Protein 2XAP (pdb70)

InterPro domains:
  IPR000788 Ribonucleotide reductase large subunit, C-terminal [PF02867] (223-731)
  IPR000788 Ribonucleotide reductase large subunit, C-terminal [PR01183] (298-317)
  IPR000788 Ribonucleotide reductase large subunit, C-terminal [PR01183] (433-444)
  IPR000788 Ribonucleotide reductase large subunit, C-terminal [PR01183] (473-496)
  IPR000788 Ribonucleotide reductase large subunit, C-terminal [PR01183] (511-533)
  IPR000788 Ribonucleotide reductase large subunit, C-terminal [PR01183] (539-562)
  IPR000788 Ribonucleotide reductase large subunit, C-terminal [PR01183] (610-637)
  IPR005144 ATP-cone domain [PF03477] (6-92)
  IPR005144 ATP-cone domain [PS51161] (5-95)
  IPR008926 Ribonucleotide reductase R1 subunit, N-terminal [SSF48168] (10-221)
  IPR013346 Ribonucleotide reductase, class I, alpha subunit, C-terminal [PS00089] (599-621)
  IPR013346 Ribonucleotide reductase, class I, alpha subunit, C-terminal [TIGR02506] (145-735)
  IPR013509 Ribonucleotide reductase large subunit, N-terminal [PF00317] (142-219)
  IPR039718 Ribonucleoside-diphosphate reductase large subunit [PTHR11573] (6-744)

Organism: Escherichia coli (strain K12) (NCBI:txid83333)

Solvent-accessible surface area: 82037 Å² total

Structure (mmCIF, N/CA/C/O backbone):
data_2XAP
#
_entry.id   2XAP
#
_cell.length_a   223.979
_cell.length_b   223.979
_cell.length_c   336.027
_cell.angle_alpha   90.00
_cell.angle_beta   90.00
_cell.angle_gamma   120.00
#
_symmetry.space_group_name_H-M   'H 3 2'
#
loop_
_entity.id
_entity.type
_entity.pdbx_description
1 polymer 'RIBONUCLEOSIDE-DIPHOSPHATE REDUCTASE 1 SUBUNIT ALPHA'
2 polymer 'RIBONUCLEOSIDE-DIPHOSPHATE REDUCTASE 1 SUBUNIT BETA'
3 water water
#
loop_
_atom_site.group_PDB
_atom_site.id
_atom_site.type_symbol
_atom_site.label_atom_id
_atom_site.label_alt_id
_atom_site.label_comp_id
_atom_site.label_asym_id
_atom_site.label_entity_id
_atom_site.label_seq_id
_atom_site.pdbx_PDB_ins_code
_atom_site.Cartn_x
_atom_site.Cartn_y
_atom_site.Cartn_z
_atom_site.occupancy
_atom_site.B_iso_or_equiv
_atom_site.auth_seq_id
_atom_site.auth_comp_id
_atom_site.auth_asym_id
_atom_site.auth_atom_id
_atom_site.pdbx_PDB_model_num
ATOM 1 N N . ASN A 1 4 ? -45.459 126.936 38.181 1.00 85.12 4 ASN A N 1
ATOM 2 C CA . ASN A 1 4 ? -46.184 125.647 37.978 1.00 85.22 4 ASN A CA 1
ATOM 3 C C . ASN A 1 4 ? -45.259 124.544 37.457 1.00 85.13 4 ASN A C 1
ATOM 4 O O . ASN A 1 4 ? -45.024 123.550 38.147 1.00 85.21 4 ASN A O 1
ATOM 9 N N . LEU A 1 5 ? -44.735 124.746 36.246 1.00 85.00 5 LEU A N 1
ATOM 10 C CA . LEU A 1 5 ? -43.852 123.799 35.542 1.00 84.79 5 LEU A CA 1
ATOM 11 C C . LEU A 1 5 ? -44.465 122.406 35.348 1.00 84.69 5 LEU A C 1
ATOM 12 O O . LEU A 1 5 ? -44.428 121.564 36.247 1.00 84.66 5 LEU A O 1
ATOM 17 N N . LEU A 1 6 ? -45.021 122.180 34.160 1.00 84.60 6 LEU A N 1
ATOM 18 C CA . LEU A 1 6 ? -45.598 120.887 33.793 1.00 84.52 6 LEU A CA 1
ATOM 19 C C . LEU A 1 6 ? -44.529 119.940 33.257 1.00 84.43 6 LEU A C 1
ATOM 20 O O . LEU A 1 6 ? -43.559 120.373 32.632 1.00 84.45 6 LEU A O 1
ATOM 25 N N . VAL A 1 7 ? -44.717 118.647 33.508 1.00 84.29 7 VAL A N 1
ATOM 26 C CA . VAL A 1 7 ? -43.799 117.613 33.034 1.00 84.14 7 VAL A CA 1
ATOM 27 C C . VAL A 1 7 ? -44.557 116.579 32.204 1.00 84.08 7 VAL A C 1
ATOM 28 O O . VAL A 1 7 ? -45.565 116.031 32.653 1.00 84.05 7 VAL A O 1
ATOM 32 N N . THR A 1 8 ? -44.065 116.324 30.994 1.00 84.01 8 THR A N 1
ATOM 33 C CA . THR A 1 8 ? -44.646 115.317 30.111 1.00 83.99 8 THR A CA 1
ATOM 34 C C . THR A 1 8 ? -44.088 113.928 30.432 1.00 84.00 8 THR A C 1
ATOM 35 O O . THR A 1 8 ? -42.885 113.688 30.308 1.00 83.94 8 THR A O 1
ATOM 39 N N . LYS A 1 9 ? -44.972 113.021 30.846 1.00 84.05 9 LYS A N 1
ATOM 40 C CA . LYS A 1 9 ? -44.590 111.644 31.173 1.00 84.09 9 LYS A CA 1
ATOM 41 C C . LYS A 1 9 ? -44.259 110.803 29.939 1.00 84.13 9 LYS A C 1
ATOM 42 O O . LYS A 1 9 ? -44.414 111.259 28.801 1.00 84.14 9 LYS A O 1
ATOM 48 N N . ARG A 1 10 ? -43.800 109.575 30.180 1.00 84.14 10 ARG A N 1
ATOM 49 C CA . ARG A 1 10 ? -43.428 108.642 29.113 1.00 84.12 10 ARG A CA 1
ATOM 50 C C . ARG A 1 10 ? -44.621 108.255 28.237 1.00 84.09 10 ARG A C 1
ATOM 51 O O . ARG A 1 10 ? -44.456 107.972 27.048 1.00 84.11 10 ARG A O 1
ATOM 59 N N . ASP A 1 11 ? -45.815 108.246 28.831 1.00 83.97 11 ASP A N 1
ATOM 60 C CA . ASP A 1 11 ? -47.049 107.947 28.099 1.00 83.85 11 ASP A CA 1
ATOM 61 C C . ASP A 1 11 ? -47.495 109.099 27.191 1.00 83.71 11 ASP A C 1
ATOM 62 O O . ASP A 1 11 ? -47.889 108.875 26.043 1.00 83.79 11 ASP A O 1
ATOM 67 N N . GLY A 1 12 ? -47.421 110.325 27.708 1.00 83.45 12 GLY A N 1
ATOM 68 C CA . GLY A 1 12 ? -47.840 111.516 26.968 1.00 83.04 12 GLY A CA 1
ATOM 69 C C . GLY A 1 12 ? -48.607 112.518 27.814 1.00 82.76 12 GLY A C 1
ATOM 70 O O . GLY A 1 12 ? -48.776 113.673 27.416 1.00 82.79 12 GLY A O 1
ATOM 71 N N . SER A 1 13 ? -49.071 112.072 28.982 1.00 82.40 13 SER A N 1
ATOM 72 C CA . SER A 1 13 ? -49.828 112.919 29.906 1.00 81.98 13 SER A CA 1
ATOM 73 C C . SER A 1 13 ? -48.928 113.923 30.623 1.00 81.62 13 SER A C 1
ATOM 74 O O . SER A 1 13 ? -47.757 113.640 30.888 1.00 81.58 13 SER A O 1
ATOM 77 N N . THR A 1 14 ? -49.484 115.092 30.937 1.00 81.13 14 THR A N 1
ATOM 78 C CA . THR A 1 14 ? -48.723 116.148 31.599 1.00 80.64 14 THR A CA 1
ATOM 79 C C . THR A 1 14 ? -48.988 116.204 33.104 1.00 80.25 14 THR A C 1
ATOM 80 O O . THR A 1 14 ? -50.015 116.723 33.555 1.00 80.26 14 THR A O 1
ATOM 84 N N . GLU A 1 15 ? -48.048 115.651 33.866 1.00 79.65 15 GLU A N 1
ATOM 85 C CA . GLU A 1 15 ? -48.058 115.720 35.323 1.00 79.05 15 GLU A CA 1
ATOM 86 C C . GLU A 1 15 ? -47.400 117.036 35.757 1.00 78.41 15 GLU A C 1
ATOM 87 O O . GLU A 1 15 ? -47.008 117.845 34.912 1.00 78.37 15 GLU A O 1
ATOM 93 N N . ARG A 1 16 ? -47.283 117.255 37.064 1.00 77.65 16 ARG A N 1
ATOM 94 C CA . ARG A 1 16 ? -46.572 118.426 37.577 1.00 76.92 16 ARG A CA 1
ATOM 95 C C . ARG A 1 16 ? -45.227 118.072 38.217 1.00 76.24 16 ARG A C 1
ATOM 96 O O . ARG A 1 16 ? -45.044 116.968 38.735 1.00 76.15 16 ARG A O 1
ATOM 104 N N . ILE A 1 17 ? -44.294 119.021 38.164 1.00 75.41 17 ILE A N 1
ATOM 105 C CA . ILE A 1 17 ? -42.900 118.794 38.557 1.00 74.61 17 ILE A CA 1
ATOM 106 C C . ILE A 1 17 ? -42.740 118.482 40.054 1.00 74.00 17 ILE A C 1
ATOM 107 O O . ILE A 1 17 ? -43.254 119.204 40.914 1.00 73.98 17 ILE A O 1
ATOM 112 N N . ASN A 1 18 ? -42.042 117.386 40.346 1.00 73.11 18 ASN A N 1
ATOM 113 C CA . ASN A 1 18 ? -41.750 116.997 41.721 1.00 72.24 18 ASN A CA 1
ATOM 114 C C . ASN A 1 18 ? -40.274 117.215 42.050 1.00 71.54 18 ASN A C 1
ATOM 115 O O . ASN A 1 18 ? -39.430 116.360 41.771 1.00 71.49 18 ASN A O 1
ATOM 120 N N . LEU A 1 19 ? -39.979 118.371 42.643 1.00 70.62 19 LEU A N 1
ATOM 121 C CA . LEU A 1 19 ? -38.614 118.755 43.002 1.00 69.78 19 LEU A CA 1
ATOM 122 C C . LEU A 1 19 ? -38.054 117.889 44.127 1.00 69.12 19 LEU A C 1
ATOM 123 O O . LEU A 1 19 ? -36.855 117.605 44.157 1.00 68.96 19 LEU A O 1
ATOM 128 N N . ASP A 1 20 ? -38.927 117.483 45.048 1.00 68.35 20 ASP A N 1
ATOM 129 C CA . ASP A 1 20 ? -38.555 116.598 46.152 1.00 67.50 20 ASP A CA 1
ATOM 130 C C . ASP A 1 20 ? -38.144 115.213 45.651 1.00 66.77 20 ASP A C 1
ATOM 131 O O . ASP A 1 20 ? -37.184 114.631 46.153 1.00 66.70 20 ASP A O 1
ATOM 136 N N . LYS A 1 21 ? -38.871 114.700 44.659 1.00 65.89 21 LYS A N 1
ATOM 137 C CA . LYS A 1 21 ? -38.589 113.385 44.079 1.00 65.13 21 LYS A CA 1
ATOM 138 C C . LYS A 1 21 ? -37.250 113.377 43.345 1.00 64.41 21 LYS A C 1
ATOM 139 O O . LYS A 1 21 ? -36.512 112.393 43.412 1.00 64.44 21 LYS A O 1
ATOM 145 N N . ILE A 1 22 ? -36.948 114.474 42.650 1.00 63.44 22 ILE A N 1
ATOM 146 C CA . ILE A 1 22 ? -35.651 114.652 41.995 1.00 62.48 22 ILE A CA 1
ATOM 147 C C . ILE A 1 22 ? -34.537 114.746 43.039 1.00 61.89 22 ILE A C 1
ATOM 148 O O . ILE A 1 22 ? -33.503 114.090 42.908 1.00 61.77 22 ILE A O 1
ATOM 153 N N . HIS A 1 23 ? -34.769 115.549 44.078 1.00 61.18 23 HIS A N 1
ATOM 154 C CA . HIS A 1 23 ? -33.804 115.735 45.165 1.00 60.58 23 HIS A CA 1
ATOM 155 C C . HIS A 1 23 ? -33.470 114.428 45.892 1.00 60.15 23 HIS A C 1
ATOM 156 O O . HIS A 1 23 ? -32.321 114.214 46.286 1.00 59.99 23 HIS A O 1
ATOM 163 N N . ARG A 1 24 ? -34.473 113.566 46.061 1.00 59.60 24 ARG A N 1
ATOM 164 C CA . ARG A 1 24 ? -34.294 112.279 46.740 1.00 59.20 24 ARG A CA 1
ATOM 165 C C . ARG A 1 24 ? -33.446 111.305 45.924 1.00 58.57 24 ARG A C 1
ATOM 166 O O . ARG A 1 24 ? -32.606 110.593 46.479 1.00 58.47 24 ARG A O 1
ATOM 174 N N . VAL A 1 25 ? -33.670 111.283 44.611 1.00 57.97 25 VAL A N 1
ATOM 175 C CA . VAL A 1 25 ? -32.877 110.463 43.690 1.00 57.31 25 VAL A CA 1
ATOM 176 C C . VAL A 1 25 ? -31.411 110.909 43.702 1.00 56.82 25 VAL A C 1
ATOM 177 O O . VAL A 1 25 ? -30.506 110.073 43.724 1.00 56.77 25 VAL A O 1
ATOM 181 N N . LEU A 1 26 ? -31.191 112.223 43.707 1.00 56.17 26 LEU A N 1
ATOM 182 C CA . LEU A 1 26 ? -29.847 112.795 43.806 1.00 55.67 26 LEU A CA 1
ATOM 183 C C . LEU A 1 26 ? -29.194 112.491 45.153 1.00 55.40 26 LEU A C 1
ATOM 184 O O . LEU A 1 26 ? -27.989 112.233 45.224 1.00 55.21 26 LEU A O 1
ATOM 189 N N . ASP A 1 27 ? -30.000 112.527 46.212 1.00 55.05 27 ASP A N 1
ATOM 190 C CA . ASP A 1 27 ? -29.552 112.177 47.557 1.00 54.87 27 ASP A CA 1
ATOM 191 C C . ASP A 1 27 ? -29.114 110.713 47.615 1.00 54.41 27 ASP A C 1
ATOM 192 O O . ASP A 1 27 ? -28.092 110.386 48.217 1.00 54.26 27 ASP A O 1
ATOM 197 N N . TRP A 1 28 ? -29.901 109.847 46.978 1.00 53.99 28 TRP A N 1
ATOM 198 C CA . TRP A 1 28 ? -29.587 108.429 46.842 1.00 53.68 28 TRP A CA 1
ATOM 199 C C . TRP A 1 28 ? -28.258 108.206 46.118 1.00 53.46 28 TRP A C 1
ATOM 200 O O . TRP A 1 28 ? -27.410 107.446 46.588 1.00 53.37 28 TRP A O 1
ATOM 211 N N . ALA A 1 29 ? -28.086 108.877 44.980 1.00 53.21 29 ALA A N 1
ATOM 212 C CA . ALA A 1 29 ? -26.880 108.739 44.164 1.00 52.99 29 ALA A CA 1
ATOM 213 C C . ALA A 1 29 ? -25.631 109.301 44.846 1.00 52.86 29 ALA A C 1
ATOM 214 O O . ALA A 1 29 ? -24.514 108.887 44.537 1.00 52.66 29 ALA A O 1
ATOM 216 N N . ALA A 1 30 ? -25.830 110.231 45.779 1.00 52.81 30 ALA A N 1
ATOM 217 C CA . ALA A 1 30 ? -24.725 110.877 46.492 1.00 53.02 30 ALA A CA 1
ATOM 218 C C . ALA A 1 30 ? -24.203 110.074 47.690 1.00 53.22 30 ALA A C 1
ATOM 219 O O . ALA A 1 30 ? -23.145 110.396 48.238 1.00 53.23 30 ALA A O 1
ATOM 221 N N . GLU A 1 31 ? -24.941 109.038 48.085 1.00 53.45 31 GLU A N 1
ATOM 222 C CA . GLU A 1 31 ? -24.580 108.191 49.227 1.00 53.77 31 GLU A CA 1
ATOM 223 C C . GLU A 1 31 ? -23.118 107.736 49.184 1.00 53.56 31 GLU A C 1
ATOM 224 O O . GLU A 1 31 ? -22.694 107.066 48.240 1.00 53.55 31 GLU A O 1
ATOM 230 N N . GLY A 1 32 ? -22.357 108.128 50.204 1.00 53.38 32 GLY A N 1
ATOM 231 C CA . GLY A 1 32 ? -20.978 107.673 50.375 1.00 53.13 32 GLY A CA 1
ATOM 232 C C . GLY A 1 32 ? -19.922 108.489 49.655 1.00 53.02 32 GLY A C 1
ATOM 233 O O . GLY A 1 32 ? -18.725 108.299 49.881 1.00 52.99 32 GLY A O 1
ATOM 234 N N . LEU A 1 33 ? -20.363 109.400 48.791 1.00 52.87 33 LEU A N 1
ATOM 235 C CA . LEU A 1 33 ? -19.451 110.213 47.991 1.00 52.59 33 LEU A CA 1
ATOM 236 C C . LEU A 1 33 ? -19.025 111.477 48.732 1.00 52.54 33 LEU A C 1
ATOM 237 O O . LEU A 1 33 ? -19.777 112.017 49.544 1.00 52.61 33 LEU A O 1
ATOM 242 N N . HIS A 1 34 ? -17.810 111.937 48.445 1.00 52.36 34 HIS A N 1
ATOM 243 C CA . HIS A 1 34 ? -17.254 113.124 49.086 1.00 52.23 34 HIS A CA 1
ATOM 244 C C . HIS A 1 34 ? -17.053 114.262 48.086 1.00 51.70 34 HIS A C 1
ATOM 245 O O . HIS A 1 34 ? -16.881 114.024 46.886 1.00 51.62 34 HIS A O 1
ATOM 252 N N . ASN A 1 35 ? -17.087 115.493 48.598 1.00 51.02 35 ASN A N 1
ATOM 253 C CA . ASN A 1 35 ? -16.879 116.708 47.804 1.00 50.36 35 ASN A CA 1
ATOM 254 C C . ASN A 1 35 ? -17.877 116.870 46.649 1.00 49.74 35 ASN A C 1
ATOM 255 O O . ASN A 1 35 ? -17.550 117.434 45.606 1.00 49.46 35 ASN A O 1
ATOM 260 N N . VAL A 1 36 ? -19.092 116.364 46.847 1.00 49.20 36 VAL A N 1
ATOM 261 C CA . VAL A 1 36 ? -20.170 116.516 45.867 1.00 48.85 36 VAL A CA 1
ATOM 262 C C . VAL A 1 36 ? -21.305 117.380 46.431 1.00 48.51 36 VAL A C 1
ATOM 263 O O . VAL A 1 36 ? -21.756 117.173 47.560 1.00 48.43 36 VAL A O 1
ATOM 267 N N . SER A 1 37 ? -21.745 118.358 45.645 1.00 48.08 37 SER A N 1
ATOM 268 C CA . SER A 1 37 ? -22.837 119.236 46.055 1.00 47.59 37 SER A CA 1
ATOM 269 C C . SER A 1 37 ? -24.084 118.965 45.227 1.00 47.22 37 SER A C 1
ATOM 270 O O . SER A 1 37 ? -24.094 119.177 44.013 1.00 47.13 37 SER A O 1
ATOM 273 N N . ILE A 1 38 ? -25.133 118.497 45.900 1.00 46.88 38 ILE A N 1
ATOM 274 C CA . ILE A 1 38 ? -26.413 118.193 45.259 1.00 46.62 38 ILE A CA 1
ATOM 275 C C . ILE A 1 38 ? -27.110 119.472 44.779 1.00 46.31 38 ILE A C 1
ATOM 276 O O . ILE A 1 38 ? -27.694 119.495 43.690 1.00 46.07 38 ILE A O 1
ATOM 281 N N . SER A 1 39 ? -27.031 120.529 45.587 1.00 46.01 39 SER A N 1
ATOM 282 C CA . SER A 1 39 ? -27.647 121.814 45.240 1.00 45.91 39 SER A CA 1
ATOM 283 C C . SER A 1 39 ? -27.007 122.419 43.988 1.00 45.60 39 SER A C 1
ATOM 284 O O . SER A 1 39 ? -27.702 122.987 43.145 1.00 45.64 39 SER A O 1
ATOM 287 N N . GLN A 1 40 ? -25.689 122.268 43.869 1.00 45.23 40 GLN A N 1
ATOM 288 C CA . GLN A 1 40 ? -24.953 122.680 42.676 1.00 44.95 40 GLN A CA 1
ATOM 289 C C . GLN A 1 40 ? -25.474 121.969 41.421 1.00 44.28 40 GLN A C 1
ATOM 290 O O . GLN A 1 40 ? -25.675 122.601 40.384 1.00 44.17 40 GLN A O 1
ATOM 296 N N . VAL A 1 41 ? -25.710 120.661 41.529 1.00 43.52 41 VAL A N 1
ATOM 297 C CA . VAL A 1 41 ? -26.250 119.870 40.419 1.00 42.75 41 VAL A CA 1
ATOM 298 C C . VAL A 1 41 ? -27.674 120.326 40.078 1.00 42.57 41 VAL A C 1
ATOM 299 O O . VAL A 1 41 ? -28.032 120.462 38.900 1.00 42.34 41 VAL A O 1
ATOM 303 N N . GLU A 1 42 ? -28.467 120.572 41.119 1.00 42.16 42 GLU A N 1
ATOM 304 C CA . GLU A 1 42 ? -29.832 121.073 40.974 1.00 42.20 42 GLU A CA 1
ATOM 305 C C . GLU A 1 42 ? -29.874 122.448 40.307 1.00 41.56 42 GLU A C 1
ATOM 306 O O . GLU A 1 42 ? -30.627 122.640 39.360 1.00 41.60 42 GLU A O 1
ATOM 312 N N . LEU A 1 43 ? -29.057 123.384 40.791 1.00 40.99 43 LEU A N 1
ATOM 313 C CA . LEU A 1 43 ? -28.979 124.733 40.209 1.00 40.75 43 LEU A CA 1
ATOM 314 C C . LEU A 1 43 ? -28.665 124.717 38.713 1.00 40.55 43 LEU A C 1
ATOM 315 O O . LEU A 1 43 ? -29.312 125.421 37.936 1.00 40.48 43 LEU A O 1
ATOM 320 N N . ARG A 1 44 ? -27.686 123.899 38.325 1.00 40.21 44 ARG A N 1
ATOM 321 C CA . ARG A 1 44 ? -27.200 123.835 36.943 1.00 39.93 44 ARG A CA 1
ATOM 322 C C . ARG A 1 44 ? -28.171 123.172 35.974 1.00 39.42 44 ARG A C 1
ATOM 323 O O . ARG A 1 44 ? -28.212 123.518 34.795 1.00 39.10 44 ARG A O 1
ATOM 331 N N . SER A 1 45 ? -28.949 122.216 36.469 1.00 39.22 45 SER A N 1
ATOM 332 C CA . SER A 1 45 ? -29.888 121.496 35.619 1.00 39.19 45 SER A CA 1
ATOM 333 C C . SER A 1 45 ? -31.273 122.143 35.583 1.00 39.24 45 SER A C 1
ATOM 334 O O . SER A 1 45 ? -31.911 122.183 34.531 1.00 39.11 45 SER A O 1
ATOM 337 N N . HIS A 1 46 ? -31.721 122.659 36.724 1.00 39.44 46 HIS A N 1
ATOM 338 C CA . HIS A 1 46 ? -33.080 123.192 36.855 1.00 40.00 46 HIS A CA 1
ATOM 339 C C . HIS A 1 46 ? -33.313 124.483 36.061 1.00 39.82 46 HIS A C 1
ATOM 340 O O . HIS A 1 46 ? -34.446 124.783 35.684 1.00 39.76 46 HIS A O 1
ATOM 347 N N . ILE A 1 47 ? -32.236 125.221 35.796 1.00 39.64 47 ILE A N 1
ATOM 348 C CA . ILE A 1 47 ? -32.283 126.398 34.928 1.00 39.65 47 ILE A CA 1
ATOM 349 C C . ILE A 1 47 ? -32.559 126.025 33.461 1.00 40.12 47 ILE A C 1
ATOM 350 O O . ILE A 1 47 ? -33.000 126.861 32.672 1.00 39.66 47 ILE A O 1
ATOM 355 N N . GLN A 1 48 ? -32.307 124.764 33.112 1.00 40.77 48 GLN A N 1
ATOM 356 C CA . GLN A 1 48 ? -32.558 124.273 31.758 1.00 41.66 48 GLN A CA 1
ATOM 357 C C . GLN A 1 48 ? -33.960 123.678 31.601 1.00 42.69 48 GLN A C 1
ATOM 358 O O . GLN A 1 48 ? -34.369 123.335 30.487 1.00 42.76 48 GLN A O 1
ATOM 364 N N . PHE A 1 49 ? -34.691 123.554 32.711 1.00 43.96 49 PHE A N 1
ATOM 365 C CA . PHE A 1 49 ? -36.061 123.035 32.672 1.00 45.29 49 PHE A CA 1
ATOM 366 C C . PHE A 1 49 ? -37.017 124.072 32.086 1.00 46.29 49 PHE A C 1
ATOM 367 O O . PHE A 1 49 ? -36.888 125.271 32.350 1.00 46.49 49 PHE A O 1
ATOM 375 N N . TYR A 1 50 ? -37.972 123.596 31.293 1.00 47.56 50 TYR A N 1
ATOM 376 C CA . TYR A 1 50 ? -39.009 124.444 30.713 1.00 48.79 50 TYR A CA 1
ATOM 377 C C . TYR A 1 50 ? -40.374 123.794 30.902 1.00 49.49 50 TYR A C 1
ATOM 378 O O . TYR A 1 50 ? -40.462 122.580 31.090 1.00 49.53 50 TYR A O 1
ATOM 387 N N . ASP A 1 51 ? -41.436 124.597 30.859 1.00 50.31 51 ASP A N 1
ATOM 388 C CA . ASP A 1 51 ? -42.789 124.071 31.028 1.00 50.97 51 ASP A CA 1
ATOM 389 C C . ASP A 1 51 ? -43.133 123.106 29.895 1.00 51.12 51 ASP A C 1
ATOM 390 O O . ASP A 1 51 ? -43.139 123.483 28.721 1.00 51.15 51 ASP A O 1
ATOM 395 N N . GLY A 1 52 ? -43.399 121.855 30.261 1.00 51.43 52 GLY A N 1
ATOM 396 C CA . GLY A 1 52 ? -43.724 120.817 29.286 1.00 51.67 52 GLY A CA 1
ATOM 397 C C . GLY A 1 52 ? -42.550 119.933 28.899 1.00 51.91 52 GLY A C 1
ATOM 398 O O . GLY A 1 52 ? -42.678 119.095 28.000 1.00 52.10 52 GLY A O 1
ATOM 399 N N . ILE A 1 53 ? -41.409 120.125 29.565 1.00 51.91 53 ILE A N 1
ATOM 400 C CA . ILE A 1 53 ? -40.231 119.269 29.375 1.00 51.84 53 ILE A CA 1
ATOM 401 C C . ILE A 1 53 ? -40.579 117.824 29.730 1.00 51.98 53 ILE A C 1
ATOM 402 O O . ILE A 1 53 ? -41.169 117.563 30.783 1.00 51.91 53 ILE A O 1
ATOM 407 N N . LYS A 1 54 ? -40.233 116.893 28.844 1.00 52.00 54 LYS A N 1
ATOM 408 C CA . LYS A 1 54 ? -40.535 115.489 29.099 1.00 52.21 54 LYS A CA 1
ATOM 409 C C . LYS A 1 54 ? -39.544 114.842 30.073 1.00 51.97 54 LYS A C 1
ATOM 410 O O . LYS A 1 54 ? -38.436 115.340 30.267 1.00 51.91 54 LYS A O 1
ATOM 416 N N . THR A 1 55 ? -39.977 113.742 30.686 1.00 51.87 55 THR A N 1
ATOM 417 C CA . THR A 1 55 ? -39.286 113.109 31.815 1.00 51.53 55 THR A CA 1
ATOM 418 C C . THR A 1 55 ? -37.870 112.635 31.483 1.00 51.20 55 THR A C 1
ATOM 419 O O . THR A 1 55 ? -36.938 112.871 32.257 1.00 51.34 55 THR A O 1
ATOM 423 N N . SER A 1 56 ? -37.714 111.978 30.336 1.00 50.75 56 SER A N 1
ATOM 424 C CA . SER A 1 56 ? -36.407 111.521 29.877 1.00 50.24 56 SER A CA 1
ATOM 425 C C . SER A 1 56 ? -35.409 112.676 29.798 1.00 49.87 56 SER A C 1
ATOM 426 O O . SER A 1 56 ? -34.244 112.520 30.166 1.00 49.87 56 SER A O 1
ATOM 429 N N . ASP A 1 57 ? -35.878 113.835 29.337 1.00 49.25 57 ASP A N 1
ATOM 430 C CA . ASP A 1 57 ? -35.032 115.021 29.198 1.00 48.55 57 ASP A CA 1
ATOM 431 C C . ASP A 1 57 ? -34.580 115.604 30.540 1.00 47.79 57 ASP A C 1
ATOM 432 O O . ASP A 1 57 ? -33.458 116.089 30.650 1.00 47.47 57 ASP A O 1
ATOM 437 N N . ILE A 1 58 ? -35.445 115.543 31.552 1.00 46.97 58 ILE A N 1
ATOM 438 C CA . ILE A 1 58 ? -35.069 115.933 32.918 1.00 46.31 58 ILE A CA 1
ATOM 439 C C . ILE A 1 58 ? -33.955 115.025 33.451 1.00 45.83 58 ILE A C 1
ATOM 440 O O . ILE A 1 58 ? -32.977 115.508 34.024 1.00 45.65 58 ILE A O 1
ATOM 445 N N . HIS A 1 59 ? -34.115 113.717 33.248 1.00 45.33 59 HIS A N 1
ATOM 446 C CA . HIS A 1 59 ? -33.117 112.716 33.631 1.00 44.71 59 HIS A CA 1
ATOM 447 C C . HIS A 1 59 ? -31.760 113.001 32.993 1.00 43.87 59 HIS A C 1
ATOM 448 O O . HIS A 1 59 ? -30.748 113.075 33.681 1.00 43.52 59 HIS A O 1
ATOM 455 N N . GLU A 1 60 ? -31.756 113.178 31.676 1.00 43.02 60 GLU A N 1
ATOM 456 C CA . GLU A 1 60 ? -30.526 113.416 30.927 1.00 42.37 60 GLU A CA 1
ATOM 457 C C . GLU A 1 60 ? -29.864 114.747 31.279 1.00 41.36 60 GLU A C 1
ATOM 458 O O . GLU A 1 60 ? -28.635 114.859 31.261 1.00 41.04 60 GLU A O 1
ATOM 464 N N . THR A 1 61 ? -30.685 115.740 31.622 1.00 40.25 61 THR A N 1
ATOM 465 C CA . THR A 1 61 ? -30.194 117.059 32.020 1.00 39.24 61 THR A CA 1
ATOM 466 C C . THR A 1 61 ? -29.428 117.028 33.350 1.00 38.70 61 THR A C 1
ATOM 467 O O . THR A 1 61 ? -28.347 117.610 33.447 1.00 38.28 61 THR A O 1
ATOM 471 N N . ILE A 1 62 ? -29.967 116.345 34.363 1.00 38.08 62 ILE A N 1
ATOM 472 C CA . ILE A 1 62 ? -29.261 116.267 35.650 1.00 37.65 62 ILE A CA 1
ATOM 473 C C . ILE A 1 62 ? -28.058 115.313 35.617 1.00 37.03 62 ILE A C 1
ATOM 474 O O . ILE A 1 62 ? -27.080 115.526 36.340 1.00 36.81 62 ILE A O 1
ATOM 479 N N . ILE A 1 63 ? -28.137 114.277 34.779 1.00 36.52 63 ILE A N 1
ATOM 480 C CA . ILE A 1 63 ? -27.007 113.365 34.561 1.00 36.16 63 ILE A CA 1
ATOM 481 C C . ILE A 1 63 ? -25.833 114.167 34.004 1.00 35.92 63 ILE A C 1
ATOM 482 O O . ILE A 1 63 ? -24.740 114.148 34.571 1.00 35.72 63 ILE A O 1
ATOM 487 N N . LYS A 1 64 ? -26.085 114.891 32.912 1.00 35.91 64 LYS A N 1
ATOM 488 C CA . LYS A 1 64 ? -25.079 115.751 32.295 1.00 36.07 64 LYS A CA 1
ATOM 489 C C . LYS A 1 64 ? -24.571 116.813 33.270 1.00 35.75 64 LYS A C 1
ATOM 490 O O . LYS A 1 64 ? -23.379 117.132 33.275 1.00 35.70 64 LYS A O 1
ATOM 496 N N . ALA A 1 65 ? -25.469 117.339 34.104 1.00 35.45 65 ALA A N 1
ATOM 497 C CA . ALA A 1 65 ? -25.100 118.354 35.090 1.00 35.28 65 ALA A CA 1
ATOM 498 C C . ALA A 1 65 ? -24.044 117.825 36.060 1.00 35.04 65 ALA A C 1
ATOM 499 O O . ALA A 1 65 ? -23.043 118.491 36.318 1.00 35.09 65 ALA A O 1
ATOM 501 N N . ALA A 1 66 ? -24.271 116.621 36.580 1.00 35.11 66 ALA A N 1
ATOM 502 C CA . ALA A 1 66 ? -23.296 115.928 37.425 1.00 34.97 66 ALA A CA 1
ATOM 503 C C . ALA A 1 66 ? -22.009 115.609 36.656 1.00 34.90 66 ALA A C 1
ATOM 504 O O . ALA A 1 66 ? -20.904 115.837 37.154 1.00 34.87 66 ALA A O 1
ATOM 506 N N . ALA A 1 67 ? -22.164 115.105 35.432 1.00 35.07 67 ALA A N 1
ATOM 507 C CA . ALA A 1 67 ? -21.029 114.754 34.565 1.00 35.08 67 ALA A CA 1
ATOM 508 C C . ALA A 1 67 ? -20.112 115.942 34.276 1.00 35.15 67 ALA A C 1
ATOM 509 O O . ALA A 1 67 ? -18.891 115.788 34.234 1.00 35.04 67 ALA A O 1
ATOM 511 N N . ASP A 1 68 ? -20.706 117.123 34.095 1.00 35.34 68 ASP A N 1
ATOM 512 C CA . ASP A 1 68 ? -19.947 118.346 33.797 1.00 35.55 68 ASP A CA 1
ATOM 513 C C . ASP A 1 68 ? -19.099 118.836 34.977 1.00 35.66 68 ASP A C 1
ATOM 514 O O . ASP A 1 68 ? -18.163 119.619 34.793 1.00 35.69 68 ASP A O 1
ATOM 519 N N . LEU A 1 69 ? -19.419 118.359 36.177 1.00 35.98 69 LEU A N 1
ATOM 520 C CA . LEU A 1 69 ? -18.695 118.736 37.391 1.00 36.50 69 LEU A CA 1
ATOM 521 C C . LEU A 1 69 ? -17.562 117.770 37.786 1.00 36.77 69 LEU A C 1
ATOM 522 O O . LEU A 1 69 ? -16.901 117.978 38.809 1.00 36.72 69 LEU A O 1
ATOM 527 N N . ILE A 1 70 ? -17.341 116.728 36.979 1.00 37.25 70 ILE A N 1
ATOM 528 C CA . ILE A 1 70 ? -16.228 115.790 37.190 1.00 37.56 70 ILE A CA 1
ATOM 529 C C . ILE A 1 70 ? -14.902 116.528 37.028 1.00 38.12 70 ILE A C 1
ATOM 530 O O . ILE A 1 70 ? -14.658 117.156 35.999 1.00 38.14 70 ILE A O 1
ATOM 535 N N . SER A 1 71 ? -14.062 116.452 38.056 1.00 38.83 71 SER A N 1
ATOM 536 C CA . SER A 1 71 ? -12.732 117.058 38.046 1.00 39.71 71 SER A CA 1
ATOM 537 C C . SER A 1 71 ? -11.817 116.244 38.955 1.00 40.29 71 SER A C 1
ATOM 538 O O . SER A 1 71 ? -12.283 115.356 39.663 1.00 40.33 71 SER A O 1
ATOM 541 N N . ARG A 1 72 ? -10.523 116.547 38.939 1.00 41.24 72 ARG A N 1
ATOM 542 C CA . ARG A 1 72 ? -9.569 115.877 39.830 1.00 42.32 72 ARG A CA 1
ATOM 543 C C . ARG A 1 72 ? -9.778 116.273 41.291 1.00 42.79 72 ARG A C 1
ATOM 544 O O . ARG A 1 72 ? -9.544 115.472 42.196 1.00 43.06 72 ARG A O 1
ATOM 552 N N . ASP A 1 73 ? -10.232 117.507 41.503 1.00 43.33 73 ASP A N 1
ATOM 553 C CA . ASP A 1 73 ? -10.570 118.000 42.834 1.00 43.65 73 ASP A CA 1
ATOM 554 C C . ASP A 1 73 ? -11.837 117.342 43.382 1.00 43.44 73 ASP A C 1
ATOM 555 O O . ASP A 1 73 ? -11.943 117.098 44.584 1.00 43.56 73 ASP A O 1
ATOM 560 N N . ALA A 1 74 ? -12.790 117.056 42.497 1.00 43.01 74 ALA A N 1
ATOM 561 C CA . ALA A 1 74 ? -14.032 116.396 42.890 1.00 42.64 74 ALA A CA 1
ATOM 562 C C . ALA A 1 74 ? -14.333 115.178 42.002 1.00 42.48 74 ALA A C 1
ATOM 563 O O . ALA A 1 74 ? -15.283 115.205 41.209 1.00 42.31 74 ALA A O 1
ATOM 565 N N . PRO A 1 75 ? -13.522 114.103 42.133 1.00 42.19 75 PRO A N 1
ATOM 566 C CA . PRO A 1 75 ? -13.671 112.924 41.275 1.00 41.80 75 PRO A CA 1
ATOM 567 C C . PRO A 1 75 ? -14.970 112.160 41.499 1.00 41.23 75 PRO A C 1
ATOM 568 O O . PRO A 1 75 ? -15.468 111.534 40.571 1.00 41.34 75 PRO A O 1
ATOM 572 N N . ASP A 1 76 ? -15.519 112.230 42.709 1.00 40.66 76 ASP A N 1
ATOM 573 C CA . ASP A 1 76 ? -16.743 111.502 43.051 1.00 40.22 76 ASP A CA 1
ATOM 574 C C . ASP A 1 76 ? -17.991 111.883 42.244 1.00 39.71 76 ASP A C 1
ATOM 575 O O . ASP A 1 76 ? -19.008 111.193 42.329 1.00 39.48 76 ASP A O 1
ATOM 580 N N . TYR A 1 77 ? -17.915 112.964 41.464 1.00 39.28 77 TYR A N 1
ATOM 581 C CA . TYR A 1 77 ? -18.974 113.287 40.503 1.00 38.80 77 TYR A CA 1
ATOM 582 C C . TYR A 1 77 ? -19.090 112.203 39.430 1.00 38.56 77 TYR A C 1
ATOM 583 O O . TYR A 1 77 ? -20.172 111.986 38.875 1.00 38.27 77 TYR A O 1
ATOM 592 N N . GLN A 1 78 ? -17.967 111.536 39.143 1.00 38.30 78 GLN A N 1
ATOM 593 C CA . GLN A 1 78 ? -17.935 110.341 38.287 1.00 38.22 78 GLN A CA 1
ATOM 594 C C . GLN A 1 78 ? -18.974 109.308 38.694 1.00 37.83 78 GLN A C 1
ATOM 595 O O . GLN A 1 78 ? -19.636 108.709 37.847 1.00 37.69 78 GLN A O 1
ATOM 601 N N . TYR A 1 79 ? -19.081 109.082 39.998 1.00 37.51 79 TYR A N 1
ATOM 602 C CA . TYR A 1 79 ? -19.993 108.080 40.521 1.00 37.29 79 TYR A CA 1
ATOM 603 C C . TYR A 1 79 ? -21.401 108.627 40.756 1.00 36.88 79 TYR A C 1
ATOM 604 O O . TYR A 1 79 ? -22.370 107.881 40.643 1.00 36.53 79 TYR A O 1
ATOM 613 N N . LEU A 1 80 ? -21.514 109.928 41.049 1.00 36.39 80 LEU A N 1
ATOM 614 C CA . LEU A 1 80 ? -22.829 110.584 41.118 1.00 36.00 80 LEU A CA 1
ATOM 615 C C . LEU A 1 80 ? -23.546 110.508 39.764 1.00 35.45 80 LEU A C 1
ATOM 616 O O . LEU A 1 80 ? -24.690 110.065 39.691 1.00 35.19 80 LEU A O 1
ATOM 621 N N . ALA A 1 81 ? -22.857 110.923 38.701 1.00 34.91 81 ALA A N 1
ATOM 622 C CA . ALA A 1 81 ? -23.407 110.884 37.343 1.00 34.52 81 ALA A CA 1
ATOM 623 C C . ALA A 1 81 ? -23.751 109.464 36.868 1.00 34.46 81 ALA A C 1
ATOM 624 O O . ALA A 1 81 ? -24.796 109.244 36.243 1.00 34.46 81 ALA A O 1
ATOM 626 N N . ALA A 1 82 ? -22.868 108.509 37.166 1.00 34.26 82 ALA A N 1
ATOM 627 C CA . ALA A 1 82 ? -23.051 107.112 36.759 1.00 34.20 82 ALA A CA 1
ATOM 628 C C . ALA A 1 82 ? -24.302 106.485 37.368 1.00 34.25 82 ALA A C 1
ATOM 629 O O . ALA A 1 82 ? -25.083 105.845 36.669 1.00 34.00 82 ALA A O 1
ATOM 631 N N . ARG A 1 83 ? -24.479 106.680 38.671 1.00 34.55 83 ARG A N 1
ATOM 632 C CA . ARG A 1 83 ? -25.638 106.167 39.395 1.00 35.28 83 ARG A CA 1
ATOM 633 C C . ARG A 1 83 ? -26.942 106.746 38.859 1.00 35.45 83 ARG A C 1
ATOM 634 O O . ARG A 1 83 ? -27.930 106.024 38.709 1.00 35.39 83 ARG A O 1
ATOM 642 N N . LEU A 1 84 ? -26.928 108.048 38.565 1.00 35.93 84 LEU A N 1
ATOM 643 C CA . LEU A 1 84 ? -28.054 108.728 37.929 1.00 36.48 84 LEU A CA 1
ATOM 644 C C . LEU A 1 84 ? -28.322 108.157 36.535 1.00 36.67 84 LEU A C 1
ATOM 645 O O . LEU A 1 84 ? -29.477 107.939 36.164 1.00 36.65 84 LEU A O 1
ATOM 650 N N . ALA A 1 85 ? -27.250 107.911 35.779 1.00 36.95 85 ALA A N 1
ATOM 651 C CA . ALA A 1 85 ? -27.345 107.279 34.462 1.00 37.37 85 ALA A CA 1
ATOM 652 C C . ALA A 1 85 ? -27.874 105.849 34.560 1.00 37.86 85 ALA A C 1
ATOM 653 O O . ALA A 1 85 ? -28.699 105.435 33.746 1.00 37.47 85 ALA A O 1
ATOM 655 N N . ILE A 1 86 ? -27.395 105.110 35.563 1.00 38.71 86 ILE A N 1
ATOM 656 C CA . ILE A 1 86 ? -27.853 103.744 35.833 1.00 39.56 86 ILE A CA 1
ATOM 657 C C . ILE A 1 86 ? -29.349 103.733 36.166 1.00 40.27 86 ILE A C 1
ATOM 658 O O . ILE A 1 86 ? -30.096 102.904 35.647 1.00 40.44 86 ILE A O 1
ATOM 663 N N . PHE A 1 87 ? -29.768 104.664 37.024 1.00 41.16 87 PHE A N 1
ATOM 664 C CA . PHE A 1 87 ? -31.177 104.856 37.376 1.00 41.88 87 PHE A CA 1
ATOM 665 C C . PHE A 1 87 ? -32.022 105.079 36.122 1.00 42.18 87 PHE A C 1
ATOM 666 O O . PHE A 1 87 ? -33.076 104.460 35.953 1.00 42.16 87 PHE A O 1
ATOM 674 N N . HIS A 1 88 ? -31.547 105.965 35.248 1.00 42.63 88 HIS A N 1
ATOM 675 C CA . HIS A 1 88 ? -32.224 106.264 33.990 1.00 43.10 88 HIS A CA 1
ATOM 676 C C . HIS A 1 88 ? -32.281 105.045 33.060 1.00 43.33 88 HIS A C 1
ATOM 677 O O . HIS A 1 88 ? -33.282 104.829 32.369 1.00 43.45 88 HIS A O 1
ATOM 684 N N . LEU A 1 89 ? -31.212 104.249 33.060 1.00 43.49 89 LEU A N 1
ATOM 685 C CA . LEU A 1 89 ? -31.146 103.038 32.243 1.00 43.87 89 LEU A CA 1
ATOM 686 C C . LEU A 1 89 ? -32.069 101.927 32.742 1.00 44.06 89 LEU A C 1
ATOM 687 O O . LEU A 1 89 ? -32.568 101.139 31.940 1.00 43.99 89 LEU A O 1
ATOM 692 N N . ARG A 1 90 ? -32.286 101.861 34.055 1.00 44.58 90 ARG A N 1
ATOM 693 C CA . ARG A 1 90 ? -33.229 100.898 34.635 1.00 45.31 90 ARG A CA 1
ATOM 694 C C . ARG A 1 90 ? -34.649 101.174 34.149 1.00 46.08 90 ARG A C 1
ATOM 695 O O . ARG A 1 90 ? -35.318 100.279 33.626 1.00 46.09 90 ARG A O 1
ATOM 703 N N . LYS A 1 91 ? -35.093 102.420 34.316 1.00 47.00 91 LYS A N 1
ATOM 704 C CA . LYS A 1 91 ? -36.430 102.835 33.899 1.00 47.94 91 LYS A CA 1
ATOM 705 C C . LYS A 1 91 ? -36.640 102.630 32.400 1.00 48.03 91 LYS A C 1
ATOM 706 O O . LYS A 1 91 ? -37.680 102.124 31.979 1.00 48.18 91 LYS A O 1
ATOM 712 N N . LYS A 1 92 ? -35.636 103.006 31.611 1.00 48.34 92 LYS A N 1
ATOM 713 C CA . LYS A 1 92 ? -35.667 102.878 30.150 1.00 48.76 92 LYS A CA 1
ATOM 714 C C . LYS A 1 92 ? -35.798 101.424 29.669 1.00 48.66 92 LYS A C 1
ATOM 715 O O . LYS A 1 92 ? -36.305 101.171 28.571 1.00 48.68 92 LYS A O 1
ATOM 721 N N . ALA A 1 93 ? -35.344 100.482 30.497 1.00 48.57 93 ALA A N 1
ATOM 722 C CA . ALA A 1 93 ? -35.341 99.062 30.148 1.00 48.44 93 ALA A CA 1
ATOM 723 C C . ALA A 1 93 ? -36.474 98.275 30.808 1.00 48.37 93 ALA A C 1
ATOM 724 O O . ALA A 1 93 ? -37.038 97.363 30.198 1.00 48.21 93 ALA A O 1
ATOM 726 N N . TYR A 1 94 ? -36.798 98.635 32.049 1.00 48.32 94 TYR A N 1
ATOM 727 C CA . TYR A 1 94 ? -37.702 97.839 32.879 1.00 48.24 94 TYR A CA 1
ATOM 728 C C . TYR A 1 94 ? -38.961 98.577 33.334 1.00 48.36 94 TYR A C 1
ATOM 729 O O . TYR A 1 94 ? -39.880 97.955 33.867 1.00 48.35 94 TYR A O 1
ATOM 738 N N . GLY A 1 95 ? -38.993 99.894 33.134 1.00 48.48 95 GLY A N 1
ATOM 739 C CA . GLY A 1 95 ? -40.114 100.730 33.577 1.00 48.61 95 GLY A CA 1
ATOM 740 C C . GLY A 1 95 ? -40.081 101.050 35.063 1.00 48.68 95 GLY A C 1
ATOM 741 O O . GLY A 1 95 ? -40.981 101.714 35.584 1.00 48.91 95 GLY A O 1
ATOM 742 N N . GLN A 1 96 ? -39.041 100.573 35.742 1.00 48.52 96 GLN A N 1
ATOM 743 C CA . GLN A 1 96 ? -38.874 100.734 37.190 1.00 48.48 96 GLN A CA 1
ATOM 744 C C . GLN A 1 96 ? -37.408 100.507 37.553 1.00 47.98 96 GLN A C 1
ATOM 745 O O . GLN A 1 96 ? -36.646 99.959 36.753 1.00 47.85 96 GLN A O 1
ATOM 751 N N . PHE A 1 97 ? -37.016 100.915 38.757 1.00 47.54 97 PHE A N 1
ATOM 752 C CA . PHE A 1 97 ? -35.633 100.740 39.197 1.00 47.33 97 PHE A CA 1
ATOM 753 C C . PHE A 1 97 ? -35.269 99.267 39.372 1.00 47.16 97 PHE A C 1
ATOM 754 O O . PHE A 1 97 ? -34.222 98.819 38.895 1.00 46.85 97 PHE A O 1
ATOM 762 N N . GLU A 1 98 ? -36.141 98.529 40.055 1.00 46.80 98 GLU A N 1
ATOM 763 C CA . GLU A 1 98 ? -35.918 97.117 40.327 1.00 46.50 98 GLU A CA 1
ATOM 764 C C . GLU A 1 98 ? -36.098 96.264 39.076 1.00 45.75 98 GLU A C 1
ATOM 765 O O . GLU A 1 98 ? -37.170 96.270 38.467 1.00 45.49 98 GLU A O 1
ATOM 771 N N . PRO A 1 99 ? -35.037 95.532 38.686 1.00 45.16 99 PRO A N 1
ATOM 772 C CA . PRO A 1 99 ? -35.096 94.660 37.516 1.00 44.67 99 PRO A CA 1
ATOM 773 C C . PRO A 1 99 ? -36.025 93.466 37.757 1.00 44.20 99 PRO A C 1
ATOM 774 O O . PRO A 1 99 ? -36.237 93.081 38.911 1.00 44.05 99 PRO A O 1
ATOM 778 N N . PRO A 1 100 ? -36.578 92.883 36.678 1.00 43.80 100 PRO A N 1
ATOM 779 C CA . PRO A 1 100 ? -37.407 91.690 36.812 1.00 43.58 100 PRO A CA 1
ATOM 780 C C . PRO A 1 100 ? -36.582 90.488 37.262 1.00 43.45 100 PRO A C 1
ATOM 781 O O . PRO A 1 100 ? -35.349 90.568 37.328 1.00 43.42 100 PRO A O 1
ATOM 785 N N . ALA A 1 101 ? -37.267 89.394 37.584 1.00 43.19 101 ALA A N 1
ATOM 786 C CA . ALA A 1 101 ? -36.620 88.127 37.871 1.00 42.97 101 ALA A CA 1
ATOM 787 C C . ALA A 1 101 ? -35.878 87.661 36.622 1.00 42.72 101 ALA A C 1
ATOM 788 O O . ALA A 1 101 ? -36.358 87.859 35.503 1.00 42.68 101 ALA A O 1
ATOM 790 N N . LEU A 1 102 ? -34.710 87.053 36.818 1.00 42.48 102 LEU A N 1
ATOM 791 C CA . LEU A 1 102 ? -33.861 86.619 35.706 1.00 42.21 102 LEU A CA 1
ATOM 792 C C . LEU A 1 102 ? -34.615 85.789 34.669 1.00 42.39 102 LEU A C 1
ATOM 793 O O . LEU A 1 102 ? -34.489 86.038 33.467 1.00 42.27 102 LEU A O 1
ATOM 798 N N . TYR A 1 103 ? -35.401 84.818 35.138 1.00 42.53 103 TYR A N 1
ATOM 799 C CA . TYR A 1 103 ? -36.154 83.930 34.252 1.00 42.61 103 TYR A CA 1
ATOM 800 C C . TYR A 1 103 ? -37.152 84.690 33.394 1.00 42.58 103 TYR A C 1
ATOM 801 O O . TYR A 1 103 ? -37.228 84.470 32.184 1.00 42.53 103 TYR A O 1
ATOM 810 N N . ASP A 1 104 ? -37.916 85.575 34.032 1.00 42.69 104 ASP A N 1
ATOM 811 C CA . ASP A 1 104 ? -38.893 86.410 33.342 1.00 42.86 104 ASP A CA 1
ATOM 812 C C . ASP A 1 104 ? -38.206 87.297 32.310 1.00 42.72 104 ASP A C 1
ATOM 813 O O . ASP A 1 104 ? -38.711 87.481 31.203 1.00 42.89 104 ASP A O 1
ATOM 818 N N . HIS A 1 105 ? -37.043 87.829 32.681 1.00 42.70 105 HIS A N 1
ATOM 819 C CA . HIS A 1 105 ? -36.206 88.608 31.770 1.00 42.60 105 HIS A CA 1
ATOM 820 C C . HIS A 1 105 ? -35.737 87.785 30.558 1.00 42.52 105 HIS A C 1
ATOM 821 O O . HIS A 1 105 ? -35.910 88.213 29.418 1.00 42.29 105 HIS A O 1
ATOM 828 N N . VAL A 1 106 ? -35.171 86.603 30.809 1.00 42.49 106 VAL A N 1
ATOM 829 C CA . VAL A 1 106 ? -34.659 85.736 29.738 1.00 42.65 106 VAL A CA 1
ATOM 830 C C . VAL A 1 106 ? -35.755 85.249 28.775 1.00 43.05 106 VAL A C 1
ATOM 831 O O . VAL A 1 106 ? -35.558 85.264 27.556 1.00 43.03 106 VAL A O 1
ATOM 835 N N . VAL A 1 107 ? -36.896 84.827 29.323 1.00 43.45 107 VAL A N 1
ATOM 836 C CA . VAL A 1 107 ? -38.046 84.392 28.515 1.00 43.90 107 VAL A CA 1
ATOM 837 C C . VAL A 1 107 ? -38.511 85.508 27.579 1.00 44.32 107 VAL A C 1
ATOM 838 O O . VAL A 1 107 ? -38.725 85.275 26.383 1.00 44.28 107 VAL A O 1
ATOM 842 N N . LYS A 1 108 ? -38.651 86.714 28.130 1.00 44.83 108 LYS A N 1
ATOM 843 C CA . LYS A 1 108 ? -39.042 87.889 27.354 1.00 45.49 108 LYS A CA 1
ATOM 844 C C . LYS A 1 108 ? -38.039 88.181 26.237 1.00 45.62 108 LYS A C 1
ATOM 845 O O . LYS A 1 108 ? -38.429 88.449 25.101 1.00 45.64 108 LYS A O 1
ATOM 851 N N . MET A 1 109 ? -36.752 88.105 26.567 1.00 45.78 109 MET A N 1
ATOM 852 C CA . MET A 1 109 ? -35.686 88.448 25.629 1.00 45.98 109 MET A CA 1
ATOM 853 C C . MET A 1 109 ? -35.503 87.424 24.511 1.00 46.12 109 MET A C 1
ATOM 854 O O . MET A 1 109 ? -35.171 87.791 23.382 1.00 46.04 109 MET A O 1
ATOM 859 N N . VAL A 1 110 ? -35.722 86.148 24.827 1.00 46.41 110 VAL A N 1
ATOM 860 C CA . VAL A 1 110 ? -35.703 85.080 23.817 1.00 46.73 110 VAL A CA 1
ATOM 861 C C . VAL A 1 110 ? -36.900 85.231 22.873 1.00 47.11 110 VAL A C 1
ATOM 862 O O . VAL A 1 110 ? -36.754 85.126 21.650 1.00 47.00 110 VAL A O 1
ATOM 866 N N . GLU A 1 111 ? -38.071 85.493 23.455 1.00 47.61 111 GLU A N 1
ATOM 867 C CA . GLU A 1 111 ? -39.299 85.788 22.710 1.00 48.23 111 GLU A CA 1
ATOM 868 C C . GLU A 1 111 ? -39.059 86.905 21.690 1.00 48.20 111 GLU A C 1
ATOM 869 O O . GLU A 1 111 ? -39.461 86.802 20.527 1.00 48.29 111 GLU A O 1
ATOM 875 N N . MET A 1 112 ? -38.378 87.959 22.137 1.00 48.12 112 MET A N 1
ATOM 876 C CA . MET A 1 112 ? -38.065 89.119 21.307 1.00 48.08 112 MET A CA 1
ATOM 877 C C . MET A 1 112 ? -36.947 88.849 20.297 1.00 47.71 112 MET A C 1
ATOM 878 O O . MET A 1 112 ? -36.731 89.644 19.381 1.00 47.70 112 MET A O 1
ATOM 883 N N . GLY A 1 113 ? -36.240 87.732 20.469 1.00 47.37 113 GLY A N 1
ATOM 884 C CA . GLY A 1 113 ? -35.121 87.374 19.598 1.00 46.78 113 GLY A CA 1
ATOM 885 C C . GLY A 1 113 ? -33.845 88.148 19.895 1.00 46.45 113 GLY A C 1
ATOM 886 O O . GLY A 1 113 ? -32.972 88.268 19.033 1.00 46.28 113 GLY A O 1
ATOM 887 N N . LYS A 1 114 ? -33.737 88.671 21.115 1.00 45.99 114 LYS A N 1
ATOM 888 C CA . LYS A 1 114 ? -32.554 89.422 21.536 1.00 45.66 114 LYS A CA 1
ATOM 889 C C . LYS A 1 114 ? -31.534 88.536 22.264 1.00 45.23 114 LYS A C 1
ATOM 890 O O . LYS A 1 114 ? -30.327 88.791 22.200 1.00 44.93 114 LYS A O 1
ATOM 896 N N . TYR A 1 115 ? -32.026 87.510 22.963 1.00 44.63 115 TYR A N 1
ATOM 897 C CA . TYR A 1 115 ? -31.166 86.485 23.558 1.00 44.12 115 TYR A CA 1
ATOM 898 C C . TYR A 1 115 ? -31.246 85.183 22.766 1.00 44.33 115 TYR A C 1
ATOM 899 O O . TYR A 1 115 ? -32.229 84.932 22.061 1.00 44.25 115 TYR A O 1
ATOM 908 N N . ASP A 1 116 ? -30.214 84.353 22.898 1.00 44.59 116 ASP A N 1
ATOM 909 C CA . ASP A 1 116 ? -30.180 83.047 22.248 1.00 45.15 116 ASP A CA 1
ATOM 910 C C . ASP A 1 116 ? -31.087 82.072 22.995 1.00 45.36 116 ASP A C 1
ATOM 911 O O . ASP A 1 116 ? -31.034 81.993 24.225 1.00 45.22 116 ASP A O 1
ATOM 916 N N . ASN A 1 117 ? -31.914 81.336 22.252 1.00 45.79 117 ASN A N 1
ATOM 917 C CA . ASN A 1 117 ? -32.841 80.378 22.865 1.00 46.23 117 ASN A CA 1
ATOM 918 C C . ASN A 1 117 ? -32.188 79.165 23.520 1.00 46.07 117 ASN A C 1
ATOM 919 O O . ASN A 1 117 ? -32.841 78.470 24.297 1.00 46.15 117 ASN A O 1
ATOM 924 N N . HIS A 1 118 ? -30.904 78.928 23.233 1.00 45.97 118 HIS A N 1
ATOM 925 C CA . HIS A 1 118 ? -30.163 77.845 23.896 1.00 45.89 118 HIS A CA 1
ATOM 926 C C . HIS A 1 118 ? -30.126 78.032 25.416 1.00 45.57 118 HIS A C 1
ATOM 927 O O . HIS A 1 118 ? -30.005 77.064 26.158 1.00 45.48 118 HIS A O 1
ATOM 934 N N . LEU A 1 119 ? -30.248 79.281 25.863 1.00 45.29 119 LEU A N 1
ATOM 935 C CA . LEU A 1 119 ? -30.299 79.600 27.289 1.00 45.03 119 LEU A CA 1
ATOM 936 C C . LEU A 1 119 ? -31.470 78.932 28.009 1.00 44.97 119 LEU A C 1
ATOM 937 O O . LEU A 1 119 ? -31.306 78.428 29.118 1.00 44.90 119 LEU A O 1
ATOM 942 N N . LEU A 1 120 ? -32.641 78.919 27.374 1.00 44.89 120 LEU A N 1
ATOM 943 C CA . LEU A 1 120 ? -33.819 78.276 27.965 1.00 45.00 120 LEU A CA 1
ATOM 944 C C . LEU A 1 120 ? -33.765 76.753 27.859 1.00 44.91 120 LEU A C 1
ATOM 945 O O . LEU A 1 120 ? -34.373 76.055 28.667 1.00 44.98 120 LEU A O 1
ATOM 950 N N . GLU A 1 121 ? -33.028 76.249 26.869 1.00 44.91 121 GLU A N 1
ATOM 951 C CA . GLU A 1 121 ? -32.819 74.808 26.699 1.00 45.11 121 GLU A CA 1
ATOM 952 C C . GLU A 1 121 ? -31.833 74.260 27.728 1.00 44.72 121 GLU A C 1
ATOM 953 O O . GLU A 1 121 ? -32.062 73.199 28.309 1.00 44.57 121 GLU A O 1
ATOM 959 N N . ASP A 1 122 ? -30.742 74.996 27.947 1.00 44.36 122 ASP A N 1
ATOM 960 C CA . ASP A 1 122 ? -29.628 74.525 28.775 1.00 44.00 122 ASP A CA 1
ATOM 961 C C . ASP A 1 122 ? -29.872 74.675 30.273 1.00 43.50 122 ASP A C 1
ATOM 962 O O . ASP A 1 122 ? -29.286 73.948 31.069 1.00 43.36 122 ASP A O 1
ATOM 967 N N . TYR A 1 123 ? -30.722 75.626 30.652 1.00 42.98 123 TYR A N 1
ATOM 968 C CA . TYR A 1 123 ? -31.031 75.868 32.057 1.00 42.61 123 TYR A CA 1
ATOM 969 C C . TYR A 1 123 ? -32.531 75.815 32.303 1.00 42.93 123 TYR A C 1
ATOM 970 O O . TYR A 1 123 ? -33.322 76.295 31.482 1.00 42.94 123 TYR A O 1
ATOM 979 N N . THR A 1 124 ? -32.911 75.231 33.438 1.00 43.17 124 THR A N 1
ATOM 980 C CA . THR A 1 124 ? -34.312 75.173 33.848 1.00 43.70 124 THR A CA 1
ATOM 981 C C . THR A 1 124 ? -34.688 76.455 34.578 1.00 44.07 124 THR A C 1
ATOM 982 O O . THR A 1 124 ? -33.811 77.200 35.027 1.00 43.99 124 THR A O 1
ATOM 986 N N . GLU A 1 125 ? -35.993 76.694 34.700 1.00 44.51 125 GLU A N 1
ATOM 987 C CA . GLU A 1 125 ? -36.520 77.843 35.427 1.00 45.19 125 GLU A CA 1
ATOM 988 C C . GLU A 1 125 ? -35.934 77.925 36.837 1.00 45.23 125 GLU A C 1
ATOM 989 O O . GLU A 1 125 ? -35.591 79.012 37.309 1.00 45.42 125 GLU A O 1
ATOM 995 N N . GLU A 1 126 ? -35.812 76.768 37.488 1.00 45.37 126 GLU A N 1
ATOM 996 C CA . GLU A 1 126 ? -35.269 76.669 38.845 1.00 45.55 126 GLU A CA 1
ATOM 997 C C . GLU A 1 126 ? -33.787 77.051 38.913 1.00 45.12 126 GLU A C 1
ATOM 998 O O . GLU A 1 126 ? -33.330 77.604 39.915 1.00 44.99 126 GLU A O 1
ATOM 1004 N N . GLU A 1 127 ? -33.042 76.747 37.852 1.00 44.73 127 GLU A N 1
ATOM 1005 C CA . GLU A 1 127 ? -31.640 77.153 37.763 1.00 44.35 127 GLU A CA 1
ATOM 1006 C C . GLU A 1 127 ? -31.514 78.665 37.562 1.00 44.33 127 GLU A C 1
ATOM 1007 O O . GLU A 1 127 ? -30.641 79.298 38.153 1.00 44.23 127 GLU A O 1
ATOM 1013 N N . PHE A 1 128 ? -32.404 79.237 36.752 1.00 44.38 128 PHE A N 1
ATOM 1014 C CA . PHE A 1 128 ? -32.468 80.693 36.574 1.00 44.51 128 PHE A CA 1
ATOM 1015 C C . PHE A 1 128 ? -32.832 81.420 37.868 1.00 44.83 128 PHE A C 1
ATOM 1016 O O . PHE A 1 128 ? -32.318 82.511 38.135 1.00 44.87 128 PHE A O 1
ATOM 1024 N N . LYS A 1 129 ? -33.713 80.806 38.662 1.00 45.13 129 LYS A N 1
ATOM 1025 C CA . LYS A 1 129 ? -34.040 81.284 40.007 1.00 45.38 129 LYS A CA 1
ATOM 1026 C C . LYS A 1 129 ? -32.803 81.288 40.892 1.00 45.10 129 LYS A C 1
ATOM 1027 O O . LYS A 1 129 ? -32.557 82.248 41.625 1.00 45.31 129 LYS A O 1
ATOM 1033 N N . GLN A 1 130 ? -32.030 80.207 40.812 1.00 44.86 130 GLN A N 1
ATOM 1034 C CA . GLN A 1 130 ? -30.807 80.055 41.594 1.00 44.71 130 GLN A CA 1
ATOM 1035 C C . GLN A 1 130 ? -29.736 81.056 41.154 1.00 44.11 130 GLN A C 1
ATOM 1036 O O . GLN A 1 130 ? -29.065 81.655 41.992 1.00 43.92 130 GLN A O 1
ATOM 1042 N N . MET A 1 131 ? -29.591 81.237 39.841 1.00 43.63 131 MET A N 1
ATOM 1043 C CA . MET A 1 131 ? -28.662 82.226 39.286 1.00 43.32 131 MET A CA 1
ATOM 1044 C C . MET A 1 131 ? -29.027 83.648 39.718 1.00 42.96 131 MET A C 1
ATOM 1045 O O . MET A 1 131 ? -28.145 84.456 40.011 1.00 42.75 131 MET A O 1
ATOM 1050 N N . ASP A 1 132 ? -30.329 83.930 39.778 1.00 42.59 132 ASP A N 1
ATOM 1051 C CA . ASP A 1 132 ? -30.836 85.228 40.225 1.00 42.19 132 ASP A CA 1
ATOM 1052 C C . ASP A 1 132 ? -30.436 85.562 41.668 1.00 41.82 132 ASP A C 1
ATOM 1053 O O . ASP A 1 132 ? -30.318 86.738 42.024 1.00 41.75 132 ASP A O 1
ATOM 1058 N N . THR A 1 133 ? -30.219 84.535 42.490 1.00 41.16 133 THR A N 1
ATOM 1059 C CA . THR A 1 133 ? -29.754 84.739 43.866 1.00 40.64 133 THR A CA 1
ATOM 1060 C C . THR A 1 133 ? -28.274 85.130 43.925 1.00 40.14 133 THR A C 1
ATOM 1061 O O . THR A 1 133 ? -27.843 85.757 44.892 1.00 40.19 133 THR A O 1
ATOM 1065 N N . PHE A 1 134 ? -27.505 84.756 42.897 1.00 39.75 134 PHE A N 1
ATOM 1066 C CA . PHE A 1 134 ? -26.085 85.128 42.805 1.00 39.33 134 PHE A CA 1
ATOM 1067 C C . PHE A 1 134 ? -25.942 86.613 42.502 1.00 38.97 134 PHE A C 1
ATOM 1068 O O . PHE A 1 134 ? -24.994 87.258 42.950 1.00 38.75 134 PHE A O 1
ATOM 1076 N N . ILE A 1 135 ? -26.888 87.135 41.724 1.00 38.80 135 ILE A N 1
ATOM 1077 C CA . ILE A 1 135 ? -26.846 88.509 41.226 1.00 38.80 135 ILE A CA 1
ATOM 1078 C C . ILE A 1 135 ? -26.934 89.521 42.360 1.00 38.70 135 ILE A C 1
ATOM 1079 O O . ILE A 1 135 ? -27.774 89.399 43.259 1.00 38.73 135 ILE A O 1
ATOM 1084 N N . ASP A 1 136 ? -26.050 90.511 42.315 1.00 38.37 136 ASP A N 1
ATOM 1085 C CA . ASP A 1 136 ? -26.188 91.695 43.143 1.00 38.15 136 ASP A CA 1
ATOM 1086 C C . ASP A 1 136 ? -26.335 92.915 42.235 1.00 38.01 136 ASP A C 1
ATOM 1087 O O . ASP A 1 136 ? -25.350 93.428 41.696 1.00 37.67 136 ASP A O 1
ATOM 1092 N N . HIS A 1 137 ? -27.575 93.368 42.073 1.00 37.76 137 HIS A N 1
ATOM 1093 C CA . HIS A 1 137 ? -27.883 94.494 41.195 1.00 37.69 137 HIS A CA 1
ATOM 1094 C C . HIS A 1 137 ? -27.298 95.820 41.675 1.00 37.80 137 HIS A C 1
ATOM 1095 O O . HIS A 1 137 ? -27.113 96.737 40.875 1.00 37.76 137 HIS A O 1
ATOM 1102 N N . ASP A 1 138 ? -27.002 95.909 42.973 1.00 37.90 138 ASP A N 1
ATOM 1103 C CA . ASP A 1 138 ? -26.382 97.093 43.566 1.00 37.97 138 ASP A CA 1
ATOM 1104 C C . ASP A 1 138 ? -24.935 97.292 43.112 1.00 37.86 138 ASP A C 1
ATOM 1105 O O . ASP A 1 138 ? -24.328 98.333 43.392 1.00 37.71 138 ASP A O 1
ATOM 1110 N N . ARG A 1 139 ? -24.377 96.298 42.424 1.00 37.52 139 ARG A N 1
ATOM 1111 C CA . ARG A 1 139 ? -23.027 96.432 41.880 1.00 37.55 139 ARG A CA 1
ATOM 1112 C C . ARG A 1 139 ? -23.018 97.368 40.658 1.00 37.13 139 ARG A C 1
ATOM 1113 O O . ARG A 1 139 ? -21.963 97.837 40.238 1.00 36.90 139 ARG A O 1
ATOM 1121 N N . ASP A 1 140 ? -24.207 97.657 40.125 1.00 36.98 140 ASP A N 1
ATOM 1122 C CA . ASP A 1 140 ? -24.388 98.708 39.112 1.00 36.95 140 ASP A CA 1
ATOM 1123 C C . ASP A 1 140 ? -23.981 100.088 39.643 1.00 36.90 140 ASP A C 1
ATOM 1124 O O . ASP A 1 140 ? -23.632 100.980 38.870 1.00 37.03 140 ASP A O 1
ATOM 1129 N N . MET A 1 141 ? -24.024 100.245 40.964 1.00 37.04 141 MET A N 1
ATOM 1130 C CA . MET A 1 141 ? -23.637 101.490 41.636 1.00 37.14 141 MET A CA 1
ATOM 1131 C C . MET A 1 141 ? -22.120 101.678 41.760 1.00 36.59 141 MET A C 1
ATOM 1132 O O . MET A 1 141 ? -21.659 102.724 42.225 1.00 36.62 141 MET A O 1
ATOM 1137 N N . THR A 1 142 ? -21.347 100.677 41.339 1.00 35.96 142 THR A N 1
ATOM 1138 C CA . THR A 1 142 ? -19.884 100.751 41.425 1.00 35.44 142 THR A CA 1
ATOM 1139 C C . THR A 1 142 ? -19.214 101.219 40.126 1.00 34.81 142 THR A C 1
ATOM 1140 O O . THR A 1 142 ? -17.998 101.407 40.091 1.00 35.02 142 THR A O 1
ATOM 1144 N N . PHE A 1 143 ? -20.001 101.402 39.070 1.00 34.21 143 PHE A N 1
ATOM 1145 C CA . PHE A 1 143 ? -19.488 101.910 37.794 1.00 33.84 143 PHE A CA 1
ATOM 1146 C C . PHE A 1 143 ? -19.249 103.419 37.847 1.00 33.70 143 PHE A C 1
ATOM 1147 O O . PHE A 1 143 ? -20.028 104.151 38.464 1.00 33.42 143 PHE A O 1
ATOM 1155 N N . SER A 1 144 ? -18.182 103.873 37.191 1.00 33.36 144 SER A N 1
ATOM 1156 C CA . SER A 1 144 ? -17.956 105.303 36.968 1.00 33.14 144 SER A CA 1
ATOM 1157 C C . SER A 1 144 ? -18.775 105.767 35.760 1.00 33.01 144 SER A C 1
ATOM 1158 O O . SER A 1 144 ? -19.362 104.943 35.053 1.00 33.19 144 SER A O 1
ATOM 1161 N N . TYR A 1 145 ? -18.830 107.078 35.529 1.00 32.89 145 TYR A N 1
ATOM 1162 C CA . TYR A 1 145 ? -19.638 107.632 34.435 1.00 32.68 145 TYR A CA 1
ATOM 1163 C C . TYR A 1 145 ? -19.150 107.200 33.051 1.00 32.59 145 TYR A C 1
ATOM 1164 O O . TYR A 1 145 ? -19.958 106.801 32.205 1.00 32.21 145 TYR A O 1
ATOM 1173 N N . ALA A 1 146 ? -17.836 107.280 32.828 1.00 32.47 146 ALA A N 1
ATOM 1174 C CA . ALA A 1 146 ? -17.225 106.777 31.595 1.00 32.54 146 ALA A CA 1
ATOM 1175 C C . ALA A 1 146 ? -17.568 105.305 31.342 1.00 32.55 146 ALA A C 1
ATOM 1176 O O . ALA A 1 146 ? -17.816 104.907 30.203 1.00 32.59 146 ALA A O 1
ATOM 1178 N N . ALA A 1 147 ? -17.605 104.513 32.413 1.00 32.78 147 ALA A N 1
ATOM 1179 C CA . ALA A 1 147 ? -17.971 103.098 32.336 1.00 32.92 147 ALA A CA 1
ATOM 1180 C C . ALA A 1 147 ? -19.398 102.895 31.827 1.00 33.26 147 ALA A C 1
ATOM 1181 O O . ALA A 1 147 ? -19.625 102.113 30.892 1.00 33.28 147 ALA A O 1
ATOM 1183 N N . VAL A 1 148 ? -20.350 103.603 32.439 1.00 33.55 148 VAL A N 1
ATOM 1184 C CA . VAL A 1 148 ? -21.770 103.489 32.083 1.00 33.94 148 VAL A CA 1
ATOM 1185 C C . VAL A 1 148 ? -22.002 103.876 30.625 1.00 34.29 148 VAL A C 1
ATOM 1186 O O . VAL A 1 148 ? -22.723 103.185 29.907 1.00 34.09 148 VAL A O 1
ATOM 1190 N N . LYS A 1 149 ? -21.367 104.967 30.197 1.00 34.93 149 LYS A N 1
ATOM 1191 C CA . LYS A 1 149 ? -21.386 105.386 28.792 1.00 35.82 149 LYS A CA 1
ATOM 1192 C C . LYS A 1 149 ? -20.913 104.292 27.829 1.00 36.04 149 LYS A C 1
ATOM 1193 O O . LYS A 1 149 ? -21.534 104.066 26.787 1.00 36.16 149 LYS A O 1
ATOM 1199 N N . GLN A 1 150 ? -19.818 103.622 28.185 1.00 36.67 150 GLN A N 1
ATOM 1200 C CA . GLN A 1 150 ? -19.309 102.490 27.404 1.00 37.38 150 GLN A CA 1
ATOM 1201 C C . GLN A 1 150 ? -20.303 101.328 27.357 1.00 37.54 150 GLN A C 1
ATOM 1202 O O . GLN A 1 150 ? -20.536 100.751 26.293 1.00 37.52 150 GLN A O 1
ATOM 1208 N N . LEU A 1 151 ? -20.885 101.001 28.510 1.00 38.11 151 LEU A N 1
ATOM 1209 C CA . LEU A 1 151 ? -21.901 99.950 28.618 1.00 38.90 151 LEU A CA 1
ATOM 1210 C C . LEU A 1 151 ? -23.117 100.261 27.752 1.00 39.54 151 LEU A C 1
ATOM 1211 O O . LEU A 1 151 ? -23.609 99.400 27.017 1.00 39.42 151 LEU A O 1
ATOM 1216 N N . GLU A 1 152 ? -23.586 101.504 27.854 1.00 40.30 152 GLU A N 1
ATOM 1217 C CA . GLU A 1 152 ? -24.749 101.993 27.124 1.00 41.51 152 GLU A CA 1
ATOM 1218 C C . GLU A 1 152 ? -24.544 101.961 25.607 1.00 41.84 152 GLU A C 1
ATOM 1219 O O . GLU A 1 152 ? -25.469 101.635 24.858 1.00 42.04 152 GLU A O 1
ATOM 1225 N N . GLY A 1 153 ? -23.333 102.292 25.163 1.00 42.34 153 GLY A N 1
ATOM 1226 C CA . GLY A 1 153 ? -23.039 102.407 23.737 1.00 43.07 153 GLY A CA 1
ATOM 1227 C C . GLY A 1 153 ? -22.535 101.154 23.040 1.00 43.56 153 GLY A C 1
ATOM 1228 O O . GLY A 1 153 ? -22.775 100.973 21.845 1.00 43.73 153 GLY A O 1
ATOM 1229 N N . LYS A 1 154 ? -21.835 100.292 23.774 1.00 43.91 154 LYS A N 1
ATOM 1230 C CA . LYS A 1 154 ? -21.167 99.135 23.169 1.00 44.34 154 LYS A CA 1
ATOM 1231 C C . LYS A 1 154 ? -21.599 97.776 23.727 1.00 44.64 154 LYS A C 1
ATOM 1232 O O . LYS A 1 154 ? -21.656 96.793 22.984 1.00 44.77 154 LYS A O 1
ATOM 1238 N N . TYR A 1 155 ? -21.903 97.728 25.023 1.00 44.78 155 TYR A N 1
ATOM 1239 C CA . TYR A 1 155 ? -22.094 96.462 25.740 1.00 45.10 155 TYR A CA 1
ATOM 1240 C C . TYR A 1 155 ? -23.547 95.978 25.806 1.00 45.16 155 TYR A C 1
ATOM 1241 O O . TYR A 1 155 ? -23.859 94.884 25.336 1.00 44.97 155 TYR A O 1
ATOM 1250 N N . LEU A 1 156 ? -24.421 96.789 26.401 1.00 45.36 156 LEU A N 1
ATOM 1251 C CA . LEU A 1 156 ? -25.800 96.380 26.695 1.00 45.84 156 LEU A CA 1
ATOM 1252 C C . LEU A 1 156 ? -26.621 96.088 25.442 1.00 46.34 156 LEU A C 1
ATOM 1253 O O . LEU A 1 156 ? -26.587 96.856 24.482 1.00 46.34 156 LEU A O 1
ATOM 1258 N N . VAL A 1 157 ? -27.352 94.974 25.463 1.00 46.99 157 VAL A N 1
ATOM 1259 C CA . VAL A 1 157 ? -28.239 94.601 24.360 1.00 47.91 157 VAL A CA 1
ATOM 1260 C C . VAL A 1 157 ? -29.298 95.684 24.172 1.00 48.58 157 VAL A C 1
ATOM 1261 O O . VAL A 1 157 ? -29.963 96.092 25.127 1.00 48.49 157 VAL A O 1
ATOM 1265 N N . GLN A 1 158 ? -29.435 96.147 22.933 1.00 49.59 158 GLN A N 1
ATOM 1266 C CA . GLN A 1 158 ? -30.256 97.312 22.623 1.00 50.63 158 GLN A CA 1
ATOM 1267 C C . GLN A 1 158 ? -30.728 97.303 21.171 1.00 51.52 158 GLN A C 1
ATOM 1268 O O . GLN A 1 158 ? -30.280 96.480 20.369 1.00 51.64 158 GLN A O 1
ATOM 1274 N N . ASN A 1 159 ? -31.634 98.222 20.845 1.00 52.56 159 ASN A N 1
ATOM 1275 C CA . ASN A 1 159 ? -32.051 98.437 19.465 1.00 53.61 159 ASN A CA 1
ATOM 1276 C C . ASN A 1 159 ? -31.404 99.708 18.923 1.00 54.29 159 ASN A C 1
ATOM 1277 O O . ASN A 1 159 ? -31.666 100.807 19.419 1.00 54.42 159 ASN A O 1
ATOM 1282 N N . ARG A 1 160 ? -30.561 99.540 17.904 1.00 55.06 160 ARG A N 1
ATOM 1283 C CA . ARG A 1 160 ? -29.839 100.648 17.271 1.00 55.80 160 ARG A CA 1
ATOM 1284 C C . ARG A 1 160 ? -30.779 101.695 16.668 1.00 55.93 160 ARG A C 1
ATOM 1285 O O . ARG A 1 160 ? -30.529 102.900 16.774 1.00 56.02 160 ARG A O 1
ATOM 1293 N N . VAL A 1 161 ? -31.861 101.225 16.050 1.00 56.10 161 VAL A N 1
ATOM 1294 C CA . VAL A 1 161 ? -32.797 102.093 15.331 1.00 56.21 161 VAL A CA 1
ATOM 1295 C C . VAL A 1 161 ? -33.686 102.913 16.276 1.00 56.25 161 VAL A C 1
ATOM 1296 O O . VAL A 1 161 ? -33.781 104.138 16.142 1.00 56.36 161 VAL A O 1
ATOM 1300 N N . THR A 1 162 ? -34.326 102.236 17.228 1.00 56.14 162 THR A N 1
ATOM 1301 C CA . THR A 1 162 ? -35.265 102.890 18.143 1.00 55.90 162 THR A CA 1
ATOM 1302 C C . THR A 1 162 ? -34.578 103.497 19.370 1.00 55.61 162 THR A C 1
ATOM 1303 O O . THR A 1 162 ? -35.188 104.286 20.099 1.00 55.70 162 THR A O 1
ATOM 1307 N N . GLY A 1 163 ? -33.316 103.128 19.593 1.00 55.19 163 GLY A N 1
ATOM 1308 C CA . GLY A 1 163 ? -32.561 103.580 20.767 1.00 54.52 163 GLY A CA 1
ATOM 1309 C C . GLY A 1 163 ? -32.888 102.849 22.066 1.00 53.98 163 GLY A C 1
ATOM 1310 O O . GLY A 1 163 ? -32.319 103.159 23.115 1.00 53.98 163 GLY A O 1
ATOM 1311 N N . GLU A 1 164 ? -33.800 101.879 21.993 1.00 53.32 164 GLU A N 1
ATOM 1312 C CA . GLU A 1 164 ? -34.267 101.123 23.162 1.00 52.61 164 GLU A CA 1
ATOM 1313 C C . GLU A 1 164 ? -33.177 100.251 23.783 1.00 51.57 164 GLU A C 1
ATOM 1314 O O . GLU A 1 164 ? -32.499 99.506 23.078 1.00 51.54 164 GLU A O 1
ATOM 1320 N N . ILE A 1 165 ? -33.024 100.347 25.103 1.00 50.29 165 ILE A N 1
ATOM 1321 C CA . ILE A 1 165 ? -32.105 99.487 25.851 1.00 49.09 165 ILE A CA 1
ATOM 1322 C C . ILE A 1 165 ? -32.893 98.413 26.604 1.00 48.04 165 ILE A C 1
ATOM 1323 O O . ILE A 1 165 ? -33.907 98.714 27.238 1.00 47.84 165 ILE A O 1
ATOM 1328 N N . TYR A 1 166 ? -32.421 97.167 26.518 1.00 46.60 166 TYR A N 1
ATOM 1329 C CA . TYR A 1 166 ? -33.192 96.002 26.961 1.00 45.33 166 TYR A CA 1
ATOM 1330 C C . TYR A 1 166 ? -32.679 95.308 28.225 1.00 44.15 166 TYR A C 1
ATOM 1331 O O . TYR A 1 166 ? -33.411 94.544 28.860 1.00 44.07 166 TYR A O 1
ATOM 1340 N N . GLU A 1 167 ? -31.426 95.556 28.584 1.00 42.66 167 GLU A N 1
ATOM 1341 C CA . GLU A 1 167 ? -30.841 94.911 29.757 1.00 40.99 167 GLU A CA 1
ATOM 1342 C C . GLU A 1 167 ? -30.081 95.884 30.644 1.00 40.06 167 GLU A C 1
ATOM 1343 O O . GLU A 1 167 ? -29.898 97.056 30.295 1.00 39.92 167 GLU A O 1
ATOM 1349 N N . SER A 1 168 ? -29.671 95.392 31.808 1.00 38.81 168 SER A N 1
ATOM 1350 C CA . SER A 1 168 ? -28.760 96.111 32.685 1.00 37.68 168 SER A CA 1
ATOM 1351 C C . SER A 1 168 ? -27.477 95.286 32.859 1.00 36.83 168 SER A C 1
ATOM 1352 O O . SER A 1 168 ? -27.415 94.127 32.435 1.00 36.38 168 SER A O 1
ATOM 1355 N N . ALA A 1 169 ? -26.462 95.891 33.470 1.00 35.95 169 ALA A N 1
ATOM 1356 C CA . ALA A 1 169 ? -25.117 95.312 33.526 1.00 35.19 169 ALA A CA 1
ATOM 1357 C C . ALA A 1 169 ? -25.009 93.951 34.233 1.00 34.69 169 ALA A C 1
ATOM 1358 O O . ALA A 1 169 ? -24.224 93.103 33.817 1.00 34.49 169 ALA A O 1
ATOM 1360 N N . GLN A 1 170 ? -25.785 93.740 35.294 1.00 34.13 170 GLN A N 1
ATOM 1361 C CA . GLN A 1 170 ? -25.692 92.478 36.038 1.00 33.71 170 GLN A CA 1
ATOM 1362 C C . GLN A 1 170 ? -26.316 91.314 35.278 1.00 33.38 170 GLN A C 1
ATOM 1363 O O . GLN A 1 170 ? -25.888 90.171 35.434 1.00 33.64 170 GLN A O 1
ATOM 1369 N N . PHE A 1 171 ? -27.312 91.608 34.445 1.00 33.15 171 PHE A N 1
ATOM 1370 C CA . PHE A 1 171 ? -27.871 90.604 33.549 1.00 32.87 171 PHE A CA 1
ATOM 1371 C C . PHE A 1 171 ? -26.879 90.249 32.449 1.00 32.63 171 PHE A C 1
ATOM 1372 O O . PHE A 1 171 ? -26.767 89.088 32.064 1.00 32.72 171 PHE A O 1
ATOM 1380 N N . LEU A 1 172 ? -26.161 91.250 31.944 1.00 32.05 172 LEU A N 1
ATOM 1381 C CA . LEU A 1 172 ? -25.064 90.999 31.014 1.00 31.73 172 LEU A CA 1
ATOM 1382 C C . LEU A 1 172 ? -24.057 90.020 31.636 1.00 31.31 172 LEU A C 1
ATOM 1383 O O . LEU A 1 172 ? -23.751 88.995 31.039 1.00 31.25 172 LEU A O 1
ATOM 1388 N N . TYR A 1 173 ? -23.561 90.342 32.832 1.00 31.05 173 TYR A N 1
ATOM 1389 C CA . TYR A 1 173 ? -22.497 89.557 33.470 1.00 31.12 173 TYR A CA 1
ATOM 1390 C C . TYR A 1 173 ? -22.929 88.121 33.785 1.00 31.11 173 TYR A C 1
ATOM 1391 O O . TYR A 1 173 ? -22.199 87.176 33.494 1.00 31.44 173 TYR A O 1
ATOM 1400 N N . ILE A 1 174 ? -24.115 87.970 34.375 1.00 30.87 174 ILE A N 1
ATOM 1401 C CA . ILE A 1 174 ? -24.641 86.651 34.756 1.00 30.58 174 ILE A CA 1
ATOM 1402 C C . ILE A 1 174 ? -24.860 85.734 33.547 1.00 30.25 174 ILE A C 1
ATOM 1403 O O . ILE A 1 174 ? -24.586 84.538 33.621 1.00 30.29 174 ILE A O 1
ATOM 1408 N N . LEU A 1 175 ? -25.323 86.300 32.432 1.00 30.06 175 LEU A N 1
ATOM 1409 C CA . LEU A 1 175 ? -25.640 85.505 31.244 1.00 29.73 175 LEU A CA 1
ATOM 1410 C C . LEU A 1 175 ? -24.417 85.140 30.393 1.00 29.53 175 LEU A C 1
ATOM 1411 O O . LEU A 1 175 ? -24.383 84.074 29.772 1.00 29.42 175 LEU A O 1
ATOM 1416 N N . VAL A 1 176 ? -23.420 86.021 30.361 1.00 29.18 176 VAL A N 1
ATOM 1417 C CA . VAL A 1 176 ? -22.120 85.670 29.785 1.00 28.77 176 VAL A CA 1
ATOM 1418 C C . VAL A 1 176 ? -21.580 84.439 30.522 1.00 28.78 176 VAL A C 1
ATOM 1419 O O . VAL A 1 176 ? -21.200 83.445 29.893 1.00 28.65 176 VAL A O 1
ATOM 1423 N N . ALA A 1 177 ? -21.568 84.521 31.853 1.00 28.76 177 ALA A N 1
ATOM 1424 C CA . ALA A 1 177 ? -21.159 83.418 32.725 1.00 28.94 177 ALA A CA 1
ATOM 1425 C C . ALA A 1 177 ? -21.955 82.141 32.438 1.00 29.12 177 ALA A C 1
ATOM 1426 O O . ALA A 1 177 ? -21.372 81.073 32.246 1.00 29.03 177 ALA A O 1
ATOM 1428 N N . ALA A 1 178 ? -23.280 82.272 32.391 1.00 29.45 178 ALA A N 1
ATOM 1429 C CA . ALA A 1 178 ? -24.181 81.148 32.115 1.00 29.95 178 ALA A CA 1
ATOM 1430 C C . ALA A 1 178 ? -23.939 80.483 30.755 1.00 30.44 178 ALA A C 1
ATOM 1431 O O . ALA A 1 178 ? -23.972 79.254 30.651 1.00 30.08 178 ALA A O 1
ATOM 1433 N N . CYS A 1 179 ? -23.687 81.290 29.722 1.00 30.75 179 CYS A N 1
ATOM 1434 C CA . CYS A 1 179 ? -23.456 80.759 28.373 1.00 31.25 179 CYS A CA 1
ATOM 1435 C C . CYS A 1 179 ? -22.136 80.011 28.260 1.00 31.02 179 CYS A C 1
ATOM 1436 O O . CYS A 1 179 ? -22.082 78.917 27.697 1.00 30.92 179 CYS A O 1
ATOM 1439 N N . LEU A 1 180 ? -21.075 80.617 28.780 1.00 31.15 180 LEU A N 1
ATOM 1440 C CA . LEU A 1 180 ? -19.733 80.065 28.642 1.00 31.55 180 LEU A CA 1
ATOM 1441 C C . LEU A 1 180 ? -19.561 78.776 29.449 1.00 31.89 180 LEU A C 1
ATOM 1442 O O . LEU A 1 180 ? -18.817 77.889 29.043 1.00 32.01 180 LEU A O 1
ATOM 1447 N N . PHE A 1 181 ? -20.260 78.670 30.576 1.00 32.39 181 PHE A N 1
ATOM 1448 C CA . PHE A 1 181 ? -20.181 77.468 31.409 1.00 33.04 181 PHE A CA 1
ATOM 1449 C C . PHE A 1 181 ? -21.358 76.501 31.230 1.00 33.73 181 PHE A C 1
ATOM 1450 O O . PHE A 1 181 ? -21.516 75.575 32.022 1.00 33.82 181 PHE A O 1
ATOM 1458 N N . SER A 1 182 ? -22.150 76.694 30.173 1.00 34.57 182 SER A N 1
ATOM 1459 C CA . SER A 1 182 ? -23.395 75.936 29.974 1.00 35.54 182 SER A CA 1
ATOM 1460 C C . SER A 1 182 ? -23.235 74.422 29.753 1.00 36.00 182 SER A C 1
ATOM 1461 O O . SER A 1 182 ? -24.133 73.654 30.100 1.00 36.15 182 SER A O 1
ATOM 1464 N N . ASN A 1 183 ? -22.098 74.000 29.204 1.00 36.54 183 ASN A N 1
ATOM 1465 C CA . ASN A 1 183 ? -21.844 72.582 28.939 1.00 37.06 183 ASN A CA 1
ATOM 1466 C C . ASN A 1 183 ? -21.204 71.834 30.106 1.00 37.03 183 ASN A C 1
ATOM 1467 O O . ASN A 1 183 ? -20.850 70.660 29.981 1.00 37.28 183 ASN A O 1
ATOM 1472 N N . TYR A 1 184 ? -21.054 72.515 31.235 1.00 36.85 184 TYR A N 1
ATOM 1473 C CA . TYR A 1 184 ? -20.460 71.913 32.417 1.00 36.83 184 TYR A CA 1
ATOM 1474 C C . TYR A 1 184 ? -21.451 70.987 33.125 1.00 37.35 184 TYR A C 1
ATOM 1475 O O . TYR A 1 184 ? -22.660 71.215 33.062 1.00 37.12 184 TYR A O 1
ATOM 1484 N N . PRO A 1 185 ? -20.941 69.926 33.785 1.00 37.95 185 PRO A N 1
ATOM 1485 C CA . PRO A 1 185 ? -21.816 69.000 34.512 1.00 38.57 185 PRO A CA 1
ATOM 1486 C C . PRO A 1 185 ? -22.547 69.679 35.669 1.00 39.20 185 PRO A C 1
ATOM 1487 O O . PRO A 1 185 ? -22.056 70.668 36.217 1.00 38.89 185 PRO A O 1
ATOM 1491 N N . ARG A 1 186 ? -23.707 69.137 36.037 1.00 40.22 186 ARG A N 1
ATOM 1492 C CA . ARG A 1 186 ? -24.599 69.770 37.017 1.00 41.10 186 ARG A CA 1
ATOM 1493 C C . ARG A 1 186 ? -23.986 69.930 38.412 1.00 41.05 186 ARG A C 1
ATOM 1494 O O . ARG A 1 186 ? -24.393 70.811 39.169 1.00 41.27 186 ARG A O 1
ATOM 1502 N N . GLU A 1 187 ? -23.008 69.092 38.747 1.00 40.99 187 GLU A N 1
ATOM 1503 C CA . GLU A 1 187 ? -22.351 69.170 40.056 1.00 41.24 187 GLU A CA 1
ATOM 1504 C C . GLU A 1 187 ? -21.456 70.393 40.246 1.00 40.88 187 GLU A C 1
ATOM 1505 O O . GLU A 1 187 ? -21.244 70.820 41.382 1.00 40.88 187 GLU A O 1
ATOM 1511 N N . THR A 1 188 ? -20.942 70.953 39.147 1.00 40.32 188 THR A N 1
ATOM 1512 C CA . THR A 1 188 ? -20.010 72.093 39.206 1.00 39.77 188 THR A CA 1
ATOM 1513 C C . THR A 1 188 ? -20.523 73.348 38.491 1.00 39.53 188 THR A C 1
ATOM 1514 O O . THR A 1 188 ? -20.051 74.452 38.753 1.00 39.41 188 THR A O 1
ATOM 1518 N N . ARG A 1 189 ? -21.486 73.157 37.593 1.00 39.19 189 ARG A N 1
ATOM 1519 C CA . ARG A 1 189 ? -22.004 74.197 36.705 1.00 38.97 189 ARG A CA 1
ATOM 1520 C C . ARG A 1 189 ? -22.273 75.565 37.359 1.00 38.64 189 ARG A C 1
ATOM 1521 O O . ARG A 1 189 ? -21.551 76.529 37.098 1.00 38.43 189 ARG A O 1
ATOM 1529 N N . LEU A 1 190 ? -23.307 75.642 38.196 1.00 37.96 190 LEU A N 1
ATOM 1530 C CA . LEU A 1 190 ? -23.740 76.909 38.787 1.00 37.61 190 LEU A CA 1
ATOM 1531 C C . LEU A 1 190 ? -22.754 77.458 39.814 1.00 37.20 190 LEU A C 1
ATOM 1532 O O . LEU A 1 190 ? -22.816 78.633 40.183 1.00 37.15 190 LEU A O 1
ATOM 1537 N N . GLN A 1 191 ? -21.841 76.602 40.264 1.00 36.59 191 GLN A N 1
ATOM 1538 C CA . GLN A 1 191 ? -20.740 77.020 41.117 1.00 36.27 191 GLN A CA 1
ATOM 1539 C C . GLN A 1 191 ? -19.747 77.849 40.293 1.00 35.24 191 GLN A C 1
ATOM 1540 O O . GLN A 1 191 ? -19.283 78.897 40.743 1.00 34.86 191 GLN A O 1
ATOM 1546 N N . TYR A 1 192 ? -19.445 77.376 39.084 1.00 34.16 192 TYR A N 1
ATOM 1547 C CA . TYR A 1 192 ? -18.600 78.112 38.143 1.00 33.38 192 TYR A CA 1
ATOM 1548 C C . TYR A 1 192 ? -19.262 79.409 37.671 1.00 32.71 192 TYR A C 1
ATOM 1549 O O . TYR A 1 192 ? -18.613 80.451 37.629 1.00 32.45 192 TYR A O 1
ATOM 1558 N N . VAL A 1 193 ? -20.547 79.324 37.323 1.00 32.18 193 VAL A N 1
ATOM 1559 C CA . VAL A 1 193 ? -21.350 80.484 36.942 1.00 31.96 193 VAL A CA 1
ATOM 1560 C C . VAL A 1 193 ? -21.293 81.579 38.012 1.00 32.14 193 VAL A C 1
ATOM 1561 O O . VAL A 1 193 ? -21.032 82.741 37.692 1.00 31.85 193 VAL A O 1
ATOM 1565 N N . LYS A 1 194 ? -21.513 81.201 39.273 1.00 32.08 194 LYS A N 1
ATOM 1566 C CA . LYS A 1 194 ? -21.490 82.156 40.380 1.00 32.32 194 LYS A CA 1
ATOM 1567 C C . LYS A 1 194 ? -20.121 82.811 40.563 1.00 32.33 194 LYS A C 1
ATOM 1568 O O . LYS A 1 194 ? -20.027 84.029 40.727 1.00 32.10 194 LYS A O 1
ATOM 1574 N N . ARG A 1 195 ? -19.067 82.000 40.541 1.00 32.23 195 ARG A N 1
ATOM 1575 C CA . ARG A 1 195 ? -17.720 82.514 40.763 1.00 32.63 195 ARG A CA 1
ATOM 1576 C C . ARG A 1 195 ? -17.207 83.359 39.589 1.00 31.72 195 ARG A C 1
ATOM 1577 O O . ARG A 1 195 ? -16.517 84.359 39.805 1.00 31.58 195 ARG A O 1
ATOM 1585 N N . PHE A 1 196 ? -17.560 82.978 38.363 1.00 30.96 196 PHE A N 1
ATOM 1586 C CA . PHE A 1 196 ? -17.183 83.780 37.200 1.00 30.65 196 PHE A CA 1
ATOM 1587 C C . PHE A 1 196 ? -17.938 85.103 37.229 1.00 30.43 196 PHE A C 1
ATOM 1588 O O . PHE A 1 196 ? -17.338 86.161 37.045 1.00 30.21 196 PHE A O 1
ATOM 1596 N N . TYR A 1 197 ? -19.248 85.032 37.475 1.00 30.22 197 TYR A N 1
ATOM 1597 C CA . TYR A 1 197 ? -20.074 86.229 37.634 1.00 30.19 197 TYR A CA 1
ATOM 1598 C C . TYR A 1 197 ? -19.468 87.200 38.646 1.00 30.24 197 TYR A C 1
ATOM 1599 O O . TYR A 1 197 ? -19.354 88.395 38.367 1.00 30.34 197 TYR A O 1
ATOM 1608 N N . ASP A 1 198 ? -19.082 86.677 39.810 1.00 30.23 198 ASP A N 1
ATOM 1609 C CA . ASP A 1 198 ? -18.496 87.486 40.874 1.00 30.34 198 ASP A CA 1
ATOM 1610 C C . ASP A 1 198 ? -17.196 88.138 40.418 1.00 30.26 198 ASP A C 1
ATOM 1611 O O . ASP A 1 198 ? -16.954 89.317 40.696 1.00 30.15 198 ASP A O 1
ATOM 1616 N N . ALA A 1 199 ? -16.376 87.366 39.709 1.00 29.94 199 ALA A N 1
ATOM 1617 C CA . ALA A 1 199 ? -15.091 87.843 39.209 1.00 30.01 199 ALA A CA 1
ATOM 1618 C C . ALA A 1 199 ? -15.238 89.011 38.227 1.00 29.76 199 ALA A C 1
ATOM 1619 O O . ALA A 1 199 ? -14.527 90.005 38.344 1.00 29.75 199 ALA A O 1
ATOM 1621 N N . VAL A 1 200 ? -16.158 88.890 37.271 1.00 29.68 200 VAL A N 1
ATOM 1622 C CA . VAL A 1 200 ? -16.338 89.934 36.259 1.00 29.84 200 VAL A CA 1
ATOM 1623 C C . VAL A 1 200 ? -17.116 91.150 36.775 1.00 29.89 200 VAL A C 1
ATOM 1624 O O . VAL A 1 200 ? -16.753 92.285 36.470 1.00 29.92 200 VAL A O 1
ATOM 1628 N N . SER A 1 201 ? -18.158 90.911 37.574 1.00 29.95 201 SER A N 1
ATOM 1629 C CA . SER A 1 201 ? -18.991 91.995 38.116 1.00 29.71 201 SER A CA 1
ATOM 1630 C C . SER A 1 201 ? -18.271 92.845 39.161 1.00 29.54 201 SER A C 1
ATOM 1631 O O . SER A 1 201 ? -18.666 93.985 39.412 1.00 29.52 201 SER A O 1
ATOM 1634 N N . THR A 1 202 ? -17.227 92.285 39.773 1.00 29.25 202 THR A N 1
ATOM 1635 C CA . THR A 1 202 ? -16.378 93.038 40.701 1.00 29.20 202 THR A CA 1
ATOM 1636 C C . THR A 1 202 ? -15.061 93.455 40.032 1.00 29.10 202 THR A C 1
ATOM 1637 O O . THR A 1 202 ? -14.092 93.801 40.708 1.00 28.75 202 THR A O 1
ATOM 1641 N N . PHE A 1 203 ? -15.053 93.408 38.697 1.00 29.03 203 PHE A N 1
ATOM 1642 C CA . PHE A 1 203 ? -13.970 93.927 37.841 1.00 29.37 203 PHE A CA 1
ATOM 1643 C C . PHE A 1 203 ? -12.611 93.235 37.980 1.00 29.53 203 PHE A C 1
ATOM 1644 O O . PHE A 1 203 ? -11.592 93.805 37.602 1.00 29.47 203 PHE A O 1
ATOM 1652 N N . LYS A 1 204 ? -12.590 92.010 38.496 1.00 29.64 204 LYS A N 1
ATOM 1653 C CA . LYS A 1 204 ? -11.323 91.291 38.656 1.00 29.70 204 LYS A CA 1
ATOM 1654 C C . LYS A 1 204 ? -10.831 90.712 37.329 1.00 29.49 204 LYS A C 1
ATOM 1655 O O . LYS A 1 204 ? -9.626 90.608 37.088 1.00 29.06 204 LYS A O 1
ATOM 1661 N N . ILE A 1 205 ? -11.781 90.347 36.475 1.00 29.73 205 ILE A N 1
ATOM 1662 C CA . ILE A 1 205 ? -11.491 89.869 35.126 1.00 29.98 205 ILE A CA 1
ATOM 1663 C C . ILE A 1 205 ? -12.206 90.771 34.121 1.00 30.23 205 ILE A C 1
ATOM 1664 O O . ILE A 1 205 ? -13.390 91.063 34.284 1.00 29.88 205 ILE A O 1
ATOM 1669 N N . SER A 1 206 ? -11.471 91.220 33.102 1.00 30.66 206 SER A N 1
ATOM 1670 C CA . SER A 1 206 ? -12.041 91.994 31.992 1.00 31.43 206 SER A CA 1
ATOM 1671 C C . SER A 1 206 ? -12.147 91.160 30.728 1.00 31.51 206 SER A C 1
ATOM 1672 O O . SER A 1 206 ? -11.216 90.446 30.378 1.00 31.48 206 SER A O 1
ATOM 1675 N N . LEU A 1 207 ? -13.283 91.263 30.044 1.00 31.88 207 LEU A N 1
ATOM 1676 C CA . LEU A 1 207 ? -13.506 90.525 28.807 1.00 32.53 207 LEU A CA 1
ATOM 1677 C C . LEU A 1 207 ? -13.525 91.474 27.604 1.00 32.57 207 LEU A C 1
ATOM 1678 O O . LEU A 1 207 ? -13.882 92.636 27.748 1.00 32.84 207 LEU A O 1
ATOM 1683 N N . PRO A 1 208 ? -13.115 90.989 26.420 1.00 32.61 208 PRO A N 1
ATOM 1684 C CA . PRO A 1 208 ? -13.149 91.837 25.231 1.00 32.74 208 PRO A CA 1
ATOM 1685 C C . PRO A 1 208 ? -14.573 92.187 24.789 1.00 32.80 208 PRO A C 1
ATOM 1686 O O . PRO A 1 208 ? -15.530 91.480 25.130 1.00 32.44 208 PRO A O 1
ATOM 1690 N N . THR A 1 209 ? -14.693 93.273 24.029 1.00 32.63 209 THR A N 1
ATOM 1691 C CA . THR A 1 209 ? -15.992 93.798 23.602 1.00 32.72 209 THR A CA 1
ATOM 1692 C C . THR A 1 209 ? -16.871 92.770 22.872 1.00 32.76 209 THR A C 1
ATOM 1693 O O . THR A 1 209 ? -18.056 92.664 23.187 1.00 32.53 209 THR A O 1
ATOM 1697 N N . PRO A 1 210 ? -16.303 92.008 21.912 1.00 32.97 210 PRO A N 1
ATOM 1698 C CA . PRO A 1 210 ? -17.145 91.029 21.216 1.00 33.23 210 PRO A CA 1
ATOM 1699 C C . PRO A 1 210 ? -17.823 90.015 22.142 1.00 33.34 210 PRO A C 1
ATOM 1700 O O . PRO A 1 210 ? -18.940 89.586 21.849 1.00 33.12 210 PRO A O 1
ATOM 1704 N N . ILE A 1 211 ? -17.155 89.639 23.234 1.00 33.64 211 ILE A N 1
ATOM 1705 C CA . ILE A 1 211 ? -17.716 88.693 24.211 1.00 34.07 211 ILE A CA 1
ATOM 1706 C C . ILE A 1 211 ? -18.799 89.392 25.022 1.00 34.03 211 ILE A C 1
ATOM 1707 O O . ILE A 1 211 ? -19.934 88.917 25.108 1.00 33.89 211 ILE A O 1
ATOM 1712 N N . MET A 1 212 ? -18.426 90.528 25.602 1.00 34.20 212 MET A N 1
ATOM 1713 C CA . MET A 1 212 ? -19.301 91.313 26.457 1.00 34.72 212 MET A CA 1
ATOM 1714 C C . MET A 1 212 ? -20.574 91.786 25.758 1.00 34.40 212 MET A C 1
ATOM 1715 O O . MET A 1 212 ? -21.597 91.983 26.406 1.00 34.19 212 MET A O 1
ATOM 1720 N N . SER A 1 213 ? -20.510 91.978 24.443 1.00 33.87 213 SER A N 1
ATOM 1721 C CA . SER A 1 213 ? -21.667 92.472 23.705 1.00 33.55 213 SER A CA 1
ATOM 1722 C C . SER A 1 213 ? -22.500 91.344 23.106 1.00 33.13 213 SER A C 1
ATOM 1723 O O . SER A 1 213 ? -23.715 91.487 22.950 1.00 33.13 213 SER A O 1
ATOM 1726 N N . GLY A 1 214 ? -21.844 90.229 22.787 1.00 32.59 214 GLY A N 1
ATOM 1727 C CA . GLY A 1 214 ? -22.454 89.168 21.990 1.00 32.30 214 GLY A CA 1
ATOM 1728 C C . GLY A 1 214 ? -22.769 87.845 22.670 1.00 32.07 214 GLY A C 1
ATOM 1729 O O . GLY A 1 214 ? -23.630 87.104 22.195 1.00 31.60 214 GLY A O 1
ATOM 1730 N N . VAL A 1 215 ? -22.069 87.529 23.760 1.00 31.95 215 VAL A N 1
ATOM 1731 C CA . VAL A 1 215 ? -22.290 86.254 24.449 1.00 32.13 215 VAL A CA 1
ATOM 1732 C C . VAL A 1 215 ? -23.581 86.314 25.278 1.00 32.41 215 VAL A C 1
ATOM 1733 O O . VAL A 1 215 ? -23.635 86.978 26.315 1.00 32.19 215 VAL A O 1
ATOM 1737 N N . ARG A 1 216 ? -24.599 85.606 24.783 1.00 32.92 216 ARG A N 1
ATOM 1738 C CA . ARG A 1 216 ? -25.974 85.546 25.317 1.00 33.80 216 ARG A CA 1
ATOM 1739 C C . ARG A 1 216 ? -26.961 85.850 24.190 1.00 34.01 216 ARG A C 1
ATOM 1740 O O . ARG A 1 216 ? -28.153 85.562 24.311 1.00 33.92 216 ARG A O 1
ATOM 1748 N N . THR A 1 217 ? -26.446 86.435 23.105 1.00 34.42 217 THR A N 1
ATOM 1749 C CA . THR A 1 217 ? -27.235 86.791 21.921 1.00 34.66 217 THR A CA 1
ATOM 1750 C C . THR A 1 217 ? -27.098 85.691 20.862 1.00 34.97 217 THR A C 1
ATOM 1751 O O . THR A 1 217 ? -26.258 84.801 21.016 1.00 35.50 217 THR A O 1
ATOM 1755 N N . PRO A 1 218 ? -27.933 85.724 19.800 1.00 35.20 218 PRO A N 1
ATOM 1756 C CA . PRO A 1 218 ? -27.844 84.713 18.733 1.00 35.45 218 PRO A CA 1
ATOM 1757 C C . PRO A 1 218 ? -26.537 84.667 17.914 1.00 35.61 218 PRO A C 1
ATOM 1758 O O . PRO A 1 218 ? -26.338 83.718 17.150 1.00 35.95 218 PRO A O 1
ATOM 1762 N N . THR A 1 219 ? -25.659 85.657 18.063 1.00 35.58 219 THR A N 1
ATOM 1763 C CA . THR A 1 219 ? -24.402 85.668 17.303 1.00 35.44 219 THR A CA 1
ATOM 1764 C C . THR A 1 219 ? -23.389 84.629 17.801 1.00 35.29 219 THR A C 1
ATOM 1765 O O . THR A 1 219 ? -23.395 84.255 18.980 1.00 35.22 219 THR A O 1
ATOM 1769 N N . ARG A 1 220 ? -22.534 84.165 16.889 1.00 35.06 220 ARG A N 1
ATOM 1770 C CA . ARG A 1 220 ? -21.396 83.312 17.239 1.00 34.80 220 ARG A CA 1
ATOM 1771 C C . ARG A 1 220 ? -20.077 83.883 16.696 1.00 34.89 220 ARG A C 1
ATOM 1772 O O . ARG A 1 220 ? -19.069 83.172 16.607 1.00 34.59 220 ARG A O 1
ATOM 1780 N N . GLN A 1 221 ? -20.096 85.169 16.340 1.00 34.61 221 GLN A N 1
ATOM 1781 C CA . GLN A 1 221 ? -18.912 85.866 15.839 1.00 34.62 221 GLN A CA 1
ATOM 1782 C C . GLN A 1 221 ? -18.204 86.543 17.000 1.00 34.43 221 GLN A C 1
ATOM 1783 O O . GLN A 1 221 ? -18.638 87.593 17.484 1.00 34.41 221 GLN A O 1
ATOM 1789 N N . PHE A 1 222 ? -17.114 85.929 17.452 1.00 34.18 222 PHE A N 1
ATOM 1790 C CA . PHE A 1 222 ? -16.383 86.427 18.611 1.00 33.82 222 PHE A CA 1
ATOM 1791 C C . PHE A 1 222 ? -14.883 86.557 18.346 1.00 33.71 222 PHE A C 1
ATOM 1792 O O . PHE A 1 222 ? -14.147 87.036 19.203 1.00 33.68 222 PHE A O 1
ATOM 1800 N N . SER A 1 223 ? -14.437 86.133 17.163 1.00 33.81 223 SER A N 1
ATOM 1801 C CA . SER A 1 223 ? -13.015 86.196 16.800 1.00 33.91 223 SER A CA 1
ATOM 1802 C C . SER A 1 223 ? -12.634 87.613 16.389 1.00 34.22 223 SER A C 1
ATOM 1803 O O . SER A 1 223 ? -13.160 88.139 15.401 1.00 34.60 223 SER A O 1
ATOM 1806 N N . SER A 1 224 ? -11.720 88.224 17.138 1.00 34.06 224 SER A N 1
ATOM 1807 C CA . SER A 1 224 ? -11.322 89.608 16.880 1.00 34.24 224 SER A CA 1
ATOM 1808 C C . SER A 1 224 ? -9.843 89.749 16.492 1.00 33.88 224 SER A C 1
ATOM 1809 O O . SER A 1 224 ? -9.385 90.843 16.152 1.00 33.53 224 SER A O 1
ATOM 1812 N N . CYS A 1 225 ? -9.115 88.635 16.540 1.00 33.47 225 CYS A N 1
ATOM 1813 C CA . CYS A 1 225 ? -7.667 88.628 16.382 1.00 32.92 225 CYS A CA 1
ATOM 1814 C C . CYS A 1 225 ? -7.248 87.499 15.441 1.00 32.22 225 CYS A C 1
ATOM 1815 O O . CYS A 1 225 ? -7.240 86.331 15.834 1.00 32.23 225 CYS A O 1
ATOM 1818 N N . VAL A 1 226 ? -6.926 87.837 14.192 1.00 31.25 226 VAL A N 1
ATOM 1819 C CA . VAL A 1 226 ? -6.536 86.806 13.220 1.00 30.44 226 VAL A CA 1
ATOM 1820 C C . VAL A 1 226 ? -5.154 87.040 12.601 1.00 29.69 226 VAL A C 1
ATOM 1821 O O . VAL A 1 226 ? -4.787 88.169 12.252 1.00 29.34 226 VAL A O 1
ATOM 1825 N N . LEU A 1 227 ? -4.390 85.960 12.486 1.00 28.54 227 LEU A N 1
ATOM 1826 C CA . LEU A 1 227 ? -3.048 86.015 11.923 1.00 28.04 227 LEU A CA 1
ATOM 1827 C C . LEU A 1 227 ? -2.988 85.115 10.694 1.00 28.09 227 LEU A C 1
ATOM 1828 O O . LEU A 1 227 ? -3.208 83.905 10.788 1.00 27.68 227 LEU A O 1
ATOM 1833 N N . ILE A 1 228 ? -2.712 85.724 9.540 1.00 28.11 228 ILE A N 1
ATOM 1834 C CA . ILE A 1 228 ? -2.675 85.012 8.259 1.00 28.46 228 ILE A CA 1
ATOM 1835 C C . ILE A 1 228 ? -1.300 85.167 7.610 1.00 28.49 228 ILE A C 1
ATOM 1836 O O . ILE A 1 228 ? -0.771 86.277 7.523 1.00 27.91 228 ILE A O 1
ATOM 1841 N N . GLU A 1 229 ? -0.733 84.046 7.168 1.00 28.60 229 GLU A N 1
ATOM 1842 C CA . GLU A 1 229 ? 0.553 84.027 6.465 1.00 29.31 229 GLU A CA 1
ATOM 1843 C C . GLU A 1 229 ? 0.350 83.777 4.969 1.00 29.15 229 GLU A C 1
ATOM 1844 O O . GLU A 1 229 ? -0.280 82.794 4.570 1.00 28.91 229 GLU A O 1
ATOM 1850 N N . CYS A 1 230 ? 0.892 84.674 4.153 1.00 29.42 230 CYS A N 1
ATOM 1851 C CA . CYS A 1 230 ? 0.765 84.582 2.708 1.00 29.67 230 CYS A CA 1
ATOM 1852 C C . CYS A 1 230 ? 1.955 83.846 2.096 1.00 29.95 230 CYS A C 1
ATOM 1853 O O . CYS A 1 230 ? 3.106 84.100 2.454 1.00 29.94 230 CYS A O 1
ATOM 1856 N N . GLY A 1 231 ? 1.669 82.918 1.190 1.00 30.42 231 GLY A N 1
ATOM 1857 C CA . GLY A 1 231 ? 2.719 82.236 0.434 1.00 31.15 231 GLY A CA 1
ATOM 1858 C C . GLY A 1 231 ? 3.053 82.974 -0.853 1.00 31.31 231 GLY A C 1
ATOM 1859 O O . GLY A 1 231 ? 2.314 83.867 -1.270 1.00 31.56 231 GLY A O 1
ATOM 1860 N N . ASP A 1 232 ? 4.158 82.588 -1.488 1.00 31.59 232 ASP A N 1
ATOM 1861 C CA . ASP A 1 232 ? 4.644 83.235 -2.718 1.00 31.86 232 ASP A CA 1
ATOM 1862 C C . ASP A 1 232 ? 3.983 82.649 -3.976 1.00 31.76 232 ASP A C 1
ATOM 1863 O O . ASP A 1 232 ? 4.648 82.061 -4.831 1.00 32.23 232 ASP A O 1
ATOM 1868 N N . SER A 1 233 ? 2.666 82.800 -4.070 1.00 31.42 233 SER A N 1
ATOM 1869 C CA . SER A 1 233 ? 1.904 82.334 -5.227 1.00 30.87 233 SER A CA 1
ATOM 1870 C C . SER A 1 233 ? 0.623 83.139 -5.331 1.00 30.72 233 SER A C 1
ATOM 1871 O O . SER A 1 233 ? 0.138 83.680 -4.330 1.00 30.33 233 SER A O 1
ATOM 1874 N N . LEU A 1 234 ? 0.078 83.227 -6.543 1.00 30.59 234 LEU A N 1
ATOM 1875 C CA . LEU A 1 234 ? -1.194 83.910 -6.755 1.00 30.49 234 LEU A CA 1
ATOM 1876 C C . LEU A 1 234 ? -2.304 83.223 -5.970 1.00 30.28 234 LEU A C 1
ATOM 1877 O O . LEU A 1 234 ? -3.162 83.893 -5.389 1.00 30.28 234 LEU A O 1
ATOM 1882 N N . ASP A 1 235 ? -2.268 81.889 -5.951 1.00 29.93 235 ASP A N 1
ATOM 1883 C CA . ASP A 1 235 ? -3.251 81.079 -5.223 1.00 29.83 235 ASP A CA 1
ATOM 1884 C C . ASP A 1 235 ? -3.283 81.417 -3.737 1.00 29.31 235 ASP A C 1
ATOM 1885 O O . ASP A 1 235 ? -4.353 81.483 -3.139 1.00 29.94 235 ASP A O 1
ATOM 1890 N N . SER A 1 236 ? -2.108 81.629 -3.153 1.00 28.69 236 SER A N 1
ATOM 1891 C CA . SER A 1 236 ? -2.000 82.014 -1.750 1.00 28.24 236 SER A CA 1
ATOM 1892 C C . SER A 1 236 ? -2.355 83.481 -1.525 1.00 27.85 236 SER A C 1
ATOM 1893 O O . SER A 1 236 ? -3.022 83.820 -0.539 1.00 27.92 236 SER A O 1
ATOM 1896 N N . ILE A 1 237 ? -1.921 84.354 -2.437 1.00 27.32 237 ILE A N 1
ATOM 1897 C CA . ILE A 1 237 ? -2.305 85.771 -2.374 1.00 26.80 237 ILE A CA 1
ATOM 1898 C C . ILE A 1 237 ? -3.832 85.930 -2.429 1.00 26.78 237 ILE A C 1
ATOM 1899 O O . ILE A 1 237 ? -4.403 86.722 -1.678 1.00 26.88 237 ILE A O 1
ATOM 1904 N N . ASN A 1 238 ? -4.477 85.157 -3.302 1.00 26.73 238 ASN A N 1
ATOM 1905 C CA . ASN A 1 238 ? -5.931 85.169 -3.444 1.00 26.80 238 ASN A CA 1
ATOM 1906 C C . ASN A 1 238 ? -6.657 84.584 -2.223 1.00 26.81 238 ASN A C 1
ATOM 1907 O O . ASN A 1 238 ? -7.684 85.110 -1.798 1.00 26.68 238 ASN A O 1
ATOM 1912 N N . ALA A 1 239 ? -6.115 83.501 -1.671 1.00 26.63 239 ALA A N 1
ATOM 1913 C CA . ALA A 1 239 ? -6.647 82.880 -0.452 1.00 26.69 239 ALA A CA 1
ATOM 1914 C C . ALA A 1 239 ? -6.540 83.818 0.747 1.00 26.60 239 ALA A C 1
ATOM 1915 O O . ALA A 1 239 ? -7.483 83.947 1.530 1.00 26.78 239 ALA A O 1
ATOM 1917 N N . THR A 1 240 ? -5.387 84.471 0.869 1.00 26.63 240 THR A N 1
ATOM 1918 C CA . THR A 1 240 ? -5.120 85.441 1.926 1.00 26.75 240 THR A CA 1
ATOM 1919 C C . THR A 1 240 ? -6.122 86.600 1.861 1.00 26.75 240 THR A C 1
ATOM 1920 O O . THR A 1 240 ? -6.781 86.915 2.855 1.00 26.19 240 THR A O 1
ATOM 1924 N N . SER A 1 241 ? -6.247 87.208 0.681 1.00 26.79 241 SER A N 1
ATOM 1925 C CA . SER A 1 241 ? -7.209 88.289 0.457 1.00 26.54 241 SER A CA 1
ATOM 1926 C C . SER A 1 241 ? -8.649 87.872 0.782 1.00 26.46 241 SER A C 1
ATOM 1927 O O . SER A 1 241 ? -9.365 88.592 1.477 1.00 26.21 241 SER A O 1
ATOM 1930 N N . SER A 1 242 ? -9.057 86.703 0.292 1.00 26.60 242 SER A N 1
ATOM 1931 C CA . SER A 1 242 ? -10.388 86.163 0.573 1.00 26.70 242 SER A CA 1
ATOM 1932 C C . SER A 1 242 ? -10.647 85.970 2.075 1.00 26.96 242 SER A C 1
ATOM 1933 O O . SER A 1 242 ? -11.719 86.313 2.577 1.00 26.93 242 SER A O 1
ATOM 1936 N N . ALA A 1 243 ? -9.654 85.429 2.780 1.00 27.21 243 ALA A N 1
ATOM 1937 C CA . ALA A 1 243 ? -9.755 85.191 4.219 1.00 27.26 243 ALA A CA 1
ATOM 1938 C C . ALA A 1 243 ? -9.846 86.503 5.000 1.00 27.33 243 ALA A C 1
ATOM 1939 O O . ALA A 1 243 ? -10.602 86.597 5.974 1.00 27.23 243 ALA A O 1
ATOM 1941 N N . ILE A 1 244 ? -9.096 87.515 4.554 1.00 27.45 244 ILE A N 1
ATOM 1942 C CA . ILE A 1 244 ? -9.147 88.857 5.149 1.00 27.62 244 ILE A CA 1
ATOM 1943 C C . ILE A 1 244 ? -10.551 89.471 5.029 1.00 27.96 244 ILE A C 1
ATOM 1944 O O . ILE A 1 244 ? -11.092 89.990 6.005 1.00 28.18 244 ILE A O 1
ATOM 1949 N N . VAL A 1 245 ? -11.125 89.401 3.828 1.00 28.08 245 VAL A N 1
ATOM 1950 C CA . VAL A 1 245 ? -12.463 89.934 3.554 1.00 28.28 245 VAL A CA 1
ATOM 1951 C C . VAL A 1 245 ? -13.521 89.289 4.455 1.00 28.55 245 VAL A C 1
ATOM 1952 O O . VAL A 1 245 ? -14.347 89.992 5.045 1.00 28.54 245 VAL A O 1
ATOM 1956 N N . LYS A 1 246 ? -13.492 87.960 4.553 1.00 28.61 246 LYS A N 1
ATOM 1957 C CA . LYS A 1 246 ? -14.410 87.242 5.433 1.00 29.19 246 LYS A CA 1
ATOM 1958 C C . LYS A 1 246 ? -14.266 87.685 6.888 1.00 28.99 246 LYS A C 1
ATOM 1959 O O . LYS A 1 246 ? -15.265 87.982 7.543 1.00 29.12 246 LYS A O 1
ATOM 1965 N N . TYR A 1 247 ? -13.029 87.771 7.377 1.00 29.02 247 TYR A N 1
ATOM 1966 C CA . TYR A 1 247 ? -12.796 88.172 8.768 1.00 29.25 247 TYR A CA 1
ATOM 1967 C C . TYR A 1 247 ? -13.061 89.633 9.109 1.00 29.76 247 TYR A C 1
ATOM 1968 O O . TYR A 1 247 ? -13.575 89.921 10.191 1.00 30.03 247 TYR A O 1
ATOM 1977 N N . VAL A 1 248 ? -12.728 90.557 8.207 1.00 30.31 248 VAL A N 1
ATOM 1978 C CA . VAL A 1 248 ? -13.011 91.980 8.462 1.00 30.86 248 VAL A CA 1
ATOM 1979 C C . VAL A 1 248 ? -14.507 92.300 8.415 1.00 31.44 248 VAL A C 1
ATOM 1980 O O . VAL A 1 248 ? -14.951 93.255 9.043 1.00 31.53 248 VAL A O 1
ATOM 1984 N N . SER A 1 249 ? -15.284 91.492 7.696 1.00 32.35 249 SER A N 1
ATOM 1985 C CA . SER A 1 249 ? -16.737 91.658 7.704 1.00 33.57 249 SER A CA 1
ATOM 1986 C C . SER A 1 249 ? -17.331 91.308 9.073 1.00 34.24 249 SER A C 1
ATOM 1987 O O . SER A 1 249 ? -18.445 91.718 9.394 1.00 34.42 249 SER A O 1
ATOM 1990 N N . GLN A 1 250 ? -16.572 90.557 9.871 1.00 35.11 250 GLN A N 1
ATOM 1991 C CA . GLN A 1 250 ? -16.983 90.186 11.225 1.00 36.23 250 GLN A CA 1
ATOM 1992 C C . GLN A 1 250 ? -16.297 91.034 12.295 1.00 36.31 250 GLN A C 1
ATOM 1993 O O . GLN A 1 250 ? -16.429 90.746 13.486 1.00 37.16 250 GLN A O 1
ATOM 1999 N N . ARG A 1 251 ? -15.563 92.061 11.865 1.00 36.30 251 ARG A N 1
ATOM 2000 C CA . ARG A 1 251 ? -14.954 93.062 12.759 1.00 36.54 251 ARG A CA 1
ATOM 2001 C C . ARG A 1 251 ? -13.593 92.668 13.368 1.00 35.79 251 ARG A C 1
ATOM 2002 O O . ARG A 1 251 ? -13.197 93.194 14.418 1.00 36.06 251 ARG A O 1
ATOM 2010 N N . ALA A 1 252 ? -12.872 91.770 12.698 1.00 34.33 252 ALA A N 1
ATOM 2011 C CA . ALA A 1 252 ? -11.571 91.312 13.183 1.00 33.22 252 ALA A CA 1
ATOM 2012 C C . ALA A 1 252 ? -10.404 92.233 12.804 1.00 32.29 252 ALA A C 1
ATOM 2013 O O . ALA A 1 252 ? -10.405 92.851 11.740 1.00 32.19 252 ALA A O 1
ATOM 2015 N N . GLY A 1 253 ? -9.422 92.326 13.699 1.00 31.11 253 GLY A N 1
ATOM 2016 C CA . GLY A 1 253 ? -8.122 92.917 13.383 1.00 29.70 253 GLY A CA 1
ATOM 2017 C C . GLY A 1 253 ? -7.220 91.848 12.789 1.00 28.85 253 GLY A C 1
ATOM 2018 O O . GLY A 1 253 ? -7.289 90.680 13.182 1.00 28.35 253 GLY A O 1
ATOM 2019 N N . ILE A 1 254 ? -6.372 92.240 11.841 1.00 27.87 254 ILE A N 1
ATOM 2020 C CA . ILE A 1 254 ? -5.587 91.271 11.075 1.00 27.27 254 ILE A CA 1
ATOM 2021 C C . ILE A 1 254 ? -4.079 91.485 11.197 1.00 26.99 254 ILE A C 1
ATOM 2022 O O . ILE A 1 254 ? -3.592 92.611 11.131 1.00 26.73 254 ILE A O 1
ATOM 2027 N N . GLY A 1 255 ? -3.351 90.388 11.370 1.00 26.56 255 GLY A N 1
ATOM 2028 C CA . GLY A 1 255 ? -1.907 90.385 11.204 1.00 26.54 255 GLY A CA 1
ATOM 2029 C C . GLY A 1 255 ? -1.615 89.617 9.931 1.00 26.64 255 GLY A C 1
ATOM 2030 O O . GLY A 1 255 ? -2.004 88.453 9.805 1.00 26.47 255 GLY A O 1
ATOM 2031 N N . ILE A 1 256 ? -0.956 90.269 8.975 1.00 26.66 256 ILE A N 1
ATOM 2032 C CA . ILE A 1 256 ? -0.652 89.633 7.697 1.00 27.33 256 ILE A CA 1
ATOM 2033 C C . ILE A 1 256 ? 0.845 89.468 7.531 1.00 27.65 256 ILE A C 1
ATOM 2034 O O . ILE A 1 256 ? 1.592 90.438 7.609 1.00 27.78 256 ILE A O 1
ATOM 2039 N N . ASN A 1 257 ? 1.284 88.238 7.295 1.00 28.27 257 ASN A N 1
ATOM 2040 C CA . ASN A 1 257 ? 2.665 88.008 6.911 1.00 28.94 257 ASN A CA 1
ATOM 2041 C C . ASN A 1 257 ? 2.770 87.921 5.393 1.00 29.39 257 ASN A C 1
ATOM 2042 O O . ASN A 1 257 ? 2.299 86.960 4.784 1.00 29.22 257 ASN A O 1
ATOM 2047 N N . ALA A 1 258 ? 3.380 88.939 4.789 1.00 30.23 258 ALA A N 1
ATOM 2048 C CA . ALA A 1 258 ? 3.575 88.974 3.336 1.00 30.91 258 ALA A CA 1
ATOM 2049 C C . ALA A 1 258 ? 5.057 88.976 2.943 1.00 31.59 258 ALA A C 1
ATOM 2050 O O . ALA A 1 258 ? 5.398 89.235 1.784 1.00 31.67 258 ALA A O 1
ATOM 2052 N N . GLY A 1 259 ? 5.923 88.661 3.907 1.00 32.12 259 GLY A N 1
ATOM 2053 C CA . GLY A 1 259 ? 7.373 88.681 3.713 1.00 33.04 259 GLY A CA 1
ATOM 2054 C C . GLY A 1 259 ? 7.929 87.719 2.675 1.00 33.72 259 GLY A C 1
ATOM 2055 O O . GLY A 1 259 ? 9.011 87.950 2.135 1.00 33.78 259 GLY A O 1
ATOM 2056 N N . ARG A 1 260 ? 7.187 86.648 2.395 1.00 34.26 260 ARG A N 1
ATOM 2057 C CA . ARG A 1 260 ? 7.602 85.622 1.427 1.00 35.11 260 ARG A CA 1
ATOM 2058 C C . ARG A 1 260 ? 7.425 86.045 -0.032 1.00 35.14 260 ARG A C 1
ATOM 2059 O O . ARG A 1 260 ? 8.050 85.469 -0.918 1.00 35.10 260 ARG A O 1
ATOM 2067 N N . ILE A 1 261 ? 6.551 87.017 -0.282 1.00 35.55 261 ILE A N 1
ATOM 2068 C CA . ILE A 1 261 ? 6.278 87.471 -1.650 1.00 36.14 261 ILE A CA 1
ATOM 2069 C C . ILE A 1 261 ? 7.572 87.993 -2.279 1.00 37.01 261 ILE A C 1
ATOM 2070 O O . ILE A 1 261 ? 8.258 88.831 -1.692 1.00 36.96 261 ILE A O 1
ATOM 2075 N N . ARG A 1 262 ? 7.908 87.466 -3.455 1.00 38.19 262 ARG A N 1
ATOM 2076 C CA . ARG A 1 262 ? 9.193 87.756 -4.095 1.00 39.58 262 ARG A CA 1
ATOM 2077 C C . ARG A 1 262 ? 9.302 89.207 -4.561 1.00 39.91 262 ARG A C 1
ATOM 2078 O O . ARG A 1 262 ? 8.300 89.842 -4.891 1.00 39.86 262 ARG A O 1
ATOM 2086 N N . ALA A 1 263 ? 10.528 89.718 -4.573 1.00 40.78 263 ALA A N 1
ATOM 2087 C CA . ALA A 1 263 ? 10.781 91.122 -4.880 1.00 41.56 263 ALA A CA 1
ATOM 2088 C C . ALA A 1 263 ? 10.557 91.463 -6.349 1.00 42.21 263 ALA A C 1
ATOM 2089 O O . ALA A 1 263 ? 10.647 90.597 -7.226 1.00 42.09 263 ALA A O 1
ATOM 2091 N N . LEU A 1 264 ? 10.249 92.736 -6.589 1.00 43.14 264 LEU A N 1
ATOM 2092 C CA . LEU A 1 264 ? 10.175 93.321 -7.927 1.00 44.13 264 LEU A CA 1
ATOM 2093 C C . LEU A 1 264 ? 11.348 92.883 -8.813 1.00 44.65 264 LEU A C 1
ATOM 2094 O O . LEU A 1 264 ? 12.510 93.026 -8.429 1.00 44.53 264 LEU A O 1
ATOM 2099 N N . GLY A 1 265 ? 11.029 92.327 -9.981 1.00 45.40 265 GLY A N 1
ATOM 2100 C CA . GLY A 1 265 ? 12.039 91.964 -10.977 1.00 46.35 265 GLY A CA 1
ATOM 2101 C C . GLY A 1 265 ? 12.470 90.508 -10.980 1.00 47.10 265 GLY A C 1
ATOM 2102 O O . GLY A 1 265 ? 13.318 90.114 -11.781 1.00 47.34 265 GLY A O 1
ATOM 2103 N N . SER A 1 266 ? 11.893 89.712 -10.083 1.00 47.68 266 SER A N 1
ATOM 2104 C CA . SER A 1 266 ? 12.189 88.282 -9.995 1.00 48.25 266 SER A CA 1
ATOM 2105 C C . SER A 1 266 ? 11.643 87.537 -11.218 1.00 48.82 266 SER A C 1
ATOM 2106 O O . SER A 1 266 ? 10.567 87.881 -11.719 1.00 49.11 266 SER A O 1
ATOM 2109 N N . PRO A 1 267 ? 12.379 86.512 -11.700 1.00 49.22 267 PRO A N 1
ATOM 2110 C CA . PRO A 1 267 ? 11.968 85.735 -12.878 1.00 49.51 267 PRO A CA 1
ATOM 2111 C C . PRO A 1 267 ? 10.589 85.092 -12.731 1.00 49.66 267 PRO A C 1
ATOM 2112 O O . PRO A 1 267 ? 10.180 84.762 -11.617 1.00 50.01 267 PRO A O 1
ATOM 2116 N N . PHE A 1 274 ? 4.643 88.975 -9.642 1.00 52.76 274 PHE A N 1
ATOM 2117 C CA . PHE A 1 274 ? 5.920 88.523 -9.087 1.00 52.45 274 PHE A CA 1
ATOM 2118 C C . PHE A 1 274 ? 7.102 89.201 -9.761 1.00 52.07 274 PHE A C 1
ATOM 2119 O O . PHE A 1 274 ? 8.125 89.466 -9.123 1.00 52.14 274 PHE A O 1
ATOM 2127 N N . HIS A 1 275 ? 6.948 89.474 -11.056 1.00 51.34 275 HIS A N 1
ATOM 2128 C CA . HIS A 1 275 ? 7.843 90.363 -11.776 1.00 50.51 275 HIS A CA 1
ATOM 2129 C C . HIS A 1 275 ? 7.599 91.783 -11.259 1.00 49.36 275 HIS A C 1
ATOM 2130 O O . HIS A 1 275 ? 8.533 92.581 -11.149 1.00 49.42 275 HIS A O 1
ATOM 2137 N N . THR A 1 276 ? 6.340 92.074 -10.923 1.00 47.67 276 THR A N 1
ATOM 2138 C CA . THR A 1 276 ? 5.902 93.430 -10.572 1.00 46.25 276 THR A CA 1
ATOM 2139 C C . THR A 1 276 ? 6.026 93.792 -9.087 1.00 45.00 276 THR A C 1
ATOM 2140 O O . THR A 1 276 ? 5.863 94.957 -8.719 1.00 45.07 276 THR A O 1
ATOM 2144 N N . GLY A 1 277 ? 6.300 92.799 -8.242 1.00 43.43 277 GLY A N 1
ATOM 2145 C CA . GLY A 1 277 ? 6.699 93.051 -6.855 1.00 41.42 277 GLY A CA 1
ATOM 2146 C C . GLY A 1 277 ? 5.626 93.039 -5.781 1.00 39.96 277 GLY A C 1
ATOM 2147 O O . GLY A 1 277 ? 4.460 92.745 -6.047 1.00 39.66 277 GLY A O 1
ATOM 2148 N N . CYS A 1 278 ? 6.044 93.384 -4.564 1.00 38.39 278 CYS A N 1
ATOM 2149 C CA . CYS A 1 278 ? 5.206 93.303 -3.367 1.00 37.12 278 CYS A CA 1
ATOM 2150 C C . CYS A 1 278 ? 4.104 94.352 -3.279 1.00 35.86 278 CYS A C 1
ATOM 2151 O O . CYS A 1 278 ? 2.982 94.030 -2.896 1.00 35.64 278 CYS A O 1
ATOM 2154 N N . ILE A 1 279 ? 4.431 95.598 -3.621 1.00 34.51 279 ILE A N 1
ATOM 2155 C CA . ILE A 1 279 ? 3.542 96.744 -3.361 1.00 33.34 279 ILE A CA 1
ATOM 2156 C C . ILE A 1 279 ? 2.134 96.622 -3.980 1.00 32.50 279 ILE A C 1
ATOM 2157 O O . ILE A 1 279 ? 1.144 96.855 -3.279 1.00 32.43 279 ILE A O 1
ATOM 2162 N N . PRO A 1 280 ? 2.030 96.240 -5.273 1.00 31.76 280 PRO A N 1
ATOM 2163 C CA . PRO A 1 280 ? 0.680 96.040 -5.822 1.00 31.11 280 PRO A CA 1
ATOM 2164 C C . PRO A 1 280 ? -0.145 95.007 -5.043 1.00 30.43 280 PRO A C 1
ATOM 2165 O O . PRO A 1 280 ? -1.357 95.162 -4.924 1.00 30.00 280 PRO A O 1
ATOM 2169 N N . PHE A 1 281 ? 0.511 93.976 -4.509 1.00 29.76 281 PHE A N 1
ATOM 2170 C CA . PHE A 1 281 ? -0.176 92.976 -3.681 1.00 29.42 281 PHE A CA 1
ATOM 2171 C C . PHE A 1 281 ? -0.549 93.499 -2.291 1.00 29.26 281 PHE A C 1
ATOM 2172 O O . PHE A 1 281 ? -1.616 93.175 -1.766 1.00 29.43 281 PHE A O 1
ATOM 2180 N N . TYR A 1 282 ? 0.329 94.319 -1.714 1.00 29.23 282 TYR A N 1
ATOM 2181 C CA . TYR A 1 282 ? 0.051 95.019 -0.455 1.00 29.22 282 TYR A CA 1
ATOM 2182 C C . TYR A 1 282 ? -1.181 95.910 -0.581 1.00 29.03 282 TYR A C 1
ATOM 2183 O O . TYR A 1 282 ? -2.020 95.948 0.322 1.00 28.82 282 TYR A O 1
ATOM 2192 N N . LYS A 1 283 ? -1.272 96.635 -1.699 1.00 28.94 283 LYS A N 1
ATOM 2193 C CA . LYS A 1 283 ? -2.442 97.460 -2.007 1.00 28.91 283 LYS A CA 1
ATOM 2194 C C . LYS A 1 283 ? -3.721 96.629 -2.027 1.00 28.06 283 LYS A C 1
ATOM 2195 O O . LYS A 1 283 ? -4.755 97.059 -1.507 1.00 28.23 283 LYS A O 1
ATOM 2201 N N . HIS A 1 284 ? -3.635 95.442 -2.624 1.00 27.18 284 HIS A N 1
ATOM 2202 C CA . HIS A 1 284 ? -4.754 94.505 -2.681 1.00 26.67 284 HIS A CA 1
ATOM 2203 C C . HIS A 1 284 ? -5.120 93.958 -1.292 1.00 26.43 284 HIS A C 1
ATOM 2204 O O . HIS A 1 284 ? -6.295 93.757 -1.000 1.00 26.55 284 HIS A O 1
ATOM 2211 N N . PHE A 1 285 ? -4.125 93.749 -0.428 1.00 26.22 285 PHE A N 1
ATOM 2212 C CA . PHE A 1 285 ? -4.417 93.382 0.963 1.00 25.92 285 PHE A CA 1
ATOM 2213 C C . PHE A 1 285 ? -5.105 94.529 1.691 1.00 25.94 285 PHE A C 1
ATOM 2214 O O . PHE A 1 285 ? -6.054 94.310 2.432 1.00 26.17 285 PHE A O 1
ATOM 2222 N N . GLN A 1 286 ? -4.639 95.755 1.461 1.00 26.13 286 GLN A N 1
ATOM 2223 C CA . GLN A 1 286 ? -5.254 96.928 2.081 1.00 26.29 286 GLN A CA 1
ATOM 2224 C C . GLN A 1 286 ? -6.738 97.080 1.724 1.00 26.12 286 GLN A C 1
ATOM 2225 O O . GLN A 1 286 ? -7.556 97.383 2.588 1.00 26.09 286 GLN A O 1
ATOM 2231 N N . THR A 1 287 ? -7.084 96.864 0.456 1.00 26.01 287 THR A N 1
ATOM 2232 C CA . THR A 1 287 ? -8.482 96.963 0.032 1.00 26.05 287 THR A CA 1
ATOM 2233 C C . THR A 1 287 ? -9.331 95.799 0.565 1.00 26.18 287 THR A C 1
ATOM 2234 O O . THR A 1 287 ? -10.516 95.980 0.849 1.00 26.08 287 THR A O 1
ATOM 2238 N N . ALA A 1 288 ? -8.726 94.618 0.694 1.00 26.30 288 ALA A N 1
ATOM 2239 C CA . ALA A 1 288 ? -9.371 93.504 1.394 1.00 27.12 288 ALA A CA 1
ATOM 2240 C C . ALA A 1 288 ? -9.680 93.923 2.835 1.00 27.57 288 ALA A C 1
ATOM 2241 O O . ALA A 1 288 ? -10.815 93.775 3.297 1.00 27.61 288 ALA A O 1
ATOM 2243 N N . VAL A 1 289 ? -8.677 94.481 3.516 1.00 28.30 289 VAL A N 1
ATOM 2244 C CA . VAL A 1 289 ? -8.820 94.946 4.903 1.00 29.36 289 VAL A CA 1
ATOM 2245 C C . VAL A 1 289 ? -9.958 95.954 5.067 1.00 30.29 289 VAL A C 1
ATOM 2246 O O . VAL A 1 289 ? -10.750 95.858 6.005 1.00 30.24 289 VAL A O 1
ATOM 2250 N N . LYS A 1 290 ? -10.047 96.901 4.139 1.00 31.59 290 LYS A N 1
ATOM 2251 C CA . LYS A 1 290 ? -11.042 97.967 4.218 1.00 32.87 290 LYS A CA 1
ATOM 2252 C C . LYS A 1 290 ? -12.309 97.722 3.389 1.00 33.68 290 LYS A C 1
ATOM 2253 O O . LYS A 1 290 ? -13.130 98.629 3.233 1.00 33.35 290 LYS A O 1
ATOM 2259 N N . SER A 1 291 ? -12.474 96.496 2.889 1.00 34.78 291 SER A N 1
ATOM 2260 C CA . SER A 1 291 ? -13.617 96.120 2.046 1.00 36.22 291 SER A CA 1
ATOM 2261 C C . SER A 1 291 ? -14.979 96.235 2.732 1.00 37.75 291 SER A C 1
ATOM 2262 O O . SER A 1 291 ? -16.012 96.327 2.059 1.00 37.78 291 SER A O 1
ATOM 2265 N N . CYS A 1 292 ? -14.985 96.204 4.061 1.00 39.43 292 CYS A N 1
ATOM 2266 C CA . CYS A 1 292 ? -16.228 96.315 4.808 1.00 41.62 292 CYS A CA 1
ATOM 2267 C C . CYS A 1 292 ? -16.214 97.550 5.712 1.00 43.02 292 CYS A C 1
ATOM 2268 O O . CYS A 1 292 ? -16.805 97.556 6.792 1.00 43.27 292 CYS A O 1
ATOM 2271 N N . SER A 1 293 ? -15.546 98.599 5.236 1.00 44.94 293 SER A N 1
ATOM 2272 C CA . SER A 1 293 ? -15.407 99.857 5.966 1.00 47.09 293 SER A CA 1
ATOM 2273 C C . SER A 1 293 ? -16.206 100.976 5.302 1.00 48.54 293 SER A C 1
ATOM 2274 O O . SER A 1 293 ? -16.323 101.018 4.072 1.00 48.70 293 SER A O 1
ATOM 2277 N N . GLN A 1 294 ? -16.734 101.879 6.131 1.00 50.24 294 GLN A N 1
ATOM 2278 C CA . GLN A 1 294 ? -17.593 102.993 5.697 1.00 51.98 294 GLN A CA 1
ATOM 2279 C C . GLN A 1 294 ? -17.106 103.705 4.427 1.00 52.71 294 GLN A C 1
ATOM 2280 O O . GLN A 1 294 ? -17.709 103.553 3.360 1.00 52.97 294 GLN A O 1
ATOM 2286 N N . GLY A 1 295 ? -16.021 104.469 4.545 1.00 53.56 295 GLY A N 1
ATOM 2287 C CA . GLY A 1 295 ? -15.496 105.238 3.416 1.00 54.45 295 GLY A CA 1
ATOM 2288 C C . GLY A 1 295 ? -14.005 105.073 3.189 1.00 55.02 295 GLY A C 1
ATOM 2289 O O . GLY A 1 295 ? -13.258 106.055 3.197 1.00 55.29 295 GLY A O 1
ATOM 2290 N N . GLY A 1 296 ? -13.572 103.828 2.993 1.00 55.47 296 GLY A N 1
ATOM 2291 C CA . GLY A 1 296 ? -12.166 103.518 2.702 1.00 55.86 296 GLY A CA 1
ATOM 2292 C C . GLY A 1 296 ? -11.229 103.495 3.900 1.00 56.02 296 GLY A C 1
ATOM 2293 O O . GLY A 1 296 ? -10.026 103.251 3.743 1.00 56.22 296 GLY A O 1
ATOM 2294 N N . VAL A 1 297 ? -11.775 103.746 5.092 1.00 56.05 297 VAL A N 1
ATOM 2295 C CA . VAL A 1 297 ? -10.980 103.846 6.327 1.00 55.92 297 VAL A CA 1
ATOM 2296 C C . VAL A 1 297 ? -11.707 103.322 7.577 1.00 55.62 297 VAL A C 1
ATOM 2297 O O . VAL A 1 297 ? -11.138 102.538 8.349 1.00 55.77 297 VAL A O 1
ATOM 2301 N N . ARG A 1 298 ? -12.958 103.749 7.758 1.00 54.98 298 ARG A N 1
ATOM 2302 C CA . ARG A 1 298 ? -13.702 103.550 9.010 1.00 54.27 298 ARG A CA 1
ATOM 2303 C C . ARG A 1 298 ? -14.160 102.099 9.232 1.00 53.20 298 ARG A C 1
ATOM 2304 O O . ARG A 1 298 ? -15.233 101.690 8.769 1.00 53.38 298 ARG A O 1
ATOM 2312 N N . GLY A 1 299 ? -13.342 101.342 9.967 1.00 51.63 299 GLY A N 1
ATOM 2313 C CA . GLY A 1 299 ? -13.546 99.904 10.167 1.00 49.41 299 GLY A CA 1
ATOM 2314 C C . GLY A 1 299 ? -12.439 99.122 9.475 1.00 47.76 299 GLY A C 1
ATOM 2315 O O . GLY A 1 299 ? -11.801 99.640 8.557 1.00 47.78 299 GLY A O 1
ATOM 2316 N N . GLY A 1 300 ? -12.211 97.881 9.914 1.00 45.89 300 GLY A N 1
ATOM 2317 C CA . GLY A 1 300 ? -11.165 97.009 9.345 1.00 43.03 300 GLY A CA 1
ATOM 2318 C C . GLY A 1 300 ? -9.746 97.527 9.515 1.00 40.75 300 GLY A C 1
ATOM 2319 O O . GLY A 1 300 ? -9.417 98.612 9.041 1.00 40.91 300 GLY A O 1
ATOM 2320 N N . ALA A 1 301 ? -8.894 96.749 10.179 1.00 38.44 301 ALA A N 1
ATOM 2321 C CA . ALA A 1 301 ? -7.516 97.180 10.435 1.00 36.12 301 ALA A CA 1
ATOM 2322 C C . ALA A 1 301 ? -6.500 96.045 10.333 1.00 34.61 301 ALA A C 1
ATOM 2323 O O . ALA A 1 301 ? -6.783 94.912 10.728 1.00 34.14 301 ALA A O 1
ATOM 2325 N N . ALA A 1 302 ? -5.316 96.358 9.806 1.00 32.80 302 ALA A N 1
ATOM 2326 C CA . ALA A 1 302 ? -4.251 95.361 9.671 1.00 31.22 302 ALA A CA 1
ATOM 2327 C C . ALA A 1 302 ? -2.839 95.889 9.908 1.00 30.25 302 ALA A C 1
ATOM 2328 O O . ALA A 1 302 ? -2.557 97.081 9.734 1.00 29.59 302 ALA A O 1
ATOM 2330 N N . THR A 1 303 ? -1.969 94.969 10.321 1.00 28.70 303 THR A N 1
ATOM 2331 C CA . THR A 1 303 ? -0.532 95.182 10.360 1.00 27.66 303 THR A CA 1
ATOM 2332 C C . THR A 1 303 ? 0.110 94.105 9.490 1.00 27.47 303 THR A C 1
ATOM 2333 O O . THR A 1 303 ? -0.181 92.913 9.643 1.00 27.32 303 THR A O 1
ATOM 2337 N N . LEU A 1 304 ? 0.966 94.539 8.570 1.00 27.37 304 LEU A N 1
ATOM 2338 C CA . LEU A 1 304 ? 1.656 93.644 7.640 1.00 27.03 304 LEU A CA 1
ATOM 2339 C C . LEU A 1 304 ? 3.138 93.509 8.008 1.00 26.87 304 LEU A C 1
ATOM 2340 O O . LEU A 1 304 ? 3.794 94.496 8.359 1.00 26.68 304 LEU A O 1
ATOM 2345 N N . PHE A 1 305 ? 3.653 92.283 7.916 1.00 26.55 305 PHE A N 1
ATOM 2346 C CA . PHE A 1 305 ? 4.993 91.940 8.390 1.00 26.34 305 PHE A CA 1
ATOM 2347 C C . PHE A 1 305 ? 5.911 91.540 7.244 1.00 26.71 305 PHE A C 1
ATOM 2348 O O . PHE A 1 305 ? 5.490 90.848 6.317 1.00 26.69 305 PHE A O 1
ATOM 2356 N N . TYR A 1 306 ? 7.161 91.999 7.312 1.00 27.01 306 TYR A N 1
ATOM 2357 C CA . TYR A 1 306 ? 8.203 91.615 6.357 1.00 27.18 306 TYR A CA 1
ATOM 2358 C C . TYR A 1 306 ? 9.581 91.660 7.025 1.00 27.36 306 TYR A C 1
ATOM 2359 O O . TYR A 1 306 ? 9.773 92.406 7.987 1.00 27.36 306 TYR A O 1
ATOM 2368 N N . PRO A 1 307 ? 10.540 90.848 6.533 1.00 27.73 307 PRO A N 1
ATOM 2369 C CA . PRO A 1 307 ? 11.893 90.890 7.086 1.00 28.16 307 PRO A CA 1
ATOM 2370 C C . PRO A 1 307 ? 12.678 92.121 6.645 1.00 29.30 307 PRO A C 1
ATOM 2371 O O . PRO A 1 307 ? 12.481 92.621 5.530 1.00 29.02 307 PRO A O 1
ATOM 2375 N N . MET A 1 308 ? 13.559 92.598 7.525 1.00 30.17 308 MET A N 1
ATOM 2376 C CA . MET A 1 308 ? 14.374 93.785 7.262 1.00 31.56 308 MET A CA 1
ATOM 2377 C C . MET A 1 308 ? 15.288 93.604 6.038 1.00 31.85 308 MET A C 1
ATOM 2378 O O . MET A 1 308 ? 15.610 94.578 5.349 1.00 32.06 308 MET A O 1
ATOM 2383 N N . TRP A 1 309 ? 15.678 92.360 5.759 1.00 32.18 309 TRP A N 1
ATOM 2384 C CA . TRP A 1 309 ? 16.586 92.062 4.646 1.00 32.35 309 TRP A CA 1
ATOM 2385 C C . TRP A 1 309 ? 15.908 91.857 3.285 1.00 32.76 309 TRP A C 1
ATOM 2386 O O . TRP A 1 309 ? 16.583 91.545 2.305 1.00 32.81 309 TRP A O 1
ATOM 2397 N N . HIS A 1 310 ? 14.588 92.028 3.217 1.00 32.95 310 HIS A N 1
ATOM 2398 C CA . HIS A 1 310 ? 13.866 91.890 1.948 1.00 33.43 310 HIS A CA 1
ATOM 2399 C C . HIS A 1 310 ? 14.436 92.873 0.924 1.00 33.72 310 HIS A C 1
ATOM 2400 O O . HIS A 1 310 ? 14.791 93.999 1.269 1.00 33.67 310 HIS A O 1
ATOM 2407 N N . LEU A 1 311 ? 14.527 92.439 -0.329 1.00 34.08 311 LEU A N 1
ATOM 2408 C CA . LEU A 1 311 ? 15.119 93.263 -1.384 1.00 34.38 311 LEU A CA 1
ATOM 2409 C C . LEU A 1 311 ? 14.391 94.598 -1.588 1.00 34.48 311 LEU A C 1
ATOM 2410 O O . LEU A 1 311 ? 15.020 95.597 -1.950 1.00 34.75 311 LEU A O 1
ATOM 2415 N N . GLU A 1 312 ? 13.081 94.611 -1.333 1.00 34.30 312 GLU A N 1
ATOM 2416 C CA . GLU A 1 312 ? 12.255 95.813 -1.499 1.00 34.25 312 GLU A CA 1
ATOM 2417 C C . GLU A 1 312 ? 12.098 96.653 -0.229 1.00 33.98 312 GLU A C 1
ATOM 2418 O O . GLU A 1 312 ? 11.323 97.603 -0.223 1.00 33.72 312 GLU A O 1
ATOM 2424 N N . VAL A 1 313 ? 12.830 96.314 0.833 1.00 34.18 313 VAL A N 1
ATOM 2425 C CA . VAL A 1 313 ? 12.621 96.933 2.156 1.00 34.28 313 VAL A CA 1
ATOM 2426 C C . VAL A 1 313 ? 12.630 98.468 2.155 1.00 34.59 313 VAL A C 1
ATOM 2427 O O . VAL A 1 313 ? 11.801 99.094 2.814 1.00 34.38 313 VAL A O 1
ATOM 2431 N N . GLU A 1 314 ? 13.555 99.069 1.409 1.00 34.98 314 GLU A N 1
ATOM 2432 C CA . GLU A 1 314 ? 13.658 100.529 1.341 1.00 35.47 314 GLU A CA 1
ATOM 2433 C C . GLU A 1 314 ? 12.368 101.176 0.826 1.00 35.09 314 GLU A C 1
ATOM 2434 O O . GLU A 1 314 ? 11.951 102.222 1.328 1.00 34.95 314 GLU A O 1
ATOM 2440 N N . SER A 1 315 ? 11.733 100.535 -0.153 1.00 34.85 315 SER A N 1
ATOM 2441 C CA . SER A 1 315 ? 10.418 100.959 -0.647 1.00 34.84 315 SER A CA 1
ATOM 2442 C C . SER A 1 315 ? 9.304 100.642 0.352 1.00 34.53 315 SER A C 1
ATOM 2443 O O . SER A 1 315 ? 8.350 101.410 0.493 1.00 34.23 315 SER A O 1
ATOM 2446 N N . LEU A 1 316 ? 9.433 99.509 1.041 1.00 34.35 316 LEU A N 1
ATOM 2447 C CA . LEU A 1 316 ? 8.415 99.064 1.997 1.00 34.31 316 LEU A CA 1
ATOM 2448 C C . LEU A 1 316 ? 8.356 99.956 3.242 1.00 34.24 316 LEU A C 1
ATOM 2449 O O . LEU A 1 316 ? 7.272 100.250 3.750 1.00 34.02 316 LEU A O 1
ATOM 2454 N N . LEU A 1 317 ? 9.521 100.409 3.697 1.00 34.38 317 LEU A N 1
ATOM 2455 C CA . LEU A 1 317 ? 9.642 101.281 4.872 1.00 34.94 317 LEU A CA 1
ATOM 2456 C C . LEU A 1 317 ? 8.857 102.588 4.783 1.00 35.40 317 LEU A C 1
ATOM 2457 O O . LEU A 1 317 ? 8.390 103.108 5.801 1.00 35.38 317 LEU A O 1
ATOM 2462 N N . VAL A 1 318 ? 8.708 103.110 3.567 1.00 36.23 318 VAL A N 1
ATOM 2463 C CA . VAL A 1 318 ? 8.138 104.441 3.357 1.00 36.83 318 VAL A CA 1
ATOM 2464 C C . VAL A 1 318 ? 6.679 104.419 2.894 1.00 37.67 318 VAL A C 1
ATOM 2465 O O . VAL A 1 318 ? 6.143 105.449 2.480 1.00 37.60 318 VAL A O 1
ATOM 2469 N N . LEU A 1 319 ? 6.035 103.257 3.000 1.00 38.57 319 LEU A N 1
ATOM 2470 C CA . LEU A 1 319 ? 4.665 103.061 2.502 1.00 39.63 319 LEU A CA 1
ATOM 2471 C C . LEU A 1 319 ? 3.573 103.938 3.130 1.00 40.62 319 LEU A C 1
ATOM 2472 O O . LEU A 1 319 ? 2.546 104.181 2.496 1.00 40.23 319 LEU A O 1
ATOM 2477 N N . LYS A 1 320 ? 3.772 104.405 4.360 1.00 42.34 320 LYS A N 1
ATOM 2478 C CA . LYS A 1 320 ? 2.810 105.356 4.935 1.00 44.23 320 LYS A CA 1
ATOM 2479 C C . LYS A 1 320 ? 3.318 106.794 5.073 1.00 45.89 320 LYS A C 1
ATOM 2480 O O . LYS A 1 320 ? 2.701 107.622 5.753 1.00 46.28 320 LYS A O 1
ATOM 2486 N N . ASN A 1 321 ? 4.428 107.082 4.398 1.00 47.82 321 ASN A N 1
ATOM 2487 C CA . ASN A 1 321 ? 4.936 108.442 4.250 1.00 49.79 321 ASN A CA 1
ATOM 2488 C C . ASN A 1 321 ? 3.962 109.249 3.389 1.00 50.90 321 ASN A C 1
ATOM 2489 O O . ASN A 1 321 ? 3.792 108.960 2.203 1.00 51.10 321 ASN A O 1
ATOM 2494 N N . ASN A 1 322 ? 3.321 110.251 3.991 1.00 52.38 322 ASN A N 1
ATOM 2495 C CA . ASN A 1 322 ? 2.263 111.023 3.316 1.00 53.89 322 ASN A CA 1
ATOM 2496 C C . ASN A 1 322 ? 2.735 111.930 2.169 1.00 54.54 322 ASN A C 1
ATOM 2497 O O . ASN A 1 322 ? 1.925 112.608 1.530 1.00 54.79 322 ASN A O 1
ATOM 2502 N N . ARG A 1 323 ? 4.041 111.925 1.911 1.00 55.37 323 ARG A N 1
ATOM 2503 C CA . ARG A 1 323 ? 4.636 112.706 0.832 1.00 56.15 323 ARG A CA 1
ATOM 2504 C C . ARG A 1 323 ? 5.346 111.783 -0.163 1.00 56.29 323 ARG A C 1
ATOM 2505 O O . ARG A 1 323 ? 6.557 111.557 -0.066 1.00 56.54 323 ARG A O 1
ATOM 2513 N N . GLY A 1 324 ? 4.579 111.242 -1.106 1.00 56.41 324 GLY A N 1
ATOM 2514 C CA . GLY A 1 324 ? 5.122 110.398 -2.173 1.00 56.49 324 GLY A CA 1
ATOM 2515 C C . GLY A 1 324 ? 4.097 110.123 -3.259 1.00 56.50 324 GLY A C 1
ATOM 2516 O O . GLY A 1 324 ? 2.940 110.536 -3.143 1.00 56.63 324 GLY A O 1
ATOM 2517 N N . VAL A 1 325 ? 4.521 109.430 -4.316 1.00 56.39 325 VAL A N 1
ATOM 2518 C CA . VAL A 1 325 ? 3.619 109.039 -5.405 1.00 56.33 325 VAL A CA 1
ATOM 2519 C C . VAL A 1 325 ? 2.666 107.907 -4.971 1.00 56.17 325 VAL A C 1
ATOM 2520 O O . VAL A 1 325 ? 3.020 107.069 -4.133 1.00 56.30 325 VAL A O 1
ATOM 2524 N N . GLU A 1 326 ? 1.464 107.895 -5.547 1.00 55.73 326 GLU A N 1
ATOM 2525 C CA . GLU A 1 326 ? 0.382 107.003 -5.114 1.00 55.28 326 GLU A CA 1
ATOM 2526 C C . GLU A 1 326 ? 0.660 105.514 -5.350 1.00 54.64 326 GLU A C 1
ATOM 2527 O O . GLU A 1 326 ? 0.195 104.662 -4.589 1.00 54.60 326 GLU A O 1
ATOM 2533 N N . GLY A 1 327 ? 1.422 105.211 -6.400 1.00 53.82 327 GLY A N 1
ATOM 2534 C CA . GLY A 1 327 ? 1.756 103.829 -6.749 1.00 52.72 327 GLY A CA 1
ATOM 2535 C C . GLY A 1 327 ? 2.893 103.237 -5.936 1.00 51.85 327 GLY A C 1
ATOM 2536 O O . GLY A 1 327 ? 3.330 102.111 -6.192 1.00 51.91 327 GLY A O 1
ATOM 2537 N N . ASN A 1 328 ? 3.382 104.008 -4.969 1.00 50.84 328 ASN A N 1
ATOM 2538 C CA . ASN A 1 328 ? 4.418 103.555 -4.048 1.00 49.82 328 ASN A CA 1
ATOM 2539 C C . ASN A 1 328 ? 4.044 103.841 -2.594 1.00 48.56 328 ASN A C 1
ATOM 2540 O O . ASN A 1 328 ? 4.914 103.900 -1.719 1.00 48.43 328 ASN A O 1
ATOM 2545 N N . ARG A 1 329 ? 2.748 104.025 -2.350 1.00 46.97 329 ARG A N 1
ATOM 2546 C CA . ARG A 1 329 ? 2.237 104.264 -1.003 1.00 45.63 329 ARG A CA 1
ATOM 2547 C C . ARG A 1 329 ? 1.053 103.360 -0.673 1.00 44.40 329 ARG A C 1
ATOM 2548 O O . ARG A 1 329 ? 0.106 103.242 -1.452 1.00 43.96 329 ARG A O 1
ATOM 2556 N N . VAL A 1 330 ? 1.133 102.709 0.483 1.00 42.99 330 VAL A N 1
ATOM 2557 C CA . VAL A 1 330 ? 0.040 101.895 1.014 1.00 41.64 330 VAL A CA 1
ATOM 2558 C C . VAL A 1 330 ? -0.116 102.331 2.470 1.00 40.83 330 VAL A C 1
ATOM 2559 O O . VAL A 1 330 ? 0.461 101.731 3.380 1.00 40.68 330 VAL A O 1
ATOM 2563 N N . ARG A 1 331 ? -0.899 103.386 2.672 1.00 39.83 331 ARG A N 1
ATOM 2564 C CA . ARG A 1 331 ? -0.859 104.166 3.911 1.00 39.39 331 ARG A CA 1
ATOM 2565 C C . ARG A 1 331 ? -1.807 103.723 5.016 1.00 38.22 331 ARG A C 1
ATOM 2566 O O . ARG A 1 331 ? -1.632 104.127 6.163 1.00 38.16 331 ARG A O 1
ATOM 2574 N N . HIS A 1 332 ? -2.810 102.918 4.678 1.00 37.18 332 HIS A N 1
ATOM 2575 C CA . HIS A 1 332 ? -3.856 102.566 5.643 1.00 36.36 332 HIS A CA 1
ATOM 2576 C C . HIS A 1 332 ? -3.738 101.141 6.195 1.00 35.27 332 HIS A C 1
ATOM 2577 O O . HIS A 1 332 ? -4.732 100.512 6.568 1.00 35.63 332 HIS A O 1
ATOM 2584 N N . MET A 1 333 ? -2.510 100.639 6.225 1.00 33.74 333 MET A N 1
ATOM 2585 C CA . MET A 1 333 ? -2.142 99.480 7.028 1.00 32.45 333 MET A CA 1
ATOM 2586 C C . MET A 1 333 ? -0.923 99.904 7.834 1.00 31.55 333 MET A C 1
ATOM 2587 O O . MET A 1 333 ? -0.206 100.828 7.442 1.00 31.15 333 MET A O 1
ATOM 2592 N N . ASP A 1 334 ? -0.706 99.256 8.972 1.00 30.42 334 ASP A N 1
ATOM 2593 C CA . ASP A 1 334 ? 0.521 99.453 9.731 1.00 29.64 334 ASP A CA 1
ATOM 2594 C C . ASP A 1 334 ? 1.514 98.372 9.336 1.00 28.94 334 ASP A C 1
ATOM 2595 O O . ASP A 1 334 ? 1.156 97.418 8.646 1.00 29.10 334 ASP A O 1
ATOM 2600 N N . TYR A 1 335 ? 2.765 98.528 9.752 1.00 28.02 335 TYR A N 1
ATOM 2601 C CA . TYR A 1 335 ? 3.813 97.619 9.317 1.00 27.25 335 TYR A CA 1
ATOM 2602 C C . TYR A 1 335 ? 4.706 97.172 10.465 1.00 26.85 335 TYR A C 1
ATOM 2603 O O . TYR A 1 335 ? 4.988 97.939 11.389 1.00 26.57 335 TYR A O 1
ATOM 2612 N N . GLY A 1 336 ? 5.127 95.911 10.395 1.00 26.71 336 GLY A N 1
ATOM 2613 C CA . GLY A 1 336 ? 6.024 95.320 11.374 1.00 26.29 336 GLY A CA 1
ATOM 2614 C C . GLY A 1 336 ? 7.271 94.819 10.677 1.00 26.23 336 GLY A C 1
ATOM 2615 O O . GLY A 1 336 ? 7.204 93.922 9.834 1.00 26.12 336 GLY A O 1
ATOM 2616 N N . VAL A 1 337 ? 8.406 95.419 11.023 1.00 25.95 337 VAL A N 1
ATOM 2617 C CA . VAL A 1 337 ? 9.694 95.048 10.454 1.00 25.92 337 VAL A CA 1
ATOM 2618 C C . VAL A 1 337 ? 10.344 93.979 11.328 1.00 26.27 337 VAL A C 1
ATOM 2619 O O . VAL A 1 337 ? 10.469 94.140 12.538 1.00 25.93 337 VAL A O 1
ATOM 2623 N N . GLN A 1 338 ? 10.762 92.889 10.696 1.00 26.95 338 GLN A N 1
ATOM 2624 C CA . GLN A 1 338 ? 11.313 91.751 11.410 1.00 27.43 338 GLN A CA 1
ATOM 2625 C C . GLN A 1 338 ? 12.835 91.767 11.387 1.00 28.05 338 GLN A C 1
ATOM 2626 O O . GLN A 1 338 ? 13.456 91.880 10.325 1.00 28.17 338 GLN A O 1
ATOM 2632 N N . ILE A 1 339 ? 13.414 91.670 12.581 1.00 28.54 339 ILE A N 1
ATOM 2633 C CA . ILE A 1 339 ? 14.845 91.831 12.805 1.00 29.19 339 ILE A CA 1
ATOM 2634 C C . ILE A 1 339 ? 15.354 90.696 13.708 1.00 30.17 339 ILE A C 1
ATOM 2635 O O . ILE A 1 339 ? 14.609 90.173 14.542 1.00 29.56 339 ILE A O 1
ATOM 2640 N N . ASN A 1 340 ? 16.619 90.317 13.526 1.00 31.21 340 ASN A N 1
ATOM 2641 C CA . ASN A 1 340 ? 17.293 89.372 14.414 1.00 32.21 340 ASN A CA 1
ATOM 2642 C C . ASN A 1 340 ? 18.678 89.887 14.819 1.00 33.10 340 ASN A C 1
ATOM 2643 O O . ASN A 1 340 ? 19.097 90.959 14.369 1.00 33.17 340 ASN A O 1
ATOM 2648 N N . LYS A 1 341 ? 19.383 89.125 15.656 1.00 33.80 341 LYS A N 1
ATOM 2649 C CA . LYS A 1 341 ? 20.689 89.540 16.184 1.00 34.78 341 LYS A CA 1
ATOM 2650 C C . LYS A 1 341 ? 21.660 89.998 15.094 1.00 35.09 341 LYS A C 1
ATOM 2651 O O . LYS A 1 341 ? 22.306 91.036 15.237 1.00 35.01 341 LYS A O 1
ATOM 2657 N N . LEU A 1 342 ? 21.743 89.224 14.012 1.00 35.57 342 LEU A N 1
ATOM 2658 C CA . LEU A 1 342 ? 22.661 89.506 12.907 1.00 36.20 342 LEU A CA 1
ATOM 2659 C C . LEU A 1 342 ? 22.494 90.908 12.313 1.00 36.34 342 LEU A C 1
ATOM 2660 O O . LEU A 1 342 ? 23.491 91.590 12.058 1.00 36.58 342 LEU A O 1
ATOM 2665 N N . MET A 1 343 ? 21.245 91.336 12.109 1.00 36.39 343 MET A N 1
ATOM 2666 C CA . MET A 1 343 ? 20.958 92.678 11.597 1.00 36.29 343 MET A CA 1
ATOM 2667 C C . MET A 1 343 ? 21.498 93.738 12.549 1.00 36.25 343 MET A C 1
ATOM 2668 O O . MET A 1 343 ? 22.140 94.700 12.117 1.00 36.02 343 MET A O 1
ATOM 2673 N N . TYR A 1 344 ? 21.228 93.554 13.843 1.00 36.09 344 TYR A N 1
ATOM 2674 C CA . TYR A 1 344 ? 21.676 94.486 14.875 1.00 36.08 344 TYR A CA 1
ATOM 2675 C C . TYR A 1 344 ? 23.205 94.539 14.989 1.00 36.68 344 TYR A C 1
ATOM 2676 O O . TYR A 1 344 ? 23.772 95.601 15.263 1.00 36.67 344 TYR A O 1
ATOM 2685 N N . THR A 1 345 ? 23.861 93.394 14.788 1.00 37.30 345 THR A N 1
ATOM 2686 C CA . THR A 1 345 ? 25.323 93.315 14.854 1.00 37.91 345 THR A CA 1
ATOM 2687 C C . THR A 1 345 ? 25.971 94.150 13.740 1.00 38.31 345 THR A C 1
ATOM 2688 O O . THR A 1 345 ? 26.988 94.815 13.967 1.00 38.40 345 THR A O 1
ATOM 2692 N N . ARG A 1 346 ? 25.371 94.119 12.550 1.00 38.54 346 ARG A N 1
ATOM 2693 C CA . ARG A 1 346 ? 25.834 94.930 11.427 1.00 38.92 346 ARG A CA 1
ATOM 2694 C C . ARG A 1 346 ? 25.721 96.421 11.742 1.00 39.38 346 ARG A C 1
ATOM 2695 O O . ARG A 1 346 ? 26.573 97.213 11.328 1.00 39.32 346 ARG A O 1
ATOM 2703 N N . LEU A 1 347 ? 24.669 96.787 12.475 1.00 39.70 347 LEU A N 1
ATOM 2704 C CA . LEU A 1 347 ? 24.489 98.148 12.973 1.00 40.04 347 LEU A CA 1
ATOM 2705 C C . LEU A 1 347 ? 25.601 98.553 13.946 1.00 40.38 347 LEU A C 1
ATOM 2706 O O . LEU A 1 347 ? 26.182 99.632 13.813 1.00 40.29 347 LEU A O 1
ATOM 2711 N N . LEU A 1 348 ? 25.889 97.685 14.916 1.00 40.74 348 LEU A N 1
ATOM 2712 C CA . LEU A 1 348 ? 26.894 97.974 15.939 1.00 41.21 348 LEU A CA 1
ATOM 2713 C C . LEU A 1 348 ? 28.290 98.080 15.333 1.00 41.56 348 LEU A C 1
ATOM 2714 O O . LEU A 1 348 ? 29.082 98.930 15.737 1.00 41.66 348 LEU A O 1
ATOM 2719 N N . LYS A 1 349 ? 28.570 97.227 14.350 1.00 41.95 349 LYS A N 1
ATOM 2720 C CA . LYS A 1 349 ? 29.878 97.175 13.702 1.00 42.37 349 LYS A CA 1
ATOM 2721 C C . LYS A 1 349 ? 30.030 98.181 12.559 1.00 42.47 349 LYS A C 1
ATOM 2722 O O . LYS A 1 349 ? 31.122 98.336 12.012 1.00 42.68 349 LYS A O 1
ATOM 2728 N N . GLY A 1 350 ? 28.941 98.859 12.203 1.00 42.58 350 GLY A N 1
ATOM 2729 C CA . GLY A 1 350 ? 28.948 99.836 11.113 1.00 42.64 350 GLY A CA 1
ATOM 2730 C C . GLY A 1 350 ? 29.226 99.201 9.763 1.00 42.72 350 GLY A C 1
ATOM 2731 O O . GLY A 1 350 ? 29.949 99.762 8.937 1.00 42.86 350 GLY A O 1
ATOM 2732 N N . GLU A 1 351 ? 28.646 98.024 9.545 1.00 42.60 351 GLU A N 1
ATOM 2733 C CA . GLU A 1 351 ? 28.849 97.263 8.317 1.00 42.40 351 GLU A CA 1
ATOM 2734 C C . GLU A 1 351 ? 27.618 97.335 7.408 1.00 42.03 351 GLU A C 1
ATOM 2735 O O . GLU A 1 351 ? 26.711 98.133 7.650 1.00 41.84 351 GLU A O 1
ATOM 2741 N N . ASP A 1 352 ? 27.604 96.515 6.359 1.00 41.80 352 ASP A N 1
ATOM 2742 C CA . ASP A 1 352 ? 26.475 96.448 5.433 1.00 41.66 352 ASP A CA 1
ATOM 2743 C C . ASP A 1 352 ? 25.454 95.395 5.849 1.00 41.44 352 ASP A C 1
ATOM 2744 O O . ASP A 1 352 ? 25.780 94.428 6.545 1.00 41.30 352 ASP A O 1
ATOM 2749 N N . ILE A 1 353 ? 24.220 95.599 5.399 1.00 41.01 353 ILE A N 1
ATOM 2750 C CA . ILE A 1 353 ? 23.200 94.564 5.399 1.00 40.41 353 ILE A CA 1
ATOM 2751 C C . ILE A 1 353 ? 22.880 94.274 3.935 1.00 40.23 353 ILE A C 1
ATOM 2752 O O . ILE A 1 353 ? 22.607 95.192 3.154 1.00 40.26 353 ILE A O 1
ATOM 2757 N N . THR A 1 354 ? 22.943 93.001 3.563 1.00 39.70 354 THR A N 1
ATOM 2758 C CA . THR A 1 354 ? 22.639 92.596 2.200 1.00 39.44 354 THR A CA 1
ATOM 2759 C C . THR A 1 354 ? 21.163 92.241 2.069 1.00 39.26 354 THR A C 1
ATOM 2760 O O . THR A 1 354 ? 20.610 91.506 2.893 1.00 39.23 354 THR A O 1
ATOM 2764 N N . LEU A 1 355 ? 20.535 92.768 1.025 1.00 38.87 355 LEU A N 1
ATOM 2765 C CA . LEU A 1 355 ? 19.119 92.548 0.790 1.00 38.70 355 LEU A CA 1
ATOM 2766 C C . LEU A 1 355 ? 18.918 91.448 -0.241 1.00 38.70 355 LEU A C 1
ATOM 2767 O O . LEU A 1 355 ? 19.609 91.410 -1.259 1.00 38.83 355 LEU A O 1
ATOM 2772 N N . PHE A 1 356 ? 17.981 90.545 0.037 1.00 38.61 356 PHE A N 1
ATOM 2773 C CA . PHE A 1 356 ? 17.675 89.438 -0.862 1.00 38.61 356 PHE A CA 1
ATOM 2774 C C . PHE A 1 356 ? 16.174 89.308 -1.072 1.00 38.72 356 PHE A C 1
ATOM 2775 O O . PHE A 1 356 ? 15.383 89.631 -0.184 1.00 38.70 356 PHE A O 1
ATOM 2783 N N . SER A 1 357 ? 15.784 88.823 -2.248 1.00 38.72 357 SER A N 1
ATOM 2784 C CA . SER A 1 357 ? 14.433 88.326 -2.440 1.00 38.72 357 SER A CA 1
ATOM 2785 C C . SER A 1 357 ? 14.399 86.908 -1.873 1.00 38.75 357 SER A C 1
ATOM 2786 O O . SER A 1 357 ? 15.278 86.105 -2.190 1.00 38.93 357 SER A O 1
ATOM 2789 N N . PRO A 1 358 ? 13.396 86.599 -1.027 1.00 38.70 358 PRO A N 1
ATOM 2790 C CA . PRO A 1 358 ? 13.273 85.272 -0.410 1.00 38.71 358 PRO A CA 1
ATOM 2791 C C . PRO A 1 358 ? 13.253 84.123 -1.423 1.00 38.74 358 PRO A C 1
ATOM 2792 O O . PRO A 1 358 ? 13.676 83.013 -1.099 1.00 38.78 358 PRO A O 1
ATOM 2796 N N . SER A 1 359 ? 12.780 84.404 -2.637 1.00 38.90 359 SER A N 1
ATOM 2797 C CA . SER A 1 359 ? 12.750 83.429 -3.734 1.00 38.88 359 SER A CA 1
ATOM 2798 C C . SER A 1 359 ? 14.144 83.009 -4.229 1.00 38.86 359 SER A C 1
ATOM 2799 O O . SER A 1 359 ? 14.289 81.962 -4.870 1.00 38.94 359 SER A O 1
ATOM 2802 N N . ASP A 1 360 ? 15.156 83.822 -3.924 1.00 38.72 360 ASP A N 1
ATOM 2803 C CA . ASP A 1 360 ? 16.521 83.610 -4.420 1.00 38.69 360 ASP A CA 1
ATOM 2804 C C . ASP A 1 360 ? 17.454 82.937 -3.412 1.00 38.51 360 ASP A C 1
ATOM 2805 O O . ASP A 1 360 ? 18.589 82.591 -3.751 1.00 38.62 360 ASP A O 1
ATOM 2810 N N . VAL A 1 361 ? 16.978 82.757 -2.181 1.00 38.08 361 VAL A N 1
ATOM 2811 C CA . VAL A 1 361 ? 17.840 82.347 -1.070 1.00 37.67 361 VAL A CA 1
ATOM 2812 C C . VAL A 1 361 ? 17.293 81.134 -0.305 1.00 37.57 361 VAL A C 1
ATOM 2813 O O . VAL A 1 361 ? 16.681 81.294 0.758 1.00 37.65 361 VAL A O 1
ATOM 2817 N N . PRO A 1 362 ? 17.516 79.915 -0.843 1.00 37.19 362 PRO A N 1
ATOM 2818 C CA . PRO A 1 362 ? 16.944 78.686 -0.276 1.00 37.04 362 PRO A CA 1
ATOM 2819 C C . PRO A 1 362 ? 17.223 78.508 1.219 1.00 36.82 362 PRO A C 1
ATOM 2820 O O . PRO A 1 362 ? 18.380 78.557 1.652 1.00 36.69 362 PRO A O 1
ATOM 2824 N N . GLY A 1 363 ? 16.155 78.328 1.994 1.00 36.53 363 GLY A N 1
ATOM 2825 C CA . GLY A 1 363 ? 16.265 78.074 3.431 1.00 36.00 363 GLY A CA 1
ATOM 2826 C C . GLY A 1 363 ? 16.524 79.284 4.316 1.00 35.63 363 GLY A C 1
ATOM 2827 O O . GLY A 1 363 ? 16.445 79.177 5.538 1.00 35.62 363 GLY A O 1
ATOM 2828 N N . LEU A 1 364 ? 16.836 80.428 3.711 1.00 35.26 364 LEU A N 1
ATOM 2829 C CA . LEU A 1 364 ? 17.186 81.643 4.458 1.00 35.05 364 LEU A CA 1
ATOM 2830 C C . LEU A 1 364 ? 16.015 82.164 5.286 1.00 34.87 364 LEU A C 1
ATOM 2831 O O . LEU A 1 364 ? 16.175 82.495 6.460 1.00 34.70 364 LEU A O 1
ATOM 2836 N N . TYR A 1 365 ? 14.848 82.249 4.649 1.00 34.77 365 TYR A N 1
ATOM 2837 C CA . TYR A 1 365 ? 13.637 82.758 5.278 1.00 34.70 365 TYR A CA 1
ATOM 2838 C C . TYR A 1 365 ? 13.251 81.922 6.498 1.00 34.65 365 TYR A C 1
ATOM 2839 O O . TYR A 1 365 ? 12.976 82.475 7.562 1.00 34.43 365 TYR A O 1
ATOM 2848 N N . ASP A 1 366 ? 13.241 80.599 6.333 1.00 34.63 366 ASP A N 1
ATOM 2849 C CA . ASP A 1 366 ? 12.912 79.667 7.416 1.00 34.67 366 ASP A CA 1
ATOM 2850 C C . ASP A 1 366 ? 13.866 79.791 8.592 1.00 34.33 366 ASP A C 1
ATOM 2851 O O . ASP A 1 366 ? 13.429 79.856 9.744 1.00 34.18 366 ASP A O 1
ATOM 2856 N N . ALA A 1 367 ? 15.163 79.826 8.286 1.00 34.03 367 ALA A N 1
ATOM 2857 C CA . ALA A 1 367 ? 16.215 79.935 9.293 1.00 33.65 367 ALA A CA 1
ATOM 2858 C C . ALA A 1 367 ? 16.153 81.255 10.051 1.00 33.40 367 ALA A C 1
ATOM 2859 O O . ALA A 1 367 ? 16.513 81.318 11.227 1.00 33.49 367 ALA A O 1
ATOM 2861 N N . PHE A 1 368 ? 15.701 82.305 9.367 1.00 33.01 368 PHE A N 1
ATOM 2862 C CA . PHE A 1 368 ? 15.564 83.640 9.955 1.00 32.58 368 PHE A CA 1
ATOM 2863 C C . PHE A 1 368 ? 14.738 83.599 11.245 1.00 32.57 368 PHE A C 1
ATOM 2864 O O . PHE A 1 368 ? 15.064 84.277 12.226 1.00 32.10 368 PHE A O 1
ATOM 2872 N N . PHE A 1 369 ? 13.689 82.778 11.237 1.00 32.59 369 PHE A N 1
ATOM 2873 C CA . PHE A 1 369 ? 12.823 82.607 12.400 1.00 33.09 369 PHE A CA 1
ATOM 2874 C C . PHE A 1 369 ? 13.259 81.452 13.306 1.00 33.47 369 PHE A C 1
ATOM 2875 O O . PHE A 1 369 ? 13.279 81.600 14.524 1.00 33.60 369 PHE A O 1
ATOM 2883 N N . ALA A 1 370 ? 13.633 80.323 12.706 1.00 34.08 370 ALA A N 1
ATOM 2884 C CA . ALA A 1 370 ? 13.799 79.062 13.438 1.00 34.66 370 ALA A CA 1
ATOM 2885 C C . ALA A 1 370 ? 15.203 78.748 13.971 1.00 35.35 370 ALA A C 1
ATOM 2886 O O . ALA A 1 370 ? 15.334 78.021 14.961 1.00 35.47 370 ALA A O 1
ATOM 2888 N N . ASP A 1 371 ? 16.241 79.286 13.328 1.00 36.05 371 ASP A N 1
ATOM 2889 C CA . ASP A 1 371 ? 17.615 78.837 13.579 1.00 36.85 371 ASP A CA 1
ATOM 2890 C C . ASP A 1 371 ? 18.628 79.930 13.246 1.00 37.30 371 ASP A C 1
ATOM 2891 O O . ASP A 1 371 ? 18.972 80.133 12.078 1.00 37.46 371 ASP A O 1
ATOM 2896 N N . GLN A 1 372 ? 19.118 80.619 14.272 1.00 37.73 372 GLN A N 1
ATOM 2897 C CA . GLN A 1 372 ? 20.018 81.759 14.067 1.00 38.44 372 GLN A CA 1
ATOM 2898 C C . GLN A 1 372 ? 21.399 81.373 13.529 1.00 39.09 372 GLN A C 1
ATOM 2899 O O . GLN A 1 372 ? 22.001 82.130 12.756 1.00 39.24 372 GLN A O 1
ATOM 2905 N N . GLU A 1 373 ? 21.889 80.200 13.933 1.00 39.59 373 GLU A N 1
ATOM 2906 C CA . GLU A 1 373 ? 23.149 79.663 13.421 1.00 40.12 373 GLU A CA 1
ATOM 2907 C C . GLU A 1 373 ? 23.032 79.338 11.941 1.00 39.80 373 GLU A C 1
ATOM 2908 O O . GLU A 1 373 ? 23.910 79.687 11.152 1.00 39.95 373 GLU A O 1
ATOM 2914 N N . GLU A 1 374 ? 21.946 78.663 11.575 1.00 39.68 374 GLU A N 1
ATOM 2915 C CA . GLU A 1 374 ? 21.681 78.325 10.179 1.00 39.51 374 GLU A CA 1
ATOM 2916 C C . GLU A 1 374 ? 21.426 79.578 9.333 1.00 39.62 374 GLU A C 1
ATOM 2917 O O . GLU A 1 374 ? 21.792 79.608 8.156 1.00 39.63 374 GLU A O 1
ATOM 2923 N N . PHE A 1 375 ? 20.817 80.606 9.932 1.00 39.51 375 PHE A N 1
ATOM 2924 C CA . PHE A 1 375 ? 20.635 81.887 9.242 1.00 39.79 375 PHE A CA 1
ATOM 2925 C C . PHE A 1 375 ? 21.971 82.545 8.904 1.00 40.22 375 PHE A C 1
ATOM 2926 O O . PHE A 1 375 ? 22.163 82.994 7.780 1.00 40.17 375 PHE A O 1
ATOM 2934 N N . GLU A 1 376 ? 22.885 82.606 9.871 1.00 41.10 376 GLU A N 1
ATOM 2935 C CA . GLU A 1 376 ? 24.184 83.238 9.636 1.00 42.02 376 GLU A CA 1
ATOM 2936 C C . GLU A 1 376 ? 25.039 82.459 8.640 1.00 42.03 376 GLU A C 1
ATOM 2937 O O . GLU A 1 376 ? 25.768 83.061 7.851 1.00 42.03 376 GLU A O 1
ATOM 2943 N N . ARG A 1 377 ? 24.945 81.128 8.686 1.00 42.16 377 ARG A N 1
ATOM 2944 C CA . ARG A 1 377 ? 25.640 80.264 7.735 1.00 42.16 377 ARG A CA 1
ATOM 2945 C C . ARG A 1 377 ? 25.147 80.505 6.309 1.00 42.30 377 ARG A C 1
ATOM 2946 O O . ARG A 1 377 ? 25.951 80.635 5.388 1.00 42.37 377 ARG A O 1
ATOM 2954 N N . LEU A 1 378 ? 23.828 80.565 6.135 1.00 42.33 378 LEU A N 1
ATOM 2955 C CA . LEU A 1 378 ? 23.231 80.774 4.818 1.00 42.37 378 LEU A CA 1
ATOM 2956 C C . LEU A 1 378 ? 23.384 82.210 4.322 1.00 42.75 378 LEU A C 1
ATOM 2957 O O . LEU A 1 378 ? 23.646 82.433 3.139 1.00 42.61 378 LEU A O 1
ATOM 2962 N N . TYR A 1 379 ? 23.222 83.172 5.232 1.00 43.15 379 TYR A N 1
ATOM 2963 C CA . TYR A 1 379 ? 23.308 84.596 4.906 1.00 43.64 379 TYR A CA 1
ATOM 2964 C C . TYR A 1 379 ? 24.678 84.955 4.332 1.00 44.35 379 TYR A C 1
ATOM 2965 O O . TYR A 1 379 ? 24.766 85.507 3.235 1.00 44.40 379 TYR A O 1
ATOM 2974 N N . THR A 1 380 ? 25.737 84.627 5.075 1.00 45.24 380 THR A N 1
ATOM 2975 C CA . THR A 1 380 ? 27.111 84.906 4.650 1.00 46.00 380 THR A CA 1
ATOM 2976 C C . THR A 1 380 ? 27.479 84.123 3.388 1.00 46.43 380 THR A C 1
ATOM 2977 O O . THR A 1 380 ? 28.202 84.632 2.530 1.00 46.72 380 THR A O 1
ATOM 2981 N N . LYS A 1 381 ? 26.967 82.897 3.285 1.00 46.88 381 LYS A N 1
ATOM 2982 C CA . LYS A 1 381 ? 27.137 82.056 2.098 1.00 47.46 381 LYS A CA 1
ATOM 2983 C C . LYS A 1 381 ? 26.551 82.717 0.851 1.00 47.82 381 LYS A C 1
ATOM 2984 O O . LYS A 1 381 ? 27.206 82.778 -0.193 1.00 48.04 381 LYS A O 1
ATOM 2990 N N . TYR A 1 382 ? 25.320 83.209 0.969 1.00 48.15 382 TYR A N 1
ATOM 2991 C CA . TYR A 1 382 ? 24.642 83.884 -0.137 1.00 48.51 382 TYR A CA 1
ATOM 2992 C C . TYR A 1 382 ? 25.203 85.277 -0.418 1.00 48.82 382 TYR A C 1
ATOM 2993 O O . TYR A 1 382 ? 25.171 85.740 -1.560 1.00 48.84 382 TYR A O 1
ATOM 3002 N N . GLU A 1 383 ? 25.715 85.938 0.620 1.00 49.32 383 GLU A N 1
ATOM 3003 C CA . GLU A 1 383 ? 26.403 87.221 0.458 1.00 49.99 383 GLU A CA 1
ATOM 3004 C C . GLU A 1 383 ? 27.620 87.086 -0.464 1.00 50.73 383 GLU A C 1
ATOM 3005 O O . GLU A 1 383 ? 27.871 87.955 -1.301 1.00 50.86 383 GLU A O 1
ATOM 3011 N N . LYS A 1 384 ? 28.357 85.988 -0.304 1.00 51.57 384 LYS A N 1
ATOM 3012 C CA . LYS A 1 384 ? 29.556 85.705 -1.097 1.00 52.48 384 LYS A CA 1
ATOM 3013 C C . LYS A 1 384 ? 29.246 85.264 -2.531 1.00 52.90 384 LYS A C 1
ATOM 3014 O O . LYS A 1 384 ? 30.018 85.549 -3.448 1.00 53.08 384 LYS A O 1
ATOM 3020 N N . ASP A 1 385 ? 28.123 84.570 -2.714 1.00 53.37 385 ASP A N 1
ATOM 3021 C CA . ASP A 1 385 ? 27.734 84.017 -4.016 1.00 53.77 385 ASP A CA 1
ATOM 3022 C C . ASP A 1 385 ? 27.323 85.108 -5.007 1.00 54.05 385 ASP A C 1
ATOM 3023 O O . ASP A 1 385 ? 26.300 85.776 -4.830 1.00 54.02 385 ASP A O 1
ATOM 3028 N N . ASP A 1 386 ? 28.128 85.257 -6.059 1.00 54.41 386 ASP A N 1
ATOM 3029 C CA . ASP A 1 386 ? 27.951 86.306 -7.067 1.00 54.62 386 ASP A CA 1
ATOM 3030 C C . ASP A 1 386 ? 26.745 86.090 -7.982 1.00 54.50 386 ASP A C 1
ATOM 3031 O O . ASP A 1 386 ? 26.259 87.039 -8.605 1.00 54.48 386 ASP A O 1
ATOM 3036 N N . SER A 1 387 ? 26.270 84.847 -8.057 1.00 54.42 387 SER A N 1
ATOM 3037 C CA . SER A 1 387 ? 25.126 84.494 -8.900 1.00 54.32 387 SER A CA 1
ATOM 3038 C C . SER A 1 387 ? 23.771 84.902 -8.301 1.00 54.10 387 SER A C 1
ATOM 3039 O O . SER A 1 387 ? 22.779 85.025 -9.027 1.00 54.08 387 SER A O 1
ATOM 3042 N N . ILE A 1 388 ? 23.732 85.100 -6.983 1.00 53.71 388 ILE A N 1
ATOM 3043 C CA . ILE A 1 388 ? 22.506 85.505 -6.291 1.00 53.34 388 ILE A CA 1
ATOM 3044 C C . ILE A 1 388 ? 22.300 87.010 -6.449 1.00 52.99 388 ILE A C 1
ATOM 3045 O O . ILE A 1 388 ? 23.201 87.797 -6.142 1.00 52.86 388 ILE A O 1
ATOM 3050 N N . ARG A 1 389 ? 21.118 87.402 -6.928 1.00 52.64 389 ARG A N 1
ATOM 3051 C CA . ARG A 1 389 ? 20.727 88.813 -6.973 1.00 52.35 389 ARG A CA 1
ATOM 3052 C C . ARG A 1 389 ? 20.693 89.388 -5.559 1.00 52.08 389 ARG A C 1
ATOM 3053 O O . ARG A 1 389 ? 20.181 88.755 -4.633 1.00 51.99 389 ARG A O 1
ATOM 3061 N N . LYS A 1 390 ? 21.255 90.583 -5.404 1.00 51.73 390 LYS A N 1
ATOM 3062 C CA . LYS A 1 390 ? 21.356 91.230 -4.102 1.00 51.45 390 LYS A CA 1
ATOM 3063 C C . LYS A 1 390 ? 21.583 92.730 -4.223 1.00 51.32 390 LYS A C 1
ATOM 3064 O O . LYS A 1 390 ? 22.079 93.217 -5.243 1.00 51.27 390 LYS A O 1
ATOM 3070 N N . GLN A 1 391 ? 21.206 93.452 -3.172 1.00 51.11 391 GLN A N 1
ATOM 3071 C CA . GLN A 1 391 ? 21.568 94.852 -3.017 1.00 51.03 391 GLN A CA 1
ATOM 3072 C C . GLN A 1 391 ? 22.204 95.034 -1.651 1.00 50.83 391 GLN A C 1
ATOM 3073 O O . GLN A 1 391 ? 21.732 94.485 -0.658 1.00 50.91 391 GLN A O 1
ATOM 3079 N N . ARG A 1 392 ? 23.279 95.805 -1.602 1.00 50.60 392 ARG A N 1
ATOM 3080 C CA . ARG A 1 392 ? 23.926 96.113 -0.340 1.00 50.36 392 ARG A CA 1
ATOM 3081 C C . ARG A 1 392 ? 23.615 97.543 0.080 1.00 49.74 392 ARG A C 1
ATOM 3082 O O . ARG A 1 392 ? 23.632 98.460 -0.742 1.00 49.84 392 ARG A O 1
ATOM 3090 N N . VAL A 1 393 ? 23.282 97.710 1.356 1.00 48.91 393 VAL A N 1
ATOM 3091 C CA . VAL A 1 393 ? 23.078 99.030 1.954 1.00 48.25 393 VAL A CA 1
ATOM 3092 C C . VAL A 1 393 ? 23.827 99.079 3.278 1.00 47.69 393 VAL A C 1
ATOM 3093 O O . VAL A 1 393 ? 24.109 98.037 3.870 1.00 47.59 393 VAL A O 1
ATOM 3097 N N . LYS A 1 394 ? 24.154 100.283 3.737 1.00 47.17 394 LYS A N 1
ATOM 3098 C CA . LYS A 1 394 ? 24.725 100.446 5.069 1.00 46.82 394 LYS A CA 1
ATOM 3099 C C . LYS A 1 394 ? 23.667 100.161 6.131 1.00 46.07 394 LYS A C 1
ATOM 3100 O O . LYS A 1 394 ? 22.532 100.634 6.027 1.00 45.83 394 LYS A O 1
ATOM 3106 N N . ALA A 1 395 ? 24.052 99.377 7.138 1.00 45.30 395 ALA A N 1
ATOM 3107 C CA . ALA A 1 395 ? 23.183 99.056 8.272 1.00 44.59 395 ALA A CA 1
ATOM 3108 C C . ALA A 1 395 ? 22.692 100.306 9.001 1.00 44.06 395 ALA A C 1
ATOM 3109 O O . ALA A 1 395 ? 21.525 100.383 9.395 1.00 43.98 395 ALA A O 1
ATOM 3111 N N . VAL A 1 396 ? 23.585 101.281 9.171 1.00 43.30 396 VAL A N 1
ATOM 3112 C CA . VAL A 1 396 ? 23.250 102.546 9.829 1.00 42.78 396 VAL A CA 1
ATOM 3113 C C . VAL A 1 396 ? 22.175 103.310 9.050 1.00 42.27 396 VAL A C 1
ATOM 3114 O O . VAL A 1 396 ? 21.299 103.943 9.646 1.00 42.24 396 VAL A O 1
ATOM 3118 N N . GLU A 1 397 ? 22.243 103.236 7.723 1.00 41.46 397 GLU A N 1
ATOM 3119 C CA . GLU A 1 397 ? 21.287 103.923 6.858 1.00 40.98 397 GLU A CA 1
ATOM 3120 C C . GLU A 1 397 ? 19.909 103.252 6.866 1.00 39.81 397 GLU A C 1
ATOM 3121 O O . GLU A 1 397 ? 18.888 103.934 6.952 1.00 39.75 397 GLU A O 1
ATOM 3127 N N . LEU A 1 398 ? 19.892 101.923 6.777 1.00 38.69 398 LEU A N 1
ATOM 3128 C CA . LEU A 1 398 ? 18.646 101.149 6.794 1.00 37.51 398 LEU A CA 1
ATOM 3129 C C . LEU A 1 398 ? 17.894 101.305 8.122 1.00 36.84 398 LEU A C 1
ATOM 3130 O O . LEU A 1 398 ? 16.692 101.593 8.133 1.00 36.60 398 LEU A O 1
ATOM 3135 N N . PHE A 1 399 ? 18.613 101.132 9.230 1.00 35.95 399 PHE A N 1
ATOM 3136 C CA . PHE A 1 399 ? 18.054 101.343 10.562 1.00 35.31 399 PHE A CA 1
ATOM 3137 C C . PHE A 1 399 ? 17.526 102.767 10.765 1.00 34.95 399 PHE A C 1
ATOM 3138 O O . PHE A 1 399 ? 16.460 102.950 11.345 1.00 34.68 399 PHE A O 1
ATOM 3146 N N . SER A 1 400 ? 18.268 103.766 10.278 1.00 34.62 400 SER A N 1
ATOM 3147 C CA . SER A 1 400 ? 17.851 105.171 10.385 1.00 34.18 400 SER A CA 1
ATOM 3148 C C . SER A 1 400 ? 16.569 105.446 9.603 1.00 33.77 400 SER A C 1
ATOM 3149 O O . SER A 1 400 ? 15.701 106.178 10.077 1.00 33.50 400 SER A O 1
ATOM 3152 N N . LEU A 1 401 ? 16.454 104.852 8.414 1.00 33.36 401 LEU A N 1
ATOM 3153 C CA . LEU A 1 401 ? 15.252 105.003 7.589 1.00 33.23 401 LEU A CA 1
ATOM 3154 C C . LEU A 1 401 ? 14.027 104.411 8.281 1.00 32.77 401 LEU A C 1
ATOM 3155 O O . LEU A 1 401 ? 12.960 105.035 8.320 1.00 32.75 401 LEU A O 1
ATOM 3160 N N . MET A 1 402 ? 14.197 103.209 8.830 1.00 32.50 402 MET A N 1
ATOM 3161 C CA . MET A 1 402 ? 13.153 102.541 9.603 1.00 31.90 402 MET A CA 1
ATOM 3162 C C . MET A 1 402 ? 12.686 103.418 10.762 1.00 31.87 402 MET A C 1
ATOM 3163 O O . MET A 1 402 ? 11.489 103.674 10.916 1.00 32.00 402 MET A O 1
ATOM 3168 N N . MET A 1 403 ? 13.641 103.893 11.557 1.00 31.95 403 MET A N 1
ATOM 3169 C CA . MET A 1 403 ? 13.339 104.667 12.761 1.00 32.06 403 MET A CA 1
ATOM 3170 C C . MET A 1 403 ? 12.788 106.061 12.460 1.00 32.17 403 MET A C 1
ATOM 3171 O O . MET A 1 403 ? 12.002 106.596 13.243 1.00 32.03 403 MET A O 1
ATOM 3176 N N . GLN A 1 404 ? 13.195 106.635 11.327 1.00 32.41 404 GLN A N 1
ATOM 3177 C CA . GLN A 1 404 ? 12.631 107.899 10.833 1.00 33.08 404 GLN A CA 1
ATOM 3178 C C . GLN A 1 404 ? 11.143 107.724 10.546 1.00 32.28 404 GLN A C 1
ATOM 3179 O O . GLN A 1 404 ? 10.318 108.512 11.008 1.00 32.55 404 GLN A O 1
ATOM 3185 N N . GLU A 1 405 ? 10.812 106.675 9.796 1.00 31.84 405 GLU A N 1
ATOM 3186 C CA . GLU A 1 405 ? 9.426 106.343 9.466 1.00 31.42 405 GLU A CA 1
ATOM 3187 C C . GLU A 1 405 ? 8.613 105.927 10.693 1.00 30.70 405 GLU A C 1
ATOM 3188 O O . GLU A 1 405 ? 7.439 106.284 10.810 1.00 30.46 405 GLU A O 1
ATOM 3194 N N . ARG A 1 406 ? 9.242 105.180 11.603 1.00 30.14 406 ARG A N 1
ATOM 3195 C CA . ARG A 1 406 ? 8.625 104.861 12.894 1.00 29.21 406 ARG A CA 1
ATOM 3196 C C . ARG A 1 406 ? 8.268 106.131 13.670 1.00 29.68 406 ARG A C 1
ATOM 3197 O O . ARG A 1 406 ? 7.160 106.255 14.196 1.00 29.41 406 ARG A O 1
ATOM 3205 N N . ALA A 1 407 ? 9.210 107.071 13.728 1.00 29.93 407 ALA A N 1
ATOM 3206 C CA . ALA A 1 407 ? 9.010 108.332 14.438 1.00 30.60 407 ALA A CA 1
ATOM 3207 C C . ALA A 1 407 ? 7.950 109.227 13.799 1.00 30.94 407 ALA A C 1
ATOM 3208 O O . ALA A 1 407 ? 7.138 109.815 14.510 1.00 31.13 407 ALA A O 1
ATOM 3210 N N . SER A 1 408 ? 7.954 109.329 12.470 1.00 31.53 408 SER A N 1
ATOM 3211 C CA . SER A 1 408 ? 7.015 110.218 11.771 1.00 32.20 408 SER A CA 1
ATOM 3212 C C . SER A 1 408 ? 5.568 109.718 11.775 1.00 32.21 408 SER A C 1
ATOM 3213 O O . SER A 1 408 ? 4.635 110.513 11.887 1.00 32.09 408 SER A O 1
ATOM 3216 N N . THR A 1 409 ? 5.389 108.403 11.661 1.00 32.38 409 THR A N 1
ATOM 3217 C CA . THR A 1 409 ? 4.054 107.798 11.612 1.00 32.44 409 THR A CA 1
ATOM 3218 C C . THR A 1 409 ? 3.591 107.291 12.978 1.00 32.10 409 THR A C 1
ATOM 3219 O O . THR A 1 409 ? 2.398 107.301 13.279 1.00 32.21 409 THR A O 1
ATOM 3223 N N . GLY A 1 410 ? 4.543 106.838 13.793 1.00 31.78 410 GLY A N 1
ATOM 3224 C CA . GLY A 1 410 ? 4.238 106.147 15.043 1.00 31.23 410 GLY A CA 1
ATOM 3225 C C . GLY A 1 410 ? 3.817 104.696 14.843 1.00 30.96 410 GLY A C 1
ATOM 3226 O O . GLY A 1 410 ? 3.579 103.980 15.820 1.00 31.04 410 GLY A O 1
ATOM 3227 N N . ARG A 1 411 ? 3.725 104.263 13.583 1.00 30.50 411 ARG A N 1
ATOM 3228 C CA . ARG A 1 411 ? 3.100 102.982 13.250 1.00 30.35 411 ARG A CA 1
ATOM 3229 C C . ARG A 1 411 ? 3.979 102.063 12.404 1.00 29.40 411 ARG A C 1
ATOM 3230 O O . ARG A 1 411 ? 3.466 101.203 11.676 1.00 29.39 411 ARG A O 1
ATOM 3238 N N . ILE A 1 412 ? 5.292 102.247 12.478 1.00 28.24 412 ILE A N 1
ATOM 3239 C CA . ILE A 1 412 ? 6.210 101.246 11.940 1.00 27.36 412 ILE A CA 1
ATOM 3240 C C . ILE A 1 412 ? 6.750 100.463 13.129 1.00 26.76 412 ILE A C 1
ATOM 3241 O O . ILE A 1 412 ? 7.441 101.015 13.993 1.00 26.53 412 ILE A O 1
ATOM 3246 N N . TYR A 1 413 ? 6.404 99.180 13.176 1.00 26.07 413 TYR A N 1
ATOM 3247 C CA . TYR A 1 413 ? 6.648 98.358 14.358 1.00 25.42 413 TYR A CA 1
ATOM 3248 C C . TYR A 1 413 ? 7.850 97.455 14.168 1.00 25.45 413 TYR A C 1
ATOM 3249 O O . TYR A 1 413 ? 8.298 97.239 13.035 1.00 25.49 413 TYR A O 1
ATOM 3258 N N . ILE A 1 414 ? 8.363 96.939 15.287 1.00 25.28 414 ILE A N 1
ATOM 3259 C CA . ILE A 1 414 ? 9.514 96.043 15.297 1.00 25.31 414 ILE A CA 1
ATOM 3260 C C . ILE A 1 414 ? 9.124 94.675 15.874 1.00 25.13 414 ILE A C 1
ATOM 3261 O O . ILE A 1 414 ? 8.428 94.596 16.887 1.00 24.30 414 ILE A O 1
ATOM 3266 N N . GLN A 1 415 ? 9.549 93.610 15.198 1.00 25.10 415 GLN A N 1
ATOM 3267 C CA . GLN A 1 415 ? 9.471 92.265 15.756 1.00 25.73 415 GLN A CA 1
ATOM 3268 C C . GLN A 1 415 ? 10.855 91.621 15.751 1.00 25.84 415 GLN A C 1
ATOM 3269 O O . GLN A 1 415 ? 11.447 91.415 14.689 1.00 26.10 415 GLN A O 1
ATOM 3275 N N . ASN A 1 416 ? 11.365 91.318 16.943 1.00 25.78 416 ASN A N 1
ATOM 3276 C CA . ASN A 1 416 ? 12.620 90.588 17.084 1.00 25.82 416 ASN A CA 1
ATOM 3277 C C . ASN A 1 416 ? 12.339 89.098 16.973 1.00 26.07 416 ASN A C 1
ATOM 3278 O O . ASN A 1 416 ? 11.988 88.442 17.958 1.00 26.10 416 ASN A O 1
ATOM 3283 N N . VAL A 1 417 ? 12.462 88.579 15.756 1.00 26.41 417 VAL A N 1
ATOM 3284 C CA . VAL A 1 417 ? 11.965 87.239 15.442 1.00 26.71 417 VAL A CA 1
ATOM 3285 C C . VAL A 1 417 ? 12.770 86.121 16.103 1.00 26.94 417 VAL A C 1
ATOM 3286 O O . VAL A 1 417 ? 12.233 85.044 16.349 1.00 27.11 417 VAL A O 1
ATOM 3290 N N . ASP A 1 418 ? 14.043 86.384 16.395 1.00 27.06 418 ASP A N 1
ATOM 3291 C CA . ASP A 1 418 ? 14.853 85.428 17.141 1.00 27.16 418 ASP A CA 1
ATOM 3292 C C . ASP A 1 418 ? 14.311 85.257 18.563 1.00 27.03 418 ASP A C 1
ATOM 3293 O O . ASP A 1 418 ? 14.054 84.131 18.988 1.00 26.88 418 ASP A O 1
ATOM 3298 N N . HIS A 1 419 ? 14.096 86.374 19.266 1.00 26.75 419 HIS A N 1
ATOM 3299 C CA . HIS A 1 419 ? 13.498 86.357 20.605 1.00 26.59 419 HIS A CA 1
ATOM 3300 C C . HIS A 1 419 ? 12.166 85.616 20.644 1.00 26.71 419 HIS A C 1
ATOM 3301 O O . HIS A 1 419 ? 11.886 84.887 21.600 1.00 26.44 419 HIS A O 1
ATOM 3308 N N . CYS A 1 420 ? 11.360 85.804 19.597 1.00 26.43 420 CYS A N 1
ATOM 3309 C CA . CYS A 1 420 ? 10.045 85.175 19.475 1.00 26.54 420 CYS A CA 1
ATOM 3310 C C . CYS A 1 420 ? 10.107 83.656 19.335 1.00 26.47 420 CYS A C 1
ATOM 3311 O O . CYS A 1 420 ? 9.106 82.968 19.534 1.00 26.63 420 CYS A O 1
ATOM 3314 N N . ASN A 1 421 ? 11.282 83.145 18.981 1.00 26.31 421 ASN A N 1
ATOM 3315 C CA . ASN A 1 421 ? 11.460 81.719 18.758 1.00 26.26 421 ASN A CA 1
ATOM 3316 C C . ASN A 1 421 ? 12.421 81.013 19.717 1.00 26.35 421 ASN A C 1
ATOM 3317 O O . ASN A 1 421 ? 12.315 79.805 19.894 1.00 26.55 421 ASN A O 1
ATOM 3322 N N . THR A 1 422 ? 13.342 81.753 20.337 1.00 26.67 422 THR A N 1
ATOM 3323 C CA . THR A 1 422 ? 14.231 81.172 21.362 1.00 26.65 422 THR A CA 1
ATOM 3324 C C . THR A 1 422 ? 13.564 81.187 22.734 1.00 26.65 422 THR A C 1
ATOM 3325 O O . THR A 1 422 ? 13.892 80.394 23.611 1.00 26.58 422 THR A O 1
ATOM 3329 N N . HIS A 1 423 ? 12.626 82.108 22.908 1.00 26.43 423 HIS A N 1
ATOM 3330 C CA . HIS A 1 423 ? 11.884 82.236 24.149 1.00 26.23 423 HIS A CA 1
ATOM 3331 C C . HIS A 1 423 ? 10.407 82.162 23.790 1.00 26.33 423 HIS A C 1
ATOM 3332 O O . HIS A 1 423 ? 9.763 83.178 23.562 1.00 26.15 423 HIS A O 1
ATOM 3339 N N . SER A 1 424 ? 9.885 80.940 23.727 1.00 26.41 424 SER A N 1
ATOM 3340 C CA . SER A 1 424 ? 8.596 80.692 23.097 1.00 26.75 424 SER A CA 1
ATOM 3341 C C . SER A 1 424 ? 7.981 79.382 23.577 1.00 26.83 424 SER A C 1
ATOM 3342 O O . SER A 1 424 ? 8.697 78.400 23.777 1.00 26.77 424 SER A O 1
ATOM 3345 N N . PRO A 1 425 ? 6.648 79.362 23.756 1.00 27.19 425 PRO A N 1
ATOM 3346 C CA . PRO A 1 425 ? 5.931 78.119 24.019 1.00 27.14 425 PRO A CA 1
ATOM 3347 C C . PRO A 1 425 ? 5.981 77.142 22.842 1.00 27.45 425 PRO A C 1
ATOM 3348 O O . PRO A 1 425 ? 5.513 76.011 22.973 1.00 27.32 425 PRO A O 1
ATOM 3352 N N . PHE A 1 426 ? 6.562 77.556 21.715 1.00 27.60 426 PHE A N 1
ATOM 3353 C CA . PHE A 1 426 ? 6.569 76.719 20.517 1.00 27.93 426 PHE A CA 1
ATOM 3354 C C . PHE A 1 426 ? 7.957 76.257 20.080 1.00 28.52 426 PHE A C 1
ATOM 3355 O O . PHE A 1 426 ? 8.915 77.030 20.117 1.00 28.40 426 PHE A O 1
ATOM 3363 N N . ASP A 1 427 ? 8.048 74.990 19.668 1.00 29.08 427 ASP A N 1
ATOM 3364 C CA . ASP A 1 427 ? 9.252 74.448 19.040 1.00 29.76 427 ASP A CA 1
ATOM 3365 C C . ASP A 1 427 ? 9.346 74.982 17.606 1.00 29.90 427 ASP A C 1
ATOM 3366 O O . ASP A 1 427 ? 8.545 74.586 16.750 1.00 29.73 427 ASP A O 1
ATOM 3371 N N . PRO A 1 428 ? 10.328 75.874 17.338 1.00 29.99 428 PRO A N 1
ATOM 3372 C CA . PRO A 1 428 ? 10.421 76.561 16.039 1.00 30.28 428 PRO A CA 1
ATOM 3373 C C . PRO A 1 428 ? 10.780 75.650 14.864 1.00 30.49 428 PRO A C 1
ATOM 3374 O O . PRO A 1 428 ? 10.611 76.052 13.712 1.00 30.81 428 PRO A O 1
ATOM 3378 N N . ALA A 1 429 ? 11.278 74.448 15.157 1.00 30.55 429 ALA A N 1
ATOM 3379 C CA . ALA A 1 429 ? 11.523 73.429 14.137 1.00 30.84 429 ALA A CA 1
ATOM 3380 C C . ALA A 1 429 ? 10.211 72.873 13.586 1.00 31.19 429 ALA A C 1
ATOM 3381 O O . ALA A 1 429 ? 10.154 72.424 12.432 1.00 31.46 429 ALA A O 1
ATOM 3383 N N . ILE A 1 430 ? 9.163 72.913 14.413 1.00 30.93 430 ILE A N 1
ATOM 3384 C CA . ILE A 1 430 ? 7.855 72.366 14.052 1.00 30.96 430 ILE A CA 1
ATOM 3385 C C . ILE A 1 430 ? 6.831 73.474 13.796 1.00 30.26 430 ILE A C 1
ATOM 3386 O O . ILE A 1 430 ? 6.102 73.445 12.802 1.00 30.29 430 ILE A O 1
ATOM 3391 N N . ALA A 1 431 ? 6.779 74.438 14.714 1.00 29.63 431 ALA A N 1
ATOM 3392 C CA . ALA A 1 431 ? 5.768 75.487 14.695 1.00 29.08 431 ALA A CA 1
ATOM 3393 C C . ALA A 1 431 ? 6.381 76.854 15.016 1.00 28.71 431 ALA A C 1
ATOM 3394 O O . ALA A 1 431 ? 6.151 77.403 16.096 1.00 28.36 431 ALA A O 1
ATOM 3396 N N . PRO A 1 432 ? 7.171 77.410 14.076 1.00 28.43 432 PRO A N 1
ATOM 3397 C CA . PRO A 1 432 ? 7.823 78.693 14.331 1.00 28.12 432 PRO A CA 1
ATOM 3398 C C . PRO A 1 432 ? 6.835 79.861 14.401 1.00 27.73 432 PRO A C 1
ATOM 3399 O O . PRO A 1 432 ? 5.764 79.811 13.794 1.00 27.55 432 PRO A O 1
ATOM 3403 N N . VAL A 1 433 ? 7.204 80.890 15.158 1.00 27.49 433 VAL A N 1
ATOM 3404 C CA . VAL A 1 433 ? 6.430 82.122 15.247 1.00 27.23 433 VAL A CA 1
ATOM 3405 C C . VAL A 1 433 ? 7.031 83.087 14.226 1.00 27.32 433 VAL A C 1
ATOM 3406 O O . VAL A 1 433 ? 8.182 83.499 14.355 1.00 27.17 433 VAL A O 1
ATOM 3410 N N . ARG A 1 434 ? 6.263 83.405 13.185 1.00 27.49 434 ARG A N 1
ATOM 3411 C CA . ARG A 1 434 ? 6.827 84.116 12.026 1.00 27.46 434 ARG A CA 1
ATOM 3412 C C . ARG A 1 434 ? 6.182 85.474 11.752 1.00 27.12 434 ARG A C 1
ATOM 3413 O O . ARG A 1 434 ? 6.481 86.124 10.750 1.00 27.46 434 ARG A O 1
ATOM 3421 N N . GLN A 1 435 ? 5.313 85.899 12.662 1.00 26.51 435 GLN A N 1
ATOM 3422 C CA . GLN A 1 435 ? 4.627 87.181 12.556 1.00 25.96 435 GLN A CA 1
ATOM 3423 C C . GLN A 1 435 ? 3.986 87.519 13.892 1.00 25.72 435 GLN A C 1
ATOM 3424 O O . GLN A 1 435 ? 4.139 86.796 14.877 1.00 26.06 435 GLN A O 1
ATOM 3430 N N . SER A 1 436 ? 3.261 88.625 13.912 1.00 25.17 436 SER A N 1
ATOM 3431 C CA . SER A 1 436 ? 2.477 88.982 15.062 1.00 24.58 436 SER A CA 1
ATOM 3432 C C . SER A 1 436 ? 1.112 89.409 14.549 1.00 24.42 436 SER A C 1
ATOM 3433 O O . SER A 1 436 ? 0.768 89.127 13.395 1.00 24.71 436 SER A O 1
ATOM 3436 N N . ASN A 1 437 ? 0.329 90.061 15.404 1.00 24.18 437 ASN A N 1
ATOM 3437 C CA . ASN A 1 437 ? -1.003 90.522 15.039 1.00 23.97 437 ASN A CA 1
ATOM 3438 C C . ASN A 1 437 ? -1.012 92.044 14.828 1.00 24.25 437 ASN A C 1
ATOM 3439 O O . ASN A 1 437 ? 0.053 92.666 14.745 1.00 24.39 437 ASN A O 1
ATOM 3444 N N . LEU A 1 438 ? -2.210 92.628 14.766 1.00 24.46 438 LEU A N 1
ATOM 3445 C CA . LEU A 1 438 ? -2.398 94.081 14.596 1.00 24.73 438 LEU A CA 1
ATOM 3446 C C . LEU A 1 438 ? -1.689 94.917 15.664 1.00 24.96 438 LEU A C 1
ATOM 3447 O O . LEU A 1 438 ? -1.062 95.936 15.351 1.00 24.64 438 LEU A O 1
ATOM 3452 N N . CYS A 1 439 ? -1.790 94.477 16.918 1.00 25.04 439 CYS A N 1
ATOM 3453 C CA . CYS A 1 439 ? -1.281 95.247 18.053 1.00 25.45 439 CYS A CA 1
ATOM 3454 C C . CYS A 1 439 ? 0.038 94.738 18.652 1.00 24.96 439 CYS A C 1
ATOM 3455 O O . CYS A 1 439 ? 0.487 95.233 19.686 1.00 25.02 439 CYS A O 1
ATOM 3458 N N . LEU A 1 440 ? 0.641 93.745 18.006 1.00 24.74 440 LEU A N 1
ATOM 3459 C CA . LEU A 1 440 ? 2.004 93.299 18.316 1.00 24.82 440 LEU A CA 1
ATOM 3460 C C . LEU A 1 440 ? 2.198 92.539 19.648 1.00 24.73 440 LEU A C 1
ATOM 3461 O O . LEU A 1 440 ? 3.327 92.417 20.129 1.00 24.77 440 LEU A O 1
ATOM 3466 N N . GLU A 1 441 ? 1.121 92.005 20.221 1.00 24.26 441 GLU A N 1
ATOM 3467 C CA . GLU A 1 441 ? 1.240 91.212 21.461 1.00 24.28 441 GLU A CA 1
ATOM 3468 C C . GLU A 1 441 ? 1.020 89.712 21.240 1.00 24.39 441 GLU A C 1
ATOM 3469 O O . GLU A 1 441 ? 1.324 88.893 22.109 1.00 24.37 441 GLU A O 1
ATOM 3475 N N . ILE A 1 442 ? 0.478 89.363 20.080 1.00 24.92 442 ILE A N 1
ATOM 3476 C CA . ILE A 1 442 ? 0.151 87.977 19.762 1.00 25.23 442 ILE A CA 1
ATOM 3477 C C . ILE A 1 442 ? 1.289 87.379 18.952 1.00 25.82 442 ILE A C 1
ATOM 3478 O O . ILE A 1 442 ? 1.819 88.031 18.059 1.00 26.45 442 ILE A O 1
ATOM 3483 N N . ALA A 1 443 ? 1.671 86.147 19.283 1.00 25.98 443 ALA A N 1
ATOM 3484 C CA . ALA A 1 443 ? 2.814 85.489 18.655 1.00 26.01 443 ALA A CA 1
ATOM 3485 C C . ALA A 1 443 ? 2.539 83.995 18.517 1.00 25.93 443 ALA A C 1
ATOM 3486 O O . ALA A 1 443 ? 2.753 83.231 19.460 1.00 25.86 443 ALA A O 1
ATOM 3488 N N . LEU A 1 444 ? 2.060 83.593 17.341 1.00 25.56 444 LEU A N 1
ATOM 3489 C CA . LEU A 1 444 ? 1.513 82.249 17.130 1.00 25.72 444 LEU A CA 1
ATOM 3490 C C . LEU A 1 444 ? 1.936 81.653 15.785 1.00 25.94 444 LEU A C 1
ATOM 3491 O O . LEU A 1 444 ? 2.201 82.397 14.837 1.00 26.13 444 LEU A O 1
ATOM 3496 N N . PRO A 1 445 ? 1.995 80.310 15.694 1.00 26.30 445 PRO A N 1
ATOM 3497 C CA . PRO A 1 445 ? 2.344 79.658 14.433 1.00 26.57 445 PRO A CA 1
ATOM 3498 C C . PRO A 1 445 ? 1.254 79.819 13.379 1.00 26.74 445 PRO A C 1
ATOM 3499 O O . PRO A 1 445 ? 0.067 79.961 13.711 1.00 26.55 445 PRO A O 1
ATOM 3503 N N . THR A 1 446 ? 1.675 79.796 12.121 1.00 27.21 446 THR A N 1
ATOM 3504 C CA . THR A 1 446 ? 0.788 79.969 10.979 1.00 27.70 446 THR A CA 1
ATOM 3505 C C . THR A 1 446 ? 1.262 79.075 9.844 1.00 28.29 446 THR A C 1
ATOM 3506 O O . THR A 1 446 ? 2.384 78.556 9.875 1.00 27.97 446 THR A O 1
ATOM 3510 N N . LYS A 1 447 ? 0.403 78.902 8.845 1.00 28.73 447 LYS A N 1
ATOM 3511 C CA . LYS A 1 447 ? 0.757 78.183 7.632 1.00 29.97 447 LYS A CA 1
ATOM 3512 C C . LYS A 1 447 ? -0.039 78.762 6.457 1.00 29.76 447 LYS A C 1
ATOM 3513 O O . LYS A 1 447 ? -1.257 78.930 6.563 1.00 29.76 447 LYS A O 1
ATOM 3519 N N . PRO A 1 448 ? 0.647 79.091 5.342 1.00 29.96 448 PRO A N 1
ATOM 3520 C CA . PRO A 1 448 ? -0.035 79.644 4.163 1.00 30.21 448 PRO A CA 1
ATOM 3521 C C . PRO A 1 448 ? -1.124 78.734 3.609 1.00 30.53 448 PRO A C 1
ATOM 3522 O O . PRO A 1 448 ? -0.989 77.50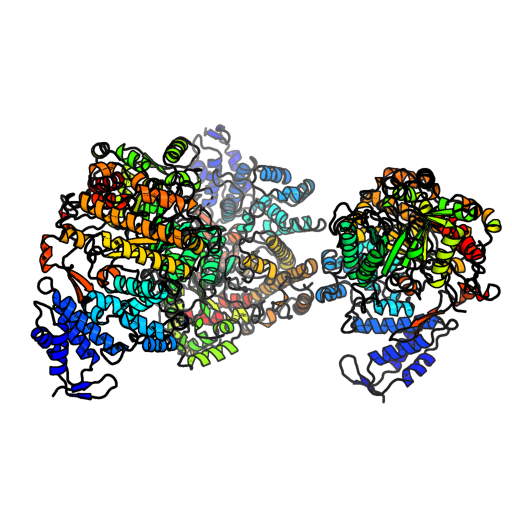7 3.649 1.00 30.37 448 PRO A O 1
ATOM 3526 N N . LEU A 1 449 ? -2.189 79.353 3.105 1.00 30.89 449 LEU A N 1
ATOM 3527 C CA . LEU A 1 449 ? -3.284 78.664 2.422 1.00 31.33 449 LEU A CA 1
ATOM 3528 C C . LEU A 1 449 ? -3.062 78.735 0.910 1.00 32.16 449 LEU A C 1
ATOM 3529 O O . LEU A 1 449 ? -2.501 79.711 0.415 1.00 32.20 449 LEU A O 1
ATOM 3534 N N . ASN A 1 450 ? -3.494 77.708 0.181 1.00 33.09 450 ASN A N 1
ATOM 3535 C CA . ASN A 1 450 ? -3.474 77.740 -1.291 1.00 34.31 450 ASN A CA 1
ATOM 3536 C C . ASN A 1 450 ? -4.869 77.928 -1.876 1.00 34.28 450 ASN A C 1
ATOM 3537 O O . ASN A 1 450 ? -5.062 77.859 -3.094 1.00 34.45 450 ASN A O 1
ATOM 3542 N N . ASP A 1 451 ? -5.828 78.168 -0.985 1.00 34.29 451 ASP A N 1
ATOM 3543 C CA . ASP A 1 451 ? -7.237 78.340 -1.316 1.00 34.58 451 ASP A CA 1
ATOM 3544 C C . ASP A 1 451 ? -7.927 78.764 -0.023 1.00 34.50 451 ASP A C 1
ATOM 3545 O O . ASP A 1 451 ? -7.446 78.429 1.061 1.00 34.39 451 ASP A O 1
ATOM 3550 N N . VAL A 1 452 ? -9.034 79.498 -0.120 1.00 34.40 452 VAL A N 1
ATOM 3551 C CA . VAL A 1 452 ? -9.766 79.932 1.078 1.00 34.66 452 VAL A CA 1
ATOM 3552 C C . VAL A 1 452 ? -10.130 78.794 2.012 1.00 34.58 452 VAL A C 1
ATOM 3553 O O . VAL A 1 452 ? -10.142 78.969 3.229 1.00 34.29 452 VAL A O 1
ATOM 3557 N N . ASN A 1 453 ? -10.454 77.646 1.421 1.00 34.94 453 ASN A N 1
ATOM 3558 C CA . ASN A 1 453 ? -10.921 76.477 2.156 1.00 35.20 453 ASN A CA 1
ATOM 3559 C C . ASN A 1 453 ? -9.841 75.403 2.264 1.00 35.41 453 ASN A C 1
ATOM 3560 O O . ASN A 1 453 ? -10.140 74.224 2.460 1.00 35.69 453 ASN A O 1
ATOM 3565 N N . ASP A 1 454 ? -8.584 75.822 2.134 1.00 35.66 454 ASP A N 1
ATOM 3566 C CA . ASP A 1 454 ? -7.438 74.933 2.297 1.00 35.99 454 ASP A CA 1
ATOM 3567 C C . ASP A 1 454 ? -7.390 74.358 3.715 1.00 36.26 454 ASP A C 1
ATOM 3568 O O . ASP A 1 454 ? -7.231 75.094 4.692 1.00 35.93 454 ASP A O 1
ATOM 3573 N N . GLU A 1 455 ? -7.525 73.037 3.808 1.00 36.56 455 GLU A N 1
ATOM 3574 C CA . GLU A 1 455 ? -7.501 72.337 5.095 1.00 37.05 455 GLU A CA 1
ATOM 3575 C C . GLU A 1 455 ? -6.082 72.129 5.633 1.00 36.73 455 GLU A C 1
ATOM 3576 O O . GLU A 1 455 ? -5.906 71.788 6.799 1.00 37.05 455 GLU A O 1
ATOM 3582 N N . ASN A 1 456 ? -5.075 72.332 4.785 1.00 36.40 456 ASN A N 1
ATOM 3583 C CA . ASN A 1 456 ? -3.677 72.239 5.209 1.00 35.90 456 ASN A CA 1
ATOM 3584 C C . ASN A 1 456 ? -3.082 73.571 5.675 1.00 35.00 456 ASN A C 1
ATOM 3585 O O . ASN A 1 456 ? -1.948 73.616 6.161 1.00 34.87 456 ASN A O 1
ATOM 3590 N N . GLY A 1 457 ? -3.843 74.651 5.518 1.00 33.85 457 GLY A N 1
ATOM 3591 C CA . GLY A 1 457 ? -3.418 75.960 6.009 1.00 32.25 457 GLY A CA 1
ATOM 3592 C C . GLY A 1 457 ? -3.636 76.093 7.510 1.00 31.08 457 GLY A C 1
ATOM 3593 O O . GLY A 1 457 ? -4.354 75.293 8.118 1.00 30.66 457 GLY A O 1
ATOM 3594 N N . GLU A 1 458 ? -3.001 77.099 8.105 1.00 29.80 458 GLU A N 1
ATOM 3595 C CA . GLU A 1 458 ? -3.246 77.451 9.500 1.00 28.60 458 GLU A CA 1
ATOM 3596 C C . GLU A 1 458 ? -3.245 78.955 9.694 1.00 27.96 458 GLU A C 1
ATOM 3597 O O . GLU A 1 458 ? -2.218 79.621 9.553 1.00 27.84 458 GLU A O 1
ATOM 3603 N N . ILE A 1 459 ? -4.419 79.471 10.021 1.00 27.50 459 ILE A N 1
ATOM 3604 C CA . ILE A 1 459 ? -4.596 80.849 10.431 1.00 27.06 459 ILE A CA 1
ATOM 3605 C C . ILE A 1 459 ? -4.654 80.840 11.955 1.00 26.87 459 ILE A C 1
ATOM 3606 O O . ILE A 1 459 ? -5.416 80.074 12.552 1.00 26.72 459 ILE A O 1
ATOM 3611 N N . ALA A 1 460 ? -3.828 81.669 12.583 1.00 26.84 460 ALA A N 1
ATOM 3612 C CA . ALA A 1 460 ? -3.805 81.738 14.038 1.00 26.71 460 ALA A CA 1
ATOM 3613 C C . ALA A 1 460 ? -4.910 82.650 14.554 1.00 26.84 460 ALA A C 1
ATOM 3614 O O . ALA A 1 460 ? -5.162 83.732 14.004 1.00 26.21 460 ALA A O 1
ATOM 3616 N N . LEU A 1 461 ? -5.570 82.185 15.609 1.00 26.58 461 LEU A N 1
ATOM 3617 C CA . LEU A 1 461 ? -6.595 82.943 16.303 1.00 26.80 461 LEU A CA 1
ATOM 3618 C C . LEU A 1 461 ? -6.243 82.977 17.769 1.00 26.92 461 LEU A C 1
ATOM 3619 O O . LEU A 1 461 ? -5.630 82.044 18.287 1.00 26.51 461 LEU A O 1
ATOM 3624 N N . CYS A 1 462 ? -6.640 84.047 18.445 1.00 27.39 462 CYS A N 1
ATOM 3625 C CA . CYS A 1 462 ? -6.429 84.125 19.878 1.00 27.48 462 CYS A CA 1
ATOM 3626 C C . CYS A 1 462 ? -7.606 84.783 20.573 1.00 27.49 462 CYS A C 1
ATOM 3627 O O . CYS A 1 462 ? -8.110 85.805 20.113 1.00 27.72 462 CYS A O 1
ATOM 3630 N N . THR A 1 463 ? -8.043 84.183 21.678 1.00 27.23 463 THR A N 1
ATOM 3631 C CA . THR A 1 463 ? -9.100 84.755 22.501 1.00 26.96 463 THR A CA 1
ATOM 3632 C C . THR A 1 463 ? -8.460 85.460 23.688 1.00 26.45 463 THR A C 1
ATOM 3633 O O . THR A 1 463 ? -7.605 84.883 24.365 1.00 25.97 463 THR A O 1
ATOM 3637 N N . LEU A 1 464 ? -8.886 86.698 23.935 1.00 26.09 464 LEU A N 1
ATOM 3638 C CA . LEU A 1 464 ? -8.252 87.555 24.939 1.00 26.15 464 LEU A CA 1
ATOM 3639 C C . LEU A 1 464 ? -9.097 87.804 26.186 1.00 25.88 464 LEU A C 1
ATOM 3640 O O . LEU A 1 464 ? -10.312 87.631 26.172 1.00 25.69 464 LEU A O 1
ATOM 3645 N N . SER A 1 465 ? -8.417 88.195 27.262 1.00 25.80 465 SER A N 1
ATOM 3646 C CA . SER A 1 465 ? -9.022 88.709 28.494 1.00 25.88 465 SER A CA 1
ATOM 3647 C C . SER A 1 465 ? -7.906 89.345 29.307 1.00 25.50 465 SER A C 1
ATOM 3648 O O . SER A 1 465 ? -6.763 89.369 28.864 1.00 25.55 465 SER A O 1
ATOM 3651 N N . ALA A 1 466 ? -8.226 89.854 30.494 1.00 25.41 466 ALA A N 1
ATOM 3652 C CA . ALA A 1 466 ? -7.213 90.467 31.350 1.00 25.29 466 ALA A CA 1
ATOM 3653 C C . ALA A 1 466 ? -7.574 90.423 32.827 1.00 25.25 466 ALA A C 1
ATOM 3654 O O . ALA A 1 466 ? -8.746 90.515 33.198 1.00 25.22 466 ALA A O 1
ATOM 3656 N N . PHE A 1 467 ? -6.545 90.295 33.659 1.00 25.32 467 PHE A N 1
ATOM 3657 C CA . PHE A 1 467 ? -6.678 90.481 35.098 1.00 25.39 467 PHE A CA 1
ATOM 3658 C C . PHE A 1 467 ? -6.540 91.961 35.443 1.00 25.78 467 PHE A C 1
ATOM 3659 O O . PHE A 1 467 ? -5.681 92.655 34.904 1.00 25.33 467 PHE A O 1
ATOM 3667 N N . ASN A 1 468 ? -7.397 92.423 36.346 1.00 26.38 468 ASN A N 1
ATOM 3668 C CA . ASN A 1 468 ? -7.341 93.779 36.866 1.00 27.15 468 ASN A CA 1
ATOM 3669 C C . ASN A 1 468 ? -6.462 93.799 38.113 1.00 27.80 468 ASN A C 1
ATOM 3670 O O . ASN A 1 468 ? -6.903 93.433 39.209 1.00 27.75 468 ASN A O 1
ATOM 3675 N N . LEU A 1 469 ? -5.216 94.232 37.938 1.00 28.62 469 LEU A N 1
ATOM 3676 C CA . LEU A 1 469 ? -4.234 94.219 39.021 1.00 29.66 469 LEU A CA 1
ATOM 3677 C C . LEU A 1 469 ? -4.597 95.140 40.179 1.00 30.44 469 LEU A C 1
ATOM 3678 O O . LEU A 1 469 ? -4.105 94.955 41.282 1.00 30.58 469 LEU A O 1
ATOM 3683 N N . GLY A 1 470 ? -5.455 96.125 39.925 1.00 31.47 470 GLY A N 1
ATOM 3684 C CA . GLY A 1 470 ? -5.927 97.022 40.977 1.00 32.86 470 GLY A CA 1
ATOM 3685 C C . GLY A 1 470 ? -7.082 96.481 41.804 1.00 33.97 470 GLY A C 1
ATOM 3686 O O . GLY A 1 470 ? -7.392 97.022 42.867 1.00 34.04 470 GLY A O 1
ATOM 3687 N N . ALA A 1 471 ? -7.722 95.419 41.316 1.00 35.05 471 ALA A N 1
ATOM 3688 C CA . ALA A 1 471 ? -8.889 94.832 41.984 1.00 36.25 471 ALA A CA 1
ATOM 3689 C C . ALA A 1 471 ? -8.559 93.615 42.856 1.00 37.20 471 ALA A C 1
ATOM 3690 O O . ALA A 1 471 ? -9.407 93.146 43.615 1.00 37.26 471 ALA A O 1
ATOM 3692 N N . ILE A 1 472 ? -7.335 93.104 42.747 1.00 38.36 472 ILE A N 1
ATOM 3693 C CA . ILE A 1 472 ? -6.901 91.987 43.590 1.00 39.48 472 ILE A CA 1
ATOM 3694 C C . ILE A 1 472 ? -6.182 92.498 44.842 1.00 40.06 472 ILE A C 1
ATOM 3695 O O . ILE A 1 472 ? -5.391 93.438 44.762 1.00 40.53 472 ILE A O 1
ATOM 3700 N N . ASN A 1 473 ? -6.465 91.892 45.993 1.00 40.73 473 ASN A N 1
ATOM 3701 C CA . ASN A 1 473 ? -5.811 92.289 47.250 1.00 41.30 473 ASN A CA 1
ATOM 3702 C C . ASN A 1 473 ? -4.437 91.654 47.439 1.00 40.99 473 ASN A C 1
ATOM 3703 O O . ASN A 1 473 ? -3.573 92.210 48.124 1.00 41.21 473 ASN A O 1
ATOM 3708 N N . ASN A 1 474 ? -4.246 90.482 46.838 1.00 40.52 474 ASN A N 1
ATOM 3709 C CA . ASN A 1 474 ? -2.942 89.831 46.802 1.00 39.89 474 ASN A CA 1
ATOM 3710 C C . ASN A 1 474 ? -2.814 88.860 45.625 1.00 39.07 474 ASN A C 1
ATOM 3711 O O . ASN A 1 474 ? -3.814 88.458 45.027 1.00 38.99 474 ASN A O 1
ATOM 3716 N N . LEU A 1 475 ? -1.576 88.494 45.310 1.00 37.85 475 LEU A N 1
ATOM 3717 C CA . LEU A 1 475 ? -1.259 87.714 44.115 1.00 36.96 475 LEU A CA 1
ATOM 3718 C C . LEU A 1 475 ? -1.809 86.290 44.105 1.00 36.67 475 LEU A C 1
ATOM 3719 O O . LEU A 1 475 ? -1.988 85.710 43.036 1.00 36.61 475 LEU A O 1
ATOM 3724 N N . ASP A 1 476 ? -2.074 85.728 45.284 1.00 36.14 476 ASP A N 1
ATOM 3725 C CA . ASP A 1 476 ? -2.604 84.367 45.374 1.00 35.77 476 ASP A CA 1
ATOM 3726 C C . ASP A 1 476 ? -4.078 84.265 44.977 1.00 34.92 476 ASP A C 1
ATOM 3727 O O . ASP A 1 476 ? -4.571 83.179 44.665 1.00 34.99 476 ASP A O 1
ATOM 3732 N N . GLU A 1 477 ? -4.764 85.404 44.973 1.00 33.93 477 GLU A N 1
ATOM 3733 C CA . GLU A 1 477 ? -6.088 85.528 44.366 1.00 33.25 477 GLU A CA 1
ATOM 3734 C C . GLU A 1 477 ? -6.108 85.146 42.883 1.00 32.10 477 GLU A C 1
ATOM 3735 O O . GLU A 1 477 ? -7.155 84.787 42.341 1.00 31.72 477 GLU A O 1
ATOM 3741 N N . LEU A 1 478 ? -4.948 85.241 42.234 1.00 30.76 478 LEU A N 1
ATOM 3742 C CA . LEU A 1 478 ? -4.817 84.888 40.823 1.00 29.96 478 LEU A CA 1
ATOM 3743 C C . LEU A 1 478 ? -5.013 83.396 40.542 1.00 29.41 478 LEU A C 1
ATOM 3744 O O . LEU A 1 478 ? -5.250 83.010 39.393 1.00 28.92 478 LEU A O 1
ATOM 3749 N N . GLU A 1 479 ? -4.927 82.562 41.582 1.00 28.84 479 GLU A N 1
ATOM 3750 C CA . GLU A 1 479 ? -5.132 81.123 41.404 1.00 28.90 479 GLU A CA 1
ATOM 3751 C C . GLU A 1 479 ? -6.538 80.841 40.905 1.00 28.61 479 GLU A C 1
ATOM 3752 O O . GLU A 1 479 ? -6.715 80.181 39.880 1.00 28.64 479 GLU A O 1
ATOM 3758 N N . GLU A 1 480 ? -7.523 81.358 41.640 1.00 28.58 480 GLU A N 1
ATOM 3759 C CA . GLU A 1 480 ? -8.936 81.193 41.324 1.00 28.86 480 GLU A CA 1
ATOM 3760 C C . GLU A 1 480 ? -9.316 81.922 40.040 1.00 28.06 480 GLU A C 1
ATOM 3761 O O . GLU A 1 480 ? -10.118 81.422 39.250 1.00 27.89 480 GLU A O 1
ATOM 3767 N N . LEU A 1 481 ? -8.743 83.108 39.850 1.00 27.34 481 LEU A N 1
ATOM 3768 C CA . LEU A 1 481 ? -9.067 83.945 38.695 1.00 26.61 481 LEU A CA 1
ATOM 3769 C C . LEU A 1 481 ? -8.574 83.341 37.387 1.00 25.98 481 LEU A C 1
ATOM 3770 O O . LEU A 1 481 ? -9.277 83.400 36.384 1.00 26.00 481 LEU A O 1
ATOM 3775 N N . ALA A 1 482 ? -7.382 82.747 37.414 1.00 25.57 482 ALA A N 1
ATOM 3776 C CA . ALA A 1 482 ? -6.828 82.021 36.262 1.00 25.18 482 ALA A CA 1
ATOM 3777 C C . ALA A 1 482 ? -7.682 80.819 35.882 1.00 25.02 482 ALA A C 1
ATOM 3778 O O . ALA A 1 482 ? -7.897 80.560 34.698 1.00 24.74 482 ALA A O 1
ATOM 3780 N N . ILE A 1 483 ? -8.160 80.088 36.890 1.00 24.84 483 ILE A N 1
ATOM 3781 C CA . ILE A 1 483 ? -9.096 78.981 36.675 1.00 24.90 483 ILE A CA 1
ATOM 3782 C C . ILE A 1 483 ? -10.359 79.467 35.950 1.00 24.51 483 ILE A C 1
ATOM 3783 O O . ILE A 1 483 ? -10.783 78.876 34.953 1.00 24.37 483 ILE A O 1
ATOM 3788 N N . LEU A 1 484 ? -10.951 80.547 36.452 1.00 24.16 484 LEU A N 1
ATOM 3789 C CA . LEU A 1 484 ? -12.159 81.108 35.858 1.00 24.19 484 LEU A CA 1
ATOM 3790 C C . LEU A 1 484 ? -11.912 81.608 34.429 1.00 23.89 484 LEU A C 1
ATOM 3791 O O . LEU A 1 484 ? -12.639 81.240 33.504 1.00 24.29 484 LEU A O 1
ATOM 3796 N N . ALA A 1 485 ? -10.881 82.431 34.263 1.00 23.40 485 ALA A N 1
ATOM 3797 C CA . ALA A 1 485 ? -10.541 83.027 32.968 1.00 23.26 485 ALA A CA 1
ATOM 3798 C C . ALA A 1 485 ? -10.191 81.991 31.892 1.00 22.94 485 ALA A C 1
ATOM 3799 O O . ALA A 1 485 ? -10.728 82.041 30.788 1.00 22.92 485 ALA A O 1
ATOM 3801 N N . VAL A 1 486 ? -9.292 81.062 32.221 1.00 22.65 486 VAL A N 1
ATOM 3802 C CA . VAL A 1 486 ? -8.868 80.007 31.295 1.00 22.61 486 VAL A CA 1
ATOM 3803 C C . VAL A 1 486 ? -10.046 79.129 30.873 1.00 22.68 486 VAL A C 1
ATOM 3804 O O . VAL A 1 486 ? -10.237 78.871 29.683 1.00 22.62 486 VAL A O 1
ATOM 3808 N N . ARG A 1 487 ? -10.840 78.679 31.843 1.00 22.86 487 ARG A N 1
ATOM 3809 C CA . ARG A 1 487 ? -11.988 77.815 31.543 1.00 23.12 487 ARG A CA 1
ATOM 3810 C C . ARG A 1 487 ? -13.083 78.525 30.737 1.00 23.02 487 ARG A C 1
ATOM 3811 O O . ARG A 1 487 ? -13.649 77.947 29.807 1.00 22.88 487 ARG A O 1
ATOM 3819 N N . ALA A 1 488 ? -13.364 79.777 31.080 1.00 23.29 488 ALA A N 1
ATOM 3820 C CA . ALA A 1 488 ? -14.369 80.553 30.344 1.00 23.81 488 ALA A CA 1
ATOM 3821 C C . ALA A 1 488 ? -13.995 80.725 28.867 1.00 23.72 488 ALA A C 1
ATOM 3822 O O . ALA A 1 488 ? -14.835 80.541 27.986 1.00 23.98 488 ALA A O 1
ATOM 3824 N N . LEU A 1 489 ? -12.734 81.057 28.610 1.00 24.03 489 LEU A N 1
ATOM 3825 C CA . LEU A 1 489 ? -12.248 81.280 27.242 1.00 24.07 489 LEU A CA 1
ATOM 3826 C C . LEU A 1 489 ? -12.074 79.985 26.463 1.00 24.29 489 LEU A C 1
ATOM 3827 O O . LEU A 1 489 ? -12.354 79.934 25.261 1.00 23.78 489 LEU A O 1
ATOM 3832 N N . ASP A 1 490 ? -11.613 78.934 27.144 1.00 24.35 490 ASP A N 1
ATOM 3833 C CA . ASP A 1 490 ? -11.500 77.635 26.497 1.00 24.70 490 ASP A CA 1
ATOM 3834 C C . ASP A 1 490 ? -12.862 77.143 26.019 1.00 24.81 490 ASP A C 1
ATOM 3835 O O . ASP A 1 490 ? -12.966 76.532 24.954 1.00 24.91 490 ASP A O 1
ATOM 3840 N N . ALA A 1 491 ? -13.901 77.426 26.803 1.00 25.12 491 ALA A N 1
ATOM 3841 C CA . ALA A 1 491 ? -15.269 77.087 26.420 1.00 25.52 491 ALA A CA 1
ATOM 3842 C C . ALA A 1 491 ? -15.727 77.906 25.207 1.00 25.80 491 ALA A C 1
ATOM 3843 O O . ALA A 1 491 ? -16.435 77.394 24.334 1.00 25.36 491 ALA A O 1
ATOM 3845 N N . LEU A 1 492 ? -15.311 79.171 25.156 1.00 26.10 492 LEU A N 1
ATOM 3846 C CA . LEU A 1 492 ? -15.622 80.033 24.013 1.00 26.72 492 LEU A CA 1
ATOM 3847 C C . LEU A 1 492 ? -15.094 79.467 22.691 1.00 26.97 492 LEU A C 1
ATOM 3848 O O . LEU A 1 492 ? -15.736 79.625 21.657 1.00 27.04 492 LEU A O 1
ATOM 3853 N N . LEU A 1 493 ? -13.940 78.797 22.732 1.00 27.64 493 LEU A N 1
ATOM 3854 C CA . LEU A 1 493 ? -13.340 78.215 21.529 1.00 28.37 493 LEU A CA 1
ATOM 3855 C C . LEU A 1 493 ? -14.246 77.195 20.836 1.00 29.08 493 LEU A C 1
ATOM 3856 O O . LEU A 1 493 ? -14.262 77.111 19.614 1.00 28.94 493 LEU A O 1
ATOM 3861 N N . ASP A 1 494 ? -14.993 76.421 21.623 1.00 29.91 494 ASP A N 1
ATOM 3862 C CA . ASP A 1 494 ? -15.916 75.425 21.081 1.00 30.71 494 ASP A CA 1
ATOM 3863 C C . ASP A 1 494 ? -17.269 76.045 20.753 1.00 30.94 494 ASP A C 1
ATOM 3864 O O . ASP A 1 494 ? -18.100 75.424 20.095 1.00 31.48 494 ASP A O 1
ATOM 3869 N N . TYR A 1 495 ? -17.472 77.273 21.216 1.00 31.22 495 TYR A N 1
ATOM 3870 C CA . TYR A 1 495 ? -18.747 77.976 21.112 1.00 31.32 495 TYR A CA 1
ATOM 3871 C C . TYR A 1 495 ? -18.820 78.834 19.841 1.00 31.21 495 TYR A C 1
ATOM 3872 O O . TYR A 1 495 ? -19.831 78.830 19.134 1.00 31.19 495 TYR A O 1
ATOM 3881 N N . GLN A 1 496 ? -17.733 79.547 19.549 1.00 30.89 496 GLN A N 1
ATOM 3882 C CA . GLN A 1 496 ? -17.695 80.522 18.459 1.00 30.52 496 GLN A CA 1
ATOM 3883 C C . GLN A 1 496 ? -17.671 79.882 17.067 1.00 30.86 496 GLN A C 1
ATOM 3884 O O . GLN A 1 496 ? -17.304 78.716 16.908 1.00 30.40 496 GLN A O 1
ATOM 3890 N N . ASP A 1 497 ? -18.067 80.661 16.063 1.00 31.20 497 ASP A N 1
ATOM 3891 C CA . ASP A 1 497 ? -18.044 80.197 14.680 1.00 31.51 497 ASP A CA 1
ATOM 3892 C C . ASP A 1 497 ? -16.669 80.395 14.038 1.00 31.04 497 ASP A C 1
ATOM 3893 O O . ASP A 1 497 ? -15.864 81.211 14.490 1.00 30.95 497 ASP A O 1
ATOM 3898 N N . TYR A 1 498 ? -16.419 79.629 12.984 1.00 30.74 498 TYR A N 1
ATOM 3899 C CA . TYR A 1 498 ? -15.171 79.679 12.241 1.00 30.54 498 TYR A CA 1
ATOM 3900 C C . TYR A 1 498 ? -15.473 79.775 10.741 1.00 30.64 498 TYR A C 1
ATOM 3901 O O . TYR A 1 498 ? -15.770 78.766 10.100 1.00 31.01 498 TYR A O 1
ATOM 3910 N N . PRO A 1 499 ? -15.418 80.998 10.179 1.00 30.74 499 PRO A N 1
ATOM 3911 C CA . PRO A 1 499 ? -15.715 81.184 8.750 1.00 30.84 499 PRO A CA 1
ATOM 3912 C C . PRO A 1 499 ? -14.688 80.542 7.803 1.00 30.88 499 PRO A C 1
ATOM 3913 O O . PRO A 1 499 ? -15.020 80.230 6.662 1.00 31.20 499 PRO A O 1
ATOM 3917 N N . ILE A 1 500 ? -13.461 80.344 8.280 1.00 30.63 500 ILE A N 1
ATOM 3918 C CA . ILE A 1 500 ? -12.378 79.793 7.462 1.00 30.22 500 ILE A CA 1
ATOM 3919 C C . ILE A 1 500 ? -11.835 78.516 8.112 1.00 30.10 500 ILE A C 1
ATOM 3920 O O . ILE A 1 500 ? -11.390 78.561 9.257 1.00 29.84 500 ILE A O 1
ATOM 3925 N N . PRO A 1 501 ? -11.863 77.378 7.382 1.00 30.18 501 PRO A N 1
ATOM 3926 C CA . PRO A 1 501 ? -11.356 76.085 7.885 1.00 30.07 501 PRO A CA 1
ATOM 3927 C C . PRO A 1 501 ? -9.966 76.134 8.534 1.00 30.13 501 PRO A C 1
ATOM 3928 O O . PRO A 1 501 ? -9.759 75.505 9.584 1.00 30.07 501 PRO A O 1
ATOM 3932 N N . ALA A 1 502 ? -9.035 76.870 7.916 1.00 29.77 502 ALA A N 1
ATOM 3933 C CA . ALA A 1 502 ? -7.657 76.984 8.400 1.00 29.43 502 ALA A CA 1
ATOM 3934 C C . ALA A 1 502 ? -7.554 77.668 9.759 1.00 29.27 502 ALA A C 1
ATOM 3935 O O . ALA A 1 502 ? -6.641 77.377 10.535 1.00 29.38 502 ALA A O 1
ATOM 3937 N N . ALA A 1 503 ? -8.479 78.581 10.035 1.00 28.91 503 ALA A N 1
ATOM 3938 C CA . ALA A 1 503 ? -8.534 79.249 11.332 1.00 28.89 503 ALA A CA 1
ATOM 3939 C C . ALA A 1 503 ? -9.105 78.333 12.413 1.00 28.91 503 ALA A C 1
ATOM 3940 O O . ALA A 1 503 ? -8.641 78.355 13.550 1.00 28.99 503 ALA A O 1
ATOM 3942 N N . LYS A 1 504 ? -10.106 77.530 12.057 1.00 28.93 504 LYS A N 1
ATOM 3943 C CA . LYS A 1 504 ? -10.612 76.500 12.961 1.00 29.41 504 LYS A CA 1
ATOM 3944 C C . LYS A 1 504 ? -9.506 75.501 13.312 1.00 29.19 504 LYS A C 1
ATOM 3945 O O . LYS A 1 504 ? -9.416 75.047 14.454 1.00 29.10 504 LYS A O 1
ATOM 3951 N N . ARG A 1 505 ? -8.666 75.179 12.328 1.00 29.33 505 ARG A N 1
ATOM 3952 C CA . ARG A 1 505 ? -7.534 74.274 12.523 1.00 29.42 505 ARG A CA 1
ATOM 3953 C C . ARG A 1 505 ? -6.580 74.789 13.585 1.00 28.91 505 ARG A C 1
ATOM 3954 O O . ARG A 1 505 ? -6.133 74.026 14.439 1.00 28.95 505 ARG A O 1
ATOM 3962 N N . GLY A 1 506 ? -6.271 76.084 13.524 1.00 28.60 506 GLY A N 1
ATOM 3963 C CA . GLY A 1 506 ? -5.396 76.727 14.501 1.00 27.73 506 GLY A CA 1
ATOM 3964 C C . GLY A 1 506 ? -6.006 76.710 15.889 1.00 27.37 506 GLY A C 1
ATOM 3965 O O . GLY A 1 506 ? -5.364 76.295 16.852 1.00 27.14 506 GLY A O 1
ATOM 3966 N N . ALA A 1 507 ? -7.261 77.140 15.985 1.00 27.11 507 ALA A N 1
ATOM 3967 C CA . ALA A 1 507 ? -7.939 77.253 17.272 1.00 26.94 507 ALA A CA 1
ATOM 3968 C C . ALA A 1 507 ? -8.169 75.895 17.952 1.00 26.89 507 ALA A C 1
ATOM 3969 O O . ALA A 1 507 ? -7.953 75.764 19.152 1.00 26.67 507 ALA A O 1
ATOM 3971 N N . MET A 1 508 ? -8.596 74.896 17.182 1.00 26.75 508 MET A N 1
ATOM 3972 C CA . MET A 1 508 ? -8.867 73.567 17.735 1.00 26.82 508 MET A CA 1
ATOM 3973 C C . MET A 1 508 ? -7.591 72.779 17.988 1.00 26.56 508 MET A C 1
ATOM 3974 O O . MET A 1 508 ? -7.535 71.979 18.919 1.00 26.74 508 MET A O 1
ATOM 3979 N N . GLY A 1 509 ? -6.578 73.002 17.155 1.00 26.21 509 GLY A N 1
ATOM 3980 C CA . GLY A 1 509 ? -5.277 72.350 17.318 1.00 25.86 509 GLY A CA 1
ATOM 3981 C C . GLY A 1 509 ? -4.483 72.834 18.523 1.00 25.62 509 GLY A C 1
ATOM 3982 O O . GLY A 1 509 ? -3.881 72.031 19.242 1.00 25.55 509 GLY A O 1
ATOM 3983 N N . ARG A 1 510 ? -4.486 74.146 18.759 1.00 25.14 510 ARG A N 1
ATOM 3984 C CA . ARG A 1 510 ? -3.598 74.732 19.772 1.00 24.93 510 ARG A CA 1
ATOM 3985 C C . ARG A 1 510 ? -4.338 75.371 20.931 1.00 24.49 510 ARG A C 1
ATOM 3986 O O . ARG A 1 510 ? -3.765 75.542 22.008 1.00 24.78 510 ARG A O 1
ATOM 3994 N N . ARG A 1 511 ? -5.600 75.738 20.704 1.00 24.02 511 ARG A N 1
ATOM 3995 C CA . ARG A 1 511 ? -6.454 76.331 21.741 1.00 23.48 511 ARG A CA 1
ATOM 3996 C C . ARG A 1 511 ? -5.758 77.517 22.438 1.00 23.46 511 ARG A C 1
ATOM 3997 O O . ARG A 1 511 ? -5.728 77.615 23.669 1.00 22.93 511 ARG A O 1
ATOM 4005 N N . THR A 1 512 ? -5.210 78.417 21.621 1.00 23.28 512 THR A N 1
ATOM 4006 C CA . THR A 1 512 ? -4.381 79.523 22.103 1.00 23.11 512 THR A CA 1
ATOM 4007 C C . THR A 1 512 ? -5.195 80.632 22.769 1.00 23.15 512 THR A C 1
ATOM 4008 O O . THR A 1 512 ? -6.225 81.080 22.245 1.00 23.70 512 THR A O 1
ATOM 4012 N N . LEU A 1 513 ? -4.726 81.051 23.939 1.00 22.87 513 LEU A N 1
ATOM 4013 C CA . LEU A 1 513 ? -5.343 82.119 24.712 1.00 22.79 513 LEU A CA 1
ATOM 4014 C C . LEU A 1 513 ? -4.338 83.243 24.925 1.00 22.44 513 LEU A C 1
ATOM 4015 O O . LEU A 1 513 ? -3.137 83.023 24.854 1.00 22.15 513 LEU A O 1
ATOM 4020 N N . GLY A 1 514 ? -4.841 84.446 25.176 1.00 22.24 514 GLY A N 1
ATOM 4021 C CA . GLY A 1 514 ? -3.979 85.596 25.424 1.00 22.33 514 GLY A CA 1
ATOM 4022 C C . GLY A 1 514 ? -4.549 86.430 26.543 1.00 22.11 514 GLY A C 1
ATOM 4023 O O . GLY A 1 514 ? -5.358 87.331 26.314 1.00 22.68 514 GLY A O 1
ATOM 4024 N N . ILE A 1 515 ? -4.152 86.111 27.765 1.00 21.74 515 ILE A N 1
ATOM 4025 C CA . ILE A 1 515 ? -4.688 86.795 28.927 1.00 21.73 515 ILE A CA 1
ATOM 4026 C C . ILE A 1 515 ? -3.632 87.773 29.404 1.00 21.60 515 ILE A C 1
ATOM 4027 O O . ILE A 1 515 ? -2.483 87.398 29.600 1.00 21.60 515 ILE A O 1
ATOM 4032 N N . GLY A 1 516 ? -4.023 89.032 29.567 1.00 21.79 516 GLY A N 1
ATOM 4033 C CA . GLY A 1 516 ? -3.075 90.070 29.953 1.00 22.08 516 GLY A CA 1
ATOM 4034 C C . GLY A 1 516 ? -3.430 90.744 31.253 1.00 22.05 516 GLY A C 1
ATOM 4035 O O . GLY A 1 516 ? -4.006 90.121 32.153 1.00 21.64 516 GLY A O 1
ATOM 4036 N N . VAL A 1 517 ? -3.067 92.020 31.359 1.00 22.15 517 VAL A N 1
ATOM 4037 C CA . VAL A 1 517 ? -3.418 92.814 32.534 1.00 22.28 517 VAL A CA 1
ATOM 4038 C C . VAL A 1 517 ? -3.928 94.206 32.173 1.00 22.96 517 VAL A C 1
ATOM 4039 O O . VAL A 1 517 ? -3.653 94.730 31.081 1.00 22.98 517 VAL A O 1
ATOM 4043 N N . ILE A 1 518 ? -4.674 94.792 33.106 1.00 22.93 518 ILE A N 1
ATOM 4044 C CA . ILE A 1 518 ? -4.987 96.217 33.080 1.00 23.54 518 ILE A CA 1
ATOM 4045 C C . ILE A 1 518 ? -4.688 96.772 34.465 1.00 23.70 518 ILE A C 1
ATOM 4046 O O . ILE A 1 518 ? -4.506 96.004 35.424 1.00 23.52 518 ILE A O 1
ATOM 4051 N N . ASN A 1 519 ? -4.636 98.097 34.567 1.00 23.92 519 ASN A N 1
ATOM 4052 C CA . ASN A 1 519 ? -4.455 98.778 35.843 1.00 24.36 519 ASN A CA 1
ATOM 4053 C C . ASN A 1 519 ? -3.054 98.631 36.436 1.00 24.79 519 ASN A C 1
ATOM 4054 O O . ASN A 1 519 ? -2.879 98.736 37.649 1.00 25.43 519 ASN A O 1
ATOM 4059 N N . PHE A 1 520 ? -2.061 98.386 35.590 1.00 25.14 520 PHE A N 1
ATOM 4060 C CA . PHE A 1 520 ? -0.686 98.202 36.057 1.00 25.77 520 PHE A CA 1
ATOM 4061 C C . PHE A 1 520 ? -0.108 99.465 36.707 1.00 26.24 520 PHE A C 1
ATOM 4062 O O . PHE A 1 520 ? 0.548 99.377 37.746 1.00 26.20 520 PHE A O 1
ATOM 4070 N N . ALA A 1 521 ? -0.356 100.626 36.099 1.00 26.88 521 ALA A N 1
ATOM 4071 C CA . ALA A 1 521 ? 0.141 101.904 36.636 1.00 27.68 521 ALA A CA 1
ATOM 4072 C C . ALA A 1 521 ? -0.433 102.214 38.021 1.00 28.26 521 ALA A C 1
ATOM 4073 O O . ALA A 1 521 ? 0.304 102.581 38.941 1.00 28.43 521 ALA A O 1
ATOM 4075 N N . TYR A 1 522 ? -1.748 102.062 38.164 1.00 29.02 522 TYR A N 1
ATOM 4076 C CA . TYR A 1 522 ? -2.404 102.174 39.467 1.00 29.91 522 TYR A CA 1
ATOM 4077 C C . TYR A 1 522 ? -1.825 101.168 40.479 1.00 30.25 522 TYR A C 1
ATOM 4078 O O . TYR A 1 522 ? -1.573 101.515 41.638 1.00 30.37 522 TYR A O 1
ATOM 4087 N N . TYR A 1 523 ? -1.598 99.938 40.021 1.00 30.23 523 TYR A N 1
ATOM 4088 C CA . TYR A 1 523 ? -0.981 98.887 40.830 1.00 30.19 523 TYR A CA 1
ATOM 4089 C C . TYR A 1 523 ? 0.392 99.302 41.364 1.00 30.42 523 TYR A C 1
ATOM 4090 O O . TYR A 1 523 ? 0.682 99.116 42.550 1.00 30.61 523 TYR A O 1
ATOM 4099 N N . LEU A 1 524 ? 1.234 99.858 40.495 1.00 30.66 524 LEU A N 1
ATOM 4100 C CA . LEU A 1 524 ? 2.547 100.348 40.920 1.00 30.97 524 LEU A CA 1
ATOM 4101 C C . LEU A 1 524 ? 2.428 101.527 41.885 1.00 31.37 524 LEU A C 1
ATOM 4102 O O . LEU A 1 524 ? 3.147 101.587 42.882 1.00 31.63 524 LEU A O 1
ATOM 4107 N N . ALA A 1 525 ? 1.514 102.450 41.587 1.00 31.79 525 ALA A N 1
ATOM 4108 C CA . ALA A 1 525 ? 1.273 103.621 42.432 1.00 32.42 525 ALA A CA 1
ATOM 4109 C C . ALA A 1 525 ? 0.888 103.243 43.867 1.00 32.99 525 ALA A C 1
ATOM 4110 O O . ALA A 1 525 ? 1.470 103.762 44.818 1.00 33.00 525 ALA A O 1
ATOM 4112 N N . LYS A 1 526 ? -0.067 102.326 44.021 1.00 33.50 526 LYS A N 1
ATOM 4113 C CA . LYS A 1 526 ? -0.494 101.894 45.359 1.00 34.35 526 LYS A CA 1
ATOM 4114 C C . LYS A 1 526 ? 0.559 101.072 46.123 1.00 34.26 526 LYS A C 1
ATOM 4115 O O . LYS A 1 526 ? 0.484 100.948 47.348 1.00 34.57 526 LYS A O 1
ATOM 4121 N N . HIS A 1 527 ? 1.537 100.527 45.403 1.00 34.04 527 HIS A N 1
ATOM 4122 C CA . HIS A 1 527 ? 2.699 99.887 46.031 1.00 33.90 527 HIS A CA 1
ATOM 4123 C C . HIS A 1 527 ? 3.884 100.845 46.171 1.00 33.31 527 HIS A C 1
ATOM 4124 O O . HIS A 1 527 ? 4.979 100.434 46.555 1.00 33.26 527 HIS A O 1
ATOM 4131 N N . GLY A 1 528 ? 3.651 102.119 45.854 1.00 33.00 528 GLY A N 1
ATOM 4132 C CA . GLY A 1 528 ? 4.670 103.165 45.963 1.00 32.52 528 GLY A CA 1
ATOM 4133 C C . GLY A 1 528 ? 5.876 102.987 45.058 1.00 32.21 528 GLY A C 1
ATOM 4134 O O . GLY A 1 528 ? 6.983 103.386 45.420 1.00 32.39 528 GLY A O 1
ATOM 4135 N N . LYS A 1 529 ? 5.665 102.389 43.885 1.00 31.67 529 LYS A N 1
ATOM 4136 C CA . LYS A 1 529 ? 6.739 102.189 42.906 1.00 31.31 529 LYS A CA 1
ATOM 4137 C C . LYS A 1 529 ? 6.510 103.032 41.646 1.00 31.04 529 LYS A C 1
ATOM 4138 O O . LYS A 1 529 ? 5.429 103.585 41.455 1.00 30.94 529 LYS A O 1
ATOM 4144 N N . ARG A 1 530 ? 7.533 103.123 40.797 1.00 30.94 530 ARG A N 1
ATOM 4145 C CA . ARG A 1 530 ? 7.467 103.904 39.557 1.00 31.00 530 ARG A CA 1
ATOM 4146 C C . ARG A 1 530 ? 8.057 103.142 38.380 1.00 30.64 530 ARG A C 1
ATOM 4147 O O . ARG A 1 530 ? 8.768 102.148 38.558 1.00 30.39 530 ARG A O 1
ATOM 4155 N N . TYR A 1 531 ? 7.769 103.634 37.177 1.00 30.17 531 TYR A N 1
ATOM 4156 C CA . TYR A 1 531 ? 8.253 103.024 35.942 1.00 29.98 531 TYR A CA 1
ATOM 4157 C C . TYR A 1 531 ? 9.724 103.303 35.675 1.00 30.14 531 TYR A C 1
ATOM 4158 O O . TYR A 1 531 ? 10.474 102.401 35.312 1.00 29.98 531 TYR A O 1
ATOM 4167 N N . SER A 1 532 ? 10.124 104.559 35.848 1.00 30.41 532 SER A N 1
ATOM 4168 C CA . SER A 1 532 ? 11.352 105.067 35.234 1.00 30.91 532 SER A CA 1
ATOM 4169 C C . SER A 1 532 ? 12.665 104.811 35.984 1.00 31.21 532 SER A C 1
ATOM 4170 O O . SER A 1 532 ? 13.741 104.975 35.403 1.00 31.39 532 SER A O 1
ATOM 4173 N N . ASP A 1 533 ? 12.587 104.410 37.253 1.00 31.47 533 ASP A N 1
ATOM 4174 C CA . ASP A 1 533 ? 13.781 104.381 38.113 1.00 31.89 533 ASP A CA 1
ATOM 4175 C C . ASP A 1 533 ? 14.284 102.989 38.524 1.00 31.73 533 ASP A C 1
ATOM 4176 O O . ASP A 1 533 ? 15.274 102.876 39.244 1.00 32.09 533 ASP A O 1
ATOM 4181 N N . GLY A 1 534 ? 13.608 101.938 38.070 1.00 31.74 534 GLY A N 1
ATOM 4182 C CA . GLY A 1 534 ? 13.984 100.569 38.428 1.00 31.18 534 GLY A CA 1
ATOM 4183 C C . GLY A 1 534 ? 13.368 100.083 39.728 1.00 30.89 534 GLY A C 1
ATOM 4184 O O . GLY A 1 534 ? 13.594 98.942 40.136 1.00 31.17 534 GLY A O 1
ATOM 4185 N N . SER A 1 535 ? 12.577 100.939 40.372 1.00 30.36 535 SER A N 1
ATOM 4186 C CA . SER A 1 535 ? 11.991 100.627 41.671 1.00 30.00 535 SER A CA 1
ATOM 4187 C C . SER A 1 535 ? 10.903 99.547 41.619 1.00 29.49 535 SER A C 1
ATOM 4188 O O . SER A 1 535 ? 10.586 98.934 42.637 1.00 28.90 535 SER A O 1
ATOM 4191 N N . ALA A 1 536 ? 10.343 99.316 40.433 1.00 29.04 536 ALA A N 1
ATOM 4192 C CA . ALA A 1 536 ? 9.255 98.359 40.265 1.00 28.60 536 ALA A CA 1
ATOM 4193 C C . ALA A 1 536 ? 9.732 97.012 39.714 1.00 28.24 536 ALA A C 1
ATOM 4194 O O . ALA A 1 536 ? 8.927 96.108 39.510 1.00 28.48 536 ALA A O 1
ATOM 4196 N N . ASN A 1 537 ? 11.035 96.888 39.471 1.00 28.06 537 ASN A N 1
ATOM 4197 C CA . ASN A 1 537 ? 11.610 95.693 38.849 1.00 27.94 537 ASN A CA 1
ATOM 4198 C C . ASN A 1 537 ? 11.281 94.372 39.561 1.00 27.99 537 ASN A C 1
ATOM 4199 O O . ASN A 1 537 ? 10.790 93.429 38.932 1.00 27.74 537 ASN A O 1
ATOM 4204 N N . ASN A 1 538 ? 11.543 94.320 40.865 1.00 27.89 538 ASN A N 1
ATOM 4205 C CA . ASN A 1 538 ? 11.320 93.104 41.645 1.00 28.16 538 ASN A CA 1
ATOM 4206 C C . ASN A 1 538 ? 9.836 92.798 41.847 1.00 27.64 538 ASN A C 1
ATOM 4207 O O . ASN A 1 538 ? 9.425 91.641 41.754 1.00 27.32 538 ASN A O 1
ATOM 4212 N N . LEU A 1 539 ? 9.039 93.839 42.103 1.00 27.42 539 LEU A N 1
ATOM 4213 C CA . LEU A 1 539 ? 7.584 93.702 42.209 1.00 27.19 539 LEU A CA 1
ATOM 4214 C C . LEU A 1 539 ? 6.966 93.182 40.905 1.00 27.00 539 LEU A C 1
ATOM 4215 O O . LEU A 1 539 ? 6.072 92.332 40.932 1.00 26.98 539 LEU A O 1
ATOM 4220 N N . THR A 1 540 ? 7.451 93.697 39.776 1.00 26.49 540 THR A N 1
ATOM 4221 C CA . THR A 1 540 ? 7.006 93.255 38.451 1.00 26.26 540 THR A CA 1
ATOM 4222 C C . THR A 1 540 ? 7.346 91.776 38.216 1.00 26.03 540 THR A C 1
ATOM 4223 O O . THR A 1 540 ? 6.525 91.021 37.691 1.00 25.78 540 THR A O 1
ATOM 4227 N N . HIS A 1 541 ? 8.554 91.379 38.622 1.00 25.97 541 HIS A N 1
ATOM 4228 C CA . HIS A 1 541 ? 9.026 89.997 38.497 1.00 25.78 541 HIS A CA 1
ATOM 4229 C C . HIS A 1 541 ? 8.136 89.061 39.307 1.00 25.90 541 HIS A C 1
ATOM 4230 O O . HIS A 1 541 ? 7.710 88.028 38.815 1.00 25.57 541 HIS A O 1
ATOM 4237 N N . LYS A 1 542 ? 7.854 89.455 40.546 1.00 26.40 542 LYS A N 1
ATOM 4238 C CA . LYS A 1 542 ? 6.984 88.711 41.457 1.00 27.15 542 LYS A CA 1
ATOM 4239 C C . LYS A 1 542 ? 5.558 88.601 40.910 1.00 26.83 542 LYS A C 1
ATOM 4240 O O . LYS A 1 542 ? 4.945 87.529 40.941 1.00 26.67 542 LYS A O 1
ATOM 4246 N N . THR A 1 543 ? 5.044 89.722 40.408 1.00 26.46 543 THR A N 1
ATOM 4247 C CA . THR A 1 543 ? 3.676 89.814 39.897 1.00 26.04 543 THR A CA 1
ATOM 4248 C C . THR A 1 543 ? 3.448 88.906 38.688 1.00 25.63 543 THR A C 1
ATOM 4249 O O . THR A 1 543 ? 2.460 88.174 38.630 1.00 25.58 543 THR A O 1
ATOM 4253 N N . PHE A 1 544 ? 4.370 88.956 37.734 1.00 25.43 544 PHE A N 1
ATOM 4254 C CA . PHE A 1 544 ? 4.214 88.226 36.482 1.00 25.26 544 PHE A CA 1
ATOM 4255 C C . PHE A 1 544 ? 4.612 86.753 36.601 1.00 25.11 544 PHE A C 1
ATOM 4256 O O . PHE A 1 544 ? 4.144 85.918 35.816 1.00 25.17 544 PHE A O 1
ATOM 4264 N N . GLU A 1 545 ? 5.426 86.429 37.605 1.00 25.00 545 GLU A N 1
ATOM 4265 C CA . GLU A 1 545 ? 5.614 85.023 37.976 1.00 24.88 545 GLU A CA 1
ATOM 4266 C C . GLU A 1 545 ? 4.276 84.436 38.395 1.00 24.59 545 GLU A C 1
ATOM 4267 O O . GLU A 1 545 ? 3.849 83.415 37.856 1.00 24.85 545 GLU A O 1
ATOM 4273 N N . ALA A 1 546 ? 3.610 85.107 39.334 1.00 24.22 546 ALA A N 1
ATOM 4274 C CA . ALA A 1 546 ? 2.313 84.675 39.851 1.00 23.87 546 ALA A CA 1
ATOM 4275 C C . ALA A 1 546 ? 1.257 84.524 38.757 1.00 23.89 546 ALA A C 1
ATOM 4276 O O . ALA A 1 546 ? 0.516 83.539 38.744 1.00 23.68 546 ALA A O 1
ATOM 4278 N N . ILE A 1 547 ? 1.193 85.498 37.846 1.00 23.84 547 ILE A N 1
ATOM 4279 C CA . ILE A 1 547 ? 0.261 85.450 36.712 1.00 23.55 547 ILE A CA 1
ATOM 4280 C C . ILE A 1 547 ? 0.505 84.213 35.834 1.00 23.36 547 ILE A C 1
ATOM 4281 O O . ILE A 1 547 ? -0.416 83.436 35.581 1.00 23.41 547 ILE A O 1
ATOM 4286 N N . GLN A 1 548 ? 1.744 84.034 35.388 1.00 23.14 548 GLN A N 1
ATOM 4287 C CA . GLN A 1 548 ? 2.077 82.930 34.494 1.00 23.36 548 GLN A CA 1
ATOM 4288 C C . GLN A 1 548 ? 1.976 81.574 35.182 1.00 23.63 548 GLN A C 1
ATOM 4289 O O . GLN A 1 548 ? 1.438 80.631 34.602 1.00 23.59 548 GLN A O 1
ATOM 4295 N N . TYR A 1 549 ? 2.483 81.484 36.409 1.00 24.01 549 TYR A N 1
ATOM 4296 C CA . TYR A 1 549 ? 2.373 80.253 37.195 1.00 24.36 549 TYR A CA 1
ATOM 4297 C C . TYR A 1 549 ? 0.930 79.776 37.324 1.00 24.33 549 TYR A C 1
ATOM 4298 O O . TYR A 1 549 ? 0.622 78.626 37.016 1.00 24.35 549 TYR A O 1
ATOM 4307 N N . TYR A 1 550 ? 0.053 80.664 37.782 1.00 24.50 550 TYR A N 1
ATOM 4308 C CA . TYR A 1 550 ? -1.351 80.326 37.999 1.00 24.19 550 TYR A CA 1
ATOM 4309 C C . TYR A 1 550 ? -2.149 80.096 36.704 1.00 23.85 550 TYR A C 1
ATOM 4310 O O . TYR A 1 550 ? -3.069 79.266 36.685 1.00 23.44 550 TYR A O 1
ATOM 4319 N N . LEU A 1 551 ? -1.794 80.812 35.631 1.00 23.05 551 LEU A N 1
ATOM 4320 C CA . LEU A 1 551 ? -2.353 80.538 34.297 1.00 22.80 551 LEU A CA 1
ATOM 4321 C C . LEU A 1 551 ? -1.971 79.139 33.807 1.00 22.75 551 LEU A C 1
ATOM 4322 O O . LEU A 1 551 ? -2.821 78.400 33.329 1.00 22.34 551 LEU A O 1
ATOM 4327 N N . LEU A 1 552 ? -0.694 78.789 33.930 1.00 23.11 552 LEU A N 1
ATOM 4328 C CA . LEU A 1 552 ? -0.229 77.452 33.550 1.00 23.86 552 LEU A CA 1
ATOM 4329 C C . LEU A 1 552 ? -0.865 76.360 34.405 1.00 24.11 552 LEU A C 1
ATOM 4330 O O . LEU A 1 552 ? -1.194 75.293 33.897 1.00 24.27 552 LEU A O 1
ATOM 4335 N N . LYS A 1 553 ? -1.042 76.644 35.693 1.00 24.68 553 LYS A N 1
ATOM 4336 C CA . LYS A 1 553 ? -1.633 75.698 36.639 1.00 25.27 553 LYS A CA 1
ATOM 4337 C C . LYS A 1 553 ? -3.108 75.442 36.298 1.00 24.98 553 LYS A C 1
ATOM 4338 O O . LYS A 1 553 ? -3.580 74.293 36.324 1.00 24.55 553 LYS A O 1
ATOM 4344 N N . ALA A 1 554 ? -3.819 76.516 35.951 1.00 24.51 554 ALA A N 1
ATOM 4345 C CA . ALA A 1 554 ? -5.211 76.425 35.524 1.00 24.26 554 ALA A CA 1
ATOM 4346 C C . ALA A 1 554 ? -5.369 75.591 34.255 1.00 24.28 554 ALA A C 1
ATOM 4347 O O . ALA A 1 554 ? -6.262 74.744 34.173 1.00 24.36 554 ALA A O 1
ATOM 4349 N N . SER A 1 555 ? -4.500 75.833 33.274 1.00 24.19 555 SER A N 1
ATOM 4350 C CA . SER A 1 555 ? -4.558 75.125 31.995 1.00 24.10 555 SER A CA 1
ATOM 4351 C C . SER A 1 555 ? -4.094 73.669 32.118 1.00 23.95 555 SER A C 1
ATOM 4352 O O . SER A 1 555 ? -4.594 72.784 31.418 1.00 23.36 555 SER A O 1
ATOM 4355 N N . ASN A 1 556 ? -3.126 73.442 33.000 1.00 24.10 556 ASN A N 1
ATOM 4356 C CA . ASN A 1 556 ? -2.634 72.099 33.315 1.00 24.57 556 ASN A CA 1
ATOM 4357 C C . ASN A 1 556 ? -3.748 71.263 33.966 1.00 25.06 556 ASN A C 1
ATOM 4358 O O . ASN A 1 556 ? -3.992 70.124 33.561 1.00 25.46 556 ASN A O 1
ATOM 4363 N N . GLU A 1 557 ? -4.450 71.847 34.937 1.00 25.71 557 GLU A N 1
ATOM 4364 C CA . GLU A 1 557 ? -5.600 71.192 35.570 1.00 26.22 557 GLU A CA 1
ATOM 4365 C C . GLU A 1 557 ? -6.762 70.976 34.603 1.00 26.05 557 GLU A C 1
ATOM 4366 O O . GLU A 1 557 ? -7.454 69.966 34.688 1.00 26.16 557 GLU A O 1
ATOM 4372 N N . LEU A 1 558 ? -6.976 71.919 33.686 1.00 25.64 558 LEU A N 1
ATOM 4373 C CA . LEU A 1 558 ? -8.013 71.758 32.664 1.00 25.41 558 LEU A CA 1
ATOM 4374 C C . LEU A 1 558 ? -7.683 70.592 31.731 1.00 25.11 558 LEU A C 1
ATOM 4375 O O . LEU A 1 558 ? -8.583 69.869 31.295 1.00 25.16 558 LEU A O 1
ATOM 4380 N N . ALA A 1 559 ? -6.395 70.413 31.446 1.00 24.86 559 ALA A N 1
ATOM 4381 C CA . ALA A 1 559 ? -5.911 69.294 30.641 1.00 25.00 559 ALA A CA 1
ATOM 4382 C C . ALA A 1 559 ? -6.102 67.929 31.328 1.00 25.21 559 ALA A C 1
ATOM 4383 O O . ALA A 1 559 ? -6.432 66.943 30.671 1.00 24.89 559 ALA A O 1
ATOM 4385 N N . LYS A 1 560 ? -5.887 67.873 32.641 1.00 25.62 560 LYS A N 1
ATOM 4386 C CA . LYS A 1 560 ? -6.178 66.651 33.415 1.00 26.57 560 LYS A CA 1
ATOM 4387 C C . LYS A 1 560 ? -7.646 66.275 33.260 1.00 26.75 560 LYS A C 1
ATOM 4388 O O . LYS A 1 560 ? -7.987 65.104 33.103 1.00 27.10 560 LYS A O 1
ATOM 4394 N N . GLU A 1 561 ? -8.503 67.291 33.289 1.00 27.25 561 GLU A N 1
ATOM 4395 C CA . GLU A 1 561 ? -9.949 67.100 33.293 1.00 27.58 561 GLU A CA 1
ATOM 4396 C C . GLU A 1 561 ? -10.529 66.787 31.914 1.00 27.67 561 GLU A C 1
ATOM 4397 O O . GLU A 1 561 ? -11.397 65.916 31.779 1.00 27.73 561 GLU A O 1
ATOM 4403 N N . GLN A 1 562 ? -10.050 67.498 30.895 1.00 27.58 562 GLN A N 1
ATOM 4404 C CA . GLN A 1 562 ? -10.704 67.504 29.585 1.00 27.41 562 GLN A CA 1
ATOM 4405 C C . GLN A 1 562 ? -9.782 67.071 28.440 1.00 26.98 562 GLN A C 1
ATOM 4406 O O . GLN A 1 562 ? -10.228 66.902 27.301 1.00 26.95 562 GLN A O 1
ATOM 4412 N N . GLY A 1 563 ? -8.502 66.886 28.755 1.00 26.68 563 GLY A N 1
ATOM 4413 C CA . GLY A 1 563 ? -7.493 66.536 27.760 1.00 26.44 563 GLY A CA 1
ATOM 4414 C C . GLY A 1 563 ? -6.695 67.740 27.290 1.00 26.34 563 GLY A C 1
ATOM 4415 O O . GLY A 1 563 ? -7.245 68.838 27.131 1.00 26.17 563 GLY A O 1
ATOM 4416 N N . ALA A 1 564 ? -5.400 67.534 27.067 1.00 25.84 564 ALA A N 1
ATOM 4417 C CA . ALA A 1 564 ? -4.543 68.566 26.483 1.00 25.81 564 ALA A CA 1
ATOM 4418 C C . ALA A 1 564 ? -4.940 68.866 25.029 1.00 25.99 564 ALA A C 1
ATOM 4419 O O . ALA A 1 564 ? -5.669 68.088 24.398 1.00 25.83 564 ALA A O 1
ATOM 4421 N N . CYS A 1 565 ? -4.465 69.990 24.498 1.00 25.48 565 CYS A N 1
ATOM 4422 C CA . CYS A 1 565 ? -4.783 70.357 23.115 1.00 25.37 565 CYS A CA 1
ATOM 4423 C C . CYS A 1 565 ? -4.154 69.369 22.127 1.00 25.13 565 CYS A C 1
ATOM 4424 O O . CYS A 1 565 ? -3.066 68.853 22.374 1.00 24.81 565 CYS A O 1
ATOM 4427 N N . PRO A 1 566 ? -4.851 69.087 21.011 1.00 25.23 566 PRO A N 1
ATOM 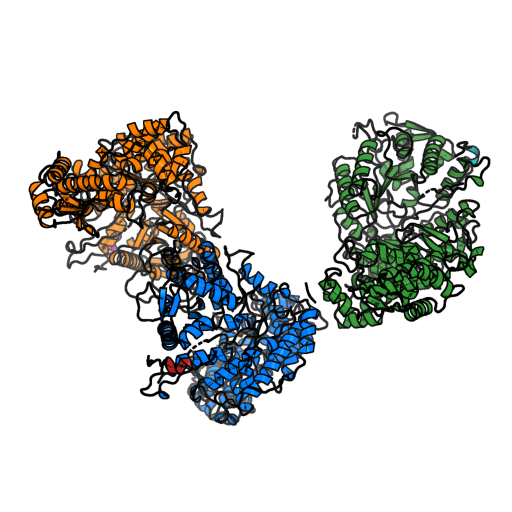4428 C CA . PRO A 1 566 ? -4.381 68.100 20.039 1.00 25.37 566 PRO A CA 1
ATOM 4429 C C . PRO A 1 566 ? -2.922 68.294 19.624 1.00 25.82 566 PRO A C 1
ATOM 4430 O O . PRO A 1 566 ? -2.210 67.308 19.421 1.00 25.59 566 PRO A O 1
ATOM 4434 N N . TRP A 1 567 ? -2.481 69.548 19.509 1.00 25.93 567 TRP A N 1
ATOM 4435 C CA . TRP A 1 567 ? -1.112 69.827 19.068 1.00 26.26 567 TRP A CA 1
ATOM 4436 C C . TRP A 1 567 ? -0.185 70.247 20.210 1.00 26.24 567 TRP A C 1
ATOM 4437 O O . TRP A 1 567 ? 0.805 70.949 19.992 1.00 26.46 567 TRP A O 1
ATOM 4448 N N . PHE A 1 568 ? -0.493 69.799 21.422 1.00 26.37 568 PHE A N 1
ATOM 4449 C CA . PHE A 1 568 ? 0.384 70.037 22.572 1.00 26.54 568 PHE A CA 1
ATOM 4450 C C . PHE A 1 568 ? 1.817 69.566 22.330 1.00 26.70 568 PHE A C 1
ATOM 4451 O O . PHE A 1 568 ? 2.764 70.192 22.809 1.00 26.50 568 PHE A O 1
ATOM 4459 N N . ASN A 1 569 ? 1.976 68.481 21.573 1.00 27.10 569 ASN A N 1
ATOM 4460 C CA . ASN A 1 569 ? 3.311 67.932 21.293 1.00 27.83 569 ASN A CA 1
ATOM 4461 C C . ASN A 1 569 ? 4.232 68.853 20.481 1.00 27.51 569 ASN A C 1
ATOM 4462 O O . ASN A 1 569 ? 5.431 68.603 20.391 1.00 27.11 569 ASN A O 1
ATOM 4467 N N . GLU A 1 570 ? 3.669 69.919 19.908 1.00 27.50 570 GLU A N 1
ATOM 4468 C CA . GLU A 1 570 ? 4.458 70.910 19.156 1.00 27.57 570 GLU A CA 1
ATOM 4469 C C . GLU A 1 570 ? 4.991 72.041 20.043 1.00 27.14 570 GLU A C 1
ATOM 4470 O O . GLU A 1 570 ? 5.707 72.920 19.570 1.00 27.15 570 GLU A O 1
ATOM 4476 N N . THR A 1 571 ? 4.647 72.010 21.327 1.00 27.30 571 THR A N 1
ATOM 4477 C CA . THR A 1 571 ? 5.089 73.033 22.282 1.00 27.04 571 THR A CA 1
ATOM 4478 C C . THR A 1 571 ? 6.422 72.695 22.952 1.00 27.10 571 THR A C 1
ATOM 4479 O O . THR A 1 571 ? 6.798 71.519 23.049 1.00 27.10 571 THR A O 1
ATOM 4483 N N . THR A 1 572 ? 7.129 73.727 23.420 1.00 26.92 572 THR A N 1
ATOM 4484 C CA . THR A 1 572 ? 8.302 73.535 24.282 1.00 26.90 572 THR A CA 1
ATOM 4485 C C . THR A 1 572 ? 7.872 72.988 25.644 1.00 26.71 572 THR A C 1
ATOM 4486 O O . THR A 1 572 ? 8.598 72.211 26.267 1.00 26.49 572 THR A O 1
ATOM 4490 N N . TYR A 1 573 ? 6.685 73.397 26.088 1.00 26.64 573 TYR A N 1
ATOM 4491 C CA . TYR A 1 573 ? 6.056 72.844 27.287 1.00 26.77 573 TYR A CA 1
ATOM 4492 C C . TYR A 1 573 ? 6.007 71.309 27.290 1.00 27.42 573 TYR A C 1
ATOM 4493 O O . TYR A 1 573 ? 6.255 70.682 28.331 1.00 27.49 573 TYR A O 1
ATOM 4502 N N . ALA A 1 574 ? 5.688 70.719 26.132 1.00 27.92 574 ALA A N 1
ATOM 4503 C CA . ALA A 1 574 ? 5.591 69.259 25.980 1.00 28.61 574 ALA A CA 1
ATOM 4504 C C . ALA A 1 574 ? 6.922 68.571 26.244 1.00 29.16 574 ALA A C 1
ATOM 4505 O O . ALA A 1 574 ? 6.954 67.414 26.653 1.00 29.33 574 ALA A O 1
ATOM 4507 N N . LYS A 1 575 ? 8.008 69.302 26.003 1.00 29.98 575 LYS A N 1
ATOM 4508 C CA . LYS A 1 575 ? 9.367 68.821 26.217 1.00 30.76 575 LYS A CA 1
ATOM 4509 C C . LYS A 1 575 ? 9.893 69.105 27.630 1.00 30.66 575 LYS A C 1
ATOM 4510 O O . LYS A 1 575 ? 11.078 68.901 27.908 1.00 31.06 575 LYS A O 1
ATOM 4516 N N . GLY A 1 576 ? 9.022 69.581 28.517 1.00 30.37 576 GLY A N 1
ATOM 4517 C CA . GLY A 1 576 ? 9.437 69.948 29.873 1.00 30.35 576 GLY A CA 1
ATOM 4518 C C . GLY A 1 576 ? 10.267 71.222 29.928 1.00 30.27 576 GLY A C 1
ATOM 4519 O O . GLY A 1 576 ? 11.062 71.420 30.852 1.00 30.40 576 GLY A O 1
ATOM 4520 N N . ILE A 1 577 ? 10.081 72.086 28.933 1.00 29.96 577 ILE A N 1
ATOM 4521 C CA . ILE A 1 577 ? 10.769 73.378 28.874 1.00 29.46 577 ILE A CA 1
ATOM 4522 C C . ILE A 1 577 ? 9.794 74.489 29.283 1.00 29.12 577 ILE A C 1
ATOM 4523 O O . ILE A 1 577 ? 8.639 74.520 28.827 1.00 28.70 577 ILE A O 1
ATOM 4528 N N . LEU A 1 578 ? 10.263 75.376 30.160 1.00 28.55 578 LEU A N 1
ATOM 4529 C CA . LEU A 1 578 ? 9.455 76.467 30.705 1.00 27.98 578 LEU A CA 1
ATOM 4530 C C . LEU A 1 578 ? 10.036 77.834 30.316 1.00 27.79 578 LEU A C 1
ATOM 4531 O O . LEU A 1 578 ? 11.213 77.917 29.956 1.00 27.26 578 LEU A O 1
ATOM 4536 N N . PRO A 1 579 ? 9.210 78.908 30.377 1.00 27.46 579 PRO A N 1
ATOM 4537 C CA . PRO A 1 579 ? 9.723 80.256 30.103 1.00 27.43 579 PRO A CA 1
ATOM 4538 C C . PRO A 1 579 ? 10.877 80.638 31.037 1.00 27.42 579 PRO A C 1
ATOM 4539 O O . PRO A 1 579 ? 11.743 81.428 30.650 1.00 27.21 579 PRO A O 1
ATOM 4543 N N . ILE A 1 580 ? 10.891 80.065 32.242 1.00 27.59 580 ILE A N 1
ATOM 4544 C CA . ILE A 1 580 ? 11.977 80.290 33.210 1.00 27.69 580 ILE A CA 1
ATOM 4545 C C . ILE A 1 580 ? 13.320 79.665 32.794 1.00 27.92 580 ILE A C 1
ATOM 4546 O O . ILE A 1 580 ? 14.340 79.934 33.414 1.00 28.09 580 ILE A O 1
ATOM 4551 N N . ASP A 1 581 ? 13.319 78.835 31.750 1.00 28.28 581 ASP A N 1
ATOM 4552 C CA . ASP A 1 581 ? 14.563 78.246 31.238 1.00 28.49 581 ASP A CA 1
ATOM 4553 C C . ASP A 1 581 ? 15.143 79.046 30.075 1.00 28.84 581 ASP A C 1
ATOM 4554 O O . ASP A 1 581 ? 16.355 79.004 29.831 1.00 29.03 581 ASP A O 1
ATOM 4559 N N . THR A 1 582 ? 14.274 79.757 29.354 1.00 28.73 582 THR A N 1
ATOM 4560 C CA . THR A 1 582 ? 14.616 80.277 28.029 1.00 29.08 582 THR A CA 1
ATOM 4561 C C . THR A 1 582 ? 14.635 81.800 27.923 1.00 29.48 582 THR A C 1
ATOM 4562 O O . THR A 1 582 ? 14.866 82.338 26.834 1.00 29.68 582 THR A O 1
ATOM 4566 N N . TYR A 1 583 ? 14.397 82.488 29.037 1.00 29.64 583 TYR A N 1
ATOM 4567 C CA . TYR A 1 583 ? 14.348 83.950 29.037 1.00 30.13 583 TYR A CA 1
ATOM 4568 C C . TYR A 1 583 ? 15.713 84.567 28.702 1.00 30.33 583 TYR A C 1
ATOM 4569 O O . TYR A 1 583 ? 16.747 83.895 28.791 1.00 30.10 583 TYR A O 1
ATOM 4578 N N . LYS A 1 584 ? 15.701 85.843 28.318 1.00 30.68 584 LYS A N 1
ATOM 4579 C CA . LYS A 1 584 ? 16.929 86.587 28.029 1.00 31.03 584 LYS A CA 1
ATOM 4580 C C . LYS A 1 584 ? 17.721 86.764 29.323 1.00 31.44 584 LYS A C 1
ATOM 4581 O O . LYS A 1 584 ? 17.249 87.392 30.269 1.00 31.09 584 LYS A O 1
ATOM 4587 N N . LYS A 1 585 ? 18.921 86.196 29.358 1.00 32.42 585 LYS A N 1
ATOM 4588 C CA . LYS A 1 585 ? 19.705 86.110 30.594 1.00 33.52 585 LYS A CA 1
ATOM 4589 C C . LYS A 1 585 ? 20.152 87.453 31.156 1.00 33.64 585 LYS A C 1
ATOM 4590 O O . LYS A 1 585 ? 20.439 87.563 32.345 1.00 33.70 585 LYS A O 1
ATOM 4596 N N . ASP A 1 586 ? 20.174 88.481 30.310 1.00 33.95 586 ASP A N 1
ATOM 4597 C CA . ASP A 1 586 ? 20.520 89.835 30.747 1.00 34.30 586 ASP A CA 1
ATOM 4598 C C . ASP A 1 586 ? 19.559 90.379 31.802 1.00 33.79 586 ASP A C 1
ATOM 4599 O O . ASP A 1 586 ? 19.891 91.325 32.511 1.00 33.93 586 ASP A O 1
ATOM 4604 N N . LEU A 1 587 ? 18.379 89.769 31.910 1.00 33.10 587 LEU A N 1
ATOM 4605 C CA . LEU A 1 587 ? 17.401 90.134 32.939 1.00 32.56 587 LEU A CA 1
ATOM 4606 C C . LEU A 1 587 ? 17.892 89.846 34.359 1.00 32.56 587 LEU A C 1
ATOM 4607 O O . LEU A 1 587 ? 17.420 90.454 35.318 1.00 31.96 587 LEU A O 1
ATOM 4612 N N . ASP A 1 588 ? 18.828 88.905 34.477 1.00 33.01 588 ASP A N 1
ATOM 4613 C CA . ASP A 1 588 ? 19.437 88.549 35.761 1.00 33.43 588 ASP A CA 1
ATOM 4614 C C . ASP A 1 588 ? 20.153 89.739 36.406 1.00 33.67 588 ASP A C 1
ATOM 4615 O O . ASP A 1 588 ? 20.301 89.788 37.630 1.00 33.84 588 ASP A O 1
ATOM 4620 N N . THR A 1 589 ? 20.587 90.690 35.579 1.00 34.08 589 THR A N 1
ATOM 4621 C CA . THR A 1 589 ? 21.307 91.880 36.047 1.00 34.65 589 THR A CA 1
ATOM 4622 C C . THR A 1 589 ? 20.386 93.006 36.531 1.00 35.00 589 THR A C 1
ATOM 4623 O O . THR A 1 589 ? 20.852 93.959 37.163 1.00 35.22 589 THR A O 1
ATOM 4627 N N . ILE A 1 590 ? 19.087 92.910 36.240 1.00 35.14 590 ILE A N 1
ATOM 4628 C CA . ILE A 1 590 ? 18.159 94.007 36.572 1.00 35.39 590 ILE A CA 1
ATOM 4629 C C . ILE A 1 590 ? 17.059 93.658 37.582 1.00 35.66 590 ILE A C 1
ATOM 4630 O O . ILE A 1 590 ? 16.267 94.518 37.969 1.00 35.89 590 ILE A O 1
ATOM 4635 N N . ALA A 1 591 ? 17.019 92.399 38.006 1.00 36.02 591 ALA A N 1
ATOM 4636 C CA . ALA A 1 591 ? 16.113 91.959 39.063 1.00 36.47 591 ALA A CA 1
ATOM 4637 C C . ALA A 1 591 ? 16.720 90.768 39.799 1.00 36.64 591 ALA A C 1
ATOM 4638 O O . ALA A 1 591 ? 17.374 89.924 39.189 1.00 36.91 591 ALA A O 1
ATOM 4640 N N . ASN A 1 592 ? 16.514 90.715 41.112 1.00 36.96 592 ASN A N 1
ATOM 4641 C CA . ASN A 1 592 ? 17.067 89.630 41.930 1.00 37.38 592 ASN A CA 1
ATOM 4642 C C . ASN A 1 592 ? 15.976 88.821 42.637 1.00 37.08 592 ASN A C 1
ATOM 4643 O O . ASN A 1 592 ? 16.265 87.870 43.376 1.00 37.57 592 ASN A O 1
ATOM 4648 N N . GLU A 1 593 ? 14.726 89.213 42.393 1.00 36.19 593 GLU A N 1
ATOM 4649 C CA . GLU A 1 593 ? 13.555 88.567 42.963 1.00 35.40 593 GLU A CA 1
ATOM 4650 C C . GLU A 1 593 ? 13.570 87.062 42.693 1.00 34.80 593 GLU A C 1
ATOM 4651 O O . GLU A 1 593 ? 13.656 86.643 41.540 1.00 34.53 593 GLU A O 1
ATOM 4657 N N . PRO A 1 594 ? 13.491 86.246 43.762 1.00 34.31 594 PRO A N 1
ATOM 4658 C CA . PRO A 1 594 ? 13.464 84.798 43.572 1.00 33.82 594 PRO A CA 1
ATOM 4659 C C . PRO A 1 594 ? 12.091 84.328 43.102 1.00 33.24 594 PRO A C 1
ATOM 4660 O O . PRO A 1 594 ? 11.094 85.027 43.294 1.00 32.77 594 PRO A O 1
ATOM 4664 N N . LEU A 1 595 ? 12.051 83.154 42.482 1.00 32.90 595 LEU A N 1
ATOM 4665 C CA . LEU A 1 595 ? 10.791 82.500 42.176 1.00 32.62 595 LEU A CA 1
ATOM 4666 C C . LEU A 1 595 ? 10.141 82.085 43.487 1.00 32.66 595 LEU A C 1
ATOM 4667 O O . LEU A 1 595 ? 10.815 81.594 44.388 1.00 32.76 595 LEU A O 1
ATOM 4672 N N . HIS A 1 596 ? 8.838 82.313 43.601 1.00 32.62 596 HIS A N 1
ATOM 4673 C CA . HIS A 1 596 ? 8.112 82.017 44.826 1.00 32.48 596 HIS A CA 1
ATOM 4674 C C . HIS A 1 596 ? 7.235 80.781 44.682 1.00 32.25 596 HIS A C 1
ATOM 4675 O O . HIS A 1 596 ? 6.665 80.298 45.664 1.00 32.30 596 HIS A O 1
ATOM 4682 N N . TYR A 1 597 ? 7.130 80.265 43.461 1.00 31.63 597 TYR A N 1
ATOM 4683 C CA . TYR A 1 597 ? 6.255 79.125 43.201 1.00 31.35 597 TYR A CA 1
ATOM 4684 C C . TYR A 1 597 ? 7.023 77.885 42.755 1.00 31.01 597 TYR A C 1
ATOM 4685 O O . TYR A 1 597 ? 8.149 77.983 42.263 1.00 30.80 597 TYR A O 1
ATOM 4694 N N . ASP A 1 598 ? 6.404 76.723 42.936 1.00 30.93 598 ASP A N 1
ATOM 4695 C CA . ASP A 1 598 ? 7.060 75.451 42.640 1.00 30.64 598 ASP A CA 1
ATOM 4696 C C . ASP A 1 598 ? 6.983 75.129 41.148 1.00 30.27 598 ASP A C 1
ATOM 4697 O O . ASP A 1 598 ? 6.120 74.363 40.705 1.00 30.24 598 ASP A O 1
ATOM 4702 N N . TRP A 1 599 ? 7.903 75.718 40.385 1.00 29.90 599 TRP A N 1
ATOM 4703 C CA . TRP A 1 599 ? 7.961 75.528 38.935 1.00 29.72 599 TRP A CA 1
ATOM 4704 C C . TRP A 1 599 ? 8.451 74.133 38.543 1.00 29.52 599 TRP A C 1
ATOM 4705 O O . TRP A 1 599 ? 8.077 73.619 37.492 1.00 29.34 599 TRP A O 1
ATOM 4716 N N . GLU A 1 600 ? 9.290 73.528 39.380 1.00 29.49 600 GLU A N 1
ATOM 4717 C CA . GLU A 1 600 ? 9.779 72.164 39.112 1.00 29.44 600 GLU A CA 1
ATOM 4718 C C . GLU A 1 600 ? 8.659 71.120 39.144 1.00 28.82 600 GLU A C 1
ATOM 4719 O O . GLU A 1 600 ? 8.616 70.228 38.298 1.00 29.23 600 GLU A O 1
ATOM 4725 N N . ALA A 1 601 ? 7.750 71.247 40.105 1.00 28.43 601 ALA A N 1
ATOM 4726 C CA . ALA A 1 601 ? 6.573 70.384 40.173 1.00 27.89 601 ALA A CA 1
ATOM 4727 C C . ALA A 1 601 ? 5.665 70.612 38.968 1.00 27.73 601 ALA A C 1
ATOM 4728 O O . ALA A 1 601 ? 5.184 69.652 38.356 1.00 27.48 601 ALA A O 1
ATOM 4730 N N . LEU A 1 602 ? 5.442 71.887 38.636 1.00 27.15 602 LEU A N 1
ATOM 4731 C CA . LEU A 1 602 ? 4.617 72.271 37.494 1.00 26.65 602 LEU A CA 1
ATOM 4732 C C . LEU A 1 602 ? 5.207 71.711 36.203 1.00 26.61 602 LEU A C 1
ATOM 4733 O O . LEU A 1 602 ? 4.481 71.177 35.374 1.00 26.73 602 LEU A O 1
ATOM 4738 N N . ARG A 1 603 ? 6.526 71.814 36.057 1.00 26.66 603 ARG A N 1
ATOM 4739 C CA . ARG A 1 603 ? 7.244 71.251 34.915 1.00 26.93 603 ARG A CA 1
ATOM 4740 C C . ARG A 1 603 ? 6.865 69.787 34.649 1.00 27.23 603 ARG A C 1
ATOM 4741 O O . ARG A 1 603 ? 6.534 69.410 33.516 1.00 27.03 603 ARG A O 1
ATOM 4749 N N . GLU A 1 604 ? 6.940 68.965 35.692 1.00 27.42 604 GLU A N 1
ATOM 4750 C CA . GLU A 1 604 ? 6.644 67.539 35.551 1.00 27.83 604 GLU A CA 1
ATOM 4751 C C . GLU A 1 604 ? 5.166 67.319 35.304 1.00 27.08 604 GLU A C 1
ATOM 4752 O O . GLU A 1 604 ? 4.790 66.452 34.511 1.00 27.53 604 GLU A O 1
ATOM 4758 N N . SER A 1 605 ? 4.335 68.120 35.965 1.00 26.62 605 SER A N 1
ATOM 4759 C CA . SER A 1 605 ? 2.888 68.024 35.814 1.00 26.00 605 SER A CA 1
ATOM 4760 C C . SER A 1 605 ? 2.437 68.397 34.396 1.00 25.93 605 SER A C 1
ATOM 4761 O O . SER A 1 605 ? 1.510 67.786 33.849 1.00 25.33 605 SER A O 1
ATOM 4764 N N . ILE A 1 606 ? 3.104 69.387 33.801 1.00 25.63 606 ILE A N 1
ATOM 4765 C CA . ILE A 1 606 ? 2.813 69.794 32.422 1.00 25.46 606 ILE A CA 1
ATOM 4766 C C . ILE A 1 606 ? 3.264 68.731 31.429 1.00 25.60 606 ILE A C 1
ATOM 4767 O O . ILE A 1 606 ? 2.521 68.375 30.519 1.00 25.37 606 ILE A O 1
ATOM 4772 N N . LYS A 1 607 ? 4.478 68.219 31.613 1.00 26.13 607 LYS A N 1
ATOM 4773 C CA . LYS A 1 607 ? 5.032 67.211 30.716 1.00 26.75 607 LYS A CA 1
ATOM 4774 C C . LYS A 1 607 ? 4.164 65.942 30.710 1.00 26.52 607 LYS A C 1
ATOM 4775 O O . LYS A 1 607 ? 4.011 65.288 29.676 1.00 26.82 607 LYS A O 1
ATOM 4781 N N . THR A 1 608 ? 3.577 65.625 31.861 1.00 26.08 608 THR A N 1
ATOM 4782 C CA . THR A 1 608 ? 2.757 64.425 32.020 1.00 25.62 608 THR A CA 1
ATOM 4783 C C . THR A 1 608 ? 1.304 64.612 31.570 1.00 25.33 608 THR A C 1
ATOM 4784 O O . THR A 1 608 ? 0.793 63.821 30.772 1.00 25.33 608 THR A O 1
ATOM 4788 N N . HIS A 1 609 ? 0.640 65.644 32.088 1.00 24.76 609 HIS A N 1
ATOM 4789 C CA . HIS A 1 609 ? -0.794 65.840 31.854 1.00 24.47 609 HIS A CA 1
ATOM 4790 C C . HIS A 1 609 ? -1.099 66.834 30.730 1.00 24.30 609 HIS A C 1
ATOM 4791 O O . HIS A 1 609 ? -2.210 66.861 30.205 1.00 23.91 609 HIS A O 1
ATOM 4798 N N . GLY A 1 610 ? -0.107 67.645 30.371 1.00 23.94 610 GLY A N 1
ATOM 4799 C CA . GLY A 1 610 ? -0.240 68.574 29.253 1.00 23.41 610 GLY A CA 1
ATOM 4800 C C . GLY A 1 610 ? -0.861 69.904 29.624 1.00 23.01 610 GLY A C 1
ATOM 4801 O O . GLY A 1 610 ? -1.111 70.190 30.799 1.00 23.09 610 GLY A O 1
ATOM 4802 N N . LEU A 1 611 ? -1.079 70.731 28.610 1.00 22.43 611 LEU A N 1
ATOM 4803 C CA . LEU A 1 611 ? -1.838 71.962 28.770 1.00 22.08 611 LEU A CA 1
ATOM 4804 C C . LEU A 1 611 ? -2.998 71.904 27.804 1.00 21.73 611 LEU A C 1
ATOM 4805 O O . LEU A 1 611 ? -2.847 71.455 26.670 1.00 21.79 611 LEU A O 1
ATOM 4810 N N . ARG A 1 612 ? -4.154 72.352 28.265 1.00 21.54 612 ARG A N 1
ATOM 4811 C CA . ARG A 1 612 ? -5.322 72.520 27.414 1.00 21.66 612 ARG A CA 1
ATOM 4812 C C . ARG A 1 612 ? -5.062 73.552 26.300 1.00 21.67 612 ARG A C 1
ATOM 4813 O O . ARG A 1 612 ? -5.640 73.459 25.214 1.00 21.27 612 ARG A O 1
ATOM 4821 N N . ASN A 1 613 ? -4.176 74.510 26.589 1.00 21.41 613 ASN A N 1
ATOM 4822 C CA . ASN A 1 613 ? -3.949 75.702 25.756 1.00 21.67 613 ASN A CA 1
ATOM 4823 C C . ASN A 1 613 ? -2.470 75.911 25.519 1.00 21.64 613 ASN A C 1
ATOM 4824 O O . ASN A 1 613 ? -1.691 75.946 26.479 1.00 22.07 613 ASN A O 1
ATOM 4829 N N . SER A 1 614 ? -2.077 76.051 24.253 1.00 21.71 614 SER A N 1
ATOM 4830 C CA . SER A 1 614 ? -0.656 76.150 23.894 1.00 21.89 614 SER A CA 1
ATOM 4831 C C . SER A 1 614 ? -0.015 77.455 24.364 1.00 21.81 614 SER A C 1
ATOM 4832 O O . SER A 1 614 ? 1.186 77.495 24.622 1.00 21.91 614 SER A O 1
ATOM 4835 N N . THR A 1 615 ? -0.818 78.517 24.444 1.00 21.78 615 THR A N 1
ATOM 4836 C CA . THR A 1 615 ? -0.391 79.795 25.026 1.00 21.74 615 THR A CA 1
ATOM 4837 C C . THR A 1 615 ? -1.465 80.245 25.986 1.00 21.50 615 THR A C 1
ATOM 4838 O O . THR A 1 615 ? -2.636 79.929 25.804 1.00 21.48 615 THR A O 1
ATOM 4842 N N . LEU A 1 616 ? -1.069 80.999 27.001 1.00 21.59 616 LEU A N 1
ATOM 4843 C CA . LEU A 1 616 ? -2.027 81.540 27.944 1.00 21.74 616 LEU A CA 1
ATOM 4844 C C . LEU A 1 616 ? -1.945 83.050 28.108 1.00 21.84 616 LEU A C 1
ATOM 4845 O O . LEU A 1 616 ? -2.945 83.692 28.407 1.00 21.65 616 LEU A O 1
ATOM 4850 N N . SER A 1 617 ? -0.757 83.616 27.917 1.00 21.77 617 SER A N 1
ATOM 4851 C CA . SER A 1 617 ? -0.553 85.015 28.272 1.00 21.93 617 SER A CA 1
ATOM 4852 C C . SER A 1 617 ? -0.065 85.879 27.111 1.00 21.91 617 SER A C 1
ATOM 4853 O O . SER A 1 617 ? 0.690 85.426 26.254 1.00 21.95 617 SER A O 1
ATOM 4856 N N . ALA A 1 618 ? -0.533 87.124 27.101 1.00 22.19 618 ALA A N 1
ATOM 4857 C CA . ALA A 1 618 ? -0.138 88.134 26.118 1.00 22.15 618 ALA A CA 1
ATOM 4858 C C . ALA A 1 618 ? -0.580 89.468 26.692 1.00 22.18 618 ALA A C 1
ATOM 4859 O O . ALA A 1 618 ? -1.662 89.558 27.260 1.00 22.38 618 ALA A O 1
ATOM 4861 N N . LEU A 1 619 ? 0.246 90.500 26.554 1.00 22.38 619 LEU A N 1
ATOM 4862 C CA . LEU A 1 619 ? -0.083 91.803 27.132 1.00 22.42 619 LEU A CA 1
ATOM 4863 C C . LEU A 1 619 ? -0.547 92.817 26.084 1.00 22.85 619 LEU A C 1
ATOM 4864 O O . LEU A 1 619 ? 0.260 93.478 25.426 1.00 22.36 619 LEU A O 1
ATOM 4869 N N . MET A 1 620 ? -1.866 92.922 25.958 1.00 23.60 620 MET A N 1
ATOM 4870 C CA . MET A 1 620 ? -2.519 93.754 24.950 1.00 24.59 620 MET A CA 1
ATOM 4871 C C . MET A 1 620 ? -2.759 95.184 25.443 1.00 25.42 620 MET A C 1
ATOM 4872 O O . MET A 1 620 ? -2.718 95.440 26.656 1.00 25.32 620 MET A O 1
ATOM 4877 N N . PRO A 1 621 ? -3.024 96.121 24.506 1.00 26.21 621 PRO A N 1
ATOM 4878 C CA . PRO A 1 621 ? -3.483 97.428 24.948 1.00 27.27 621 PRO A CA 1
ATOM 4879 C C . PRO A 1 621 ? -4.931 97.310 25.394 1.00 28.42 621 PRO A C 1
ATOM 4880 O O . PRO A 1 621 ? -5.620 96.365 25.007 1.00 28.79 621 PRO A O 1
ATOM 4884 N N . SER A 1 622 ? -5.387 98.251 26.209 1.00 29.99 622 SER A N 1
ATOM 4885 C CA . SER A 1 622 ? -6.805 98.339 26.527 1.00 31.63 622 SER A CA 1
ATOM 4886 C C . SER A 1 622 ? -7.276 99.791 26.451 1.00 32.67 622 SER A C 1
ATOM 4887 O O . SER A 1 622 ? -6.471 100.723 26.538 1.00 33.11 622 SER A O 1
ATOM 4890 N N . GLU A 1 623 ? -8.577 99.966 26.244 1.00 33.93 623 GLU A N 1
ATOM 4891 C CA . GLU A 1 623 ? -9.225 101.271 26.319 1.00 35.16 623 GLU A CA 1
ATOM 4892 C C . GLU A 1 623 ? -10.625 101.076 26.897 1.00 35.15 623 GLU A C 1
ATOM 4893 O O . GLU A 1 623 ? -10.884 101.485 28.027 1.00 35.25 623 GLU A O 1
ATOM 4899 N N . THR A 1 624 ? -11.505 100.424 26.134 1.00 35.54 624 THR A N 1
ATOM 4900 C CA . THR A 1 624 ? -12.886 100.152 26.556 1.00 35.85 624 THR A CA 1
ATOM 4901 C C . THR A 1 624 ? -12.961 99.376 27.870 1.00 35.82 624 THR A C 1
ATOM 4902 O O . THR A 1 624 ? -13.671 99.785 28.791 1.00 35.77 624 THR A O 1
ATOM 4906 N N . SER A 1 625 ? -12.228 98.263 27.941 1.00 35.79 625 SER A N 1
ATOM 4907 C CA . SER A 1 625 ? -12.228 97.374 29.105 1.00 35.82 625 SER A CA 1
ATOM 4908 C C . SER A 1 625 ? -11.776 98.096 30.369 1.00 35.47 625 SER A C 1
ATOM 4909 O O . SER A 1 625 ? -12.388 97.959 31.432 1.00 35.39 625 SER A O 1
ATOM 4912 N N . SER A 1 626 ? -10.697 98.858 30.246 1.00 34.88 626 SER A N 1
ATOM 4913 C CA . SER A 1 626 ? -10.150 99.587 31.378 1.00 34.70 626 SER A CA 1
ATOM 4914 C C . SER A 1 626 ? -11.081 100.721 31.820 1.00 34.49 626 SER A C 1
ATOM 4915 O O . SER A 1 626 ? -11.169 101.018 33.013 1.00 34.45 626 SER A O 1
ATOM 4918 N N . GLN A 1 627 ? -11.788 101.326 30.862 1.00 34.04 627 GLN A N 1
ATOM 4919 C CA . GLN A 1 627 ? -12.780 102.369 31.161 1.00 34.04 627 GLN A CA 1
ATOM 4920 C C . GLN A 1 627 ? -13.925 101.849 32.021 1.00 33.50 627 GLN A C 1
ATOM 4921 O O . GLN A 1 627 ? -14.364 102.519 32.957 1.00 33.57 627 GLN A O 1
ATOM 4927 N N . ILE A 1 628 ? -14.386 100.645 31.710 1.00 33.01 628 ILE A N 1
ATOM 4928 C CA . ILE A 1 628 ? -15.482 100.030 32.441 1.00 32.89 628 ILE A CA 1
ATOM 4929 C C . ILE A 1 628 ? -15.129 99.726 33.910 1.00 32.47 628 ILE A C 1
ATOM 4930 O O . ILE A 1 628 ? -15.975 99.872 34.800 1.00 31.98 628 ILE A O 1
ATOM 4935 N N . SER A 1 629 ? -13.872 99.365 34.149 1.00 31.87 629 SER A N 1
ATOM 4936 C CA . SER A 1 629 ? -13.361 99.125 35.502 1.00 32.09 629 SER A CA 1
ATOM 4937 C C . SER A 1 629 ? -12.750 100.371 36.153 1.00 31.74 629 SER A C 1
ATOM 4938 O O . SER A 1 629 ? -12.273 100.303 37.287 1.00 31.85 629 SER A O 1
ATOM 4941 N N . ASN A 1 630 ? -12.784 101.503 35.445 1.00 31.73 630 ASN A N 1
ATOM 4942 C CA . ASN A 1 630 ? -12.028 102.707 35.828 1.00 31.59 630 ASN A CA 1
ATOM 4943 C C . ASN A 1 630 ? -10.570 102.356 36.147 1.00 31.26 630 ASN A C 1
ATOM 4944 O O . ASN A 1 630 ? -10.025 102.746 37.179 1.00 31.52 630 ASN A O 1
ATOM 4949 N N . ALA A 1 631 ? -9.960 101.600 35.238 1.00 30.79 631 ALA A N 1
ATOM 4950 C CA . ALA A 1 631 ? -8.587 101.136 35.371 1.00 30.14 631 ALA A CA 1
ATOM 4951 C C . ALA A 1 631 ? -7.679 101.949 34.461 1.00 29.71 631 ALA A C 1
ATOM 4952 O O . ALA A 1 631 ? -8.144 102.488 33.452 1.00 29.85 631 ALA A O 1
ATOM 4954 N N . THR A 1 632 ? -6.392 102.040 34.801 1.00 29.10 632 THR A N 1
ATOM 4955 C CA . THR A 1 632 ? -5.411 102.560 33.842 1.00 28.32 632 THR A CA 1
ATOM 4956 C C . THR A 1 632 ? -5.248 101.542 32.709 1.00 28.40 632 THR A C 1
ATOM 4957 O O . THR A 1 632 ? -5.473 100.340 32.907 1.00 28.07 632 THR A O 1
ATOM 4961 N N . ASN A 1 633 ? -4.881 102.027 31.523 1.00 28.04 633 ASN A N 1
ATOM 4962 C CA . ASN A 1 633 ? -4.886 101.198 30.321 1.00 27.98 633 ASN A CA 1
ATOM 4963 C C . ASN A 1 633 ? -3.726 100.215 30.289 1.00 27.19 633 ASN A C 1
ATOM 4964 O O . ASN A 1 633 ? -2.573 100.623 30.344 1.00 27.22 633 ASN A O 1
ATOM 4969 N N . GLY A 1 634 ? -4.047 98.924 30.204 1.00 26.66 634 GLY A N 1
ATOM 4970 C CA . GLY A 1 634 ? -3.038 97.862 30.130 1.00 25.77 634 GLY A CA 1
ATOM 4971 C C . GLY A 1 634 ? -1.878 98.056 31.089 1.00 25.34 634 GLY A C 1
ATOM 4972 O O . GLY A 1 634 ? -2.076 98.234 32.291 1.00 25.12 634 GLY A O 1
ATOM 4973 N N . ILE A 1 635 ? -0.668 98.036 30.540 1.00 25.33 635 ILE A N 1
ATOM 4974 C CA . ILE A 1 635 ? 0.560 98.255 31.302 1.00 25.64 635 ILE A CA 1
ATOM 4975 C C . ILE A 1 635 ? 1.088 99.701 31.192 1.00 25.98 635 ILE A C 1
ATOM 4976 O O . ILE A 1 635 ? 2.165 100.016 31.708 1.00 25.63 635 ILE A O 1
ATOM 4981 N N . GLU A 1 636 ? 0.329 100.570 30.526 1.00 26.49 636 GLU A N 1
ATOM 4982 C CA . GLU A 1 636 ? 0.805 101.928 30.216 1.00 26.84 636 GLU A CA 1
ATOM 4983 C C . GLU A 1 636 ? 0.597 102.922 31.357 1.00 27.08 636 GLU A C 1
ATOM 4984 O O . GLU A 1 636 ? -0.440 102.889 32.026 1.00 26.92 636 GLU A O 1
ATOM 4990 N N . PRO A 1 637 ? 1.582 103.818 31.581 1.00 27.67 637 PRO A N 1
ATOM 4991 C CA . PRO A 1 637 ? 1.319 104.935 32.494 1.00 28.26 637 PRO A CA 1
ATOM 4992 C C . PRO A 1 637 ? 0.321 105.907 31.855 1.00 28.84 637 PRO A C 1
ATOM 4993 O O . PRO A 1 637 ? 0.377 106.117 30.644 1.00 28.82 637 PRO A O 1
ATOM 4997 N N . PRO A 1 638 ? -0.609 106.471 32.650 1.00 29.51 638 PRO A N 1
ATOM 4998 C CA . PRO A 1 638 ? -1.567 107.420 32.074 1.00 30.25 638 PRO A CA 1
ATOM 4999 C C . PRO A 1 638 ? -0.885 108.715 31.631 1.00 30.95 638 PRO A C 1
ATOM 5000 O O . PRO A 1 638 ? 0.081 109.141 32.250 1.00 30.60 638 PRO A O 1
ATOM 5004 N N . ARG A 1 639 ? -1.386 109.314 30.555 1.00 32.38 639 ARG A N 1
ATOM 5005 C CA . ARG A 1 639 ? -0.876 110.595 30.061 1.00 33.87 639 ARG A CA 1
ATOM 5006 C C . ARG A 1 639 ? -1.181 111.738 31.030 1.00 34.11 639 ARG A C 1
ATOM 5007 O O . ARG A 1 639 ? -0.357 112.632 31.227 1.00 34.25 639 ARG A O 1
ATOM 5015 N N . GLY A 1 640 ? -2.365 111.693 31.632 1.00 34.42 640 GLY A N 1
ATOM 5016 C CA . GLY A 1 640 ? -2.778 112.685 32.617 1.00 34.91 640 GLY A CA 1
ATOM 5017 C C . GLY A 1 640 ? -3.654 112.063 33.685 1.00 35.39 640 GLY A C 1
ATOM 5018 O O . GLY A 1 640 ? -3.993 110.879 33.609 1.00 35.23 640 GLY A O 1
ATOM 5019 N N . TYR A 1 641 ? -4.019 112.861 34.682 1.00 35.92 641 TYR A N 1
ATOM 5020 C CA . TYR A 1 641 ? -4.900 112.404 35.752 1.00 36.72 641 TYR A CA 1
ATOM 5021 C C . TYR A 1 641 ? -6.349 112.290 35.290 1.00 37.18 641 TYR A C 1
ATOM 5022 O O . TYR A 1 641 ? -7.113 111.496 35.839 1.00 37.18 641 TYR A O 1
ATOM 5031 N N . VAL A 1 642 ? -6.718 113.087 34.286 1.00 37.93 642 VAL A N 1
ATOM 5032 C CA . VAL A 1 642 ? -8.073 113.082 33.735 1.00 38.77 642 VAL A CA 1
ATOM 5033 C C . VAL A 1 642 ? -8.061 112.755 32.237 1.00 39.61 642 VAL A C 1
ATOM 5034 O O . VAL A 1 642 ? -7.331 113.372 31.463 1.00 39.60 642 VAL A O 1
ATOM 5038 N N . SER A 1 643 ? -8.862 111.764 31.851 1.00 40.62 643 SER A N 1
ATOM 5039 C CA . SER A 1 643 ? -9.059 111.395 30.451 1.00 41.80 643 SER A CA 1
ATOM 5040 C C . SER A 1 643 ? -10.296 112.077 29.898 1.00 42.52 643 SER A C 1
ATOM 5041 O O . SER A 1 643 ? -11.305 112.210 30.593 1.00 42.19 643 SER A O 1
ATOM 5044 N N . ILE A 1 644 ? -10.215 112.485 28.637 1.00 43.67 644 ILE A N 1
ATOM 5045 C CA . ILE A 1 644 ? -11.307 113.187 27.974 1.00 45.11 644 ILE A CA 1
ATOM 5046 C C . ILE A 1 644 ? -11.668 112.508 26.657 1.00 45.98 644 ILE A C 1
ATOM 5047 O O . ILE A 1 644 ? -10.793 112.234 25.826 1.00 46.13 644 ILE A O 1
ATOM 5052 N N . LYS A 1 645 ? -12.958 112.225 26.488 1.00 46.92 645 LYS A N 1
ATOM 5053 C CA . LYS A 1 645 ? -13.485 111.696 25.234 1.00 47.99 645 LYS A CA 1
ATOM 5054 C C . LYS A 1 645 ? -14.690 112.499 24.754 1.00 48.42 645 LYS A C 1
ATOM 5055 O O . LYS A 1 645 ? -15.510 112.950 25.557 1.00 48.50 645 LYS A O 1
ATOM 5061 N N . ALA A 1 646 ? -14.772 112.687 23.439 1.00 49.26 646 ALA A N 1
ATOM 5062 C CA . ALA A 1 646 ? -15.895 113.379 22.812 1.00 49.94 646 ALA A CA 1
ATOM 5063 C C . ALA A 1 646 ? -17.113 112.464 22.736 1.00 50.45 646 ALA A C 1
ATOM 5064 O O . ALA A 1 646 ? -16.995 111.272 22.437 1.00 50.55 646 ALA A O 1
ATOM 5066 N N . SER A 1 647 ? -18.281 113.031 23.022 1.00 51.03 647 SER A N 1
ATOM 5067 C CA . SER A 1 647 ? -19.532 112.286 22.993 1.00 51.56 647 SER A CA 1
ATOM 5068 C C . SER A 1 647 ? -20.689 113.195 22.617 1.00 51.87 647 SER A C 1
ATOM 5069 O O . SER A 1 647 ? -20.687 114.386 22.935 1.00 52.04 647 SER A O 1
ATOM 5072 N N . LYS A 1 648 ? -21.679 112.617 21.941 1.00 52.09 648 LYS A N 1
ATOM 5073 C CA . LYS A 1 648 ? -22.932 113.298 21.633 1.00 52.11 648 LYS A CA 1
ATOM 5074 C C . LYS A 1 648 ? -23.625 113.796 22.910 1.00 51.82 648 LYS A C 1
ATOM 5075 O O . LYS A 1 648 ? -24.325 114.812 22.891 1.00 51.89 648 LYS A O 1
ATOM 5081 N N . ASP A 1 649 ? -23.396 113.081 24.012 1.00 51.34 649 ASP A N 1
ATOM 5082 C CA . ASP A 1 649 ? -24.000 113.384 25.311 1.00 50.83 649 ASP A CA 1
ATOM 5083 C C . ASP A 1 649 ? -23.241 114.447 26.119 1.00 50.08 649 ASP A C 1
ATOM 5084 O O . ASP A 1 649 ? -23.701 114.868 27.182 1.00 50.19 649 ASP A O 1
ATOM 5089 N N . GLY A 1 650 ? -22.088 114.879 25.612 1.00 49.14 650 GLY A N 1
ATOM 5090 C CA . GLY A 1 650 ? -21.259 115.869 26.299 1.00 47.75 650 GLY A CA 1
ATOM 5091 C C . GLY A 1 650 ? -19.817 115.416 26.427 1.00 46.83 650 GLY A C 1
ATOM 5092 O O . GLY A 1 650 ? -19.456 114.333 25.960 1.00 46.77 650 GLY A O 1
ATOM 5093 N N . ILE A 1 651 ? -18.989 116.248 27.055 1.00 45.81 651 ILE A N 1
ATOM 5094 C CA . ILE A 1 651 ? -17.593 115.887 27.320 1.00 44.82 651 ILE A CA 1
ATOM 5095 C C . ILE A 1 651 ? -17.521 114.796 28.400 1.00 44.12 651 ILE A C 1
ATOM 5096 O O . ILE A 1 651 ? -18.018 114.976 29.515 1.00 44.03 651 ILE A O 1
ATOM 5101 N N . LEU A 1 652 ? -16.915 113.664 28.042 1.00 43.20 652 LEU A N 1
ATOM 5102 C CA . LEU A 1 652 ? -16.772 112.515 28.936 1.00 42.16 652 LEU A CA 1
ATOM 5103 C C . LEU A 1 652 ? -15.431 112.524 29.663 1.00 41.21 652 LEU A C 1
ATOM 5104 O O . LEU A 1 652 ? -14.384 112.355 29.042 1.00 40.82 652 LEU A O 1
ATOM 5109 N N . ARG A 1 653 ? -15.469 112.713 30.980 1.00 40.15 653 ARG A N 1
ATOM 5110 C CA . ARG A 1 653 ? -14.248 112.710 31.786 1.00 39.40 653 ARG A CA 1
ATOM 5111 C C . ARG A 1 653 ? -14.120 111.478 32.682 1.00 38.44 653 ARG A C 1
ATOM 5112 O O . ARG A 1 653 ? -15.113 110.964 33.193 1.00 38.25 653 ARG A O 1
ATOM 5120 N N . GLN A 1 654 ? -12.885 111.016 32.862 1.00 37.45 654 GLN A N 1
ATOM 5121 C CA . GLN A 1 654 ? -12.579 109.933 33.794 1.00 36.61 654 GLN A CA 1
ATOM 5122 C C . GLN A 1 654 ? -11.292 110.248 34.549 1.00 36.06 654 GLN A C 1
ATOM 5123 O O . GLN A 1 654 ? -10.263 110.551 33.939 1.00 36.00 654 GLN A O 1
ATOM 5129 N N . VAL A 1 655 ? -11.360 110.185 35.875 1.00 35.21 655 VAL A N 1
ATOM 5130 C CA . VAL A 1 655 ? -10.202 110.458 36.717 1.00 34.71 655 VAL A CA 1
ATOM 5131 C C . VAL A 1 655 ? -9.557 109.133 37.110 1.00 34.38 655 VAL A C 1
ATOM 5132 O O . VAL A 1 655 ? -10.257 108.189 37.486 1.00 34.24 655 VAL A O 1
ATOM 5136 N N . VAL A 1 656 ? -8.229 109.068 37.009 1.00 33.91 656 VAL A N 1
ATOM 5137 C CA . VAL A 1 656 ? -7.468 107.884 37.428 1.00 33.61 656 VAL A CA 1
ATOM 5138 C C . VAL A 1 656 ? -7.926 107.379 38.804 1.00 33.55 656 VAL A C 1
ATOM 5139 O O . VAL A 1 656 ? -8.262 108.186 39.682 1.00 33.25 656 VAL A O 1
ATOM 5143 N N . PRO A 1 657 ? -7.962 106.044 38.988 1.00 33.50 657 PRO A N 1
ATOM 5144 C CA . PRO A 1 657 ? -8.440 105.494 40.252 1.00 33.68 657 PRO A CA 1
ATOM 5145 C C . PRO A 1 657 ? -7.647 106.006 41.449 1.00 33.92 657 PRO A C 1
ATOM 5146 O O . PRO A 1 657 ? -6.416 106.072 41.397 1.00 33.31 657 PRO A O 1
ATOM 5150 N N . ASP A 1 658 ? -8.374 106.384 42.499 1.00 34.76 658 ASP A N 1
ATOM 5151 C CA . ASP A 1 658 ? -7.804 106.869 43.759 1.00 35.91 658 ASP A CA 1
ATOM 5152 C C . ASP A 1 658 ? -6.810 108.029 43.606 1.00 36.49 658 ASP A C 1
ATOM 5153 O O . ASP A 1 658 ? -5.784 108.081 44.293 1.00 36.58 658 ASP A O 1
ATOM 5158 N N . TYR A 1 659 ? -7.126 108.963 42.710 1.00 37.38 659 TYR A N 1
ATOM 5159 C CA . TYR A 1 659 ? -6.343 110.191 42.553 1.00 38.41 659 TYR A CA 1
ATOM 5160 C C . TYR A 1 659 ? -6.129 110.904 43.896 1.00 39.09 659 TYR A C 1
ATOM 5161 O O . TYR A 1 659 ? -5.016 111.324 44.218 1.00 39.12 659 TYR A O 1
ATOM 5170 N N . GLU A 1 660 ? -7.210 111.024 44.665 1.00 40.32 660 GLU A N 1
ATOM 5171 C CA . GLU A 1 660 ? -7.214 111.693 45.971 1.00 41.60 660 GLU A CA 1
ATOM 5172 C C . GLU A 1 660 ? -6.008 111.338 46.842 1.00 41.77 660 GLU A C 1
ATOM 5173 O O . GLU A 1 660 ? -5.359 112.220 47.414 1.00 41.83 660 GLU A O 1
ATOM 5179 N N . HIS A 1 661 ? -5.702 110.047 46.919 1.00 42.12 661 HIS A N 1
ATOM 5180 C CA . HIS A 1 661 ? -4.663 109.556 47.814 1.00 42.35 661 HIS A CA 1
ATOM 5181 C C . HIS A 1 661 ? -3.338 109.268 47.114 1.00 42.19 661 HIS A C 1
ATOM 5182 O O . HIS A 1 661 ? -2.299 109.191 47.772 1.00 42.39 661 HIS A O 1
ATOM 5189 N N . LEU A 1 662 ? -3.370 109.131 45.789 1.00 41.89 662 LEU A N 1
ATOM 5190 C CA . LEU A 1 662 ? -2.212 108.631 45.043 1.00 41.55 662 LEU A CA 1
ATOM 5191 C C . LEU A 1 662 ? -1.650 109.551 43.957 1.00 41.44 662 LEU A C 1
ATOM 5192 O O . LEU A 1 662 ? -0.723 109.154 43.246 1.00 41.46 662 LEU A O 1
ATOM 5197 N N . HIS A 1 663 ? -2.185 110.765 43.822 1.00 41.44 663 HIS A N 1
ATOM 5198 C CA . HIS A 1 663 ? -1.731 111.674 42.754 1.00 41.23 663 HIS A CA 1
ATOM 5199 C C . HIS A 1 663 ? -0.210 111.832 42.680 1.00 40.64 663 HIS A C 1
ATOM 5200 O O . HIS A 1 663 ? 0.352 111.889 41.584 1.00 40.38 663 HIS A O 1
ATOM 5207 N N . ASP A 1 664 ? 0.448 111.885 43.838 1.00 40.08 664 ASP A N 1
ATOM 5208 C CA . ASP A 1 664 ? 1.912 111.995 43.895 1.00 39.60 664 ASP A CA 1
ATOM 5209 C C . ASP A 1 664 ? 2.611 110.660 43.610 1.00 38.65 664 ASP A C 1
ATOM 5210 O O . ASP A 1 664 ? 3.726 110.641 43.090 1.00 38.34 664 ASP A O 1
ATOM 5215 N N . ALA A 1 665 ? 1.947 109.556 43.951 1.00 37.71 665 ALA A N 1
ATOM 5216 C CA . ALA A 1 665 ? 2.471 108.207 43.700 1.00 36.78 665 ALA A CA 1
ATOM 5217 C C . ALA A 1 665 ? 2.465 107.831 42.213 1.00 36.13 665 ALA A C 1
ATOM 5218 O O . ALA A 1 665 ? 3.342 107.092 41.753 1.00 36.12 665 ALA A O 1
ATOM 5220 N N . TYR A 1 666 ? 1.478 108.337 41.472 1.00 35.37 666 TYR A N 1
ATOM 5221 C CA . TYR A 1 666 ? 1.399 108.135 40.024 1.00 34.57 666 TYR A CA 1
ATOM 5222 C C . TYR A 1 666 ? 2.595 108.760 39.314 1.00 34.27 666 TYR A C 1
ATOM 5223 O O . TYR A 1 666 ? 3.079 109.817 39.710 1.00 34.01 666 TYR A O 1
ATOM 5232 N N . GLU A 1 667 ? 3.075 108.083 38.277 1.00 33.83 667 GLU A N 1
ATOM 5233 C CA . GLU A 1 667 ? 4.043 108.664 37.360 1.00 33.51 667 GLU A CA 1
ATOM 5234 C C . GLU A 1 667 ? 3.418 108.780 35.968 1.00 33.37 667 GLU A C 1
ATOM 5235 O O . GLU A 1 667 ? 3.248 107.782 35.261 1.00 33.32 667 GLU A O 1
ATOM 5241 N N . LEU A 1 668 ? 3.067 110.005 35.590 1.00 33.06 668 LEU A N 1
ATOM 5242 C CA . LEU A 1 668 ? 2.440 110.264 34.297 1.00 32.83 668 LEU A CA 1
ATOM 5243 C C . LEU A 1 668 ? 3.411 109.990 33.156 1.00 32.50 668 LEU A C 1
ATOM 5244 O O . LEU A 1 668 ? 4.624 110.060 33.345 1.00 32.48 668 LEU A O 1
ATOM 5249 N N . LEU A 1 669 ? 2.871 109.664 31.984 1.00 32.18 669 LEU A N 1
ATOM 5250 C CA . LEU A 1 669 ? 3.684 109.271 30.832 1.00 32.33 669 LEU A CA 1
ATOM 5251 C C . LEU A 1 669 ? 4.876 110.201 30.570 1.00 32.41 669 LEU A C 1
ATOM 5252 O O . LEU A 1 669 ? 6.010 109.741 30.442 1.00 32.38 669 LEU A O 1
ATOM 5257 N N . TRP A 1 670 ? 4.610 111.504 30.505 1.00 32.42 670 TRP A N 1
ATOM 5258 C CA . TRP A 1 670 ? 5.640 112.481 30.144 1.00 32.50 670 TRP A CA 1
ATOM 5259 C C . TRP A 1 670 ? 6.521 112.932 31.313 1.00 33.07 670 TRP A C 1
ATOM 5260 O O . TRP A 1 670 ? 7.469 113.690 31.117 1.00 33.27 670 TRP A O 1
ATOM 5271 N N . GLU A 1 671 ? 6.222 112.447 32.517 1.00 33.51 671 GLU A N 1
ATOM 5272 C CA . GLU A 1 671 ? 7.090 112.669 33.675 1.00 34.20 671 GLU A CA 1
ATOM 5273 C C . GLU A 1 671 ? 8.297 111.720 33.688 1.00 34.12 671 GLU A C 1
ATOM 5274 O O . GLU A 1 671 ? 9.232 111.913 34.471 1.00 34.19 671 GLU A O 1
ATOM 5280 N N . MET A 1 672 ? 8.270 110.695 32.833 1.00 34.11 672 MET A N 1
ATOM 5281 C CA . MET A 1 672 ? 9.391 109.757 32.695 1.00 33.98 672 MET A CA 1
ATOM 5282 C C . MET A 1 672 ? 10.536 110.460 31.966 1.00 33.80 672 MET A C 1
ATOM 5283 O O . MET A 1 672 ? 10.322 111.035 30.901 1.00 33.71 672 MET A O 1
ATOM 5288 N N . PRO A 1 673 ? 11.752 110.436 32.545 1.00 33.53 673 PRO A N 1
ATOM 5289 C CA . PRO A 1 673 ? 12.911 111.055 31.893 1.00 33.19 673 PRO A CA 1
ATOM 5290 C C . PRO A 1 673 ? 13.359 110.315 30.641 1.00 32.60 673 PRO A C 1
ATOM 5291 O O . PRO A 1 673 ? 14.060 110.890 29.814 1.00 32.65 673 PRO A O 1
ATOM 5295 N N . GLY A 1 674 ? 12.966 109.049 30.515 1.00 31.96 674 GLY A N 1
ATOM 5296 C CA . GLY A 1 674 ? 13.350 108.221 29.376 1.00 31.04 674 GLY A CA 1
ATOM 5297 C C . GLY A 1 674 ? 12.577 106.916 29.332 1.00 30.48 674 GLY A C 1
ATOM 5298 O O . GLY A 1 674 ? 11.673 106.703 30.138 1.00 30.25 674 GLY A O 1
ATOM 5299 N N . ASN A 1 675 ? 12.939 106.045 28.392 1.00 30.11 675 ASN A N 1
ATOM 5300 C CA . ASN A 1 675 ? 12.243 104.769 28.193 1.00 29.98 675 ASN A CA 1
ATOM 5301 C C . ASN A 1 675 ? 12.877 103.581 28.913 1.00 29.99 675 ASN A C 1
ATOM 5302 O O . ASN A 1 675 ? 12.277 102.505 28.969 1.00 30.00 675 ASN A O 1
ATOM 5307 N N . ASP A 1 676 ? 14.081 103.779 29.454 1.00 30.01 676 ASP A N 1
ATOM 5308 C CA . ASP A 1 676 ? 14.869 102.696 30.065 1.00 29.77 676 ASP A CA 1
ATOM 5309 C C . ASP A 1 676 ? 14.106 101.895 31.112 1.00 29.16 676 ASP A C 1
ATOM 5310 O O . ASP A 1 676 ? 14.045 100.672 31.027 1.00 29.34 676 ASP A O 1
ATOM 5315 N N . GLY A 1 677 ? 13.528 102.590 32.087 1.00 28.54 677 GLY A N 1
ATOM 5316 C CA . GLY A 1 677 ? 12.825 101.947 33.190 1.00 28.10 677 GLY A CA 1
ATOM 5317 C C . GLY A 1 677 ? 11.619 101.138 32.745 1.00 27.89 677 GLY A C 1
ATOM 5318 O O . GLY A 1 677 ? 11.400 100.021 33.217 1.00 27.53 677 GLY A O 1
ATOM 5319 N N . TYR A 1 678 ? 10.833 101.716 31.841 1.00 27.22 678 TYR A N 1
ATOM 5320 C CA . TYR A 1 678 ? 9.671 101.041 31.281 1.00 26.64 678 TYR A CA 1
ATOM 5321 C C . TYR A 1 678 ? 10.099 99.803 30.481 1.00 26.36 678 TYR A C 1
ATOM 5322 O O . TYR A 1 678 ? 9.478 98.748 30.591 1.00 26.28 678 TYR A O 1
ATOM 5331 N N . LEU A 1 679 ? 11.169 99.932 29.699 1.00 26.01 679 LEU A N 1
ATOM 5332 C CA . LEU A 1 679 ? 11.668 98.822 28.890 1.00 25.88 679 LEU A CA 1
ATOM 5333 C C . LEU A 1 679 ? 12.210 97.646 29.715 1.00 25.87 679 LEU A C 1
ATOM 5334 O O . LEU A 1 679 ? 12.056 96.486 29.319 1.00 25.51 679 LEU A O 1
ATOM 5339 N N . GLN A 1 680 ? 12.849 97.948 30.845 1.00 25.68 680 GLN A N 1
ATOM 5340 C CA . GLN A 1 680 ? 13.273 96.916 31.798 1.00 25.60 680 GLN A CA 1
ATOM 5341 C C . GLN A 1 680 ? 12.066 96.173 32.377 1.00 25.20 680 GLN A C 1
ATOM 5342 O O . GLN A 1 680 ? 12.095 94.949 32.501 1.00 25.35 680 GLN A O 1
ATOM 5348 N N . LEU A 1 681 ? 11.012 96.916 32.710 1.00 24.61 681 LEU A N 1
ATOM 5349 C CA . LEU A 1 681 ? 9.759 96.323 33.187 1.00 24.52 681 LEU A CA 1
ATOM 5350 C C . LEU A 1 681 ? 9.120 95.414 32.145 1.00 24.16 681 LEU A C 1
ATOM 5351 O O . LEU A 1 681 ? 8.647 94.330 32.484 1.00 24.18 681 LEU A O 1
ATOM 5356 N N . VAL A 1 682 ? 9.110 95.852 30.883 1.00 23.47 682 VAL A N 1
ATOM 5357 C CA . VAL A 1 682 ? 8.605 95.025 29.784 1.00 22.85 682 VAL A CA 1
ATOM 5358 C C . VAL A 1 682 ? 9.429 93.739 29.614 1.00 22.83 682 VAL A C 1
ATOM 5359 O O . VAL A 1 682 ? 8.865 92.663 29.386 1.00 22.23 682 VAL A O 1
ATOM 5363 N N . GLY A 1 683 ? 10.753 93.866 29.718 1.00 22.60 683 GLY A N 1
ATOM 5364 C CA . GLY A 1 683 ? 11.662 92.722 29.634 1.00 22.78 683 GLY A CA 1
ATOM 5365 C C . GLY A 1 683 ? 11.399 91.714 30.739 1.00 22.90 683 GLY A C 1
ATOM 5366 O O . GLY A 1 683 ? 11.359 90.506 30.495 1.00 23.34 683 GLY A O 1
ATOM 5367 N N . ILE A 1 684 ? 11.211 92.217 31.955 1.00 23.18 684 ILE A N 1
ATOM 5368 C CA . ILE A 1 684 ? 10.886 91.379 33.115 1.00 23.23 684 ILE A CA 1
ATOM 5369 C C . ILE A 1 684 ? 9.539 90.660 32.958 1.00 23.43 684 ILE A C 1
ATOM 5370 O O . ILE A 1 684 ? 9.419 89.481 33.317 1.00 23.79 684 ILE A O 1
ATOM 5375 N N . MET A 1 685 ? 8.542 91.360 32.417 1.00 23.19 685 MET A N 1
ATOM 5376 C CA . MET A 1 685 ? 7.248 90.749 32.098 1.00 23.34 685 MET A CA 1
ATOM 5377 C C . MET A 1 685 ? 7.430 89.647 31.065 1.00 23.29 685 MET A C 1
ATOM 5378 O O . MET A 1 685 ? 6.863 88.561 31.206 1.00 23.29 685 MET A O 1
ATOM 5383 N N . GLN A 1 686 ? 8.225 89.937 30.031 1.00 23.04 686 GLN A N 1
ATOM 5384 C CA . GLN A 1 686 ? 8.437 89.020 28.918 1.00 23.26 686 GLN A CA 1
ATOM 5385 C C . GLN A 1 686 ? 9.100 87.698 29.328 1.00 23.56 686 GLN A C 1
ATOM 5386 O O . GLN A 1 686 ? 8.946 86.685 28.638 1.00 23.54 686 GLN A O 1
ATOM 5392 N N . LYS A 1 687 ? 9.832 87.715 30.439 1.00 23.83 687 LYS A N 1
ATOM 5393 C CA . LYS A 1 687 ? 10.415 86.493 31.004 1.00 24.45 687 LYS A CA 1
ATOM 5394 C C . LYS A 1 687 ? 9.346 85.420 31.185 1.00 24.46 687 LYS A C 1
ATOM 5395 O O . LYS A 1 687 ? 9.614 84.239 30.988 1.00 25.10 687 LYS A O 1
ATOM 5401 N N . PHE A 1 688 ? 8.134 85.851 31.526 1.00 24.86 688 PHE A N 1
ATOM 5402 C CA . PHE A 1 688 ? 7.036 84.950 31.869 1.00 25.00 688 PHE A CA 1
ATOM 5403 C C . PHE A 1 688 ? 5.953 84.832 30.792 1.00 24.92 688 PHE A C 1
ATOM 5404 O O . PHE A 1 688 ? 5.461 83.730 30.535 1.00 25.85 688 PHE A O 1
ATOM 5412 N N . ILE A 1 689 ? 5.598 85.953 30.167 1.00 24.27 689 ILE A N 1
ATOM 5413 C CA . ILE A 1 689 ? 4.561 86.012 29.119 1.00 23.79 689 ILE A CA 1
ATOM 5414 C C . ILE A 1 689 ? 4.823 85.026 27.967 1.00 23.71 689 ILE A C 1
ATOM 5415 O O . ILE A 1 689 ? 5.944 84.942 27.460 1.00 23.70 689 ILE A O 1
ATOM 5420 N N . ASP A 1 690 ? 3.791 84.269 27.582 1.00 23.54 690 ASP A N 1
ATOM 5421 C CA . ASP A 1 690 ? 3.868 83.294 26.471 1.00 23.82 690 ASP A CA 1
ATOM 5422 C C . ASP A 1 690 ? 4.058 83.934 25.095 1.00 23.66 690 ASP A C 1
ATOM 5423 O O . ASP A 1 690 ? 4.793 83.425 24.252 1.00 23.90 690 ASP A O 1
ATOM 5428 N N . GLN A 1 691 ? 3.341 85.021 24.851 1.00 23.18 691 GLN A N 1
ATOM 5429 C CA . GLN A 1 691 ? 3.391 85.651 23.544 1.00 23.07 691 GLN A CA 1
ATOM 5430 C C . GLN A 1 691 ? 4.229 86.911 23.660 1.00 22.81 691 GLN A C 1
ATOM 5431 O O . GLN A 1 691 ? 5.360 86.844 24.145 1.00 23.08 691 GLN A O 1
ATOM 5437 N N . SER A 1 692 ? 3.700 88.056 23.245 1.00 22.81 692 SER A N 1
ATOM 5438 C CA . SER A 1 692 ? 4.461 89.290 23.392 1.00 22.47 692 SER A CA 1
ATOM 5439 C C . SER A 1 692 ? 3.689 90.357 24.162 1.00 22.37 692 SER A C 1
ATOM 5440 O O . SER A 1 692 ? 2.704 90.061 24.851 1.00 21.89 692 SER A O 1
ATOM 5443 N N . ILE A 1 693 ? 4.174 91.592 24.061 1.00 22.22 693 ILE A N 1
ATOM 5444 C CA . ILE A 1 693 ? 3.647 92.718 24.809 1.00 22.31 693 ILE A CA 1
ATOM 5445 C C . ILE A 1 693 ? 3.592 93.905 23.856 1.00 22.44 693 ILE A C 1
ATOM 5446 O O . ILE A 1 693 ? 4.540 94.136 23.104 1.00 22.70 693 ILE A O 1
ATOM 5451 N N . SER A 1 694 ? 2.489 94.647 23.891 1.00 22.46 694 SER A N 1
ATOM 5452 C CA . SER A 1 694 ? 2.309 95.816 23.029 1.00 22.91 694 SER A CA 1
ATOM 5453 C C . SER A 1 694 ? 3.092 97.012 23.572 1.00 22.97 694 SER A C 1
ATOM 5454 O O . SER A 1 694 ? 2.517 98.022 23.953 1.00 22.98 694 SER A O 1
ATOM 5457 N N . ALA A 1 695 ? 4.413 96.874 23.603 1.00 23.78 695 ALA A N 1
ATOM 5458 C CA . ALA A 1 695 ? 5.288 97.847 24.252 1.00 24.54 695 ALA A CA 1
ATOM 5459 C C . ALA A 1 695 ? 5.430 99.135 23.436 1.00 25.18 695 ALA A C 1
ATOM 5460 O O . ALA A 1 695 ? 5.768 99.094 22.257 1.00 24.97 695 ALA A O 1
ATOM 5462 N N . ASN A 1 696 ? 5.174 100.269 24.085 1.00 26.32 696 ASN A N 1
ATOM 5463 C CA . ASN A 1 696 ? 5.312 101.591 23.470 1.00 27.34 696 ASN A CA 1
ATOM 5464 C C . ASN A 1 696 ? 6.683 102.199 23.766 1.00 27.91 696 ASN A C 1
ATOM 5465 O O . ASN A 1 696 ? 7.279 101.919 24.807 1.00 27.93 696 ASN A O 1
ATOM 5470 N N . THR A 1 697 ? 7.192 103.010 22.841 1.00 28.67 697 THR A N 1
ATOM 5471 C CA . THR A 1 697 ? 8.296 103.924 23.147 1.00 29.40 697 THR A CA 1
ATOM 5472 C C . THR A 1 697 ? 7.744 105.348 23.135 1.00 30.08 697 THR A C 1
ATOM 5473 O O . THR A 1 697 ? 6.786 105.637 22.413 1.00 30.19 697 THR A O 1
ATOM 5477 N N . ASN A 1 698 ? 8.334 106.225 23.948 1.00 30.80 698 ASN A N 1
ATOM 5478 C CA . ASN A 1 698 ? 7.810 107.578 24.151 1.00 31.59 698 ASN A CA 1
ATOM 5479 C C . ASN A 1 698 ? 8.912 108.632 24.127 1.00 32.19 698 ASN A C 1
ATOM 5480 O O . ASN A 1 698 ? 9.957 108.456 24.752 1.00 32.04 698 ASN A O 1
ATOM 5485 N N . TYR A 1 699 ? 8.667 109.728 23.407 1.00 32.86 699 TYR A N 1
ATOM 5486 C CA . TYR A 1 699 ? 9.659 110.796 23.268 1.00 33.48 699 TYR A CA 1
ATOM 5487 C C . TYR A 1 699 ? 9.026 112.177 23.327 1.00 34.31 699 TYR A C 1
ATOM 5488 O O . TYR A 1 699 ? 8.094 112.482 22.579 1.00 34.02 699 TYR A O 1
ATOM 5497 N N . ASP A 1 700 ? 9.544 112.992 24.243 1.00 35.24 700 ASP A N 1
ATOM 5498 C CA . ASP A 1 700 ? 9.141 114.382 24.387 1.00 36.20 700 ASP A CA 1
ATOM 5499 C C . ASP A 1 700 ? 10.244 115.252 23.784 1.00 36.95 700 ASP A C 1
ATOM 5500 O O . ASP A 1 700 ? 11.342 115.342 24.346 1.00 37.00 700 ASP A O 1
ATOM 5505 N N . PRO A 1 701 ? 9.966 115.866 22.616 1.00 37.74 701 PRO A N 1
ATOM 5506 C CA . PRO A 1 701 ? 10.917 116.751 21.935 1.00 38.34 701 PRO A CA 1
ATOM 5507 C C . PRO A 1 701 ? 11.524 117.821 22.847 1.00 38.98 701 PRO A C 1
ATOM 5508 O O . PRO A 1 701 ? 12.710 118.119 22.723 1.00 38.93 701 PRO A O 1
ATOM 5512 N N . SER A 1 702 ? 10.724 118.359 23.769 1.00 40.01 702 SER A N 1
ATOM 5513 C CA . SER A 1 702 ? 11.164 119.431 24.671 1.00 41.11 702 SER A CA 1
ATOM 5514 C C . SER A 1 702 ? 12.269 119.010 25.655 1.00 41.66 702 SER A C 1
ATOM 5515 O O . SER A 1 702 ? 12.930 119.861 26.261 1.00 41.77 702 SER A O 1
ATOM 5518 N N . ARG A 1 703 ? 12.466 117.700 25.801 1.00 42.21 703 ARG A N 1
ATOM 5519 C CA . ARG A 1 703 ? 13.540 117.166 26.635 1.00 42.74 703 ARG A CA 1
ATOM 5520 C C . ARG A 1 703 ? 14.877 117.119 25.901 1.00 43.07 703 ARG A C 1
ATOM 5521 O O . ARG A 1 703 ? 15.911 116.825 26.506 1.00 43.48 703 ARG A O 1
ATOM 5529 N N . PHE A 1 704 ? 14.862 117.401 24.603 1.00 43.40 704 PHE A N 1
ATOM 5530 C CA . PHE A 1 704 ? 16.074 117.294 23.794 1.00 43.86 704 PHE A CA 1
ATOM 5531 C C . PHE A 1 704 ? 16.527 118.651 23.255 1.00 44.32 704 PHE A C 1
ATOM 5532 O O . PHE A 1 704 ? 15.697 119.532 23.023 1.00 44.23 704 PHE A O 1
ATOM 5540 N N . PRO A 1 705 ? 17.851 118.823 23.065 1.00 44.83 705 PRO A N 1
ATOM 5541 C CA . PRO A 1 705 ? 18.404 120.080 22.549 1.00 45.36 705 PRO A CA 1
ATOM 5542 C C . PRO A 1 705 ? 17.819 120.438 21.185 1.00 45.70 705 PRO A C 1
ATOM 5543 O O . PRO A 1 705 ? 17.691 119.567 20.316 1.00 45.83 705 PRO A O 1
ATOM 5547 N N . SER A 1 706 ? 17.458 121.711 21.022 1.00 46.00 706 SER A N 1
ATOM 5548 C CA . SER A 1 706 ? 16.876 122.242 19.782 1.00 46.22 706 SER A CA 1
ATOM 5549 C C . SER A 1 706 ? 15.497 121.646 19.477 1.00 46.09 706 SER A C 1
ATOM 5550 O O . SER A 1 706 ? 14.951 121.844 18.388 1.00 46.25 706 SER A O 1
ATOM 5553 N N . GLY A 1 707 ? 14.949 120.919 20.451 1.00 45.78 707 GLY A N 1
ATOM 5554 C CA . GLY A 1 707 ? 13.616 120.335 20.356 1.00 45.26 707 GLY A CA 1
ATOM 5555 C C . GLY A 1 707 ? 13.470 119.187 19.376 1.00 44.94 707 GLY A C 1
ATOM 5556 O O . GLY A 1 707 ? 12.372 118.937 18.878 1.00 45.15 707 GLY A O 1
ATOM 5557 N N . LYS A 1 708 ? 14.565 118.488 19.092 1.00 44.51 708 LYS A N 1
ATOM 5558 C CA . LYS A 1 708 ? 14.515 117.349 18.176 1.00 44.27 708 LYS A CA 1
ATOM 5559 C C . LYS A 1 708 ? 15.124 116.071 18.748 1.00 43.55 708 LYS A C 1
ATOM 5560 O O . LYS A 1 708 ? 16.229 116.075 19.298 1.00 43.45 708 LYS A O 1
ATOM 5566 N N . VAL A 1 709 ? 14.380 114.981 18.598 1.00 42.82 709 VAL A N 1
ATOM 5567 C CA . VAL A 1 709 ? 14.770 113.675 19.115 1.00 42.06 709 VAL A CA 1
ATOM 5568 C C . VAL A 1 709 ? 15.915 113.113 18.277 1.00 41.61 709 VAL A C 1
ATOM 5569 O O . VAL A 1 709 ? 15.773 112.953 17.064 1.00 41.72 709 VAL A O 1
ATOM 5573 N N . PRO A 1 710 ? 17.056 112.807 18.918 1.00 41.13 710 PRO A N 1
ATOM 5574 C CA . PRO A 1 710 ? 18.198 112.317 18.160 1.00 40.83 710 PRO A CA 1
ATOM 5575 C C . PRO A 1 710 ? 18.012 110.863 17.738 1.00 40.62 710 PRO A C 1
ATOM 5576 O O . PRO A 1 710 ? 17.458 110.059 18.497 1.00 40.51 710 PRO A O 1
ATOM 5580 N N . MET A 1 711 ? 18.473 110.547 16.531 1.00 40.13 711 MET A N 1
ATOM 5581 C CA . MET A 1 711 ? 18.485 109.184 16.026 1.00 39.96 711 MET A CA 1
ATOM 5582 C C . MET A 1 711 ? 19.293 108.283 16.955 1.00 39.97 711 MET A C 1
ATOM 5583 O O . MET A 1 711 ? 18.980 107.100 17.104 1.00 39.92 711 MET A O 1
ATOM 5588 N N . GLN A 1 712 ? 20.318 108.863 17.582 1.00 39.66 712 GLN A N 1
ATOM 5589 C CA . GLN A 1 712 ? 21.177 108.152 18.525 1.00 39.49 712 GLN A CA 1
ATOM 5590 C C . GLN A 1 712 ? 20.363 107.519 19.651 1.00 38.87 712 GLN A C 1
ATOM 5591 O O . GLN A 1 712 ? 20.573 106.354 19.992 1.00 38.96 712 GLN A O 1
ATOM 5597 N N . GLN A 1 713 ? 19.436 108.293 20.212 1.00 38.21 713 GLN A N 1
ATOM 5598 C CA . GLN A 1 713 ? 18.576 107.826 21.294 1.00 37.82 713 GLN A CA 1
ATOM 5599 C C . GLN A 1 713 ? 17.547 106.804 20.802 1.00 37.39 713 GLN A C 1
ATOM 5600 O O . GLN A 1 713 ? 17.277 105.817 21.489 1.00 37.13 713 GLN A O 1
ATOM 5606 N N . LEU A 1 714 ? 16.981 107.046 19.620 1.00 36.66 714 LEU A N 1
ATOM 5607 C CA . LEU A 1 714 ? 16.020 106.123 19.018 1.00 36.17 714 LEU A CA 1
ATOM 5608 C C . LEU A 1 714 ? 16.629 104.734 18.845 1.00 35.85 714 LEU A C 1
ATOM 5609 O O . LEU A 1 714 ? 15.988 103.726 19.147 1.00 35.57 714 LEU A O 1
ATOM 5614 N N . LEU A 1 715 ? 17.871 104.696 18.367 1.00 35.38 715 LEU A N 1
ATOM 5615 C CA . LEU A 1 715 ? 18.585 103.435 18.178 1.00 34.95 715 LEU A CA 1
ATOM 5616 C C . LEU A 1 715 ? 18.996 102.803 19.508 1.00 34.65 715 LEU A C 1
ATOM 5617 O O . LEU A 1 715 ? 18.869 101.591 19.682 1.00 34.34 715 LEU A O 1
ATOM 5622 N N . LYS A 1 716 ? 19.473 103.629 20.439 1.00 34.15 716 LYS A N 1
ATOM 5623 C CA . LYS A 1 716 ? 19.821 103.176 21.786 1.00 34.01 716 LYS A CA 1
ATOM 5624 C C . LYS A 1 716 ? 18.657 102.446 22.476 1.00 33.31 716 LYS A C 1
ATOM 5625 O O . LYS A 1 716 ? 18.844 101.361 23.026 1.00 33.15 716 LYS A O 1
ATOM 5631 N N . ASP A 1 717 ? 17.465 103.038 22.437 1.00 32.50 717 ASP A N 1
ATOM 5632 C CA . ASP A 1 717 ? 16.283 102.428 23.043 1.00 32.10 717 ASP A CA 1
ATOM 5633 C C . ASP A 1 717 ? 15.879 101.129 22.343 1.00 31.96 717 ASP A C 1
ATOM 5634 O O . ASP A 1 717 ? 15.465 100.166 23.000 1.00 31.41 717 ASP A O 1
ATOM 5639 N N . LEU A 1 718 ? 16.016 101.107 21.015 1.00 31.66 718 LEU A N 1
ATOM 5640 C CA . LEU A 1 718 ? 15.771 99.901 20.218 1.00 31.55 718 LEU A CA 1
ATOM 5641 C C . LEU A 1 718 ? 16.697 98.765 20.661 1.00 31.55 718 LEU A C 1
ATOM 5642 O O . LEU A 1 718 ? 16.264 97.615 20.815 1.00 31.09 718 LEU A O 1
ATOM 5647 N N . LEU A 1 719 ? 17.968 99.108 20.871 1.00 31.17 719 LEU A N 1
ATOM 5648 C CA . LEU A 1 719 ? 18.986 98.149 21.289 1.00 31.17 719 LEU A CA 1
ATOM 5649 C C . LEU A 1 719 ? 18.817 97.699 22.740 1.00 30.94 719 LEU A C 1
ATOM 5650 O O . LEU A 1 719 ? 19.083 96.545 23.067 1.00 31.06 719 LEU A O 1
ATOM 5655 N N . THR A 1 720 ? 18.379 98.618 23.598 1.00 31.01 720 THR A N 1
ATOM 5656 C CA . THR A 1 720 ? 18.047 98.310 24.991 1.00 30.77 720 THR A CA 1
ATOM 5657 C C . THR A 1 720 ? 16.910 97.280 25.048 1.00 30.42 720 THR A C 1
ATOM 5658 O O . THR A 1 720 ? 16.984 96.298 25.800 1.00 29.82 720 THR A O 1
ATOM 5662 N N . ALA A 1 721 ? 15.877 97.510 24.234 1.00 29.78 721 ALA A N 1
ATOM 5663 C CA . ALA A 1 721 ? 14.759 96.589 24.112 1.00 29.52 721 ALA A CA 1
ATOM 5664 C C . ALA A 1 721 ? 15.252 95.189 23.728 1.00 29.32 721 ALA A C 1
ATOM 5665 O O . ALA A 1 721 ? 14.929 94.207 24.405 1.00 29.13 721 ALA A O 1
ATOM 5667 N N . TYR A 1 722 ? 16.058 95.102 22.671 1.00 29.19 722 TYR A N 1
ATOM 5668 C CA . TYR A 1 722 ? 16.602 93.815 22.253 1.00 29.40 722 TYR A CA 1
ATOM 5669 C C . TYR A 1 722 ? 17.392 93.120 23.365 1.00 29.53 722 TYR A C 1
ATOM 5670 O O . TYR A 1 722 ? 17.216 91.921 23.596 1.00 29.54 722 TYR A O 1
ATOM 5679 N N . LYS A 1 723 ? 18.255 93.878 24.040 1.00 29.79 723 LYS A N 1
ATOM 5680 C CA . LYS A 1 723 ? 19.159 93.326 25.056 1.00 30.35 723 LYS A CA 1
ATOM 5681 C C . LYS A 1 723 ? 18.411 92.708 26.244 1.00 30.01 723 LYS A C 1
ATOM 5682 O O . LYS A 1 723 ? 18.862 91.714 26.819 1.00 29.99 723 LYS A O 1
ATOM 5688 N N . PHE A 1 724 ? 17.270 93.295 26.598 1.00 29.82 724 PHE A N 1
ATOM 5689 C CA . PHE A 1 724 ? 16.432 92.770 27.681 1.00 29.64 724 PHE A CA 1
ATOM 5690 C C . PHE A 1 724 ? 15.367 91.761 27.220 1.00 29.09 724 PHE A C 1
ATOM 5691 O O . PHE A 1 724 ? 14.487 91.367 27.997 1.00 29.19 724 PHE A O 1
ATOM 5699 N N . GLY A 1 725 ? 15.467 91.339 25.962 1.00 28.31 725 GLY A N 1
ATOM 5700 C CA . GLY A 1 725 ? 14.631 90.269 25.416 1.00 27.32 725 GLY A CA 1
ATOM 5701 C C . GLY A 1 725 ? 13.246 90.685 24.953 1.00 26.66 725 GLY A C 1
ATOM 5702 O O . GLY A 1 725 ? 12.375 89.833 24.751 1.00 26.23 725 GLY A O 1
ATOM 5703 N N . VAL A 1 726 ? 13.040 91.989 24.784 1.00 26.07 726 VAL A N 1
ATOM 5704 C CA . VAL A 1 726 ? 11.759 92.504 24.312 1.00 25.47 726 VAL A CA 1
ATOM 5705 C C . VAL A 1 726 ? 11.497 91.935 22.916 1.00 25.21 726 VAL A C 1
ATOM 5706 O O . VAL A 1 726 ? 12.353 92.012 22.032 1.00 25.34 726 VAL A O 1
ATOM 5710 N N . LYS A 1 727 ? 10.324 91.330 22.744 1.00 24.70 727 LYS A N 1
ATOM 5711 C CA . LYS A 1 727 ? 9.986 90.637 21.500 1.00 24.50 727 LYS A CA 1
ATOM 5712 C C . LYS A 1 727 ? 9.480 91.563 20.394 1.00 24.41 727 LYS A C 1
ATOM 5713 O O . LYS A 1 727 ? 9.813 91.369 19.226 1.00 24.26 727 LYS A O 1
ATOM 5719 N N . THR A 1 728 ? 8.652 92.539 20.767 1.00 24.56 728 THR A N 1
ATOM 5720 C CA . THR A 1 728 ? 8.061 93.473 19.808 1.00 24.85 728 THR A CA 1
ATOM 5721 C C . THR A 1 728 ? 8.062 94.909 20.324 1.00 24.83 728 THR A C 1
ATOM 5722 O O . THR A 1 728 ? 8.139 95.161 21.534 1.00 24.46 728 THR A O 1
ATOM 5726 N N . LEU A 1 729 ? 7.943 95.851 19.392 1.00 25.04 729 LEU A N 1
ATOM 5727 C CA . LEU A 1 729 ? 7.708 97.241 19.748 1.00 25.23 729 LEU A CA 1
ATOM 5728 C C . LEU A 1 729 ? 6.496 97.742 18.990 1.00 25.54 729 LEU A C 1
ATOM 5729 O O . LEU A 1 729 ? 6.425 97.636 17.761 1.00 25.54 729 LEU A O 1
ATOM 5734 N N . TYR A 1 730 ? 5.543 98.270 19.742 1.00 25.68 730 TYR A N 1
ATOM 5735 C CA . TYR A 1 730 ? 4.298 98.773 19.200 1.00 26.46 730 TYR A CA 1
ATOM 5736 C C . TYR A 1 730 ? 4.450 100.289 18.956 1.00 27.08 730 TYR A C 1
ATOM 5737 O O . TYR A 1 730 ? 5.486 100.721 18.446 1.00 26.70 730 TYR A O 1
ATOM 5761 N N . GLN A 1 732 ? 5.196 104.171 18.635 1.00 30.53 732 GLN A N 1
ATOM 5762 C CA . GLN A 1 732 ? 6.046 105.243 19.152 1.00 31.30 732 GLN A CA 1
ATOM 5763 C C . GLN A 1 732 ? 5.193 106.487 19.348 1.00 32.10 732 GLN A C 1
ATOM 5764 O O . GLN A 1 732 ? 4.558 106.974 18.408 1.00 32.31 732 GLN A O 1
ATOM 5770 N N . ASN A 1 733 ? 5.175 106.985 20.578 1.00 33.22 733 ASN A N 1
ATOM 5771 C CA . ASN A 1 733 ? 4.440 108.194 20.905 1.00 34.37 733 ASN A CA 1
ATOM 5772 C C . ASN A 1 733 ? 5.388 109.381 20.981 1.00 35.23 733 ASN A C 1
ATOM 5773 O O . ASN A 1 733 ? 6.435 109.309 21.626 1.00 35.62 733 ASN A O 1
ATOM 5778 N N . THR A 1 734 ? 5.028 110.459 20.293 1.00 36.32 734 THR A N 1
ATOM 5779 C CA . THR A 1 734 ? 5.767 111.714 20.383 1.00 37.40 734 THR A CA 1
ATOM 5780 C C . THR A 1 734 ? 4.833 112.783 20.940 1.00 38.31 734 THR A C 1
ATOM 5781 O O . THR A 1 734 ? 3.769 113.036 20.380 1.00 38.25 734 THR A O 1
ATOM 5785 N N . ARG A 1 735 ? 5.225 113.386 22.059 1.00 39.64 735 ARG A N 1
ATOM 5786 C CA . ARG A 1 735 ? 4.426 114.431 22.685 1.00 41.33 735 ARG A CA 1
ATOM 5787 C C . ARG A 1 735 ? 4.254 115.610 21.731 1.00 42.58 735 ARG A C 1
ATOM 5788 O O . ARG A 1 735 ? 5.231 116.106 21.168 1.00 42.48 735 ARG A O 1
ATOM 5796 N N . ASP A 1 736 ? 3.012 116.040 21.532 1.00 44.50 736 ASP A N 1
ATOM 5797 C CA . ASP A 1 736 ? 2.760 117.184 20.661 1.00 46.28 736 ASP A CA 1
ATOM 5798 C C . ASP A 1 736 ? 2.935 118.474 21.454 1.00 46.92 736 ASP A C 1
ATOM 5799 O O . ASP A 1 736 ? 2.255 118.701 22.463 1.00 47.25 736 ASP A O 1
ATOM 5804 N N . GLY A 1 737 ? 3.882 119.292 20.999 1.00 47.66 737 GLY A N 1
ATOM 5805 C CA . GLY A 1 737 ? 4.316 120.488 21.717 1.00 48.22 737 GLY A CA 1
ATOM 5806 C C . GLY A 1 737 ? 5.813 120.455 21.988 1.00 48.75 737 GLY A C 1
ATOM 5807 O O . GLY A 1 737 ? 6.404 119.383 22.182 1.00 49.05 737 GLY A O 1
ATOM 5808 N N . ASN B 1 4 ? 39.322 107.118 -45.281 1.00 80.83 4 ASN B N 1
ATOM 5809 C CA . ASN B 1 4 ? 40.152 106.156 -44.496 1.00 80.84 4 ASN B CA 1
ATOM 5810 C C . ASN B 1 4 ? 39.332 105.441 -43.421 1.00 80.82 4 ASN B C 1
ATOM 5811 O O . ASN B 1 4 ? 39.868 104.632 -42.656 1.00 80.85 4 ASN B O 1
ATOM 5816 N N . LEU B 1 5 ? 38.033 105.738 -43.385 1.00 80.74 5 LEU B N 1
ATOM 5817 C CA . LEU B 1 5 ? 37.129 105.287 -42.319 1.00 80.63 5 LEU B CA 1
ATOM 5818 C C . LEU B 1 5 ? 37.060 103.765 -42.186 1.00 80.53 5 LEU B C 1
ATOM 5819 O O . LEU B 1 5 ? 36.984 103.046 -43.185 1.00 80.51 5 LEU B O 1
ATOM 5824 N N . LEU B 1 6 ? 37.096 103.291 -40.942 1.00 80.41 6 LEU B N 1
ATOM 5825 C CA . LEU B 1 6 ? 37.084 101.859 -40.640 1.00 80.26 6 LEU B CA 1
ATOM 5826 C C . LEU B 1 6 ? 35.813 101.448 -39.897 1.00 80.14 6 LEU B C 1
ATOM 5827 O O . LEU B 1 6 ? 35.198 102.261 -39.204 1.00 80.06 6 LEU B O 1
ATOM 5832 N N . VAL B 1 7 ? 35.433 100.181 -40.049 1.00 80.04 7 VAL B N 1
ATOM 5833 C CA . VAL B 1 7 ? 34.201 99.647 -39.467 1.00 79.97 7 VAL B CA 1
ATOM 5834 C C . VAL B 1 7 ? 34.491 98.449 -38.566 1.00 79.91 7 VAL B C 1
ATOM 5835 O O . VAL B 1 7 ? 35.264 97.564 -38.933 1.00 79.96 7 VAL B O 1
ATOM 5839 N N . THR B 1 8 ? 33.861 98.429 -37.394 1.00 79.81 8 THR B N 1
ATOM 5840 C CA . THR B 1 8 ? 33.996 97.317 -36.456 1.00 79.81 8 THR B CA 1
ATOM 5841 C C . THR B 1 8 ? 32.939 96.243 -36.727 1.00 79.79 8 THR B C 1
ATOM 5842 O O . THR B 1 8 ? 31.742 96.479 -36.559 1.00 79.80 8 THR B O 1
ATOM 5846 N N . LYS B 1 9 ? 33.399 95.063 -37.145 1.00 79.79 9 LYS B N 1
ATOM 5847 C CA . LYS B 1 9 ? 32.523 93.934 -37.479 1.00 79.77 9 LYS B CA 1
ATOM 5848 C C . LYS B 1 9 ? 31.735 93.391 -36.283 1.00 79.72 9 LYS B C 1
ATOM 5849 O O . LYS B 1 9 ? 31.986 93.774 -35.135 1.00 79.80 9 LYS B O 1
ATOM 5855 N N . ARG B 1 10 ? 30.788 92.495 -36.568 1.00 79.58 10 ARG B N 1
ATOM 5856 C CA . ARG B 1 10 ? 29.894 91.922 -35.551 1.00 79.44 10 ARG B CA 1
ATOM 5857 C C . ARG B 1 10 ? 30.619 91.216 -34.401 1.00 79.11 10 ARG B C 1
ATOM 5858 O O . ARG B 1 10 ? 30.182 91.295 -33.248 1.00 79.05 10 ARG B O 1
ATOM 5866 N N . ASP B 1 11 ? 31.719 90.534 -34.719 1.00 78.63 11 ASP B N 1
ATOM 5867 C CA . ASP B 1 11 ? 32.522 89.840 -33.709 1.00 78.11 11 ASP B CA 1
ATOM 5868 C C . ASP B 1 11 ? 33.412 90.797 -32.910 1.00 77.60 11 ASP B C 1
ATOM 5869 O O . ASP B 1 11 ? 33.387 90.786 -31.676 1.00 77.65 11 ASP B O 1
ATOM 5874 N N . GLY B 1 12 ? 34.188 91.622 -33.614 1.00 76.88 12 GLY B N 1
ATOM 5875 C CA . GLY B 1 12 ? 35.094 92.577 -32.972 1.00 75.95 12 GLY B CA 1
ATOM 5876 C C . GLY B 1 12 ? 36.241 93.069 -33.840 1.00 75.22 12 GLY B C 1
ATOM 5877 O O . GLY B 1 12 ? 36.947 94.010 -33.466 1.00 75.18 12 GLY B O 1
ATOM 5878 N N . SER B 1 13 ? 36.427 92.435 -34.998 1.00 74.41 13 SER B N 1
ATOM 5879 C CA . SER B 1 13 ? 37.492 92.806 -35.934 1.00 73.58 13 SER B CA 1
ATOM 5880 C C . SER B 1 13 ? 37.175 94.106 -36.681 1.00 72.95 13 SER B C 1
ATOM 5881 O O . SER B 1 13 ? 36.040 94.585 -36.652 1.00 73.01 13 SER B O 1
ATOM 5884 N N . THR B 1 14 ? 38.184 94.674 -37.341 1.00 72.01 14 THR B N 1
ATOM 5885 C CA . THR B 1 14 ? 38.006 95.907 -38.109 1.00 71.10 14 THR B CA 1
ATOM 5886 C C . THR B 1 14 ? 38.276 95.716 -39.602 1.00 70.37 14 THR B C 1
ATOM 5887 O O . THR B 1 14 ? 39.022 94.819 -40.005 1.00 70.33 14 THR B O 1
ATOM 5891 N N . GLU B 1 15 ? 37.658 96.578 -40.409 1.00 69.34 15 GLU B N 1
ATOM 5892 C CA . GLU B 1 15 ? 37.732 96.515 -41.868 1.00 68.26 15 GLU B CA 1
ATOM 5893 C C . GLU B 1 15 ? 37.500 97.914 -42.446 1.00 67.25 15 GLU B C 1
ATOM 5894 O O . GLU B 1 15 ? 36.933 98.776 -41.775 1.00 67.18 15 GLU B O 1
ATOM 5900 N N . ARG B 1 16 ? 37.944 98.138 -43.683 1.00 66.02 16 ARG B N 1
ATOM 5901 C CA . ARG B 1 16 ? 37.708 99.409 -44.377 1.00 64.76 16 ARG B CA 1
ATOM 5902 C C . ARG B 1 16 ? 36.231 99.599 -44.718 1.00 63.66 16 ARG B C 1
ATOM 5903 O O . ARG B 1 16 ? 35.532 98.634 -45.041 1.00 63.58 16 ARG B O 1
ATOM 5911 N N . ILE B 1 17 ? 35.770 100.847 -44.642 1.00 62.13 17 ILE B N 1
ATOM 5912 C CA . ILE B 1 17 ? 34.372 101.190 -44.909 1.00 60.62 17 ILE B CA 1
ATOM 5913 C C . ILE B 1 17 ? 34.000 100.936 -46.382 1.00 59.38 17 ILE B C 1
ATOM 5914 O O . ILE B 1 17 ? 34.668 101.415 -47.303 1.00 59.28 17 ILE B O 1
ATOM 5919 N N . ASN B 1 18 ? 32.941 100.158 -46.589 1.00 57.72 18 ASN B N 1
ATOM 5920 C CA . ASN B 1 18 ? 32.467 99.851 -47.933 1.00 56.08 18 ASN B CA 1
ATOM 5921 C C . ASN B 1 18 ? 31.230 100.677 -48.273 1.00 54.61 18 ASN B C 1
ATOM 5922 O O . ASN B 1 18 ? 30.096 100.220 -48.101 1.00 54.39 18 ASN B O 1
ATOM 5927 N N . LEU B 1 19 ? 31.462 101.898 -48.751 1.00 52.77 19 LEU B N 1
ATOM 5928 C CA . LEU B 1 19 ? 30.385 102.852 -49.032 1.00 51.05 19 LEU B CA 1
ATOM 5929 C C . LEU B 1 19 ? 29.526 102.438 -50.223 1.00 49.81 19 LEU B C 1
ATOM 5930 O O . LEU B 1 19 ? 28.349 102.790 -50.301 1.00 49.50 19 LEU B O 1
ATOM 5935 N N . ASP B 1 20 ? 30.121 101.693 -51.147 1.00 48.31 20 ASP B N 1
ATOM 5936 C CA . ASP B 1 20 ? 29.400 101.204 -52.313 1.00 47.00 20 ASP B CA 1
ATOM 5937 C C . ASP B 1 20 ? 28.446 100.063 -51.948 1.00 45.50 20 ASP B C 1
ATOM 5938 O O . ASP B 1 20 ? 27.344 99.978 -52.492 1.00 45.21 20 ASP B O 1
ATOM 5943 N N . LYS B 1 21 ? 28.864 99.213 -51.010 1.00 43.70 21 LYS B N 1
ATOM 5944 C CA . LYS B 1 21 ? 27.993 98.172 -50.464 1.00 42.14 21 LYS B CA 1
ATOM 5945 C C . LYS B 1 21 ? 26.771 98.790 -49.772 1.00 40.43 21 LYS B C 1
ATOM 5946 O O . LYS B 1 21 ? 25.658 98.280 -49.899 1.00 40.05 21 LYS B O 1
ATOM 5952 N N . ILE B 1 22 ? 26.990 99.892 -49.055 1.00 38.48 22 ILE B N 1
ATOM 5953 C CA . ILE B 1 22 ? 25.902 100.651 -48.432 1.00 36.69 22 ILE B CA 1
ATOM 5954 C C . ILE B 1 22 ? 24.961 101.227 -49.498 1.00 35.64 22 ILE B C 1
ATOM 5955 O O . ILE B 1 22 ? 23.742 101.121 -49.376 1.00 34.94 22 ILE B O 1
ATOM 5960 N N . HIS B 1 23 ? 25.537 101.820 -50.541 1.00 34.53 23 HIS B N 1
ATOM 5961 C CA . HIS B 1 23 ? 24.762 102.345 -51.663 1.00 33.69 23 HIS B CA 1
ATOM 5962 C C . HIS B 1 23 ? 23.895 101.270 -52.320 1.00 33.33 23 HIS B C 1
ATOM 5963 O O . HIS B 1 23 ? 22.738 101.522 -52.648 1.00 33.13 23 HIS B O 1
ATOM 5970 N N . ARG B 1 24 ? 24.458 100.078 -52.507 1.00 33.09 24 ARG B N 1
ATOM 5971 C CA . ARG B 1 24 ? 23.744 98.978 -53.155 1.00 33.21 24 ARG B CA 1
ATOM 5972 C C . ARG B 1 24 ? 22.536 98.516 -52.343 1.00 32.56 24 ARG B C 1
ATOM 5973 O O . ARG B 1 24 ? 21.476 98.244 -52.913 1.00 32.40 24 ARG B O 1
ATOM 5981 N N . VAL B 1 25 ? 22.694 98.445 -51.021 1.00 31.85 25 VAL B N 1
ATOM 5982 C CA . VAL B 1 25 ? 21.584 98.084 -50.128 1.00 31.45 25 VAL B CA 1
ATOM 5983 C C . VAL B 1 25 ? 20.484 99.148 -50.201 1.00 30.95 25 VAL B C 1
ATOM 5984 O O . VAL B 1 25 ? 19.302 98.822 -50.301 1.00 30.61 25 VAL B O 1
ATOM 5988 N N . LEU B 1 26 ? 20.882 100.420 -50.169 1.00 30.46 26 LEU B N 1
ATOM 5989 C CA . LEU B 1 26 ? 19.928 101.517 -50.316 1.00 30.01 26 LEU B CA 1
ATOM 5990 C C . LEU B 1 26 ? 19.199 101.460 -51.659 1.00 29.96 26 LEU B C 1
ATOM 5991 O O . LEU B 1 26 ? 17.982 101.632 -51.716 1.00 29.51 26 LEU B O 1
ATOM 5996 N N . ASP B 1 27 ? 19.960 101.218 -52.725 1.00 30.16 27 ASP B N 1
ATOM 5997 C CA . ASP B 1 27 ? 19.420 101.056 -54.078 1.00 30.77 27 ASP B CA 1
ATOM 5998 C C . ASP B 1 27 ? 18.437 99.883 -54.152 1.00 30.66 27 ASP B C 1
ATOM 5999 O O . ASP B 1 27 ? 17.384 99.991 -54.789 1.00 30.50 27 ASP B O 1
ATOM 6004 N N . TRP B 1 28 ? 18.787 98.777 -53.495 1.00 30.91 28 TRP B N 1
ATOM 6005 C CA . TRP B 1 28 ? 17.889 97.622 -53.362 1.00 31.34 28 TRP B CA 1
ATOM 6006 C C . TRP B 1 28 ? 16.578 98.002 -52.674 1.00 31.07 28 TRP B C 1
ATOM 6007 O O . TRP B 1 28 ? 15.498 97.666 -53.161 1.00 31.16 28 TRP B O 1
ATOM 6018 N N . ALA B 1 29 ? 16.681 98.711 -51.551 1.00 30.80 29 ALA B N 1
ATOM 6019 C CA . ALA B 1 29 ? 15.514 99.062 -50.740 1.00 30.57 29 ALA B CA 1
ATOM 6020 C C . ALA B 1 29 ? 14.595 100.070 -51.415 1.00 30.64 29 ALA B C 1
ATOM 6021 O O . ALA B 1 29 ? 13.402 100.135 -51.101 1.00 30.21 29 ALA B O 1
ATOM 6023 N N . ALA B 1 30 ? 15.159 100.857 -52.333 1.00 30.91 30 ALA B N 1
ATOM 6024 C CA . ALA B 1 30 ? 14.429 101.935 -53.005 1.00 31.38 30 ALA B CA 1
ATOM 6025 C C . ALA B 1 30 ? 13.713 101.480 -54.278 1.00 31.80 30 ALA B C 1
ATOM 6026 O O . ALA B 1 30 ? 12.958 102.250 -54.873 1.00 31.43 30 ALA B O 1
ATOM 6028 N N . GLU B 1 31 ? 13.947 100.231 -54.680 1.00 32.68 31 GLU B N 1
ATOM 6029 C CA . GLU B 1 31 ? 13.378 99.689 -55.918 1.00 33.67 31 GLU B CA 1
ATOM 6030 C C . GLU B 1 31 ? 11.845 99.738 -55.921 1.00 33.58 31 GLU B C 1
ATOM 6031 O O . GLU B 1 31 ? 11.195 99.286 -54.974 1.00 33.59 31 GLU B O 1
ATOM 6037 N N . GLY B 1 32 ? 11.282 100.321 -56.980 1.00 33.40 32 GLY B N 1
ATOM 6038 C CA . GLY B 1 32 ? 9.834 100.460 -57.127 1.00 33.28 32 GLY B CA 1
ATOM 6039 C C . GLY B 1 32 ? 9.237 101.650 -56.400 1.00 33.24 32 GLY B C 1
ATOM 6040 O O . GLY B 1 32 ? 8.053 101.945 -56.544 1.00 33.10 32 GLY B O 1
ATOM 6041 N N . LEU B 1 33 ? 10.058 102.340 -55.614 1.00 33.40 33 LEU B N 1
ATOM 6042 C CA . LEU B 1 33 ? 9.582 103.469 -54.820 1.00 33.30 33 LEU B CA 1
ATOM 6043 C C . LEU B 1 33 ? 9.683 104.767 -55.606 1.00 33.68 33 LEU B C 1
ATOM 6044 O O . LEU B 1 33 ? 10.463 104.869 -56.552 1.00 33.90 33 LEU B O 1
ATOM 6049 N N . HIS B 1 34 ? 8.869 105.745 -55.229 1.00 34.14 34 HIS B N 1
ATOM 6050 C CA . HIS B 1 34 ? 8.891 107.042 -55.883 1.00 34.78 34 HIS B CA 1
ATOM 6051 C C . HIS B 1 34 ? 9.082 108.145 -54.860 1.00 34.50 34 HIS B C 1
ATOM 6052 O O . HIS B 1 34 ? 8.717 107.989 -53.691 1.00 34.46 34 HIS B O 1
ATOM 6059 N N . ASN B 1 35 ? 9.675 109.250 -55.312 1.00 34.26 35 ASN B N 1
ATOM 6060 C CA . ASN B 1 35 ? 9.828 110.457 -54.504 1.00 34.09 35 ASN B CA 1
ATOM 6061 C C . ASN B 1 35 ? 10.800 110.262 -53.337 1.00 33.07 35 ASN B C 1
ATOM 6062 O O . ASN B 1 35 ? 10.747 110.983 -52.344 1.00 33.23 35 ASN B O 1
ATOM 6067 N N . VAL B 1 36 ? 11.684 109.280 -53.463 1.00 32.27 36 VAL B N 1
ATOM 6068 C CA . VAL B 1 36 ? 12.701 109.038 -52.448 1.00 31.60 36 VAL B CA 1
ATOM 6069 C C . VAL B 1 36 ? 14.097 109.297 -53.013 1.00 31.45 36 VAL B C 1
ATOM 6070 O O . VAL B 1 36 ? 14.382 108.988 -54.173 1.00 31.17 36 VAL B O 1
ATOM 6074 N N . SER B 1 37 ? 14.955 109.878 -52.182 1.00 31.20 37 SER B N 1
ATOM 6075 C CA . SER B 1 37 ? 16.305 110.226 -52.595 1.00 31.13 37 SER B CA 1
ATOM 6076 C C . SER B 1 37 ? 17.326 109.453 -51.776 1.00 31.03 37 SER B C 1
ATOM 6077 O O . SER B 1 37 ? 17.520 109.729 -50.586 1.00 30.79 37 SER B O 1
ATOM 6080 N N . ILE B 1 38 ? 17.968 108.485 -52.427 1.00 30.87 38 ILE B N 1
ATOM 6081 C CA . ILE B 1 38 ? 19.049 107.701 -51.830 1.00 31.23 38 ILE B CA 1
ATOM 6082 C C . ILE B 1 38 ? 20.198 108.609 -51.388 1.00 30.97 38 ILE B C 1
ATOM 6083 O O . ILE B 1 38 ? 20.762 108.416 -50.313 1.00 30.55 38 ILE B O 1
ATOM 6088 N N . SER B 1 39 ? 20.533 109.596 -52.219 1.00 31.16 39 SER B N 1
ATOM 6089 C CA . SER B 1 39 ? 21.648 110.490 -51.925 1.00 31.46 39 SER B CA 1
ATOM 6090 C C . SER B 1 39 ? 21.361 111.328 -50.680 1.00 31.34 39 SER B C 1
ATOM 6091 O O . SER B 1 39 ? 22.244 111.510 -49.852 1.00 31.54 39 SER B O 1
ATOM 6094 N N . GLN B 1 40 ? 20.123 111.801 -50.535 1.00 31.31 40 GLN B N 1
ATOM 6095 C CA . GLN B 1 40 ? 19.722 112.522 -49.323 1.00 31.51 40 GLN B CA 1
ATOM 6096 C C . GLN B 1 40 ? 19.832 111.668 -48.065 1.00 30.89 40 GLN B C 1
ATOM 6097 O O . GLN B 1 40 ? 20.305 112.144 -47.032 1.00 30.44 40 GLN B O 1
ATOM 6103 N N . VAL B 1 41 ? 19.427 110.400 -48.170 1.00 30.49 41 VAL B N 1
ATOM 6104 C CA . VAL B 1 41 ? 19.601 109.439 -47.082 1.00 30.20 41 VAL B CA 1
ATOM 6105 C C . VAL B 1 41 ? 21.090 109.238 -46.793 1.00 30.23 41 VAL B C 1
ATOM 6106 O O . VAL B 1 41 ? 21.500 109.172 -45.632 1.00 29.68 41 VAL B O 1
ATOM 6110 N N . GLU B 1 42 ? 21.887 109.157 -47.858 1.00 30.37 42 GLU B N 1
ATOM 6111 C CA . GLU B 1 42 ? 23.329 108.987 -47.736 1.00 31.06 42 GLU B CA 1
ATOM 6112 C C . GLU B 1 42 ? 23.989 110.190 -47.063 1.00 31.04 42 GLU B C 1
ATOM 6113 O O . GLU B 1 42 ? 24.844 110.019 -46.209 1.00 31.18 42 GLU B O 1
ATOM 6119 N N . LEU B 1 43 ? 23.582 111.397 -47.436 1.00 31.37 43 LEU B N 1
ATOM 6120 C CA . LEU B 1 43 ? 24.162 112.606 -46.854 1.00 32.20 43 LEU B CA 1
ATOM 6121 C C . LEU B 1 43 ? 23.883 112.685 -45.356 1.00 32.50 43 LEU B C 1
ATOM 6122 O O . LEU B 1 43 ? 24.800 112.908 -44.558 1.00 32.40 43 LEU B O 1
ATOM 6127 N N . ARG B 1 44 ? 22.618 112.467 -44.994 1.00 32.75 44 ARG B N 1
ATOM 6128 C CA . ARG B 1 44 ? 22.160 112.515 -43.606 1.00 33.24 44 ARG B CA 1
ATOM 6129 C C . ARG B 1 44 ? 22.781 111.443 -42.709 1.00 33.00 44 ARG B C 1
ATOM 6130 O O . ARG B 1 44 ? 22.940 111.661 -41.509 1.00 32.92 44 ARG B O 1
ATOM 6138 N N . SER B 1 45 ? 23.119 110.290 -43.282 1.00 32.89 45 SER B N 1
ATOM 6139 C CA . SER B 1 45 ? 23.693 109.198 -42.492 1.00 33.01 45 SER B CA 1
ATOM 6140 C C . SER B 1 45 ? 25.219 109.234 -42.442 1.00 32.99 45 SER B C 1
ATOM 6141 O O . SER B 1 45 ? 25.807 109.060 -41.374 1.00 32.99 45 SER B O 1
ATOM 6144 N N . HIS B 1 46 ? 25.848 109.478 -43.590 1.00 33.19 46 HIS B N 1
ATOM 6145 C CA . HIS B 1 46 ? 27.311 109.462 -43.720 1.00 33.64 46 HIS B CA 1
ATOM 6146 C C . HIS B 1 46 ? 28.010 110.452 -42.785 1.00 33.33 46 HIS B C 1
ATOM 6147 O O . HIS B 1 46 ? 29.106 110.184 -42.297 1.00 33.22 46 HIS B O 1
ATOM 6154 N N . ILE B 1 47 ? 27.353 111.581 -42.535 1.00 33.24 47 ILE B N 1
ATOM 6155 C CA . ILE B 1 47 ? 27.867 112.624 -41.652 1.00 33.16 47 ILE B CA 1
ATOM 6156 C C . ILE B 1 47 ? 27.966 112.165 -40.190 1.00 33.51 47 ILE B C 1
ATOM 6157 O O . ILE B 1 47 ? 28.728 112.730 -39.412 1.00 33.16 47 ILE B O 1
ATOM 6162 N N . GLN B 1 48 ? 27.204 111.134 -39.837 1.00 34.00 48 GLN B N 1
ATOM 6163 C CA . GLN B 1 48 ? 27.193 110.607 -38.478 1.00 34.90 48 GLN B CA 1
ATOM 6164 C C . GLN B 1 48 ? 28.189 109.469 -38.291 1.00 35.96 48 GLN B C 1
ATOM 6165 O O . GLN B 1 48 ? 28.396 108.999 -37.166 1.00 36.12 48 GLN B O 1
ATOM 6171 N N . PHE B 1 49 ? 28.804 109.026 -39.384 1.00 37.06 49 PHE B N 1
ATOM 6172 C CA . PHE B 1 49 ? 29.777 107.945 -39.301 1.00 38.49 49 PHE B CA 1
ATOM 6173 C C . PHE B 1 49 ? 31.077 108.453 -38.673 1.00 39.75 49 PHE B C 1
ATOM 6174 O O . PHE B 1 49 ? 31.441 109.622 -38.826 1.00 39.82 49 PHE B O 1
ATOM 6182 N N . TYR B 1 50 ? 31.753 107.567 -37.950 1.00 41.37 50 TYR B N 1
ATOM 6183 C CA . TYR B 1 50 ? 33.055 107.866 -37.358 1.00 42.96 50 TYR B CA 1
ATOM 6184 C C . TYR B 1 50 ? 33.981 106.666 -37.495 1.00 43.94 50 TYR B C 1
ATOM 6185 O O . TYR B 1 50 ? 33.525 105.516 -37.510 1.00 43.96 50 TYR B O 1
ATOM 6194 N N . ASP B 1 51 ? 35.277 106.954 -37.606 1.00 45.13 51 ASP B N 1
ATOM 6195 C CA . ASP B 1 51 ? 36.325 105.941 -37.710 1.00 46.30 51 ASP B CA 1
ATOM 6196 C C . ASP B 1 51 ? 36.228 104.940 -36.559 1.00 46.76 51 ASP B C 1
ATOM 6197 O O . ASP B 1 51 ? 36.543 105.269 -35.413 1.00 47.10 51 ASP B O 1
ATOM 6202 N N . GLY B 1 52 ? 35.769 103.730 -36.871 1.00 47.26 52 GLY B N 1
ATOM 6203 C CA . GLY B 1 52 ? 35.606 102.667 -35.874 1.00 47.87 52 GLY B CA 1
ATOM 6204 C C . GLY B 1 52 ? 34.168 102.319 -35.518 1.00 48.37 52 GLY B C 1
ATOM 6205 O O . GLY B 1 52 ? 33.930 101.480 -34.643 1.00 48.51 52 GLY B O 1
ATOM 6206 N N . ILE B 1 53 ? 33.212 102.966 -36.189 1.00 48.81 53 ILE B N 1
ATOM 6207 C CA . ILE B 1 53 ? 31.778 102.706 -35.992 1.00 49.19 53 ILE B CA 1
ATOM 6208 C C . ILE B 1 53 ? 31.442 101.252 -36.322 1.00 49.37 53 ILE B C 1
ATOM 6209 O O . ILE B 1 53 ? 31.953 100.704 -37.297 1.00 49.40 53 ILE B O 1
ATOM 6214 N N . LYS B 1 54 ? 30.601 100.623 -35.506 1.00 49.51 54 LYS B N 1
ATOM 6215 C CA . LYS B 1 54 ? 30.274 99.222 -35.738 1.00 49.86 54 LYS B CA 1
ATOM 6216 C C . LYS B 1 54 ? 29.121 99.022 -36.729 1.00 49.69 54 LYS B C 1
ATOM 6217 O O . LYS B 1 54 ? 28.281 99.912 -36.918 1.00 49.73 54 LYS B O 1
ATOM 6223 N N . THR B 1 55 ? 29.115 97.848 -37.362 1.00 49.30 55 THR B N 1
ATOM 6224 C CA . THR B 1 55 ? 28.193 97.505 -38.448 1.00 48.99 55 THR B CA 1
ATOM 6225 C C . THR B 1 55 ? 26.723 97.767 -38.116 1.00 48.42 55 THR B C 1
ATOM 6226 O O . THR B 1 55 ? 26.020 98.423 -38.888 1.00 48.48 55 THR B O 1
ATOM 6230 N N . SER B 1 56 ? 26.275 97.263 -36.969 1.00 47.73 56 SER B N 1
ATOM 6231 C CA . SER B 1 56 ? 24.885 97.419 -36.542 1.00 47.11 56 SER B CA 1
ATOM 6232 C C . SER B 1 56 ? 24.488 98.887 -36.407 1.00 46.38 56 SER B C 1
ATOM 6233 O O . SER B 1 56 ? 23.341 99.248 -36.666 1.00 46.32 56 SER B O 1
ATOM 6236 N N . ASP B 1 57 ? 25.445 99.723 -36.008 1.00 45.65 57 ASP B N 1
ATOM 6237 C CA . ASP B 1 57 ? 25.216 101.161 -35.872 1.00 44.83 57 ASP B CA 1
ATOM 6238 C C . ASP B 1 57 ? 25.104 101.877 -37.216 1.00 43.83 57 ASP B C 1
ATOM 6239 O O . ASP B 1 57 ? 24.340 102.834 -37.336 1.00 43.62 57 ASP B O 1
ATOM 6244 N N . ILE B 1 58 ? 25.856 101.417 -38.217 1.00 42.74 58 ILE B N 1
ATOM 6245 C CA . ILE B 1 58 ? 25.706 101.921 -39.586 1.00 41.74 58 ILE B CA 1
ATOM 6246 C C . ILE B 1 58 ? 24.286 101.655 -40.086 1.00 40.99 58 ILE B C 1
ATOM 6247 O O . ILE B 1 58 ? 23.649 102.540 -40.661 1.00 40.63 58 ILE B O 1
ATOM 6252 N N . HIS B 1 59 ? 23.797 100.437 -39.850 1.00 40.36 59 HIS B N 1
ATOM 6253 C CA . HIS B 1 59 ? 22.442 100.054 -40.251 1.00 39.80 59 HIS B CA 1
ATOM 6254 C C . HIS B 1 59 ? 21.392 100.907 -39.559 1.00 38.69 59 HIS B C 1
ATOM 6255 O O . HIS B 1 59 ? 20.515 101.454 -40.218 1.00 38.22 59 HIS B O 1
ATOM 6262 N N . GLU B 1 60 ? 21.498 101.031 -38.235 1.00 37.71 60 GLU B N 1
ATOM 6263 C CA . GLU B 1 60 ? 20.565 101.844 -37.452 1.00 36.69 60 GLU B CA 1
ATOM 6264 C C . GLU B 1 60 ? 20.530 103.277 -37.962 1.00 35.29 60 GLU B C 1
ATOM 6265 O O . GLU B 1 60 ? 19.470 103.904 -38.012 1.00 34.87 60 GLU B O 1
ATOM 6271 N N . THR B 1 61 ? 21.697 103.777 -38.360 1.00 33.96 61 THR B N 1
ATOM 6272 C CA . THR B 1 61 ? 21.845 105.150 -38.834 1.00 32.79 61 THR B CA 1
ATOM 6273 C C . THR B 1 61 ? 21.132 105.390 -40.168 1.00 31.76 61 THR B C 1
ATOM 6274 O O . THR B 1 61 ? 20.426 106.387 -40.316 1.00 31.39 61 THR B O 1
ATOM 6278 N N . ILE B 1 62 ? 21.298 104.473 -41.123 1.00 30.69 62 ILE B N 1
ATOM 6279 C CA . ILE B 1 62 ? 20.666 104.635 -42.437 1.00 30.21 62 ILE B CA 1
ATOM 6280 C C . ILE B 1 62 ? 19.159 104.429 -42.338 1.00 29.20 62 ILE B C 1
ATOM 6281 O O . ILE B 1 62 ? 18.395 105.127 -42.994 1.00 28.69 62 ILE B O 1
ATOM 6286 N N . ILE B 1 63 ? 18.752 103.477 -41.497 1.00 28.71 63 ILE B N 1
ATOM 6287 C CA . ILE B 1 63 ? 17.341 103.207 -41.225 1.00 28.14 63 ILE B CA 1
ATOM 6288 C C . ILE B 1 63 ? 16.664 104.473 -40.708 1.00 27.94 63 ILE B C 1
ATOM 6289 O O . ILE B 1 63 ? 15.634 104.895 -41.240 1.00 27.94 63 ILE B O 1
ATOM 6294 N N . LYS B 1 64 ? 17.258 105.083 -39.679 1.00 27.94 64 LYS B N 1
ATOM 6295 C CA . LYS B 1 64 ? 16.698 106.288 -39.070 1.00 27.59 64 LYS B CA 1
ATOM 6296 C C . LYS B 1 64 ? 16.710 107.482 -40.033 1.00 27.27 64 LYS B C 1
ATOM 6297 O O . LYS B 1 64 ? 15.773 108.279 -40.049 1.00 27.09 64 LYS B O 1
ATOM 6303 N N . ALA B 1 65 ? 17.766 107.594 -40.835 1.00 26.92 65 ALA B N 1
ATOM 6304 C CA . ALA B 1 65 ? 17.857 108.654 -41.837 1.00 26.97 65 ALA B CA 1
ATOM 6305 C C . ALA B 1 65 ? 16.711 108.571 -42.852 1.00 26.91 65 ALA B C 1
ATOM 6306 O O . ALA B 1 65 ? 16.128 109.591 -43.219 1.00 27.09 65 ALA B O 1
ATOM 6308 N N . ALA B 1 66 ? 16.388 107.356 -43.291 1.00 26.79 66 ALA B N 1
ATOM 6309 C CA . ALA B 1 66 ? 15.232 107.135 -44.166 1.00 27.14 66 ALA B CA 1
ATOM 6310 C C . ALA B 1 66 ? 13.920 107.458 -43.450 1.00 27.29 66 ALA B C 1
ATOM 6311 O O . ALA B 1 66 ? 13.029 108.095 -44.022 1.00 27.47 66 ALA B O 1
ATOM 6313 N N . ALA B 1 67 ? 13.818 107.029 -42.193 1.00 27.58 67 ALA B N 1
ATOM 6314 C CA . ALA B 1 67 ? 12.593 107.198 -41.398 1.00 27.83 67 ALA B CA 1
ATOM 6315 C C . ALA B 1 67 ? 12.296 108.661 -41.074 1.00 28.07 67 ALA B C 1
ATOM 6316 O O . ALA B 1 67 ? 11.133 109.063 -41.024 1.00 27.82 67 ALA B O 1
ATOM 6318 N N . ASP B 1 68 ? 13.354 109.448 -40.865 1.00 28.47 68 ASP B N 1
ATOM 6319 C CA . ASP B 1 68 ? 13.230 110.880 -40.572 1.00 28.88 68 ASP B CA 1
ATOM 6320 C C . ASP B 1 68 ? 12.683 111.672 -41.756 1.00 28.78 68 ASP B C 1
ATOM 6321 O O . ASP B 1 68 ? 12.261 112.816 -41.596 1.00 28.98 68 ASP B O 1
ATOM 6326 N N . LEU B 1 69 ? 12.689 111.054 -42.934 1.00 28.66 69 LEU B N 1
ATOM 6327 C CA . LEU B 1 69 ? 12.213 111.691 -44.161 1.00 28.62 69 LEU B CA 1
ATOM 6328 C C . LEU B 1 69 ? 10.809 111.246 -44.575 1.00 28.72 69 LEU B C 1
ATOM 6329 O O . LEU B 1 69 ? 10.308 111.658 -45.623 1.00 28.74 69 LEU B O 1
ATOM 6334 N N . ILE B 1 70 ? 10.176 110.397 -43.767 1.00 28.85 70 ILE B N 1
ATOM 6335 C CA . ILE B 1 70 ? 8.781 110.024 -44.013 1.00 28.78 70 ILE B CA 1
ATOM 6336 C C . ILE B 1 70 ? 7.906 111.281 -43.918 1.00 29.37 70 ILE B C 1
ATOM 6337 O O . ILE B 1 70 ? 7.990 112.023 -42.942 1.00 29.16 70 ILE B O 1
ATOM 6342 N N . SER B 1 71 ? 7.091 111.515 -44.948 1.00 30.15 71 SER B N 1
ATOM 6343 C CA . SER B 1 71 ? 6.153 112.642 -44.985 1.00 31.22 71 SER B CA 1
ATOM 6344 C C . SER B 1 71 ? 4.969 112.312 -45.887 1.00 31.72 71 SER B C 1
ATOM 6345 O O . SER B 1 71 ? 5.006 111.336 -46.630 1.00 31.26 71 SER B O 1
ATOM 6348 N N . ARG B 1 72 ? 3.920 113.130 -45.822 1.00 32.96 72 ARG B N 1
ATOM 6349 C CA . ARG B 1 72 ? 2.752 112.943 -46.691 1.00 34.35 72 ARG B CA 1
ATOM 6350 C C . ARG B 1 72 ? 3.102 113.172 -48.172 1.00 34.81 72 ARG B C 1
ATOM 6351 O O . ARG B 1 72 ? 2.507 112.557 -49.059 1.00 34.77 72 ARG B O 1
ATOM 6359 N N . ASP B 1 73 ? 4.075 114.052 -48.409 1.00 35.38 73 ASP B N 1
ATOM 6360 C CA . ASP B 1 73 ? 4.616 114.333 -49.740 1.00 35.93 73 ASP B CA 1
ATOM 6361 C C . ASP B 1 73 ? 5.472 113.185 -50.274 1.00 35.47 73 ASP B C 1
ATOM 6362 O O . ASP B 1 73 ? 5.454 112.890 -51.470 1.00 35.57 73 ASP B O 1
ATOM 6367 N N . ALA B 1 74 ? 6.229 112.552 -49.381 1.00 34.93 74 ALA B N 1
ATOM 6368 C CA . ALA B 1 74 ? 7.104 111.444 -49.748 1.00 34.10 74 ALA B CA 1
ATOM 6369 C C . ALA B 1 74 ? 6.833 110.207 -48.874 1.00 33.67 74 ALA B C 1
ATOM 6370 O O . ALA B 1 74 ? 7.679 109.823 -48.060 1.00 33.48 74 ALA B O 1
ATOM 6372 N N . PRO B 1 75 ? 5.647 109.579 -49.034 1.00 33.23 75 PRO B N 1
ATOM 6373 C CA . PRO B 1 75 ? 5.290 108.444 -48.169 1.00 32.47 75 PRO B CA 1
ATOM 6374 C C . PRO B 1 75 ? 6.115 107.172 -48.384 1.00 31.47 75 PRO B C 1
ATOM 6375 O O . PRO B 1 75 ? 6.210 106.365 -47.466 1.00 31.49 75 PRO B O 1
ATOM 6379 N N . ASP B 1 76 ? 6.715 107.002 -49.563 1.00 30.50 76 ASP B N 1
ATOM 6380 C CA . ASP B 1 76 ? 7.520 105.805 -49.868 1.00 29.43 76 ASP B CA 1
ATOM 6381 C C . ASP B 1 76 ? 8.779 105.640 -49.020 1.00 28.72 76 ASP B C 1
ATOM 6382 O O . ASP B 1 76 ? 9.363 104.556 -48.996 1.00 28.45 76 ASP B O 1
ATOM 6387 N N . TYR B 1 77 ? 9.194 106.702 -48.332 1.00 28.00 77 TYR B N 1
ATOM 6388 C CA . TYR B 1 77 ? 10.228 106.578 -47.299 1.00 27.73 77 TYR B CA 1
ATOM 6389 C C . TYR B 1 77 ? 9.822 105.585 -46.198 1.00 27.45 77 TYR B C 1
ATOM 6390 O O . TYR B 1 77 ? 10.686 104.984 -45.564 1.00 27.05 77 TYR B O 1
ATOM 6399 N N . GLN B 1 78 ? 8.510 105.421 -45.995 1.00 27.56 78 GLN B N 1
ATOM 6400 C CA . GLN B 1 78 ? 7.949 104.403 -45.090 1.00 27.77 78 GLN B CA 1
ATOM 6401 C C . GLN B 1 78 ? 8.473 103.027 -45.437 1.00 27.43 78 GLN B C 1
ATOM 6402 O O . GLN B 1 78 ? 8.835 102.249 -44.562 1.00 27.61 78 GLN B O 1
ATOM 6408 N N . TYR B 1 79 ? 8.485 102.737 -46.731 1.00 27.22 79 TYR B N 1
ATOM 6409 C CA . TYR B 1 79 ? 8.884 101.436 -47.225 1.00 26.89 79 TYR B CA 1
ATOM 6410 C C . TYR B 1 79 ? 10.394 101.321 -47.398 1.00 26.36 79 TYR B C 1
ATOM 6411 O O . TYR B 1 79 ? 10.957 100.258 -47.170 1.00 26.13 79 TYR B O 1
ATOM 6420 N N . LEU B 1 80 ? 11.052 102.418 -47.767 1.00 25.71 80 LEU B N 1
ATOM 6421 C CA . LEU B 1 80 ? 12.513 102.439 -47.815 1.00 25.48 80 LEU B CA 1
ATOM 6422 C C . LEU B 1 80 ? 13.097 102.087 -46.438 1.00 25.12 80 LEU B C 1
ATOM 6423 O O . LEU B 1 80 ? 13.884 101.147 -46.321 1.00 24.76 80 LEU B O 1
ATOM 6428 N N . ALA B 1 81 ? 12.682 102.828 -45.409 1.00 24.84 81 ALA B N 1
ATOM 6429 C CA . ALA B 1 81 ? 13.141 102.596 -44.036 1.00 25.03 81 ALA B CA 1
ATOM 6430 C C . ALA B 1 81 ? 12.801 101.184 -43.549 1.00 25.18 81 ALA B C 1
ATOM 6431 O O . ALA B 1 81 ? 13.612 100.550 -42.877 1.00 24.95 81 ALA B O 1
ATOM 6433 N N . ALA B 1 82 ? 11.601 100.715 -43.896 1.00 25.55 82 ALA B N 1
ATOM 6434 C CA . ALA B 1 82 ? 11.117 99.386 -43.507 1.00 26.20 82 ALA B CA 1
ATOM 6435 C C . ALA B 1 82 ? 11.981 98.264 -44.066 1.00 26.51 82 ALA B C 1
ATOM 6436 O O . ALA B 1 82 ? 12.319 97.318 -43.355 1.00 26.69 82 ALA B O 1
ATOM 6438 N N . ARG B 1 83 ? 12.324 98.371 -45.347 1.00 26.98 83 ARG B N 1
ATOM 6439 C CA . ARG B 1 83 ? 13.130 97.352 -46.014 1.00 27.48 83 ARG B CA 1
ATOM 6440 C C . ARG B 1 83 ? 14.547 97.298 -45.465 1.00 27.79 83 ARG B C 1
ATOM 6441 O O . ARG B 1 83 ? 15.109 96.212 -45.289 1.00 28.16 83 ARG B O 1
ATOM 6449 N N . LEU B 1 84 ? 15.115 98.471 -45.195 1.00 27.97 84 LEU B N 1
ATOM 6450 C CA . LEU B 1 84 ? 16.412 98.568 -44.533 1.00 28.35 84 LEU B CA 1
ATOM 6451 C C . LEU B 1 84 ? 16.365 97.908 -43.148 1.00 28.62 84 LEU B C 1
ATOM 6452 O O . LEU B 1 84 ? 17.296 97.203 -42.765 1.00 28.78 84 LEU B O 1
ATOM 6457 N N . ALA B 1 85 ? 15.279 98.134 -42.411 1.00 29.05 85 ALA B N 1
ATOM 6458 C CA . ALA B 1 85 ? 15.073 97.486 -41.109 1.00 29.70 85 ALA B CA 1
ATOM 6459 C C . ALA B 1 85 ? 14.903 95.965 -41.224 1.00 30.32 85 ALA B C 1
ATOM 6460 O O . ALA B 1 85 ? 15.450 95.218 -40.412 1.00 30.31 85 ALA B O 1
ATOM 6462 N N . ILE B 1 86 ? 14.157 95.510 -42.233 1.00 31.05 86 ILE B N 1
ATOM 6463 C CA . ILE B 1 86 ? 13.998 94.071 -42.486 1.00 31.85 86 ILE B CA 1
ATOM 6464 C C . ILE B 1 86 ? 15.364 93.439 -42.760 1.00 32.76 86 ILE B C 1
ATOM 6465 O O . ILE B 1 86 ? 15.703 92.408 -42.175 1.00 32.74 86 ILE B O 1
ATOM 6470 N N . PHE B 1 87 ? 16.137 94.084 -43.634 1.00 33.67 87 PHE B N 1
ATOM 6471 C CA . PHE B 1 87 ? 17.505 93.679 -43.966 1.00 34.99 87 PHE B CA 1
ATOM 6472 C C . PHE B 1 87 ? 18.384 93.540 -42.714 1.00 35.56 87 PHE B C 1
ATOM 6473 O O . PHE B 1 87 ? 19.083 92.538 -42.546 1.00 35.88 87 PHE B O 1
ATOM 6481 N N . HIS B 1 88 ? 18.345 94.550 -41.848 1.00 36.08 88 HIS B N 1
ATOM 6482 C CA . HIS B 1 88 ? 19.079 94.525 -40.581 1.00 36.83 88 HIS B CA 1
ATOM 6483 C C . HIS B 1 88 ? 18.626 93.360 -39.694 1.00 36.89 88 HIS B C 1
ATOM 6484 O O . HIS B 1 88 ? 19.451 92.677 -39.090 1.00 36.86 88 HIS B O 1
ATOM 6491 N N . LEU B 1 89 ? 17.315 93.136 -39.639 1.00 37.13 89 LEU B N 1
ATOM 6492 C CA . LEU B 1 89 ? 16.726 92.063 -38.835 1.00 37.45 89 LEU B CA 1
ATOM 6493 C C . LEU B 1 89 ? 17.018 90.664 -39.383 1.00 37.82 89 LEU B C 1
ATOM 6494 O O . LEU B 1 89 ? 17.054 89.693 -38.621 1.00 37.80 89 LEU B O 1
ATOM 6499 N N . ARG B 1 90 ? 17.217 90.562 -40.696 1.00 38.23 90 ARG B N 1
ATOM 6500 C CA . ARG B 1 90 ? 17.616 89.298 -41.322 1.00 39.02 90 ARG B CA 1
ATOM 6501 C C . ARG B 1 90 ? 19.003 88.880 -40.844 1.00 39.77 90 ARG B C 1
ATOM 6502 O O . ARG B 1 90 ? 19.206 87.735 -40.445 1.00 39.55 90 ARG B O 1
ATOM 6510 N N . LYS B 1 91 ? 19.946 89.821 -40.886 1.00 40.90 91 LYS B N 1
ATOM 6511 C CA . LYS B 1 91 ? 21.312 89.586 -40.416 1.00 42.13 91 LYS B CA 1
ATOM 6512 C C . LYS B 1 91 ? 21.361 89.302 -38.908 1.00 42.55 91 LYS B C 1
ATOM 6513 O O . LYS B 1 91 ? 22.065 88.390 -38.470 1.00 42.96 91 LYS B O 1
ATOM 6519 N N . LYS B 1 92 ? 20.597 90.069 -38.128 1.00 42.97 92 LYS B N 1
ATOM 6520 C CA . LYS B 1 92 ? 20.456 89.842 -36.686 1.00 43.35 92 LYS B CA 1
ATOM 6521 C C . LYS B 1 92 ? 20.002 88.422 -36.348 1.00 43.31 92 LYS B C 1
ATOM 6522 O O . LYS B 1 92 ? 20.521 87.803 -35.416 1.00 43.39 92 LYS B O 1
ATOM 6528 N N . ALA B 1 93 ? 19.031 87.916 -37.104 1.00 43.10 93 ALA B N 1
ATOM 6529 C CA . ALA B 1 93 ? 18.483 86.589 -36.863 1.00 43.00 93 ALA B CA 1
ATOM 6530 C C . ALA B 1 93 ? 19.338 85.469 -37.455 1.00 42.99 93 ALA B C 1
ATOM 6531 O O . ALA B 1 93 ? 19.520 84.424 -36.824 1.00 43.04 93 ALA B O 1
ATOM 6533 N N . TYR B 1 94 ? 19.865 85.690 -38.657 1.00 42.89 94 TYR B N 1
ATOM 6534 C CA . TYR B 1 94 ? 20.427 84.597 -39.451 1.00 42.86 94 TYR B CA 1
ATOM 6535 C C . TYR B 1 94 ? 21.907 84.731 -39.818 1.00 43.08 94 TYR B C 1
ATOM 6536 O O . TYR B 1 94 ? 22.535 83.749 -40.214 1.00 43.22 94 TYR B O 1
ATOM 6545 N N . GLY B 1 95 ? 22.452 85.940 -39.699 1.00 43.35 95 GLY B N 1
ATOM 6546 C CA . GLY B 1 95 ? 23.835 86.209 -40.096 1.00 43.47 95 GLY B CA 1
ATOM 6547 C C . GLY B 1 95 ? 23.961 86.570 -41.565 1.00 43.62 95 GLY B C 1
ATOM 6548 O O . GLY B 1 95 ? 25.047 86.915 -42.037 1.00 43.87 95 GLY B O 1
ATOM 6549 N N . GLN B 1 96 ? 22.840 86.492 -42.280 1.00 43.50 96 GLN B N 1
ATOM 6550 C CA . GLN B 1 96 ? 22.768 86.765 -43.717 1.00 43.47 96 GLN B CA 1
ATOM 6551 C C . GLN B 1 96 ? 21.341 87.190 -44.053 1.00 42.97 96 GLN B C 1
ATOM 6552 O O . GLN B 1 96 ? 20.446 87.047 -43.222 1.00 43.16 96 GLN B O 1
ATOM 6558 N N . PHE B 1 97 ? 21.129 87.711 -45.259 1.00 42.60 97 PHE B N 1
ATOM 6559 C CA . PHE B 1 97 ? 19.802 88.178 -45.671 1.00 42.19 97 PHE B CA 1
ATOM 6560 C C . PHE B 1 97 ? 18.835 87.023 -45.911 1.00 42.15 97 PHE B C 1
ATOM 6561 O O . PHE B 1 97 ? 17.681 87.081 -45.489 1.00 42.12 97 PHE B O 1
ATOM 6569 N N . GLU B 1 98 ? 19.310 85.981 -46.586 1.00 42.20 98 GLU B N 1
ATOM 6570 C CA . GLU B 1 98 ? 18.460 84.857 -46.958 1.00 42.39 98 GLU B CA 1
ATOM 6571 C C . GLU B 1 98 ? 18.194 83.971 -45.737 1.00 42.09 98 GLU B C 1
ATOM 6572 O O . GLU B 1 98 ? 19.137 83.507 -45.089 1.00 41.99 98 GLU B O 1
ATOM 6578 N N . PRO B 1 99 ? 16.907 83.765 -45.396 1.00 41.73 99 PRO B N 1
ATOM 6579 C CA . PRO B 1 99 ? 16.561 82.927 -44.251 1.00 41.52 99 PRO B CA 1
ATOM 6580 C C . PRO B 1 99 ? 16.873 81.448 -44.513 1.00 41.38 99 PRO B C 1
ATOM 6581 O O . PRO B 1 99 ? 16.825 81.011 -45.666 1.00 41.22 99 PRO B O 1
ATOM 6585 N N . PRO B 1 100 ? 17.195 80.683 -43.447 1.00 41.29 100 PRO B N 1
ATOM 6586 C CA . PRO B 1 100 ? 17.457 79.248 -43.567 1.00 41.10 100 PRO B CA 1
ATOM 6587 C C . PRO B 1 100 ? 16.205 78.491 -43.972 1.00 40.91 100 PRO B C 1
ATOM 6588 O O . PRO B 1 100 ? 15.105 79.045 -43.907 1.00 40.98 100 PRO B O 1
ATOM 6592 N N . ALA B 1 101 ? 16.381 77.238 -44.389 1.00 40.78 101 ALA B N 1
ATOM 6593 C CA . ALA B 1 101 ? 15.263 76.335 -44.653 1.00 40.59 101 ALA B CA 1
ATOM 6594 C C . ALA B 1 101 ? 14.376 76.229 -43.411 1.00 40.39 101 ALA B C 1
ATOM 6595 O O . ALA B 1 101 ? 14.879 76.268 -42.287 1.00 40.41 101 ALA B O 1
ATOM 6597 N N . LEU B 1 102 ? 13.066 76.107 -43.615 1.00 40.21 102 LEU B N 1
ATOM 6598 C CA . LEU B 1 102 ? 12.104 76.103 -42.506 1.00 40.17 102 LEU B CA 1
ATOM 6599 C C . LEU B 1 102 ? 12.380 75.020 -41.457 1.00 40.42 102 LEU B C 1
ATOM 6600 O O . LEU B 1 102 ? 12.356 75.297 -40.252 1.00 40.33 102 LEU B O 1
ATOM 6605 N N . TYR B 1 103 ? 12.634 73.796 -41.920 1.00 40.65 103 TYR B N 1
ATOM 6606 C CA . TYR B 1 103 ? 12.905 72.673 -41.025 1.00 40.79 103 TYR B CA 1
ATOM 6607 C C . TYR B 1 103 ? 14.095 72.960 -40.111 1.00 40.76 103 TYR B C 1
ATOM 6608 O O . TYR B 1 103 ? 13.998 72.790 -38.895 1.00 40.74 103 TYR B O 1
ATOM 6617 N N . ASP B 1 104 ? 15.196 73.414 -40.707 1.00 40.73 104 ASP B N 1
ATOM 6618 C CA . ASP B 1 104 ? 16.428 73.726 -39.982 1.00 40.87 104 ASP B CA 1
ATOM 6619 C C . ASP B 1 104 ? 16.224 74.812 -38.930 1.00 40.77 104 ASP B C 1
ATOM 6620 O O . ASP B 1 104 ? 16.779 74.735 -37.826 1.00 40.57 104 ASP B O 1
ATOM 6625 N N . HIS B 1 105 ? 15.436 75.826 -39.290 1.00 40.49 105 HIS B N 1
ATOM 6626 C CA . HIS B 1 105 ? 15.087 76.906 -38.376 1.00 40.10 105 HIS B CA 1
ATOM 6627 C C . HIS B 1 105 ? 14.237 76.403 -37.206 1.00 40.21 105 HIS B C 1
ATOM 6628 O O . HIS B 1 105 ? 14.515 76.734 -36.057 1.00 40.29 105 HIS B O 1
ATOM 6635 N N . VAL B 1 106 ? 13.207 75.611 -37.501 1.00 40.47 106 VAL B N 1
ATOM 6636 C CA . VAL B 1 106 ? 12.338 75.055 -36.456 1.00 40.77 106 VAL B CA 1
ATOM 6637 C C . VAL B 1 106 ? 13.113 74.131 -35.511 1.00 41.13 106 VAL B C 1
ATOM 6638 O O . VAL B 1 106 ? 12.968 74.234 -34.292 1.00 41.18 106 VAL B O 1
ATOM 6642 N N . VAL B 1 107 ? 13.939 73.248 -36.078 1.00 41.55 107 VAL B N 1
ATOM 6643 C CA . VAL B 1 107 ? 14.793 72.343 -35.293 1.00 41.97 107 VAL B CA 1
ATOM 6644 C C . VAL B 1 107 ? 15.701 73.117 -34.331 1.00 42.28 107 VAL B C 1
ATOM 6645 O O . VAL B 1 107 ? 15.789 72.774 -33.153 1.00 42.22 107 VAL B O 1
ATOM 6649 N N . LYS B 1 108 ? 16.356 74.163 -34.837 1.00 42.78 108 LYS B N 1
ATOM 6650 C CA . LYS B 1 108 ? 17.232 75.012 -34.022 1.00 43.35 108 LYS B CA 1
ATOM 6651 C C . LYS B 1 108 ? 16.469 75.726 -32.898 1.00 43.36 108 LYS B C 1
ATOM 6652 O O . LYS B 1 108 ? 16.943 75.797 -31.759 1.00 43.39 108 LYS B O 1
ATOM 6658 N N . MET B 1 109 ? 15.288 76.241 -33.232 1.00 43.41 109 MET B N 1
ATOM 6659 C CA . MET B 1 109 ? 14.477 77.030 -32.309 1.00 43.51 109 MET B CA 1
ATOM 6660 C C . MET B 1 109 ? 13.843 76.195 -31.208 1.00 43.90 109 MET B C 1
ATOM 6661 O O . MET B 1 109 ? 13.709 76.662 -30.075 1.00 43.79 109 MET B O 1
ATOM 6666 N N . VAL B 1 110 ? 13.437 74.974 -31.551 1.00 44.38 110 VAL B N 1
ATOM 6667 C CA . VAL B 1 110 ? 12.909 74.030 -30.569 1.00 45.05 110 VAL B CA 1
ATOM 6668 C C . VAL B 1 110 ? 14.012 73.672 -29.572 1.00 45.64 110 VAL B C 1
ATOM 6669 O O . VAL B 1 110 ? 13.786 73.665 -28.356 1.00 45.78 110 VAL B O 1
ATOM 6673 N N . GLU B 1 111 ? 15.207 73.414 -30.103 1.00 46.23 111 GLU B N 1
ATOM 6674 C CA . GLU B 1 111 ? 16.387 73.072 -29.308 1.00 47.00 111 GLU B CA 1
ATOM 6675 C C . GLU B 1 111 ? 16.728 74.174 -28.303 1.00 47.01 111 GLU B C 1
ATOM 6676 O O . GLU B 1 111 ? 17.034 73.893 -27.142 1.00 47.20 111 GLU B O 1
ATOM 6682 N N . MET B 1 112 ? 16.653 75.426 -28.755 1.00 46.89 112 MET B N 1
ATOM 6683 C CA . MET B 1 112 ? 16.883 76.594 -27.901 1.00 46.82 112 MET B CA 1
ATOM 6684 C C . MET B 1 112 ? 15.722 76.869 -26.942 1.00 46.18 112 MET B C 1
ATOM 6685 O O . MET B 1 112 ? 15.815 77.761 -26.098 1.00 46.05 112 MET B O 1
ATOM 6690 N N . GLY B 1 113 ? 14.635 76.112 -27.084 1.00 45.79 113 GLY B N 1
ATOM 6691 C CA . GLY B 1 113 ? 13.448 76.268 -26.239 1.00 45.31 113 GLY B CA 1
ATOM 6692 C C . GLY B 1 113 ? 12.590 77.476 -26.582 1.00 45.01 113 GLY B C 1
ATOM 6693 O O . GLY B 1 113 ? 11.816 77.949 -25.748 1.00 44.95 113 GLY B O 1
ATOM 6694 N N . LYS B 1 114 ? 12.7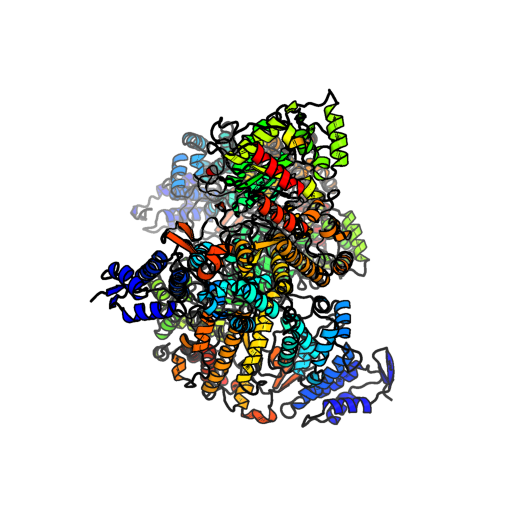22 77.973 -27.810 1.00 44.69 114 LYS B N 1
ATOM 6695 C CA . LYS B 1 114 ? 11.992 79.168 -28.246 1.00 44.49 114 LYS B CA 1
ATOM 6696 C C . LYS B 1 114 ? 10.695 78.828 -28.986 1.00 44.19 114 LYS B C 1
ATOM 6697 O O . LYS B 1 114 ? 9.705 79.561 -28.885 1.00 43.94 114 LYS B O 1
ATOM 6703 N N . TYR B 1 115 ? 10.717 77.726 -29.734 1.00 43.99 115 TYR B N 1
ATOM 6704 C CA . TYR B 1 115 ? 9.520 77.175 -30.365 1.00 44.08 115 TYR B CA 1
ATOM 6705 C C . TYR B 1 115 ? 9.036 75.941 -29.611 1.00 44.33 115 TYR B C 1
ATOM 6706 O O . TYR B 1 115 ? 9.822 75.262 -28.943 1.00 44.36 115 TYR B O 1
ATOM 6715 N N . ASP B 1 116 ? 7.746 75.648 -29.736 1.00 44.63 116 ASP B N 1
ATOM 6716 C CA . ASP B 1 116 ? 7.151 74.480 -29.092 1.00 45.19 116 ASP B CA 1
ATOM 6717 C C . ASP B 1 116 ? 7.548 73.194 -29.819 1.00 45.50 116 ASP B C 1
ATOM 6718 O O . ASP B 1 116 ? 7.484 73.119 -31.049 1.00 45.32 116 ASP B O 1
ATOM 6723 N N . ASN B 1 117 ? 7.949 72.186 -29.044 1.00 45.89 117 ASN B N 1
ATOM 6724 C CA . ASN B 1 117 ? 8.428 70.916 -29.599 1.00 46.33 117 ASN B CA 1
ATOM 6725 C C . ASN B 1 117 ? 7.380 70.115 -30.376 1.00 46.22 117 ASN B C 1
ATOM 6726 O O . ASN B 1 117 ? 7.735 69.292 -31.217 1.00 46.27 117 ASN B O 1
ATOM 6731 N N . HIS B 1 118 ? 6.099 70.375 -30.110 1.00 46.51 118 HIS B N 1
ATOM 6732 C CA . HIS B 1 118 ? 5.001 69.670 -30.783 1.00 46.77 118 HIS B CA 1
ATOM 6733 C C . HIS B 1 118 ? 4.985 69.883 -32.303 1.00 46.67 118 HIS B C 1
ATOM 6734 O O . HIS B 1 118 ? 4.438 69.065 -33.041 1.00 46.57 118 HIS B O 1
ATOM 6741 N N . LEU B 1 119 ? 5.598 70.978 -32.755 1.00 46.58 119 LEU B N 1
ATOM 6742 C CA . LEU B 1 119 ? 5.741 71.272 -34.182 1.00 46.34 119 LEU B CA 1
ATOM 6743 C C . LEU B 1 119 ? 6.474 70.157 -34.924 1.00 46.34 119 LEU B C 1
ATOM 6744 O O . LEU B 1 119 ? 6.039 69.726 -35.995 1.00 46.42 119 LEU B O 1
ATOM 6749 N N . LEU B 1 120 ? 7.580 69.696 -34.343 1.00 46.32 120 LEU B N 1
ATOM 6750 C CA . LEU B 1 120 ? 8.366 68.593 -34.904 1.00 46.36 120 LEU B CA 1
ATOM 6751 C C . LEU B 1 120 ? 7.654 67.248 -34.771 1.00 46.35 120 LEU B C 1
ATOM 6752 O O . LEU B 1 120 ? 7.915 66.324 -35.542 1.00 46.63 120 LEU B O 1
ATOM 6757 N N . GLU B 1 121 ? 6.755 67.146 -33.797 1.00 46.27 121 GLU B N 1
ATOM 6758 C CA . GLU B 1 121 ? 5.950 65.944 -33.615 1.00 46.27 121 GLU B CA 1
ATOM 6759 C C . GLU B 1 121 ? 4.803 65.886 -34.623 1.00 45.97 121 GLU B C 1
ATOM 6760 O O . GLU B 1 121 ? 4.561 64.843 -35.237 1.00 45.85 121 GLU B O 1
ATOM 6766 N N . ASP B 1 122 ? 4.107 67.010 -34.794 1.00 45.63 122 ASP B N 1
ATOM 6767 C CA . ASP B 1 122 ? 2.907 67.060 -35.631 1.00 45.36 122 ASP B CA 1
ATOM 6768 C C . ASP B 1 122 ? 3.226 67.103 -37.119 1.00 44.81 122 ASP B C 1
ATOM 6769 O O . ASP B 1 122 ? 2.384 66.746 -37.944 1.00 44.68 122 ASP B O 1
ATOM 6774 N N . TYR B 1 123 ? 4.438 67.541 -37.453 1.00 44.27 123 TYR B N 1
ATOM 6775 C CA . TYR B 1 123 ? 4.870 67.653 -38.844 1.00 43.91 123 TYR B CA 1
ATOM 6776 C C . TYR B 1 123 ? 6.208 66.958 -39.083 1.00 44.09 123 TYR B C 1
ATOM 6777 O O . TYR B 1 123 ? 7.134 67.080 -38.279 1.00 43.93 123 TYR B O 1
ATOM 6786 N N . THR B 1 124 ? 6.302 66.238 -40.198 1.00 44.46 124 THR B N 1
ATOM 6787 C CA . THR B 1 124 ? 7.557 65.614 -40.619 1.00 44.96 124 THR B CA 1
ATOM 6788 C C . THR B 1 124 ? 8.440 66.621 -41.351 1.00 45.27 124 THR B C 1
ATOM 6789 O O . THR B 1 124 ? 7.957 67.668 -41.793 1.00 45.32 124 THR B O 1
ATOM 6793 N N . GLU B 1 125 ? 9.726 66.295 -41.477 1.00 45.62 125 GLU B N 1
ATOM 6794 C CA . GLU B 1 125 ? 10.686 67.108 -42.227 1.00 46.08 125 GLU B CA 1
ATOM 6795 C C . GLU B 1 125 ? 10.205 67.388 -43.650 1.00 46.28 125 GLU B C 1
ATOM 6796 O O . GLU B 1 125 ? 10.360 68.505 -44.158 1.00 46.46 125 GLU B O 1
ATOM 6802 N N . GLU B 1 126 ? 9.620 66.369 -44.279 1.00 46.27 126 GLU B N 1
ATOM 6803 C CA . GLU B 1 126 ? 9.081 66.487 -45.631 1.00 46.49 126 GLU B CA 1
ATOM 6804 C C . GLU B 1 126 ? 7.970 67.536 -45.696 1.00 46.07 126 GLU B C 1
ATOM 6805 O O . GLU B 1 126 ? 7.880 68.293 -46.665 1.00 45.92 126 GLU B O 1
ATOM 6811 N N . GLU B 1 127 ? 7.141 67.576 -44.653 1.00 45.76 127 GLU B N 1
ATOM 6812 C CA . GLU B 1 127 ? 6.046 68.545 -44.551 1.00 45.53 127 GLU B CA 1
ATOM 6813 C C . GLU B 1 127 ? 6.547 69.970 -44.303 1.00 45.48 127 GLU B C 1
ATOM 6814 O O . GLU B 1 127 ? 5.914 70.930 -44.740 1.00 45.41 127 GLU B O 1
ATOM 6820 N N . PHE B 1 128 ? 7.676 70.100 -43.606 1.00 45.35 128 PHE B N 1
ATOM 6821 C CA . PHE B 1 128 ? 8.321 71.400 -43.417 1.00 45.51 128 PHE B CA 1
ATOM 6822 C C . PHE B 1 128 ? 8.928 71.929 -44.714 1.00 45.68 128 PHE B C 1
ATOM 6823 O O . PHE B 1 128 ? 8.899 73.136 -44.964 1.00 45.65 128 PHE B O 1
ATOM 6831 N N . LYS B 1 129 ? 9.472 71.023 -45.530 1.00 45.82 129 LYS B N 1
ATOM 6832 C CA . LYS B 1 129 ? 10.006 71.381 -46.846 1.00 46.13 129 LYS B CA 1
ATOM 6833 C C . LYS B 1 129 ? 8.880 71.863 -47.750 1.00 45.94 129 LYS B C 1
ATOM 6834 O O . LYS B 1 129 ? 9.051 72.805 -48.520 1.00 46.02 129 LYS B O 1
ATOM 6840 N N . GLN B 1 130 ? 7.728 71.207 -47.632 1.00 45.82 130 GLN B N 1
ATOM 6841 C CA . GLN B 1 130 ? 6.530 71.552 -48.386 1.00 45.89 130 GLN B CA 1
ATOM 6842 C C . GLN B 1 130 ? 5.991 72.930 -47.973 1.00 45.38 130 GLN B C 1
ATOM 6843 O O . GLN B 1 130 ? 5.608 73.735 -48.825 1.00 45.38 130 GLN B O 1
ATOM 6849 N N . MET B 1 131 ? 5.971 73.188 -46.666 1.00 44.83 131 MET B N 1
ATOM 6850 C CA . MET B 1 131 ? 5.558 74.484 -46.123 1.00 44.39 131 MET B CA 1
ATOM 6851 C C . MET B 1 131 ? 6.541 75.594 -46.480 1.00 44.25 131 MET B C 1
ATOM 6852 O O . MET B 1 131 ? 6.149 76.753 -46.616 1.00 44.49 131 MET B O 1
ATOM 6857 N N . ASP B 1 132 ? 7.813 75.231 -46.635 1.00 43.84 132 ASP B N 1
ATOM 6858 C CA . ASP B 1 132 ? 8.842 76.178 -47.048 1.00 43.61 132 ASP B CA 1
ATOM 6859 C C . ASP B 1 132 ? 8.610 76.667 -48.480 1.00 43.32 132 ASP B C 1
ATOM 6860 O O . ASP B 1 132 ? 9.006 77.781 -48.824 1.00 43.49 132 ASP B O 1
ATOM 6865 N N . THR B 1 133 ? 7.965 75.837 -49.303 1.00 42.77 133 THR B N 1
ATOM 6866 C CA . THR B 1 133 ? 7.581 76.242 -50.659 1.00 42.16 133 THR B CA 1
ATOM 6867 C C . THR B 1 133 ? 6.380 77.195 -50.672 1.00 41.73 133 THR B C 1
ATOM 6868 O O . THR B 1 133 ? 6.218 77.968 -51.618 1.00 41.87 133 THR B O 1
ATOM 6872 N N . PHE B 1 134 ? 5.540 77.138 -49.635 1.00 41.23 134 PHE B N 1
ATOM 6873 C CA . PHE B 1 134 ? 4.430 78.096 -49.492 1.00 40.69 134 PHE B CA 1
ATOM 6874 C C . PHE B 1 134 ? 4.949 79.504 -49.211 1.00 39.95 134 PHE B C 1
ATOM 6875 O O . PHE B 1 134 ? 4.309 80.492 -49.572 1.00 39.83 134 PHE B O 1
ATOM 6883 N N . ILE B 1 135 ? 6.103 79.573 -48.552 1.00 39.22 135 ILE B N 1
ATOM 6884 C CA . ILE B 1 135 ? 6.650 80.822 -48.032 1.00 38.68 135 ILE B CA 1
ATOM 6885 C C . ILE B 1 135 ? 7.224 81.721 -49.125 1.00 38.28 135 ILE B C 1
ATOM 6886 O O . ILE B 1 135 ? 7.959 81.269 -50.006 1.00 38.31 135 ILE B O 1
ATOM 6891 N N . ASP B 1 136 ? 6.873 82.999 -49.049 1.00 37.74 136 ASP B N 1
ATOM 6892 C CA . ASP B 1 136 ? 7.475 84.028 -49.876 1.00 37.14 136 ASP B CA 1
ATOM 6893 C C . ASP B 1 136 ? 8.075 85.078 -48.938 1.00 36.82 136 ASP B C 1
ATOM 6894 O O . ASP B 1 136 ? 7.367 85.961 -48.441 1.00 36.54 136 ASP B O 1
ATOM 6899 N N . HIS B 1 137 ? 9.377 84.961 -48.685 1.00 36.35 137 HIS B N 1
ATOM 6900 C CA . HIS B 1 137 ? 10.094 85.896 -47.811 1.00 36.29 137 HIS B CA 1
ATOM 6901 C C . HIS B 1 137 ? 10.103 87.337 -48.319 1.00 36.03 137 HIS B C 1
ATOM 6902 O O . HIS B 1 137 ? 10.342 88.267 -47.547 1.00 35.82 137 HIS B O 1
ATOM 6909 N N . ASP B 1 138 ? 9.838 87.521 -49.610 1.00 35.98 138 ASP B N 1
ATOM 6910 C CA . ASP B 1 138 ? 9.840 88.854 -50.211 1.00 36.09 138 ASP B CA 1
ATOM 6911 C C . ASP B 1 138 ? 8.629 89.669 -49.778 1.00 35.48 138 ASP B C 1
ATOM 6912 O O . ASP B 1 138 ? 8.579 90.880 -49.994 1.00 35.43 138 ASP B O 1
ATOM 6917 N N . ARG B 1 139 ? 7.663 89.001 -49.149 1.00 34.82 139 ARG B N 1
ATOM 6918 C CA . ARG B 1 139 ? 6.518 89.690 -48.561 1.00 34.30 139 ARG B CA 1
ATOM 6919 C C . ARG B 1 139 ? 6.912 90.548 -47.349 1.00 33.43 139 ARG B C 1
ATOM 6920 O O . ARG B 1 139 ? 6.156 91.424 -46.938 1.00 33.16 139 ARG B O 1
ATOM 6928 N N . ASP B 1 140 ? 8.106 90.307 -46.805 1.00 32.90 140 ASP B N 1
ATOM 6929 C CA . ASP B 1 140 ? 8.698 91.185 -45.793 1.00 32.62 140 ASP B CA 1
ATOM 6930 C C . ASP B 1 140 ? 8.917 92.603 -46.339 1.00 32.60 140 ASP B C 1
ATOM 6931 O O . ASP B 1 140 ? 8.898 93.569 -45.582 1.00 32.45 140 ASP B O 1
ATOM 6936 N N . MET B 1 141 ? 9.128 92.710 -47.653 1.00 32.60 141 MET B N 1
ATOM 6937 C CA . MET B 1 141 ? 9.350 93.995 -48.329 1.00 32.75 141 MET B CA 1
ATOM 6938 C C . MET B 1 141 ? 8.070 94.821 -48.506 1.00 32.05 141 MET B C 1
ATOM 6939 O O . MET B 1 141 ? 8.116 95.956 -48.992 1.00 31.91 141 MET B O 1
ATOM 6944 N N . THR B 1 142 ? 6.936 94.252 -48.101 1.00 31.24 142 THR B N 1
ATOM 6945 C CA . THR B 1 142 ? 5.641 94.919 -48.224 1.00 30.71 142 THR B CA 1
ATOM 6946 C C . THR B 1 142 ? 5.206 95.623 -46.937 1.00 29.94 142 THR B C 1
ATOM 6947 O O . THR B 1 142 ? 4.175 96.302 -46.918 1.00 30.09 142 THR B O 1
ATOM 6951 N N . PHE B 1 143 ? 5.989 95.458 -45.871 1.00 29.09 143 PHE B N 1
ATOM 6952 C CA . PHE B 1 143 ? 5.726 96.130 -44.595 1.00 28.42 143 PHE B CA 1
ATOM 6953 C C . PHE B 1 143 ? 6.137 97.601 -44.654 1.00 28.01 143 PHE B C 1
ATOM 6954 O O . PHE B 1 143 ? 7.155 97.929 -45.250 1.00 27.65 143 PHE B O 1
ATOM 6962 N N . SER B 1 144 ? 5.350 98.474 -44.027 1.00 27.65 144 SER B N 1
ATOM 6963 C CA . SER B 1 144 ? 5.765 99.858 -43.776 1.00 27.36 144 SER B CA 1
ATOM 6964 C C . SER B 1 144 ? 6.676 99.920 -42.541 1.00 27.21 144 SER B C 1
ATOM 6965 O O . SER B 1 144 ? 6.775 98.947 -41.788 1.00 27.10 144 SER B O 1
ATOM 6968 N N . TYR B 1 145 ? 7.348 101.053 -42.337 1.00 27.00 145 TYR B N 1
ATOM 6969 C CA . TYR B 1 145 ? 8.279 101.198 -41.213 1.00 26.86 145 TYR B CA 1
ATOM 6970 C C . TYR B 1 145 ? 7.636 100.982 -39.837 1.00 26.95 145 TYR B C 1
ATOM 6971 O O . TYR B 1 145 ? 8.185 100.244 -39.013 1.00 26.96 145 TYR B O 1
ATOM 6980 N N . ALA B 1 146 ? 6.487 101.617 -39.588 1.00 27.02 146 ALA B N 1
ATOM 6981 C CA . ALA B 1 146 ? 5.777 101.448 -38.311 1.00 27.28 146 ALA B CA 1
ATOM 6982 C C . ALA B 1 146 ? 5.387 99.990 -38.062 1.00 27.42 146 ALA B C 1
ATOM 6983 O O . ALA B 1 146 ? 5.423 99.526 -36.922 1.00 27.23 146 ALA B O 1
ATOM 6985 N N . ALA B 1 147 ? 5.024 99.282 -39.136 1.00 27.27 147 ALA B N 1
ATOM 6986 C CA . ALA B 1 147 ? 4.759 97.843 -39.090 1.00 27.49 147 ALA B CA 1
ATOM 6987 C C . ALA B 1 147 ? 5.971 97.058 -38.591 1.00 27.72 147 ALA B C 1
ATOM 6988 O O . ALA B 1 147 ? 5.847 96.212 -37.699 1.00 27.44 147 ALA B O 1
ATOM 6990 N N . VAL B 1 148 ? 7.138 97.348 -39.164 1.00 28.01 148 VAL B N 1
ATOM 6991 C CA . VAL B 1 148 ? 8.373 96.647 -38.808 1.00 28.62 148 VAL B CA 1
ATOM 6992 C C . VAL B 1 148 ? 8.767 96.872 -37.338 1.00 29.23 148 VAL B C 1
ATOM 6993 O O . VAL B 1 148 ? 9.218 95.943 -36.657 1.00 28.93 148 VAL B O 1
ATOM 6997 N N . LYS B 1 149 ? 8.589 98.100 -36.852 1.00 30.11 149 LYS B N 1
ATOM 6998 C CA . LYS B 1 149 ? 8.834 98.398 -35.444 1.00 31.02 149 LYS B CA 1
ATOM 6999 C C . LYS B 1 149 ? 7.857 97.648 -34.533 1.00 31.63 149 LYS B C 1
ATOM 7000 O O . LYS B 1 149 ? 8.248 97.152 -33.475 1.00 31.57 149 LYS B O 1
ATOM 7006 N N . GLN B 1 150 ? 6.599 97.547 -34.953 1.00 32.55 150 GLN B N 1
ATOM 7007 C CA . GLN B 1 150 ? 5.620 96.741 -34.217 1.00 33.88 150 GLN B CA 1
ATOM 7008 C C . GLN B 1 150 ? 6.040 95.271 -34.163 1.00 34.34 150 GLN B C 1
ATOM 7009 O O . GLN B 1 150 ? 6.042 94.673 -33.090 1.00 34.23 150 GLN B O 1
ATOM 7015 N N . LEU B 1 151 ? 6.412 94.712 -35.318 1.00 35.16 151 LEU B N 1
ATOM 7016 C CA . LEU B 1 151 ? 6.901 93.334 -35.416 1.00 36.22 151 LEU B CA 1
ATOM 7017 C C . LEU B 1 151 ? 8.087 93.094 -34.490 1.00 36.92 151 LEU B C 1
ATOM 7018 O O . LEU B 1 151 ? 8.092 92.145 -33.705 1.00 36.99 151 LEU B O 1
ATOM 7023 N N . GLU B 1 152 ? 9.081 93.972 -34.600 1.00 37.62 152 GLU B N 1
ATOM 7024 C CA . GLU B 1 152 ? 10.315 93.912 -33.819 1.00 38.76 152 GLU B CA 1
ATOM 7025 C C . GLU B 1 152 ? 10.062 94.103 -32.317 1.00 38.94 152 GLU B C 1
ATOM 7026 O O . GLU B 1 152 ? 10.748 93.505 -31.487 1.00 39.06 152 GLU B O 1
ATOM 7032 N N . GLY B 1 153 ? 9.074 94.930 -31.985 1.00 39.32 153 GLY B N 1
ATOM 7033 C CA . GLY B 1 153 ? 8.715 95.211 -30.599 1.00 39.89 153 GLY B CA 1
ATOM 7034 C C . GLY B 1 153 ? 7.914 94.129 -29.887 1.00 40.34 153 GLY B C 1
ATOM 7035 O O . GLY B 1 153 ? 8.255 93.745 -28.766 1.00 40.43 153 GLY B O 1
ATOM 7036 N N . LYS B 1 154 ? 6.854 93.634 -30.523 1.00 40.59 154 LYS B N 1
ATOM 7037 C CA . LYS B 1 154 ? 5.918 92.735 -29.838 1.00 41.15 154 LYS B CA 1
ATOM 7038 C C . LYS B 1 154 ? 5.437 91.484 -30.592 1.00 41.12 154 LYS B C 1
ATOM 7039 O O . LYS B 1 154 ? 4.636 90.717 -30.055 1.00 41.15 154 LYS B O 1
ATOM 7045 N N . TYR B 1 155 ? 5.919 91.268 -31.815 1.00 40.94 155 TYR B N 1
ATOM 7046 C CA . TYR B 1 155 ? 5.523 90.087 -32.590 1.00 40.69 155 TYR B CA 1
ATOM 7047 C C . TYR B 1 155 ? 6.614 89.014 -32.645 1.00 40.73 155 TYR B C 1
ATOM 7048 O O . TYR B 1 155 ? 6.381 87.868 -32.263 1.00 40.58 155 TYR B O 1
ATOM 7057 N N . LEU B 1 156 ? 7.800 89.392 -33.123 1.00 40.66 156 LEU B N 1
ATOM 7058 C CA . LEU B 1 156 ? 8.863 88.431 -33.420 1.00 40.69 156 LEU B CA 1
ATOM 7059 C C . LEU B 1 156 ? 9.465 87.799 -32.170 1.00 41.06 156 LEU B C 1
ATOM 7060 O O . LEU B 1 156 ? 9.746 88.493 -31.187 1.00 40.75 156 LEU B O 1
ATOM 7065 N N . VAL B 1 157 ? 9.653 86.479 -32.224 1.00 41.39 157 VAL B N 1
ATOM 7066 C CA . VAL B 1 157 ? 10.286 85.730 -31.137 1.00 42.00 157 VAL B CA 1
ATOM 7067 C C . VAL B 1 157 ? 11.701 86.256 -30.918 1.00 42.56 157 VAL B C 1
ATOM 7068 O O . VAL B 1 157 ? 12.515 86.314 -31.846 1.00 42.27 157 VAL B O 1
ATOM 7072 N N . GLN B 1 158 ? 11.970 86.650 -29.678 1.00 43.53 158 GLN B N 1
ATOM 7073 C CA . GLN B 1 158 ? 13.187 87.365 -29.338 1.00 44.67 158 GLN B CA 1
ATOM 7074 C C . GLN B 1 158 ? 13.573 87.140 -27.880 1.00 45.80 158 GLN B C 1
ATOM 7075 O O . GLN B 1 158 ? 12.772 86.651 -27.081 1.00 45.94 158 GLN B O 1
ATOM 7081 N N . ASN B 1 159 ? 14.806 87.502 -27.548 1.00 47.23 159 ASN B N 1
ATOM 7082 C CA . ASN B 1 159 ? 15.257 87.528 -26.167 1.00 48.71 159 ASN B CA 1
ATOM 7083 C C . ASN B 1 159 ? 15.152 88.959 -25.647 1.00 49.64 159 ASN B C 1
ATOM 7084 O O . ASN B 1 159 ? 15.915 89.839 -26.059 1.00 49.87 159 ASN B O 1
ATOM 7089 N N . ARG B 1 160 ? 14.193 89.189 -24.757 1.00 50.93 160 ARG B N 1
ATOM 7090 C CA . ARG B 1 160 ? 13.970 90.521 -24.186 1.00 52.22 160 ARG B CA 1
ATOM 7091 C C . ARG B 1 160 ? 15.142 91.008 -23.327 1.00 52.62 160 ARG B C 1
ATOM 7092 O O . ARG B 1 160 ? 15.387 92.215 -23.223 1.00 52.92 160 ARG B O 1
ATOM 7100 N N . VAL B 1 161 ? 15.866 90.062 -22.731 1.00 53.04 161 VAL B N 1
ATOM 7101 C CA . VAL B 1 161 ? 17.026 90.377 -21.900 1.00 53.33 161 VAL B CA 1
ATOM 7102 C C . VAL B 1 161 ? 18.239 90.759 -22.757 1.00 53.44 161 VAL B C 1
ATOM 7103 O O . VAL B 1 161 ? 18.852 91.806 -22.534 1.00 53.67 161 VAL B O 1
ATOM 7107 N N . THR B 1 162 ? 18.573 89.924 -23.739 1.00 53.34 162 THR B N 1
ATOM 7108 C CA . THR B 1 162 ? 19.809 90.113 -24.510 1.00 53.27 162 THR B CA 1
ATOM 7109 C C . THR B 1 162 ? 19.647 90.952 -25.789 1.00 53.04 162 THR B C 1
ATOM 7110 O O . THR B 1 162 ? 20.639 91.404 -26.366 1.00 53.22 162 THR B O 1
ATOM 7114 N N . GLY B 1 163 ? 18.405 91.152 -26.225 1.00 52.58 163 GLY B N 1
ATOM 7115 C CA . GLY B 1 163 ? 18.120 91.949 -27.422 1.00 51.91 163 GLY B CA 1
ATOM 7116 C C . GLY B 1 163 ? 18.123 91.182 -28.736 1.00 51.34 163 GLY B C 1
ATOM 7117 O O . GLY B 1 163 ? 17.909 91.771 -29.803 1.00 51.63 163 GLY B O 1
ATOM 7118 N N . GLU B 1 164 ? 18.355 89.872 -28.664 1.00 50.37 164 GLU B N 1
ATOM 7119 C CA . GLU B 1 164 ? 18.438 89.023 -29.854 1.00 49.49 164 GLU B CA 1
ATOM 7120 C C . GLU B 1 164 ? 17.070 88.762 -30.483 1.00 48.40 164 GLU B C 1
ATOM 7121 O O . GLU B 1 164 ? 16.101 88.497 -29.780 1.00 48.39 164 GLU B O 1
ATOM 7127 N N . ILE B 1 165 ? 17.009 88.841 -31.810 1.00 47.16 165 ILE B N 1
ATOM 7128 C CA . ILE B 1 165 ? 15.821 88.450 -32.571 1.00 45.76 165 ILE B CA 1
ATOM 7129 C C . ILE B 1 165 ? 16.108 87.101 -33.238 1.00 44.67 165 ILE B C 1
ATOM 7130 O O . ILE B 1 165 ? 17.179 86.900 -33.818 1.00 44.41 165 ILE B O 1
ATOM 7135 N N . TYR B 1 166 ? 15.151 86.181 -33.143 1.00 43.29 166 TYR B N 1
ATOM 7136 C CA . TYR B 1 166 ? 15.375 84.795 -33.544 1.00 42.04 166 TYR B CA 1
ATOM 7137 C C . TYR B 1 166 ? 14.733 84.395 -34.870 1.00 40.80 166 TYR B C 1
ATOM 7138 O O . TYR B 1 166 ? 15.169 83.434 -35.503 1.00 40.94 166 TYR B O 1
ATOM 7147 N N . GLU B 1 167 ? 13.697 85.121 -35.277 1.00 38.92 167 GLU B N 1
ATOM 7148 C CA . GLU B 1 167 ? 12.929 84.773 -36.469 1.00 37.16 167 GLU B CA 1
ATOM 7149 C C . GLU B 1 167 ? 12.705 85.987 -37.369 1.00 36.29 167 GLU B C 1
ATOM 7150 O O . GLU B 1 167 ? 13.201 87.085 -37.095 1.00 36.12 167 GLU B O 1
ATOM 7156 N N . SER B 1 168 ? 11.964 85.765 -38.450 1.00 34.96 168 SER B N 1
ATOM 7157 C CA . SER B 1 168 ? 11.514 86.833 -39.333 1.00 33.90 168 SER B CA 1
ATOM 7158 C C . SER B 1 168 ? 10.028 86.631 -39.575 1.00 33.21 168 SER B C 1
ATOM 7159 O O . SER B 1 168 ? 9.472 85.586 -39.214 1.00 33.02 168 SER B O 1
ATOM 7162 N N . ALA B 1 169 ? 9.392 87.623 -40.192 1.00 32.25 169 ALA B N 1
ATOM 7163 C CA . ALA B 1 169 ? 7.933 87.711 -40.244 1.00 31.44 169 ALA B CA 1
ATOM 7164 C C . ALA B 1 169 ? 7.211 86.545 -40.935 1.00 31.07 169 ALA B C 1
ATOM 7165 O O . ALA B 1 169 ? 6.135 86.143 -40.498 1.00 30.60 169 ALA B O 1
ATOM 7167 N N . GLN B 1 170 ? 7.790 86.008 -42.005 1.00 30.65 170 GLN B N 1
ATOM 7168 C CA . GLN B 1 170 ? 7.134 84.916 -42.733 1.00 30.53 170 GLN B CA 1
ATOM 7169 C C . GLN B 1 170 ? 7.167 83.590 -41.966 1.00 30.45 170 GLN B C 1
ATOM 7170 O O . GLN B 1 170 ? 6.258 82.769 -42.108 1.00 30.72 170 GLN B O 1
ATOM 7176 N N . PHE B 1 171 ? 8.201 83.394 -41.149 1.00 30.19 171 PHE B N 1
ATOM 7177 C CA . PHE B 1 171 ? 8.260 82.236 -40.251 1.00 30.32 171 PHE B CA 1
ATOM 7178 C C . PHE B 1 171 ? 7.182 82.310 -39.179 1.00 30.14 171 PHE B C 1
ATOM 7179 O O . PHE B 1 171 ? 6.574 81.294 -38.847 1.00 30.50 171 PHE B O 1
ATOM 7187 N N . LEU B 1 172 ? 6.938 83.514 -38.659 1.00 29.69 172 LEU B N 1
ATOM 7188 C CA . LEU B 1 172 ? 5.846 83.751 -37.722 1.00 29.58 172 LEU B CA 1
ATOM 7189 C C . LEU B 1 172 ? 4.509 83.366 -38.352 1.00 29.54 172 LEU B C 1
ATOM 7190 O O . LEU B 1 172 ? 3.712 82.645 -37.740 1.00 29.73 172 LEU B O 1
ATOM 7195 N N . TYR B 1 173 ? 4.270 83.848 -39.572 1.00 29.06 173 TYR B N 1
ATOM 7196 C CA . TYR B 1 173 ? 2.987 83.646 -40.243 1.00 28.90 173 TYR B CA 1
ATOM 7197 C C . TYR B 1 173 ? 2.711 82.172 -40.581 1.00 28.73 173 TYR B C 1
ATOM 7198 O O . TYR B 1 173 ? 1.605 81.678 -40.360 1.00 28.63 173 TYR B O 1
ATOM 7207 N N . ILE B 1 174 ? 3.716 81.484 -41.116 1.00 28.66 174 ILE B N 1
ATOM 7208 C CA . ILE B 1 174 ? 3.565 80.083 -41.531 1.00 28.75 174 ILE B CA 1
ATOM 7209 C C . ILE B 1 174 ? 3.409 79.162 -40.314 1.00 28.74 174 ILE B C 1
ATOM 7210 O O . ILE B 1 174 ? 2.643 78.197 -40.353 1.00 28.71 174 ILE B O 1
ATOM 7215 N N . LEU B 1 175 ? 4.113 79.489 -39.232 1.00 28.86 175 LEU B N 1
ATOM 7216 C CA . LEU B 1 175 ? 4.076 78.674 -38.022 1.00 29.24 175 LEU B CA 1
ATOM 7217 C C . LEU B 1 175 ? 2.811 78.870 -37.185 1.00 29.46 175 LEU B C 1
ATOM 7218 O O . LEU B 1 175 ? 2.307 77.910 -36.596 1.00 29.80 175 LEU B O 1
ATOM 7223 N N . VAL B 1 176 ? 2.292 80.100 -37.145 1.00 29.49 176 VAL B N 1
ATOM 7224 C CA . VAL B 1 176 ? 0.966 80.351 -36.575 1.00 29.69 176 VAL B CA 1
ATOM 7225 C C . VAL B 1 176 ? -0.067 79.527 -37.353 1.00 30.16 176 VAL B C 1
ATOM 7226 O O . VAL B 1 176 ? -0.925 78.871 -36.755 1.00 30.05 176 VAL B O 1
ATOM 7230 N N . ALA B 1 177 ? 0.031 79.563 -38.684 1.00 30.33 177 ALA B N 1
ATOM 7231 C CA . ALA B 1 177 ? -0.813 78.738 -39.551 1.00 30.73 177 ALA B CA 1
ATOM 7232 C C . ALA B 1 177 ? -0.646 77.247 -39.226 1.00 30.90 177 ALA B C 1
ATOM 7233 O O . ALA B 1 177 ? -1.632 76.539 -39.037 1.00 31.03 177 ALA B O 1
ATOM 7235 N N . ALA B 1 178 ? 0.601 76.793 -39.129 1.00 31.12 178 ALA B N 1
ATOM 7236 C CA . ALA B 1 178 ? 0.897 75.375 -38.896 1.00 31.72 178 ALA B CA 1
ATOM 7237 C C . ALA B 1 178 ? 0.380 74.871 -37.549 1.00 32.05 178 ALA B C 1
ATOM 7238 O O . ALA B 1 178 ? -0.134 73.753 -37.464 1.00 32.04 178 ALA B O 1
ATOM 7240 N N . CYS B 1 179 ? 0.499 75.699 -36.509 1.00 32.39 179 CYS B N 1
ATOM 7241 C CA . CYS B 1 179 ? 0.035 75.330 -35.169 1.00 32.65 179 CYS B CA 1
ATOM 7242 C C . CYS B 1 179 ? -1.483 75.283 -35.061 1.00 32.78 179 CYS B C 1
ATOM 7243 O O . CYS B 1 179 ? -2.035 74.376 -34.442 1.00 32.58 179 CYS B O 1
ATOM 7246 N N . LEU B 1 180 ? -2.154 76.263 -35.663 1.00 32.98 180 LEU B N 1
ATOM 7247 C CA . LEU B 1 180 ? -3.602 76.365 -35.563 1.00 33.27 180 LEU B CA 1
ATOM 7248 C C . LEU B 1 180 ? -4.329 75.262 -36.328 1.00 33.60 180 LEU B C 1
ATOM 7249 O O . LEU B 1 180 ? -5.430 74.864 -35.947 1.00 33.59 180 LEU B O 1
ATOM 7254 N N . PHE B 1 181 ? -3.704 74.762 -37.391 1.00 34.11 181 PHE B N 1
ATOM 7255 C CA . PHE B 1 181 ? -4.305 73.706 -38.207 1.00 34.86 181 PHE B CA 1
ATOM 7256 C C . PHE B 1 181 ? -3.620 72.342 -38.029 1.00 35.41 181 PHE B C 1
ATOM 7257 O O . PHE B 1 181 ? -3.900 71.406 -38.782 1.00 35.43 181 PHE B O 1
ATOM 7265 N N . SER B 1 182 ? -2.755 72.235 -37.019 1.00 36.09 182 SER B N 1
ATOM 7266 C CA . SER B 1 182 ? -1.954 71.021 -36.779 1.00 36.98 182 SER B CA 1
ATOM 7267 C C . SER B 1 182 ? -2.772 69.733 -36.586 1.00 37.71 182 SER B C 1
ATOM 7268 O O . SER B 1 182 ? -2.332 68.652 -36.976 1.00 37.74 182 SER B O 1
ATOM 7271 N N . ASN B 1 183 ? -3.959 69.866 -35.998 1.00 38.66 183 ASN B N 1
ATOM 7272 C CA . ASN B 1 183 ? -4.828 68.726 -35.713 1.00 39.54 183 ASN B CA 1
ATOM 7273 C C . ASN B 1 183 ? -5.774 68.358 -36.852 1.00 39.78 183 ASN B C 1
ATOM 7274 O O . ASN B 1 183 ? -6.626 67.480 -36.695 1.00 39.97 183 ASN B O 1
ATOM 7279 N N . TYR B 1 184 ? -5.621 69.027 -37.994 1.00 39.97 184 TYR B N 1
ATOM 7280 C CA . TYR B 1 184 ? -6.406 68.708 -39.185 1.00 40.20 184 TYR B CA 1
ATOM 7281 C C . TYR B 1 184 ? -5.920 67.416 -39.854 1.00 40.88 184 TYR B C 1
ATOM 7282 O O . TYR B 1 184 ? -4.738 67.074 -39.755 1.00 40.45 184 TYR B O 1
ATOM 7291 N N . PRO B 1 185 ? -6.840 66.686 -40.517 1.00 41.67 185 PRO B N 1
ATOM 7292 C CA . PRO B 1 185 ? -6.455 65.487 -41.260 1.00 42.62 185 PRO B CA 1
ATOM 7293 C C . PRO B 1 185 ? -5.445 65.820 -42.349 1.00 43.46 185 PRO B C 1
ATOM 7294 O O . PRO B 1 185 ? -5.566 66.859 -43.006 1.00 43.66 185 PRO B O 1
ATOM 7298 N N . ARG B 1 186 ? -4.459 64.944 -42.528 1.00 44.31 186 ARG B N 1
ATOM 7299 C CA . ARG B 1 186 ? -3.405 65.137 -43.526 1.00 45.33 186 ARG B CA 1
ATOM 7300 C C . ARG B 1 186 ? -3.968 65.414 -44.920 1.00 45.30 186 ARG B C 1
ATOM 7301 O O . ARG B 1 186 ? -3.315 66.052 -45.747 1.00 45.47 186 ARG B O 1
ATOM 7309 N N . GLU B 1 187 ? -5.182 64.935 -45.166 1.00 45.32 187 GLU B N 1
ATOM 7310 C CA . GLU B 1 187 ? -5.845 65.124 -46.454 1.00 45.48 187 GLU B CA 1
ATOM 7311 C C . GLU B 1 187 ? -6.129 66.599 -46.797 1.00 45.03 187 GLU B C 1
ATOM 7312 O O . GLU B 1 187 ? -6.167 66.961 -47.976 1.00 44.82 187 GLU B O 1
ATOM 7318 N N . THR B 1 188 ? -6.307 67.439 -45.771 1.00 44.54 188 THR B N 1
ATOM 7319 C CA . THR B 1 188 ? -6.638 68.860 -45.966 1.00 43.92 188 THR B CA 1
ATOM 7320 C C . THR B 1 188 ? -5.704 69.826 -45.228 1.00 43.77 188 THR B C 1
ATOM 7321 O O . THR B 1 188 ? -5.759 71.038 -45.456 1.00 43.39 188 THR B O 1
ATOM 7325 N N . ARG B 1 189 ? -4.855 69.282 -44.355 1.00 43.44 189 ARG B N 1
ATOM 7326 C CA . ARG B 1 189 ? -4.051 70.065 -43.410 1.00 43.21 189 ARG B CA 1
ATOM 7327 C C . ARG B 1 189 ? -3.188 71.150 -44.052 1.00 42.97 189 ARG B C 1
ATOM 7328 O O . ARG B 1 189 ? -3.364 72.334 -43.752 1.00 42.68 189 ARG B O 1
ATOM 7336 N N . LEU B 1 190 ? -2.265 70.747 -44.925 1.00 42.54 190 LEU B N 1
ATOM 7337 C CA . LEU B 1 190 ? -1.334 71.684 -45.552 1.00 42.36 190 LEU B CA 1
ATOM 7338 C C . LEU B 1 190 ? -2.012 72.668 -46.504 1.00 42.12 190 LEU B C 1
ATOM 7339 O O . LEU B 1 190 ? -1.472 73.744 -46.776 1.00 42.19 190 LEU B O 1
ATOM 7344 N N . GLN B 1 191 ? -3.188 72.287 -47.002 1.00 41.73 191 GLN B N 1
ATOM 7345 C CA . GLN B 1 191 ? -4.009 73.156 -47.834 1.00 41.47 191 GLN B CA 1
ATOM 7346 C C . GLN B 1 191 ? -4.521 74.336 -47.004 1.00 40.50 191 GLN B C 1
ATOM 7347 O O . GLN B 1 191 ? -4.456 75.489 -47.445 1.00 40.31 191 GLN B O 1
ATOM 7353 N N . TYR B 1 192 ? -5.028 74.035 -45.808 1.00 39.25 192 TYR B N 1
ATOM 7354 C CA . TYR B 1 192 ? -5.453 75.066 -44.863 1.00 38.30 192 TYR B CA 1
ATOM 7355 C C . TYR B 1 192 ? -4.285 75.925 -44.384 1.00 37.69 192 TYR B C 1
ATOM 7356 O O . TYR B 1 192 ? -4.441 77.132 -44.197 1.00 37.61 192 TYR B O 1
ATOM 7365 N N . VAL B 1 193 ? -3.126 75.295 -44.192 1.00 36.82 193 VAL B N 1
ATOM 7366 C CA . VAL B 1 193 ? -1.910 75.989 -43.766 1.00 36.21 193 VAL B CA 1
ATOM 7367 C C . VAL B 1 193 ? -1.460 77.024 -44.809 1.00 36.06 193 VAL B C 1
ATOM 7368 O O . VAL B 1 193 ? -1.159 78.166 -44.452 1.00 35.67 193 VAL B O 1
ATOM 7372 N N . LYS B 1 194 ? -1.437 76.625 -46.083 1.00 35.65 194 LYS B N 1
ATOM 7373 C CA . LYS B 1 194 ? -1.040 77.522 -47.170 1.00 35.47 194 LYS B CA 1
ATOM 7374 C C . LYS B 1 194 ? -1.985 78.715 -47.293 1.00 34.94 194 LYS B C 1
ATOM 7375 O O . LYS B 1 194 ? -1.538 79.858 -47.355 1.00 34.87 194 LYS B O 1
ATOM 7381 N N . ARG B 1 195 ? -3.284 78.430 -47.319 1.00 34.33 195 ARG B N 1
ATOM 7382 C CA . ARG B 1 195 ? -4.313 79.440 -47.514 1.00 33.91 195 ARG B CA 1
ATOM 7383 C C . ARG B 1 195 ? -4.405 80.421 -46.344 1.00 33.15 195 ARG B C 1
ATOM 7384 O O . ARG B 1 195 ? -4.646 81.609 -46.551 1.00 32.64 195 ARG B O 1
ATOM 7392 N N . PHE B 1 196 ? -4.224 79.922 -45.122 1.00 32.20 196 PHE B N 1
ATOM 7393 C CA . PHE B 1 196 ? -4.199 80.794 -43.951 1.00 31.33 196 PHE B CA 1
ATOM 7394 C C . PHE B 1 196 ? -2.942 81.647 -43.954 1.00 31.07 196 PHE B C 1
ATOM 7395 O O . PHE B 1 196 ? -3.013 82.844 -43.670 1.00 31.28 196 PHE B O 1
ATOM 7403 N N . TYR B 1 197 ? -1.804 81.031 -44.282 1.00 30.52 197 TYR B N 1
ATOM 7404 C CA . TYR B 1 197 ? -0.534 81.745 -44.397 1.00 30.10 197 TYR B CA 1
ATOM 7405 C C . TYR B 1 197 ? -0.621 82.894 -45.402 1.00 29.90 197 TYR B C 1
ATOM 7406 O O . TYR B 1 197 ? -0.158 84.004 -45.122 1.00 29.67 197 TYR B O 1
ATOM 7415 N N . ASP B 1 198 ? -1.197 82.606 -46.568 1.00 29.49 198 ASP B N 1
ATOM 7416 C CA . ASP B 1 198 ? -1.433 83.612 -47.596 1.00 29.30 198 ASP B CA 1
ATOM 7417 C C . ASP B 1 198 ? -2.355 84.722 -47.108 1.00 28.78 198 ASP B C 1
ATOM 7418 O O . ASP B 1 198 ? -2.087 85.892 -47.354 1.00 28.81 198 ASP B O 1
ATOM 7423 N N . ALA B 1 199 ? -3.436 84.349 -46.426 1.00 28.05 199 ALA B N 1
ATOM 7424 C CA . ALA B 1 199 ? -4.405 85.311 -45.906 1.00 27.96 199 ALA B CA 1
ATOM 7425 C C . ALA B 1 199 ? -3.768 86.317 -44.935 1.00 27.89 199 ALA B C 1
ATOM 7426 O O . ALA B 1 199 ? -3.990 87.526 -45.054 1.00 27.77 199 ALA B O 1
ATOM 7428 N N . VAL B 1 200 ? -2.963 85.820 -43.995 1.00 27.83 200 VAL B N 1
ATOM 7429 C CA . VAL B 1 200 ? -2.334 86.686 -42.988 1.00 27.88 200 VAL B CA 1
ATOM 7430 C C . VAL B 1 200 ? -1.110 87.456 -43.502 1.00 27.91 200 VAL B C 1
ATOM 7431 O O . VAL B 1 200 ? -0.925 88.629 -43.155 1.00 27.68 200 VAL B O 1
ATOM 7435 N N . SER B 1 201 ? -0.299 86.811 -44.343 1.00 27.93 201 SER B N 1
ATOM 7436 C CA . SER B 1 201 ? 0.917 87.427 -44.868 1.00 28.02 201 SER B CA 1
ATOM 7437 C C . SER B 1 201 ? 0.655 88.473 -45.965 1.00 28.35 201 SER B C 1
ATOM 7438 O O . SER B 1 201 ? 1.526 89.296 -46.263 1.00 28.25 201 SER B O 1
ATOM 7441 N N . THR B 1 202 ? -0.534 88.426 -46.564 1.00 28.38 202 THR B N 1
ATOM 7442 C CA . THR B 1 202 ? -0.953 89.448 -47.520 1.00 28.60 202 THR B CA 1
ATOM 7443 C C . THR B 1 202 ? -1.955 90.408 -46.878 1.00 28.75 202 THR B C 1
ATOM 7444 O O . THR B 1 202 ? -2.658 91.138 -47.574 1.00 28.86 202 THR B O 1
ATOM 7448 N N . PHE B 1 203 ? -2.020 90.370 -45.543 1.00 28.92 203 PHE B N 1
ATOM 7449 C CA . PHE B 1 203 ? -2.756 91.339 -44.712 1.00 29.19 203 PHE B CA 1
ATOM 7450 C C . PHE B 1 203 ? -4.285 91.290 -44.784 1.00 29.25 203 PHE B C 1
ATOM 7451 O O . PHE B 1 203 ? -4.965 92.216 -44.338 1.00 29.09 203 PHE B O 1
ATOM 7459 N N . LYS B 1 204 ? -4.834 90.203 -45.311 1.00 29.49 204 LYS B N 1
ATOM 7460 C CA . LYS B 1 204 ? -6.290 90.102 -45.447 1.00 29.40 204 LYS B CA 1
ATOM 7461 C C . LYS B 1 204 ? -6.973 89.778 -44.120 1.00 29.10 204 LYS B C 1
ATOM 7462 O O . LYS B 1 204 ? -8.106 90.201 -43.870 1.00 28.62 204 LYS B O 1
ATOM 7468 N N . ILE B 1 205 ? -6.271 89.028 -43.275 1.00 29.20 205 ILE B N 1
ATOM 7469 C CA . ILE B 1 205 ? -6.743 88.721 -41.930 1.00 29.50 205 ILE B CA 1
ATOM 7470 C C . ILE B 1 205 ? -5.725 89.242 -40.917 1.00 29.89 205 ILE B C 1
ATOM 7471 O O . ILE B 1 205 ? -4.520 89.039 -41.075 1.00 29.53 205 ILE B O 1
ATOM 7476 N N . SER B 1 206 ? -6.229 89.931 -39.895 1.00 30.42 206 SER B N 1
ATOM 7477 C CA . SER B 1 206 ? -5.414 90.397 -38.772 1.00 31.30 206 SER B CA 1
ATOM 7478 C C . SER B 1 206 ? -5.750 89.628 -37.503 1.00 31.43 206 SER B C 1
ATOM 7479 O O . SER B 1 206 ? -6.921 89.402 -37.210 1.00 31.97 206 SER B O 1
ATOM 7482 N N . LEU B 1 207 ? -4.724 89.237 -36.755 1.00 31.82 207 LEU B N 1
ATOM 7483 C CA . LEU B 1 207 ? -4.920 88.504 -35.503 1.00 32.35 207 LEU B CA 1
ATOM 7484 C C . LEU B 1 207 ? -4.361 89.281 -34.309 1.00 32.27 207 LEU B C 1
ATOM 7485 O O . LEU B 1 207 ? -3.450 90.092 -34.480 1.00 32.34 207 LEU B O 1
ATOM 7490 N N . PRO B 1 208 ? -4.898 89.028 -33.098 1.00 32.31 208 PRO B N 1
ATOM 7491 C CA . PRO B 1 208 ? -4.460 89.755 -31.906 1.00 32.32 208 PRO B CA 1
ATOM 7492 C C . PRO B 1 208 ? -3.011 89.449 -31.540 1.00 32.12 208 PRO B C 1
ATOM 7493 O O . PRO B 1 208 ? -2.480 88.394 -31.913 1.00 32.09 208 PRO B O 1
ATOM 7497 N N . THR B 1 209 ? -2.392 90.375 -30.812 1.00 31.98 209 THR B N 1
ATOM 7498 C CA . THR B 1 209 ? -0.980 90.285 -30.437 1.00 31.97 209 THR B CA 1
ATOM 7499 C C . THR B 1 209 ? -0.597 89.015 -29.640 1.00 31.88 209 THR B C 1
ATOM 7500 O O . THR B 1 209 ? 0.465 88.449 -29.893 1.00 31.77 209 THR B O 1
ATOM 7504 N N . PRO B 1 210 ? -1.445 88.567 -28.681 1.00 32.02 210 PRO B N 1
ATOM 7505 C CA . PRO B 1 210 ? -1.141 87.300 -27.983 1.00 32.17 210 PRO B CA 1
ATOM 7506 C C . PRO B 1 210 ? -0.984 86.079 -28.909 1.00 32.33 210 PRO B C 1
ATOM 7507 O O . PRO B 1 210 ? -0.114 85.237 -28.676 1.00 32.19 210 PRO B O 1
ATOM 7511 N N . ILE B 1 211 ? -1.812 85.993 -29.949 1.00 32.58 211 ILE B N 1
ATOM 7512 C CA . ILE B 1 211 ? -1.687 84.936 -30.959 1.00 32.75 211 ILE B CA 1
ATOM 7513 C C . ILE B 1 211 ? -0.416 85.130 -31.780 1.00 32.67 211 ILE B C 1
ATOM 7514 O O . ILE B 1 211 ? 0.368 84.196 -31.960 1.00 32.78 211 ILE B O 1
ATOM 7519 N N . MET B 1 212 ? -0.221 86.356 -32.262 1.00 32.78 212 MET B N 1
ATOM 7520 C CA . MET B 1 212 ? 0.924 86.715 -33.100 1.00 32.95 212 MET B CA 1
ATOM 7521 C C . MET B 1 212 ? 2.280 86.562 -32.409 1.00 32.43 212 MET B C 1
ATOM 7522 O O . MET B 1 212 ? 3.247 86.146 -33.039 1.00 32.24 212 MET B O 1
ATOM 7527 N N . SER B 1 213 ? 2.358 86.910 -31.130 1.00 31.74 213 SER B N 1
ATOM 7528 C CA . SER B 1 213 ? 3.610 86.759 -30.393 1.00 31.60 213 SER B CA 1
ATOM 7529 C C . SER B 1 213 ? 3.820 85.335 -29.873 1.00 31.34 213 SER B C 1
ATOM 7530 O O . SER B 1 213 ? 4.958 84.899 -29.715 1.00 31.35 213 SER B O 1
ATOM 7533 N N . GLY B 1 214 ? 2.724 84.613 -29.644 1.00 31.13 214 GLY B N 1
ATOM 7534 C CA . GLY B 1 214 ? 2.764 83.374 -28.861 1.00 31.24 214 GLY B CA 1
ATOM 7535 C C . GLY B 1 214 ? 2.550 82.053 -29.576 1.00 31.18 214 GLY B C 1
ATOM 7536 O O . GLY B 1 214 ? 3.175 81.059 -29.219 1.00 31.34 214 GLY B O 1
ATOM 7537 N N . VAL B 1 215 ? 1.655 82.024 -30.560 1.00 31.16 215 VAL B N 1
ATOM 7538 C CA . VAL B 1 215 ? 1.336 80.770 -31.254 1.00 31.39 215 VAL B CA 1
ATOM 7539 C C . VAL B 1 215 ? 2.530 80.296 -32.083 1.00 31.63 215 VAL B C 1
ATOM 7540 O O . VAL B 1 215 ? 2.871 80.898 -33.103 1.00 31.94 215 VAL B O 1
ATOM 7544 N N . ARG B 1 216 ? 3.146 79.217 -31.598 1.00 31.74 216 ARG B N 1
ATOM 7545 C CA . ARG B 1 216 ? 4.386 78.603 -32.110 1.00 32.10 216 ARG B CA 1
ATOM 7546 C C . ARG B 1 216 ? 5.387 78.440 -30.960 1.00 31.82 216 ARG B C 1
ATOM 7547 O O . ARG B 1 216 ? 6.301 77.625 -31.043 1.00 31.65 216 ARG B O 1
ATOM 7555 N N . THR B 1 217 ? 5.188 79.212 -29.890 1.00 31.97 217 THR B N 1
ATOM 7556 C CA . THR B 1 217 ? 6.014 79.130 -28.680 1.00 32.09 217 THR B CA 1
ATOM 7557 C C . THR B 1 217 ? 5.397 78.164 -27.637 1.00 32.43 217 THR B C 1
ATOM 7558 O O . THR B 1 217 ? 4.250 77.732 -27.797 1.00 32.15 217 THR B O 1
ATOM 7562 N N . PRO B 1 218 ? 6.167 77.807 -26.586 1.00 32.83 218 PRO B N 1
ATOM 7563 C CA . PRO B 1 218 ? 5.682 76.972 -25.473 1.00 33.31 218 PRO B CA 1
ATOM 7564 C C . PRO B 1 218 ? 4.481 77.501 -24.677 1.00 33.66 218 PRO B C 1
ATOM 7565 O O . PRO B 1 218 ? 3.887 76.747 -23.905 1.00 34.07 218 PRO B O 1
ATOM 7569 N N . THR B 1 219 ? 4.120 78.769 -24.850 1.00 33.90 219 THR B N 1
ATOM 7570 C CA . THR B 1 219 ? 2.992 79.328 -24.104 1.00 33.94 219 THR B CA 1
ATOM 7571 C C . THR B 1 219 ? 1.635 78.836 -24.633 1.00 33.88 219 THR B C 1
ATOM 7572 O O . THR B 1 219 ? 1.514 78.468 -25.802 1.00 33.74 219 THR B O 1
ATOM 7576 N N . ARG B 1 220 ? 0.635 78.802 -23.754 1.00 34.05 220 ARG B N 1
ATOM 7577 C CA . ARG B 1 220 ? -0.752 78.530 -24.150 1.00 34.31 220 ARG B CA 1
ATOM 7578 C C . ARG B 1 220 ? -1.684 79.618 -23.618 1.00 34.44 220 ARG B C 1
ATOM 7579 O O . ARG B 1 220 ? -2.908 79.459 -23.600 1.00 34.40 220 ARG B O 1
ATOM 7587 N N . GLN B 1 221 ? -1.082 80.727 -23.195 1.00 34.71 221 GLN B N 1
ATOM 7588 C CA . GLN B 1 221 ? -1.806 81.893 -22.709 1.00 35.07 221 GLN B CA 1
ATOM 7589 C C . GLN B 1 221 ? -2.162 82.812 -23.876 1.00 34.96 221 GLN B C 1
ATOM 7590 O O . GLN B 1 221 ? -1.314 83.562 -24.375 1.00 34.75 221 GLN B O 1
ATOM 7596 N N . PHE B 1 222 ? -3.418 82.743 -24.311 1.00 34.82 222 PHE B N 1
ATOM 7597 C CA . PHE B 1 222 ? -3.867 83.504 -25.477 1.00 34.99 222 PHE B CA 1
ATOM 7598 C C . PHE B 1 222 ? -5.163 84.279 -25.231 1.00 35.30 222 PHE B C 1
ATOM 7599 O O . PHE B 1 222 ? -5.638 84.988 -26.115 1.00 35.66 222 PHE B O 1
ATOM 7607 N N . SER B 1 223 ? -5.732 84.144 -24.036 1.00 35.59 223 SER B N 1
ATOM 7608 C CA . SER B 1 223 ? -6.949 84.868 -23.689 1.00 35.84 223 SER B CA 1
ATOM 7609 C C . SER B 1 223 ? -6.622 86.307 -23.295 1.00 36.19 223 SER B C 1
ATOM 7610 O O . SER B 1 223 ? -5.785 86.552 -22.423 1.00 36.40 223 SER B O 1
ATOM 7613 N N . SER B 1 224 ? -7.277 87.259 -23.948 1.00 36.31 224 SER B N 1
ATOM 7614 C CA . SER B 1 224 ? -7.006 88.665 -23.686 1.00 36.57 224 SER B CA 1
ATOM 7615 C C . SER B 1 224 ? -8.279 89.414 -23.314 1.00 36.17 224 SER B C 1
ATOM 7616 O O . SER B 1 224 ? -8.228 90.580 -22.923 1.00 36.31 224 SER B O 1
ATOM 7619 N N . CYS B 1 225 ? -9.409 88.718 -23.419 1.00 35.94 225 CYS B N 1
ATOM 7620 C CA . CYS B 1 225 ? -10.731 89.307 -23.261 1.00 35.46 225 CYS B CA 1
ATOM 7621 C C . CYS B 1 225 ? -11.591 88.442 -22.336 1.00 34.57 225 CYS B C 1
ATOM 7622 O O . CYS B 1 225 ? -12.085 87.387 -22.744 1.00 34.94 225 CYS B O 1
ATOM 7625 N N . VAL B 1 226 ? -11.758 88.883 -21.091 1.00 33.45 226 VAL B N 1
ATOM 7626 C CA . VAL B 1 226 ? -12.548 88.125 -20.113 1.00 32.25 226 VAL B CA 1
ATOM 7627 C C . VAL B 1 226 ? -13.676 88.929 -19.472 1.00 31.56 226 VAL B C 1
ATOM 7628 O O . VAL B 1 226 ? -13.503 90.099 -19.126 1.00 31.39 226 VAL B O 1
ATOM 7632 N N . LEU B 1 227 ? -14.843 88.299 -19.358 1.00 30.48 227 LEU B N 1
ATOM 7633 C CA . LEU B 1 227 ? -16.011 88.922 -18.741 1.00 30.06 227 LEU B CA 1
ATOM 7634 C C . LEU B 1 227 ? -16.425 88.136 -17.495 1.00 30.05 227 LEU B C 1
ATOM 7635 O O . LEU B 1 227 ? -16.704 86.939 -17.579 1.00 29.62 227 LEU B O 1
ATOM 7640 N N . ILE B 1 228 ? -16.464 88.818 -16.352 1.00 29.93 228 ILE B N 1
ATOM 7641 C CA . ILE B 1 228 ? -16.823 88.194 -15.075 1.00 30.22 228 ILE B CA 1
ATOM 7642 C C . ILE B 1 228 ? -17.993 88.938 -14.433 1.00 30.28 228 ILE B C 1
ATOM 7643 O O . ILE B 1 228 ? -17.969 90.164 -14.301 1.00 29.65 228 ILE B O 1
ATOM 7648 N N . GLU B 1 229 ? -19.021 88.181 -14.053 1.00 30.48 229 GLU B N 1
ATOM 7649 C CA . GLU B 1 229 ? -20.171 88.726 -13.341 1.00 30.80 229 GLU B CA 1
ATOM 7650 C C . GLU B 1 229 ? -20.050 88.378 -11.862 1.00 31.21 229 GLU B C 1
ATOM 7651 O O . GLU B 1 229 ? -19.799 87.227 -11.505 1.00 31.05 229 GLU B O 1
ATOM 7657 N N . CYS B 1 230 ? -20.222 89.386 -11.014 1.00 31.92 230 CYS B N 1
ATOM 7658 C CA . CYS B 1 230 ? -20.112 89.226 -9.571 1.00 32.47 230 CYS B CA 1
ATOM 7659 C C . CYS B 1 230 ? -21.494 89.079 -8.937 1.00 32.81 230 CYS B C 1
ATOM 7660 O O . CYS B 1 230 ? -22.423 89.815 -9.278 1.00 33.05 230 CYS B O 1
ATOM 7663 N N . GLY B 1 231 ? -21.629 88.119 -8.023 1.00 33.27 231 GLY B N 1
ATOM 7664 C CA . GLY B 1 231 ? -22.868 87.952 -7.260 1.00 33.25 231 GLY B CA 1
ATOM 7665 C C . GLY B 1 231 ? -22.864 88.801 -6.002 1.00 33.51 231 GLY B C 1
ATOM 7666 O O . GLY B 1 231 ? -21.819 89.318 -5.596 1.00 33.70 231 GLY B O 1
ATOM 7667 N N . ASP B 1 232 ? -24.029 88.935 -5.374 1.00 33.49 232 ASP B N 1
ATOM 7668 C CA . ASP B 1 232 ? -24.170 89.759 -4.173 1.00 33.49 232 ASP B CA 1
ATOM 7669 C C . ASP B 1 232 ? -23.884 88.963 -2.890 1.00 33.44 232 ASP B C 1
ATOM 7670 O O . ASP B 1 232 ? -24.754 88.800 -2.029 1.00 33.73 232 ASP B O 1
ATOM 7675 N N . SER B 1 233 ? -22.657 88.461 -2.785 1.00 33.00 233 SER B N 1
ATOM 7676 C CA . SER B 1 233 ? -22.187 87.751 -1.602 1.00 32.54 233 SER B CA 1
ATOM 7677 C C . SER B 1 233 ? -20.680 87.924 -1.515 1.00 32.46 233 SER B C 1
ATOM 7678 O O . SER B 1 233 ? -20.031 88.190 -2.530 1.00 32.08 233 SER B O 1
ATOM 7681 N N . LEU B 1 234 ? -20.130 87.772 -0.310 1.00 32.26 234 LEU B N 1
ATOM 7682 C CA . LEU B 1 234 ? -18.686 87.831 -0.102 1.00 32.29 234 LEU B CA 1
ATOM 7683 C C . LEU B 1 234 ? -17.944 86.734 -0.857 1.00 32.43 234 LEU B C 1
ATOM 7684 O O . LEU B 1 234 ? -16.867 86.974 -1.405 1.00 32.51 234 LEU B O 1
ATOM 7689 N N . ASP B 1 235 ? -18.519 85.533 -0.881 1.00 32.30 235 ASP B N 1
ATOM 7690 C CA . ASP B 1 235 ? -17.913 84.404 -1.584 1.00 32.32 235 ASP B CA 1
ATOM 7691 C C . ASP B 1 235 ? -17.723 84.700 -3.076 1.00 31.71 235 ASP B C 1
ATOM 7692 O O . ASP B 1 235 ? -16.711 84.326 -3.671 1.00 31.57 235 ASP B O 1
ATOM 7697 N N . SER B 1 236 ? -18.710 85.367 -3.667 1.00 31.30 236 SER B N 1
ATOM 7698 C CA . SER B 1 236 ? -18.664 85.727 -5.076 1.00 30.77 236 SER B CA 1
ATOM 7699 C C . SER B 1 236 ? -17.716 86.893 -5.336 1.00 30.30 236 SER B C 1
ATOM 7700 O O . SER B 1 236 ? -16.995 86.895 -6.334 1.00 30.19 236 SER B O 1
ATOM 7703 N N . ILE B 1 237 ? -17.726 87.879 -4.440 1.00 29.78 237 ILE B N 1
ATOM 7704 C CA . ILE B 1 237 ? -16.789 89.005 -4.501 1.00 29.29 237 ILE B CA 1
ATOM 7705 C C . ILE B 1 237 ? -15.346 88.484 -4.486 1.00 29.12 237 ILE B C 1
ATOM 7706 O O . ILE B 1 237 ? -14.538 88.872 -5.335 1.00 28.86 237 ILE B O 1
ATOM 7711 N N . ASN B 1 238 ? -15.051 87.575 -3.551 1.00 28.55 238 ASN B N 1
ATOM 7712 C CA . ASN B 1 238 ? -13.735 86.926 -3.453 1.00 27.86 238 ASN B CA 1
ATOM 7713 C C . ASN B 1 238 ? -13.361 86.075 -4.661 1.00 27.46 238 ASN B C 1
ATOM 7714 O O . ASN B 1 238 ? -12.220 86.111 -5.115 1.00 27.79 238 ASN B O 1
ATOM 7719 N N . ALA B 1 239 ? -14.315 85.290 -5.160 1.00 27.16 239 ALA B N 1
ATOM 7720 C CA . ALA B 1 239 ? -14.125 84.500 -6.379 1.00 26.70 239 ALA B CA 1
ATOM 7721 C C . ALA B 1 239 ? -13.837 85.406 -7.583 1.00 26.46 239 ALA B C 1
ATOM 7722 O O . ALA B 1 239 ? -12.960 85.111 -8.393 1.00 26.41 239 ALA B O 1
ATOM 7724 N N . THR B 1 240 ? -14.582 86.505 -7.679 1.00 26.38 240 THR B N 1
ATOM 7725 C CA . THR B 1 240 ? -14.436 87.479 -8.766 1.00 26.32 240 THR B CA 1
ATOM 7726 C C . THR B 1 240 ? -13.048 88.125 -8.722 1.00 26.15 240 THR B C 1
ATOM 7727 O O . THR B 1 240 ? -12.327 88.120 -9.715 1.00 26.12 240 THR B O 1
ATOM 7731 N N . SER B 1 241 ? -12.681 88.636 -7.549 1.00 26.02 241 SER B N 1
ATOM 7732 C CA . SER B 1 241 ? -11.353 89.179 -7.284 1.00 26.12 241 SER B CA 1
ATOM 7733 C C . SER B 1 241 ? -10.220 88.204 -7.622 1.00 26.22 241 SER B C 1
ATOM 7734 O O . SER B 1 241 ? -9.247 88.587 -8.275 1.00 26.14 241 SER B O 1
ATOM 7737 N N . SER B 1 242 ? -10.349 86.951 -7.178 1.00 26.18 242 SER B N 1
ATOM 7738 C CA . SER B 1 242 ? -9.339 85.921 -7.452 1.00 26.24 242 SER B CA 1
ATOM 7739 C C . SER B 1 242 ? -9.205 85.617 -8.948 1.00 26.41 242 SER B C 1
ATOM 7740 O O . SER B 1 242 ? -8.091 85.432 -9.463 1.00 26.30 242 SER B O 1
ATOM 7743 N N . ALA B 1 243 ? -10.348 85.549 -9.628 1.00 26.39 243 ALA B N 1
ATOM 7744 C CA . ALA B 1 243 ? -10.388 85.337 -11.071 1.00 26.53 243 ALA B CA 1
ATOM 7745 C C . ALA B 1 243 ? -9.685 86.474 -11.827 1.00 26.60 243 ALA B C 1
ATOM 7746 O O . ALA B 1 243 ? -8.919 86.222 -12.757 1.00 26.72 243 ALA B O 1
ATOM 7748 N N . ILE B 1 244 ? -9.948 87.712 -11.415 1.00 26.83 244 ILE B N 1
ATOM 7749 C CA . ILE B 1 244 ? -9.298 88.888 -11.997 1.00 27.09 244 ILE B CA 1
ATOM 7750 C C . ILE B 1 244 ? -7.774 88.775 -11.884 1.00 27.61 244 ILE B C 1
ATOM 7751 O O . ILE B 1 244 ? -7.064 88.900 -12.885 1.00 27.39 244 ILE B O 1
ATOM 7756 N N . VAL B 1 245 ? -7.291 88.518 -10.665 1.00 28.07 245 VAL B N 1
ATOM 7757 C CA . VAL B 1 245 ? -5.853 88.400 -10.379 1.00 28.61 245 VAL B CA 1
ATOM 7758 C C . VAL B 1 245 ? -5.187 87.362 -11.280 1.00 29.00 245 VAL B C 1
ATOM 7759 O O . VAL B 1 245 ? -4.127 87.625 -11.855 1.00 29.01 245 VAL B O 1
ATOM 7763 N N . LYS B 1 246 ? -5.816 86.195 -11.406 1.00 29.55 246 LYS B N 1
ATOM 7764 C CA . LYS B 1 246 ? -5.313 85.131 -12.282 1.00 30.20 246 LYS B CA 1
ATOM 7765 C C . LYS B 1 246 ? -5.221 85.580 -13.743 1.00 29.99 246 LYS B C 1
ATOM 7766 O O . LYS B 1 246 ? -4.196 85.375 -14.394 1.00 29.83 246 LYS B O 1
ATOM 7772 N N . TYR B 1 247 ? -6.288 86.192 -14.251 1.00 30.05 247 TYR B N 1
ATOM 7773 C CA . TYR B 1 247 ? -6.314 86.619 -15.653 1.00 30.11 247 TYR B CA 1
ATOM 7774 C C . TYR B 1 247 ? -5.430 87.823 -15.982 1.00 30.47 247 TYR B C 1
ATOM 7775 O O . TYR B 1 247 ? -4.822 87.855 -17.052 1.00 30.52 247 TYR B O 1
ATOM 7784 N N . VAL B 1 248 ? -5.342 88.801 -15.074 1.00 30.97 248 VAL B N 1
ATOM 7785 C CA . VAL B 1 248 ? -4.498 89.990 -15.324 1.00 31.38 248 VAL B CA 1
ATOM 7786 C C . VAL B 1 248 ? -3.001 89.683 -15.289 1.00 31.93 248 VAL B C 1
ATOM 7787 O O . VAL B 1 248 ? -2.204 90.443 -15.834 1.00 31.71 248 VAL B O 1
ATOM 7791 N N . SER B 1 249 ? -2.629 88.573 -14.649 1.00 32.70 249 SER B N 1
ATOM 7792 C CA . SER B 1 249 ? -1.238 88.126 -14.633 1.00 33.54 249 SER B CA 1
ATOM 7793 C C . SER B 1 249 ? -0.861 87.507 -15.979 1.00 34.27 249 SER B C 1
ATOM 7794 O O . SER B 1 249 ? 0.322 87.355 -16.296 1.00 34.26 249 SER B O 1
ATOM 7797 N N . GLN B 1 250 ? -1.883 87.143 -16.750 1.00 35.25 250 GLN B N 1
ATOM 7798 C CA . GLN B 1 250 ? -1.719 86.604 -18.096 1.00 36.56 250 GLN B CA 1
ATOM 7799 C C . GLN B 1 250 ? -2.013 87.668 -19.157 1.00 36.80 250 GLN B C 1
ATOM 7800 O O . GLN B 1 250 ? -2.132 87.347 -20.342 1.00 37.31 250 GLN B O 1
ATOM 7806 N N . ARG B 1 251 ? -2.146 88.921 -18.717 1.00 36.97 251 ARG B N 1
ATOM 7807 C CA . ARG B 1 251 ? -2.238 90.097 -19.600 1.00 37.25 251 ARG B CA 1
ATOM 7808 C C . ARG B 1 251 ? -3.635 90.413 -20.162 1.00 36.59 251 ARG B C 1
ATOM 7809 O O . ARG B 1 251 ? -3.762 91.158 -21.142 1.00 36.99 251 ARG B O 1
ATOM 7817 N N . ALA B 1 252 ? -4.676 89.887 -19.522 1.00 35.30 252 ALA B N 1
ATOM 7818 C CA . ALA B 1 252 ? -6.041 90.033 -20.030 1.00 34.10 252 ALA B CA 1
ATOM 7819 C C . ALA B 1 252 ? -6.731 91.343 -19.630 1.00 33.25 252 ALA B C 1
ATOM 7820 O O . ALA B 1 252 ? -6.520 91.865 -18.533 1.00 32.90 252 ALA B O 1
ATOM 7822 N N . GLY B 1 253 ? -7.549 91.868 -20.539 1.00 32.24 253 GLY B N 1
ATOM 7823 C CA . GLY B 1 253 ? -8.451 92.966 -20.223 1.00 31.46 253 GLY B CA 1
ATOM 7824 C C . GLY B 1 253 ? -9.736 92.407 -19.641 1.00 30.83 253 GLY B C 1
ATOM 7825 O O . GLY B 1 253 ? -10.212 91.350 -20.071 1.00 30.54 253 GLY B O 1
ATOM 7826 N N . ILE B 1 254 ? -10.310 93.116 -18.670 1.00 30.37 254 ILE B N 1
ATOM 7827 C CA . ILE B 1 254 ? -11.453 92.586 -17.919 1.00 30.06 254 ILE B CA 1
ATOM 7828 C C . ILE B 1 254 ? -12.716 93.440 -18.038 1.00 29.84 254 ILE B C 1
ATOM 7829 O O . ILE B 1 254 ? -12.665 94.663 -17.933 1.00 29.43 254 ILE B O 1
ATOM 7834 N N . GLY B 1 255 ? -13.845 92.774 -18.256 1.00 29.43 255 GLY B N 1
ATOM 7835 C CA . GLY B 1 255 ? -15.150 93.391 -18.070 1.00 29.51 255 GLY B CA 1
ATOM 7836 C C . GLY B 1 255 ? -15.760 92.822 -16.801 1.00 29.45 255 GLY B C 1
ATOM 7837 O O . GLY B 1 255 ? -15.894 91.599 -16.672 1.00 29.45 255 GLY B O 1
ATOM 7838 N N . ILE B 1 256 ? -16.119 93.698 -15.863 1.00 29.32 256 ILE B N 1
ATOM 7839 C CA . ILE B 1 256 ? -16.692 93.274 -14.582 1.00 29.55 256 ILE B CA 1
ATOM 7840 C C . ILE B 1 256 ? -18.120 93.780 -14.418 1.00 29.97 256 ILE B C 1
ATOM 7841 O O . ILE B 1 256 ? -18.360 94.984 -14.425 1.00 29.74 256 ILE B O 1
ATOM 7846 N N . ASN B 1 257 ? -19.067 92.858 -14.260 1.00 30.46 257 ASN B N 1
ATOM 7847 C CA . ASN B 1 257 ? -20.412 93.232 -13.836 1.00 30.83 257 ASN B CA 1
ATOM 7848 C C . ASN B 1 257 ? -20.517 93.154 -12.314 1.00 31.20 257 ASN B C 1
ATOM 7849 O O . ASN B 1 257 ? -20.515 92.063 -11.746 1.00 31.36 257 ASN B O 1
ATOM 7854 N N . ALA B 1 258 ? -20.604 94.314 -11.667 1.00 31.54 258 ALA B N 1
ATOM 7855 C CA . ALA B 1 258 ? -20.738 94.397 -10.211 1.00 32.22 258 ALA B CA 1
ATOM 7856 C C . ALA B 1 258 ? -22.032 95.102 -9.793 1.00 32.75 258 ALA B C 1
ATOM 7857 O O . ALA B 1 258 ? -22.180 95.519 -8.641 1.00 32.57 258 ALA B O 1
ATOM 7859 N N . GLY B 1 259 ? -22.969 95.208 -10.732 1.00 33.31 259 GLY B N 1
ATOM 7860 C CA . GLY B 1 259 ? -24.252 95.859 -10.491 1.00 34.37 259 GLY B CA 1
ATOM 7861 C C . GLY B 1 259 ? -25.180 95.169 -9.501 1.00 35.26 259 GLY B C 1
ATOM 7862 O O . GLY B 1 259 ? -26.099 95.802 -8.982 1.00 35.12 259 GLY B O 1
ATOM 7863 N N . ARG B 1 260 ? -24.945 93.881 -9.239 1.00 36.11 260 ARG B N 1
ATOM 7864 C CA . ARG B 1 260 ? -25.760 93.111 -8.289 1.00 37.28 260 ARG B CA 1
ATOM 7865 C C . ARG B 1 260 ? -25.476 93.459 -6.828 1.00 37.59 260 ARG B C 1
ATOM 7866 O O . ARG B 1 260 ? -26.312 93.210 -5.951 1.00 37.67 260 ARG B O 1
ATOM 7874 N N . ILE B 1 261 ? -24.296 94.016 -6.568 1.00 37.98 261 ILE B N 1
ATOM 7875 C CA . ILE B 1 261 ? -23.864 94.315 -5.202 1.00 38.39 261 ILE B CA 1
ATOM 7876 C C . ILE B 1 261 ? -24.792 95.344 -4.561 1.00 39.10 261 ILE B C 1
ATOM 7877 O O . ILE B 1 261 ? -25.021 96.423 -5.114 1.00 39.15 261 ILE B O 1
ATOM 7882 N N . ARG B 1 262 ? -25.336 94.986 -3.400 1.00 39.79 262 ARG B N 1
ATOM 7883 C CA . ARG B 1 262 ? -26.369 95.786 -2.742 1.00 40.52 262 ARG B CA 1
ATOM 7884 C C . ARG B 1 262 ? -25.825 97.127 -2.255 1.00 40.84 262 ARG B C 1
ATOM 7885 O O . ARG B 1 262 ? -24.645 97.249 -1.915 1.00 40.77 262 ARG B O 1
ATOM 7893 N N . ALA B 1 263 ? -26.700 98.127 -2.240 1.00 41.47 263 ALA B N 1
ATOM 7894 C CA . ALA B 1 263 ? -26.328 99.492 -1.893 1.00 42.22 263 ALA B CA 1
ATOM 7895 C C . ALA B 1 263 ? -25.934 99.660 -0.426 1.00 42.81 263 ALA B C 1
ATOM 7896 O O . ALA B 1 263 ? -26.283 98.840 0.427 1.00 43.00 263 ALA B O 1
ATOM 7898 N N . LEU B 1 264 ? -25.194 100.732 -0.160 1.00 43.55 264 LEU B N 1
ATOM 7899 C CA . LEU B 1 264 ? -24.843 101.174 1.186 1.00 44.42 264 LEU B CA 1
ATOM 7900 C C . LEU B 1 264 ? -26.078 101.318 2.087 1.00 44.96 264 LEU B C 1
ATOM 7901 O O . LEU B 1 264 ? -27.055 101.971 1.714 1.00 44.92 264 LEU B O 1
ATOM 7906 N N . GLY B 1 265 ? -26.026 100.692 3.261 1.00 45.78 265 GLY B N 1
ATOM 7907 C CA . GLY B 1 265 ? -27.097 100.799 4.252 1.00 46.81 265 GLY B CA 1
ATOM 7908 C C . GLY B 1 265 ? -28.164 99.721 4.178 1.00 47.59 265 GLY B C 1
ATOM 7909 O O . GLY B 1 265 ? -29.199 99.820 4.842 1.00 47.75 265 GLY B O 1
ATOM 7910 N N . SER B 1 266 ? -27.918 98.696 3.366 1.00 48.28 266 SER B N 1
ATOM 7911 C CA . SER B 1 266 ? -28.841 97.571 3.228 1.00 49.06 266 SER B CA 1
ATOM 7912 C C . SER B 1 266 ? -28.713 96.604 4.409 1.00 49.47 266 SER B C 1
ATOM 7913 O O . SER B 1 266 ? -27.642 96.511 5.019 1.00 49.43 266 SER B O 1
ATOM 7916 N N . PRO B 1 267 ? -29.810 95.891 4.746 1.00 49.94 267 PRO B N 1
ATOM 7917 C CA . PRO B 1 267 ? -29.756 94.795 5.726 1.00 50.24 267 PRO B CA 1
ATOM 7918 C C . PRO B 1 267 ? -28.788 93.686 5.313 1.00 50.48 267 PRO B C 1
ATOM 7919 O O . PRO B 1 267 ? -28.561 93.480 4.117 1.00 50.82 267 PRO B O 1
ATOM 7923 N N . PHE B 1 274 ? -21.396 94.787 3.312 1.00 55.08 274 PHE B N 1
ATOM 7924 C CA . PHE B 1 274 ? -22.632 95.019 2.555 1.00 54.86 274 PHE B CA 1
ATOM 7925 C C . PHE B 1 274 ? -23.492 96.136 3.137 1.00 54.40 274 PHE B C 1
ATOM 7926 O O . PHE B 1 274 ? -24.260 96.778 2.416 1.00 54.43 274 PHE B O 1
ATOM 7934 N N . HIS B 1 275 ? -23.371 96.340 4.448 1.00 53.67 275 HIS B N 1
ATOM 7935 C CA . HIS B 1 275 ? -23.840 97.561 5.085 1.00 52.83 275 HIS B CA 1
ATOM 7936 C C . HIS B 1 275 ? -23.071 98.740 4.488 1.00 51.69 275 HIS B C 1
ATOM 7937 O O . HIS B 1 275 ? -23.626 99.826 4.312 1.00 51.80 275 HIS B O 1
ATOM 7944 N N . THR B 1 276 ? -21.802 98.498 4.155 1.00 50.16 276 THR B N 1
ATOM 7945 C CA . THR B 1 276 ? -20.871 99.553 3.739 1.00 48.75 276 THR B CA 1
ATOM 7946 C C . THR B 1 276 ? -20.869 99.886 2.240 1.00 47.40 276 THR B C 1
ATOM 7947 O O . THR B 1 276 ? -20.267 100.878 1.827 1.00 47.46 276 THR B O 1
ATOM 7951 N N . GLY B 1 277 ? -21.534 99.060 1.435 1.00 45.79 277 GLY B N 1
ATOM 7952 C CA . GLY B 1 277 ? -21.836 99.416 0.048 1.00 43.71 277 GLY B CA 1
ATOM 7953 C C . GLY B 1 277 ? -20.872 98.978 -1.040 1.00 42.13 277 GLY B C 1
ATOM 7954 O O . GLY B 1 277 ? -19.939 98.212 -0.800 1.00 41.91 277 GLY B O 1
ATOM 7955 N N . CYS B 1 278 ? -21.109 99.497 -2.242 1.00 40.57 278 CYS B N 1
ATOM 7956 C CA . CYS B 1 278 ? -20.402 99.082 -3.456 1.00 39.22 278 CYS B CA 1
ATOM 7957 C C . CYS B 1 278 ? -18.951 99.528 -3.551 1.00 37.78 278 CYS B C 1
ATOM 7958 O O . CYS B 1 278 ? -18.094 98.753 -3.967 1.00 37.47 278 CYS B O 1
ATOM 7961 N N . ILE B 1 279 ? -18.689 100.779 -3.184 1.00 36.28 279 ILE B N 1
ATOM 7962 C CA . ILE B 1 279 ? -17.404 101.423 -3.477 1.00 35.00 279 ILE B CA 1
ATOM 7963 C C . ILE B 1 279 ? -16.172 100.719 -2.868 1.00 34.32 279 ILE B C 1
ATOM 7964 O O . ILE B 1 279 ? -15.193 100.510 -3.579 1.00 34.06 279 ILE B O 1
ATOM 7969 N N . PRO B 1 280 ? -16.222 100.329 -1.572 1.00 33.78 280 PRO B N 1
ATOM 7970 C CA . PRO B 1 280 ? -15.072 99.590 -1.028 1.00 33.11 280 PRO B CA 1
ATOM 7971 C C . PRO B 1 280 ? -14.751 98.304 -1.801 1.00 32.40 280 PRO B C 1
ATOM 7972 O O . PRO B 1 280 ? -13.580 97.987 -1.984 1.00 32.36 280 PRO B O 1
ATOM 7976 N N . PHE B 1 281 ? -15.774 97.591 -2.267 1.00 31.58 281 PHE B N 1
ATOM 7977 C CA . PHE B 1 281 ? -15.576 96.408 -3.108 1.00 31.34 281 PHE B CA 1
ATOM 7978 C C . PHE B 1 281 ? -15.058 96.737 -4.523 1.00 31.12 281 PHE B C 1
ATOM 7979 O O . PHE B 1 281 ? -14.281 95.970 -5.101 1.00 30.65 281 PHE B O 1
ATOM 7987 N N . TYR B 1 282 ? -15.514 97.862 -5.074 1.00 30.98 282 TYR B N 1
ATOM 7988 C CA . TYR B 1 282 ? -15.022 98.377 -6.357 1.00 30.96 282 TYR B CA 1
ATOM 7989 C C . TYR B 1 282 ? -13.533 98.685 -6.255 1.00 30.58 282 TYR B C 1
ATOM 7990 O O . TYR B 1 282 ? -12.758 98.363 -7.161 1.00 30.51 282 TYR B O 1
ATOM 7999 N N . LYS B 1 283 ? -13.145 99.311 -5.144 1.00 30.26 283 LYS B N 1
ATOM 8000 C CA . LYS B 1 283 ? -11.739 99.571 -4.836 1.00 30.33 283 LYS B CA 1
ATOM 8001 C C . LYS B 1 283 ? -10.923 98.278 -4.818 1.00 29.67 283 LYS B C 1
ATOM 8002 O O . LYS B 1 283 ? -9.790 98.247 -5.302 1.00 29.30 283 LYS B O 1
ATOM 8008 N N . HIS B 1 284 ? -11.515 97.221 -4.259 1.00 29.04 284 HIS B N 1
ATOM 8009 C CA . HIS B 1 284 ? -10.877 95.907 -4.197 1.00 28.62 284 HIS B CA 1
ATOM 8010 C C . HIS B 1 284 ? -10.697 95.289 -5.587 1.00 28.33 284 HIS B C 1
ATOM 8011 O O . HIS B 1 284 ? -9.674 94.664 -5.861 1.00 28.31 284 HIS B O 1
ATOM 8018 N N . PHE B 1 285 ? -11.688 95.461 -6.459 1.00 28.20 285 PHE B N 1
ATOM 8019 C CA . PHE B 1 285 ? -11.571 94.967 -7.834 1.00 28.19 285 PHE B CA 1
ATOM 8020 C C . PHE B 1 285 ? -10.471 95.711 -8.597 1.00 28.10 285 PHE B C 1
ATOM 8021 O O . PHE B 1 285 ? -9.745 95.108 -9.385 1.00 28.24 285 PHE B O 1
ATOM 8029 N N . GLN B 1 286 ? -10.342 97.010 -8.336 1.00 28.13 286 GLN B N 1
ATOM 8030 C CA . GLN B 1 286 ? -9.293 97.815 -8.959 1.00 28.67 286 GLN B CA 1
ATOM 8031 C C . GLN B 1 286 ? -7.897 97.324 -8.575 1.00 28.47 286 GLN B C 1
ATOM 8032 O O . GLN B 1 286 ? -7.034 97.194 -9.439 1.00 28.48 286 GLN B O 1
ATOM 8038 N N . THR B 1 287 ? -7.680 97.036 -7.291 1.00 28.62 287 THR B N 1
ATOM 8039 C CA . THR B 1 287 ? -6.385 96.515 -6.848 1.00 28.57 287 THR B CA 1
ATOM 8040 C C . THR B 1 287 ? -6.106 95.110 -7.384 1.00 28.65 287 THR B C 1
ATOM 8041 O O . THR B 1 287 ? -4.953 94.761 -7.629 1.00 28.78 287 THR B O 1
ATOM 8045 N N . ALA B 1 288 ? -7.156 94.316 -7.574 1.00 28.68 288 ALA B N 1
ATOM 8046 C CA . ALA B 1 288 ? -7.024 93.021 -8.244 1.00 28.93 288 ALA B CA 1
ATOM 8047 C C . ALA B 1 288 ? -6.586 93.202 -9.705 1.00 29.18 288 ALA B C 1
ATOM 8048 O O . ALA B 1 288 ? -5.727 92.471 -10.200 1.00 28.68 288 ALA B O 1
ATOM 8050 N N . VAL B 1 289 ? -7.186 94.181 -10.380 1.00 29.68 289 VAL B N 1
ATOM 8051 C CA . VAL B 1 289 ? -6.840 94.520 -11.766 1.00 30.31 289 VAL B CA 1
ATOM 8052 C C . VAL B 1 289 ? -5.385 94.986 -11.873 1.00 30.86 289 VAL B C 1
ATOM 8053 O O . VAL B 1 289 ? -4.658 94.559 -12.768 1.00 31.02 289 VAL B O 1
ATOM 8057 N N . LYS B 1 290 ? -4.967 95.835 -10.939 1.00 31.62 290 LYS B N 1
ATOM 8058 C CA . LYS B 1 290 ? -3.622 96.413 -10.940 1.00 32.59 290 LYS B CA 1
ATOM 8059 C C . LYS B 1 290 ? -2.572 95.566 -10.207 1.00 33.13 290 LYS B C 1
ATOM 8060 O O . LYS B 1 290 ? -1.413 95.977 -10.095 1.00 32.57 290 LYS B O 1
ATOM 8066 N N . SER B 1 291 ? -2.976 94.386 -9.734 1.00 34.10 291 SER B N 1
ATOM 8067 C CA . SER B 1 291 ? -2.120 93.522 -8.902 1.00 35.44 291 SER B CA 1
ATOM 8068 C C . SER B 1 291 ? -0.837 93.060 -9.591 1.00 36.82 291 SER B C 1
ATOM 8069 O O . SER B 1 291 ? 0.142 92.727 -8.925 1.00 36.68 291 SER B O 1
ATOM 8072 N N . CYS B 1 292 ? -0.849 93.037 -10.922 1.00 38.88 292 CYS B N 1
ATOM 8073 C CA . CYS B 1 292 ? 0.310 92.599 -11.687 1.00 41.18 292 CYS B CA 1
ATOM 8074 C C . CYS B 1 292 ? 0.847 93.707 -12.608 1.00 42.83 292 CYS B C 1
ATOM 8075 O O . CYS B 1 292 ? 1.319 93.432 -13.715 1.00 43.24 292 CYS B O 1
ATOM 8078 N N . SER B 1 293 ? 0.789 94.952 -12.128 1.00 44.81 293 SER B N 1
ATOM 8079 C CA . SER B 1 293 ? 1.221 96.125 -12.898 1.00 46.79 293 SER B CA 1
ATOM 8080 C C . SER B 1 293 ? 2.429 96.825 -12.284 1.00 48.22 293 SER B C 1
ATOM 8081 O O . SER B 1 293 ? 2.482 97.023 -11.067 1.00 48.37 293 SER B O 1
ATOM 8084 N N . GLN B 1 294 ? 3.364 97.221 -13.156 1.00 50.05 294 GLN B N 1
ATOM 8085 C CA . GLN B 1 294 ? 4.646 97.873 -12.810 1.00 51.79 294 GLN B CA 1
ATOM 8086 C C . GLN B 1 294 ? 4.742 98.477 -11.406 1.00 52.53 294 GLN B C 1
ATOM 8087 O O . GLN B 1 294 ? 5.670 98.165 -10.652 1.00 52.81 294 GLN B O 1
ATOM 8093 N N . GLY B 1 295 ? 3.793 99.352 -11.077 1.00 53.38 295 GLY B N 1
ATOM 8094 C CA . GLY B 1 295 ? 3.775 100.032 -9.785 1.00 54.31 295 GLY B CA 1
ATOM 8095 C C . GLY B 1 295 ? 2.950 101.303 -9.831 1.00 54.92 295 GLY B C 1
ATOM 8096 O O . GLY B 1 295 ? 3.494 102.412 -9.804 1.00 55.14 295 GLY B O 1
ATOM 8097 N N . GLY B 1 296 ? 1.632 101.134 -9.912 1.00 55.40 296 GLY B N 1
ATOM 8098 C CA . GLY B 1 296 ? 0.698 102.256 -9.924 1.00 55.83 296 GLY B CA 1
ATOM 8099 C C . GLY B 1 296 ? -0.395 102.103 -10.964 1.00 56.14 296 GLY B C 1
ATOM 8100 O O . GLY B 1 296 ? -1.549 101.813 -10.626 1.00 56.37 296 GLY B O 1
ATOM 8101 N N . VAL B 1 297 ? -0.025 102.295 -12.231 1.00 56.19 297 VAL B N 1
ATOM 8102 C CA . VAL B 1 297 ? -0.982 102.280 -13.344 1.00 55.96 297 VAL B CA 1
ATOM 8103 C C . VAL B 1 297 ? -0.605 101.330 -14.486 1.00 55.52 297 VAL B C 1
ATOM 8104 O O . VAL B 1 297 ? -1.476 100.650 -15.036 1.00 55.72 297 VAL B O 1
ATOM 8108 N N . ARG B 1 298 ? 0.685 101.290 -14.824 1.00 54.77 298 ARG B N 1
ATOM 8109 C CA . ARG B 1 298 ? 1.180 100.640 -16.047 1.00 53.90 298 ARG B CA 1
ATOM 8110 C C . ARG B 1 298 ? 0.847 99.143 -16.163 1.00 52.73 298 ARG B C 1
ATOM 8111 O O . ARG B 1 298 ? 1.611 98.283 -15.704 1.00 52.94 298 ARG B O 1
ATOM 8119 N N . GLY B 1 299 ? -0.290 98.851 -16.798 1.00 51.11 299 GLY B N 1
ATOM 8120 C CA . GLY B 1 299 ? -0.757 97.479 -17.012 1.00 48.90 299 GLY B CA 1
ATOM 8121 C C . GLY B 1 299 ? -2.060 97.202 -16.287 1.00 47.20 299 GLY B C 1
ATOM 8122 O O . GLY B 1 299 ? -2.435 97.945 -15.379 1.00 47.48 299 GLY B O 1
ATOM 8123 N N . GLY B 1 300 ? -2.744 96.128 -16.681 1.00 45.39 300 GLY B N 1
ATOM 8124 C CA . GLY B 1 300 ? -4.007 95.720 -16.056 1.00 42.44 300 GLY B CA 1
ATOM 8125 C C . GLY B 1 300 ? -5.147 96.687 -16.302 1.00 40.29 300 GLY B C 1
ATOM 8126 O O . GLY B 1 300 ? -5.144 97.806 -15.784 1.00 40.45 300 GLY B O 1
ATOM 8127 N N . ALA B 1 301 ? -6.139 96.253 -17.074 1.00 38.23 301 ALA B N 1
ATOM 8128 C CA . ALA B 1 301 ? -7.249 97.134 -17.449 1.00 36.14 301 ALA B CA 1
ATOM 8129 C C . ALA B 1 301 ? -8.625 96.483 -17.289 1.00 34.67 301 ALA B C 1
ATOM 8130 O O . ALA B 1 301 ? -8.819 95.323 -17.666 1.00 34.07 301 ALA B O 1
ATOM 8132 N N . ALA B 1 302 ? -9.568 97.245 -16.731 1.00 32.82 302 ALA B N 1
ATOM 8133 C CA . ALA B 1 302 ? -10.952 96.793 -16.569 1.00 31.65 302 ALA B CA 1
ATOM 8134 C C . ALA B 1 302 ? -11.995 97.888 -16.813 1.00 30.63 302 ALA B C 1
ATOM 8135 O O . ALA B 1 302 ? -11.732 99.075 -16.615 1.00 29.99 302 ALA B O 1
ATOM 8137 N N . THR B 1 303 ? -13.172 97.459 -17.259 1.00 29.55 303 THR B N 1
ATOM 8138 C CA . THR B 1 303 ? -14.378 98.285 -17.258 1.00 29.00 303 THR B CA 1
ATOM 8139 C C . THR B 1 303 ? -15.418 97.611 -16.364 1.00 28.67 303 THR B C 1
ATOM 8140 O O . THR B 1 303 ? -15.675 96.417 -16.500 1.00 28.32 303 THR B O 1
ATOM 8144 N N . LEU B 1 304 ? -16.001 98.379 -15.449 1.00 28.58 304 LEU B N 1
ATOM 8145 C CA . LEU B 1 304 ? -16.988 97.851 -14.513 1.00 28.60 304 LEU B CA 1
ATOM 8146 C C . LEU B 1 304 ? -18.399 98.360 -14.831 1.00 28.58 304 LEU B C 1
ATOM 8147 O O . LEU B 1 304 ? -18.599 99.553 -15.072 1.00 28.30 304 LEU B O 1
ATOM 8152 N N . PHE B 1 305 ? -19.370 97.447 -14.796 1.00 28.39 305 PHE B N 1
ATOM 8153 C CA . PHE B 1 305 ? -20.737 97.714 -15.251 1.00 28.69 305 PHE B CA 1
ATOM 8154 C C . PHE B 1 305 ? -21.775 97.704 -14.134 1.00 29.12 305 PHE B C 1
ATOM 8155 O O . PHE B 1 305 ? -21.720 96.864 -13.226 1.00 29.24 305 PHE B O 1
ATOM 8163 N N . TYR B 1 306 ? -22.727 98.633 -14.225 1.00 29.50 306 TYR B N 1
ATOM 8164 C CA . TYR B 1 306 ? -23.813 98.761 -13.249 1.00 30.06 306 TYR B CA 1
ATOM 8165 C C . TYR B 1 306 ? -25.048 99.439 -13.859 1.00 30.73 306 TYR B C 1
ATOM 8166 O O . TYR B 1 306 ? -24.920 100.206 -14.818 1.00 30.60 306 TYR B O 1
ATOM 8175 N N . PRO B 1 307 ? -26.249 99.158 -13.306 1.00 31.31 307 PRO B N 1
ATOM 8176 C CA . PRO B 1 307 ? -27.473 99.767 -13.831 1.00 31.66 307 PRO B CA 1
ATOM 8177 C C . PRO B 1 307 ? -27.593 101.240 -13.462 1.00 32.05 307 PRO B C 1
ATOM 8178 O O . PRO B 1 307 ? -27.165 101.649 -12.379 1.00 31.99 307 PRO B O 1
ATOM 8182 N N . MET B 1 308 ? -28.182 102.025 -14.359 1.00 32.45 308 MET B N 1
ATOM 8183 C CA . MET B 1 308 ? -28.448 103.437 -14.097 1.00 33.24 308 MET B CA 1
ATOM 8184 C C . MET B 1 308 ? -29.342 103.644 -12.862 1.00 33.11 308 MET B C 1
ATOM 8185 O O . MET B 1 308 ? -29.229 104.661 -12.176 1.00 33.12 308 MET B O 1
ATOM 8190 N N . TRP B 1 309 ? -30.211 102.674 -12.585 1.00 33.41 309 TRP B N 1
ATOM 8191 C CA . TRP B 1 309 ? -31.178 102.775 -11.485 1.00 33.75 309 TRP B CA 1
ATOM 8192 C C . TRP B 1 309 ? -30.665 102.300 -10.118 1.00 33.93 309 TRP B C 1
ATOM 8193 O O . TRP B 1 309 ? -31.416 102.300 -9.144 1.00 34.09 309 TRP B O 1
ATOM 8204 N N . HIS B 1 310 ? -29.396 101.899 -10.048 1.00 34.16 310 HIS B N 1
ATOM 8205 C CA . HIS B 1 310 ? -28.767 101.502 -8.783 1.00 34.14 310 HIS B CA 1
ATOM 8206 C C . HIS B 1 310 ? -28.824 102.639 -7.762 1.00 34.31 310 HIS B C 1
ATOM 8207 O O . HIS B 1 310 ? -28.553 103.790 -8.095 1.00 34.05 310 HIS B O 1
ATOM 8214 N N . LEU B 1 311 ? -29.160 102.304 -6.519 1.00 34.63 311 LEU B N 1
ATOM 8215 C CA . LEU B 1 311 ? -29.331 103.303 -5.456 1.00 35.04 311 LEU B CA 1
ATOM 8216 C C . LEU B 1 311 ? -28.102 104.192 -5.240 1.00 34.99 311 LEU B C 1
ATOM 8217 O O . LEU B 1 311 ? -28.235 105.347 -4.843 1.00 34.79 311 LEU B O 1
ATOM 8222 N N . GLU B 1 312 ? -26.916 103.656 -5.519 1.00 35.15 312 GLU B N 1
ATOM 8223 C CA . GLU B 1 312 ? -25.668 104.398 -5.333 1.00 35.37 312 GLU B CA 1
ATOM 8224 C C . GLU B 1 312 ? -25.156 105.093 -6.598 1.00 35.36 312 GLU B C 1
ATOM 8225 O O . GLU B 1 312 ? -24.056 105.653 -6.588 1.00 35.14 312 GLU B O 1
ATOM 8231 N N . VAL B 1 313 ? -25.941 105.057 -7.674 1.00 35.54 313 VAL B N 1
ATOM 8232 C CA . VAL B 1 313 ? -25.487 105.527 -8.997 1.00 35.78 313 VAL B CA 1
ATOM 8233 C C . VAL B 1 313 ? -24.806 106.906 -9.010 1.00 36.07 313 VAL B C 1
ATOM 8234 O O . VAL B 1 313 ? -23.800 107.090 -9.692 1.00 36.17 313 VAL B O 1
ATOM 8238 N N . GLU B 1 314 ? -25.336 107.860 -8.247 1.00 36.55 314 GLU B N 1
ATOM 8239 C CA . GLU B 1 314 ? -24.780 109.217 -8.217 1.00 37.28 314 GLU B CA 1
ATOM 8240 C C . GLU B 1 314 ? -23.342 109.244 -7.693 1.00 36.93 314 GLU B C 1
ATOM 8241 O O . GLU B 1 314 ? -22.510 110.017 -8.186 1.00 36.74 314 GLU B O 1
ATOM 8247 N N . SER B 1 315 ? -23.063 108.391 -6.703 1.00 36.51 315 SER B N 1
ATOM 8248 C CA . SER B 1 315 ? -21.707 108.173 -6.192 1.00 36.28 315 SER B CA 1
ATOM 8249 C C . SER B 1 315 ? -20.832 107.440 -7.201 1.00 35.68 315 SER B C 1
ATOM 8250 O O . SER B 1 315 ? -19.652 107.755 -7.348 1.00 35.62 315 SER B O 1
ATOM 8253 N N . LEU B 1 316 ? -21.423 106.461 -7.882 1.00 35.28 316 LEU B N 1
ATOM 8254 C CA . LEU B 1 316 ? -20.712 105.626 -8.846 1.00 35.10 316 LEU B CA 1
ATOM 8255 C C . LEU B 1 316 ? -20.310 106.413 -10.095 1.00 35.26 316 LEU B C 1
ATOM 8256 O O . LEU B 1 316 ? -19.214 106.223 -10.622 1.00 35.05 316 LEU B O 1
ATOM 8261 N N . LEU B 1 317 ? -21.199 107.299 -10.544 1.00 35.30 317 LEU B N 1
ATOM 8262 C CA . LEU B 1 317 ? -20.972 108.140 -11.726 1.00 35.76 317 LEU B CA 1
ATOM 8263 C C . LEU B 1 317 ? -19.709 109.003 -11.648 1.00 36.00 317 LEU B C 1
ATOM 8264 O O . LEU B 1 317 ? -19.060 109.242 -12.665 1.00 35.87 317 LEU B O 1
ATOM 8269 N N . VAL B 1 318 ? -19.366 109.458 -10.445 1.00 36.44 318 VAL B N 1
ATOM 8270 C CA . VAL B 1 318 ? -18.245 110.383 -10.248 1.00 37.17 318 VAL B CA 1
ATOM 8271 C C . VAL B 1 318 ? -16.944 109.709 -9.790 1.00 37.78 318 VAL B C 1
ATOM 8272 O O . VAL B 1 318 ? -16.012 110.390 -9.365 1.00 37.54 318 VAL B O 1
ATOM 8276 N N . LEU B 1 319 ? -16.876 108.383 -9.904 1.00 38.74 319 LEU B N 1
ATOM 8277 C CA . LEU B 1 319 ? -15.752 107.610 -9.351 1.00 39.77 319 LEU B CA 1
ATOM 8278 C C . LEU B 1 319 ? -14.370 107.918 -9.940 1.00 40.91 319 LEU B C 1
ATOM 8279 O O . LEU B 1 319 ? -13.357 107.733 -9.262 1.00 40.62 319 LEU B O 1
ATOM 8284 N N . LYS B 1 320 ? -14.311 108.393 -11.183 1.00 42.47 320 LYS B N 1
ATOM 8285 C CA . LYS B 1 320 ? -13.009 108.803 -11.730 1.00 44.25 320 LYS B CA 1
ATOM 8286 C C . LYS B 1 320 ? -12.788 110.317 -11.840 1.00 45.72 320 LYS B C 1
ATOM 8287 O O . LYS B 1 320 ? -11.809 110.764 -12.439 1.00 45.95 320 LYS B O 1
ATOM 8293 N N . ASN B 1 321 ? -13.688 111.088 -11.231 1.00 47.60 321 ASN B N 1
ATOM 8294 C CA . ASN B 1 321 ? -13.541 112.537 -11.107 1.00 49.48 321 ASN B CA 1
ATOM 8295 C C . ASN B 1 321 ? -12.218 112.886 -10.422 1.00 50.68 321 ASN B C 1
ATOM 8296 O O . ASN B 1 321 ? -11.942 112.430 -9.305 1.00 50.69 321 ASN B O 1
ATOM 8301 N N . ASN B 1 322 ? -11.406 113.691 -11.110 1.00 52.27 322 ASN B N 1
ATOM 8302 C CA . ASN B 1 322 ? -10.056 114.062 -10.660 1.00 53.70 322 ASN B CA 1
ATOM 8303 C C . ASN B 1 322 ? -10.000 114.782 -9.309 1.00 54.39 322 ASN B C 1
ATOM 8304 O O . ASN B 1 322 ? -8.955 114.795 -8.652 1.00 54.69 322 ASN B O 1
ATOM 8309 N N . ARG B 1 323 ? -11.127 115.368 -8.904 1.00 55.22 323 ARG B N 1
ATOM 8310 C CA . ARG B 1 323 ? -11.223 116.130 -7.660 1.00 56.13 323 ARG B CA 1
ATOM 8311 C C . ARG B 1 323 ? -12.233 115.490 -6.705 1.00 56.14 323 ARG B C 1
ATOM 8312 O O . ARG B 1 323 ? -13.372 115.218 -7.084 1.00 56.41 323 ARG B O 1
ATOM 8320 N N . GLY B 1 324 ? -11.806 115.256 -5.467 1.00 56.33 324 GLY B N 1
ATOM 8321 C CA . GLY B 1 324 ? -12.660 114.653 -4.441 1.00 56.30 324 GLY B CA 1
ATOM 8322 C C . GLY B 1 324 ? -11.862 113.806 -3.468 1.00 56.30 324 GLY B C 1
ATOM 8323 O O . GLY B 1 324 ? -10.658 113.609 -3.652 1.00 56.48 324 GLY B O 1
ATOM 8324 N N . VAL B 1 325 ? -12.534 113.302 -2.433 1.00 56.10 325 VAL B N 1
ATOM 8325 C CA . VAL B 1 325 ? -11.883 112.481 -1.408 1.00 55.77 325 VAL B CA 1
ATOM 8326 C C . VAL B 1 325 ? -11.555 111.076 -1.942 1.00 55.36 325 VAL B C 1
ATOM 8327 O O . VAL B 1 325 ? -12.362 110.461 -2.649 1.00 55.46 325 VAL B O 1
ATOM 8331 N N . GLU B 1 326 ? -10.364 110.587 -1.599 1.00 54.71 326 GLU B N 1
ATOM 8332 C CA . GLU B 1 326 ? -9.829 109.332 -2.134 1.00 54.05 326 GLU B CA 1
ATOM 8333 C C . GLU B 1 326 ? -10.681 108.107 -1.788 1.00 53.27 326 GLU B C 1
ATOM 8334 O O . GLU B 1 326 ? -10.691 107.122 -2.531 1.00 53.16 326 GLU B O 1
ATOM 8340 N N . GLY B 1 327 ? -11.398 108.182 -0.668 1.00 52.23 327 GLY B N 1
ATOM 8341 C CA . GLY B 1 327 ? -12.299 107.112 -0.242 1.00 50.88 327 GLY B CA 1
ATOM 8342 C C . GLY B 1 327 ? -13.554 106.993 -1.091 1.00 49.84 327 GLY B C 1
ATOM 8343 O O . GLY B 1 327 ? -14.220 105.957 -1.074 1.00 49.99 327 GLY B O 1
ATOM 8344 N N . ASN B 1 328 ? -13.877 108.055 -1.828 1.00 48.61 328 ASN B N 1
ATOM 8345 C CA . ASN B 1 328 ? -15.033 108.065 -2.725 1.00 47.38 328 ASN B CA 1
ATOM 8346 C C . ASN B 1 328 ? -14.647 107.983 -4.202 1.00 46.13 328 ASN B C 1
ATOM 8347 O O . ASN B 1 328 ? -15.479 108.222 -5.083 1.00 46.14 328 ASN B O 1
ATOM 8352 N N . ARG B 1 329 ? -13.386 107.649 -4.467 1.00 44.58 329 ARG B N 1
ATOM 8353 C CA . ARG B 1 329 ? -12.862 107.621 -5.833 1.00 42.99 329 ARG B CA 1
ATOM 8354 C C . ARG B 1 329 ? -12.194 106.295 -6.180 1.00 41.67 329 ARG B C 1
ATOM 8355 O O . ARG B 1 329 ? -11.381 105.774 -5.415 1.00 41.38 329 ARG B O 1
ATOM 8363 N N . VAL B 1 330 ? -12.558 105.759 -7.342 1.00 40.08 330 VAL B N 1
ATOM 8364 C CA . VAL B 1 330 ? -11.941 104.554 -7.901 1.00 38.71 330 VAL B CA 1
ATOM 8365 C C . VAL B 1 330 ? -11.605 104.884 -9.364 1.00 38.06 330 VAL B C 1
ATOM 8366 O O . VAL B 1 330 ? -12.366 104.564 -10.285 1.00 37.28 330 VAL B O 1
ATOM 8370 N N . ARG B 1 331 ? -10.463 105.540 -9.556 1.00 37.47 331 ARG B N 1
ATOM 8371 C CA . ARG B 1 331 ? -10.170 106.258 -10.803 1.00 37.63 331 ARG B CA 1
ATOM 8372 C C . ARG B 1 331 ? -9.516 105.422 -11.899 1.00 36.77 331 ARG B C 1
ATOM 8373 O O . ARG B 1 331 ? -9.546 105.810 -13.067 1.00 36.76 331 ARG B O 1
ATOM 8381 N N . HIS B 1 332 ? -8.925 104.288 -11.532 1.00 35.94 332 HIS B N 1
ATOM 8382 C CA . HIS B 1 332 ? -8.145 103.504 -12.492 1.00 35.12 332 HIS B CA 1
ATOM 8383 C C . HIS B 1 332 ? -8.903 102.305 -13.062 1.00 34.10 332 HIS B C 1
ATOM 8384 O O . HIS B 1 332 ? -8.304 101.322 -13.515 1.00 33.90 332 HIS B O 1
ATOM 8391 N N . MET B 1 333 ? -10.227 102.399 -13.029 1.00 32.78 333 MET B N 1
ATOM 8392 C CA . MET B 1 333 ? -11.084 101.535 -13.833 1.00 31.67 333 MET B CA 1
ATOM 8393 C C . MET B 1 333 ? -12.009 102.430 -14.642 1.00 30.64 333 MET B C 1
ATOM 8394 O O . MET B 1 333 ? -12.272 103.570 -14.255 1.00 30.22 333 MET B O 1
ATOM 8399 N N . ASP B 1 334 ? -12.478 101.924 -15.776 1.00 29.67 334 ASP B N 1
ATOM 8400 C CA . ASP B 1 334 ? -13.508 102.606 -16.543 1.00 29.12 334 ASP B CA 1
ATOM 8401 C C . ASP B 1 334 ? -14.853 102.017 -16.145 1.00 28.83 334 ASP B C 1
ATOM 8402 O O . ASP B 1 334 ? -14.907 100.988 -15.456 1.00 28.63 334 ASP B O 1
ATOM 8407 N N . TYR B 1 335 ? -15.933 102.682 -16.546 1.00 28.08 335 TYR B N 1
ATOM 8408 C CA . TYR B 1 335 ? -17.269 102.266 -16.142 1.00 27.54 335 TYR B CA 1
ATOM 8409 C C . TYR B 1 335 ? -18.247 102.286 -17.295 1.00 27.30 335 TYR B C 1
ATOM 8410 O O . TYR B 1 335 ? -18.158 103.135 -18.183 1.00 26.49 335 TYR B O 1
ATOM 8419 N N . GLY B 1 336 ? -19.162 101.322 -17.276 1.00 26.69 336 GLY B N 1
ATOM 8420 C CA . GLY B 1 336 ? -20.239 101.254 -18.243 1.00 26.79 336 GLY B CA 1
ATOM 8421 C C . GLY B 1 336 ? -21.571 101.359 -17.531 1.00 27.06 336 GLY B C 1
ATOM 8422 O O . GLY B 1 336 ? -21.913 100.509 -16.705 1.00 26.87 336 GLY B O 1
ATOM 8423 N N . VAL B 1 337 ? -22.319 102.414 -17.845 1.00 27.34 337 VAL B N 1
ATOM 8424 C CA . VAL B 1 337 ? -23.645 102.620 -17.273 1.00 27.68 337 VAL B CA 1
ATOM 8425 C C . VAL B 1 337 ? -24.656 101.922 -18.176 1.00 28.24 337 VAL B C 1
ATOM 8426 O O . VAL B 1 337 ? -24.643 102.097 -19.398 1.00 28.18 337 VAL B O 1
ATOM 8430 N N . GLN B 1 338 ? -25.509 101.109 -17.564 1.00 28.75 338 GLN B N 1
ATOM 8431 C CA . GLN B 1 338 ? -26.478 100.297 -18.292 1.00 29.39 338 GLN B CA 1
ATOM 8432 C C . GLN B 1 338 ? -27.849 100.956 -18.281 1.00 29.96 338 GLN B C 1
ATOM 8433 O O . GLN B 1 338 ? -28.320 101.422 -17.238 1.00 30.20 338 GLN B O 1
ATOM 8439 N N . ILE B 1 339 ? -28.477 101.014 -19.454 1.00 30.66 339 ILE B N 1
ATOM 8440 C CA . ILE B 1 339 ? -29.685 101.820 -19.653 1.00 31.29 339 ILE B CA 1
ATOM 8441 C C . ILE B 1 339 ? -30.687 101.070 -20.541 1.00 31.87 339 ILE B C 1
ATOM 8442 O O . ILE B 1 339 ? -30.301 100.222 -21.350 1.00 31.89 339 ILE B O 1
ATOM 8447 N N . ASN B 1 340 ? -31.972 101.364 -20.368 1.00 32.86 340 ASN B N 1
ATOM 8448 C CA . ASN B 1 340 ? -33.016 100.821 -21.244 1.00 33.83 340 ASN B CA 1
ATOM 8449 C C . ASN B 1 340 ? -34.038 101.892 -21.655 1.00 34.39 340 ASN B C 1
ATOM 8450 O O . ASN B 1 340 ? -33.925 103.043 -21.239 1.00 34.28 340 ASN B O 1
ATOM 8455 N N . LYS B 1 341 ? -35.024 101.505 -22.463 1.00 35.48 341 LYS B N 1
ATOM 8456 C CA . LYS B 1 341 ? -36.046 102.429 -22.975 1.00 36.52 341 LYS B CA 1
ATOM 8457 C C . LYS B 1 341 ? -36.747 103.246 -21.887 1.00 36.93 341 LYS B C 1
ATOM 8458 O O . LYS B 1 341 ? -36.944 104.456 -22.044 1.00 36.98 341 LYS B O 1
ATOM 8464 N N . LEU B 1 342 ? -37.119 102.582 -20.793 1.00 37.49 342 LEU B N 1
ATOM 8465 C CA . LEU B 1 342 ? -37.815 103.240 -19.686 1.00 38.03 342 LEU B CA 1
ATOM 8466 C C . LEU B 1 342 ? -37.012 104.398 -19.096 1.00 38.07 342 LEU B C 1
ATOM 8467 O O . LEU B 1 342 ? -37.575 105.451 -18.794 1.00 38.27 342 LEU B O 1
ATOM 8472 N N . MET B 1 343 ? -35.705 104.200 -18.943 1.00 38.19 343 MET B N 1
ATOM 8473 C CA . MET B 1 343 ? -34.815 105.253 -18.457 1.00 38.27 343 MET B CA 1
ATOM 8474 C C . MET B 1 343 ? -34.831 106.468 -19.396 1.00 38.25 343 MET B C 1
ATOM 8475 O O . MET B 1 343 ? -34.963 107.608 -18.938 1.00 38.28 343 MET B O 1
ATOM 8480 N N . TYR B 1 344 ? -34.703 106.216 -20.701 1.00 38.40 344 TYR B N 1
ATOM 8481 C CA . TYR B 1 344 ? -34.722 107.282 -21.714 1.00 38.65 344 TYR B CA 1
ATOM 8482 C C . TYR B 1 344 ? -36.068 108.016 -21.778 1.00 39.03 344 TYR B C 1
ATOM 8483 O O . TYR B 1 344 ? -36.111 109.244 -21.894 1.00 38.96 344 TYR B O 1
ATOM 8492 N N . THR B 1 345 ? -37.156 107.248 -21.702 1.00 39.63 345 THR B N 1
ATOM 8493 C CA . THR B 1 345 ? -38.521 107.783 -21.716 1.00 39.98 345 THR B CA 1
ATOM 8494 C C . THR B 1 345 ? -38.769 108.747 -20.552 1.00 40.35 345 THR B C 1
ATOM 8495 O O . THR B 1 345 ? -39.459 109.757 -20.720 1.00 40.69 345 THR B O 1
ATOM 8499 N N . ARG B 1 346 ? -38.199 108.445 -19.385 1.00 40.57 346 ARG B N 1
ATOM 8500 C CA . ARG B 1 346 ? -38.291 109.346 -18.231 1.00 40.89 346 ARG B CA 1
ATOM 8501 C C . ARG B 1 346 ? -37.571 110.668 -18.508 1.00 41.14 346 ARG B C 1
ATOM 8502 O O . ARG B 1 346 ? -38.034 111.734 -18.090 1.00 41.24 346 ARG B O 1
ATOM 8510 N N . LEU B 1 347 ? -36.439 110.583 -19.208 1.00 41.54 347 LEU B N 1
ATOM 8511 C CA . LEU B 1 347 ? -35.671 111.759 -19.626 1.00 41.83 347 LEU B CA 1
ATOM 8512 C C . LEU B 1 347 ? -36.475 112.643 -20.580 1.00 42.13 347 LEU B C 1
ATOM 8513 O O . LEU B 1 347 ? -36.586 113.852 -20.360 1.00 42.23 347 LEU B O 1
ATOM 8518 N N . LEU B 1 348 ? -37.033 112.033 -21.627 1.00 42.50 348 LEU B N 1
ATOM 8519 C CA . LEU B 1 348 ? -37.827 112.755 -22.626 1.00 43.08 348 LEU B CA 1
ATOM 8520 C C . LEU B 1 348 ? -39.034 113.442 -21.994 1.00 43.51 348 LEU B C 1
ATOM 8521 O O . LEU B 1 348 ? -39.290 114.618 -22.256 1.00 43.78 348 LEU B O 1
ATOM 8526 N N . LYS B 1 349 ? -39.748 112.706 -21.143 1.00 44.04 349 LYS B N 1
ATOM 8527 C CA . LYS B 1 349 ? -40.948 113.204 -20.469 1.00 44.50 349 LYS B CA 1
ATOM 8528 C C . LYS B 1 349 ? -40.668 114.193 -19.333 1.00 44.63 349 LYS B C 1
ATOM 8529 O O . LYS B 1 349 ? -41.602 114.749 -18.754 1.00 44.80 349 LYS B O 1
ATOM 8535 N N . GLY B 1 350 ? -39.392 114.407 -19.016 1.00 44.93 350 GLY B N 1
ATOM 8536 C CA . GLY B 1 350 ? -38.992 115.295 -17.919 1.00 45.15 350 GLY B CA 1
ATOM 8537 C C . GLY B 1 350 ? -39.416 114.786 -16.550 1.00 45.44 350 GLY B C 1
ATOM 8538 O O . GLY B 1 350 ? -39.605 115.569 -15.614 1.00 45.51 350 GLY B O 1
ATOM 8539 N N . GLU B 1 351 ? -39.562 113.468 -16.437 1.00 45.55 351 GLU B N 1
ATOM 8540 C CA . GLU B 1 351 ? -40.025 112.834 -15.205 1.00 45.61 351 GLU B CA 1
ATOM 8541 C C . GLU B 1 351 ? -38.862 112.383 -14.319 1.00 45.37 351 GLU B C 1
ATOM 8542 O O . GLU B 1 351 ? -37.704 112.721 -14.581 1.00 45.48 351 GLU B O 1
ATOM 8548 N N . ASP B 1 352 ? -39.184 111.636 -13.264 1.00 45.10 352 ASP B N 1
ATOM 8549 C CA . ASP B 1 352 ? -38.188 111.135 -12.322 1.00 44.64 352 ASP B CA 1
ATOM 8550 C C . ASP B 1 352 ? -37.735 109.721 -12.662 1.00 44.09 352 ASP B C 1
ATOM 8551 O O . ASP B 1 352 ? -38.475 108.947 -13.270 1.00 43.91 352 ASP B O 1
ATOM 8556 N N . ILE B 1 353 ? -36.507 109.403 -12.265 1.00 43.44 353 ILE B N 1
ATOM 8557 C CA . ILE B 1 353 ? -36.039 108.023 -12.213 1.00 42.81 353 ILE B CA 1
ATOM 8558 C C . ILE B 1 353 ? -35.930 107.621 -10.738 1.00 42.61 353 ILE B C 1
ATOM 8559 O O . ILE B 1 353 ? -35.419 108.383 -9.906 1.00 42.52 353 ILE B O 1
ATOM 8564 N N . THR B 1 354 ? -36.439 106.436 -10.419 1.00 42.17 354 THR B N 1
ATOM 8565 C CA . THR B 1 354 ? -36.372 105.921 -9.064 1.00 41.98 354 THR B CA 1
ATOM 8566 C C . THR B 1 354 ? -35.194 104.961 -8.933 1.00 41.80 354 THR B C 1
ATOM 8567 O O . THR B 1 354 ? -35.030 104.037 -9.737 1.00 41.57 354 THR B O 1
ATOM 8571 N N . LEU B 1 355 ? -34.374 105.199 -7.915 1.00 41.55 355 LEU B N 1
ATOM 8572 C CA . LEU B 1 355 ? -33.195 104.379 -7.669 1.00 41.52 355 LEU B CA 1
ATOM 8573 C C . LEU B 1 355 ? -33.492 103.304 -6.627 1.00 41.63 355 LEU B C 1
ATOM 8574 O O . LEU B 1 355 ? -34.127 103.579 -5.608 1.00 41.68 355 LEU B O 1
ATOM 8579 N N . PHE B 1 356 ? -33.045 102.082 -6.908 1.00 41.74 356 PHE B N 1
ATOM 8580 C CA . PHE B 1 356 ? -33.240 100.936 -6.023 1.00 41.99 356 PHE B CA 1
ATOM 8581 C C . PHE B 1 356 ? -31.929 100.189 -5.817 1.00 42.24 356 PHE B C 1
ATOM 8582 O O . PHE B 1 356 ? -31.080 100.148 -6.713 1.00 42.29 356 PHE B O 1
ATOM 8590 N N . SER B 1 357 ? -31.771 99.588 -4.642 1.00 42.41 357 SER B N 1
ATOM 8591 C CA . SER B 1 357 ? -30.770 98.552 -4.467 1.00 42.74 357 SER B CA 1
ATOM 8592 C C . SER B 1 357 ? -31.361 97.274 -5.043 1.00 43.05 357 SER B C 1
ATOM 8593 O O . SER B 1 357 ? -32.494 96.925 -4.715 1.00 43.23 357 SER B O 1
ATOM 8596 N N . PRO B 1 358 ? -30.602 96.577 -5.912 1.00 43.38 358 PRO B N 1
ATOM 8597 C CA . PRO B 1 358 ? -31.049 95.336 -6.552 1.00 43.54 358 PRO B CA 1
ATOM 8598 C C . PRO B 1 358 ? -31.610 94.302 -5.572 1.00 43.68 358 PRO B C 1
ATOM 8599 O O . PRO B 1 358 ? -32.513 93.548 -5.932 1.00 43.93 358 PRO B O 1
ATOM 8603 N N . SER B 1 359 ? -31.086 94.289 -4.348 1.00 43.87 359 SER B N 1
ATOM 8604 C CA . SER B 1 359 ? -31.490 93.324 -3.321 1.00 44.03 359 SER B CA 1
ATOM 8605 C C . SER B 1 359 ? -32.887 93.589 -2.749 1.00 44.21 359 SER B C 1
ATOM 8606 O O . SER B 1 359 ? -33.468 92.713 -2.106 1.00 44.38 359 SER B O 1
ATOM 8609 N N . ASP B 1 360 ? -33.413 94.790 -2.991 1.00 44.26 360 ASP B N 1
ATOM 8610 C CA . ASP B 1 360 ? -34.705 95.219 -2.440 1.00 44.34 360 ASP B CA 1
ATOM 8611 C C . ASP B 1 360 ? -35.851 95.119 -3.441 1.00 44.24 360 ASP B C 1
ATOM 8612 O O . ASP B 1 360 ? -36.993 95.457 -3.120 1.00 44.56 360 ASP B O 1
ATOM 8617 N N . VAL B 1 361 ? -35.548 94.651 -4.649 1.00 43.97 361 VAL B N 1
ATOM 8618 C CA . VAL B 1 361 ? -36.523 94.627 -5.737 1.00 43.55 361 VAL B CA 1
ATOM 8619 C C . VAL B 1 361 ? -36.507 93.287 -6.486 1.00 43.36 361 VAL B C 1
ATOM 8620 O O . VAL B 1 361 ? -35.871 93.165 -7.538 1.00 43.36 361 VAL B O 1
ATOM 8624 N N . PRO B 1 362 ? -37.213 92.273 -5.940 1.00 43.01 362 PRO B N 1
ATOM 8625 C CA . PRO B 1 362 ? -37.184 90.909 -6.482 1.00 42.75 362 PRO B CA 1
ATOM 8626 C C . PRO B 1 362 ? -37.599 90.836 -7.952 1.00 42.46 362 PRO B C 1
ATOM 8627 O O . PRO B 1 362 ? -38.690 91.289 -8.315 1.00 42.70 362 PRO B O 1
ATOM 8631 N N . GLY B 1 363 ? -36.721 90.282 -8.784 1.00 41.89 363 GLY B N 1
ATOM 8632 C CA . GLY B 1 363 ? -36.998 90.103 -10.207 1.00 41.27 363 GLY B CA 1
ATOM 8633 C C . GLY B 1 363 ? -36.649 91.286 -11.096 1.00 40.73 363 GLY B C 1
ATOM 8634 O O . GLY B 1 363 ? -36.586 91.144 -12.315 1.00 40.62 363 GLY B O 1
ATOM 8635 N N . LEU B 1 364 ? -36.412 92.446 -10.488 1.00 40.41 364 LEU B N 1
ATOM 8636 C CA . LEU B 1 364 ? -36.216 93.701 -11.225 1.00 40.32 364 LEU B CA 1
ATOM 8637 C C . LEU B 1 364 ? -34.916 93.714 -12.034 1.00 40.24 364 LEU B C 1
ATOM 8638 O O . LEU B 1 364 ? -34.929 94.052 -13.218 1.00 40.36 364 LEU B O 1
ATOM 8643 N N . TYR B 1 365 ? -33.811 93.334 -11.390 1.00 39.95 365 TYR B N 1
ATOM 8644 C CA . TYR B 1 365 ? -32.502 93.245 -12.042 1.00 39.67 365 TYR B CA 1
ATOM 8645 C C . TYR B 1 365 ? -32.526 92.279 -13.226 1.00 39.57 365 TYR B C 1
ATOM 8646 O O . TYR B 1 365 ? -31.996 92.597 -14.288 1.00 39.27 365 TYR B O 1
ATOM 8655 N N . ASP B 1 366 ? -33.148 91.115 -13.032 1.00 39.55 366 ASP B N 1
ATOM 8656 C CA . ASP B 1 366 ? -33.302 90.104 -14.084 1.00 39.66 366 ASP B CA 1
ATOM 8657 C C . ASP B 1 366 ? -34.055 90.625 -15.309 1.00 39.47 366 ASP B C 1
ATOM 8658 O O . ASP B 1 366 ? -33.641 90.392 -16.446 1.00 39.36 366 ASP B O 1
ATOM 8663 N N . ALA B 1 367 ? -35.168 91.309 -15.059 1.00 39.28 367 ALA B N 1
ATOM 8664 C CA . ALA B 1 367 ? -36.046 91.803 -16.115 1.00 39.27 367 ALA B CA 1
ATOM 8665 C C . ALA B 1 367 ? -35.413 92.947 -16.909 1.00 39.10 367 ALA B C 1
ATOM 8666 O O . ALA B 1 367 ? -35.694 93.113 -18.100 1.00 39.09 367 ALA B O 1
ATOM 8668 N N . PHE B 1 368 ? -34.565 93.722 -16.233 1.00 38.81 368 PHE B N 1
ATOM 8669 C CA . PHE B 1 368 ? -33.843 94.859 -16.817 1.00 38.80 368 PHE B CA 1
ATOM 8670 C C . PHE B 1 368 ? -33.105 94.466 -18.097 1.00 38.57 368 PHE B C 1
ATOM 8671 O O . PHE B 1 368 ? -33.088 95.216 -19.072 1.00 38.43 368 PHE B O 1
ATOM 8679 N N . PHE B 1 369 ? -32.529 93.271 -18.093 1.00 38.54 369 PHE B N 1
ATOM 8680 C CA . PHE B 1 369 ? -31.836 92.743 -19.258 1.00 38.71 369 PHE B CA 1
ATOM 8681 C C . PHE B 1 369 ? -32.736 91.889 -20.156 1.00 39.12 369 PHE B C 1
ATOM 8682 O O . PHE B 1 369 ? -32.684 92.012 -21.378 1.00 39.11 369 PHE B O 1
ATOM 8690 N N . ALA B 1 370 ? -33.566 91.041 -19.551 1.00 39.61 370 ALA B N 1
ATOM 8691 C CA . ALA B 1 370 ? -34.247 89.974 -20.291 1.00 40.21 370 ALA B CA 1
ATOM 8692 C C . ALA B 1 370 ? -35.659 90.288 -20.799 1.00 40.60 370 ALA B C 1
ATOM 8693 O O . ALA B 1 370 ? -36.066 89.754 -21.832 1.00 40.69 370 ALA B O 1
ATOM 8695 N N . ASP B 1 371 ? -36.401 91.131 -20.080 1.00 41.14 371 ASP B N 1
ATOM 8696 C CA . ASP B 1 371 ? -37.836 91.309 -20.336 1.00 41.63 371 ASP B CA 1
ATOM 8697 C C . ASP B 1 371 ? -38.302 92.722 -19.978 1.00 42.05 371 ASP B C 1
ATOM 8698 O O . ASP B 1 371 ? -38.612 93.011 -18.820 1.00 42.06 371 ASP B O 1
ATOM 8703 N N . GLN B 1 372 ? -38.369 93.588 -20.989 1.00 42.57 372 GLN B N 1
ATOM 8704 C CA . GLN B 1 372 ? -38.662 95.011 -20.794 1.00 42.99 372 GLN B CA 1
ATOM 8705 C C . GLN B 1 372 ? -40.059 95.315 -20.254 1.00 43.51 372 GLN B C 1
ATOM 8706 O O . GLN B 1 372 ? -40.225 96.238 -19.453 1.00 43.43 372 GLN B O 1
ATOM 8712 N N . GLU B 1 373 ? -41.059 94.551 -20.687 1.00 44.21 373 GLU B N 1
ATOM 8713 C CA . GLU B 1 373 ? -42.422 94.769 -20.188 1.00 45.01 373 GLU B CA 1
ATOM 8714 C C . GLU B 1 373 ? -42.587 94.286 -18.748 1.00 44.75 373 GLU B C 1
ATOM 8715 O O . GLU B 1 373 ? -43.347 94.873 -17.979 1.00 44.91 373 GLU B O 1
ATOM 8721 N N . GLU B 1 374 ? -41.858 93.232 -18.388 1.00 44.81 374 GLU B N 1
ATOM 8722 C CA . GLU B 1 374 ? -41.786 92.783 -16.999 1.00 44.79 374 GLU B CA 1
ATOM 8723 C C . GLU B 1 374 ? -41.066 93.817 -16.138 1.00 44.63 374 GLU B C 1
ATOM 8724 O O . GLU B 1 374 ? -41.497 94.096 -15.013 1.00 44.55 374 GLU B O 1
ATOM 8730 N N . PHE B 1 375 ? -39.987 94.394 -16.675 1.00 44.36 375 PHE B N 1
ATOM 8731 C CA . PHE B 1 375 ? -39.263 95.467 -15.990 1.00 44.08 375 PHE B CA 1
ATOM 8732 C C . PHE B 1 375 ? -40.165 96.676 -15.762 1.00 44.43 375 PHE B C 1
ATOM 8733 O O . PHE B 1 375 ? -40.122 97.288 -14.694 1.00 44.35 375 PHE B O 1
ATOM 8741 N N . GLU B 1 376 ? -40.963 97.016 -16.776 1.00 44.91 376 GLU B N 1
ATOM 8742 C CA . GLU B 1 376 ? -41.964 98.081 -16.678 1.00 45.59 376 GLU B CA 1
ATOM 8743 C C . GLU B 1 376 ? -42.937 97.823 -15.527 1.00 45.53 376 GLU B C 1
ATOM 8744 O O . GLU B 1 376 ? -43.167 98.704 -14.695 1.00 45.65 376 GLU B O 1
ATOM 8750 N N . ARG B 1 377 ? -43.495 96.612 -15.489 1.00 45.61 377 ARG B N 1
ATOM 8751 C CA . ARG B 1 377 ? -44.447 96.214 -14.451 1.00 45.61 377 ARG B CA 1
ATOM 8752 C C . ARG B 1 377 ? -43.819 96.290 -13.061 1.00 45.47 377 ARG B C 1
ATOM 8753 O O . ARG B 1 377 ? -44.312 97.009 -12.189 1.00 45.49 377 ARG B O 1
ATOM 8761 N N . LEU B 1 378 ? -42.720 95.565 -12.872 1.00 45.32 378 LEU B N 1
ATOM 8762 C CA . LEU B 1 378 ? -42.023 95.539 -11.588 1.00 45.20 378 LEU B CA 1
ATOM 8763 C C . LEU B 1 378 ? -41.563 96.921 -11.135 1.00 45.44 378 LEU B C 1
ATOM 8764 O O . LEU B 1 378 ? -41.753 97.285 -9.973 1.00 45.34 378 LEU B O 1
ATOM 8769 N N . TYR B 1 379 ? -40.986 97.693 -12.058 1.00 45.65 379 TYR B N 1
ATOM 8770 C CA . TYR B 1 379 ? -40.476 99.036 -11.756 1.00 45.94 379 TYR B CA 1
ATOM 8771 C C . TYR B 1 379 ? -41.571 99.961 -11.228 1.00 46.39 379 TYR B C 1
ATOM 8772 O O . TYR B 1 379 ? -41.405 100.568 -10.177 1.00 46.63 379 TYR B O 1
ATOM 8781 N N . THR B 1 380 ? -42.683 100.057 -11.957 1.00 47.11 380 THR B N 1
ATOM 8782 C CA . THR B 1 380 ? -43.828 100.872 -11.528 1.00 47.74 380 THR B CA 1
ATOM 8783 C C . THR B 1 380 ? -44.486 100.334 -10.251 1.00 48.17 380 THR B C 1
ATOM 8784 O O . THR B 1 380 ? -44.937 101.116 -9.410 1.00 48.31 380 THR B O 1
ATOM 8788 N N . LYS B 1 381 ? -44.528 99.007 -10.113 1.00 48.66 381 LYS B N 1
ATOM 8789 C CA . LYS B 1 381 ? -45.023 98.354 -8.895 1.00 49.33 381 LYS B CA 1
ATOM 8790 C C . LYS B 1 381 ? -44.208 98.802 -7.684 1.00 49.44 381 LYS B C 1
ATOM 8791 O O . LYS B 1 381 ? -44.767 99.251 -6.682 1.00 49.38 381 LYS B O 1
ATOM 8797 N N . TYR B 1 382 ? -42.886 98.697 -7.801 1.00 49.82 382 TYR B N 1
ATOM 8798 C CA . TYR B 1 382 ? -41.977 99.020 -6.706 1.00 50.07 382 TYR B CA 1
ATOM 8799 C C . TYR B 1 382 ? -41.848 100.520 -6.460 1.00 50.64 382 TYR B C 1
ATOM 8800 O O . TYR B 1 382 ? -41.524 100.939 -5.347 1.00 50.74 382 TYR B O 1
ATOM 8809 N N . GLU B 1 383 ? -42.108 101.322 -7.494 1.00 51.22 383 GLU B N 1
ATOM 8810 C CA . GLU B 1 383 ? -42.147 102.782 -7.353 1.00 51.98 383 GLU B CA 1
ATOM 8811 C C . GLU B 1 383 ? -43.291 103.243 -6.447 1.00 52.52 383 GLU B C 1
ATOM 8812 O O . GLU B 1 383 ? -43.164 104.244 -5.736 1.00 52.60 383 GLU B O 1
ATOM 8818 N N . LYS B 1 384 ? -44.399 102.506 -6.479 1.00 53.18 384 LYS B N 1
ATOM 8819 C CA . LYS B 1 384 ? -45.583 102.837 -5.684 1.00 53.85 384 LYS B CA 1
ATOM 8820 C C . LYS B 1 384 ? -45.620 102.122 -4.327 1.00 54.16 384 LYS B C 1
ATOM 8821 O O . LYS B 1 384 ? -46.455 102.439 -3.476 1.00 54.36 384 LYS B O 1
ATOM 8827 N N . ASP B 1 385 ? -44.703 101.175 -4.133 1.00 54.42 385 ASP B N 1
ATOM 8828 C CA . ASP B 1 385 ? -44.597 100.396 -2.898 1.00 54.66 385 ASP B CA 1
ATOM 8829 C C . ASP B 1 385 ? -43.788 101.154 -1.843 1.00 54.83 385 ASP B C 1
ATOM 8830 O O . ASP B 1 385 ? -42.560 101.223 -1.926 1.00 54.79 385 ASP B O 1
ATOM 8835 N N . ASP B 1 386 ? -44.483 101.691 -0.840 1.00 55.09 386 ASP B N 1
ATOM 8836 C CA . ASP B 1 386 ? -43.872 102.567 0.174 1.00 55.27 386 ASP B CA 1
ATOM 8837 C C . ASP B 1 386 ? -42.944 101.866 1.174 1.00 55.07 386 ASP B C 1
ATOM 8838 O O . ASP B 1 386 ? -42.194 102.529 1.894 1.00 55.03 386 ASP B O 1
ATOM 8843 N N . SER B 1 387 ? -43.002 100.537 1.227 1.00 54.94 387 SER B N 1
ATOM 8844 C CA . SER B 1 387 ? -42.152 99.772 2.141 1.00 54.80 387 SER B CA 1
ATOM 8845 C C . SER B 1 387 ? -40.725 99.627 1.608 1.00 54.57 387 SER B C 1
ATOM 8846 O O . SER B 1 387 ? -39.775 99.489 2.384 1.00 54.60 387 SER B O 1
ATOM 8849 N N . ILE B 1 388 ? -40.589 99.668 0.284 1.00 54.23 388 ILE B N 1
ATOM 8850 C CA . ILE B 1 388 ? -39.304 99.466 -0.390 1.00 53.80 388 ILE B CA 1
ATOM 8851 C C . ILE B 1 388 ? -38.445 100.729 -0.358 1.00 53.67 388 ILE B C 1
ATOM 8852 O O . ILE B 1 388 ? -38.908 101.809 -0.743 1.00 53.71 388 ILE B O 1
ATOM 8857 N N . ARG B 1 389 ? -37.203 100.587 0.112 1.00 53.43 389 ARG B N 1
ATOM 8858 C CA . ARG B 1 389 ? -36.245 101.696 0.126 1.00 53.29 389 ARG B CA 1
ATOM 8859 C C . ARG B 1 389 ? -35.945 102.152 -1.299 1.00 53.02 389 ARG B C 1
ATOM 8860 O O . ARG B 1 389 ? -35.722 101.329 -2.189 1.00 53.00 389 ARG B O 1
ATOM 8868 N N . LYS B 1 390 ? -35.956 103.468 -1.499 1.00 52.77 390 LYS B N 1
ATOM 8869 C CA . LYS B 1 390 ? -35.804 104.064 -2.822 1.00 52.59 390 LYS B CA 1
ATOM 8870 C C . LYS B 1 390 ? -35.381 105.526 -2.727 1.00 52.50 390 LYS B C 1
ATOM 8871 O O . LYS B 1 390 ? -35.559 106.172 -1.689 1.00 52.55 390 LYS B O 1
ATOM 8877 N N . GLN B 1 391 ? -34.811 106.036 -3.815 1.00 52.29 391 GLN B N 1
ATOM 8878 C CA . GLN B 1 391 ? -34.535 107.460 -3.941 1.00 52.14 391 GLN B CA 1
ATOM 8879 C C . GLN B 1 391 ? -35.064 107.969 -5.276 1.00 51.95 391 GLN B C 1
ATOM 8880 O O . GLN B 1 391 ? -34.967 107.282 -6.294 1.00 51.95 391 GLN B O 1
ATOM 8886 N N . ARG B 1 392 ? -35.628 109.173 -5.250 1.00 51.61 392 ARG B N 1
ATOM 8887 C CA . ARG B 1 392 ? -36.166 109.821 -6.438 1.00 51.36 392 ARG B CA 1
ATOM 8888 C C . ARG B 1 392 ? -35.205 110.902 -6.933 1.00 50.67 392 ARG B C 1
ATOM 8889 O O . ARG B 1 392 ? -34.803 111.785 -6.171 1.00 50.66 392 ARG B O 1
ATOM 8897 N N . VAL B 1 393 ? -34.824 110.809 -8.204 1.00 49.81 393 VAL B N 1
ATOM 8898 C CA . VAL B 1 393 ? -34.016 111.841 -8.859 1.00 49.03 393 VAL B CA 1
ATOM 8899 C C . VAL B 1 393 ? -34.641 112.220 -10.197 1.00 48.47 393 VAL B C 1
ATOM 8900 O O . VAL B 1 393 ? -35.248 111.376 -10.863 1.00 48.50 393 VAL B O 1
ATOM 8904 N N . LYS B 1 394 ? -34.499 113.484 -10.585 1.00 47.77 394 LYS B N 1
ATOM 8905 C CA . LYS B 1 394 ? -34.928 113.920 -11.912 1.00 47.26 394 LYS B CA 1
ATOM 8906 C C . LYS B 1 394 ? -34.064 113.262 -12.982 1.00 46.45 394 LYS B C 1
ATOM 8907 O O . LYS B 1 394 ? -32.838 113.261 -12.880 1.00 46.36 394 LYS B O 1
ATOM 8913 N N . ALA B 1 395 ? -34.719 112.693 -13.992 1.00 45.72 395 ALA B N 1
ATOM 8914 C CA . ALA B 1 395 ? -34.040 112.014 -15.099 1.00 45.01 395 ALA B CA 1
ATOM 8915 C C . ALA B 1 395 ? -33.023 112.900 -15.822 1.00 44.40 395 ALA B C 1
ATOM 8916 O O . ALA B 1 395 ? -31.944 112.433 -16.189 1.00 44.49 395 ALA B O 1
ATOM 8918 N N . VAL B 1 396 ? -33.368 114.172 -16.017 1.00 43.53 396 VAL B N 1
ATOM 8919 C CA . VAL B 1 396 ? -32.477 115.119 -16.692 1.00 42.74 396 VAL B CA 1
ATOM 8920 C C . VAL B 1 396 ? -31.207 115.357 -15.877 1.00 42.04 396 VAL B C 1
ATOM 8921 O O . VAL B 1 396 ? -30.113 115.446 -16.436 1.00 41.92 396 VAL B O 1
ATOM 8925 N N . GLU B 1 397 ? -31.359 115.445 -14.559 1.00 41.13 397 GLU B N 1
ATOM 8926 C CA . GLU B 1 397 ? -30.224 115.645 -13.661 1.00 40.58 397 GLU B CA 1
ATOM 8927 C C . GLU B 1 397 ? -29.283 114.439 -13.679 1.00 39.11 397 GLU B C 1
ATOM 8928 O O . GLU B 1 397 ? -28.064 114.596 -13.742 1.00 39.17 397 GLU B O 1
ATOM 8934 N N . LEU B 1 398 ? -29.863 113.243 -13.644 1.00 37.78 398 LEU B N 1
ATOM 8935 C CA . LEU B 1 398 ? -29.101 111.997 -13.613 1.00 36.30 398 LEU B CA 1
ATOM 8936 C C . LEU B 1 398 ? -28.368 111.736 -14.928 1.00 35.53 398 LEU B C 1
ATOM 8937 O O . LEU B 1 398 ? -27.194 111.376 -14.922 1.00 35.00 398 LEU B O 1
ATOM 8942 N N . PHE B 1 399 ? -29.073 111.913 -16.045 1.00 34.81 399 PHE B N 1
ATOM 8943 C CA . PHE B 1 399 ? -28.466 111.830 -17.376 1.00 34.10 399 PHE B CA 1
ATOM 8944 C C . PHE B 1 399 ? -27.389 112.896 -17.575 1.00 33.75 399 PHE B C 1
ATOM 8945 O O . PHE B 1 399 ? -26.360 112.628 -18.202 1.00 33.68 399 PHE B O 1
ATOM 8953 N N . SER B 1 400 ? -27.627 114.093 -17.036 1.00 33.28 400 SER B N 1
ATOM 8954 C CA . SER B 1 400 ? -26.670 115.196 -17.148 1.00 33.05 400 SER B CA 1
ATOM 8955 C C . SER B 1 400 ? -25.392 114.934 -16.362 1.00 32.58 400 SER B C 1
ATOM 8956 O O . SER B 1 400 ? -24.300 115.266 -16.823 1.00 32.59 400 SER B O 1
ATOM 8959 N N . LEU B 1 401 ? -25.532 114.344 -15.178 1.00 32.16 401 LEU B N 1
ATOM 8960 C CA . LEU B 1 401 ? -24.376 113.958 -14.376 1.00 31.62 401 LEU B CA 1
ATOM 8961 C C . LEU B 1 401 ? -23.538 112.920 -15.116 1.00 31.03 401 LEU B C 1
ATOM 8962 O O . LEU B 1 401 ? -22.321 113.035 -15.168 1.00 30.80 401 LEU B O 1
ATOM 8967 N N . MET B 1 402 ? -24.204 111.927 -15.700 1.00 30.81 402 MET B N 1
ATOM 8968 C CA . MET B 1 402 ? -23.533 110.868 -16.458 1.00 30.69 402 MET B CA 1
ATOM 8969 C C . MET B 1 402 ? -22.736 111.409 -17.646 1.00 30.78 402 MET B C 1
ATOM 8970 O O . MET B 1 402 ? -21.545 111.112 -17.797 1.00 30.66 402 MET B O 1
ATOM 8975 N N . MET B 1 403 ? -23.399 112.211 -18.478 1.00 30.87 403 MET B N 1
ATOM 8976 C CA . MET B 1 403 ? -22.780 112.745 -19.690 1.00 30.96 403 MET B CA 1
ATOM 8977 C C . MET B 1 403 ? -21.695 113.759 -19.356 1.00 31.12 403 MET B C 1
ATOM 8978 O O . MET B 1 403 ? -20.724 113.895 -20.095 1.00 31.62 403 MET B O 1
ATOM 8983 N N . GLN B 1 404 ? -21.867 114.454 -18.233 1.00 31.29 404 GLN B N 1
ATOM 8984 C CA . GLN B 1 404 ? -20.853 115.351 -17.678 1.00 31.73 404 GLN B CA 1
ATOM 8985 C C . GLN B 1 404 ? -19.560 114.580 -17.409 1.00 31.04 404 GLN B C 1
ATOM 8986 O O . GLN B 1 404 ? -18.480 114.989 -17.843 1.00 30.68 404 GLN B O 1
ATOM 8992 N N . GLU B 1 405 ? -19.694 113.458 -16.700 1.00 30.27 405 GLU B N 1
ATOM 8993 C CA . GLU B 1 405 ? -18.557 112.611 -16.332 1.00 29.85 405 GLU B CA 1
ATOM 8994 C C . GLU B 1 405 ? -17.976 111.888 -17.539 1.00 29.15 405 GLU B C 1
ATOM 8995 O O . GLU B 1 405 ? -16.763 111.706 -17.631 1.00 28.91 405 GLU B O 1
ATOM 9001 N N . ARG B 1 406 ? -18.854 111.480 -18.453 1.00 28.79 406 ARG B N 1
ATOM 9002 C CA . ARG B 1 406 ? -18.454 110.918 -19.739 1.00 28.42 406 ARG B CA 1
ATOM 9003 C C . ARG B 1 406 ? -17.593 111.907 -20.525 1.00 28.76 406 ARG B C 1
ATOM 9004 O O . ARG B 1 406 ? -16.570 111.525 -21.091 1.00 28.45 406 ARG B O 1
ATOM 9012 N N . ALA B 1 407 ? -18.006 113.175 -20.550 1.00 29.08 407 ALA B N 1
ATOM 9013 C CA . ALA B 1 407 ? -17.276 114.199 -21.300 1.00 29.57 407 ALA B CA 1
ATOM 9014 C C . ALA B 1 407 ? -15.932 114.531 -20.663 1.00 29.90 407 ALA B C 1
ATOM 9015 O O . ALA B 1 407 ? -14.927 114.635 -21.361 1.00 30.27 407 ALA B O 1
ATOM 9017 N N . SER B 1 408 ? -15.909 114.686 -19.342 1.00 30.11 408 SER B N 1
ATOM 9018 C CA . SER B 1 408 ? -14.687 115.117 -18.659 1.00 30.53 408 SER B CA 1
ATOM 9019 C C . SER B 1 408 ? -13.583 114.056 -18.661 1.00 30.22 408 SER B C 1
ATOM 9020 O O . SER B 1 408 ? -12.398 114.390 -18.739 1.00 30.38 408 SER B O 1
ATOM 9023 N N . THR B 1 409 ? -13.974 112.784 -18.608 1.00 29.93 409 THR B N 1
ATOM 9024 C CA . THR B 1 409 ? -13.010 111.684 -18.591 1.00 29.26 409 THR B CA 1
ATOM 9025 C C . THR B 1 409 ? -12.933 110.977 -19.938 1.00 29.04 409 THR B C 1
ATOM 9026 O O . THR B 1 409 ? -11.909 110.388 -20.274 1.00 29.19 409 THR B O 1
ATOM 9030 N N . GLY B 1 410 ? -14.026 111.027 -20.696 1.00 28.68 410 GLY B N 1
ATOM 9031 C CA . GLY B 1 410 ? -14.149 110.274 -21.942 1.00 28.48 410 GLY B CA 1
ATOM 9032 C C . GLY B 1 410 ? -14.312 108.774 -21.741 1.00 28.43 410 GLY B C 1
ATOM 9033 O O . GLY B 1 410 ? -14.295 108.012 -22.710 1.00 28.13 410 GLY B O 1
ATOM 9034 N N . ARG B 1 411 ? -14.474 108.348 -20.487 1.00 28.20 411 ARG B N 1
ATOM 9035 C CA . ARG B 1 411 ? -14.334 106.935 -20.135 1.00 28.33 411 ARG B CA 1
ATOM 9036 C C . ARG B 1 411 ? -15.446 106.399 -19.228 1.00 27.82 411 ARG B C 1
ATOM 9037 O O . ARG B 1 411 ? -15.271 105.389 -18.537 1.00 27.55 411 ARG B O 1
ATOM 9045 N N . ILE B 1 412 ? -16.574 107.103 -19.226 1.00 27.26 412 ILE B N 1
ATOM 9046 C CA . ILE B 1 412 ? -17.823 106.585 -18.704 1.00 27.03 412 ILE B CA 1
ATOM 9047 C C . ILE B 1 412 ? -18.621 106.174 -19.924 1.00 27.13 412 ILE B C 1
ATOM 9048 O O . ILE B 1 412 ? -18.976 107.013 -20.758 1.00 27.04 412 ILE B O 1
ATOM 9053 N N . TYR B 1 413 ? -18.885 104.875 -20.027 1.00 26.98 413 TYR B N 1
ATOM 9054 C CA . TYR B 1 413 ? -19.481 104.287 -21.215 1.00 27.09 413 TYR B CA 1
ATOM 9055 C C . TYR B 1 413 ? -20.972 104.027 -21.041 1.00 27.49 413 TYR B C 1
ATOM 9056 O O . TYR B 1 413 ? -21.522 104.195 -19.946 1.00 27.68 413 TYR B O 1
ATOM 9065 N N . ILE B 1 414 ? -21.624 103.637 -22.135 1.00 27.77 414 ILE B N 1
ATOM 9066 C CA . ILE B 1 414 ? -23.051 103.335 -22.124 1.00 28.02 414 ILE B CA 1
ATOM 9067 C C . ILE B 1 414 ? -23.282 101.959 -22.735 1.00 28.19 414 ILE B C 1
ATOM 9068 O O . ILE B 1 414 ? -22.622 101.583 -23.708 1.00 27.72 414 ILE B O 1
ATOM 9073 N N . GLN B 1 415 ? -24.198 101.204 -22.131 1.00 28.22 415 GLN B N 1
ATOM 9074 C CA . GLN B 1 415 ? -24.676 99.964 -22.716 1.00 28.53 415 GLN B CA 1
ATOM 9075 C C . GLN B 1 415 ? -26.198 99.966 -22.696 1.00 28.92 415 GLN B C 1
ATOM 9076 O O . GLN B 1 415 ? -26.822 100.099 -21.634 1.00 29.03 415 GLN B O 1
ATOM 9082 N N . ASN B 1 416 ? -26.785 99.845 -23.879 1.00 29.07 416 ASN B N 1
ATOM 9083 C CA . ASN B 1 416 ? -28.230 99.778 -24.010 1.00 29.24 416 ASN B CA 1
ATOM 9084 C C . ASN B 1 416 ? -28.646 98.320 -23.868 1.00 29.27 416 ASN B C 1
ATOM 9085 O O . ASN B 1 416 ? -28.658 97.562 -24.836 1.00 29.05 416 ASN B O 1
ATOM 9090 N N . VAL B 1 417 ? -28.957 97.934 -22.633 1.00 29.97 417 VAL B N 1
ATOM 9091 C CA . VAL B 1 417 ? -29.146 96.517 -22.285 1.00 30.25 417 VAL B CA 1
ATOM 9092 C C . VAL B 1 417 ? -30.357 95.869 -22.944 1.00 30.64 417 VAL B C 1
ATOM 9093 O O . VAL B 1 417 ? -30.375 94.647 -23.131 1.00 30.83 417 VAL B O 1
ATOM 9097 N N . ASP B 1 418 ? -31.354 96.678 -23.311 1.00 30.96 418 ASP B N 1
ATOM 9098 C CA . ASP B 1 418 ? -32.504 96.150 -24.047 1.00 31.10 418 ASP B CA 1
ATOM 9099 C C . ASP B 1 418 ? -32.130 95.742 -25.468 1.00 31.22 418 ASP B C 1
ATOM 9100 O O . ASP B 1 418 ? -32.479 94.644 -25.900 1.00 31.46 418 ASP B O 1
ATOM 9105 N N . HIS B 1 419 ? -31.402 96.614 -26.174 1.00 31.15 419 HIS B N 1
ATOM 9106 C CA . HIS B 1 419 ? -30.873 96.300 -27.509 1.00 31.14 419 HIS B CA 1
ATOM 9107 C C . HIS B 1 419 ? -29.955 95.078 -27.514 1.00 31.10 419 HIS B C 1
ATOM 9108 O O . HIS B 1 419 ? -29.974 94.291 -28.461 1.00 31.32 419 HIS B O 1
ATOM 9115 N N . CYS B 1 420 ? -29.150 94.930 -26.462 1.00 31.19 420 CYS B N 1
ATOM 9116 C CA . CYS B 1 420 ? -28.230 93.795 -26.330 1.00 31.26 420 CYS B CA 1
ATOM 9117 C C . CYS B 1 420 ? -28.950 92.451 -26.195 1.00 31.23 420 CYS B C 1
ATOM 9118 O O . CYS B 1 420 ? -28.349 91.400 -26.402 1.00 30.92 420 CYS B O 1
ATOM 9121 N N . ASN B 1 421 ? -30.231 92.497 -25.845 1.00 31.60 421 ASN B N 1
ATOM 9122 C CA . ASN B 1 421 ? -31.017 91.279 -25.632 1.00 31.85 421 ASN B CA 1
ATOM 9123 C C . ASN B 1 421 ? -32.195 91.068 -26.588 1.00 32.12 421 ASN B C 1
ATOM 9124 O O . ASN B 1 421 ? -32.597 89.927 -26.822 1.00 32.49 421 ASN B O 1
ATOM 9129 N N . THR B 1 422 ? -32.737 92.152 -27.143 1.00 32.40 422 THR B N 1
ATOM 9130 C CA . THR B 1 422 ? -33.786 92.039 -28.171 1.00 32.63 422 THR B CA 1
ATOM 9131 C C . THR B 1 422 ? -33.181 91.744 -29.543 1.00 32.56 422 THR B C 1
ATOM 9132 O O . THR B 1 422 ? -33.833 91.153 -30.409 1.00 32.64 422 THR B O 1
ATOM 9136 N N . HIS B 1 423 ? -31.934 92.168 -29.731 1.00 32.18 423 HIS B N 1
ATOM 9137 C CA . HIS B 1 423 ? -31.211 91.943 -30.978 1.00 31.96 423 HIS B CA 1
ATOM 9138 C C . HIS B 1 423 ? -29.909 91.249 -30.616 1.00 32.15 423 HIS B C 1
ATOM 9139 O O . HIS B 1 423 ? -28.884 91.891 -30.409 1.00 32.05 423 HIS B O 1
ATOM 9146 N N . SER B 1 424 ? -29.966 89.923 -30.527 1.00 32.42 424 SER B N 1
ATOM 9147 C CA . SER B 1 424 ? -28.892 89.147 -29.924 1.00 32.48 424 SER B CA 1
ATOM 9148 C C . SER B 1 424 ? -28.879 87.701 -30.403 1.00 32.50 424 SER B C 1
ATOM 9149 O O . SER B 1 424 ? -29.942 87.126 -30.657 1.00 32.61 424 SER B O 1
ATOM 9152 N N . PRO B 1 425 ? -27.675 87.102 -30.511 1.00 32.43 425 PRO B N 1
ATOM 9153 C CA . PRO B 1 425 ? -27.540 85.684 -30.816 1.00 32.34 425 PRO B CA 1
ATOM 9154 C C . PRO B 1 425 ? -28.019 84.792 -29.670 1.00 32.33 425 PRO B C 1
ATOM 9155 O O . PRO B 1 425 ? -28.024 83.582 -29.821 1.00 32.27 425 PRO B O 1
ATOM 9159 N N . PHE B 1 426 ? -28.423 85.389 -28.551 1.00 32.41 426 PHE B N 1
ATOM 9160 C CA . PHE B 1 426 ? -28.780 84.632 -27.353 1.00 32.58 426 PHE B CA 1
ATOM 9161 C C . PHE B 1 426 ? -30.228 84.832 -26.912 1.00 33.07 426 PHE B C 1
ATOM 9162 O O . PHE B 1 426 ? -30.764 85.944 -26.961 1.00 32.77 426 PHE B O 1
ATOM 9170 N N . ASP B 1 427 ? -30.846 83.735 -26.478 1.00 33.88 427 ASP B N 1
ATOM 9171 C CA . ASP B 1 427 ? -32.163 83.765 -25.851 1.00 34.64 427 ASP B CA 1
ATOM 9172 C C . ASP B 1 427 ? -32.034 84.387 -24.454 1.00 34.98 427 ASP B C 1
ATOM 9173 O O . ASP B 1 427 ? -31.417 83.788 -23.569 1.00 35.07 427 ASP B O 1
ATOM 9178 N N . PRO B 1 428 ? -32.611 85.590 -24.249 1.00 35.21 428 PRO B N 1
ATOM 9179 C CA . PRO B 1 428 ? -32.424 86.313 -22.987 1.00 35.51 428 PRO B CA 1
ATOM 9180 C C . PRO B 1 428 ? -33.105 85.661 -21.781 1.00 35.97 428 PRO B C 1
ATOM 9181 O O . PRO B 1 428 ? -32.790 86.005 -20.638 1.00 35.98 428 PRO B O 1
ATOM 9185 N N . ALA B 1 429 ? -34.030 84.735 -22.038 1.00 36.30 429 ALA B N 1
ATOM 9186 C CA . ALA B 1 429 ? -34.657 83.956 -20.975 1.00 36.48 429 ALA B CA 1
ATOM 9187 C C . ALA B 1 429 ? -33.676 82.933 -20.399 1.00 36.59 429 ALA B C 1
ATOM 9188 O O . ALA B 1 429 ? -33.750 82.599 -19.216 1.00 36.95 429 ALA B O 1
ATOM 9190 N N . ILE B 1 430 ? -32.752 82.465 -21.238 1.00 36.35 430 ILE B N 1
ATOM 9191 C CA . ILE B 1 430 ? -31.814 81.390 -20.887 1.00 36.15 430 ILE B CA 1
ATOM 9192 C C . ILE B 1 430 ? -30.389 81.909 -20.650 1.00 35.63 430 ILE B C 1
ATOM 9193 O O . ILE B 1 430 ? -29.711 81.505 -19.693 1.00 35.71 430 ILE B O 1
ATOM 9198 N N . ALA B 1 431 ? -29.933 82.786 -21.540 1.00 34.49 431 ALA B N 1
ATOM 9199 C CA . ALA B 1 431 ? -28.565 83.281 -21.495 1.00 33.70 431 ALA B CA 1
ATOM 9200 C C . ALA B 1 431 ? -28.548 84.771 -21.826 1.00 33.08 431 ALA B C 1
ATOM 9201 O O . ALA B 1 431 ? -28.168 85.161 -22.932 1.00 32.93 431 ALA B O 1
ATOM 9203 N N . PRO B 1 432 ? -28.987 85.612 -20.870 1.00 32.74 432 PRO B N 1
ATOM 9204 C CA . PRO B 1 432 ? -29.022 87.041 -21.149 1.00 32.32 432 PRO B CA 1
ATOM 9205 C C . PRO B 1 432 ? -27.621 87.637 -21.236 1.00 31.91 432 PRO B C 1
ATOM 9206 O O . PRO B 1 432 ? -26.672 87.107 -20.651 1.00 31.62 432 PRO B O 1
ATOM 9210 N N . VAL B 1 433 ? -27.504 88.717 -22.001 1.00 31.48 433 VAL B N 1
ATOM 9211 C CA . VAL B 1 433 ? -26.285 89.502 -22.052 1.00 30.81 433 VAL B CA 1
ATOM 9212 C C . VAL B 1 433 ? -26.463 90.603 -21.024 1.00 30.47 433 VAL B C 1
ATOM 9213 O O . VAL B 1 433 ? -27.382 91.422 -21.124 1.00 30.73 433 VAL B O 1
ATOM 9217 N N . ARG B 1 434 ? -25.595 90.614 -20.023 1.00 29.88 434 ARG B N 1
ATOM 9218 C CA . ARG B 1 434 ? -25.787 91.502 -18.886 1.00 29.41 434 ARG B CA 1
ATOM 9219 C C . ARG B 1 434 ? -24.590 92.406 -18.608 1.00 28.68 434 ARG B C 1
ATOM 9220 O O . ARG B 1 434 ? -24.555 93.113 -17.602 1.00 28.37 434 ARG B O 1
ATOM 9228 N N . GLN B 1 435 ? -23.620 92.385 -19.515 1.00 28.35 435 GLN B N 1
ATOM 9229 C CA . GLN B 1 435 ? -22.441 93.241 -19.412 1.00 27.74 435 GLN B CA 1
ATOM 9230 C C . GLN B 1 435 ? -21.721 93.284 -20.747 1.00 27.53 435 GLN B C 1
ATOM 9231 O O . GLN B 1 435 ? -22.151 92.650 -21.711 1.00 27.81 435 GLN B O 1
ATOM 9237 N N . SER B 1 436 ? -20.618 94.023 -20.792 1.00 26.90 436 SER B N 1
ATOM 9238 C CA . SER B 1 436 ? -19.716 93.970 -21.923 1.00 26.65 436 SER B CA 1
ATOM 9239 C C . SER B 1 436 ? -18.283 93.738 -21.421 1.00 26.36 436 SER B C 1
ATOM 9240 O O . SER B 1 436 ? -18.081 93.308 -20.284 1.00 26.06 436 SER B O 1
ATOM 9243 N N . ASN B 1 437 ? -17.298 94.001 -22.274 1.00 26.00 437 ASN B N 1
ATOM 9244 C CA . ASN B 1 437 ? -15.893 93.848 -21.902 1.00 25.62 437 ASN B CA 1
ATOM 9245 C C . ASN B 1 437 ? -15.218 95.201 -21.678 1.00 25.45 437 ASN B C 1
ATOM 9246 O O . ASN B 1 437 ? -15.890 96.221 -21.540 1.00 25.38 437 ASN B O 1
ATOM 9251 N N . LEU B 1 438 ? -13.886 95.195 -21.658 1.00 25.49 438 LEU B N 1
ATOM 9252 C CA . LEU B 1 438 ? -13.085 96.408 -21.515 1.00 25.71 438 LEU B CA 1
ATOM 9253 C C . LEU B 1 438 ? -13.421 97.485 -22.557 1.00 25.63 438 LEU B C 1
ATOM 9254 O O . LEU B 1 438 ? -13.578 98.658 -22.216 1.00 25.44 438 LEU B O 1
ATOM 9259 N N . CYS B 1 439 ? -13.545 97.071 -23.815 1.00 25.92 439 CYS B N 1
ATOM 9260 C CA . CYS B 1 439 ? -13.662 98.006 -24.944 1.00 26.34 439 CYS B CA 1
ATOM 9261 C C . CYS B 1 439 ? -15.067 98.113 -25.542 1.00 26.35 439 CYS B C 1
ATOM 9262 O O . CYS B 1 439 ? -15.253 98.732 -26.595 1.00 26.48 439 CYS B O 1
ATOM 9265 N N . LEU B 1 440 ? -16.041 97.501 -24.869 1.00 26.30 440 LEU B N 1
ATOM 9266 C CA . LEU B 1 440 ? -17.472 97.678 -25.161 1.00 26.30 440 LEU B CA 1
ATOM 9267 C C . LEU B 1 440 ? -17.988 97.071 -26.472 1.00 26.39 440 LEU B C 1
ATOM 9268 O O . LEU B 1 440 ? -19.062 97.455 -26.946 1.00 26.58 440 LEU B O 1
ATOM 9273 N N . GLU B 1 441 ? -17.244 96.127 -27.048 1.00 26.37 441 GLU B N 1
ATOM 9274 C CA . GLU B 1 441 ? -17.679 95.470 -28.285 1.00 26.81 441 GLU B CA 1
ATOM 9275 C C . GLU B 1 441 ? -18.126 94.009 -28.088 1.00 26.82 441 GLU B C 1
ATOM 9276 O O . GLU B 1 441 ? -18.781 93.436 -28.959 1.00 26.77 441 GLU B O 1
ATOM 9282 N N . ILE B 1 442 ? -17.751 93.415 -26.955 1.00 26.98 442 ILE B N 1
ATOM 9283 C CA . ILE B 1 442 ? -18.096 92.021 -26.647 1.00 27.02 442 ILE B CA 1
ATOM 9284 C C . ILE B 1 442 ? -19.387 91.967 -25.825 1.00 27.41 442 ILE B C 1
ATOM 9285 O O . ILE B 1 442 ? -19.549 92.728 -24.874 1.00 27.36 442 ILE B O 1
ATOM 9290 N N . ALA B 1 443 ? -20.303 91.081 -26.217 1.00 27.68 443 ALA B N 1
ATOM 9291 C CA . ALA B 1 443 ? -21.604 90.948 -25.562 1.00 28.24 443 ALA B CA 1
ATOM 9292 C C . ALA B 1 443 ? -21.993 89.477 -25.408 1.00 28.53 443 ALA B C 1
ATOM 9293 O O . ALA B 1 443 ? -22.557 88.875 -26.329 1.00 28.77 443 ALA B O 1
ATOM 9295 N N . LEU B 1 444 ? -21.696 88.910 -24.238 1.00 28.70 444 LEU B N 1
ATOM 9296 C CA . LEU B 1 444 ? -21.836 87.468 -24.008 1.00 29.08 444 LEU B CA 1
ATOM 9297 C C . LEU B 1 444 ? -22.475 87.151 -22.654 1.00 29.34 444 LEU B C 1
ATOM 9298 O O . LEU B 1 444 ? -22.425 87.978 -21.736 1.00 28.98 444 LEU B O 1
ATOM 9303 N N . PRO B 1 445 ? -23.081 85.948 -22.529 1.00 29.81 445 PRO B N 1
ATOM 9304 C CA . PRO B 1 445 ? -23.675 85.487 -21.274 1.00 30.10 445 PRO B CA 1
ATOM 9305 C C . PRO B 1 445 ? -22.627 85.169 -20.208 1.00 30.41 445 PRO B C 1
ATOM 9306 O O . PRO B 1 445 ? -21.505 84.771 -20.534 1.00 30.19 445 PRO B O 1
ATOM 9310 N N . THR B 1 446 ? -23.011 85.355 -18.947 1.00 31.05 446 THR B N 1
ATOM 9311 C CA . THR B 1 446 ? -22.150 85.090 -17.789 1.00 31.44 446 THR B CA 1
ATOM 9312 C C . THR B 1 446 ? -22.980 84.512 -16.636 1.00 31.95 446 THR B C 1
ATOM 9313 O O . THR B 1 446 ? -24.209 84.628 -16.626 1.00 31.73 446 THR B O 1
ATOM 9317 N N . LYS B 1 447 ? -22.295 83.894 -15.675 1.00 32.33 447 LYS B N 1
ATOM 9318 C CA . LYS B 1 447 ? -22.910 83.420 -14.433 1.00 33.08 447 LYS B CA 1
ATOM 9319 C C . LYS B 1 447 ? -21.930 83.689 -13.295 1.00 32.49 447 LYS B C 1
ATOM 9320 O O . LYS B 1 447 ? -20.750 83.372 -13.418 1.00 32.16 447 LYS B O 1
ATOM 9326 N N . PRO B 1 448 ? -22.411 84.270 -12.182 1.00 32.72 448 PRO B N 1
ATOM 9327 C CA . PRO B 1 448 ? -21.546 84.516 -11.026 1.00 32.90 448 PRO B CA 1
ATOM 9328 C C . PRO B 1 448 ? -20.919 83.232 -10.475 1.00 33.20 448 PRO B C 1
ATOM 9329 O O . PRO B 1 448 ? -21.519 82.158 -10.561 1.00 33.02 448 PRO B O 1
ATOM 9333 N N . LEU B 1 449 ? -19.712 83.359 -9.936 1.00 33.57 449 LEU B N 1
ATOM 9334 C CA . LEU B 1 449 ? -19.025 82.263 -9.261 1.00 34.00 449 LEU B CA 1
ATOM 9335 C C . LEU B 1 449 ? -19.238 82.389 -7.759 1.00 34.65 449 LEU B C 1
ATOM 9336 O O . LEU B 1 449 ? -19.309 83.495 -7.233 1.00 34.34 449 LEU B O 1
ATOM 9341 N N . ASN B 1 450 ? -19.346 81.248 -7.081 1.00 35.38 450 ASN B N 1
ATOM 9342 C CA . ASN B 1 450 ? -19.390 81.214 -5.621 1.00 36.15 450 ASN B CA 1
ATOM 9343 C C . ASN B 1 450 ? -18.018 80.870 -5.039 1.00 35.79 450 ASN B C 1
ATOM 9344 O O . ASN B 1 450 ? -17.819 80.894 -3.822 1.00 35.64 450 ASN B O 1
ATOM 9349 N N . ASP B 1 451 ? -17.086 80.558 -5.938 1.00 35.80 451 ASP B N 1
ATOM 9350 C CA . ASP B 1 451 ? -15.718 80.164 -5.607 1.00 35.78 451 ASP B CA 1
ATOM 9351 C C . ASP B 1 451 ? -14.884 80.271 -6.882 1.00 35.81 451 ASP B C 1
ATOM 9352 O O . ASP B 1 451 ? -15.424 80.088 -7.975 1.00 35.97 451 ASP B O 1
ATOM 9357 N N . VAL B 1 452 ? -13.583 80.549 -6.755 1.00 35.91 452 VAL B N 1
ATOM 9358 C CA . VAL B 1 452 ? -12.692 80.677 -7.926 1.00 36.47 452 VAL B CA 1
ATOM 9359 C C . VAL B 1 452 ? -12.817 79.480 -8.874 1.00 36.73 452 VAL B C 1
ATOM 9360 O O . VAL B 1 452 ? -12.757 79.640 -10.095 1.00 36.73 452 VAL B O 1
ATOM 9364 N N . ASN B 1 453 ? -12.979 78.290 -8.294 1.00 36.86 453 ASN B N 1
ATOM 9365 C CA . ASN B 1 453 ? -13.058 77.042 -9.051 1.00 37.32 453 ASN B CA 1
ATOM 9366 C C . ASN B 1 453 ? -14.478 76.504 -9.208 1.00 37.49 453 ASN B C 1
ATOM 9367 O O . ASN B 1 453 ? -14.666 75.348 -9.592 1.00 37.57 453 ASN B O 1
ATOM 9372 N N . ASP B 1 454 ? -15.465 77.352 -8.919 1.00 37.90 454 ASP B N 1
ATOM 9373 C CA . ASP B 1 454 ? -16.876 77.012 -9.079 1.00 38.34 454 ASP B CA 1
ATOM 9374 C C . ASP B 1 454 ? -17.175 76.538 -10.500 1.00 38.71 454 ASP B C 1
ATOM 9375 O O . ASP B 1 454 ? -16.961 77.271 -11.472 1.00 38.73 454 ASP B O 1
ATOM 9380 N N . GLU B 1 455 ? -17.674 75.306 -10.594 1.00 38.99 455 GLU B N 1
ATOM 9381 C CA . GLU B 1 455 ? -17.973 74.653 -11.867 1.00 39.22 455 GLU B CA 1
ATOM 9382 C C . GLU B 1 455 ? -19.313 75.096 -12.437 1.00 38.77 455 GLU B C 1
ATOM 9383 O O . GLU B 1 455 ? -19.617 74.824 -13.597 1.00 38.81 455 GLU B O 1
ATOM 9389 N N . ASN B 1 456 ? -20.113 75.771 -11.617 1.00 38.41 456 ASN B N 1
ATOM 9390 C CA . ASN B 1 456 ? -21.431 76.243 -12.030 1.00 38.08 456 ASN B CA 1
ATOM 9391 C C . ASN B 1 456 ? -21.453 77.710 -12.476 1.00 37.38 456 ASN B C 1
ATOM 9392 O O . ASN B 1 456 ? -22.481 78.207 -12.937 1.00 37.34 456 ASN B O 1
ATOM 9397 N N . GLY B 1 457 ? -20.323 78.396 -12.328 1.00 36.69 457 GLY B N 1
ATOM 9398 C CA . GLY B 1 457 ? -20.180 79.765 -12.824 1.00 35.74 457 GLY B CA 1
ATOM 9399 C C . GLY B 1 457 ? -19.844 79.793 -14.306 1.00 35.01 457 GLY B C 1
ATOM 9400 O O . GLY B 1 457 ? -19.508 78.762 -14.899 1.00 34.98 457 GLY B O 1
ATOM 9401 N N . GLU B 1 458 ? -19.946 80.973 -14.909 1.00 34.17 458 GLU B N 1
ATOM 9402 C CA . GLU B 1 458 ? -19.551 81.153 -16.304 1.00 33.58 458 GLU B CA 1
ATOM 9403 C C . GLU B 1 458 ? -18.854 82.489 -16.509 1.00 32.86 458 GLU B C 1
ATOM 9404 O O . GLU B 1 458 ? -19.436 83.551 -16.284 1.00 32.78 458 GLU B O 1
ATOM 9410 N N . ILE B 1 459 ? -17.590 82.410 -16.910 1.00 32.35 459 ILE B N 1
ATOM 9411 C CA . ILE B 1 459 ? -16.817 83.572 -17.328 1.00 31.67 459 ILE B CA 1
ATOM 9412 C C . ILE B 1 459 ? -16.774 83.547 -18.851 1.00 31.21 459 ILE B C 1
ATOM 9413 O O . ILE B 1 459 ? -16.370 82.550 -19.459 1.00 31.21 459 ILE B O 1
ATOM 9418 N N . ALA B 1 460 ? -17.219 84.640 -19.462 1.00 30.60 460 ALA B N 1
ATOM 9419 C CA . ALA B 1 460 ? -17.240 84.750 -20.912 1.00 30.10 460 ALA B CA 1
ATOM 9420 C C . ALA B 1 460 ? -15.848 85.043 -21.440 1.00 29.98 460 ALA B C 1
ATOM 9421 O O . ALA B 1 460 ? -15.144 85.916 -20.927 1.00 29.73 460 ALA B O 1
ATOM 9423 N N . LEU B 1 461 ? -15.452 84.288 -22.455 1.00 29.90 461 LEU B N 1
ATOM 9424 C CA . LEU B 1 461 ? -14.195 84.521 -23.150 1.00 30.15 461 LEU B CA 1
ATOM 9425 C C . LEU B 1 461 ? -14.482 84.710 -24.622 1.00 30.36 461 LEU B C 1
ATOM 9426 O O . LEU B 1 461 ? -15.396 84.087 -25.169 1.00 30.27 461 LEU B O 1
ATOM 9431 N N . CYS B 1 462 ? -13.701 85.563 -25.270 1.00 30.70 462 CYS B N 1
ATOM 9432 C CA . CYS B 1 462 ? -13.836 85.718 -26.708 1.00 30.92 462 CYS B CA 1
ATOM 9433 C C . CYS B 1 462 ? -12.484 85.776 -27.400 1.00 30.97 462 CYS B C 1
ATOM 9434 O O . CYS B 1 462 ? -11.559 86.441 -26.929 1.00 31.29 462 CYS B O 1
ATOM 9437 N N . THR B 1 463 ? -12.373 85.057 -28.510 1.00 30.67 463 THR B N 1
ATOM 9438 C CA . THR B 1 463 ? -11.180 85.106 -29.339 1.00 30.54 463 THR B CA 1
ATOM 9439 C C . THR B 1 463 ? -11.453 86.010 -30.541 1.00 29.88 463 THR B C 1
ATOM 9440 O O . THR B 1 463 ? -12.483 85.888 -31.204 1.00 29.20 463 THR B O 1
ATOM 9444 N N . LEU B 1 464 ? -10.517 86.917 -30.801 1.00 29.67 464 LEU B N 1
ATOM 9445 C CA . LEU B 1 464 ? -10.716 87.986 -31.777 1.00 29.16 464 LEU B CA 1
ATOM 9446 C C . LEU B 1 464 ? -9.884 87.835 -33.047 1.00 28.73 464 LEU B C 1
ATOM 9447 O O . LEU B 1 464 ? -8.901 87.097 -33.088 1.00 28.34 464 LEU B O 1
ATOM 9452 N N . SER B 1 465 ? -10.318 88.540 -34.088 1.00 28.35 465 SER B N 1
ATOM 9453 C CA . SER B 1 465 ? -9.552 88.732 -35.316 1.00 27.88 465 SER B CA 1
ATOM 9454 C C . SER B 1 465 ? -10.230 89.834 -36.120 1.00 26.96 465 SER B C 1
ATOM 9455 O O . SER B 1 465 ? -11.252 90.362 -35.700 1.00 26.77 465 SER B O 1
ATOM 9458 N N . ALA B 1 466 ? -9.668 90.182 -37.272 1.00 26.52 466 ALA B N 1
ATOM 9459 C CA . ALA B 1 466 ? -10.305 91.172 -38.143 1.00 26.09 466 ALA B CA 1
ATOM 9460 C C . ALA B 1 466 ? -10.038 90.947 -39.630 1.00 25.63 466 ALA B C 1
ATOM 9461 O O . ALA B 1 466 ? -8.970 90.467 -40.017 1.00 25.19 466 ALA B O 1
ATOM 9463 N N . PHE B 1 467 ? -11.027 91.301 -40.451 1.00 25.32 467 PHE B N 1
ATOM 9464 C CA . PHE B 1 467 ? -10.847 91.352 -41.898 1.00 25.12 467 PHE B CA 1
ATOM 9465 C C . PHE B 1 467 ? -10.348 92.745 -42.287 1.00 24.94 467 PHE B C 1
ATOM 9466 O O . PHE B 1 467 ? -10.843 93.757 -41.787 1.00 24.48 467 PHE B O 1
ATOM 9474 N N . ASN B 1 468 ? -9.368 92.781 -43.181 1.00 25.04 468 ASN B N 1
ATOM 9475 C CA . ASN B 1 468 ? -8.836 94.028 -43.694 1.00 25.22 468 ASN B CA 1
ATOM 9476 C C . ASN B 1 468 ? -9.631 94.444 -44.927 1.00 25.75 468 ASN B C 1
ATOM 9477 O O . ASN B 1 468 ? -9.428 93.915 -46.019 1.00 25.85 468 ASN B O 1
ATOM 9482 N N . LEU B 1 469 ? -10.546 95.387 -44.739 1.00 26.47 469 LEU B N 1
ATOM 9483 C CA . LEU B 1 469 ? -11.411 95.840 -45.828 1.00 27.60 469 LEU B CA 1
ATOM 9484 C C . LEU B 1 469 ? -10.646 96.488 -46.979 1.00 28.44 469 LEU B C 1
ATOM 9485 O O . LEU B 1 469 ? -11.141 96.532 -48.102 1.00 28.69 469 LEU B O 1
ATOM 9490 N N . GLY B 1 470 ? -9.434 96.959 -46.696 1.00 29.43 470 GLY B N 1
ATOM 9491 C CA . GLY B 1 470 ? -8.558 97.527 -47.720 1.00 30.86 470 GLY B CA 1
ATOM 9492 C C . GLY B 1 470 ? -7.841 96.524 -48.608 1.00 31.88 470 GLY B C 1
ATOM 9493 O O . GLY B 1 470 ? -7.472 96.849 -49.743 1.00 32.20 470 GLY B O 1
ATOM 9494 N N . ALA B 1 471 ? -7.638 95.308 -48.104 1.00 32.72 471 ALA B N 1
ATOM 9495 C CA . ALA B 1 471 ? -6.826 94.306 -48.809 1.00 33.92 471 ALA B CA 1
ATOM 9496 C C . ALA B 1 471 ? -7.642 93.357 -49.697 1.00 34.74 471 ALA B C 1
ATOM 9497 O O . ALA B 1 471 ? -7.079 92.588 -50.475 1.00 35.10 471 ALA B O 1
ATOM 9499 N N . ILE B 1 472 ? -8.964 93.426 -49.585 1.00 35.93 472 ILE B N 1
ATOM 9500 C CA . ILE B 1 472 ? -9.861 92.615 -50.409 1.00 36.87 472 ILE B CA 1
ATOM 9501 C C . ILE B 1 472 ? -10.340 93.439 -51.607 1.00 37.49 472 ILE B C 1
ATOM 9502 O O . ILE B 1 472 ? -10.580 94.640 -51.478 1.00 37.74 472 ILE B O 1
ATOM 9507 N N . ASN B 1 473 ? -10.473 92.803 -52.769 1.00 38.15 473 ASN B N 1
ATOM 9508 C CA . ASN B 1 473 ? -10.894 93.525 -53.980 1.00 38.74 473 ASN B CA 1
ATOM 9509 C C . ASN B 1 473 ? -12.387 93.445 -54.291 1.00 38.55 473 ASN B C 1
ATOM 9510 O O . ASN B 1 473 ? -12.919 94.265 -55.043 1.00 38.55 473 ASN B O 1
ATOM 9515 N N . ASN B 1 474 ? -13.051 92.450 -53.709 1.00 38.45 474 ASN B N 1
ATOM 9516 C CA . ASN B 1 474 ? -14.510 92.391 -53.699 1.00 38.29 474 ASN B CA 1
ATOM 9517 C C . ASN B 1 474 ? -15.046 91.591 -52.509 1.00 37.87 474 ASN B C 1
ATOM 9518 O O . ASN B 1 474 ? -14.304 90.845 -51.873 1.00 37.65 474 ASN B O 1
ATOM 9523 N N . LEU B 1 475 ? -16.329 91.769 -52.209 1.00 37.50 475 LEU B N 1
ATOM 9524 C CA . LEU B 1 475 ? -16.935 91.208 -51.001 1.00 37.33 475 LEU B CA 1
ATOM 9525 C C . LEU B 1 475 ? -17.007 89.682 -50.958 1.00 37.47 475 LEU B C 1
ATOM 9526 O O . LEU B 1 475 ? -17.006 89.098 -49.878 1.00 37.24 475 LEU B O 1
ATOM 9531 N N . ASP B 1 476 ? -17.047 89.038 -52.125 1.00 37.62 476 ASP B N 1
ATOM 9532 C CA . ASP B 1 476 ? -17.118 87.574 -52.183 1.00 37.81 476 ASP B CA 1
ATOM 9533 C C . ASP B 1 476 ? -15.792 86.880 -51.838 1.00 37.48 476 ASP B C 1
ATOM 9534 O O . ASP B 1 476 ? -15.756 85.661 -51.662 1.00 37.06 476 ASP B O 1
ATOM 9539 N N . GLU B 1 477 ? -14.715 87.662 -51.722 1.00 37.21 477 GLU B N 1
ATOM 9540 C CA . GLU B 1 477 ? -13.451 87.175 -51.156 1.00 37.20 477 GLU B CA 1
ATOM 9541 C C . GLU B 1 477 ? -13.604 86.767 -49.688 1.00 36.21 477 GLU B C 1
ATOM 9542 O O . GLU B 1 477 ? -12.828 85.957 -49.178 1.00 36.04 477 GLU B O 1
ATOM 9548 N N . LEU B 1 478 ? -14.601 87.345 -49.020 1.00 35.58 478 LEU B N 1
ATOM 9549 C CA . LEU B 1 478 ? -14.889 87.059 -47.614 1.00 34.87 478 LEU B CA 1
ATOM 9550 C C . LEU B 1 478 ? -15.369 85.625 -47.349 1.00 34.85 478 LEU B C 1
ATOM 9551 O O . LEU B 1 478 ? -15.328 85.171 -46.209 1.00 34.11 478 LEU B O 1
ATOM 9556 N N . GLU B 1 479 ? -15.821 84.921 -48.391 1.00 34.74 479 GLU B N 1
ATOM 9557 C CA . GLU B 1 479 ? -16.256 83.522 -48.239 1.00 34.95 479 GLU B CA 1
ATOM 9558 C C . GLU B 1 479 ? -15.109 82.667 -47.717 1.00 34.35 479 GLU B C 1
ATOM 9559 O O . GLU B 1 479 ? -15.226 82.036 -46.666 1.00 34.31 479 GLU B O 1
ATOM 9565 N N . GLU B 1 480 ? -13.999 82.696 -48.448 1.00 33.83 480 GLU B N 1
ATOM 9566 C CA . GLU B 1 480 ? -12.808 81.923 -48.134 1.00 33.93 480 GLU B CA 1
ATOM 9567 C C . GLU B 1 480 ? -12.095 82.451 -46.887 1.00 33.38 480 GLU B C 1
ATOM 9568 O O . GLU B 1 480 ? -11.575 81.665 -46.090 1.00 33.35 480 GLU B O 1
ATOM 9574 N N . LEU B 1 481 ? -12.069 83.777 -46.729 1.00 32.32 481 LEU B N 1
ATOM 9575 C CA . LEU B 1 481 ? -11.429 84.401 -45.571 1.00 31.50 481 LEU B CA 1
ATOM 9576 C C . LEU B 1 481 ? -12.178 84.105 -44.282 1.00 31.17 481 LEU B C 1
ATOM 9577 O O . LEU B 1 481 ? -11.549 83.903 -43.243 1.00 30.76 481 LEU B O 1
ATOM 9582 N N . ALA B 1 482 ? -13.511 84.068 -44.358 1.00 30.78 482 ALA B N 1
ATOM 9583 C CA . ALA B 1 482 ? -14.345 83.672 -43.218 1.00 30.69 482 ALA B CA 1
ATOM 9584 C C . ALA B 1 482 ? -14.091 82.220 -42.821 1.00 30.84 482 ALA B C 1
ATOM 9585 O O . ALA B 1 482 ? -13.951 81.920 -41.635 1.00 30.57 482 ALA B O 1
ATOM 9587 N N . ILE B 1 483 ? -14.024 81.329 -43.812 1.00 30.93 483 ILE B N 1
ATOM 9588 C CA . ILE B 1 483 ? -13.698 79.919 -43.580 1.00 31.19 483 ILE B CA 1
ATOM 9589 C C . ILE B 1 483 ? -12.387 79.816 -42.802 1.00 31.13 483 ILE B C 1
ATOM 9590 O O . ILE B 1 483 ? -12.324 79.158 -41.759 1.00 31.20 483 ILE B O 1
ATOM 9595 N N . LEU B 1 484 ? -11.364 80.500 -43.308 1.00 30.88 484 LEU B N 1
ATOM 9596 C CA . LEU B 1 484 ? -10.032 80.496 -42.719 1.00 30.92 484 LEU B CA 1
ATOM 9597 C C . LEU B 1 484 ? -10.001 81.075 -41.302 1.00 30.68 484 LEU B C 1
ATOM 9598 O O . LEU B 1 484 ? -9.416 80.469 -40.407 1.00 30.71 484 LEU B O 1
ATOM 9603 N N . ALA B 1 485 ? -10.629 82.239 -41.115 1.00 30.35 485 ALA B N 1
ATOM 9604 C CA . ALA B 1 485 ? -10.644 82.939 -39.829 1.00 30.23 485 ALA B CA 1
ATOM 9605 C C . ALA B 1 485 ? -11.389 82.158 -38.748 1.00 30.11 485 ALA B C 1
ATOM 9606 O O . ALA B 1 485 ? -10.894 82.003 -37.627 1.00 30.03 485 ALA B O 1
ATOM 9608 N N . VAL B 1 486 ? -12.580 81.679 -39.092 1.00 29.77 486 VAL B N 1
ATOM 9609 C CA . VAL B 1 486 ? -13.411 80.917 -38.168 1.00 29.88 486 VAL B CA 1
ATOM 9610 C C . VAL B 1 486 ? -12.685 79.646 -37.715 1.00 29.77 486 VAL B C 1
ATOM 9611 O O . VAL B 1 486 ? -12.597 79.379 -36.519 1.00 30.19 486 VAL B O 1
ATOM 9615 N N . ARG B 1 487 ? -12.138 78.895 -38.672 1.00 29.59 487 ARG B N 1
ATOM 9616 C CA . ARG B 1 487 ? -11.506 77.607 -38.381 1.00 29.13 487 ARG B CA 1
ATOM 9617 C C . ARG B 1 487 ? -10.198 77.751 -37.615 1.00 28.96 487 ARG B C 1
ATOM 9618 O O . ARG B 1 487 ? -9.897 76.932 -36.749 1.00 28.57 487 ARG B O 1
ATOM 9626 N N . ALA B 1 488 ? -9.420 78.785 -37.933 1.00 28.42 488 ALA B N 1
ATOM 9627 C CA . ALA B 1 488 ? -8.191 79.052 -37.187 1.00 28.25 488 ALA B CA 1
ATOM 9628 C C . ALA B 1 488 ? -8.485 79.407 -35.728 1.00 28.09 488 ALA B C 1
ATOM 9629 O O . ALA B 1 488 ? -7.791 78.947 -34.820 1.00 27.76 488 ALA B O 1
ATOM 9631 N N . LEU B 1 489 ? -9.511 80.226 -35.510 1.00 28.26 489 LEU B N 1
ATOM 9632 C CA . LEU B 1 489 ? -9.856 80.677 -34.163 1.00 28.72 489 LEU B CA 1
ATOM 9633 C C . LEU B 1 489 ? -10.574 79.589 -33.358 1.00 29.03 489 LEU B C 1
ATOM 9634 O O . LEU B 1 489 ? -10.302 79.421 -32.171 1.00 28.92 489 LEU B O 1
ATOM 9639 N N . ASP B 1 490 ? -11.480 78.854 -34.003 1.00 29.16 490 ASP B N 1
ATOM 9640 C CA . ASP B 1 490 ? -12.144 77.727 -33.346 1.00 29.62 490 ASP B CA 1
ATOM 9641 C C . ASP B 1 490 ? -11.134 76.681 -32.863 1.00 29.83 490 ASP B C 1
ATOM 9642 O O . ASP B 1 490 ? -11.304 76.100 -31.792 1.00 30.00 490 ASP B O 1
ATOM 9647 N N . ALA B 1 491 ? -10.089 76.460 -33.660 1.00 30.03 491 ALA B N 1
ATOM 9648 C CA . ALA B 1 491 ? -9.010 75.551 -33.302 1.00 30.47 491 ALA B CA 1
ATOM 9649 C C . ALA B 1 491 ? -8.224 76.055 -32.090 1.00 30.92 491 ALA B C 1
ATOM 9650 O O . ALA B 1 491 ? -7.819 75.259 -31.235 1.00 30.88 491 ALA B O 1
ATOM 9652 N N . LEU B 1 492 ? -8.024 77.374 -32.014 1.00 31.13 492 LEU B N 1
ATOM 9653 C CA . LEU B 1 492 ? -7.346 77.992 -30.874 1.00 31.43 492 LEU B CA 1
ATOM 9654 C C . LEU B 1 492 ? -8.073 77.738 -29.551 1.00 31.79 492 LEU B C 1
ATOM 9655 O O . LEU B 1 492 ? -7.432 77.547 -28.518 1.00 31.86 492 LEU B O 1
ATOM 9660 N N . LEU B 1 493 ? -9.403 77.743 -29.591 1.00 32.16 493 LEU B N 1
ATOM 9661 C CA . LEU B 1 493 ? -10.218 77.473 -28.405 1.00 32.66 493 LEU B CA 1
ATOM 9662 C C . LEU B 1 493 ? -9.838 76.158 -27.712 1.00 33.26 493 LEU B C 1
ATOM 9663 O O . LEU B 1 493 ? -9.852 76.078 -26.486 1.00 33.24 493 LEU B O 1
ATOM 9668 N N . ASP B 1 494 ? -9.478 75.146 -28.501 1.00 33.93 494 ASP B N 1
ATOM 9669 C CA . ASP B 1 494 ? -9.057 73.842 -27.975 1.00 34.73 494 ASP B CA 1
ATOM 9670 C C . ASP B 1 494 ? -7.559 73.793 -27.679 1.00 35.02 494 ASP B C 1
ATOM 9671 O O . ASP B 1 494 ? -7.072 72.862 -27.034 1.00 35.16 494 ASP B O 1
ATOM 9676 N N . TYR B 1 495 ? -6.839 74.803 -28.153 1.00 35.28 495 TYR B N 1
ATOM 9677 C CA . TYR B 1 495 ? -5.383 74.846 -28.064 1.00 35.40 495 TYR B CA 1
ATOM 9678 C C . TYR B 1 495 ? -4.927 75.618 -26.827 1.00 35.37 495 TYR B C 1
ATOM 9679 O O . TYR B 1 495 ? -3.959 75.232 -26.167 1.00 35.49 495 TYR B O 1
ATOM 9688 N N . GLN B 1 496 ? -5.643 76.696 -26.508 1.00 35.28 496 GLN B N 1
ATOM 9689 C CA . GLN B 1 496 ? -5.275 77.594 -25.407 1.00 35.06 496 GLN B CA 1
ATOM 9690 C C . GLN B 1 496 ? -5.595 77.030 -24.016 1.00 35.70 496 GLN B C 1
ATOM 9691 O O . GLN B 1 496 ? -6.523 76.231 -23.860 1.00 35.62 496 GLN B O 1
ATOM 9697 N N . ASP B 1 497 ? -4.830 77.467 -23.012 1.00 36.14 497 ASP B N 1
ATOM 9698 C CA . ASP B 1 497 ? -5.079 77.104 -21.614 1.00 36.61 497 ASP B CA 1
ATOM 9699 C C . ASP B 1 497 ? -6.234 77.890 -21.005 1.00 36.51 497 ASP B C 1
ATOM 9700 O O . ASP B 1 497 ? -6.552 79.003 -21.445 1.00 36.52 497 ASP B O 1
ATOM 9705 N N . TYR B 1 498 ? -6.848 77.303 -19.980 1.00 36.11 498 TYR B N 1
ATOM 9706 C CA . TYR B 1 498 ? -7.902 77.952 -19.211 1.00 36.00 498 TYR B CA 1
ATOM 9707 C C . TYR B 1 498 ? -7.575 77.872 -17.716 1.00 35.95 498 TYR B C 1
ATOM 9708 O O . TYR B 1 498 ? -7.739 76.813 -17.104 1.00 36.16 498 TYR B O 1
ATOM 9717 N N . PRO B 1 499 ? -7.100 78.989 -17.125 1.00 35.69 499 PRO B N 1
ATOM 9718 C CA . PRO B 1 499 ? -6.695 78.980 -15.718 1.00 35.31 499 PRO B CA 1
ATOM 9719 C C . PRO B 1 499 ? -7.863 78.945 -14.725 1.00 34.90 499 PRO B C 1
ATOM 9720 O O . PRO B 1 499 ? -7.642 78.738 -13.529 1.00 34.86 499 PRO B O 1
ATOM 9724 N N . ILE B 1 500 ? -9.086 79.143 -15.215 1.00 34.16 500 ILE B N 1
ATOM 9725 C CA . ILE B 1 500 ? -10.274 79.138 -14.365 1.00 33.60 500 ILE B CA 1
ATOM 9726 C C . ILE B 1 500 ? -11.394 78.289 -14.980 1.00 33.24 500 ILE B C 1
ATOM 9727 O O . ILE B 1 500 ? -11.830 78.559 -16.102 1.00 33.31 500 ILE B O 1
ATOM 9732 N N . PRO B 1 501 ? -11.859 77.253 -14.247 1.00 32.78 501 PRO B N 1
ATOM 9733 C CA . PRO B 1 501 ? -12.906 76.350 -14.750 1.00 32.43 501 PRO B CA 1
ATOM 9734 C C . PRO B 1 501 ? -14.149 77.044 -15.336 1.00 32.05 501 PRO B C 1
ATOM 9735 O O . PRO B 1 501 ? -14.654 76.611 -16.373 1.00 31.94 501 PRO B O 1
ATOM 9739 N N . ALA B 1 502 ? -14.631 78.102 -14.691 1.00 32.00 502 ALA B N 1
ATOM 9740 C CA . ALA B 1 502 ? -15.794 78.847 -15.194 1.00 32.09 502 ALA B CA 1
ATOM 9741 C C . ALA B 1 502 ? -15.543 79.488 -16.570 1.00 32.19 502 ALA B C 1
ATOM 9742 O O . ALA B 1 502 ? -16.473 79.663 -17.355 1.00 32.21 502 ALA B O 1
ATOM 9744 N N . ALA B 1 503 ? -14.288 79.820 -16.855 1.00 32.42 503 ALA B N 1
ATOM 9745 C CA . ALA B 1 503 ? -13.919 80.415 -18.139 1.00 32.72 503 ALA B CA 1
ATOM 9746 C C . ALA B 1 503 ? -13.877 79.357 -19.237 1.00 32.95 503 ALA B C 1
ATOM 9747 O O . ALA B 1 503 ? -14.347 79.595 -20.356 1.00 32.78 503 ALA B O 1
ATOM 9749 N N . LYS B 1 504 ? -13.334 78.184 -18.911 1.00 33.13 504 LYS B N 1
ATOM 9750 C CA . LYS B 1 504 ? -13.392 77.042 -19.821 1.00 33.61 504 LYS B CA 1
ATOM 9751 C C . LYS B 1 504 ? -14.836 76.673 -20.178 1.00 33.54 504 LYS B C 1
ATOM 9752 O O . LYS B 1 504 ? -15.103 76.244 -21.302 1.00 33.72 504 LYS B O 1
ATOM 9758 N N . ARG B 1 505 ? -15.756 76.849 -19.229 1.00 33.67 505 ARG B N 1
ATOM 9759 C CA . ARG B 1 505 ? -17.168 76.515 -19.445 1.00 33.99 505 ARG B CA 1
ATOM 9760 C C . ARG B 1 505 ? -17.811 77.406 -20.504 1.00 33.71 505 ARG B C 1
ATOM 9761 O O . ARG B 1 505 ? -18.502 76.916 -21.398 1.00 33.75 505 ARG B O 1
ATOM 9769 N N . GLY B 1 506 ? -17.579 78.712 -20.396 1.00 33.51 506 GLY B N 1
ATOM 9770 C CA . GLY B 1 506 ? -18.027 79.664 -21.407 1.00 33.23 506 GLY B CA 1
ATOM 9771 C C . GLY B 1 506 ? -17.514 79.316 -22.794 1.00 33.13 506 GLY B C 1
ATOM 9772 O O . GLY B 1 506 ? -18.300 79.175 -23.731 1.00 33.21 506 GLY B O 1
ATOM 9773 N N . ALA B 1 507 ? -16.199 79.149 -22.909 1.00 32.83 507 ALA B N 1
ATOM 9774 C CA . ALA B 1 507 ? -15.537 78.924 -24.196 1.00 32.80 507 ALA B CA 1
ATOM 9775 C C . ALA B 1 507 ? -15.863 77.578 -24.851 1.00 32.80 507 ALA B C 1
ATOM 9776 O O . ALA B 1 507 ? -16.125 77.521 -26.053 1.00 32.76 507 ALA B O 1
ATOM 9778 N N . MET B 1 508 ? -15.829 76.496 -24.076 1.00 32.48 508 MET B N 1
ATOM 9779 C CA . MET B 1 508 ? -16.171 75.179 -24.616 1.00 32.37 508 MET B CA 1
ATOM 9780 C C . MET B 1 508 ? -17.669 75.036 -24.914 1.00 31.89 508 MET B C 1
ATOM 9781 O O . MET B 1 508 ? -18.045 74.386 -25.881 1.00 31.88 508 MET B O 1
ATOM 9786 N N . GLY B 1 509 ? -18.502 75.659 -24.087 1.00 31.39 509 GLY B N 1
ATOM 9787 C CA . GLY B 1 509 ? -19.947 75.597 -24.235 1.00 31.31 509 GLY B CA 1
ATOM 9788 C C . GLY B 1 509 ? -20.516 76.442 -25.364 1.00 31.25 509 GLY B C 1
ATOM 9789 O O . GLY B 1 509 ? -21.416 75.997 -26.080 1.00 30.58 509 GLY B O 1
ATOM 9790 N N . ARG B 1 510 ? -19.990 77.659 -25.525 1.00 31.28 510 ARG B N 1
ATOM 9791 C CA . ARG B 1 510 ? -20.520 78.608 -26.511 1.00 31.12 510 ARG B CA 1
ATOM 9792 C C . ARG B 1 510 ? -19.613 78.796 -27.736 1.00 30.77 510 ARG B C 1
ATOM 9793 O O . ARG B 1 510 ? -20.097 79.135 -28.815 1.00 30.85 510 ARG B O 1
ATOM 9801 N N . ARG B 1 511 ? -18.309 78.566 -27.562 1.00 30.19 511 ARG B N 1
ATOM 9802 C CA . ARG B 1 511 ? -17.305 78.698 -28.634 1.00 29.69 511 ARG B CA 1
ATOM 9803 C C . ARG B 1 511 ? -17.387 80.060 -29.361 1.00 29.45 511 ARG B C 1
ATOM 9804 O O . ARG B 1 511 ? -17.355 80.143 -30.590 1.00 29.24 511 ARG B O 1
ATOM 9812 N N . THR B 1 512 ? -17.476 81.119 -28.566 1.00 28.79 512 THR B N 1
ATOM 9813 C CA . THR B 1 512 ? -17.760 82.455 -29.061 1.00 28.45 512 THR B CA 1
ATOM 9814 C C . THR B 1 512 ? -16.535 83.117 -29.673 1.00 27.87 512 THR B C 1
ATOM 9815 O O . THR B 1 512 ? -15.447 83.117 -29.082 1.00 27.84 512 THR B O 1
ATOM 9819 N N . LEU B 1 513 ? -16.729 83.668 -30.867 1.00 27.53 513 LEU B N 1
ATOM 9820 C CA . LEU B 1 513 ? -15.681 84.401 -31.585 1.00 27.06 513 LEU B CA 1
ATOM 9821 C C . LEU B 1 513 ? -16.131 85.838 -31.837 1.00 26.61 513 LEU B C 1
ATOM 9822 O O . LEU B 1 513 ? -17.328 86.128 -31.837 1.00 26.32 513 LEU B O 1
ATOM 9827 N N . GLY B 1 514 ? -15.166 86.729 -32.046 1.00 26.08 514 GLY B N 1
ATOM 9828 C CA . GLY B 1 514 ? -15.455 88.132 -32.307 1.00 25.77 514 GLY B CA 1
ATOM 9829 C C . GLY B 1 514 ? -14.561 88.621 -33.420 1.00 25.57 514 GLY B C 1
ATOM 9830 O O . GLY B 1 514 ? -13.458 89.101 -33.171 1.00 25.30 514 GLY B O 1
ATOM 9831 N N . ILE B 1 515 ? -15.023 88.462 -34.656 1.00 25.28 515 ILE B N 1
ATOM 9832 C CA . ILE B 1 515 ? -14.238 88.861 -35.813 1.00 25.33 515 ILE B CA 1
ATOM 9833 C C . ILE B 1 515 ? -14.754 90.219 -36.303 1.00 25.04 515 ILE B C 1
ATOM 9834 O O . ILE B 1 515 ? -15.951 90.401 -36.497 1.00 24.93 515 ILE B O 1
ATOM 9839 N N . GLY B 1 516 ? -13.845 91.180 -36.449 1.00 25.10 516 GLY B N 1
ATOM 9840 C CA . GLY B 1 516 ? -14.223 92.548 -36.818 1.00 24.64 516 GLY B CA 1
ATOM 9841 C C . GLY B 1 516 ? -13.590 92.994 -38.114 1.00 24.22 516 GLY B C 1
ATOM 9842 O O . GLY B 1 516 ? -13.274 92.172 -38.971 1.00 24.42 516 GLY B O 1
ATOM 9843 N N . VAL B 1 517 ? -13.411 94.305 -38.260 1.00 24.20 517 VAL B N 1
ATOM 9844 C CA . VAL B 1 517 ? -12.767 94.866 -39.449 1.00 23.56 517 VAL B CA 1
ATOM 9845 C C . VAL B 1 517 ? -11.713 95.910 -39.113 1.00 23.58 517 VAL B C 1
ATOM 9846 O O . VAL B 1 517 ? -11.787 96.578 -38.079 1.00 23.54 517 VAL B O 1
ATOM 9850 N N . ILE B 1 518 ? -10.725 96.030 -39.993 1.00 23.33 518 ILE B N 1
ATOM 9851 C CA . ILE B 1 518 ? -9.826 97.181 -39.991 1.00 23.31 518 ILE B CA 1
ATOM 9852 C C . ILE B 1 518 ? -9.862 97.851 -41.370 1.00 23.07 518 ILE B C 1
ATOM 9853 O O . ILE B 1 518 ? -10.375 97.265 -42.337 1.00 22.48 518 ILE B O 1
ATOM 9858 N N . ASN B 1 519 ? -9.340 99.077 -41.448 1.00 22.69 519 ASN B N 1
ATOM 9859 C CA . ASN B 1 519 ? -9.220 99.805 -42.721 1.00 22.75 519 ASN B CA 1
ATOM 9860 C C . ASN B 1 519 ? -10.553 100.293 -43.286 1.00 22.81 519 ASN B C 1
ATOM 9861 O O . ASN B 1 519 ? -10.655 100.559 -44.484 1.00 23.32 519 ASN B O 1
ATOM 9866 N N . PHE B 1 520 ? -11.575 100.407 -42.441 1.00 22.81 520 PHE B N 1
ATOM 9867 C CA . PHE B 1 520 ? -12.892 100.864 -42.898 1.00 22.95 520 PHE B CA 1
ATOM 9868 C C . PHE B 1 520 ? -12.902 102.293 -43.476 1.00 23.25 520 PHE B C 1
ATOM 9869 O O . PHE B 1 520 ? -13.607 102.553 -44.451 1.00 22.97 520 PHE B O 1
ATOM 9877 N N . ALA B 1 521 ? -12.141 103.207 -42.873 1.00 23.73 521 ALA B N 1
ATOM 9878 C CA . ALA B 1 521 ? -12.054 104.584 -43.386 1.00 24.31 521 ALA B CA 1
ATOM 9879 C C . ALA B 1 521 ? -11.461 104.598 -44.794 1.00 24.56 521 ALA B C 1
ATOM 9880 O O . ALA B 1 521 ? -12.001 105.234 -45.702 1.00 24.73 521 ALA B O 1
ATOM 9882 N N . TYR B 1 522 ? -10.360 103.878 -44.961 1.00 24.82 522 TYR B N 1
ATOM 9883 C CA . TYR B 1 522 ? -9.719 103.712 -46.255 1.00 25.86 522 TYR B CA 1
ATOM 9884 C C . TYR B 1 522 ? -10.676 103.095 -47.290 1.00 26.09 522 TYR B C 1
ATOM 9885 O O . TYR B 1 522 ? -10.757 103.562 -48.434 1.00 25.47 522 TYR B O 1
ATOM 9894 N N . TYR B 1 523 ? -11.404 102.062 -46.868 1.00 25.87 523 TYR B N 1
ATOM 9895 C CA . TYR B 1 523 ? -12.410 101.404 -47.701 1.00 26.19 523 TYR B CA 1
ATOM 9896 C C . TYR B 1 523 ? -13.471 102.390 -48.208 1.00 26.18 523 TYR B C 1
ATOM 9897 O O . TYR B 1 523 ? -13.806 102.382 -49.394 1.00 26.24 523 TYR B O 1
ATOM 9906 N N . LEU B 1 524 ? -13.978 103.246 -47.324 1.00 26.21 524 LEU B N 1
ATOM 9907 C CA . LEU B 1 524 ? -14.943 104.269 -47.725 1.00 26.72 524 LEU B CA 1
ATOM 9908 C C . LEU B 1 524 ? -14.316 105.260 -48.709 1.00 27.05 524 LEU B C 1
ATOM 9909 O O . LEU B 1 524 ? -14.932 105.600 -49.712 1.00 27.28 524 LEU B O 1
ATOM 9914 N N . ALA B 1 525 ? -13.089 105.696 -48.420 1.00 27.57 525 ALA B N 1
ATOM 9915 C CA . ALA B 1 525 ? -12.347 106.620 -49.284 1.00 27.79 525 ALA B CA 1
ATOM 9916 C C . ALA B 1 525 ? -12.150 106.105 -50.712 1.00 28.31 525 ALA B C 1
ATOM 9917 O O . ALA B 1 525 ? -12.352 106.853 -51.661 1.00 28.16 525 ALA B O 1
ATOM 9919 N N . LYS B 1 526 ? -11.750 104.842 -50.866 1.00 28.66 526 LYS B N 1
ATOM 9920 C CA . LYS B 1 526 ? -11.540 104.281 -52.204 1.00 29.52 526 LYS B CA 1
ATOM 9921 C C . LYS B 1 526 ? -12.850 104.081 -52.982 1.00 29.39 526 LYS B C 1
ATOM 9922 O O . LYS B 1 526 ? -12.842 103.998 -54.210 1.00 29.58 526 LYS B O 1
ATOM 9928 N N . HIS B 1 527 ? -13.964 104.021 -52.260 1.00 29.32 527 HIS B N 1
ATOM 9929 C CA . HIS B 1 527 ? -15.292 103.925 -52.865 1.00 29.44 527 HIS B CA 1
ATOM 9930 C C . HIS B 1 527 ? -15.979 105.278 -53.054 1.00 29.19 527 HIS B C 1
ATOM 9931 O O . HIS B 1 527 ? -17.108 105.340 -53.544 1.00 29.21 527 HIS B O 1
ATOM 9938 N N . GLY B 1 528 ? -15.301 106.353 -52.656 1.00 29.02 528 GLY B N 1
ATOM 9939 C CA . GLY B 1 528 ? -15.818 107.710 -52.834 1.00 28.69 528 GLY B CA 1
ATOM 9940 C C . GLY B 1 528 ? -16.915 108.088 -51.860 1.00 28.41 528 GLY B C 1
ATOM 9941 O O . GLY B 1 528 ? -17.742 108.948 -52.161 1.00 28.26 528 GLY B O 1
ATOM 9942 N N . LYS B 1 529 ? -16.919 107.454 -50.686 1.00 27.91 529 LYS B N 1
ATOM 9943 C CA . LYS B 1 529 ? -17.960 107.699 -49.679 1.00 27.47 529 LYS B CA 1
ATOM 9944 C C . LYS B 1 529 ? -17.383 108.393 -48.446 1.00 27.11 529 LYS B C 1
ATOM 9945 O O . LYS B 1 529 ? -16.168 108.430 -48.262 1.00 27.22 529 LYS B O 1
ATOM 9951 N N . ARG B 1 530 ? -18.258 108.949 -47.612 1.00 27.05 530 ARG B N 1
ATOM 9952 C CA . ARG B 1 530 ? -17.839 109.598 -46.366 1.00 27.31 530 ARG B CA 1
ATOM 9953 C C . ARG B 1 530 ? -18.680 109.149 -45.170 1.00 26.41 530 ARG B C 1
ATOM 9954 O O . ARG B 1 530 ? -19.744 108.546 -45.336 1.00 26.05 530 ARG B O 1
ATOM 9962 N N . TYR B 1 531 ? -18.192 109.464 -43.971 1.00 25.51 531 TYR B N 1
ATOM 9963 C CA . TYR B 1 531 ? -18.881 109.149 -42.720 1.00 25.35 531 TYR B CA 1
ATOM 9964 C C . TYR B 1 531 ? -20.084 110.038 -42.423 1.00 25.47 531 TYR B C 1
ATOM 9965 O O . TYR B 1 531 ? -21.137 109.549 -42.031 1.00 25.46 531 TYR B O 1
ATOM 9974 N N . SER B 1 532 ? -19.911 111.347 -42.591 1.00 25.96 532 SER B N 1
ATOM 9975 C CA . SER B 1 532 ? -20.798 112.324 -41.966 1.00 26.57 532 SER B CA 1
ATOM 9976 C C . SER B 1 532 ? -22.088 112.684 -42.710 1.00 26.86 532 SER B C 1
ATOM 9977 O O . SER B 1 532 ? -22.941 113.380 -42.150 1.00 26.55 532 SER B O 1
ATOM 9980 N N . ASP B 1 533 ? -22.234 112.233 -43.955 1.00 27.48 533 ASP B N 1
ATOM 9981 C CA . ASP B 1 533 ? -23.328 112.737 -44.810 1.00 28.10 533 ASP B CA 1
ATOM 9982 C C . ASP B 1 533 ? -24.377 111.710 -45.265 1.00 28.26 533 ASP B C 1
ATOM 9983 O O . ASP B 1 533 ? -25.293 112.054 -46.019 1.00 28.29 533 ASP B O 1
ATOM 9988 N N . GLY B 1 534 ? -24.252 110.465 -44.804 1.00 28.24 534 GLY B N 1
ATOM 9989 C CA . GLY B 1 534 ? -25.186 109.408 -45.196 1.00 27.97 534 GLY B CA 1
ATOM 9990 C C . GLY B 1 534 ? -24.845 108.743 -46.517 1.00 27.90 534 GLY B C 1
ATOM 9991 O O . GLY B 1 534 ? -25.540 107.819 -46.945 1.00 28.28 534 GLY B O 1
ATOM 9992 N N . SER B 1 535 ? -23.764 109.190 -47.155 1.00 27.67 535 SER B N 1
ATOM 9993 C CA . SER B 1 535 ? -23.348 108.656 -48.457 1.00 27.62 535 SER B CA 1
ATOM 9994 C C . SER B 1 535 ? -22.803 107.222 -48.411 1.00 27.35 535 SER B C 1
ATOM 9995 O O . SER B 1 535 ? -22.738 106.550 -49.445 1.00 27.33 535 SER B O 1
ATOM 9998 N N . ALA B 1 536 ? -22.412 106.758 -47.225 1.00 27.17 536 ALA B N 1
ATOM 9999 C CA . ALA B 1 536 ? -21.865 105.402 -47.066 1.00 27.04 536 ALA B CA 1
ATOM 10000 C C . ALA B 1 536 ? -22.868 104.382 -46.515 1.00 27.02 536 ALA B C 1
ATOM 10001 O O . ALA B 1 536 ? -22.512 103.216 -46.316 1.00 26.91 536 ALA B O 1
ATOM 10003 N N . ASN B 1 537 ? -24.106 104.815 -46.277 1.00 27.02 537 ASN B N 1
ATOM 10004 C CA . ASN B 1 537 ? -25.142 103.952 -45.686 1.00 27.45 537 ASN B CA 1
ATOM 10005 C C . ASN B 1 537 ? -25.402 102.630 -46.417 1.00 27.91 537 ASN B C 1
ATOM 10006 O O . ASN B 1 537 ? -25.381 101.558 -45.800 1.00 27.86 537 ASN B O 1
ATOM 10011 N N . ASN B 1 538 ? -25.649 102.708 -47.722 1.00 28.19 538 ASN B N 1
ATOM 10012 C CA . ASN B 1 538 ? -25.968 101.517 -48.512 1.00 28.45 538 ASN B CA 1
ATOM 10013 C C . ASN B 1 538 ? -24.770 100.595 -48.673 1.00 28.16 538 ASN B C 1
ATOM 10014 O O . ASN B 1 538 ? -24.902 99.367 -48.593 1.00 28.24 538 ASN B O 1
ATOM 10019 N N . LEU B 1 539 ? -23.600 101.193 -48.886 1.00 27.90 539 LEU B N 1
ATOM 10020 C CA . LEU B 1 539 ? -22.351 100.443 -48.984 1.00 27.63 539 LEU B CA 1
ATOM 10021 C C . LEU B 1 539 ? -22.016 99.707 -47.684 1.00 27.64 539 LEU B C 1
ATOM 10022 O O . LEU B 1 539 ? -21.547 98.563 -47.715 1.00 27.63 539 LEU B O 1
ATOM 10027 N N . THR B 1 540 ? -22.246 100.373 -46.554 1.00 27.33 540 THR B N 1
ATOM 10028 C CA . THR B 1 540 ? -22.021 99.777 -45.243 1.00 27.51 540 THR B CA 1
ATOM 10029 C C . THR B 1 540 ? -22.970 98.581 -45.043 1.00 27.46 540 THR B C 1
ATOM 10030 O O . THR B 1 540 ? -22.538 97.511 -44.621 1.00 27.39 540 THR B O 1
ATOM 10034 N N . HIS B 1 541 ? -24.247 98.776 -45.372 1.00 27.76 541 HIS B N 1
ATOM 10035 C CA . HIS B 1 541 ? -25.251 97.703 -45.345 1.00 28.17 541 HIS B CA 1
ATOM 10036 C C . HIS B 1 541 ? -24.773 96.493 -46.147 1.00 28.43 541 HIS B C 1
ATOM 10037 O O . HIS B 1 541 ? -24.705 95.382 -45.614 1.00 28.54 541 HIS B O 1
ATOM 10044 N N . LYS B 1 542 ? -24.412 96.728 -47.410 1.00 28.63 542 LYS B N 1
ATOM 10045 C CA . LYS B 1 542 ? -23.887 95.692 -48.306 1.00 29.09 542 LYS B CA 1
ATOM 10046 C C . LYS B 1 542 ? -22.669 94.982 -47.715 1.00 28.56 542 LYS B C 1
ATOM 10047 O O . LYS B 1 542 ? -22.588 93.750 -47.740 1.00 28.53 542 LYS B O 1
ATOM 10053 N N . THR B 1 543 ? -21.732 95.771 -47.189 1.00 27.89 543 THR B N 1
ATOM 10054 C CA . THR B 1 543 ? -20.450 95.271 -46.701 1.00 27.59 543 THR B CA 1
ATOM 10055 C C . THR B 1 543 ? -20.595 94.341 -45.492 1.00 27.32 543 THR B C 1
ATOM 10056 O O . THR B 1 543 ? -20.032 93.249 -45.467 1.00 27.04 543 THR B O 1
ATOM 10060 N N . PHE B 1 544 ? -21.357 94.788 -44.501 1.00 27.49 544 PHE B N 1
ATOM 10061 C CA . PHE B 1 544 ? -21.543 94.021 -43.277 1.00 27.75 544 PHE B CA 1
ATOM 10062 C C . PHE B 1 544 ? -22.571 92.903 -43.419 1.00 27.92 544 PHE B C 1
ATOM 10063 O O . PHE B 1 544 ? -22.521 91.932 -42.662 1.00 27.85 544 PHE B O 1
ATOM 10071 N N . GLU B 1 545 ? -23.471 93.017 -44.403 1.00 27.96 545 GLU B N 1
ATOM 10072 C CA . GLU B 1 545 ? -24.276 91.859 -44.800 1.00 28.09 545 GLU B CA 1
ATOM 10073 C C . GLU B 1 545 ? -23.352 90.726 -45.230 1.00 28.01 545 GLU B C 1
ATOM 10074 O O . GLU B 1 545 ? -23.475 89.606 -44.736 1.00 28.46 545 GLU B O 1
ATOM 10080 N N . ALA B 1 546 ? -22.425 91.032 -46.136 1.00 27.78 546 ALA B N 1
ATOM 10081 C CA . ALA B 1 546 ? -21.475 90.050 -46.647 1.00 27.76 546 ALA B CA 1
ATOM 10082 C C . ALA B 1 546 ? -20.615 89.428 -45.543 1.00 27.94 546 ALA B C 1
ATOM 10083 O O . ALA B 1 546 ? -20.344 88.220 -45.561 1.00 27.75 546 ALA B O 1
ATOM 10085 N N . ILE B 1 547 ? -20.200 90.258 -44.583 1.00 27.73 547 ILE B N 1
ATOM 10086 C CA . ILE B 1 547 ? -19.353 89.813 -43.482 1.00 27.29 547 ILE B CA 1
ATOM 10087 C C . ILE B 1 547 ? -20.079 88.791 -42.602 1.00 27.15 547 ILE B C 1
ATOM 10088 O O . ILE B 1 547 ? -19.560 87.700 -42.369 1.00 26.64 547 ILE B O 1
ATOM 10093 N N . GLN B 1 548 ? -21.277 89.145 -42.141 1.00 27.09 548 GLN B N 1
ATOM 10094 C CA . GLN B 1 548 ? -22.059 88.267 -41.282 1.00 27.45 548 GLN B CA 1
ATOM 10095 C C . GLN B 1 548 ? -22.563 87.011 -41.997 1.00 27.78 548 GLN B C 1
ATOM 10096 O O . GLN B 1 548 ? -22.577 85.924 -41.406 1.00 27.36 548 GLN B O 1
ATOM 10102 N N . TYR B 1 549 ? -22.981 87.163 -43.254 1.00 27.99 549 TYR B N 1
ATOM 10103 C CA . TYR B 1 549 ? -23.460 86.023 -44.043 1.00 28.46 549 TYR B CA 1
ATOM 10104 C C . TYR B 1 549 ? -22.372 84.976 -44.199 1.00 28.38 549 TYR B C 1
ATOM 10105 O O . TYR B 1 549 ? -22.604 83.794 -43.951 1.00 28.50 549 TYR B O 1
ATOM 10114 N N . TYR B 1 550 ? -21.185 85.413 -44.603 1.00 28.43 550 TYR B N 1
ATOM 10115 C CA . TYR B 1 550 ? -20.082 84.494 -44.852 1.00 28.42 550 TYR B CA 1
ATOM 10116 C C . TYR B 1 550 ? -19.464 83.931 -43.572 1.00 28.43 550 TYR B C 1
ATOM 10117 O O . TYR B 1 550 ? -18.959 82.804 -43.575 1.00 28.23 550 TYR B O 1
ATOM 10126 N N . LEU B 1 551 ? -19.495 84.712 -42.491 1.00 28.16 551 LEU B N 1
ATOM 10127 C CA . LEU B 1 551 ? -19.039 84.222 -41.189 1.00 28.30 551 LEU B CA 1
ATOM 10128 C C . LEU B 1 551 ? -19.969 83.109 -40.695 1.00 28.49 551 LEU B C 1
ATOM 10129 O O . LEU B 1 551 ? -19.507 82.060 -40.245 1.00 28.36 551 LEU B O 1
ATOM 10134 N N . LEU B 1 552 ? -21.274 83.346 -40.803 1.00 28.76 552 LEU B N 1
ATOM 10135 C CA . LEU B 1 552 ? -22.275 82.354 -40.421 1.00 29.34 552 LEU B CA 1
ATOM 10136 C C . LEU B 1 552 ? -22.222 81.111 -41.304 1.00 29.93 552 LEU B C 1
ATOM 10137 O O . LEU B 1 552 ? -22.429 80.001 -40.819 1.00 30.16 552 LEU B O 1
ATOM 10142 N N . LYS B 1 553 ? -21.925 81.300 -42.588 1.00 30.44 553 LYS B N 1
ATOM 10143 C CA . LYS B 1 553 ? -21.796 80.186 -43.531 1.00 30.89 553 LYS B CA 1
ATOM 10144 C C . LYS B 1 553 ? -20.586 79.313 -43.199 1.00 30.85 553 LYS B C 1
ATOM 10145 O O . LYS B 1 553 ? -20.664 78.082 -43.260 1.00 30.55 553 LYS B O 1
ATOM 10151 N N . ALA B 1 554 ? -19.475 79.953 -42.837 1.00 30.60 554 ALA B N 1
ATOM 10152 C CA . ALA B 1 554 ? -18.265 79.238 -42.441 1.00 30.68 554 ALA B CA 1
ATOM 10153 C C . ALA B 1 554 ? -18.462 78.429 -41.149 1.00 30.93 554 ALA B C 1
ATOM 10154 O O . ALA B 1 554 ? -17.976 77.300 -41.044 1.00 30.72 554 ALA B O 1
ATOM 10156 N N . SER B 1 555 ? -19.165 79.021 -40.182 1.00 31.11 555 SER B N 1
ATOM 10157 C CA . SER B 1 555 ? -19.433 78.401 -38.887 1.00 31.56 555 SER B CA 1
ATOM 10158 C C . SER B 1 555 ? -20.485 77.295 -38.997 1.00 32.02 555 SER B C 1
ATOM 10159 O O . SER B 1 555 ? -20.379 76.259 -38.341 1.00 31.80 555 SER B O 1
ATOM 10162 N N . ASN B 1 556 ? -21.506 77.543 -39.814 1.00 32.73 556 ASN B N 1
ATOM 10163 C CA . ASN B 1 556 ? -22.521 76.549 -40.133 1.00 33.54 556 ASN B CA 1
ATOM 10164 C C . ASN B 1 556 ? -21.898 75.310 -40.777 1.00 33.98 556 ASN B C 1
ATOM 10165 O O . ASN B 1 556 ? -22.186 74.183 -40.366 1.00 34.01 556 ASN B O 1
ATOM 10170 N N . GLU B 1 557 ? -21.023 75.524 -41.759 1.00 34.65 557 GLU B N 1
ATOM 10171 C CA . GLU B 1 557 ? -20.311 74.426 -42.418 1.00 35.17 557 GLU B CA 1
ATOM 10172 C C . GLU B 1 557 ? -19.338 73.698 -41.492 1.00 35.02 557 GLU B C 1
ATOM 10173 O O . GLU B 1 557 ? -19.107 72.492 -41.648 1.00 34.87 557 GLU B O 1
ATOM 10179 N N . LEU B 1 558 ? -18.759 74.432 -40.545 1.00 34.72 558 LEU B N 1
ATOM 10180 C CA . LEU B 1 558 ? -17.910 73.832 -39.519 1.00 34.72 558 LEU B CA 1
ATOM 10181 C C . LEU B 1 558 ? -18.734 72.978 -38.546 1.00 34.74 558 LEU B C 1
ATOM 10182 O O . LEU B 1 558 ? -18.258 71.958 -38.058 1.00 34.65 558 LEU B O 1
ATOM 10187 N N . ALA B 1 559 ? -19.961 73.415 -38.266 1.00 35.02 559 ALA B N 1
ATOM 10188 C CA . ALA B 1 559 ? -20.895 72.660 -37.432 1.00 35.44 559 ALA B CA 1
ATOM 10189 C C . ALA B 1 559 ? -21.362 71.386 -38.137 1.00 35.92 559 ALA B C 1
ATOM 10190 O O . ALA B 1 559 ? -21.651 70.381 -37.479 1.00 35.94 559 ALA B O 1
ATOM 10192 N N . LYS B 1 560 ? -21.446 71.441 -39.468 1.00 36.24 560 LYS B N 1
ATOM 10193 C CA . LYS B 1 560 ? -21.734 70.258 -40.284 1.00 36.83 560 LYS B CA 1
ATOM 10194 C C . LYS B 1 560 ? -20.574 69.265 -40.232 1.00 36.85 560 LYS B C 1
ATOM 10195 O O . LYS B 1 560 ? -20.791 68.052 -40.205 1.00 36.93 560 LYS B O 1
ATOM 10201 N N . GLU B 1 561 ? -19.351 69.789 -40.216 1.00 36.90 561 GLU B N 1
ATOM 10202 C CA . GLU B 1 561 ? -18.145 68.968 -40.224 1.00 36.94 561 GLU B CA 1
ATOM 10203 C C . GLU B 1 561 ? -17.791 68.401 -38.844 1.00 36.84 561 GLU B C 1
ATOM 10204 O O . GLU B 1 561 ? -17.497 67.208 -38.722 1.00 37.15 561 GLU B O 1
ATOM 10210 N N . GLN B 1 562 ? -17.831 69.245 -37.813 1.00 36.40 562 GLN B N 1
ATOM 10211 C CA . GLN B 1 562 ? -17.264 68.893 -36.502 1.00 36.13 562 GLN B CA 1
ATOM 10212 C C . GLN B 1 562 ? -18.270 68.902 -35.344 1.00 35.70 562 GLN B C 1
ATOM 10213 O O . GLN B 1 562 ? -17.936 68.509 -34.227 1.00 35.79 562 GLN B O 1
ATOM 10219 N N . GLY B 1 563 ? -19.492 69.347 -35.613 1.00 35.34 563 GLY B N 1
ATOM 10220 C CA . GLY B 1 563 ? -20.526 69.447 -34.591 1.00 35.11 563 GLY B CA 1
ATOM 10221 C C . GLY B 1 563 ? -20.779 70.871 -34.127 1.00 35.15 563 GLY B C 1
ATOM 10222 O O . GLY B 1 563 ? -19.850 71.673 -34.020 1.00 35.04 563 GLY B O 1
ATOM 10223 N N . ALA B 1 564 ? -22.043 71.184 -33.854 1.00 34.99 564 ALA B N 1
ATOM 10224 C CA . ALA B 1 564 ? -22.424 72.478 -33.300 1.00 35.07 564 ALA B CA 1
ATOM 10225 C C . ALA B 1 564 ? -21.883 72.636 -31.879 1.00 35.08 564 ALA B C 1
ATOM 10226 O O . ALA B 1 564 ? -21.541 71.645 -31.225 1.00 34.95 564 ALA B O 1
ATOM 10228 N N . CYS B 1 565 ? -21.798 73.877 -31.403 1.00 34.78 565 CYS B N 1
ATOM 10229 C CA . CYS B 1 565 ? -21.322 74.128 -30.041 1.00 34.53 565 CYS B CA 1
ATOM 10230 C C . CYS B 1 565 ? -22.266 73.498 -29.006 1.00 34.45 565 CYS B C 1
ATOM 10231 O O . CYS B 1 565 ? -23.486 73.566 -29.163 1.00 33.73 565 CYS B O 1
ATOM 10234 N N . PRO B 1 566 ? -21.700 72.866 -27.954 1.00 34.71 566 PRO B N 1
ATOM 10235 C CA . PRO B 1 566 ? -22.494 72.196 -26.916 1.00 34.88 566 PRO B CA 1
ATOM 10236 C C . PRO B 1 566 ? -23.756 72.945 -26.481 1.00 35.02 566 PRO B C 1
ATOM 10237 O O . PRO B 1 566 ? -24.800 72.319 -26.324 1.00 34.83 566 PRO B O 1
ATOM 10241 N N . TRP B 1 567 ? -23.671 74.266 -26.307 1.00 35.36 567 TRP B N 1
ATOM 10242 C CA . TRP B 1 567 ? -24.830 75.047 -25.866 1.00 35.66 567 TRP B CA 1
ATOM 10243 C C . TRP B 1 567 ? -25.511 75.840 -26.991 1.00 35.83 567 TRP B C 1
ATOM 10244 O O . TRP B 1 567 ? -26.104 76.891 -26.744 1.00 35.72 567 TRP B O 1
ATOM 10255 N N . PHE B 1 568 ? -25.436 75.333 -28.220 1.00 36.16 568 PHE B N 1
ATOM 10256 C CA . PHE B 1 568 ? -26.100 75.976 -29.363 1.00 36.61 568 PHE B CA 1
ATOM 10257 C C . PHE B 1 568 ? -27.591 76.237 -29.122 1.00 36.81 568 PHE B C 1
ATOM 10258 O O . PHE B 1 568 ? -28.131 77.248 -29.583 1.00 36.49 568 PHE B O 1
ATOM 10266 N N . ASN B 1 569 ? -28.241 75.339 -28.380 1.00 36.97 569 ASN B N 1
ATOM 10267 C CA . ASN B 1 569 ? -29.683 75.425 -28.116 1.00 37.32 569 ASN B CA 1
ATOM 10268 C C . ASN B 1 569 ? -30.122 76.655 -27.311 1.00 37.32 569 ASN B C 1
ATOM 10269 O O . ASN B 1 569 ? -31.316 76.946 -27.216 1.00 37.26 569 ASN B O 1
ATOM 10274 N N . GLU B 1 570 ? -29.164 77.366 -26.724 1.00 37.27 570 GLU B N 1
ATOM 10275 C CA . GLU B 1 570 ? -29.472 78.556 -25.931 1.00 37.63 570 GLU B CA 1
ATOM 10276 C C . GLU B 1 570 ? -29.474 79.829 -26.791 1.00 37.18 570 GLU B C 1
ATOM 10277 O O . GLU B 1 570 ? -29.782 80.915 -26.304 1.00 37.14 570 GLU B O 1
ATOM 10283 N N . THR B 1 571 ? -29.144 79.676 -28.071 1.00 37.12 571 THR B N 1
ATOM 10284 C CA . THR B 1 571 ? -29.105 80.800 -29.013 1.00 36.92 571 THR B CA 1
ATOM 10285 C C . THR B 1 571 ? -30.448 81.063 -29.708 1.00 37.07 571 THR B C 1
ATOM 10286 O O . THR B 1 571 ? -31.289 80.163 -29.832 1.00 37.02 571 THR B O 1
ATOM 10290 N N . THR B 1 572 ? -30.639 82.300 -30.167 1.00 36.98 572 THR B N 1
ATOM 10291 C CA . THR B 1 572 ? -31.779 82.635 -31.021 1.00 36.88 572 THR B CA 1
ATOM 10292 C C . THR B 1 572 ? -31.613 81.967 -32.382 1.00 37.00 572 THR B C 1
ATOM 10293 O O . THR B 1 572 ? -32.599 81.642 -33.045 1.00 37.24 572 THR B O 1
ATOM 10297 N N . TYR B 1 573 ? -30.358 81.754 -32.778 1.00 37.05 573 TYR B N 1
ATOM 10298 C CA . TYR B 1 573 ? -30.022 81.032 -34.003 1.00 37.27 573 TYR B CA 1
ATOM 10299 C C . TYR B 1 573 ? -30.629 79.626 -34.038 1.00 37.60 573 TYR B C 1
ATOM 10300 O O . TYR B 1 573 ? -31.065 79.161 -35.096 1.00 37.36 573 TYR B O 1
ATOM 10309 N N . ALA B 1 574 ? -30.643 78.961 -32.880 1.00 37.86 574 ALA B N 1
ATOM 10310 C CA . ALA B 1 574 ? -31.212 77.616 -32.742 1.00 38.21 574 ALA B CA 1
ATOM 10311 C C . ALA B 1 574 ? -32.699 77.579 -33.069 1.00 38.48 574 ALA B C 1
ATOM 10312 O O . ALA B 1 574 ? -33.181 76.599 -33.628 1.00 38.87 574 ALA B O 1
ATOM 10314 N N . LYS B 1 575 ? -33.410 78.652 -32.727 1.00 38.86 575 LYS B N 1
ATOM 10315 C CA . LYS B 1 575 ? -34.848 78.760 -32.979 1.00 39.47 575 LYS B CA 1
ATOM 10316 C C . LYS B 1 575 ? -35.181 79.330 -34.360 1.00 39.42 575 LYS B C 1
ATOM 10317 O O . LYS B 1 575 ? -36.320 79.726 -34.621 1.00 39.57 575 LYS B O 1
ATOM 10323 N N . GLY B 1 576 ? -34.187 79.360 -35.241 1.00 39.44 576 GLY B N 1
ATOM 10324 C CA . GLY B 1 576 ? -34.361 79.881 -36.593 1.00 39.43 576 GLY B CA 1
ATOM 10325 C C . GLY B 1 576 ? -34.485 81.392 -36.687 1.00 39.36 576 GLY B C 1
ATOM 10326 O O . GLY B 1 576 ? -35.030 81.913 -37.662 1.00 39.44 576 GLY B O 1
ATOM 10327 N N . ILE B 1 577 ? -33.978 82.090 -35.674 1.00 39.01 577 ILE B N 1
ATOM 10328 C CA . ILE B 1 577 ? -34.003 83.549 -35.643 1.00 38.79 577 ILE B CA 1
ATOM 10329 C C . ILE B 1 577 ? -32.651 84.093 -36.104 1.00 38.53 577 ILE B C 1
ATOM 10330 O O . ILE B 1 577 ? -31.599 83.593 -35.698 1.00 38.61 577 ILE B O 1
ATOM 10335 N N . LEU B 1 578 ? -32.692 85.107 -36.964 1.00 38.06 578 LEU B N 1
ATOM 10336 C CA . LEU B 1 578 ? -31.480 85.711 -37.523 1.00 37.39 578 LEU B CA 1
ATOM 10337 C C . LEU B 1 578 ? -31.396 87.189 -37.150 1.00 36.89 578 LEU B C 1
ATOM 10338 O O . LEU B 1 578 ? -32.414 87.787 -36.793 1.00 36.56 578 LEU B O 1
ATOM 10343 N N . PRO B 1 579 ? -30.181 87.787 -37.217 1.00 36.68 579 PRO B N 1
ATOM 10344 C CA . PRO B 1 579 ? -30.057 89.230 -36.960 1.00 36.48 579 PRO B CA 1
ATOM 10345 C C . PRO B 1 579 ? -30.921 90.085 -37.895 1.00 36.29 579 PRO B C 1
ATOM 10346 O O . PRO B 1 579 ? -31.372 91.158 -37.500 1.00 36.37 579 PRO B O 1
ATOM 10350 N N . ILE B 1 580 ? -31.166 89.597 -39.109 1.00 36.37 580 ILE B N 1
ATOM 10351 C CA . ILE B 1 580 ? -32.047 90.285 -40.065 1.00 36.40 580 ILE B CA 1
ATOM 10352 C C . ILE B 1 580 ? -33.527 90.287 -39.651 1.00 36.30 580 ILE B C 1
ATOM 10353 O O . ILE B 1 580 ? -34.344 90.958 -40.283 1.00 36.23 580 ILE B O 1
ATOM 10358 N N . ASP B 1 581 ? -33.864 89.551 -38.590 1.00 36.35 581 ASP B N 1
ATOM 10359 C CA . ASP B 1 581 ? -35.235 89.518 -38.060 1.00 36.19 581 ASP B CA 1
ATOM 10360 C C . ASP B 1 581 ? -35.444 90.442 -36.866 1.00 36.06 581 ASP B C 1
ATOM 10361 O O . ASP B 1 581 ? -36.574 90.847 -36.580 1.00 36.08 581 ASP B O 1
ATOM 10366 N N . THR B 1 582 ? -34.361 90.763 -36.161 1.00 35.77 582 THR B N 1
ATOM 10367 C CA . THR B 1 582 ? -34.460 91.382 -34.836 1.00 35.50 582 THR B CA 1
ATOM 10368 C C . THR B 1 582 ? -33.861 92.785 -34.732 1.00 35.61 582 THR B C 1
ATOM 10369 O O . THR B 1 582 ? -33.874 93.393 -33.651 1.00 35.52 582 THR B O 1
ATOM 10373 N N . TYR B 1 583 ? -33.344 93.295 -35.848 1.00 35.54 583 TYR B N 1
ATOM 10374 C CA . TYR B 1 583 ? -32.675 94.596 -35.869 1.00 35.56 583 TYR B CA 1
ATOM 10375 C C . TYR B 1 583 ? -33.649 95.741 -35.571 1.00 35.65 583 TYR B C 1
ATOM 10376 O O . TYR B 1 583 ? -34.856 95.621 -35.809 1.00 35.50 583 TYR B O 1
ATOM 10385 N N . LYS B 1 584 ? -33.115 96.842 -35.046 1.00 35.73 584 LYS B N 1
ATOM 10386 C CA . LYS B 1 584 ? -33.903 98.037 -34.744 1.00 36.00 584 LYS B CA 1
ATOM 10387 C C . LYS B 1 584 ? -34.540 98.587 -36.025 1.00 36.44 584 LYS B C 1
ATOM 10388 O O . LYS B 1 584 ? -33.838 98.908 -36.989 1.00 36.37 584 LYS B O 1
ATOM 10394 N N . LYS B 1 585 ? -35.869 98.681 -36.021 1.00 37.04 585 LYS B N 1
ATOM 10395 C CA . LYS B 1 585 ? -36.646 98.943 -37.243 1.00 37.78 585 LYS B CA 1
ATOM 10396 C C . LYS B 1 585 ? -36.395 100.303 -37.883 1.00 37.85 585 LYS B C 1
ATOM 10397 O O . LYS B 1 585 ? -36.537 100.451 -39.101 1.00 37.78 585 LYS B O 1
ATOM 10403 N N . ASP B 1 586 ? -36.012 101.283 -37.067 1.00 38.04 586 ASP B N 1
ATOM 10404 C CA . ASP B 1 586 ? -35.664 102.616 -37.558 1.00 38.34 586 ASP B CA 1
ATOM 10405 C C . ASP B 1 586 ? -34.577 102.606 -38.644 1.00 38.03 586 ASP B C 1
ATOM 10406 O O . ASP B 1 586 ? -34.462 103.558 -39.417 1.00 38.22 586 ASP B O 1
ATOM 10411 N N . LEU B 1 587 ? -33.799 101.527 -38.714 1.00 37.52 587 LEU B N 1
ATOM 10412 C CA . LEU B 1 587 ? -32.756 101.389 -39.735 1.00 37.09 587 LEU B CA 1
ATOM 10413 C C . LEU B 1 587 ? -33.310 101.366 -41.161 1.00 37.11 587 LEU B C 1
ATOM 10414 O O . LEU B 1 587 ? -32.587 101.674 -42.115 1.00 36.94 587 LEU B O 1
ATOM 10419 N N . ASP B 1 588 ? -34.586 100.995 -41.294 1.00 36.92 588 ASP B N 1
ATOM 10420 C CA . ASP B 1 588 ? -35.279 100.980 -42.582 1.00 36.88 588 ASP B CA 1
ATOM 10421 C C . ASP B 1 588 ? -35.406 102.386 -43.180 1.00 36.83 588 ASP B C 1
ATOM 10422 O O . ASP B 1 588 ? -35.499 102.541 -44.398 1.00 36.84 588 ASP B O 1
ATOM 10427 N N . THR B 1 589 ? -35.413 103.398 -42.315 1.00 36.90 589 THR B N 1
ATOM 10428 C CA . THR B 1 589 ? -35.569 104.793 -42.735 1.00 36.91 589 THR B CA 1
ATOM 10429 C C . THR B 1 589 ? -34.265 105.442 -43.220 1.00 36.84 589 THR B C 1
ATOM 10430 O O . THR B 1 589 ? -34.293 106.547 -43.769 1.00 36.69 589 THR B O 1
ATOM 10434 N N . ILE B 1 590 ? -33.129 104.774 -43.018 1.00 36.66 590 ILE B N 1
ATOM 10435 C CA . ILE B 1 590 ? -31.827 105.391 -43.331 1.00 36.67 590 ILE B CA 1
ATOM 10436 C C . ILE B 1 590 ? -30.952 104.598 -44.310 1.00 36.99 590 ILE B C 1
ATOM 10437 O O . ILE B 1 590 ? -29.839 105.018 -44.644 1.00 36.84 590 ILE B O 1
ATOM 10442 N N . ALA B 1 591 ? -31.460 103.452 -44.757 1.00 37.33 591 ALA B N 1
ATOM 10443 C CA . ALA B 1 591 ? -30.820 102.658 -45.803 1.00 37.86 591 ALA B CA 1
ATOM 10444 C C . ALA B 1 591 ? -31.879 101.856 -46.554 1.00 38.29 591 ALA B C 1
ATOM 10445 O O . ALA B 1 591 ? -32.882 101.443 -45.966 1.00 38.58 591 ALA B O 1
ATOM 10447 N N . ASN B 1 592 ? -31.660 101.657 -47.851 1.00 38.68 592 ASN B N 1
ATOM 10448 C CA . ASN B 1 592 ? -32.581 100.888 -48.689 1.00 39.22 592 ASN B CA 1
ATOM 10449 C C . ASN B 1 592 ? -31.889 99.774 -49.473 1.00 39.20 592 ASN B C 1
ATOM 10450 O O . ASN B 1 592 ? -32.478 99.186 -50.387 1.00 39.58 592 ASN B O 1
ATOM 10455 N N . GLU B 1 593 ? -30.639 99.490 -49.111 1.00 38.96 593 GLU B N 1
ATOM 10456 C CA . GLU B 1 593 ? -29.894 98.397 -49.718 1.00 38.65 593 GLU B CA 1
ATOM 10457 C C . GLU B 1 593 ? -30.616 97.080 -49.444 1.00 38.69 593 GLU B C 1
ATOM 10458 O O . GLU B 1 593 ? -30.959 96.793 -48.295 1.00 38.41 593 GLU B O 1
ATOM 10464 N N . PRO B 1 594 ? -30.877 96.291 -50.503 1.00 38.84 594 PRO B N 1
ATOM 10465 C CA . PRO B 1 594 ? -31.500 94.993 -50.279 1.00 38.84 594 PRO B CA 1
ATOM 10466 C C . PRO B 1 594 ? -30.469 93.957 -49.834 1.00 38.82 594 PRO B C 1
ATOM 10467 O O . PRO B 1 594 ? -29.261 94.191 -49.952 1.00 38.89 594 PRO B O 1
ATOM 10471 N N . LEU B 1 595 ? -30.946 92.830 -49.312 1.00 38.64 595 LEU B N 1
ATOM 10472 C CA . LEU B 1 595 ? -30.072 91.700 -49.026 1.00 38.39 595 LEU B CA 1
ATOM 10473 C C . LEU B 1 595 ? -29.656 91.071 -50.347 1.00 38.36 595 LEU B C 1
ATOM 10474 O O . LEU B 1 595 ? -30.494 90.842 -51.218 1.00 38.68 595 LEU B O 1
ATOM 10479 N N . HIS B 1 596 ? -28.363 90.809 -50.505 1.00 38.01 596 HIS B N 1
ATOM 10480 C CA . HIS B 1 596 ? -27.863 90.195 -51.728 1.00 37.91 596 HIS B CA 1
ATOM 10481 C C . HIS B 1 596 ? -27.630 88.692 -51.575 1.00 37.69 596 HIS B C 1
ATOM 10482 O O . HIS B 1 596 ? -27.405 87.992 -52.565 1.00 37.52 596 HIS B O 1
ATOM 10489 N N . TYR B 1 597 ? -27.689 88.200 -50.339 1.00 37.27 597 TYR B N 1
ATOM 10490 C CA . TYR B 1 597 ? -27.407 86.790 -50.071 1.00 37.11 597 TYR B CA 1
ATOM 10491 C C . TYR B 1 597 ? -28.634 86.020 -49.614 1.00 37.09 597 TYR B C 1
ATOM 10492 O O . TYR B 1 597 ? -29.617 86.604 -49.152 1.00 36.81 597 TYR B O 1
ATOM 10501 N N . ASP B 1 598 ? -28.558 84.699 -49.749 1.00 37.46 598 ASP B N 1
ATOM 10502 C CA . ASP B 1 598 ? -29.689 83.825 -49.482 1.00 37.68 598 ASP B CA 1
ATOM 10503 C C . ASP B 1 598 ? -29.787 83.502 -47.994 1.00 37.80 598 ASP B C 1
ATOM 10504 O O . ASP B 1 598 ? -29.354 82.435 -47.543 1.00 37.71 598 ASP B O 1
ATOM 10509 N N . TRP B 1 599 ? -30.371 84.434 -47.247 1.00 37.83 599 TRP B N 1
ATOM 10510 C CA . TRP B 1 599 ? -30.537 84.297 -45.804 1.00 38.14 599 TRP B CA 1
ATOM 10511 C C . TRP B 1 599 ? -31.558 83.227 -45.406 1.00 38.36 599 TRP B C 1
ATOM 10512 O O . TRP B 1 599 ? -31.404 82.589 -44.361 1.00 38.10 599 TRP B O 1
ATOM 10523 N N . GLU B 1 600 ? -32.589 83.037 -46.232 1.00 38.66 600 GLU B N 1
ATOM 10524 C CA . GLU B 1 600 ? -33.615 82.011 -45.978 1.00 38.91 600 GLU B CA 1
ATOM 10525 C C . GLU B 1 600 ? -33.076 80.587 -46.088 1.00 38.74 600 GLU B C 1
ATOM 10526 O O . GLU B 1 600 ? -33.478 79.710 -45.324 1.00 38.97 600 GLU B O 1
ATOM 10532 N N . ALA B 1 601 ? -32.168 80.362 -47.033 1.00 38.73 601 ALA B N 1
ATOM 10533 C CA . ALA B 1 601 ? -31.507 79.068 -47.165 1.00 38.73 601 ALA B CA 1
ATOM 10534 C C . ALA B 1 601 ? -30.546 78.833 -46.001 1.00 38.90 601 ALA B C 1
ATOM 10535 O O . ALA B 1 601 ? -30.446 77.715 -45.484 1.00 38.76 601 ALA B O 1
ATOM 10537 N N . LEU B 1 602 ? -29.848 79.896 -45.592 1.00 38.86 602 LEU B N 1
ATOM 10538 C CA . LEU B 1 602 ? -28.927 79.836 -44.460 1.00 38.88 602 LEU B CA 1
ATOM 10539 C C . LEU B 1 602 ? -29.685 79.604 -43.153 1.00 39.16 602 LEU B C 1
ATOM 10540 O O . LEU B 1 602 ? -29.205 78.886 -42.278 1.00 39.21 602 LEU B O 1
ATOM 10545 N N . ARG B 1 603 ? -30.862 80.215 -43.036 1.00 39.57 603 ARG B N 1
ATOM 10546 C CA . ARG B 1 603 ? -31.730 80.049 -41.873 1.00 40.37 603 ARG B CA 1
ATOM 10547 C C . ARG B 1 603 ? -32.038 78.580 -41.599 1.00 40.85 603 ARG B C 1
ATOM 10548 O O . ARG B 1 603 ? -31.842 78.094 -40.482 1.00 41.19 603 ARG B O 1
ATOM 10556 N N . GLU B 1 604 ? -32.518 77.886 -42.630 1.00 41.28 604 GLU B N 1
ATOM 10557 C CA . GLU B 1 604 ? -32.929 76.488 -42.517 1.00 41.59 604 GLU B CA 1
ATOM 10558 C C . GLU B 1 604 ? -31.733 75.575 -42.285 1.00 41.33 604 GLU B C 1
ATOM 10559 O O . GLU B 1 604 ? -31.829 74.593 -41.546 1.00 41.15 604 GLU B O 1
ATOM 10565 N N . SER B 1 605 ? -30.605 75.920 -42.904 1.00 41.09 605 SER B N 1
ATOM 10566 C CA . SER B 1 605 ? -29.372 75.152 -42.755 1.00 40.89 605 SER B CA 1
ATOM 10567 C C . SER B 1 605 ? -28.727 75.357 -41.381 1.00 40.79 605 SER B C 1
ATOM 10568 O O . SER B 1 605 ? -27.994 74.488 -40.906 1.00 40.78 605 SER B O 1
ATOM 10571 N N . ILE B 1 606 ? -28.996 76.507 -40.761 1.00 40.83 606 ILE B N 1
ATOM 10572 C CA . ILE B 1 606 ? -28.596 76.773 -39.372 1.00 40.83 606 ILE B CA 1
ATOM 10573 C C . ILE B 1 606 ? -29.521 76.021 -38.412 1.00 40.93 606 ILE B C 1
ATOM 10574 O O . ILE B 1 606 ? -29.053 75.393 -37.461 1.00 40.69 606 ILE B O 1
ATOM 10579 N N . LYS B 1 607 ? -30.827 76.086 -38.676 1.00 41.15 607 LYS B N 1
ATOM 10580 C CA . LYS B 1 607 ? -31.829 75.332 -37.915 1.00 41.44 607 LYS B CA 1
ATOM 10581 C C . LYS B 1 607 ? -31.461 73.850 -37.826 1.00 41.22 607 LYS B C 1
ATOM 10582 O O . LYS B 1 607 ? -31.563 73.242 -36.759 1.00 41.21 607 LYS B O 1
ATOM 10588 N N . THR B 1 608 ? -31.022 73.296 -38.955 1.00 41.01 608 THR B N 1
ATOM 10589 C CA . THR B 1 608 ? -30.769 71.864 -39.104 1.00 40.79 608 THR B CA 1
ATOM 10590 C C . THR B 1 608 ? -29.421 71.436 -38.530 1.00 40.33 608 THR B C 1
ATOM 10591 O O . THR B 1 608 ? -29.355 70.488 -37.742 1.00 40.45 608 THR B O 1
ATOM 10595 N N . HIS B 1 609 ? -28.357 72.133 -38.923 1.00 39.41 609 HIS B N 1
ATOM 10596 C CA . HIS B 1 609 ? -26.994 71.701 -38.613 1.00 38.59 609 HIS B CA 1
ATOM 10597 C C . HIS B 1 609 ? -26.288 72.523 -37.535 1.00 37.64 609 HIS B C 1
ATOM 10598 O O . HIS B 1 609 ? -25.208 72.142 -37.066 1.00 37.32 609 HIS B O 1
ATOM 10605 N N . GLY B 1 610 ? -26.899 73.641 -37.149 1.00 36.54 610 GLY B N 1
ATOM 10606 C CA . GLY B 1 610 ? -26.361 74.500 -36.100 1.00 35.27 610 GLY B CA 1
ATOM 10607 C C . GLY B 1 610 ? -25.170 75.351 -36.509 1.00 34.44 610 GLY B C 1
ATOM 10608 O O . GLY B 1 610 ? -24.796 75.407 -37.684 1.00 34.50 610 GLY B O 1
ATOM 10609 N N . LEU B 1 611 ? -24.589 76.031 -35.525 1.00 33.43 611 LEU B N 1
ATOM 10610 C CA . LEU B 1 611 ? -23.340 76.762 -35.702 1.00 32.50 611 LEU B CA 1
ATOM 10611 C C . LEU B 1 611 ? -22.305 76.213 -34.742 1.00 32.03 611 LEU B C 1
ATOM 10612 O O . LEU B 1 611 ? -22.626 75.831 -33.611 1.00 32.02 611 LEU B O 1
ATOM 10617 N N . ARG B 1 612 ? -21.062 76.174 -35.197 1.00 31.36 612 ARG B N 1
ATOM 10618 C CA . ARG B 1 612 ? -19.947 75.807 -34.340 1.00 30.95 612 ARG B CA 1
ATOM 10619 C C . ARG B 1 612 ? -19.751 76.859 -33.240 1.00 30.47 612 ARG B C 1
ATOM 10620 O O . ARG B 1 612 ? -19.293 76.540 -32.134 1.00 30.09 612 ARG B O 1
ATOM 10628 N N . ASN B 1 613 ? -20.125 78.102 -33.552 1.00 29.80 613 ASN B N 1
ATOM 10629 C CA . ASN B 1 613 ? -19.866 79.256 -32.683 1.00 29.24 613 ASN B CA 1
ATOM 10630 C C . ASN B 1 613 ? -21.131 80.054 -32.412 1.00 29.10 613 ASN B C 1
ATOM 10631 O O . ASN B 1 613 ? -21.862 80.388 -33.345 1.00 29.48 613 ASN B O 1
ATOM 10636 N N . SER B 1 614 ? -21.392 80.356 -31.140 1.00 28.82 614 SER B N 1
ATOM 10637 C CA . SER B 1 614 ? -22.597 81.102 -30.747 1.00 28.76 614 SER B CA 1
ATOM 10638 C C . SER B 1 614 ? -22.580 82.560 -31.202 1.00 28.68 614 SER B C 1
ATOM 10639 O O . SER B 1 614 ? -23.638 83.150 -31.447 1.00 28.45 614 SER B O 1
ATOM 10642 N N . THR B 1 615 ? -21.381 83.135 -31.285 1.00 28.36 615 THR B N 1
ATOM 10643 C CA . THR B 1 615 ? -21.184 84.454 -31.875 1.00 27.97 615 THR B CA 1
ATOM 10644 C C . THR B 1 615 ? -20.026 84.368 -32.844 1.00 27.49 615 THR B C 1
ATOM 10645 O O . THR B 1 615 ? -19.150 83.508 -32.705 1.00 27.16 615 THR B O 1
ATOM 10649 N N . LEU B 1 616 ? -20.015 85.268 -33.822 1.00 26.77 616 LEU B N 1
ATOM 10650 C CA . LEU B 1 616 ? -18.924 85.304 -34.778 1.00 26.38 616 LEU B CA 1
ATOM 10651 C C . LEU B 1 616 ? -18.331 86.698 -34.956 1.00 25.82 616 LEU B C 1
ATOM 10652 O O . LEU B 1 616 ? -17.135 86.836 -35.184 1.00 25.49 616 LEU B O 1
ATOM 10657 N N . SER B 1 617 ? -19.173 87.720 -34.846 1.00 25.10 617 SER B N 1
ATOM 10658 C CA . SER B 1 617 ? -18.769 89.075 -35.204 1.00 24.47 617 SER B CA 1
ATOM 10659 C C . SER B 1 617 ? -18.801 90.045 -34.020 1.00 23.93 617 SER B C 1
ATOM 10660 O O . SER B 1 617 ? -19.684 89.979 -33.161 1.00 23.38 617 SER B O 1
ATOM 10663 N N . ALA B 1 618 ? -17.801 90.925 -33.994 1.00 23.54 618 ALA B N 1
ATOM 10664 C CA . ALA B 1 618 ? -17.667 91.993 -33.008 1.00 23.35 618 ALA B CA 1
ATOM 10665 C C . ALA B 1 618 ? -16.735 93.045 -33.603 1.00 22.96 618 ALA B C 1
ATOM 10666 O O . ALA B 1 618 ? -15.742 92.699 -34.220 1.00 22.94 618 ALA B O 1
ATOM 10668 N N . LEU B 1 619 ? -17.044 94.319 -33.403 1.00 22.90 619 LEU B N 1
ATOM 10669 C CA . LEU B 1 619 ? -16.228 95.389 -33.990 1.00 22.89 619 LEU B CA 1
ATOM 10670 C C . LEU B 1 619 ? -15.391 96.112 -32.934 1.00 22.82 619 LEU B C 1
ATOM 10671 O O . LEU B 1 619 ? -15.861 97.030 -32.261 1.00 22.65 619 LEU B O 1
ATOM 10676 N N . MET B 1 620 ? -14.151 95.656 -32.803 1.00 23.42 620 MET B N 1
ATOM 10677 C CA . MET B 1 620 ? -13.205 96.115 -31.787 1.00 24.49 620 MET B CA 1
ATOM 10678 C C . MET B 1 620 ? -12.379 97.322 -32.252 1.00 25.32 620 MET B C 1
ATOM 10679 O O . MET B 1 620 ? -12.341 97.623 -33.455 1.00 25.40 620 MET B O 1
ATOM 10684 N N . PRO B 1 621 ? -11.696 98.005 -31.306 1.00 26.14 621 PRO B N 1
ATOM 10685 C CA . PRO B 1 621 ? -10.691 98.961 -31.752 1.00 26.62 621 PRO B CA 1
ATOM 10686 C C . PRO B 1 621 ? -9.439 98.210 -32.212 1.00 27.54 621 PRO B C 1
ATOM 10687 O O . PRO B 1 621 ? -9.237 97.044 -31.849 1.00 26.98 621 PRO B O 1
ATOM 10691 N N . SER B 1 622 ? -8.624 98.863 -33.031 1.00 28.44 622 SER B N 1
ATOM 10692 C CA . SER B 1 622 ? -7.333 98.310 -33.408 1.00 29.86 622 SER B CA 1
ATOM 10693 C C . SER B 1 622 ? -6.284 99.408 -33.327 1.00 30.77 622 SER B C 1
ATOM 10694 O O . SER B 1 622 ? -6.605 100.593 -33.438 1.00 31.04 622 SER B O 1
ATOM 10697 N N . GLU B 1 623 ? -5.041 99.011 -33.097 1.00 31.66 623 GLU B N 1
ATOM 10698 C CA . GLU B 1 623 ? -3.921 99.938 -33.126 1.00 32.86 623 GLU B CA 1
ATOM 10699 C C . GLU B 1 623 ? -2.729 99.177 -33.674 1.00 32.83 623 GLU B C 1
ATOM 10700 O O . GLU B 1 623 ? -2.236 99.491 -34.757 1.00 33.10 623 GLU B O 1
ATOM 10706 N N . THR B 1 624 ? -2.301 98.151 -32.940 1.00 32.79 624 THR B N 1
ATOM 10707 C CA . THR B 1 624 ? -1.140 97.348 -33.312 1.00 32.71 624 THR B CA 1
ATOM 10708 C C . THR B 1 624 ? -1.302 96.648 -34.662 1.00 32.73 624 THR B C 1
ATOM 10709 O O . THR B 1 624 ? -0.428 96.769 -35.525 1.00 32.66 624 THR B O 1
ATOM 10713 N N . SER B 1 625 ? -2.415 95.937 -34.842 1.00 32.46 625 SER B N 1
ATOM 10714 C CA . SER B 1 625 ? -2.643 95.141 -36.050 1.00 32.66 625 SER B CA 1
ATOM 10715 C C . SER B 1 625 ? -2.879 96.007 -37.288 1.00 32.78 625 SER B C 1
ATOM 10716 O O . SER B 1 625 ? -2.433 95.664 -38.386 1.00 32.82 625 SER B O 1
ATOM 10719 N N . SER B 1 626 ? -3.577 97.123 -37.112 1.00 32.71 626 SER B N 1
ATOM 10720 C CA . SER B 1 626 ? -3.798 98.042 -38.223 1.00 32.98 626 SER B CA 1
ATOM 10721 C C . SER B 1 626 ? -2.491 98.725 -38.641 1.00 32.92 626 SER B C 1
ATOM 10722 O O . SER B 1 626 ? -2.306 99.022 -39.813 1.00 33.03 626 SER B O 1
ATOM 10725 N N . GLN B 1 627 ? -1.586 98.948 -37.685 1.00 32.77 627 GLN B N 1
ATOM 10726 C CA . GLN B 1 627 ? -0.244 99.449 -37.988 1.00 32.97 627 GLN B CA 1
ATOM 10727 C C . GLN B 1 627 ? 0.559 98.461 -38.834 1.00 32.26 627 GLN B C 1
ATOM 10728 O O . GLN B 1 627 ? 1.238 98.859 -39.788 1.00 32.18 627 GLN B O 1
ATOM 10734 N N . ILE B 1 628 ? 0.466 97.179 -38.485 1.00 31.58 628 ILE B N 1
ATOM 10735 C CA . ILE B 1 628 ? 1.204 96.118 -39.171 1.00 30.87 628 ILE B CA 1
ATOM 10736 C C . ILE B 1 628 ? 0.841 96.058 -40.660 1.00 30.31 628 ILE B C 1
ATOM 10737 O O . ILE B 1 628 ? 1.699 95.810 -41.507 1.00 29.99 628 ILE B O 1
ATOM 10742 N N . SER B 1 629 ? -0.429 96.289 -40.971 1.00 29.54 629 SER B N 1
ATOM 10743 C CA . SER B 1 629 ? -0.885 96.250 -42.354 1.00 29.59 629 SER B CA 1
ATOM 10744 C C . SER B 1 629 ? -1.061 97.651 -42.974 1.00 29.22 629 SER B C 1
ATOM 10745 O O . SER B 1 629 ? -1.624 97.775 -44.060 1.00 28.95 629 SER B O 1
ATOM 10748 N N . ASN B 1 630 ? -0.559 98.689 -42.293 1.00 28.87 630 ASN B N 1
ATOM 10749 C CA . ASN B 1 630 ? -0.799 100.094 -42.687 1.00 28.71 630 ASN B CA 1
ATOM 10750 C C . ASN B 1 630 ? -2.268 100.312 -43.025 1.00 28.29 630 ASN B C 1
ATOM 10751 O O . ASN B 1 630 ? -2.624 100.771 -44.118 1.00 28.60 630 ASN B O 1
ATOM 10756 N N . ALA B 1 631 ? -3.116 99.927 -42.081 1.00 27.38 631 ALA B N 1
ATOM 10757 C CA . ALA B 1 631 ? -4.544 100.097 -42.199 1.00 26.79 631 ALA B CA 1
ATOM 10758 C C . ALA B 1 631 ? -4.970 101.226 -41.283 1.00 26.20 631 ALA B C 1
ATOM 10759 O O . ALA B 1 631 ? -4.325 101.484 -40.264 1.00 26.27 631 ALA B O 1
ATOM 10761 N N . THR B 1 632 ? -6.057 101.898 -41.637 1.00 25.84 632 THR B N 1
ATOM 10762 C CA . THR B 1 632 ? -6.702 102.796 -40.692 1.00 25.11 632 THR B CA 1
ATOM 10763 C C . THR B 1 632 ? -7.335 101.926 -39.599 1.00 25.09 632 THR B C 1
ATOM 10764 O O . THR B 1 632 ? -7.709 100.766 -39.852 1.00 24.11 632 THR B O 1
ATOM 10768 N N . ASN B 1 633 ? -7.438 102.491 -38.395 1.00 24.75 633 ASN B N 1
ATOM 10769 C CA . ASN B 1 633 ? -7.814 101.746 -37.196 1.00 24.82 633 ASN B CA 1
ATOM 10770 C C . ASN B 1 633 ? -9.290 101.389 -37.169 1.00 24.27 633 ASN B C 1
ATOM 10771 O O . ASN B 1 633 ? -10.139 102.272 -37.234 1.00 24.33 633 ASN B O 1
ATOM 10776 N N . GLY B 1 634 ? -9.582 100.092 -37.073 1.00 24.18 634 GLY B N 1
ATOM 10777 C CA . GLY B 1 634 ? -10.951 99.607 -36.920 1.00 23.57 634 GLY B CA 1
ATOM 10778 C C . GLY B 1 634 ? -11.913 100.246 -37.905 1.00 23.40 634 GLY B C 1
ATOM 10779 O O . GLY B 1 634 ? -11.671 100.250 -39.107 1.00 23.53 634 GLY B O 1
ATOM 10780 N N . ILE B 1 635 ? -12.998 100.799 -37.381 1.00 23.17 635 ILE B N 1
ATOM 10781 C CA . ILE B 1 635 ? -13.999 101.477 -38.193 1.00 23.24 635 ILE B CA 1
ATOM 10782 C C . ILE B 1 635 ? -13.873 102.996 -38.074 1.00 23.15 635 ILE B C 1
ATOM 10783 O O . ILE B 1 635 ? -14.731 103.733 -38.558 1.00 23.17 635 ILE B O 1
ATOM 10788 N N . GLU B 1 636 ? -12.809 103.452 -37.417 1.00 23.10 636 GLU B N 1
ATOM 10789 C CA . GLU B 1 636 ? -12.672 104.870 -37.081 1.00 23.55 636 GLU B CA 1
ATOM 10790 C C . GLU B 1 636 ? -12.033 105.689 -38.196 1.00 23.48 636 GLU B C 1
ATOM 10791 O O . GLU B 1 636 ? -11.129 105.204 -38.887 1.00 23.39 636 GLU B O 1
ATOM 10797 N N . PRO B 1 637 ? -12.495 106.942 -38.360 1.00 24.02 637 PRO B N 1
ATOM 10798 C CA . PRO B 1 637 ? -11.817 107.885 -39.242 1.00 24.58 637 PRO B CA 1
ATOM 10799 C C . PRO B 1 637 ? -10.468 108.257 -38.637 1.00 25.40 637 PRO B C 1
ATOM 10800 O O . PRO B 1 637 ? -10.380 108.399 -37.416 1.00 25.55 637 PRO B O 1
ATOM 10804 N N . PRO B 1 638 ? -9.417 108.391 -39.469 1.00 26.03 638 PRO B N 1
ATOM 10805 C CA . PRO B 1 638 ? -8.134 108.848 -38.935 1.00 26.55 638 PRO B CA 1
ATOM 10806 C C . PRO B 1 638 ? -8.217 110.307 -38.470 1.00 27.19 638 PRO B C 1
ATOM 10807 O O . PRO B 1 638 ? -9.000 111.088 -39.010 1.00 26.52 638 PRO B O 1
ATOM 10811 N N . ARG B 1 639 ? -7.433 110.656 -37.454 1.00 28.26 639 ARG B N 1
ATOM 10812 C CA . ARG B 1 639 ? -7.423 112.023 -36.926 1.00 29.54 639 ARG B CA 1
ATOM 10813 C C . ARG B 1 639 ? -6.605 112.936 -37.832 1.00 29.58 639 ARG B C 1
ATOM 10814 O O . ARG B 1 639 ? -6.883 114.133 -37.941 1.00 29.67 639 ARG B O 1
ATOM 10822 N N . GLY B 1 640 ? -5.607 112.350 -38.491 1.00 29.69 640 GLY B N 1
ATOM 10823 C CA . GLY B 1 640 ? -4.784 113.059 -39.457 1.00 29.75 640 GLY B CA 1
ATOM 10824 C C . GLY B 1 640 ? -4.229 112.140 -40.523 1.00 30.10 640 GLY B C 1
ATOM 10825 O O . GLY B 1 640 ? -4.349 110.909 -40.435 1.00 29.73 640 GLY B O 1
ATOM 10826 N N . TYR B 1 641 ? -3.605 112.747 -41.530 1.00 30.41 641 TYR B N 1
ATOM 10827 C CA . TYR B 1 641 ? -2.987 112.013 -42.627 1.00 31.02 641 TYR B CA 1
ATOM 10828 C C . TYR B 1 641 ? -1.740 111.250 -42.193 1.00 31.64 641 TYR B C 1
ATOM 10829 O O . TYR B 1 641 ? -1.407 110.212 -42.773 1.00 31.78 641 TYR B O 1
ATOM 10838 N N . VAL B 1 642 ? -1.058 111.767 -41.174 1.00 32.19 642 VAL B N 1
ATOM 10839 C CA . VAL B 1 642 ? 0.175 111.167 -40.674 1.00 33.07 642 VAL B CA 1
ATOM 10840 C C . VAL B 1 642 ? 0.073 110.883 -39.172 1.00 33.99 642 VAL B C 1
ATOM 10841 O O . VAL B 1 642 ? -0.183 111.785 -38.378 1.00 33.79 642 VAL B O 1
ATOM 10845 N N . SER B 1 643 ? 0.265 109.621 -38.799 1.00 35.34 643 SER B N 1
ATOM 10846 C CA . SER B 1 643 ? 0.295 109.214 -37.398 1.00 37.00 643 SER B CA 1
ATOM 10847 C C . SER B 1 643 ? 1.719 109.301 -36.851 1.00 38.11 643 SER B C 1
ATOM 10848 O O . SER B 1 643 ? 2.674 108.913 -37.523 1.00 38.10 643 SER B O 1
ATOM 10851 N N . ILE B 1 644 ? 1.848 109.808 -35.629 1.00 39.71 644 ILE B N 1
ATOM 10852 C CA . ILE B 1 644 ? 3.150 109.978 -34.981 1.00 41.53 644 ILE B CA 1
ATOM 10853 C C . ILE B 1 644 ? 3.213 109.197 -33.664 1.00 42.57 644 ILE B C 1
ATOM 10854 O O . ILE B 1 644 ? 2.324 109.318 -32.814 1.00 42.73 644 ILE B O 1
ATOM 10859 N N . LYS B 1 645 ? 4.257 108.384 -33.517 1.00 43.89 645 LYS B N 1
ATOM 10860 C CA . LYS B 1 645 ? 4.521 107.646 -32.279 1.00 45.21 645 LYS B CA 1
ATOM 10861 C C . LYS B 1 645 ? 5.968 107.821 -31.822 1.00 45.96 645 LYS B C 1
ATOM 10862 O O . LYS B 1 645 ? 6.893 107.828 -32.638 1.00 45.95 645 LYS B O 1
ATOM 10868 N N . ALA B 1 646 ? 6.157 107.971 -30.514 1.00 46.80 646 ALA B N 1
ATOM 10869 C CA . ALA B 1 646 ? 7.493 108.100 -29.939 1.00 47.52 646 ALA B CA 1
ATOM 10870 C C . ALA B 1 646 ? 8.085 106.732 -29.610 1.00 48.02 646 ALA B C 1
ATOM 10871 O O . ALA B 1 646 ? 7.354 105.786 -29.311 1.00 48.40 646 ALA B O 1
ATOM 10873 N N . SER B 1 647 ? 9.411 106.638 -29.689 1.00 48.56 647 SER B N 1
ATOM 10874 C CA . SER B 1 647 ? 10.156 105.427 -29.339 1.00 48.95 647 SER B CA 1
ATOM 10875 C C . SER B 1 647 ? 11.646 105.749 -29.229 1.00 49.15 647 SER B C 1
ATOM 10876 O O . SER B 1 647 ? 12.107 106.752 -29.778 1.00 49.14 647 SER B O 1
ATOM 10879 N N . LYS B 1 648 ? 12.395 104.891 -28.532 1.00 49.31 648 LYS B N 1
ATOM 10880 C CA . LYS B 1 648 ? 13.835 105.102 -28.325 1.00 49.51 648 LYS B CA 1
ATOM 10881 C C . LYS B 1 648 ? 14.651 105.055 -29.625 1.00 49.24 648 LYS B C 1
ATOM 10882 O O . LYS B 1 648 ? 15.818 105.459 -29.649 1.00 49.29 648 LYS B O 1
ATOM 10888 N N . ASP B 1 649 ? 14.030 104.560 -30.695 1.00 48.66 649 ASP B N 1
ATOM 10889 C CA . ASP B 1 649 ? 14.677 104.469 -32.006 1.00 48.06 649 ASP B CA 1
ATOM 10890 C C . ASP B 1 649 ? 14.423 105.702 -32.885 1.00 47.21 649 ASP B C 1
ATOM 10891 O O . ASP B 1 649 ? 14.963 105.806 -33.989 1.00 47.28 649 ASP B O 1
ATOM 10896 N N . GLY B 1 650 ? 13.608 106.629 -32.382 1.00 46.18 650 GLY B N 1
ATOM 10897 C CA . GLY B 1 650 ? 13.277 107.863 -33.093 1.00 44.78 650 GLY B CA 1
ATOM 10898 C C . GLY B 1 650 ? 11.781 108.118 -33.162 1.00 43.83 650 GLY B C 1
ATOM 10899 O O . GLY B 1 650 ? 10.980 107.311 -32.678 1.00 43.76 650 GLY B O 1
ATOM 10900 N N . ILE B 1 651 ? 11.405 109.248 -33.759 1.00 42.70 651 ILE B N 1
ATOM 10901 C CA . ILE B 1 651 ? 9.997 109.559 -34.003 1.00 41.58 651 ILE B CA 1
ATOM 10902 C C . ILE B 1 651 ? 9.466 108.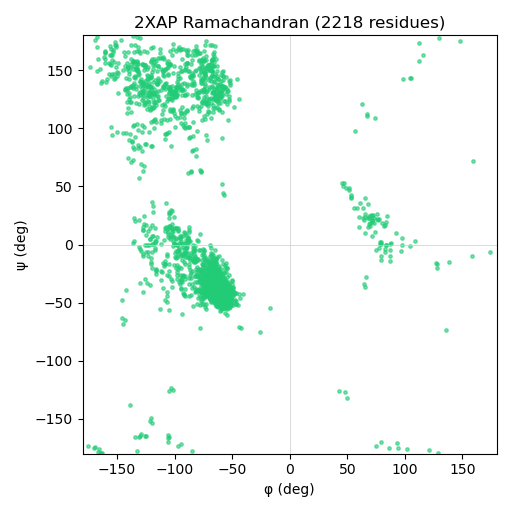666 -35.132 1.00 40.92 651 ILE B C 1
ATOM 10903 O O . ILE B 1 651 ? 10.031 108.628 -36.231 1.00 40.66 651 ILE B O 1
ATOM 10908 N N . LEU B 1 652 ? 8.387 107.946 -34.836 1.00 39.86 652 LEU B N 1
ATOM 10909 C CA . LEU B 1 652 ? 7.802 106.970 -35.754 1.00 39.10 652 LEU B CA 1
ATOM 10910 C C . LEU B 1 652 ? 6.579 107.510 -36.481 1.00 38.13 652 LEU B C 1
ATOM 10911 O O . LEU B 1 652 ? 5.540 107.748 -35.867 1.00 37.95 652 LEU B O 1
ATOM 10916 N N . ARG B 1 653 ? 6.709 107.689 -37.793 1.00 36.87 653 ARG B N 1
ATOM 10917 C CA . ARG B 1 653 ? 5.621 108.217 -38.617 1.00 35.99 653 ARG B CA 1
ATOM 10918 C C . ARG B 1 653 ? 4.996 107.150 -39.515 1.00 34.62 653 ARG B C 1
ATOM 10919 O O . ARG B 1 653 ? 5.702 106.337 -40.120 1.00 33.95 653 ARG B O 1
ATOM 10927 N N . GLN B 1 654 ? 3.669 107.172 -39.595 1.00 33.33 654 GLN B N 1
ATOM 10928 C CA . GLN B 1 654 ? 2.934 106.334 -40.532 1.00 32.40 654 GLN B CA 1
ATOM 10929 C C . GLN B 1 654 ? 1.934 107.179 -41.318 1.00 31.50 654 GLN B C 1
ATOM 10930 O O . GLN B 1 654 ? 1.187 107.962 -40.734 1.00 31.28 654 GLN B O 1
ATOM 10936 N N . VAL B 1 655 ? 1.932 107.021 -42.641 1.00 30.40 655 VAL B N 1
ATOM 10937 C CA . VAL B 1 655 ? 1.015 107.757 -43.516 1.00 29.84 655 VAL B CA 1
ATOM 10938 C C . VAL B 1 655 ? -0.201 106.892 -43.860 1.00 29.50 655 VAL B C 1
ATOM 10939 O O . VAL B 1 655 ? -0.059 105.690 -44.092 1.00 29.50 655 VAL B O 1
ATOM 10943 N N . VAL B 1 656 ? -1.388 107.500 -43.882 1.00 29.21 656 VAL B N 1
ATOM 10944 C CA . VAL B 1 656 ? -2.614 106.808 -44.314 1.00 28.99 656 VAL B CA 1
ATOM 10945 C C . VAL B 1 656 ? -2.417 106.152 -45.688 1.00 29.19 656 VAL B C 1
ATOM 10946 O O . VAL B 1 656 ? -1.770 106.742 -46.566 1.00 28.71 656 VAL B O 1
ATOM 10950 N N . PRO B 1 657 ? -2.943 104.917 -45.868 1.00 29.42 657 PRO B N 1
ATOM 10951 C CA . PRO B 1 657 ? -2.772 104.190 -47.131 1.00 29.67 657 PRO B CA 1
ATOM 10952 C C . PRO B 1 657 ? -3.306 104.958 -48.339 1.00 30.15 657 PRO B C 1
ATOM 10953 O O . PRO B 1 657 ? -4.405 105.512 -48.292 1.00 29.87 657 PRO B O 1
ATOM 10957 N N . ASP B 1 658 ? -2.498 104.991 -49.394 1.00 31.04 658 ASP B N 1
ATOM 10958 C CA . ASP B 1 658 ? -2.810 105.685 -50.642 1.00 32.21 658 ASP B CA 1
ATOM 10959 C C . ASP B 1 658 ? -3.192 107.164 -50.443 1.00 32.71 658 ASP B C 1
ATOM 10960 O O . ASP B 1 658 ? -4.135 107.666 -51.065 1.00 32.61 658 ASP B O 1
ATOM 10965 N N . TYR B 1 659 ? -2.453 107.854 -49.573 1.00 33.61 659 TYR B N 1
ATOM 10966 C CA . TYR B 1 659 ? -2.612 109.304 -49.400 1.00 34.71 659 TYR B CA 1
ATOM 10967 C C . TYR B 1 659 ? -2.518 110.023 -50.750 1.00 35.51 659 TYR B C 1
ATOM 10968 O O . TYR B 1 659 ? -3.300 110.931 -51.028 1.00 35.80 659 TYR B O 1
ATOM 10977 N N . GLU B 1 660 ? -1.564 109.601 -51.576 1.00 36.78 660 GLU B N 1
ATOM 10978 C CA . GLU B 1 660 ? -1.351 110.174 -52.905 1.00 38.32 660 GLU B CA 1
ATOM 10979 C C . GLU B 1 660 ? -2.643 110.338 -53.712 1.00 38.28 660 GLU B C 1
ATOM 10980 O O . GLU B 1 660 ? -2.912 111.411 -54.261 1.00 38.63 660 GLU B O 1
ATOM 10986 N N . HIS B 1 661 ? -3.447 109.282 -53.766 1.00 38.25 661 HIS B N 1
ATOM 10987 C CA . HIS B 1 661 ? -4.633 109.285 -54.609 1.00 38.08 661 HIS B CA 1
ATOM 10988 C C . HIS B 1 661 ? -5.916 109.643 -53.865 1.00 37.84 661 HIS B C 1
ATOM 10989 O O . HIS B 1 661 ? -6.891 110.077 -54.487 1.00 37.80 661 HIS B O 1
ATOM 10996 N N . LEU B 1 662 ? -5.910 109.485 -52.540 1.00 37.20 662 LEU B N 1
ATOM 10997 C CA . LEU B 1 662 ? -7.150 109.577 -51.759 1.00 36.77 662 LEU B CA 1
ATOM 10998 C C . LEU B 1 662 ? -7.225 110.670 -50.692 1.00 36.41 662 LEU B C 1
ATOM 10999 O O . LEU B 1 662 ? -8.198 110.717 -49.935 1.00 36.11 662 LEU B O 1
ATOM 11004 N N . HIS B 1 663 ? -6.238 111.564 -50.641 1.00 36.34 663 HIS B N 1
ATOM 11005 C CA . HIS B 1 663 ? -6.210 112.572 -49.577 1.00 36.30 663 HIS B CA 1
ATOM 11006 C C . HIS B 1 663 ? -7.486 113.418 -49.485 1.00 35.88 663 HIS B C 1
ATOM 11007 O O . HIS B 1 663 ? -7.965 113.701 -48.382 1.00 35.65 663 HIS B O 1
ATOM 11014 N N . ASP B 1 664 ? -8.044 113.796 -50.634 1.00 35.26 664 ASP B N 1
ATOM 11015 C CA . ASP B 1 664 ? -9.308 114.536 -50.660 1.00 34.77 664 ASP B CA 1
ATOM 11016 C C . ASP B 1 664 ? -10.531 113.628 -50.449 1.00 33.52 664 ASP B C 1
ATOM 11017 O O . ASP B 1 664 ? -11.598 114.099 -50.053 1.00 33.51 664 ASP B O 1
ATOM 11022 N N . ALA B 1 665 ? -10.367 112.334 -50.711 1.00 32.30 665 ALA B N 1
ATOM 11023 C CA . ALA B 1 665 ? -11.443 111.353 -50.521 1.00 30.93 665 ALA B CA 1
ATOM 11024 C C . ALA B 1 665 ? -11.639 110.976 -49.044 1.00 30.09 665 ALA B C 1
ATOM 11025 O O . ALA B 1 665 ? -12.758 110.703 -48.614 1.00 30.16 665 ALA B O 1
ATOM 11027 N N . TYR B 1 666 ? -10.547 110.959 -48.282 1.00 29.11 666 TYR B N 1
ATOM 11028 C CA . TYR B 1 666 ? -10.598 110.775 -46.827 1.00 28.53 666 TYR B CA 1
ATOM 11029 C C . TYR B 1 666 ? -11.409 111.870 -46.148 1.00 28.42 666 TYR B C 1
ATOM 11030 O O . TYR B 1 666 ? -11.409 113.019 -46.600 1.00 28.43 666 TYR B O 1
ATOM 11039 N N . GLU B 1 667 ? -12.100 111.497 -45.070 1.00 27.97 667 GLU B N 1
ATOM 11040 C CA . GLU B 1 667 ? -12.717 112.455 -44.155 1.00 27.61 667 GLU B CA 1
ATOM 11041 C C . GLU B 1 667 ? -12.070 112.268 -42.785 1.00 27.43 667 GLU B C 1
ATOM 11042 O O . GLU B 1 667 ? -12.314 111.266 -42.099 1.00 27.23 667 GLU B O 1
ATOM 11048 N N . LEU B 1 668 ? -11.228 113.219 -42.396 1.00 26.94 668 LEU B N 1
ATOM 11049 C CA . LEU B 1 668 ? -10.548 113.123 -41.108 1.00 26.86 668 LEU B CA 1
ATOM 11050 C C . LEU B 1 668 ? -11.552 113.330 -39.983 1.00 26.74 668 LEU B C 1
ATOM 11051 O O . LEU B 1 668 ? -12.599 113.961 -40.188 1.00 26.48 668 LEU B O 1
ATOM 11056 N N . LEU B 1 669 ? -11.240 112.780 -38.809 1.00 26.71 669 LEU B N 1
ATOM 11057 C CA . LEU B 1 669 ? -12.166 112.790 -37.668 1.00 26.77 669 LEU B CA 1
ATOM 11058 C C . LEU B 1 669 ? -12.824 114.156 -37.450 1.00 26.93 669 LEU B C 1
ATOM 11059 O O . LEU B 1 669 ? -14.055 114.260 -37.385 1.00 26.66 669 LEU B O 1
ATOM 11064 N N . TRP B 1 670 ? -11.999 115.199 -37.363 1.00 27.11 670 TRP B N 1
ATOM 11065 C CA . TRP B 1 670 ? -12.477 116.536 -37.002 1.00 27.60 670 TRP B CA 1
ATOM 11066 C C . TRP B 1 670 ? -13.071 117.327 -38.173 1.00 28.10 670 TRP B C 1
ATOM 11067 O O . TRP B 1 670 ? -13.534 118.460 -37.997 1.00 28.39 670 TRP B O 1
ATOM 11078 N N . GLU B 1 671 ? -13.063 116.724 -39.360 1.00 28.23 671 GLU B N 1
ATOM 11079 C CA . GLU B 1 671 ? -13.760 117.284 -40.517 1.00 28.47 671 GLU B CA 1
ATOM 11080 C C . GLU B 1 671 ? -15.260 116.965 -40.490 1.00 28.32 671 GLU B C 1
ATOM 11081 O O . GLU B 1 671 ? -16.059 117.651 -41.134 1.00 28.16 671 GLU B O 1
ATOM 11087 N N . MET B 1 672 ? -15.646 115.948 -39.720 1.00 27.84 672 MET B N 1
ATOM 11088 C CA . MET B 1 672 ? -17.065 115.617 -39.550 1.00 27.81 672 MET B CA 1
ATOM 11089 C C . MET B 1 672 ? -17.772 116.749 -38.792 1.00 27.29 672 MET B C 1
ATOM 11090 O O . MET B 1 672 ? -17.327 117.137 -37.710 1.00 27.39 672 MET B O 1
ATOM 11095 N N . PRO B 1 673 ? -18.862 117.298 -39.367 1.00 26.84 673 PRO B N 1
ATOM 11096 C CA . PRO B 1 673 ? -19.643 118.359 -38.713 1.00 26.54 673 PRO B CA 1
ATOM 11097 C C . PRO B 1 673 ? -20.360 117.897 -37.436 1.00 26.23 673 PRO B C 1
ATOM 11098 O O . PRO B 1 673 ? -20.788 118.730 -36.635 1.00 25.70 673 PRO B O 1
ATOM 11102 N N . GLY B 1 674 ? -20.484 116.581 -37.257 1.00 26.01 674 GLY B N 1
ATOM 11103 C CA . GLY B 1 674 ? -21.198 116.015 -36.116 1.00 25.66 674 GLY B CA 1
ATOM 11104 C C . GLY B 1 674 ? -21.104 114.504 -36.074 1.00 25.58 674 GLY B C 1
ATOM 11105 O O . GLY B 1 674 ? -20.387 113.892 -36.872 1.00 25.38 674 GLY B O 1
ATOM 11106 N N . ASN B 1 675 ? -21.839 113.905 -35.140 1.00 25.65 675 ASN B N 1
ATOM 11107 C CA . ASN B 1 675 ? -21.786 112.456 -34.914 1.00 25.94 675 ASN B CA 1
ATOM 11108 C C . ASN B 1 675 ? -22.847 111.647 -35.673 1.00 26.01 675 ASN B C 1
ATOM 11109 O O . ASN B 1 675 ? -22.732 110.424 -35.763 1.00 25.84 675 ASN B O 1
ATOM 11114 N N . ASP B 1 676 ? -23.857 112.329 -36.226 1.00 26.30 676 ASP B N 1
ATOM 11115 C CA . ASP B 1 676 ? -25.028 111.664 -36.827 1.00 26.65 676 ASP B CA 1
ATOM 11116 C C . ASP B 1 676 ? -24.676 110.637 -37.886 1.00 26.35 676 ASP B C 1
ATOM 11117 O O . ASP B 1 676 ? -25.180 109.513 -37.854 1.00 26.46 676 ASP B O 1
ATOM 11122 N N . GLY B 1 677 ? -23.822 111.035 -38.829 1.00 26.05 677 GLY B N 1
ATOM 11123 C CA . GLY B 1 677 ? -23.446 110.178 -39.940 1.00 25.54 677 GLY B CA 1
ATOM 11124 C C . GLY B 1 677 ? -22.775 108.907 -39.466 1.00 25.35 677 GLY B C 1
ATOM 11125 O O . GLY B 1 677 ? -23.130 107.805 -39.883 1.00 24.85 677 GLY B O 1
ATOM 11126 N N . TYR B 1 678 ? -21.795 109.074 -38.586 1.00 25.23 678 TYR B N 1
ATOM 11127 C CA . TYR B 1 678 ? -21.045 107.951 -38.044 1.00 24.98 678 TYR B CA 1
ATOM 11128 C C . TYR B 1 678 ? -21.964 106.997 -37.266 1.00 24.75 678 TYR B C 1
ATOM 11129 O O . TYR B 1 678 ? -21.863 105.785 -37.419 1.00 24.70 678 TYR B O 1
ATOM 11138 N N . LEU B 1 679 ? -22.854 107.554 -36.448 1.00 24.67 679 LEU B N 1
ATOM 11139 C CA . LEU B 1 679 ? -23.780 106.757 -35.636 1.00 25.02 679 LEU B CA 1
ATOM 11140 C C . LEU B 1 679 ? -24.783 105.975 -36.478 1.00 25.31 679 LEU B C 1
ATOM 11141 O O . LEU B 1 679 ? -25.203 104.881 -36.089 1.00 25.76 679 LEU B O 1
ATOM 11146 N N . GLN B 1 680 ? -25.161 106.538 -37.628 1.00 25.13 680 GLN B N 1
ATOM 11147 C CA . GLN B 1 680 ? -25.987 105.831 -38.602 1.00 25.00 680 GLN B CA 1
ATOM 11148 C C . GLN B 1 680 ? -25.238 104.639 -39.195 1.00 24.82 680 GLN B C 1
ATOM 11149 O O . GLN B 1 680 ? -25.827 103.581 -39.398 1.00 24.92 680 GLN B O 1
ATOM 11155 N N . LEU B 1 681 ? -23.946 104.810 -39.463 1.00 24.59 681 LEU B N 1
ATOM 11156 C CA . LEU B 1 681 ? -23.112 103.711 -39.945 1.00 24.29 681 LEU B CA 1
ATOM 11157 C C . LEU B 1 681 ? -22.948 102.606 -38.890 1.00 24.34 681 LEU B C 1
ATOM 11158 O O . LEU B 1 681 ? -23.033 101.423 -39.223 1.00 24.06 681 LEU B O 1
ATOM 11163 N N . VAL B 1 682 ? -22.712 102.992 -37.634 1.00 24.23 682 VAL B N 1
ATOM 11164 C CA . VAL B 1 682 ? -22.639 102.024 -36.528 1.00 24.38 682 VAL B CA 1
ATOM 11165 C C . VAL B 1 682 ? -23.973 101.273 -36.390 1.00 24.61 682 VAL B C 1
ATOM 11166 O O . VAL B 1 682 ? -23.986 100.054 -36.242 1.00 24.60 682 VAL B O 1
ATOM 11170 N N . GLY B 1 683 ? -25.081 102.009 -36.457 1.00 24.96 683 GLY B N 1
ATOM 11171 C CA . GLY B 1 683 ? -26.416 101.417 -36.478 1.00 25.48 683 GLY B CA 1
ATOM 11172 C C . GLY B 1 683 ? -26.599 100.395 -37.591 1.00 25.83 683 GLY B C 1
ATOM 11173 O O . GLY B 1 683 ? -27.087 99.285 -37.359 1.00 26.26 683 GLY B O 1
ATOM 11174 N N . ILE B 1 684 ? -26.211 100.765 -38.805 1.00 25.78 684 ILE B N 1
ATOM 11175 C CA . ILE B 1 684 ? -26.295 99.846 -39.941 1.00 25.74 684 ILE B CA 1
ATOM 11176 C C . ILE B 1 684 ? -25.402 98.616 -39.728 1.00 25.85 684 ILE B C 1
ATOM 11177 O O . ILE B 1 684 ? -25.834 97.490 -39.977 1.00 25.83 684 ILE B O 1
ATOM 11182 N N . MET B 1 685 ? -24.177 98.832 -39.251 1.00 25.45 685 MET B N 1
ATOM 11183 C CA . MET B 1 685 ? -23.284 97.727 -38.898 1.00 25.54 685 MET B CA 1
ATOM 11184 C C . MET B 1 685 ? -23.951 96.779 -37.894 1.00 25.37 685 MET B C 1
ATOM 11185 O O . MET B 1 685 ? -23.941 95.567 -38.084 1.00 25.40 685 MET B O 1
ATOM 11190 N N . GLN B 1 686 ? -24.548 97.352 -36.848 1.00 25.34 686 GLN B N 1
ATOM 11191 C CA . GLN B 1 686 ? -25.133 96.583 -35.751 1.00 25.51 686 GLN B CA 1
ATOM 11192 C C . GLN B 1 686 ? -26.315 95.701 -36.183 1.00 25.75 686 GLN B C 1
ATOM 11193 O O . GLN B 1 686 ? -26.645 94.734 -35.497 1.00 25.68 686 GLN B O 1
ATOM 11199 N N . LYS B 1 687 ? -26.945 96.042 -37.306 1.00 26.00 687 LYS B N 1
ATOM 11200 C CA . LYS B 1 687 ? -27.955 95.179 -37.917 1.00 26.38 687 LYS B CA 1
ATOM 11201 C C . LYS B 1 687 ? -27.449 93.740 -38.042 1.00 26.50 687 LYS B C 1
ATOM 11202 O O . LYS B 1 687 ? -28.182 92.806 -37.751 1.00 26.76 687 LYS B O 1
ATOM 11208 N N . PHE B 1 688 ? -26.190 93.587 -38.451 1.00 26.86 688 PHE B N 1
ATOM 11209 C CA . PHE B 1 688 ? -25.613 92.281 -38.776 1.00 27.21 688 PHE B CA 1
ATOM 11210 C C . PHE B 1 688 ? -24.687 91.708 -37.695 1.00 27.18 688 PHE B C 1
ATOM 11211 O O . PHE B 1 688 ? -24.592 90.491 -37.556 1.00 27.70 688 PHE B O 1
ATOM 11219 N N . ILE B 1 689 ? -24.021 92.579 -36.942 1.00 26.64 689 ILE B N 1
ATOM 11220 C CA . ILE B 1 689 ? -23.044 92.164 -35.925 1.00 26.29 689 ILE B CA 1
ATOM 11221 C C . ILE B 1 689 ? -23.701 91.407 -34.765 1.00 25.98 689 ILE B C 1
ATOM 11222 O O . ILE B 1 689 ? -24.699 91.863 -34.213 1.00 26.41 689 ILE B O 1
ATOM 11227 N N . ASP B 1 690 ? -23.122 90.255 -34.417 1.00 25.66 690 ASP B N 1
ATOM 11228 C CA . ASP B 1 690 ? -23.561 89.420 -33.289 1.00 25.63 690 ASP B CA 1
ATOM 11229 C C . ASP B 1 690 ? -23.444 90.088 -31.931 1.00 25.52 690 ASP B C 1
ATOM 11230 O O . ASP B 1 690 ? -24.370 90.046 -31.120 1.00 25.83 690 ASP B O 1
ATOM 11235 N N . GLN B 1 691 ? -22.293 90.689 -31.670 1.00 25.15 691 GLN B N 1
ATOM 11236 C CA . GLN B 1 691 ? -22.072 91.304 -30.377 1.00 24.53 691 GLN B CA 1
ATOM 11237 C C . GLN B 1 691 ? -22.254 92.803 -30.516 1.00 24.28 691 GLN B C 1
ATOM 11238 O O . GLN B 1 691 ? -23.295 93.250 -30.997 1.00 24.39 691 GLN B O 1
ATOM 11244 N N . SER B 1 692 ? -21.259 93.587 -30.112 1.00 23.85 692 SER B N 1
ATOM 11245 C CA . SER B 1 692 ? -21.375 95.029 -30.247 1.00 23.09 692 SER B CA 1
ATOM 11246 C C . SER B 1 692 ? -20.195 95.654 -31.007 1.00 22.51 692 SER B C 1
ATOM 11247 O O . SER B 1 692 ? -19.422 94.971 -31.695 1.00 21.56 692 SER B O 1
ATOM 11250 N N . ILE B 1 693 ? -20.095 96.970 -30.877 1.00 22.18 693 ILE B N 1
ATOM 11251 C CA . ILE B 1 693 ? -19.171 97.783 -31.649 1.00 22.14 693 ILE B CA 1
ATOM 11252 C C . ILE B 1 693 ? -18.615 98.838 -30.704 1.00 21.90 693 ILE B C 1
ATOM 11253 O O . ILE B 1 693 ? -19.368 99.455 -29.954 1.00 21.98 693 ILE B O 1
ATOM 11258 N N . SER B 1 694 ? -17.305 99.041 -30.739 1.00 22.41 694 SER B N 1
ATOM 11259 C CA . SER B 1 694 ? -16.664 100.051 -29.892 1.00 22.80 694 SER B CA 1
ATOM 11260 C C . SER B 1 694 ? -16.876 101.465 -30.443 1.00 23.11 694 SER B C 1
ATOM 11261 O O . SER B 1 694 ? -15.916 102.155 -30.786 1.00 23.15 694 SER B O 1
ATOM 11264 N N . ALA B 1 695 ? -18.137 101.887 -30.510 1.00 23.68 695 ALA B N 1
ATOM 11265 C CA . ALA B 1 695 ? -18.513 103.174 -31.107 1.00 24.20 695 ALA B CA 1
ATOM 11266 C C . ALA B 1 695 ? -18.041 104.379 -30.282 1.00 24.46 695 ALA B C 1
ATOM 11267 O O . ALA B 1 695 ? -18.327 104.471 -29.086 1.00 24.53 695 ALA B O 1
ATOM 11269 N N . ASN B 1 696 ? -17.325 105.297 -30.927 1.00 24.89 696 ASN B N 1
ATOM 11270 C CA . ASN B 1 696 ? -16.903 106.550 -30.294 1.00 25.15 696 ASN B CA 1
ATOM 11271 C C . ASN B 1 696 ? -17.903 107.674 -30.573 1.00 25.46 696 ASN B C 1
ATOM 11272 O O . ASN B 1 696 ? -18.548 107.682 -31.619 1.00 25.40 696 ASN B O 1
ATOM 11277 N N . THR B 1 697 ? -18.039 108.610 -29.636 1.00 25.51 697 THR B N 1
ATOM 11278 C CA . THR B 1 697 ? -18.628 109.916 -29.950 1.00 25.66 697 THR B CA 1
ATOM 11279 C C . THR B 1 697 ? -17.495 110.932 -29.923 1.00 26.10 697 THR B C 1
ATOM 11280 O O . THR B 1 697 ? -16.517 110.750 -29.188 1.00 26.09 697 THR B O 1
ATOM 11284 N N . ASN B 1 698 ? -17.618 111.986 -30.730 1.00 26.19 698 ASN B N 1
ATOM 11285 C CA . ASN B 1 698 ? -16.555 112.985 -30.889 1.00 26.75 698 ASN B CA 1
ATOM 11286 C C . ASN B 1 698 ? -17.100 114.409 -30.859 1.00 27.17 698 ASN B C 1
ATOM 11287 O O . ASN B 1 698 ? -18.165 114.690 -31.426 1.00 26.94 698 ASN B O 1
ATOM 11292 N N . TYR B 1 699 ? -16.376 115.303 -30.189 1.00 27.56 699 TYR B N 1
ATOM 11293 C CA . TYR B 1 699 ? -16.793 116.704 -30.073 1.00 28.55 699 TYR B CA 1
ATOM 11294 C C . TYR B 1 699 ? -15.607 117.658 -30.158 1.00 29.28 699 TYR B C 1
ATOM 11295 O O . TYR B 1 699 ? -14.601 117.482 -29.473 1.00 29.16 699 TYR B O 1
ATOM 11304 N N . ASP B 1 700 ? -15.735 118.650 -31.033 1.00 30.62 700 ASP B N 1
ATOM 11305 C CA . ASP B 1 700 ? -14.736 119.701 -31.182 1.00 31.86 700 ASP B CA 1
ATOM 11306 C C . ASP B 1 700 ? -15.339 120.992 -30.632 1.00 32.63 700 ASP B C 1
ATOM 11307 O O . ASP B 1 700 ? -16.255 121.559 -31.237 1.00 32.60 700 ASP B O 1
ATOM 11312 N N . PRO B 1 701 ? -14.844 121.443 -29.462 1.00 33.45 701 PRO B N 1
ATOM 11313 C CA . PRO B 1 701 ? -15.330 122.651 -28.785 1.00 34.30 701 PRO B CA 1
ATOM 11314 C C . PRO B 1 701 ? -15.404 123.894 -29.678 1.00 35.04 701 PRO B C 1
ATOM 11315 O O . PRO B 1 701 ? -16.279 124.732 -29.473 1.00 35.08 701 PRO B O 1
ATOM 11319 N N . SER B 1 702 ? -14.521 123.995 -30.671 1.00 36.11 702 SER B N 1
ATOM 11320 C CA . SER B 1 702 ? -14.488 125.172 -31.554 1.00 37.17 702 SER B CA 1
ATOM 11321 C C . SER B 1 702 ? -15.671 125.254 -32.525 1.00 37.68 702 SER B C 1
ATOM 11322 O O . SER B 1 702 ? -15.907 126.301 -33.135 1.00 38.03 702 SER B O 1
ATOM 11325 N N . ARG B 1 703 ? -16.416 124.159 -32.656 1.00 38.06 703 ARG B N 1
ATOM 11326 C CA . ARG B 1 703 ? -17.639 124.151 -33.460 1.00 38.69 703 ARG B CA 1
ATOM 11327 C C . ARG B 1 703 ? -18.844 124.695 -32.694 1.00 39.09 703 ARG B C 1
ATOM 11328 O O . ARG B 1 703 ? -19.935 124.833 -33.253 1.00 39.31 703 ARG B O 1
ATOM 11336 N N . PHE B 1 704 ? -18.650 124.999 -31.415 1.00 39.47 704 PHE B N 1
ATOM 11337 C CA . PHE B 1 704 ? -19.755 125.416 -30.563 1.00 39.97 704 PHE B CA 1
ATOM 11338 C C . PHE B 1 704 ? -19.538 126.824 -30.010 1.00 40.60 704 PHE B C 1
ATOM 11339 O O . PHE B 1 704 ? -18.392 127.236 -29.803 1.00 40.66 704 PHE B O 1
ATOM 11347 N N . PRO B 1 705 ? -20.638 127.572 -29.787 1.00 41.20 705 PRO B N 1
ATOM 11348 C CA . PRO B 1 705 ? -20.550 128.935 -29.268 1.00 41.80 705 PRO B CA 1
ATOM 11349 C C . PRO B 1 705 ? -19.797 128.968 -27.946 1.00 42.40 705 PRO B C 1
ATOM 11350 O O . PRO B 1 705 ? -20.020 128.110 -27.091 1.00 42.68 705 PRO B O 1
ATOM 11354 N N . SER B 1 706 ? -18.894 129.939 -27.803 1.00 42.96 706 SER B N 1
ATOM 11355 C CA . SER B 1 706 ? -18.062 130.098 -26.598 1.00 43.34 706 SER B CA 1
ATOM 11356 C C . SER B 1 706 ? -17.177 128.877 -26.307 1.00 43.49 706 SER B C 1
ATOM 11357 O O . SER B 1 706 ? -16.648 128.730 -25.201 1.00 43.70 706 SER B O 1
ATOM 11360 N N . GLY B 1 707 ? -17.029 128.007 -27.305 1.00 43.59 707 GLY B N 1
ATOM 11361 C CA . GLY B 1 707 ? -16.216 126.797 -27.188 1.00 43.39 707 GLY B CA 1
ATOM 11362 C C . GLY B 1 707 ? -16.734 125.778 -26.189 1.00 43.36 707 GLY B C 1
ATOM 11363 O O . GLY B 1 707 ? -15.966 124.961 -25.680 1.00 43.62 707 GLY B O 1
ATOM 11364 N N . LYS B 1 708 ? -18.036 125.821 -25.912 1.00 43.15 708 LYS B N 1
ATOM 11365 C CA . LYS B 1 708 ? -18.646 124.954 -24.903 1.00 42.96 708 LYS B CA 1
ATOM 11366 C C . LYS B 1 708 ? -19.565 123.920 -25.535 1.00 42.23 708 LYS B C 1
ATOM 11367 O O . LYS B 1 708 ? -20.546 124.277 -26.195 1.00 42.08 708 LYS B O 1
ATOM 11373 N N . VAL B 1 709 ? -19.249 122.641 -25.324 1.00 41.50 709 VAL B N 1
ATOM 11374 C CA . VAL B 1 709 ? -20.070 121.553 -25.855 1.00 40.59 709 VAL B CA 1
ATOM 11375 C C . VAL B 1 709 ? -21.386 121.497 -25.078 1.00 40.21 709 VAL B C 1
ATOM 11376 O O . VAL B 1 709 ? -21.378 121.310 -23.860 1.00 40.14 709 VAL B O 1
ATOM 11380 N N . PRO B 1 710 ? -22.521 121.685 -25.778 1.00 39.83 710 PRO B N 1
ATOM 11381 C CA . PRO B 1 710 ? -23.816 121.726 -25.105 1.00 39.49 710 PRO B CA 1
ATOM 11382 C C . PRO B 1 710 ? -24.327 120.343 -24.696 1.00 39.23 710 PRO B C 1
ATOM 11383 O O . PRO B 1 710 ? -24.200 119.380 -25.457 1.00 39.16 710 PRO B O 1
ATOM 11387 N N . MET B 1 711 ? -24.902 120.267 -23.495 1.00 38.92 711 MET B N 1
ATOM 11388 C CA . MET B 1 711 ? -25.485 119.035 -22.964 1.00 38.51 711 MET B CA 1
ATOM 11389 C C . MET B 1 711 ? -26.612 118.554 -23.868 1.00 38.28 711 MET B C 1
ATOM 11390 O O . MET B 1 711 ? -26.793 117.347 -24.059 1.00 38.12 711 MET B O 1
ATOM 11395 N N . GLN B 1 712 ? -27.356 119.510 -24.428 1.00 37.92 712 GLN B N 1
ATOM 11396 C CA . GLN B 1 712 ? -28.435 119.211 -25.366 1.00 37.41 712 GLN B CA 1
ATOM 11397 C C . GLN B 1 712 ? -27.950 118.338 -26.523 1.00 36.60 712 GLN B C 1
ATOM 11398 O O . GLN B 1 712 ? -28.626 117.379 -26.899 1.00 36.43 712 GLN B O 1
ATOM 11404 N N . GLN B 1 713 ? -26.783 118.672 -27.074 1.00 35.66 713 GLN B N 1
ATOM 11405 C CA . GLN B 1 713 ? -26.180 117.891 -28.151 1.00 34.97 713 GLN B CA 1
ATOM 11406 C C . GLN B 1 713 ? -25.688 116.529 -27.661 1.00 34.25 713 GLN B C 1
ATOM 11407 O O . GLN B 1 713 ? -25.873 115.521 -28.343 1.00 33.89 713 GLN B O 1
ATOM 11413 N N . LEU B 1 714 ? -25.059 116.512 -26.487 1.00 33.58 714 LEU B N 1
ATOM 11414 C CA . LEU B 1 714 ? -24.615 115.264 -25.857 1.00 33.10 714 LEU B CA 1
ATOM 11415 C C . LEU B 1 714 ? -25.785 114.298 -25.694 1.00 32.59 714 LEU B C 1
ATOM 11416 O O . LEU B 1 714 ? -25.692 113.132 -26.071 1.00 32.30 714 LEU B O 1
ATOM 11421 N N . LEU B 1 715 ? -26.890 114.801 -25.156 1.00 32.62 715 LEU B N 1
ATOM 11422 C CA . LEU B 1 715 ? -28.095 113.989 -24.972 1.00 32.55 715 LEU B CA 1
ATOM 11423 C C . LEU B 1 715 ? -28.735 113.590 -26.304 1.00 32.42 715 LEU B C 1
ATOM 11424 O O . LEU B 1 715 ? -29.184 112.454 -26.456 1.00 32.24 715 LEU B O 1
ATOM 11429 N N . LYS B 1 716 ? -28.747 114.510 -27.272 1.00 32.30 716 LYS B N 1
ATOM 11430 C CA . LYS B 1 716 ? -29.296 114.223 -28.605 1.00 32.56 716 LYS B CA 1
ATOM 11431 C C . LYS B 1 716 ? -28.572 113.061 -29.296 1.00 31.59 716 LYS B C 1
ATOM 11432 O O . LYS B 1 716 ? -29.216 112.158 -29.820 1.00 31.48 716 LYS B O 1
ATOM 11438 N N . ASP B 1 717 ? -27.239 113.085 -29.282 1.00 31.02 717 ASP B N 1
ATOM 11439 C CA . ASP B 1 717 ? -26.441 112.021 -29.894 1.00 30.57 717 ASP B CA 1
ATOM 11440 C C . ASP B 1 717 ? -26.631 110.666 -29.185 1.00 30.29 717 ASP B C 1
ATOM 11441 O O . ASP B 1 717 ? -26.680 109.617 -29.836 1.00 29.89 717 ASP B O 1
ATOM 11446 N N . LEU B 1 718 ? -26.743 110.707 -27.857 1.00 30.06 718 LEU B N 1
ATOM 11447 C CA . LEU B 1 718 ? -27.078 109.531 -27.051 1.00 29.95 718 LEU B CA 1
ATOM 11448 C C . LEU B 1 718 ? -28.414 108.934 -27.499 1.00 29.92 718 LEU B C 1
ATOM 11449 O O . LEU B 1 718 ? -28.514 107.734 -27.739 1.00 29.76 718 LEU B O 1
ATOM 11454 N N . LEU B 1 719 ? -29.430 109.787 -27.631 1.00 30.18 719 LEU B N 1
ATOM 11455 C CA . LEU B 1 719 ? -30.755 109.357 -28.087 1.00 30.33 719 LEU B CA 1
ATOM 11456 C C . LEU B 1 719 ? -30.749 108.860 -29.532 1.00 30.30 719 LEU B C 1
ATOM 11457 O O . LEU B 1 719 ? -31.441 107.896 -29.853 1.00 30.51 719 LEU B O 1
ATOM 11462 N N . THR B 1 720 ? -29.966 109.514 -30.392 1.00 30.37 720 THR B N 1
ATOM 11463 C CA . THR B 1 720 ? -29.800 109.084 -31.789 1.00 30.35 720 THR B CA 1
ATOM 11464 C C . THR B 1 720 ? -29.236 107.663 -31.864 1.00 30.21 720 THR B C 1
ATOM 11465 O O . THR B 1 720 ? -29.774 106.807 -32.572 1.00 30.00 720 THR B O 1
ATOM 11469 N N . ALA B 1 721 ? -28.144 107.434 -31.135 1.00 30.27 721 ALA B N 1
ATOM 11470 C CA . ALA B 1 721 ? -27.528 106.111 -31.021 1.00 30.24 721 ALA B CA 1
ATOM 11471 C C . ALA B 1 721 ? -28.557 105.056 -30.613 1.00 30.38 721 ALA B C 1
ATOM 11472 O O . ALA B 1 721 ? -28.673 104.016 -31.269 1.00 30.40 721 ALA B O 1
ATOM 11474 N N . TYR B 1 722 ? -29.319 105.334 -29.555 1.00 30.85 722 TYR B N 1
ATOM 11475 C CA . TYR B 1 722 ? -30.382 104.422 -29.122 1.00 31.57 722 TYR B CA 1
ATOM 11476 C C . TYR B 1 722 ? -31.401 104.154 -30.233 1.00 31.80 722 TYR B C 1
ATOM 11477 O O . TYR B 1 722 ? -31.784 103.006 -30.470 1.00 31.78 722 TYR B O 1
ATOM 11486 N N . LYS B 1 723 ? -31.830 105.222 -30.905 1.00 32.20 723 LYS B N 1
ATOM 11487 C CA . LYS B 1 723 ? -32.855 105.136 -31.951 1.00 32.38 723 LYS B CA 1
ATOM 11488 C C . LYS B 1 723 ? -32.457 104.217 -33.106 1.00 32.00 723 LYS B C 1
ATOM 11489 O O . LYS B 1 723 ? -33.308 103.557 -33.689 1.00 32.42 723 LYS B O 1
ATOM 11495 N N . PHE B 1 724 ? -31.169 104.175 -33.433 1.00 31.56 724 PHE B N 1
ATOM 11496 C CA . PHE B 1 724 ? -30.691 103.327 -34.524 1.00 31.05 724 PHE B CA 1
ATOM 11497 C C . PHE B 1 724 ? -30.141 101.971 -34.057 1.00 30.69 724 PHE B C 1
ATOM 11498 O O . PHE B 1 724 ? -29.480 101.252 -34.820 1.00 30.45 724 PHE B O 1
ATOM 11506 N N . GLY B 1 725 ? -30.438 101.629 -32.805 1.00 30.13 725 GLY B N 1
ATOM 11507 C CA . GLY B 1 725 ? -30.132 100.307 -32.259 1.00 29.54 725 GLY B CA 1
ATOM 11508 C C . GLY B 1 725 ? -28.700 100.103 -31.808 1.00 28.80 725 GLY B C 1
ATOM 11509 O O . GLY B 1 725 ? -28.253 98.964 -31.673 1.00 28.85 725 GLY B O 1
ATOM 11510 N N . VAL B 1 726 ? -27.979 101.200 -31.582 1.00 28.13 726 VAL B N 1
ATOM 11511 C CA . VAL B 1 726 ? -26.605 101.122 -31.092 1.00 27.57 726 VAL B CA 1
ATOM 11512 C C . VAL B 1 726 ? -26.612 100.515 -29.684 1.00 27.27 726 VAL B C 1
ATOM 11513 O O . VAL B 1 726 ? -27.342 100.976 -28.799 1.00 27.18 726 VAL B O 1
ATOM 11517 N N . LYS B 1 727 ? -25.827 99.456 -29.505 1.00 27.26 727 LYS B N 1
ATOM 11518 C CA . LYS B 1 727 ? -25.819 98.689 -28.250 1.00 26.96 727 LYS B CA 1
ATOM 11519 C C . LYS B 1 727 ? -24.967 99.331 -27.166 1.00 27.08 727 LYS B C 1
ATOM 11520 O O . LYS B 1 727 ? -25.349 99.340 -25.994 1.00 27.33 727 LYS B O 1
ATOM 11526 N N . THR B 1 728 ? -23.810 99.864 -27.560 1.00 26.91 728 THR B N 1
ATOM 11527 C CA . THR B 1 728 ? -22.874 100.461 -26.619 1.00 26.55 728 THR B CA 1
ATOM 11528 C C . THR B 1 728 ? -22.216 101.727 -27.170 1.00 26.64 728 THR B C 1
ATOM 11529 O O . THR B 1 728 ? -22.046 101.887 -28.385 1.00 26.60 728 THR B O 1
ATOM 11533 N N . LEU B 1 729 ? -21.828 102.611 -26.259 1.00 26.33 729 LEU B N 1
ATOM 11534 C CA . LEU B 1 729 ? -20.969 103.730 -26.600 1.00 26.43 729 LEU B CA 1
ATOM 11535 C C . LEU B 1 729 ? -19.669 103.625 -25.818 1.00 26.37 729 LEU B C 1
ATOM 11536 O O . LEU B 1 729 ? -19.670 103.497 -24.596 1.00 26.33 729 LEU B O 1
ATOM 11541 N N . TYR B 1 730 ? -18.566 103.652 -26.554 1.00 26.36 730 TYR B N 1
ATOM 11542 C CA . TYR B 1 730 ? -17.232 103.551 -25.995 1.00 26.53 730 TYR B CA 1
ATOM 11543 C C . TYR B 1 730 ? -16.705 104.979 -25.751 1.00 26.76 730 TYR B C 1
ATOM 11544 O O . TYR B 1 730 ? -17.423 105.810 -25.191 1.00 26.58 730 TYR B O 1
ATOM 11568 N N . GLN B 1 732 ? -15.698 108.818 -25.550 1.00 28.58 732 GLN B N 1
ATOM 11569 C CA . GLN B 1 732 ? -15.966 110.152 -26.076 1.00 29.27 732 GLN B CA 1
ATOM 11570 C C . GLN B 1 732 ? -14.635 110.877 -26.210 1.00 29.80 732 GLN B C 1
ATOM 11571 O O . GLN B 1 732 ? -13.891 111.013 -25.234 1.00 29.98 732 GLN B O 1
ATOM 11577 N N . ASN B 1 733 ? -14.338 111.322 -27.426 1.00 30.36 733 ASN B N 1
ATOM 11578 C CA . ASN B 1 733 ? -13.137 112.091 -27.698 1.00 30.99 733 ASN B CA 1
ATOM 11579 C C . ASN B 1 733 ? -13.490 113.570 -27.816 1.00 31.67 733 ASN B C 1
ATOM 11580 O O . ASN B 1 733 ? -14.422 113.934 -28.537 1.00 31.17 733 ASN B O 1
ATOM 11585 N N . THR B 1 734 ? -12.757 114.409 -27.088 1.00 32.51 734 THR B N 1
ATOM 11586 C CA . THR B 1 734 ? -12.898 115.858 -27.184 1.00 33.47 734 THR B CA 1
ATOM 11587 C C . THR B 1 734 ? -11.615 116.422 -27.775 1.00 34.61 734 THR B C 1
ATOM 11588 O O . THR B 1 734 ? -10.519 116.182 -27.250 1.00 34.60 734 THR B O 1
ATOM 11592 N N . ARG B 1 735 ? -11.748 117.161 -28.872 1.00 35.69 735 ARG B N 1
ATOM 11593 C CA . ARG B 1 735 ? -10.583 117.718 -29.540 1.00 37.09 735 ARG B CA 1
ATOM 11594 C C . ARG B 1 735 ? -9.801 118.653 -28.623 1.00 38.33 735 ARG B C 1
ATOM 11595 O O . ARG B 1 735 ? -10.374 119.503 -27.941 1.00 38.14 735 ARG B O 1
ATOM 11603 N N . ASP B 1 736 ? -8.491 118.442 -28.597 1.00 40.15 736 ASP B N 1
ATOM 11604 C CA . ASP B 1 736 ? -7.545 119.394 -28.047 1.00 42.19 736 ASP B CA 1
ATOM 11605 C C . ASP B 1 736 ? -7.312 120.439 -29.153 1.00 42.70 736 ASP B C 1
ATOM 11606 O O . ASP B 1 736 ? -6.292 120.417 -29.848 1.00 43.09 736 ASP B O 1
ATOM 11611 N N . GLY B 1 737 ? -8.293 121.327 -29.325 1.00 43.29 737 GLY B N 1
ATOM 11612 C CA . GLY B 1 737 ? -8.315 122.286 -30.431 1.00 43.80 737 GLY B CA 1
ATOM 11613 C C . GLY B 1 737 ? -9.684 122.397 -31.085 1.00 44.06 737 GLY B C 1
ATOM 11614 O O . GLY B 1 737 ? -10.663 122.809 -30.453 1.00 44.24 737 GLY B O 1
ATOM 11615 N N . ASN C 1 4 ? 31.737 33.131 41.413 1.00 70.67 4 ASN C N 1
ATOM 11616 C CA . ASN C 1 4 ? 31.205 34.515 41.248 1.00 70.71 4 ASN C CA 1
ATOM 11617 C C . ASN C 1 4 ? 29.745 34.531 40.791 1.00 70.64 4 ASN C C 1
ATOM 11618 O O . ASN C 1 4 ? 28.848 34.847 41.576 1.00 70.76 4 ASN C O 1
ATOM 11623 N N . LEU C 1 5 ? 29.531 34.178 39.522 1.00 70.50 5 LEU C N 1
ATOM 11624 C CA . LEU C 1 5 ? 28.216 34.176 38.854 1.00 70.22 5 LEU C CA 1
ATOM 11625 C C . LEU C 1 5 ? 27.618 35.580 38.666 1.00 70.05 5 LEU C C 1
ATOM 11626 O O . LEU C 1 5 ? 27.221 36.238 39.632 1.00 69.99 5 LEU C O 1
ATOM 11631 N N . LEU C 1 6 ? 27.559 36.017 37.408 1.00 69.89 6 LEU C N 1
ATOM 11632 C CA . LEU C 1 6 ? 27.058 37.346 37.044 1.00 69.78 6 LEU C CA 1
ATOM 11633 C C . LEU C 1 6 ? 25.668 37.307 36.406 1.00 69.70 6 LEU C C 1
ATOM 11634 O O . LEU C 1 6 ? 25.271 36.301 35.814 1.00 69.63 6 LEU C O 1
ATOM 11639 N N . VAL C 1 7 ? 24.948 38.423 36.521 1.00 69.62 7 VAL C N 1
ATOM 11640 C CA . VAL C 1 7 ? 23.588 38.562 36.001 1.00 69.63 7 VAL C CA 1
ATOM 11641 C C . VAL C 1 7 ? 23.463 39.817 35.131 1.00 69.68 7 VAL C C 1
ATOM 11642 O O . VAL C 1 7 ? 23.925 40.892 35.516 1.00 69.68 7 VAL C O 1
ATOM 11646 N N . THR C 1 8 ? 22.835 39.670 33.965 1.00 69.73 8 THR C N 1
ATOM 11647 C CA . THR C 1 8 ? 22.564 40.799 33.073 1.00 69.83 8 THR C CA 1
ATOM 11648 C C . THR C 1 8 ? 21.210 41.440 33.397 1.00 69.99 8 THR C C 1
ATOM 11649 O O . THR C 1 8 ? 20.161 40.808 33.250 1.00 69.97 8 THR C O 1
ATOM 11653 N N . LYS C 1 9 ? 21.247 42.700 33.831 1.00 70.17 9 LYS C N 1
ATOM 11654 C CA . LYS C 1 9 ? 20.037 43.447 34.197 1.00 70.29 9 LYS C CA 1
ATOM 11655 C C . LYS C 1 9 ? 19.181 43.886 33.001 1.00 70.37 9 LYS C C 1
ATOM 11656 O O . LYS C 1 9 ? 19.591 43.755 31.844 1.00 70.38 9 LYS C O 1
ATOM 11662 N N . ARG C 1 10 ? 17.992 44.408 33.305 1.00 70.47 10 ARG C N 1
ATOM 11663 C CA . ARG C 1 10 ? 16.995 44.802 32.300 1.00 70.60 10 ARG C CA 1
ATOM 11664 C C . ARG C 1 10 ? 17.486 45.853 31.302 1.00 70.46 10 ARG C C 1
ATOM 11665 O O . ARG C 1 10 ? 17.024 45.891 30.158 1.00 70.53 10 ARG C O 1
ATOM 11673 N N . ASP C 1 11 ? 18.409 46.706 31.744 1.00 70.16 11 ASP C N 1
ATOM 11674 C CA . ASP C 1 11 ? 19.029 47.696 30.872 1.00 69.84 11 ASP C CA 1
ATOM 11675 C C . ASP C 1 11 ? 20.093 47.017 30.011 1.00 69.35 11 ASP C C 1
ATOM 11676 O O . ASP C 1 11 ? 19.897 46.819 28.809 1.00 69.32 11 ASP C O 1
ATOM 11681 N N . GLY C 1 12 ? 21.206 46.648 30.641 1.00 68.78 12 GLY C N 1
ATOM 11682 C CA . GLY C 1 12 ? 22.320 45.988 29.961 1.00 67.95 12 GLY C CA 1
ATOM 11683 C C . GLY C 1 12 ? 23.527 45.802 30.863 1.00 67.38 12 GLY C C 1
ATOM 11684 O O . GLY C 1 12 ? 24.511 45.161 30.475 1.00 67.38 12 GLY C O 1
ATOM 11685 N N . SER C 1 13 ? 23.446 46.366 32.067 1.00 66.64 13 SER C N 1
ATOM 11686 C CA . SER C 1 13 ? 24.518 46.280 33.062 1.00 65.91 13 SER C CA 1
ATOM 11687 C C . SER C 1 13 ? 24.637 44.885 33.681 1.00 65.24 13 SER C C 1
ATOM 11688 O O . SER C 1 13 ? 23.710 44.075 33.592 1.00 65.25 13 SER C O 1
ATOM 11691 N N . THR C 1 14 ? 25.783 44.612 34.301 1.00 64.34 14 THR C N 1
ATOM 11692 C CA . THR C 1 14 ? 25.996 43.350 35.010 1.00 63.41 14 THR C CA 1
ATOM 11693 C C . THR C 1 14 ? 26.198 43.559 36.511 1.00 62.74 14 THR C C 1
ATOM 11694 O O . THR C 1 14 ? 26.986 44.411 36.934 1.00 62.70 14 THR C O 1
ATOM 11698 N N . GLU C 1 15 ? 25.464 42.784 37.305 1.00 61.75 15 GLU C N 1
ATOM 11699 C CA . GLU C 1 15 ? 25.622 42.755 38.760 1.00 60.75 15 GLU C CA 1
ATOM 11700 C C . GLU C 1 15 ? 25.857 41.309 39.182 1.00 59.79 15 GLU C C 1
ATOM 11701 O O . GLU C 1 15 ? 25.433 40.385 38.486 1.00 59.71 15 GLU C O 1
ATOM 11707 N N . ARG C 1 16 ? 26.530 41.115 40.315 1.00 58.60 16 ARG C N 1
ATOM 11708 C CA . ARG C 1 16 ? 26.715 39.776 40.874 1.00 57.48 16 ARG C CA 1
ATOM 11709 C C . ARG C 1 16 ? 25.370 39.161 41.260 1.00 56.29 16 ARG C C 1
ATOM 11710 O O . ARG C 1 16 ? 24.427 39.878 41.618 1.00 56.15 16 ARG C O 1
ATOM 11718 N N . ILE C 1 17 ? 25.287 37.836 41.168 1.00 54.69 17 ILE C N 1
ATOM 11719 C CA . ILE C 1 17 ? 24.065 37.104 41.488 1.00 53.05 17 ILE C CA 1
ATOM 11720 C C . ILE C 1 17 ? 23.679 37.356 42.955 1.00 51.72 17 ILE C C 1
ATOM 11721 O O . ILE C 1 17 ? 24.529 37.300 43.845 1.00 51.65 17 ILE C O 1
ATOM 11726 N N . ASN C 1 18 ? 22.412 37.682 43.195 1.00 49.97 18 ASN C N 1
ATOM 11727 C CA . ASN C 1 18 ? 21.918 37.827 44.564 1.00 48.38 18 ASN C CA 1
ATOM 11728 C C . ASN C 1 18 ? 20.994 36.674 44.954 1.00 46.99 18 ASN C C 1
ATOM 11729 O O . ASN C 1 18 ? 19.773 36.733 44.753 1.00 46.65 18 ASN C O 1
ATOM 11734 N N . LEU C 1 19 ? 21.595 35.627 45.515 1.00 45.18 19 LEU C N 1
ATOM 11735 C CA . LEU C 1 19 ? 20.868 34.406 45.846 1.00 43.61 19 LEU C CA 1
ATOM 11736 C C . LEU C 1 19 ? 19.974 34.585 47.075 1.00 42.57 19 LEU C C 1
ATOM 11737 O O . LEU C 1 19 ? 18.948 33.913 47.197 1.00 42.39 19 LEU C O 1
ATOM 11742 N N . ASP C 1 20 ? 20.363 35.496 47.967 1.00 41.23 20 ASP C N 1
ATOM 11743 C CA . ASP C 1 20 ? 19.531 35.881 49.109 1.00 40.19 20 ASP C CA 1
ATOM 11744 C C . ASP C 1 20 ? 18.221 36.523 48.647 1.00 38.97 20 ASP C C 1
ATOM 11745 O O . ASP C 1 20 ? 17.163 36.234 49.199 1.00 38.41 20 ASP C O 1
ATOM 11750 N N . LYS C 1 21 ? 18.303 37.390 47.637 1.00 37.61 21 LYS C N 1
ATOM 11751 C CA . LYS C 1 21 ? 17.114 38.061 47.093 1.00 36.74 21 LYS C CA 1
ATOM 11752 C C . LYS C 1 21 ? 16.154 37.071 46.432 1.00 34.95 21 LYS C C 1
ATOM 11753 O O . LYS C 1 21 ? 14.944 37.177 46.612 1.00 34.82 21 LYS C O 1
ATOM 11759 N N . ILE C 1 22 ? 16.704 36.117 45.677 1.00 33.10 22 ILE C N 1
ATOM 11760 C CA . ILE C 1 22 ? 15.918 35.026 45.094 1.00 31.58 22 ILE C CA 1
ATOM 11761 C C . ILE C 1 22 ? 15.224 34.229 46.195 1.00 30.38 22 ILE C C 1
ATOM 11762 O O . ILE C 1 22 ? 14.021 33.965 46.117 1.00 29.71 22 ILE C O 1
ATOM 11767 N N . HIS C 1 23 ? 15.989 33.860 47.221 1.00 29.22 23 HIS C N 1
ATOM 11768 C CA . HIS C 1 23 ? 15.449 33.094 48.333 1.00 28.52 23 HIS C CA 1
ATOM 11769 C C . HIS C 1 23 ? 14.293 33.841 49.009 1.00 28.14 23 HIS C C 1
ATOM 11770 O O . HIS C 1 23 ? 13.256 33.252 49.297 1.00 27.50 23 HIS C O 1
ATOM 11777 N N . ARG C 1 24 ? 14.476 35.142 49.226 1.00 27.87 24 ARG C N 1
ATOM 11778 C CA . ARG C 1 24 ? 13.461 35.968 49.874 1.00 28.36 24 ARG C CA 1
ATOM 11779 C C . ARG C 1 24 ? 12.152 36.081 49.082 1.00 27.26 24 ARG C C 1
ATOM 11780 O O . ARG C 1 24 ? 11.077 36.094 49.671 1.00 26.96 24 ARG C O 1
ATOM 11788 N N . VAL C 1 25 ? 12.246 36.144 47.757 1.00 26.13 25 VAL C N 1
ATOM 11789 C CA . VAL C 1 25 ? 11.050 36.178 46.912 1.00 25.64 25 VAL C CA 1
ATOM 11790 C C . VAL C 1 25 ? 10.323 34.830 46.951 1.00 24.94 25 VAL C C 1
ATOM 11791 O O . VAL C 1 25 ? 9.099 34.786 47.024 1.00 24.69 25 VAL C O 1
ATOM 11795 N N . LEU C 1 26 ? 11.085 33.739 46.913 1.00 24.47 26 LEU C N 1
ATOM 11796 C CA . LEU C 1 26 ? 10.516 32.400 47.063 1.00 24.35 26 LEU C CA 1
ATOM 11797 C C . LEU C 1 26 ? 9.833 32.226 48.417 1.00 24.00 26 LEU C C 1
ATOM 11798 O O . LEU C 1 26 ? 8.741 31.667 48.505 1.00 23.24 26 LEU C O 1
ATOM 11803 N N . ASP C 1 27 ? 10.492 32.708 49.463 1.00 24.34 27 ASP C N 1
ATOM 11804 C CA . ASP C 1 27 ? 9.923 32.702 50.809 1.00 25.40 27 ASP C CA 1
ATOM 11805 C C . ASP C 1 27 ? 8.601 33.488 50.880 1.00 25.12 27 ASP C C 1
ATOM 11806 O O . ASP C 1 27 ? 7.615 33.008 51.452 1.00 24.79 27 ASP C O 1
ATOM 11811 N N . TRP C 1 28 ? 8.588 34.682 50.285 1.00 24.87 28 TRP C N 1
ATOM 11812 C CA . TRP C 1 28 ? 7.367 35.486 50.171 1.00 25.27 28 TRP C CA 1
ATOM 11813 C C . TRP C 1 28 ? 6.255 34.711 49.466 1.00 25.18 28 TRP C C 1
ATOM 11814 O O . TRP C 1 28 ? 5.133 34.642 49.972 1.00 25.26 28 TRP C O 1
ATOM 11825 N N . ALA C 1 29 ? 6.580 34.111 48.316 1.00 24.80 29 ALA C N 1
ATOM 11826 C CA . ALA C 1 29 ? 5.605 33.372 47.507 1.00 24.53 29 ALA C CA 1
ATOM 11827 C C . ALA C 1 29 ? 5.023 32.154 48.231 1.00 24.67 29 ALA C C 1
ATOM 11828 O O . ALA C 1 29 ? 3.872 31.788 48.002 1.00 23.99 29 ALA C O 1
ATOM 11830 N N . ALA C 1 30 ? 5.828 31.546 49.103 1.00 25.21 30 ALA C N 1
ATOM 11831 C CA . ALA C 1 30 ? 5.477 30.306 49.802 1.00 26.08 30 ALA C CA 1
ATOM 11832 C C . ALA C 1 30 ? 4.604 30.514 51.040 1.00 27.03 30 ALA C C 1
ATOM 11833 O O . ALA C 1 30 ? 4.054 29.554 51.577 1.00 26.78 30 ALA C O 1
ATOM 11835 N N . GLU C 1 31 ? 4.478 31.762 51.482 1.00 28.35 31 GLU C N 1
ATOM 11836 C CA . GLU C 1 31 ? 3.809 32.066 52.742 1.00 29.91 31 GLU C CA 1
ATOM 11837 C C . GLU C 1 31 ? 2.360 31.568 52.721 1.00 29.95 31 GLU C C 1
ATOM 11838 O O . GLU C 1 31 ? 1.627 31.785 51.752 1.00 29.99 31 GLU C O 1
ATOM 11844 N N . GLY C 1 32 ? 1.984 30.835 53.768 1.00 29.97 32 GLY C N 1
ATOM 11845 C CA . GLY C 1 32 ? 0.635 30.290 53.897 1.00 30.08 32 GLY C CA 1
ATOM 11846 C C . GLY C 1 32 ? 0.395 28.990 53.153 1.00 30.06 32 GLY C C 1
ATOM 11847 O O . GLY C 1 32 ? -0.680 28.401 53.268 1.00 30.04 32 GLY C O 1
ATOM 11848 N N . LEU C 1 33 ? 1.395 28.529 52.399 1.00 29.80 33 LEU C N 1
ATOM 11849 C CA . LEU C 1 33 ? 1.256 27.301 51.614 1.00 29.75 33 LEU C CA 1
ATOM 11850 C C . LEU C 1 33 ? 1.769 26.073 52.367 1.00 30.05 33 LEU C C 1
ATOM 11851 O O . LEU C 1 33 ? 2.545 26.193 53.324 1.00 30.02 33 LEU C O 1
ATOM 11856 N N . HIS C 1 34 ? 1.318 24.896 51.940 1.00 30.30 34 HIS C N 1
ATOM 11857 C CA . HIS C 1 34 ? 1.748 23.643 52.563 1.00 30.60 34 HIS C CA 1
ATOM 11858 C C . HIS C 1 34 ? 2.271 22.639 51.539 1.00 29.91 34 HIS C C 1
ATOM 11859 O O . HIS C 1 34 ? 1.909 22.695 50.358 1.00 29.55 34 HIS C O 1
ATOM 11866 N N . ASN C 1 35 ? 3.142 21.740 52.009 1.00 29.01 35 ASN C N 1
ATOM 11867 C CA . ASN C 1 35 ? 3.787 20.708 51.182 1.00 28.39 35 ASN C CA 1
ATOM 11868 C C . ASN C 1 35 ? 4.550 21.261 49.969 1.00 27.44 35 ASN C C 1
ATOM 11869 O O . ASN C 1 35 ? 4.648 20.608 48.927 1.00 27.45 35 ASN C O 1
ATOM 11874 N N . VAL C 1 36 ? 5.091 22.467 50.119 1.00 26.10 36 VAL C N 1
ATOM 11875 C CA . VAL C 1 36 ? 5.961 23.051 49.104 1.00 25.44 36 VAL C CA 1
ATOM 11876 C C . VAL C 1 36 ? 7.373 23.210 49.659 1.00 25.01 36 VAL C C 1
ATOM 11877 O O . VAL C 1 36 ? 7.561 23.525 50.837 1.00 25.06 36 VAL C O 1
ATOM 11881 N N . SER C 1 37 ? 8.356 22.990 48.798 1.00 24.38 37 SER C N 1
ATOM 11882 C CA . SER C 1 37 ? 9.754 23.043 49.197 1.00 24.10 37 SER C CA 1
ATOM 11883 C C . SER C 1 37 ? 10.503 24.108 48.405 1.00 23.76 37 SER C C 1
ATOM 11884 O O . SER C 1 37 ? 10.795 23.926 47.222 1.00 23.07 37 SER C O 1
ATOM 11887 N N . ILE C 1 38 ? 10.795 25.222 49.073 1.00 23.87 38 ILE C N 1
ATOM 11888 C CA . ILE C 1 38 ? 11.598 26.297 48.502 1.00 24.79 38 ILE C CA 1
ATOM 11889 C C . ILE C 1 38 ? 12.966 25.777 48.049 1.00 24.58 38 ILE C C 1
ATOM 11890 O O . ILE C 1 38 ? 13.461 26.170 46.994 1.00 23.96 38 ILE C O 1
ATOM 11895 N N . SER C 1 39 ? 13.569 24.897 48.845 1.00 24.86 39 SER C N 1
ATOM 11896 C CA . SER C 1 39 ? 14.900 24.396 48.517 1.00 25.57 39 SER C CA 1
ATOM 11897 C C . SER C 1 39 ? 14.869 23.522 47.264 1.00 25.43 39 SER C C 1
ATOM 11898 O O . SER C 1 39 ? 15.787 23.569 46.461 1.00 25.68 39 SER C O 1
ATOM 11901 N N . GLN C 1 40 ? 13.795 22.758 47.082 1.00 25.65 40 GLN C N 1
ATOM 11902 C CA . GLN C 1 40 ? 13.622 21.979 45.858 1.00 25.70 40 GLN C CA 1
ATOM 11903 C C . GLN C 1 40 ? 13.508 22.875 44.631 1.00 24.89 40 GLN C C 1
ATOM 11904 O O . GLN C 1 40 ? 14.139 22.606 43.613 1.00 24.39 40 GLN C O 1
ATOM 11910 N N . VAL C 1 41 ? 12.719 23.947 44.742 1.00 23.93 41 VAL C N 1
ATOM 11911 C CA . VAL C 1 41 ? 12.621 24.944 43.674 1.00 23.31 41 VAL C CA 1
ATOM 11912 C C . VAL C 1 41 ? 13.988 25.564 43.378 1.00 23.35 41 VAL C C 1
ATOM 11913 O O . VAL C 1 41 ? 14.373 25.695 42.217 1.00 22.74 41 VAL C O 1
ATOM 11917 N N . GLU C 1 42 ? 14.710 25.947 44.432 1.00 23.78 42 GLU C N 1
ATOM 11918 C CA . GLU C 1 42 ? 16.058 26.511 44.290 1.00 24.43 42 GLU C CA 1
ATOM 11919 C C . GLU C 1 42 ? 17.041 25.547 43.621 1.00 24.32 42 GLU C C 1
ATOM 11920 O O . GLU C 1 42 ? 17.786 25.946 42.739 1.00 24.29 42 GLU C O 1
ATOM 11926 N N . LEU C 1 43 ? 17.036 24.284 44.035 1.00 24.64 43 LEU C N 1
ATOM 11927 C CA . LEU C 1 43 ? 17.957 23.302 43.453 1.00 25.07 43 LEU C CA 1
ATOM 11928 C C . LEU C 1 43 ? 17.708 23.129 41.953 1.00 24.99 43 LEU C C 1
ATOM 11929 O O . LEU C 1 43 ? 18.636 23.230 41.146 1.00 24.75 43 LEU C O 1
ATOM 11934 N N . ARG C 1 44 ? 16.446 22.908 41.593 1.00 24.97 44 ARG C N 1
ATOM 11935 C CA . ARG C 1 44 ? 16.052 22.662 40.207 1.00 25.20 44 ARG C CA 1
ATOM 11936 C C . ARG C 1 44 ? 16.264 23.874 39.296 1.00 24.80 44 ARG C C 1
ATOM 11937 O O . ARG C 1 44 ? 16.564 23.720 38.112 1.00 23.82 44 ARG C O 1
ATOM 11945 N N . SER C 1 45 ? 16.124 25.076 39.855 1.00 24.62 45 SER C N 1
ATOM 11946 C CA . SER C 1 45 ? 16.325 26.295 39.074 1.00 25.10 45 SER C CA 1
ATOM 11947 C C . SER C 1 45 ? 17.794 26.745 39.014 1.00 25.03 45 SER C C 1
ATOM 11948 O O . SER C 1 45 ? 18.286 27.112 37.951 1.00 25.24 45 SER C O 1
ATOM 11951 N N . HIS C 1 46 ? 18.497 26.700 40.141 1.00 25.45 46 HIS C N 1
ATOM 11952 C CA . HIS C 1 46 ? 19.861 27.246 40.212 1.00 25.75 46 HIS C CA 1
ATOM 11953 C C . HIS C 1 46 ? 20.865 26.497 39.317 1.00 25.21 46 HIS C C 1
ATOM 11954 O O . HIS C 1 46 ? 21.819 27.094 38.810 1.00 25.08 46 HIS C O 1
ATOM 11961 N N . ILE C 1 47 ? 20.627 25.202 39.115 1.00 24.57 47 ILE C N 1
ATOM 11962 C CA . ILE C 1 47 ? 21.455 24.376 38.232 1.00 24.19 47 ILE C CA 1
ATOM 11963 C C . ILE C 1 47 ? 21.358 24.825 36.767 1.00 24.44 47 ILE C C 1
ATOM 11964 O O . ILE C 1 47 ? 22.204 24.482 35.950 1.00 24.02 47 ILE C O 1
ATOM 11969 N N . GLN C 1 48 ? 20.328 25.601 36.452 1.00 24.82 48 GLN C N 1
ATOM 11970 C CA . GLN C 1 48 ? 20.124 26.102 35.101 1.00 25.59 48 GLN C CA 1
ATOM 11971 C C . GLN C 1 48 ? 20.680 27.514 34.915 1.00 26.96 48 GLN C C 1
ATOM 11972 O O . GLN C 1 48 ? 20.610 28.059 33.816 1.00 26.98 48 GLN C O 1
ATOM 11978 N N . PHE C 1 49 ? 21.211 28.114 35.981 1.00 28.62 49 PHE C N 1
ATOM 11979 C CA . PHE C 1 49 ? 21.798 29.453 35.865 1.00 30.36 49 PHE C CA 1
ATOM 11980 C C . PHE C 1 49 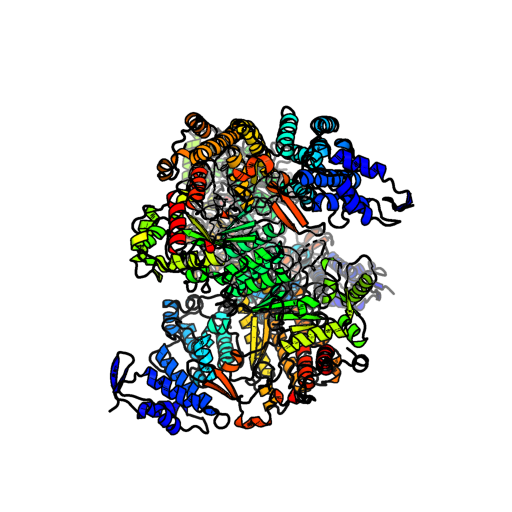? 23.194 29.363 35.254 1.00 31.94 49 PHE C C 1
ATOM 11981 O O . PHE C 1 49 ? 23.933 28.396 35.486 1.00 32.51 49 PHE C O 1
ATOM 11989 N N . TYR C 1 50 ? 23.547 30.371 34.468 1.00 33.63 50 TYR C N 1
ATOM 11990 C CA . TYR C 1 50 ? 24.882 30.457 33.882 1.00 35.25 50 TYR C CA 1
ATOM 11991 C C . TYR C 1 50 ? 25.404 31.883 34.007 1.00 36.12 50 TYR C C 1
ATOM 11992 O O . TYR C 1 50 ? 24.627 32.826 34.162 1.00 36.37 50 TYR C O 1
ATOM 12001 N N . ASP C 1 51 ? 26.723 32.030 33.947 1.00 37.45 51 ASP C N 1
ATOM 12002 C CA . ASP C 1 51 ? 27.361 33.333 34.073 1.00 38.62 51 ASP C CA 1
ATOM 12003 C C . ASP C 1 51 ? 26.898 34.245 32.948 1.00 38.88 51 ASP C C 1
ATOM 12004 O O . ASP C 1 51 ? 27.149 33.965 31.775 1.00 39.38 51 ASP C O 1
ATOM 12009 N N . GLY C 1 52 ? 26.205 35.322 33.310 1.00 39.21 52 GLY C N 1
ATOM 12010 C CA . GLY C 1 52 ? 25.686 36.277 32.327 1.00 39.54 52 GLY C CA 1
ATOM 12011 C C . GLY C 1 52 ? 24.193 36.184 32.061 1.00 39.75 52 GLY C C 1
ATOM 12012 O O . GLY C 1 52 ? 23.656 36.957 31.264 1.00 39.93 52 GLY C O 1
ATOM 12013 N N . ILE C 1 53 ? 23.525 35.235 32.721 1.00 39.90 53 ILE C N 1
ATOM 12014 C CA . ILE C 1 53 ? 22.078 35.022 32.572 1.00 39.85 53 ILE C CA 1
ATOM 12015 C C . ILE C 1 53 ? 21.303 36.299 32.875 1.00 40.12 53 ILE C C 1
ATOM 12016 O O . ILE C 1 53 ? 21.601 36.996 33.848 1.00 40.12 53 ILE C O 1
ATOM 12021 N N . LYS C 1 54 ? 20.320 36.619 32.040 1.00 40.32 54 LYS C N 1
ATOM 12022 C CA . LYS C 1 54 ? 19.546 37.824 32.285 1.00 40.90 54 LYS C CA 1
ATOM 12023 C C . LYS C 1 54 ? 18.449 37.626 33.334 1.00 40.59 54 LYS C C 1
ATOM 12024 O O . LYS C 1 54 ? 17.930 36.523 33.511 1.00 40.47 54 LYS C O 1
ATOM 12030 N N . THR C 1 55 ? 18.137 38.714 34.034 1.00 40.31 55 THR C N 1
ATOM 12031 C CA . THR C 1 55 ? 17.208 38.730 35.166 1.00 40.20 55 THR C CA 1
ATOM 12032 C C . THR C 1 55 ? 15.843 38.120 34.844 1.00 39.55 55 THR C C 1
ATOM 12033 O O . THR C 1 55 ? 15.287 37.378 35.654 1.00 39.44 55 THR C O 1
ATOM 12037 N N . SER C 1 56 ? 15.328 38.422 33.655 1.00 39.13 56 SER C N 1
ATOM 12038 C CA . SER C 1 56 ? 14.032 37.922 33.210 1.00 38.60 56 SER C CA 1
ATOM 12039 C C . SER C 1 56 ? 14.054 36.409 33.044 1.00 38.07 56 SER C C 1
ATOM 12040 O O . SER C 1 56 ? 13.040 35.744 33.259 1.00 37.93 56 SER C O 1
ATOM 12043 N N . ASP C 1 57 ? 15.214 35.880 32.653 1.00 37.27 57 ASP C N 1
ATOM 12044 C CA . ASP C 1 57 ? 15.399 34.443 32.466 1.00 36.59 57 ASP C CA 1
ATOM 12045 C C . ASP C 1 57 ? 15.515 33.702 33.794 1.00 35.26 57 ASP C C 1
ATOM 12046 O O . ASP C 1 57 ? 15.055 32.568 33.907 1.00 34.83 57 ASP C O 1
ATOM 12051 N N . ILE C 1 58 ? 16.134 34.337 34.788 1.00 33.96 58 ILE C N 1
ATOM 12052 C CA . ILE C 1 58 ? 16.135 33.803 36.150 1.00 32.99 58 ILE C CA 1
ATOM 12053 C C . ILE C 1 58 ? 14.696 33.657 36.657 1.00 32.30 58 ILE C C 1
ATOM 12054 O O . ILE C 1 58 ? 14.354 32.642 37.259 1.00 31.77 58 ILE C O 1
ATOM 12059 N N . HIS C 1 59 ? 13.859 34.659 36.385 1.00 31.80 59 HIS C N 1
ATOM 12060 C CA . HIS C 1 59 ? 12.458 34.636 36.821 1.00 31.46 59 HIS C CA 1
ATOM 12061 C C . HIS C 1 59 ? 11.697 33.496 36.179 1.00 30.51 59 HIS C C 1
ATOM 12062 O O . HIS C 1 59 ? 11.037 32.726 36.876 1.00 29.69 59 HIS C O 1
ATOM 12069 N N . GLU C 1 60 ? 11.797 33.390 34.852 1.00 29.54 60 GLU C N 1
ATOM 12070 C CA . GLU C 1 60 ? 11.106 32.333 34.107 1.00 29.13 60 GLU C CA 1
ATOM 12071 C C . GLU C 1 60 ? 11.549 30.951 34.566 1.00 27.77 60 GLU C C 1
ATOM 12072 O O . GLU C 1 60 ? 10.742 30.020 34.623 1.00 27.07 60 GLU C O 1
ATOM 12078 N N . THR C 1 61 ? 12.835 30.836 34.900 1.00 26.67 61 THR C N 1
ATOM 12079 C CA . THR C 1 61 ? 13.413 29.592 35.394 1.00 25.61 61 THR C CA 1
ATOM 12080 C C . THR C 1 61 ? 12.812 29.176 36.739 1.00 24.81 61 THR C C 1
ATOM 12081 O O . THR C 1 61 ? 12.390 28.027 36.890 1.00 24.31 61 THR C O 1
ATOM 12085 N N . ILE C 1 62 ? 12.751 30.099 37.701 1.00 23.99 62 ILE C N 1
ATOM 12086 C CA . ILE C 1 62 ? 12.191 29.774 39.024 1.00 24.06 62 ILE C CA 1
ATOM 12087 C C . ILE C 1 62 ? 10.683 29.499 38.945 1.00 23.07 62 ILE C C 1
ATOM 12088 O O . ILE C 1 62 ? 10.172 28.615 39.637 1.00 22.24 62 ILE C O 1
ATOM 12093 N N . ILE C 1 63 ? 9.988 30.262 38.096 1.00 22.41 63 ILE C N 1
ATOM 12094 C CA . ILE C 1 63 ? 8.557 30.074 37.878 1.00 21.85 63 ILE C CA 1
ATOM 12095 C C . ILE C 1 63 ? 8.298 28.666 37.353 1.00 21.92 63 ILE C C 1
ATOM 12096 O O . ILE C 1 63 ? 7.448 27.952 37.884 1.00 21.54 63 ILE C O 1
ATOM 12101 N N . LYS C 1 64 ? 9.038 28.276 36.311 1.00 21.94 64 LYS C N 1
ATOM 12102 C CA . LYS C 1 64 ? 8.863 26.964 35.694 1.00 22.10 64 LYS C CA 1
ATOM 12103 C C . LYS C 1 64 ? 9.233 25.839 36.659 1.00 21.55 64 LYS C C 1
ATOM 12104 O O . LYS C 1 64 ? 8.576 24.799 36.679 1.00 21.82 64 LYS C O 1
ATOM 12110 N N . ALA C 1 65 ? 10.268 26.056 37.471 1.00 21.09 65 ALA C N 1
ATOM 12111 C CA . ALA C 1 65 ? 10.678 25.070 38.473 1.00 20.52 65 ALA C CA 1
ATOM 12112 C C . ALA C 1 65 ? 9.557 24.788 39.480 1.00 20.31 65 ALA C C 1
ATOM 12113 O O . ALA C 1 65 ? 9.310 23.635 39.837 1.00 19.62 65 ALA C O 1
ATOM 12115 N N . ALA C 1 66 ? 8.871 25.844 39.925 1.00 19.87 66 ALA C N 1
ATOM 12116 C CA . ALA C 1 66 ? 7.727 25.684 40.819 1.00 19.93 66 ALA C CA 1
ATOM 12117 C C . ALA C 1 66 ? 6.572 24.998 40.090 1.00 19.90 66 ALA C C 1
ATOM 12118 O O . ALA C 1 66 ? 5.963 24.063 40.612 1.00 19.70 66 ALA C O 1
ATOM 12120 N N . ALA C 1 67 ? 6.296 25.458 38.873 1.00 20.42 67 ALA C N 1
ATOM 12121 C CA . ALA C 1 67 ? 5.214 24.917 38.051 1.00 21.20 67 ALA C CA 1
ATOM 12122 C C . ALA C 1 67 ? 5.399 23.429 37.742 1.00 21.73 67 ALA C C 1
ATOM 12123 O O . ALA C 1 67 ? 4.432 22.677 37.760 1.00 21.72 67 ALA C O 1
ATOM 12125 N N . ASP C 1 68 ? 6.639 23.012 37.472 1.00 22.65 68 ASP C N 1
ATOM 12126 C CA . ASP C 1 68 ? 6.948 21.597 37.199 1.00 23.19 68 ASP C CA 1
ATOM 12127 C C . ASP C 1 68 ? 6.678 20.683 38.398 1.00 23.24 68 ASP C C 1
ATOM 12128 O O . ASP C 1 68 ? 6.595 19.467 38.239 1.00 23.53 68 ASP C O 1
ATOM 12133 N N . LEU C 1 69 ? 6.534 21.264 39.590 1.00 23.20 69 LEU C N 1
ATOM 12134 C CA . LEU C 1 69 ? 6.260 20.481 40.803 1.00 23.21 69 LEU C CA 1
ATOM 12135 C C . LEU C 1 69 ? 4.774 20.401 41.193 1.00 23.25 69 LEU C C 1
ATOM 12136 O O . LEU C 1 69 ? 4.424 19.781 42.198 1.00 23.08 69 LEU C O 1
ATOM 12141 N N . ILE C 1 70 ? 3.902 21.021 40.398 1.00 23.11 70 ILE C N 1
ATOM 12142 C CA . ILE C 1 70 ? 2.463 20.939 40.639 1.00 22.92 70 ILE C CA 1
ATOM 12143 C C . ILE C 1 70 ? 2.004 19.481 40.529 1.00 23.35 70 ILE C C 1
ATOM 12144 O O . ILE C 1 70 ? 2.244 18.832 39.517 1.00 22.89 70 ILE C O 1
ATOM 12149 N N . SER C 1 71 ? 1.344 18.985 41.576 1.00 24.03 71 SER C N 1
ATOM 12150 C CA . SER C 1 71 ? 0.763 17.642 41.578 1.00 24.99 71 SER C CA 1
ATOM 12151 C C . SER C 1 71 ? -0.453 17.600 42.501 1.00 25.58 71 SER C C 1
ATOM 12152 O O . SER C 1 71 ? -0.687 18.532 43.258 1.00 25.46 71 SER C O 1
ATOM 12155 N N . ARG C 1 72 ? -1.213 16.511 42.459 1.00 26.75 72 ARG C N 1
ATOM 12156 C CA . ARG C 1 72 ? -2.362 16.359 43.362 1.00 28.35 72 ARG C CA 1
ATOM 12157 C C . ARG C 1 72 ? -1.940 16.223 44.834 1.00 28.65 72 ARG C C 1
ATOM 12158 O O . ARG C 1 72 ? -2.687 16.599 45.733 1.00 29.04 72 ARG C O 1
ATOM 12166 N N . ASP C 1 73 ? -0.742 15.695 45.065 1.00 29.23 73 ASP C N 1
ATOM 12167 C CA . ASP C 1 73 ? -0.184 15.568 46.410 1.00 29.67 73 ASP C CA 1
ATOM 12168 C C . ASP C 1 73 ? 0.417 16.874 46.926 1.00 29.14 73 ASP C C 1
ATOM 12169 O O . ASP C 1 73 ? 0.461 17.112 48.141 1.00 29.19 73 ASP C O 1
ATOM 12174 N N . ALA C 1 74 ? 0.882 17.715 46.006 1.00 28.16 74 ALA C N 1
ATOM 12175 C CA . ALA C 1 74 ? 1.397 19.034 46.367 1.00 27.34 74 ALA C CA 1
ATOM 12176 C C . ALA C 1 74 ? 0.721 20.147 45.533 1.00 27.08 74 ALA C C 1
ATOM 12177 O O . ALA C 1 74 ? 1.391 20.845 44.765 1.00 26.30 74 ALA C O 1
ATOM 12179 N N . PRO C 1 75 ? -0.612 20.316 45.693 1.00 26.85 75 PRO C N 1
ATOM 12180 C CA . PRO C 1 75 ? -1.367 21.290 44.885 1.00 26.65 75 PRO C CA 1
ATOM 12181 C C . PRO C 1 75 ? -0.961 22.745 45.114 1.00 26.09 75 PRO C C 1
ATOM 12182 O O . PRO C 1 75 ? -1.127 23.561 44.214 1.00 26.23 75 PRO C O 1
ATOM 12186 N N . ASP C 1 76 ? -0.418 23.065 46.289 1.00 25.46 76 ASP C N 1
ATOM 12187 C CA . ASP C 1 76 ? -0.030 24.445 46.610 1.00 24.72 76 ASP C CA 1
ATOM 12188 C C . ASP C 1 76 ? 1.113 25.006 45.754 1.00 24.03 76 ASP C C 1
ATOM 12189 O O . ASP C 1 76 ? 1.370 26.210 45.792 1.00 23.88 76 ASP C O 1
ATOM 12194 N N . TYR C 1 77 ? 1.793 24.146 44.994 1.00 23.20 77 TYR C N 1
ATOM 12195 C CA . TYR C 1 77 ? 2.745 24.612 43.974 1.00 22.90 77 TYR C CA 1
ATOM 12196 C C . TYR C 1 77 ? 2.068 25.444 42.872 1.00 22.60 77 TYR C C 1
ATOM 12197 O O . TYR C 1 77 ? 2.718 26.275 42.254 1.00 22.38 77 TYR C O 1
ATOM 12206 N N . GLN C 1 78 ? 0.773 25.208 42.640 1.00 22.32 78 GLN C N 1
ATOM 12207 C CA . GLN C 1 78 ? -0.053 26.044 41.753 1.00 22.61 78 GLN C CA 1
ATOM 12208 C C . GLN C 1 78 ? 0.006 27.498 42.163 1.00 22.37 78 GLN C C 1
ATOM 12209 O O . GLN C 1 78 ? 0.033 28.390 41.324 1.00 22.42 78 GLN C O 1
ATOM 12215 N N . TYR C 1 79 ? -0.010 27.715 43.472 1.00 22.30 79 TYR C N 1
ATOM 12216 C CA . TYR C 1 79 ? -0.057 29.041 44.033 1.00 22.63 79 TYR C CA 1
ATOM 12217 C C . TYR C 1 79 ? 1.347 29.624 44.204 1.00 22.27 79 TYR C C 1
ATOM 12218 O O . TYR C 1 79 ? 1.552 30.821 43.999 1.00 22.03 79 TYR C O 1
ATOM 12227 N N . LEU C 1 80 ? 2.321 28.770 44.519 1.00 21.27 80 LEU C N 1
ATOM 12228 C CA . LEU C 1 80 ? 3.723 29.187 44.522 1.00 20.48 80 LEU C CA 1
ATOM 12229 C C . LEU C 1 80 ? 4.156 29.724 43.152 1.00 19.86 80 LEU C C 1
ATOM 12230 O O . LEU C 1 80 ? 4.654 30.847 43.058 1.00 19.22 80 LEU C O 1
ATOM 12235 N N . ALA C 1 81 ? 3.963 28.917 42.105 1.00 19.01 81 ALA C N 1
ATOM 12236 C CA . ALA C 1 81 ? 4.301 29.314 40.739 1.00 18.93 81 ALA C CA 1
ATOM 12237 C C . ALA C 1 81 ? 3.516 30.547 40.269 1.00 18.98 81 ALA C C 1
ATOM 12238 O O . ALA C 1 81 ? 4.075 31.411 39.598 1.00 19.21 81 ALA C O 1
ATOM 12240 N N . ALA C 1 82 ? 2.232 30.618 40.625 1.00 18.96 82 ALA C N 1
ATOM 12241 C CA . ALA C 1 82 ? 1.385 31.777 40.297 1.00 19.17 82 ALA C CA 1
ATOM 12242 C C . ALA C 1 82 ? 1.913 33.089 40.872 1.00 19.17 82 ALA C C 1
ATOM 12243 O O . ALA C 1 82 ? 1.999 34.096 40.171 1.00 18.99 82 ALA C O 1
ATOM 12245 N N . ARG C 1 83 ? 2.250 33.070 42.156 1.00 19.50 83 ARG C N 1
ATOM 12246 C CA . ARG C 1 83 ? 2.742 34.252 42.853 1.00 19.61 83 ARG C CA 1
ATOM 12247 C C . ARG C 1 83 ? 4.083 34.739 42.312 1.00 19.70 83 ARG C C 1
ATOM 12248 O O . ARG C 1 83 ? 4.299 35.949 42.195 1.00 19.30 83 ARG C O 1
ATOM 12256 N N . LEU C 1 84 ? 4.961 33.796 41.966 1.00 19.35 84 LEU C N 1
ATOM 12257 C CA . LEU C 1 84 ? 6.223 34.108 41.283 1.00 19.84 84 LEU C CA 1
ATOM 12258 C C . LEU C 1 84 ? 5.994 34.734 39.896 1.00 19.93 84 LEU C C 1
ATOM 12259 O O . LEU C 1 84 ? 6.700 35.668 39.497 1.00 20.22 84 LEU C O 1
ATOM 12264 N N . ALA C 1 85 ? 5.023 34.202 39.161 1.00 19.97 85 ALA C N 1
ATOM 12265 C CA . ALA C 1 85 ? 4.635 34.772 37.872 1.00 20.38 85 ALA C CA 1
ATOM 12266 C C . ALA C 1 85 ? 4.032 36.177 38.045 1.00 20.51 85 ALA C C 1
ATOM 12267 O O . ALA C 1 85 ? 4.360 37.095 37.285 1.00 20.06 85 ALA C O 1
ATOM 12269 N N . ILE C 1 86 ? 3.179 36.346 39.058 1.00 20.82 86 ILE C N 1
ATOM 12270 C CA . ILE C 1 86 ? 2.615 37.664 39.383 1.00 21.41 86 ILE C CA 1
ATOM 12271 C C . ILE C 1 86 ? 3.718 38.694 39.655 1.00 22.47 86 ILE C C 1
ATOM 12272 O O . ILE C 1 86 ? 3.694 39.804 39.104 1.00 22.30 86 ILE C O 1
ATOM 12277 N N . PHE C 1 87 ? 4.668 38.318 40.513 1.00 23.51 87 PHE C N 1
ATOM 12278 C CA . PHE C 1 87 ? 5.834 39.138 40.841 1.00 24.43 87 PHE C CA 1
ATOM 12279 C C . PHE C 1 87 ? 6.544 39.593 39.570 1.00 25.03 87 PHE C C 1
ATOM 12280 O O . PHE C 1 87 ? 6.777 40.789 39.371 1.00 25.03 87 PHE C O 1
ATOM 12288 N N . HIS C 1 88 ? 6.880 38.624 38.720 1.00 25.45 88 HIS C N 1
ATOM 12289 C CA . HIS C 1 88 ? 7.557 38.869 37.446 1.00 26.28 88 HIS C CA 1
ATOM 12290 C C . HIS C 1 88 ? 6.768 39.833 36.543 1.00 26.09 88 HIS C C 1
ATOM 12291 O O . HIS C 1 88 ? 7.347 40.725 35.918 1.00 25.42 88 HIS C O 1
ATOM 12298 N N . LEU C 1 89 ? 5.451 39.644 36.490 1.00 26.20 89 LEU C N 1
ATOM 12299 C CA . LEU C 1 89 ? 4.566 40.481 35.678 1.00 26.75 89 LEU C CA 1
ATOM 12300 C C . LEU C 1 89 ? 4.420 41.900 36.238 1.00 27.20 89 LEU C C 1
ATOM 12301 O O . LEU C 1 89 ? 4.271 42.856 35.468 1.00 27.51 89 LEU C O 1
ATOM 12306 N N . ARG C 1 90 ? 4.460 42.039 37.563 1.00 27.90 90 ARG C N 1
ATOM 12307 C CA . ARG C 1 90 ? 4.519 43.364 38.196 1.00 28.92 90 ARG C CA 1
ATOM 12308 C C . ARG C 1 90 ? 5.752 44.136 37.737 1.00 30.11 90 ARG C C 1
ATOM 12309 O O . ARG C 1 90 ? 5.655 45.316 37.386 1.00 30.15 90 ARG C O 1
ATOM 12317 N N . LYS C 1 91 ? 6.906 43.468 37.750 1.00 31.37 91 LYS C N 1
ATOM 12318 C CA . LYS C 1 91 ? 8.166 44.074 37.314 1.00 33.09 91 LYS C CA 1
ATOM 12319 C C . LYS C 1 91 ? 8.124 44.434 35.827 1.00 33.17 91 LYS C C 1
ATOM 12320 O O . LYS C 1 91 ? 8.495 45.546 35.443 1.00 33.61 91 LYS C O 1
ATOM 12326 N N . LYS C 1 92 ? 7.649 43.503 35.002 1.00 33.15 92 LYS C N 1
ATOM 12327 C CA . LYS C 1 92 ? 7.491 43.741 33.566 1.00 33.61 92 LYS C CA 1
ATOM 12328 C C . LYS C 1 92 ? 6.653 44.983 33.267 1.00 33.26 92 LYS C C 1
ATOM 12329 O O . LYS C 1 92 ? 7.017 45.779 32.396 1.00 33.49 92 LYS C O 1
ATOM 12335 N N . ALA C 1 93 ? 5.549 45.144 34.001 1.00 32.56 93 ALA C N 1
ATOM 12336 C CA . ALA C 1 93 ? 4.596 46.233 33.773 1.00 31.98 93 ALA C CA 1
ATOM 12337 C C . ALA C 1 93 ? 4.976 47.558 34.437 1.00 31.58 93 ALA C C 1
ATOM 12338 O O . ALA C 1 93 ? 4.729 48.625 33.873 1.00 31.24 93 ALA C O 1
ATOM 12340 N N . TYR C 1 94 ? 5.562 47.486 35.629 1.00 31.09 94 TYR C N 1
ATOM 12341 C CA . TYR C 1 94 ? 5.743 48.673 36.461 1.00 30.87 94 TYR C CA 1
ATOM 12342 C C . TYR C 1 94 ? 7.186 48.970 36.862 1.00 31.38 94 TYR C C 1
ATOM 12343 O O . TYR C 1 94 ? 7.460 50.036 37.410 1.00 31.80 94 TYR C O 1
ATOM 12352 N N . GLY C 1 95 ? 8.095 48.034 36.604 1.00 31.83 95 GLY C N 1
ATOM 12353 C CA . GLY C 1 95 ? 9.496 48.183 37.019 1.00 32.40 95 GLY C CA 1
ATOM 12354 C C . GLY C 1 95 ? 9.683 47.987 38.514 1.00 32.58 95 GLY C C 1
ATOM 12355 O O . GLY C 1 95 ? 10.747 48.280 39.059 1.00 32.78 95 GLY C O 1
ATOM 12356 N N . GLN C 1 96 ? 8.636 47.493 39.171 1.00 32.63 96 GLN C N 1
ATOM 12357 C CA . GLN C 1 96 ? 8.618 47.267 40.618 1.00 32.71 96 GLN C CA 1
ATOM 12358 C C . GLN C 1 96 ? 7.399 46.413 40.977 1.00 32.27 96 GLN C C 1
ATOM 12359 O O . GLN C 1 96 ? 6.525 46.201 40.129 1.00 32.04 96 GLN C O 1
ATOM 12365 N N . PHE C 1 97 ? 7.339 45.932 42.220 1.00 31.91 97 PHE C N 1
ATOM 12366 C CA . PHE C 1 97 ? 6.229 45.069 42.644 1.00 31.69 97 PHE C CA 1
ATOM 12367 C C . PHE C 1 97 ? 4.949 45.864 42.891 1.00 31.68 97 PHE C C 1
ATOM 12368 O O . PHE C 1 97 ? 3.878 45.479 42.417 1.00 31.43 97 PHE C O 1
ATOM 12376 N N . GLU C 1 98 ? 5.077 46.960 43.639 1.00 31.58 98 GLU C N 1
ATOM 12377 C CA . GLU C 1 98 ? 3.975 47.883 43.908 1.00 31.86 98 GLU C CA 1
ATOM 12378 C C . GLU C 1 98 ? 3.454 48.515 42.619 1.00 31.01 98 GLU C C 1
ATOM 12379 O O . GLU C 1 98 ? 4.226 49.139 41.887 1.00 30.71 98 GLU C O 1
ATOM 12385 N N . PRO C 1 99 ? 2.153 48.335 42.323 1.00 30.42 99 PRO C N 1
ATOM 12386 C CA . PRO C 1 99 ? 1.575 49.065 41.194 1.00 29.95 99 PRO C CA 1
ATOM 12387 C C . PRO C 1 99 ? 1.419 50.562 41.497 1.00 29.40 99 PRO C C 1
ATOM 12388 O O . PRO C 1 99 ? 1.249 50.941 42.662 1.00 29.26 99 PRO C O 1
ATOM 12392 N N . PRO C 1 100 ? 1.454 51.407 40.450 1.00 28.89 100 PRO C N 1
ATOM 12393 C CA . PRO C 1 100 ? 1.301 52.849 40.631 1.00 28.43 100 PRO C CA 1
ATOM 12394 C C . PRO C 1 100 ? -0.125 53.182 41.049 1.00 27.90 100 PRO C C 1
ATOM 12395 O O . PRO C 1 100 ? -0.984 52.299 41.051 1.00 27.71 100 PRO C O 1
ATOM 12399 N N . ALA C 1 101 ? -0.370 54.441 41.410 1.00 27.34 101 ALA C N 1
ATOM 12400 C CA . ALA C 1 101 ? -1.730 54.918 41.626 1.00 26.54 101 ALA C CA 1
ATOM 12401 C C . ALA C 1 101 ? -2.548 54.721 40.356 1.00 25.89 101 ALA C C 1
ATOM 12402 O O . ALA C 1 101 ? -2.021 54.839 39.248 1.00 25.75 101 ALA C O 1
ATOM 12404 N N . LEU C 1 102 ? -3.829 54.416 40.528 1.00 25.35 102 LEU C N 1
ATOM 12405 C CA . LEU C 1 102 ? -4.725 54.119 39.415 1.00 25.26 102 LEU C CA 1
ATOM 12406 C C . LEU C 1 102 ? -4.802 55.259 38.388 1.00 25.09 102 LEU C C 1
ATOM 12407 O O . LEU C 1 102 ? -4.684 55.013 37.191 1.00 24.88 102 LEU C O 1
ATOM 12412 N N . TYR C 1 103 ? -4.992 56.496 38.856 1.00 25.08 103 TYR C N 1
ATOM 12413 C CA . TYR C 1 103 ? -5.013 57.657 37.956 1.00 24.84 103 TYR C CA 1
ATOM 12414 C C . TYR C 1 103 ? -3.746 57.734 37.109 1.00 24.51 103 TYR C C 1
ATOM 12415 O O . TYR C 1 103 ? -3.831 57.849 35.890 1.00 24.40 103 TYR C O 1
ATOM 12424 N N . ASP C 1 104 ? -2.582 57.653 37.755 1.00 24.54 104 ASP C N 1
ATOM 12425 C CA . ASP C 1 104 ? -1.295 57.715 37.057 1.00 24.68 104 ASP C CA 1
ATOM 12426 C C . ASP C 1 104 ? -1.168 56.635 35.992 1.00 24.05 104 ASP C C 1
ATOM 12427 O O . ASP C 1 104 ? -0.667 56.896 34.889 1.00 23.73 104 ASP C O 1
ATOM 12432 N N . HIS C 1 105 ? -1.597 55.420 36.341 1.00 23.24 105 HIS C N 1
ATOM 12433 C CA . HIS C 1 105 ? -1.597 54.290 35.404 1.00 22.64 105 HIS C CA 1
ATOM 12434 C C . HIS C 1 105 ? -2.500 54.576 34.202 1.00 22.18 105 HIS C C 1
ATOM 12435 O O . HIS C 1 105 ? -2.085 54.400 33.062 1.00 22.26 105 HIS C O 1
ATOM 12442 N N . VAL C 1 106 ? -3.724 55.024 34.463 1.00 22.15 106 VAL C N 1
ATOM 12443 C CA . VAL C 1 106 ? -4.689 55.278 33.387 1.00 22.17 106 VAL C CA 1
ATOM 12444 C C . VAL C 1 106 ? -4.203 56.385 32.428 1.00 22.51 106 VAL C C 1
ATOM 12445 O O . VAL C 1 106 ? -4.293 56.230 31.208 1.00 22.16 106 VAL C O 1
ATOM 12449 N N . VAL C 1 107 ? -3.668 57.473 32.992 1.00 22.85 107 VAL C N 1
ATOM 12450 C CA . VAL C 1 107 ? -3.098 58.580 32.209 1.00 23.41 107 VAL C CA 1
ATOM 12451 C C . VAL C 1 107 ? -1.991 58.078 31.285 1.00 23.86 107 VAL C C 1
ATOM 12452 O O . VAL C 1 107 ? -2.001 58.376 30.083 1.00 23.88 107 VAL C O 1
ATOM 12456 N N . LYS C 1 108 ? -1.058 57.299 31.840 1.00 23.80 108 LYS C N 1
ATOM 12457 C CA . LYS C 1 108 ? 0.019 56.693 31.054 1.00 24.64 108 LYS C CA 1
ATOM 12458 C C . LYS C 1 108 ? -0.510 55.822 29.907 1.00 24.13 108 LYS C C 1
ATOM 12459 O O . LYS C 1 108 ? -0.034 55.921 28.778 1.00 23.60 108 LYS C O 1
ATOM 12465 N N . MET C 1 109 ? -1.498 54.979 30.207 1.00 24.03 109 MET C N 1
ATOM 12466 C CA . MET C 1 109 ? -2.050 54.046 29.225 1.00 23.91 109 MET C CA 1
ATOM 12467 C C . MET C 1 109 ? -2.851 54.760 28.142 1.00 24.08 109 MET C C 1
ATOM 12468 O O . MET C 1 109 ? -2.849 54.342 26.991 1.00 23.91 109 MET C O 1
ATOM 12473 N N . VAL C 1 110 ? -3.547 55.828 28.522 1.00 24.43 110 VAL C N 1
ATOM 12474 C CA . VAL C 1 110 ? -4.262 56.651 27.548 1.00 25.01 110 VAL C CA 1
ATOM 12475 C C . VAL C 1 110 ? -3.255 57.332 26.620 1.00 25.46 110 VAL C C 1
ATOM 12476 O O . VAL C 1 110 ? -3.424 57.303 25.407 1.00 25.48 110 VAL C O 1
ATOM 12480 N N . GLU C 1 111 ? -2.193 57.896 27.195 1.00 26.27 111 GLU C N 1
ATOM 12481 C CA . GLU C 1 111 ? -1.076 58.446 26.415 1.00 27.56 111 GLU C CA 1
ATOM 12482 C C . GLU C 1 111 ? -0.516 57.464 25.381 1.00 27.91 111 GLU C C 1
ATOM 12483 O O . GLU C 1 111 ? -0.284 57.830 24.223 1.00 27.56 111 GLU C O 1
ATOM 12489 N N . MET C 1 112 ? -0.301 56.220 25.810 1.00 28.07 112 MET C N 1
ATOM 12490 C CA . MET C 1 112 ? 0.237 55.172 24.943 1.00 28.85 112 MET C CA 1
ATOM 12491 C C . MET C 1 112 ? -0.813 54.628 23.967 1.00 27.83 112 MET C C 1
ATOM 12492 O O . MET C 1 112 ? -0.488 53.855 23.068 1.00 27.87 112 MET C O 1
ATOM 12497 N N . GLY C 1 113 ? -2.068 55.026 24.157 1.00 27.04 113 GLY C N 1
ATOM 12498 C CA . GLY C 1 113 ? -3.162 54.567 23.302 1.00 26.62 113 GLY C CA 1
ATOM 12499 C C . GLY C 1 113 ? -3.624 53.150 23.613 1.00 26.39 113 GLY C C 1
ATOM 12500 O O . GLY C 1 113 ? -4.231 52.486 22.769 1.00 26.14 113 GLY C O 1
ATOM 12501 N N . LYS C 1 114 ? -3.335 52.683 24.824 1.00 25.85 114 LYS C N 1
ATOM 12502 C CA . LYS C 1 114 ? -3.692 51.321 25.212 1.00 25.80 114 LYS C CA 1
ATOM 12503 C C . LYS C 1 114 ? -5.048 51.260 25.922 1.00 25.28 114 LYS C C 1
ATOM 12504 O O . LYS C 1 114 ? -5.768 50.265 25.804 1.00 24.67 114 LYS C O 1
ATOM 12510 N N . TYR C 1 115 ? -5.380 52.323 26.659 1.00 25.05 115 TYR C N 1
ATOM 12511 C CA . TYR C 1 115 ? -6.708 52.486 27.257 1.00 25.09 115 TYR C CA 1
ATOM 12512 C C . TYR C 1 115 ? -7.497 53.543 26.490 1.00 25.48 115 TYR C C 1
ATOM 12513 O O . TYR C 1 115 ? -6.915 54.455 25.897 1.00 24.93 115 TYR C O 1
ATOM 12522 N N . ASP C 1 116 ? -8.821 53.423 26.524 1.00 26.05 116 ASP C N 1
ATOM 12523 C CA . ASP C 1 116 ? -9.709 54.408 25.911 1.00 26.68 116 ASP C CA 1
ATOM 12524 C C . ASP C 1 116 ? -9.717 55.700 26.740 1.00 27.20 116 ASP C C 1
ATOM 12525 O O . ASP C 1 116 ? -9.882 55.669 27.966 1.00 26.56 116 ASP C O 1
ATOM 12530 N N . ASN C 1 117 ? -9.535 56.834 26.063 1.00 27.76 117 ASN C N 1
ATOM 12531 C CA . ASN C 1 117 ? -9.518 58.140 26.726 1.00 28.34 117 ASN C CA 1
ATOM 12532 C C . ASN C 1 117 ? -10.863 58.564 27.325 1.00 28.31 117 ASN C C 1
ATOM 12533 O O . ASN C 1 117 ? -10.903 59.482 28.141 1.00 28.52 117 ASN C O 1
ATOM 12538 N N . HIS C 1 118 ? -11.952 57.898 26.933 1.00 28.37 118 HIS C N 1
ATOM 12539 C CA . HIS C 1 118 ? -13.265 58.150 27.547 1.00 28.96 118 HIS C CA 1
ATOM 12540 C C . HIS C 1 118 ? -13.286 57.858 29.050 1.00 28.63 118 HIS C C 1
ATOM 12541 O O . HIS C 1 118 ? -14.101 58.428 29.778 1.00 28.32 118 HIS C O 1
ATOM 12548 N N . LEU C 1 119 ? -12.392 56.976 29.505 1.00 28.01 119 LEU C N 1
ATOM 12549 C CA . LEU C 1 119 ? -12.199 56.739 30.934 1.00 28.12 119 LEU C CA 1
ATOM 12550 C C . LEU C 1 119 ? -11.849 58.037 31.678 1.00 28.09 119 LEU C C 1
ATOM 12551 O O . LEU C 1 119 ? -12.409 58.327 32.730 1.00 27.99 119 LEU C O 1
ATOM 12556 N N . LEU C 1 120 ? -10.921 58.804 31.117 1.00 28.31 120 LEU C N 1
ATOM 12557 C CA . LEU C 1 120 ? -10.472 60.056 31.729 1.00 29.04 120 LEU C CA 1
ATOM 12558 C C . LEU C 1 120 ? -11.474 61.206 31.542 1.00 29.61 120 LEU C C 1
ATOM 12559 O O . LEU C 1 120 ? -11.473 62.166 32.316 1.00 29.79 120 LEU C O 1
ATOM 12564 N N . GLU C 1 121 ? -12.328 61.091 30.524 1.00 30.33 121 GLU C N 1
ATOM 12565 C CA . GLU C 1 121 ? -13.465 61.989 30.342 1.00 31.24 121 GLU C CA 1
ATOM 12566 C C . GLU C 1 121 ? -14.570 61.725 31.353 1.00 31.14 121 GLU C C 1
ATOM 12567 O O . GLU C 1 121 ? -15.134 62.665 31.913 1.00 31.30 121 GLU C O 1
ATOM 12573 N N . ASP C 1 122 ? -14.878 60.446 31.579 1.00 30.83 122 ASP C N 1
ATOM 12574 C CA . ASP C 1 122 ? -16.057 60.052 32.359 1.00 30.51 122 ASP C CA 1
ATOM 12575 C C . ASP C 1 122 ? -15.840 60.107 33.866 1.00 30.00 122 ASP C C 1
ATOM 12576 O O . ASP C 1 122 ? -16.805 60.210 34.626 1.00 29.48 122 ASP C O 1
ATOM 12581 N N . TYR C 1 123 ? -14.579 60.008 34.287 1.00 29.47 123 TYR C N 1
ATOM 12582 C CA . TYR C 1 123 ? -14.225 60.020 35.700 1.00 28.99 123 TYR C CA 1
ATOM 12583 C C . TYR C 1 123 ? -13.161 61.069 35.987 1.00 29.28 123 TYR C C 1
ATOM 12584 O O . TYR C 1 123 ? -12.207 61.226 35.218 1.00 29.14 123 TYR C O 1
ATOM 12593 N N . THR C 1 124 ? -13.322 61.769 37.108 1.00 29.85 124 THR C N 1
ATOM 12594 C CA . THR C 1 124 ? -12.335 62.747 37.567 1.00 30.48 124 THR C CA 1
ATOM 12595 C C . THR C 1 124 ? -11.177 62.041 38.265 1.00 30.82 124 THR C C 1
ATOM 12596 O O . THR C 1 124 ? -11.290 60.872 38.647 1.00 30.55 124 THR C O 1
ATOM 12600 N N . GLU C 1 125 ? -10.071 62.760 38.435 1.00 31.08 125 GLU C N 1
ATOM 12601 C CA . GLU C 1 125 ? -8.934 62.285 39.220 1.00 31.64 125 GLU C CA 1
ATOM 12602 C C . GLU C 1 125 ? -9.366 61.866 40.628 1.00 31.66 125 GLU C C 1
ATOM 12603 O O . GLU C 1 125 ? -8.892 60.854 41.155 1.00 31.19 125 GLU C O 1
ATOM 12609 N N . GLU C 1 126 ? -10.266 62.657 41.219 1.00 31.91 126 GLU C N 1
ATOM 12610 C CA . GLU C 1 126 ? -10.824 62.389 42.539 1.00 32.37 126 GLU C CA 1
ATOM 12611 C C . GLU C 1 126 ? -11.525 61.038 42.542 1.00 31.99 126 GLU C C 1
ATOM 12612 O O . GLU C 1 126 ? -11.339 60.239 43.457 1.00 32.04 126 GLU C O 1
ATOM 12618 N N . GLU C 1 127 ? -12.322 60.797 41.505 1.00 31.41 127 GLU C N 1
ATOM 12619 C CA . GLU C 1 127 ? -13.039 59.539 41.345 1.00 31.06 127 GLU C CA 1
ATOM 12620 C C . GLU C 1 127 ? -12.092 58.350 41.158 1.00 30.76 127 GLU C C 1
ATOM 12621 O O . GLU C 1 127 ? -12.358 57.269 41.688 1.00 30.60 127 GLU C O 1
ATOM 12627 N N . PHE C 1 128 ? -10.991 58.559 40.431 1.00 30.23 128 PHE C N 1
ATOM 12628 C CA . PHE C 1 128 ? -9.965 57.529 40.265 1.00 30.36 128 PHE C CA 1
ATOM 12629 C C . PHE C 1 128 ? -9.246 57.219 41.571 1.00 30.87 128 PHE C C 1
ATOM 12630 O O . PHE C 1 128 ? -8.929 56.057 41.848 1.00 30.56 128 PHE C O 1
ATOM 12638 N N . LYS C 1 129 ? -8.988 58.261 42.363 1.00 31.40 129 LYS C N 1
ATOM 12639 C CA . LYS C 1 129 ? -8.444 58.103 43.714 1.00 32.11 129 LYS C CA 1
ATOM 12640 C C . LYS C 1 129 ? -9.375 57.255 44.583 1.00 31.91 129 LYS C C 1
ATOM 12641 O O . LYS C 1 129 ? -8.917 56.361 45.295 1.00 31.79 129 LYS C O 1
ATOM 12647 N N . GLN C 1 130 ? -10.675 57.535 44.511 1.00 32.09 130 GLN C N 1
ATOM 12648 C CA . GLN C 1 130 ? -11.686 56.750 45.221 1.00 32.96 130 GLN C CA 1
ATOM 12649 C C . GLN C 1 130 ? -11.683 55.288 44.768 1.00 32.54 130 GLN C C 1
ATOM 12650 O O . GLN C 1 130 ? -11.716 54.376 45.596 1.00 32.41 130 GLN C O 1
ATOM 12656 N N . MET C 1 131 ? -11.648 55.076 43.453 1.00 32.16 131 MET C N 1
ATOM 12657 C CA . MET C 1 131 ? -11.588 53.726 42.893 1.00 32.07 131 MET C CA 1
ATOM 12658 C C . MET C 1 131 ? -10.332 52.976 43.323 1.00 31.45 131 MET C C 1
ATOM 12659 O O . MET C 1 131 ? -10.387 51.770 43.571 1.00 31.52 131 MET C O 1
ATOM 12664 N N . ASP C 1 132 ? -9.214 53.694 43.431 1.00 30.84 132 ASP C N 1
ATOM 12665 C CA . ASP C 1 132 ? -7.956 53.100 43.878 1.00 30.38 132 ASP C CA 1
ATOM 12666 C C . ASP C 1 132 ? -8.078 52.535 45.299 1.00 30.02 132 ASP C C 1
ATOM 12667 O O . ASP C 1 132 ? -7.424 51.542 45.620 1.00 30.23 132 ASP C O 1
ATOM 12672 N N . THR C 1 133 ? -8.927 53.151 46.128 1.00 29.16 133 THR C N 1
ATOM 12673 C CA . THR C 1 133 ? -9.192 52.656 47.486 1.00 28.67 133 THR C CA 1
ATOM 12674 C C . THR C 1 133 ? -10.010 51.361 47.512 1.00 28.10 133 THR C C 1
ATOM 12675 O O . THR C 1 133 ? -9.943 50.615 48.488 1.00 27.92 133 THR C O 1
ATOM 12679 N N . PHE C 1 134 ? -10.778 51.098 46.453 1.00 27.80 134 PHE C N 1
ATOM 12680 C CA . PHE C 1 134 ? -11.525 49.838 46.339 1.00 27.56 134 PHE C CA 1
ATOM 12681 C C . PHE C 1 134 ? -10.583 48.674 46.056 1.00 27.15 134 PHE C C 1
ATOM 12682 O O . PHE C 1 134 ? -10.831 47.544 46.490 1.00 27.26 134 PHE C O 1
ATOM 12690 N N . ILE C 1 135 ? -9.512 48.965 45.319 1.00 26.51 135 ILE C N 1
ATOM 12691 C CA . ILE C 1 135 ? -8.587 47.952 44.827 1.00 26.06 135 ILE C CA 1
ATOM 12692 C C . ILE C 1 135 ? -7.832 47.259 45.953 1.00 25.80 135 ILE C C 1
ATOM 12693 O O . ILE C 1 135 ? -7.405 47.889 46.918 1.00 25.66 135 ILE C O 1
ATOM 12698 N N . ASP C 1 136 ? -7.674 45.949 45.809 1.00 25.31 136 ASP C N 1
ATOM 12699 C CA . ASP C 1 136 ? -6.790 45.196 46.666 1.00 24.73 136 ASP C CA 1
ATOM 12700 C C . ASP C 1 136 ? -5.858 44.372 45.781 1.00 24.63 136 ASP C C 1
ATOM 12701 O O . ASP C 1 136 ? -6.221 43.293 45.327 1.00 24.03 136 ASP C O 1
ATOM 12706 N N . HIS C 1 137 ? -4.664 44.898 45.542 1.00 24.58 137 HIS C N 1
ATOM 12707 C CA . HIS C 1 137 ? -3.674 44.236 44.694 1.00 25.16 137 HIS C CA 1
ATOM 12708 C C . HIS C 1 137 ? -3.226 42.867 45.217 1.00 25.23 137 HIS C C 1
ATOM 12709 O O . HIS C 1 137 ? -2.722 42.044 44.452 1.00 25.69 137 HIS C O 1
ATOM 12716 N N . ASP C 1 138 ? -3.424 42.629 46.513 1.00 25.24 138 ASP C N 1
ATOM 12717 C CA . ASP C 1 138 ? -3.110 41.338 47.129 1.00 25.19 138 ASP C CA 1
ATOM 12718 C C . ASP C 1 138 ? -4.016 40.226 46.601 1.00 24.59 138 ASP C C 1
ATOM 12719 O O . ASP C 1 138 ? -3.710 39.049 46.766 1.00 24.34 138 ASP C O 1
ATOM 12724 N N . ARG C 1 139 ? -5.118 40.595 45.951 1.00 23.70 139 ARG C N 1
ATOM 12725 C CA . ARG C 1 139 ? -5.990 39.586 45.344 1.00 23.45 139 ARG C CA 1
ATOM 12726 C C . ARG C 1 139 ? -5.322 38.864 44.161 1.00 22.49 139 ARG C C 1
ATOM 12727 O O . ARG C 1 139 ? -5.740 37.776 43.800 1.00 22.80 139 ARG C O 1
ATOM 12735 N N . ASP C 1 140 ? -4.263 39.453 43.604 1.00 22.04 140 ASP C N 1
ATOM 12736 C CA . ASP C 1 140 ? -3.421 38.774 42.604 1.00 21.98 140 ASP C CA 1
ATOM 12737 C C . ASP C 1 140 ? -2.770 37.505 43.169 1.00 22.11 140 ASP C C 1
ATOM 12738 O O . ASP C 1 140 ? -2.389 36.611 42.419 1.00 21.88 140 ASP C O 1
ATOM 12743 N N . MET C 1 141 ? -2.623 37.449 44.492 1.00 22.87 141 MET C N 1
ATOM 12744 C CA . MET C 1 141 ? -1.995 36.306 45.162 1.00 23.69 141 MET C CA 1
ATOM 12745 C C . MET C 1 141 ? -2.941 35.101 45.299 1.00 23.00 141 MET C C 1
ATOM 12746 O O . MET C 1 141 ? -2.527 34.028 45.759 1.00 23.25 141 MET C O 1
ATOM 12751 N N . THR C 1 142 ? -4.196 35.286 44.889 1.00 21.99 142 THR C N 1
ATOM 12752 C CA . THR C 1 142 ? -5.222 34.242 44.972 1.00 21.38 142 THR C CA 1
ATOM 12753 C C . THR C 1 142 ? -5.389 33.454 43.674 1.00 20.45 142 THR C C 1
ATOM 12754 O O . THR C 1 142 ? -6.142 32.491 43.642 1.00 20.77 142 THR C O 1
ATOM 12758 N N . PHE C 1 143 ? -4.716 33.874 42.607 1.00 20.15 143 PHE C N 1
ATOM 12759 C CA . PHE C 1 143 ? -4.754 33.143 41.335 1.00 19.51 143 PHE C CA 1
ATOM 12760 C C . PHE C 1 143 ? -3.903 31.884 41.417 1.00 19.21 143 PHE C C 1
ATOM 12761 O O . PHE C 1 143 ? -2.856 31.884 42.064 1.00 18.34 143 PHE C O 1
ATOM 12769 N N . SER C 1 144 ? -4.366 30.827 40.747 1.00 19.09 144 SER C N 1
ATOM 12770 C CA . SER C 1 144 ? -3.573 29.631 40.492 1.00 18.95 144 SER C CA 1
ATOM 12771 C C . SER C 1 144 ? -2.676 29.883 39.284 1.00 18.97 144 SER C C 1
ATOM 12772 O O . SER C 1 144 ? -2.869 30.860 38.555 1.00 19.11 144 SER C O 1
ATOM 12775 N N . TYR C 1 145 ? -1.693 29.008 39.073 1.00 18.74 145 TYR C N 1
ATOM 12776 C CA . TYR C 1 145 ? -0.731 29.185 37.990 1.00 18.88 145 TYR C CA 1
ATOM 12777 C C . TYR C 1 145 ? -1.352 29.197 36.595 1.00 19.02 145 TYR C C 1
ATOM 12778 O O . TYR C 1 145 ? -1.014 30.053 35.766 1.00 18.89 145 TYR C O 1
ATOM 12787 N N . ALA C 1 146 ? -2.237 28.236 36.328 1.00 19.10 146 ALA C N 1
ATOM 12788 C CA . ALA C 1 146 ? -2.948 28.192 35.049 1.00 19.45 146 ALA C CA 1
ATOM 12789 C C . ALA C 1 146 ? -3.775 29.456 34.822 1.00 19.27 146 ALA C C 1
ATOM 12790 O O . ALA C 1 146 ? -3.874 29.929 33.697 1.00 19.56 146 ALA C O 1
ATOM 12792 N N . ALA C 1 147 ? -4.352 30.004 35.891 1.00 19.27 147 ALA C N 1
ATOM 12793 C CA . ALA C 1 147 ? -5.068 31.273 35.813 1.00 19.36 147 ALA C CA 1
ATOM 12794 C C . ALA C 1 147 ? -4.151 32.399 35.316 1.00 19.46 147 ALA C C 1
ATOM 12795 O O . ALA C 1 147 ? -4.512 33.147 34.401 1.00 19.16 147 ALA C O 1
ATOM 12797 N N . VAL C 1 148 ? -2.961 32.494 35.906 1.00 19.46 148 VAL C N 1
ATOM 12798 C CA . VAL C 1 148 ? -1.997 33.540 35.551 1.00 19.80 148 VAL C CA 1
ATOM 12799 C C . VAL C 1 148 ? -1.535 33.432 34.093 1.00 20.30 148 VAL C C 1
ATOM 12800 O O . VAL C 1 148 ? -1.410 34.446 33.404 1.00 20.46 148 VAL C O 1
ATOM 12804 N N . LYS C 1 149 ? -1.298 32.206 33.628 1.00 20.77 149 LYS C N 1
ATOM 12805 C CA . LYS C 1 149 ? -0.957 31.961 32.228 1.00 21.79 149 LYS C CA 1
ATOM 12806 C C . LYS C 1 149 ? -2.089 32.391 31.280 1.00 22.33 149 LYS C C 1
ATOM 12807 O O . LYS C 1 149 ? -1.833 32.952 30.218 1.00 22.02 149 LYS C O 1
ATOM 12813 N N . GLN C 1 150 ? -3.336 32.142 31.676 1.00 23.01 150 GLN C N 1
ATOM 12814 C CA . GLN C 1 150 ? -4.485 32.633 30.908 1.00 24.23 150 GLN C CA 1
ATOM 12815 C C . GLN C 1 150 ? -4.544 34.163 30.914 1.00 24.40 150 GLN C C 1
ATOM 12816 O O . GLN C 1 150 ? -4.734 34.784 29.864 1.00 24.60 150 GLN C O 1
ATOM 12822 N N . LEU C 1 151 ? -4.360 34.765 32.089 1.00 24.93 151 LEU C N 1
ATOM 12823 C CA . LEU C 1 151 ? -4.298 36.225 32.210 1.00 25.86 151 LEU C CA 1
ATOM 12824 C C . LEU C 1 151 ? -3.237 36.816 31.289 1.00 26.78 151 LEU C C 1
ATOM 12825 O O . LEU C 1 151 ? -3.518 37.734 30.516 1.00 26.68 151 LEU C O 1
ATOM 12830 N N . GLU C 1 152 ? -2.024 36.275 31.385 1.00 27.42 152 GLU C N 1
ATOM 12831 C CA . GLU C 1 152 ? -0.871 36.748 30.627 1.00 29.00 152 GLU C CA 1
ATOM 12832 C C . GLU C 1 152 ? -1.076 36.551 29.127 1.00 29.16 152 GLU C C 1
ATOM 12833 O O . GLU C 1 152 ? -0.702 37.410 28.323 1.00 29.53 152 GLU C O 1
ATOM 12839 N N . GLY C 1 153 ? -1.687 35.424 28.770 1.00 29.57 153 GLY C N 1
ATOM 12840 C CA . GLY C 1 153 ? -1.948 35.060 27.383 1.00 29.96 153 GLY C CA 1
ATOM 12841 C C . GLY C 1 153 ? -3.073 35.813 26.691 1.00 30.35 153 GLY C C 1
ATOM 12842 O O . GLY C 1 153 ? -2.917 36.236 25.548 1.00 30.58 153 GLY C O 1
ATOM 12843 N N . LYS C 1 154 ? -4.208 35.989 27.360 1.00 30.33 154 LYS C N 1
ATOM 12844 C CA . LYS C 1 154 ? -5.371 36.553 26.672 1.00 30.67 154 LYS C CA 1
ATOM 12845 C C . LYS C 1 154 ? -6.204 37.646 27.367 1.00 30.33 154 LYS C C 1
ATOM 12846 O O . LYS C 1 154 ? -7.218 38.090 26.812 1.00 30.46 154 LYS C O 1
ATOM 12852 N N . TYR C 1 155 ? -5.789 38.080 28.552 1.00 28.95 155 TYR C N 1
ATOM 12853 C CA . TYR C 1 155 ? -6.572 39.051 29.308 1.00 28.09 155 TYR C CA 1
ATOM 12854 C C . TYR C 1 155 ? -5.840 40.383 29.396 1.00 27.27 155 TYR C C 1
ATOM 12855 O O . TYR C 1 155 ? -6.387 41.419 29.013 1.00 26.44 155 TYR C O 1
ATOM 12864 N N . LEU C 1 156 ? -4.607 40.348 29.906 1.00 26.23 156 LEU C N 1
ATOM 12865 C CA . LEU C 1 156 ? -3.868 41.566 30.237 1.00 25.88 156 LEU C CA 1
ATOM 12866 C C . LEU C 1 156 ? -3.492 42.353 28.993 1.00 26.33 156 LEU C C 1
ATOM 12867 O O . LEU C 1 156 ? -3.047 41.772 27.994 1.00 26.03 156 LEU C O 1
ATOM 12872 N N . VAL C 1 157 ? -3.688 43.670 29.059 1.00 26.66 157 VAL C N 1
ATOM 12873 C CA . VAL C 1 157 ? -3.358 44.561 27.950 1.00 27.38 157 VAL C CA 1
ATOM 12874 C C . VAL C 1 157 ? -1.849 44.541 27.737 1.00 28.52 157 VAL C C 1
ATOM 12875 O O . VAL C 1 157 ? -1.074 44.685 28.685 1.00 28.37 157 VAL C O 1
ATOM 12879 N N . GLN C 1 158 ? -1.446 44.343 26.485 1.00 30.12 158 GLN C N 1
ATOM 12880 C CA . GLN C 1 158 ? -0.064 44.012 26.164 1.00 32.18 158 GLN C CA 1
ATOM 12881 C C . GLN C 1 158 ? 0.272 44.275 24.699 1.00 33.88 158 GLN C C 1
ATOM 12882 O O . GLN C 1 158 ? -0.621 44.368 23.850 1.00 34.10 158 GLN C O 1
ATOM 12888 N N . ASN C 1 159 ? 1.567 44.366 24.417 1.00 36.00 159 ASN C N 1
ATOM 12889 C CA . ASN C 1 159 ? 2.068 44.446 23.051 1.00 38.29 159 ASN C CA 1
ATOM 12890 C C . ASN C 1 159 ? 2.380 43.049 22.514 1.00 39.81 159 ASN C C 1
ATOM 12891 O O . ASN C 1 159 ? 3.311 42.386 22.988 1.00 39.96 159 ASN C O 1
ATOM 12896 N N . ARG C 1 160 ? 1.601 42.614 21.523 1.00 41.82 160 ARG C N 1
ATOM 12897 C CA . ARG C 1 160 ? 1.790 41.302 20.888 1.00 43.75 160 ARG C CA 1
ATOM 12898 C C . ARG C 1 160 ? 3.127 41.164 20.156 1.00 44.38 160 ARG C C 1
ATOM 12899 O O . ARG C 1 160 ? 3.693 40.068 20.088 1.00 44.76 160 ARG C O 1
ATOM 12907 N N . VAL C 1 161 ? 3.622 42.276 19.615 1.00 44.91 161 VAL C N 1
ATOM 12908 C CA . VAL C 1 161 ? 4.891 42.293 18.885 1.00 45.36 161 VAL C CA 1
ATOM 12909 C C . VAL C 1 161 ? 6.077 42.151 19.842 1.00 45.45 161 VAL C C 1
ATOM 12910 O O . VAL C 1 161 ? 6.894 41.235 19.699 1.00 45.69 161 VAL C O 1
ATOM 12914 N N . THR C 1 162 ? 6.147 43.046 20.827 1.00 45.24 162 THR C N 1
ATOM 12915 C CA . THR C 1 162 ? 7.327 43.180 21.677 1.00 44.93 162 THR C CA 1
ATOM 12916 C C . THR C 1 162 ? 7.273 42.357 22.968 1.00 44.48 162 THR C C 1
ATOM 12917 O O . THR C 1 162 ? 8.228 42.375 23.749 1.00 44.83 162 THR C O 1
ATOM 12921 N N . GLY C 1 163 ? 6.164 41.652 23.198 1.00 43.63 163 GLY C N 1
ATOM 12922 C CA . GLY C 1 163 ? 5.980 40.864 24.426 1.00 42.32 163 GLY C CA 1
ATOM 12923 C C . GLY C 1 163 ? 5.676 41.662 25.695 1.00 41.31 163 GLY C C 1
ATOM 12924 O O . GLY C 1 163 ? 5.421 41.078 26.750 1.00 41.39 163 GLY C O 1
ATOM 12925 N N . GLU C 1 164 ? 5.698 42.990 25.598 1.00 39.91 164 GLU C N 1
ATOM 12926 C CA . GLU C 1 164 ? 5.461 43.875 26.748 1.00 38.89 164 GLU C CA 1
ATOM 12927 C C . GLU C 1 164 ? 4.067 43.705 27.367 1.00 37.01 164 GLU C C 1
ATOM 12928 O O . GLU C 1 164 ? 3.075 43.690 26.655 1.00 36.70 164 GLU C O 1
ATOM 12934 N N . ILE C 1 165 ? 4.009 43.557 28.689 1.00 35.38 165 ILE C N 1
ATOM 12935 C CA . ILE C 1 165 ? 2.736 43.567 29.423 1.00 33.88 165 ILE C CA 1
ATOM 12936 C C . ILE C 1 165 ? 2.594 44.918 30.135 1.00 32.52 165 ILE C C 1
ATOM 12937 O O . ILE C 1 165 ? 3.545 45.407 30.741 1.00 32.15 165 ILE C O 1
ATOM 12942 N N . TYR C 1 166 ? 1.408 45.515 30.052 1.00 30.95 166 TYR C N 1
ATOM 12943 C CA . TYR C 1 166 ? 1.218 46.896 30.507 1.00 29.55 166 TYR C CA 1
ATOM 12944 C C . TYR C 1 166 ? 0.414 47.062 31.796 1.00 28.11 166 TYR C C 1
ATOM 12945 O O . TYR C 1 166 ? 0.453 48.126 32.415 1.00 28.16 166 TYR C O 1
ATOM 12954 N N . GLU C 1 167 ? -0.317 46.023 32.191 1.00 26.05 167 GLU C N 1
ATOM 12955 C CA . GLU C 1 167 ? -1.229 46.124 33.323 1.00 24.33 167 GLU C CA 1
ATOM 12956 C C . GLU C 1 167 ? -1.155 44.876 34.208 1.00 23.58 167 GLU C C 1
ATOM 12957 O O . GLU C 1 167 ? -0.495 43.890 33.865 1.00 23.78 167 GLU C O 1
ATOM 12963 N N . SER C 1 168 ? -1.819 44.945 35.354 1.00 22.48 168 SER C N 1
ATOM 12964 C CA . SER C 1 168 ? -1.970 43.806 36.254 1.00 21.79 168 SER C CA 1
ATOM 12965 C C . SER C 1 168 ? -3.462 43.528 36.430 1.00 21.01 168 SER C C 1
ATOM 12966 O O . SER C 1 168 ? -4.295 44.341 36.010 1.00 20.73 168 SER C O 1
ATOM 12969 N N . ALA C 1 169 ? -3.800 42.386 37.035 1.00 20.02 169 ALA C N 1
ATOM 12970 C CA . ALA C 1 169 ? -5.190 41.902 37.070 1.00 19.36 169 ALA C CA 1
ATOM 12971 C C . ALA C 1 169 ? -6.211 42.816 37.752 1.00 18.95 169 ALA C C 1
ATOM 12972 O O . ALA C 1 169 ? -7.345 42.913 37.292 1.00 18.91 169 ALA C O 1
ATOM 12974 N N . GLN C 1 170 ? -5.834 43.461 38.852 1.00 18.88 170 GLN C N 1
ATOM 12975 C CA . GLN C 1 170 ? -6.799 44.292 39.575 1.00 19.13 170 GLN C CA 1
ATOM 12976 C C . GLN C 1 170 ? -7.127 45.568 38.791 1.00 18.94 170 GLN C C 1
ATOM 12977 O O . GLN C 1 170 ? -8.224 46.097 38.919 1.00 19.30 170 GLN C O 1
ATOM 12983 N N . PHE C 1 171 ? -6.188 46.044 37.974 1.00 19.12 171 PHE C N 1
ATOM 12984 C CA . PHE C 1 171 ? -6.476 47.164 37.066 1.00 19.33 171 PHE C CA 1
ATOM 12985 C C . PHE C 1 171 ? -7.461 46.757 35.978 1.00 19.50 171 PHE C C 1
ATOM 12986 O O . PHE C 1 171 ? -8.375 47.510 35.644 1.00 19.77 171 PHE C O 1
ATOM 12994 N N . LEU C 1 172 ? -7.282 45.555 35.432 1.00 19.16 172 LEU C N 1
ATOM 12995 C CA . LEU C 1 172 ? -8.248 45.004 34.495 1.00 18.83 172 LEU C CA 1
ATOM 12996 C C . LEU C 1 172 ? -9.629 44.994 35.142 1.00 18.68 172 LEU C C 1
ATOM 12997 O O . LEU C 1 172 ? -10.589 45.478 34.549 1.00 19.19 172 LEU C O 1
ATOM 13002 N N . TYR C 1 173 ? -9.735 44.455 36.357 1.00 18.71 173 TYR C N 1
ATOM 13003 C CA . TYR C 1 173 ? -11.050 44.277 36.991 1.00 18.81 173 TYR C CA 1
ATOM 13004 C C . TYR C 1 173 ? -11.735 45.613 37.328 1.00 18.73 173 TYR C C 1
ATOM 13005 O O . TYR C 1 173 ? -12.934 45.766 37.094 1.00 18.82 173 TYR C O 1
ATOM 13014 N N . ILE C 1 174 ? -10.982 46.553 37.894 1.00 18.81 174 ILE C N 1
ATOM 13015 C CA . ILE C 1 174 ? -11.561 47.851 38.302 1.00 19.47 174 ILE C CA 1
ATOM 13016 C C . ILE C 1 174 ? -11.992 48.680 37.087 1.00 19.44 174 ILE C C 1
ATOM 13017 O O . ILE C 1 174 ? -13.003 49.383 37.139 1.00 19.65 174 ILE C O 1
ATOM 13022 N N . LEU C 1 175 ? -11.243 48.561 35.990 1.00 19.43 175 LEU C N 1
ATOM 13023 C CA . LEU C 1 175 ? -11.506 49.357 34.788 1.00 19.42 175 LEU C CA 1
ATOM 13024 C C . LEU C 1 175 ? -12.600 48.768 33.906 1.00 19.53 175 LEU C C 1
ATOM 13025 O O . LEU C 1 175 ? -13.345 49.512 33.255 1.00 19.60 175 LEU C O 1
ATOM 13030 N N . VAL C 1 176 ? -12.718 47.440 33.885 1.00 18.99 176 VAL C N 1
ATOM 13031 C CA . VAL C 1 176 ? -13.918 46.824 33.312 1.00 18.61 176 VAL C CA 1
ATOM 13032 C C . VAL C 1 176 ? -15.160 47.321 34.067 1.00 18.90 176 VAL C C 1
ATOM 13033 O O . VAL C 1 176 ? -16.155 47.708 33.451 1.00 18.78 176 VAL C O 1
ATOM 13037 N N . ALA C 1 177 ? -15.097 47.305 35.395 1.00 18.50 177 ALA C N 1
ATOM 13038 C CA . ALA C 1 177 ? -16.191 47.823 36.217 1.00 19.07 177 ALA C CA 1
ATOM 13039 C C . ALA C 1 177 ? -16.470 49.307 35.903 1.00 19.08 177 ALA C C 1
ATOM 13040 O O . ALA C 1 177 ? -17.610 49.688 35.672 1.00 19.29 177 ALA C O 1
ATOM 13042 N N . ALA C 1 178 ? -15.422 50.122 35.896 1.00 19.64 178 ALA C N 1
ATOM 13043 C CA . ALA C 1 178 ? -15.536 51.563 35.611 1.00 20.50 178 ALA C CA 1
ATOM 13044 C C . ALA C 1 178 ? -16.153 51.851 34.243 1.00 21.04 178 ALA C C 1
ATOM 13045 O O . ALA C 1 178 ? -17.021 52.727 34.123 1.00 21.52 178 ALA C O 1
ATOM 13047 N N . CYS C 1 179 ? -15.736 51.103 33.220 1.00 21.35 179 CYS C N 1
ATOM 13048 C CA . CYS C 1 179 ? -16.287 51.281 31.870 1.00 22.28 179 CYS C CA 1
ATOM 13049 C C . CYS C 1 179 ? -17.754 50.923 31.770 1.00 22.26 179 CYS C C 1
ATOM 13050 O O . CYS C 1 179 ? -18.540 51.676 31.195 1.00 22.32 179 CYS C O 1
ATOM 13053 N N . LEU C 1 180 ? -18.121 49.774 32.336 1.00 22.05 180 LEU C N 1
ATOM 13054 C CA . LEU C 1 180 ? -19.483 49.256 32.191 1.00 21.97 180 LEU C CA 1
ATOM 13055 C C . LEU C 1 180 ? -20.532 50.068 32.960 1.00 22.12 180 LEU C C 1
ATOM 13056 O O . LEU C 1 180 ? -21.698 50.122 32.562 1.00 22.19 180 LEU C O 1
ATOM 13061 N N . PHE C 1 181 ? -20.121 50.688 34.058 1.00 22.09 181 PHE C N 1
ATOM 13062 C CA . PHE C 1 181 ? -21.035 51.508 34.835 1.00 22.82 181 PHE C CA 1
ATOM 13063 C C . PHE C 1 181 ? -20.800 53.016 34.632 1.00 23.62 181 PHE C C 1
ATOM 13064 O O . PHE C 1 181 ? -21.325 53.822 35.386 1.00 23.91 181 PHE C O 1
ATOM 13072 N N . SER C 1 182 ? -20.034 53.390 33.606 1.00 24.52 182 SER C N 1
ATOM 13073 C CA . SER C 1 182 ? -19.638 54.793 33.406 1.00 25.72 182 SER C CA 1
ATOM 13074 C C . SER C 1 182 ? -20.802 55.765 33.202 1.00 26.38 182 SER C C 1
ATOM 13075 O O . SER C 1 182 ? -20.684 56.931 33.561 1.00 26.56 182 SER C O 1
ATOM 13078 N N . ASN C 1 183 ? -21.913 55.284 32.645 1.00 27.36 183 ASN C N 1
ATOM 13079 C CA . ASN C 1 183 ? -23.087 56.126 32.405 1.00 28.83 183 ASN C CA 1
ATOM 13080 C C . ASN C 1 183 ? -24.022 56.305 33.597 1.00 29.05 183 ASN C C 1
ATOM 13081 O O . ASN C 1 183 ? -24.976 57.074 33.517 1.00 29.15 183 ASN C O 1
ATOM 13086 N N . TYR C 1 184 ? -23.757 55.596 34.691 1.00 29.50 184 TYR C N 1
ATOM 13087 C CA . TYR C 1 184 ? -24.603 55.680 35.881 1.00 29.86 184 TYR C CA 1
ATOM 13088 C C . TYR C 1 184 ? -24.512 57.059 36.553 1.00 30.86 184 TYR C C 1
ATOM 13089 O O . TYR C 1 184 ? -23.481 57.728 36.460 1.00 30.29 184 TYR C O 1
ATOM 13098 N N . PRO C 1 185 ? -25.607 57.502 37.203 1.00 31.98 185 PRO C N 1
ATOM 13099 C CA . PRO C 1 185 ? -25.563 58.772 37.940 1.00 32.97 185 PRO C CA 1
ATOM 13100 C C . PRO C 1 185 ? -24.559 58.725 39.095 1.00 33.99 185 PRO C C 1
ATOM 13101 O O . PRO C 1 185 ? -24.395 57.677 39.729 1.00 34.04 185 PRO C O 1
ATOM 13105 N N . ARG C 1 186 ? -23.897 59.850 39.360 1.00 35.13 186 ARG C N 1
ATOM 13106 C CA . ARG C 1 186 ? -22.868 59.939 40.408 1.00 36.37 186 ARG C CA 1
ATOM 13107 C C . ARG C 1 186 ? -23.369 59.522 41.799 1.00 36.60 186 ARG C C 1
ATOM 13108 O O . ARG C 1 186 ? -22.568 59.241 42.692 1.00 37.02 186 ARG C O 1
ATOM 13116 N N . GLU C 1 187 ? -24.684 59.480 41.984 1.00 36.59 187 GLU C N 1
ATOM 13117 C CA . GLU C 1 187 ? -25.254 59.035 43.255 1.00 36.98 187 GLU C CA 1
ATOM 13118 C C . GLU C 1 187 ? -25.041 57.548 43.527 1.00 36.28 187 GLU C C 1
ATOM 13119 O O . GLU C 1 187 ? -24.902 57.149 44.686 1.00 36.32 187 GLU C O 1
ATOM 13125 N N . THR C 1 188 ? -25.012 56.736 42.467 1.00 35.36 188 THR C N 1
ATOM 13126 C CA . THR C 1 188 ? -24.897 55.280 42.604 1.00 34.21 188 THR C CA 1
ATOM 13127 C C . THR C 1 188 ? -23.660 54.688 41.905 1.00 33.62 188 THR C C 1
ATOM 13128 O O . THR C 1 188 ? -23.278 53.541 42.179 1.00 32.97 188 THR C O 1
ATOM 13132 N N . ARG C 1 189 ? -23.036 55.479 41.028 1.00 32.58 189 ARG C N 1
ATOM 13133 C CA . ARG C 1 189 ? -22.013 54.990 40.098 1.00 31.94 189 ARG C CA 1
ATOM 13134 C C . ARG C 1 189 ? -20.833 54.249 40.739 1.00 31.35 189 ARG C C 1
ATOM 13135 O O . ARG C 1 189 ? -20.556 53.103 40.374 1.00 30.99 189 ARG C O 1
ATOM 13143 N N . LEU C 1 190 ? -20.151 54.889 41.683 1.00 30.36 190 LEU C N 1
ATOM 13144 C CA . LEU C 1 190 ? -18.958 54.295 42.289 1.00 30.21 190 LEU C CA 1
ATOM 13145 C C . LEU C 1 190 ? -19.272 53.144 43.251 1.00 30.03 190 LEU C C 1
ATOM 13146 O O . LEU C 1 190 ? -18.416 52.303 43.524 1.00 29.69 190 LEU C O 1
ATOM 13151 N N . GLN C 1 191 ? -20.505 53.126 43.750 1.00 29.87 191 GLN C N 1
ATOM 13152 C CA . GLN C 1 191 ? -21.038 52.026 44.547 1.00 29.78 191 GLN C CA 1
ATOM 13153 C C . GLN C 1 191 ? -21.184 50.753 43.696 1.00 28.93 191 GLN C C 1
ATOM 13154 O O . GLN C 1 191 ? -20.805 49.659 44.128 1.00 28.40 191 GLN C O 1
ATOM 13160 N N . TYR C 1 192 ? -21.726 50.907 42.487 1.00 27.72 192 TYR C N 1
ATOM 13161 C CA . TYR C 1 192 ? -21.829 49.798 41.540 1.00 27.20 192 TYR C CA 1
ATOM 13162 C C . TYR C 1 192 ? -20.449 49.328 41.085 1.00 26.57 192 TYR C C 1
ATOM 13163 O O . TYR C 1 192 ? -20.216 48.127 40.951 1.00 26.33 192 TYR C O 1
ATOM 13172 N N . VAL C 1 193 ? -19.548 50.284 40.862 1.00 25.84 193 VAL C N 1
ATOM 13173 C CA . VAL C 1 193 ? -18.178 50.003 40.444 1.00 25.33 193 VAL C CA 1
ATOM 13174 C C . VAL C 1 193 ? -17.442 49.177 41.514 1.00 25.54 193 VAL C C 1
ATOM 13175 O O . VAL C 1 193 ? -16.826 48.158 41.190 1.00 25.10 193 VAL C O 1
ATOM 13179 N N . LYS C 1 194 ? -17.518 49.613 42.773 1.00 25.14 194 LYS C N 1
ATOM 13180 C CA . LYS C 1 194 ? -16.906 48.877 43.882 1.00 25.73 194 LYS C CA 1
ATOM 13181 C C . LYS C 1 194 ? -17.483 47.466 44.010 1.00 25.23 194 LYS C C 1
ATOM 13182 O O . LYS C 1 194 ? -16.727 46.504 44.142 1.00 25.20 194 LYS C O 1
ATOM 13188 N N . ARG C 1 195 ? -18.810 47.353 43.966 1.00 24.73 195 ARG C N 1
ATOM 13189 C CA . ARG C 1 195 ? -19.477 46.065 44.131 1.00 25.36 195 ARG C CA 1
ATOM 13190 C C . ARG C 1 195 ? -19.210 45.102 42.963 1.00 24.21 195 ARG C C 1
ATOM 13191 O O . ARG C 1 195 ? -18.995 43.911 43.180 1.00 24.11 195 ARG C O 1
ATOM 13199 N N . PHE C 1 196 ? -19.207 45.616 41.736 1.00 23.07 196 PHE C N 1
ATOM 13200 C CA . PHE C 1 196 ? -18.872 44.786 40.580 1.00 22.07 196 PHE C CA 1
ATOM 13201 C C . PHE C 1 196 ? -17.403 44.354 40.633 1.00 21.76 196 PHE C C 1
ATOM 13202 O O . PHE C 1 196 ? -17.093 43.192 40.373 1.00 21.62 196 PHE C O 1
ATOM 13210 N N . TYR C 1 197 ? -16.512 45.286 40.976 1.00 21.02 197 TYR C N 1
ATOM 13211 C CA . TYR C 1 197 ? -15.088 44.980 41.128 1.00 20.78 197 TYR C CA 1
ATOM 13212 C C . TYR C 1 197 ? -14.834 43.874 42.157 1.00 21.14 197 TYR C C 1
ATOM 13213 O O . TYR C 1 197 ? -14.017 42.970 41.916 1.00 20.78 197 TYR C O 1
ATOM 13222 N N . ASP C 1 198 ? -15.502 43.971 43.307 1.00 21.07 198 ASP C N 1
ATOM 13223 C CA . ASP C 1 198 ? -15.369 42.960 44.356 1.00 21.26 198 ASP C CA 1
ATOM 13224 C C . ASP C 1 198 ? -15.850 41.612 43.847 1.00 21.01 198 ASP C C 1
ATOM 13225 O O . ASP C 1 198 ? -15.185 40.613 44.058 1.00 21.36 198 ASP C O 1
ATOM 13230 N N . ALA C 1 199 ? -16.990 41.606 43.156 1.00 20.72 199 ALA C N 1
ATOM 13231 C CA . ALA C 1 199 ? -17.602 40.388 42.629 1.00 20.20 199 ALA C CA 1
ATOM 13232 C C . ALA C 1 199 ? -16.727 39.636 41.616 1.00 20.06 199 ALA C C 1
ATOM 13233 O O . ALA C 1 199 ? -16.632 38.405 41.678 1.00 19.72 199 ALA C O 1
ATOM 13235 N N . VAL C 1 200 ? -16.096 40.365 40.694 1.00 19.57 200 VAL C N 1
ATOM 13236 C CA . VAL C 1 200 ? -15.239 39.732 39.687 1.00 19.24 200 VAL C CA 1
ATOM 13237 C C . VAL C 1 200 ? -13.849 39.367 40.227 1.00 18.96 200 VAL C C 1
ATOM 13238 O O . VAL C 1 200 ? -13.318 38.308 39.907 1.00 18.65 200 VAL C O 1
ATOM 13242 N N . SER C 1 201 ? -13.274 40.230 41.057 1.00 18.59 201 SER C N 1
ATOM 13243 C CA . SER C 1 201 ? -11.921 39.998 41.572 1.00 18.90 201 SER C CA 1
ATOM 13244 C C . SER C 1 201 ? -11.867 38.935 42.668 1.00 18.73 201 SER C C 1
ATOM 13245 O O . SER C 1 201 ? -10.788 38.448 42.997 1.00 18.78 201 SER C O 1
ATOM 13248 N N . THR C 1 202 ? -13.022 38.617 43.246 1.00 18.89 202 THR C N 1
ATOM 13249 C CA . THR C 1 202 ? -13.139 37.503 44.178 1.00 19.93 202 THR C CA 1
ATOM 13250 C C . THR C 1 202 ? -13.811 36.299 43.508 1.00 19.81 202 THR C C 1
ATOM 13251 O O . THR C 1 202 ? -14.258 35.375 44.187 1.00 20.03 202 THR C O 1
ATOM 13255 N N . PHE C 1 203 ? -13.887 36.339 42.175 1.00 20.16 203 PHE C N 1
ATOM 13256 C CA . PHE C 1 203 ? -14.284 35.188 41.325 1.00 20.24 203 PHE C CA 1
ATOM 13257 C C . PHE C 1 203 ? -15.744 34.761 41.432 1.00 20.43 203 PHE C C 1
ATOM 13258 O O . PHE C 1 203 ? -16.099 33.648 41.029 1.00 20.25 203 PHE C O 1
ATOM 13266 N N . LYS C 1 204 ? -16.596 35.631 41.966 1.00 20.52 204 LYS C N 1
ATOM 13267 C CA . LYS C 1 204 ? -18.012 35.297 42.114 1.00 20.64 204 LYS C CA 1
ATOM 13268 C C . LYS C 1 204 ? -18.758 35.351 40.786 1.00 20.44 204 LYS C C 1
ATOM 13269 O O . LYS C 1 204 ? -19.689 34.577 40.554 1.00 20.02 204 LYS C O 1
ATOM 13275 N N . ILE C 1 205 ? -18.326 36.266 39.920 1.00 20.70 205 ILE C N 1
ATOM 13276 C CA . ILE C 1 205 ? -18.855 36.409 38.564 1.00 21.06 205 ILE C CA 1
ATOM 13277 C C . ILE C 1 205 ? -17.697 36.244 37.577 1.00 21.56 205 ILE C C 1
ATOM 13278 O O . ILE C 1 205 ? -16.612 36.791 37.783 1.00 21.16 205 ILE C O 1
ATOM 13283 N N . SER C 1 206 ? -17.942 35.471 36.521 1.00 22.22 206 SER C N 1
ATOM 13284 C CA . SER C 1 206 ? -16.985 35.286 35.435 1.00 23.40 206 SER C CA 1
ATOM 13285 C C . SER C 1 206 ? -17.443 35.950 34.156 1.00 23.58 206 SER C C 1
ATOM 13286 O O . SER C 1 206 ? -18.598 35.823 33.759 1.00 23.91 206 SER C O 1
ATOM 13289 N N . LEU C 1 207 ? -16.519 36.645 33.507 1.00 24.24 207 LEU C N 1
ATOM 13290 C CA . LEU C 1 207 ? -16.805 37.337 32.265 1.00 24.96 207 LEU C CA 1
ATOM 13291 C C . LEU C 1 207 ? -16.109 36.680 31.070 1.00 24.63 207 LEU C C 1
ATOM 13292 O O . LEU C 1 207 ? -15.029 36.120 31.221 1.00 24.64 207 LEU C O 1
ATOM 13297 N N . PRO C 1 208 ? -16.732 36.746 29.879 1.00 24.53 208 PRO C N 1
ATOM 13298 C CA . PRO C 1 208 ? -16.127 36.159 28.679 1.00 24.49 208 PRO C CA 1
ATOM 13299 C C . PRO C 1 208 ? -14.857 36.890 28.228 1.00 24.06 208 PRO C C 1
ATOM 13300 O O . PRO C 1 208 ? -14.647 38.066 28.567 1.00 23.72 208 PRO C O 1
ATOM 13304 N N . THR C 1 209 ? -14.030 36.194 27.459 1.00 23.59 209 THR C N 1
ATOM 13305 C CA . THR C 1 209 ? -12.724 36.715 27.047 1.00 23.66 209 THR C CA 1
ATOM 13306 C C . THR C 1 209 ? -12.748 38.088 26.325 1.00 22.78 209 THR C C 1
ATOM 13307 O O . THR C 1 209 ? -11.953 38.950 26.672 1.00 22.70 209 THR C O 1
ATOM 13311 N N . PRO C 1 210 ? -13.656 38.298 25.344 1.00 22.50 210 PRO C N 1
ATOM 13312 C CA . PRO C 1 210 ? -13.674 39.611 24.670 1.00 22.37 210 PRO C CA 1
ATOM 13313 C C . PRO C 1 210 ? -13.898 40.790 25.617 1.00 22.03 210 PRO C C 1
ATOM 13314 O O . PRO C 1 210 ? -13.366 41.871 25.388 1.00 21.62 210 PRO C O 1
ATOM 13318 N N . ILE C 1 211 ? -14.679 40.572 26.668 1.00 22.18 211 ILE C N 1
ATOM 13319 C CA . ILE C 1 211 ? -14.940 41.606 27.662 1.00 22.77 211 ILE C CA 1
ATOM 13320 C C . ILE C 1 211 ? -13.706 41.829 28.534 1.00 22.50 211 ILE C C 1
ATOM 13321 O O . ILE C 1 211 ? -13.233 42.965 28.677 1.00 22.55 211 ILE C O 1
ATOM 13326 N N . MET C 1 212 ? -13.164 40.736 29.071 1.00 22.21 212 MET C N 1
ATOM 13327 C CA . MET C 1 212 ? -11.956 40.766 29.896 1.00 22.47 212 MET C CA 1
ATOM 13328 C C . MET C 1 212 ? -10.728 41.372 29.213 1.00 21.77 212 MET C C 1
ATOM 13329 O O . MET C 1 212 ? -9.929 42.049 29.853 1.00 21.69 212 MET C O 1
ATOM 13334 N N . SER C 1 213 ? -10.557 41.099 27.927 1.00 21.22 213 SER C N 1
ATOM 13335 C CA . SER C 1 213 ? -9.385 41.603 27.210 1.00 20.86 213 SER C CA 1
ATOM 13336 C C . SER C 1 213 ? -9.596 43.010 26.636 1.00 20.41 213 SER C C 1
ATOM 13337 O O . SER C 1 213 ? -8.639 43.763 26.471 1.00 20.46 213 SER C O 1
ATOM 13340 N N . GLY C 1 214 ? -10.850 43.361 26.366 1.00 20.11 214 GLY C N 1
ATOM 13341 C CA . GLY C 1 214 ? -11.163 44.544 25.566 1.00 19.71 214 GLY C CA 1
ATOM 13342 C C . GLY C 1 214 ? -11.839 45.722 26.254 1.00 19.30 214 GLY C C 1
ATOM 13343 O O . GLY C 1 214 ? -11.636 46.861 25.840 1.00 19.16 214 GLY C O 1
ATOM 13344 N N . VAL C 1 215 ? -12.652 45.467 27.281 1.00 19.25 215 VAL C N 1
ATOM 13345 C CA . VAL C 1 215 ? -13.388 46.558 27.950 1.00 19.37 215 VAL C CA 1
ATOM 13346 C C . VAL C 1 215 ? -12.451 47.393 28.821 1.00 19.79 215 VAL C C 1
ATOM 13347 O O . VAL C 1 215 ? -11.987 46.936 29.865 1.00 19.97 215 VAL C O 1
ATOM 13351 N N . ARG C 1 216 ? -12.187 48.612 28.340 1.00 20.01 216 ARG C N 1
ATOM 13352 C CA . ARG C 1 216 ? -11.236 49.607 28.876 1.00 20.15 216 ARG C CA 1
ATOM 13353 C C . ARG C 1 216 ? -10.283 50.050 27.766 1.00 20.29 216 ARG C C 1
ATOM 13354 O O . ARG C 1 216 ? -9.602 51.066 27.896 1.00 20.30 216 ARG C O 1
ATOM 13362 N N . THR C 1 217 ? -10.247 49.278 26.678 1.00 20.93 217 THR C N 1
ATOM 13363 C CA . THR C 1 217 ? -9.410 49.583 25.514 1.00 20.98 217 THR C CA 1
ATOM 13364 C C . THR C 1 217 ? -10.252 50.258 24.419 1.00 21.61 217 THR C C 1
ATOM 13365 O O . THR C 1 217 ? -11.481 50.222 24.482 1.00 21.80 217 THR C O 1
ATOM 13369 N N . PRO C 1 218 ? -9.599 50.862 23.402 1.00 22.27 218 PRO C N 1
ATOM 13370 C CA . PRO C 1 218 ? -10.337 51.530 22.311 1.00 22.93 218 PRO C CA 1
ATOM 13371 C C . PRO C 1 218 ? -11.323 50.662 21.515 1.00 23.60 218 PRO C C 1
ATOM 13372 O O . PRO C 1 218 ? -12.175 51.203 20.808 1.00 23.75 218 PRO C O 1
ATOM 13376 N N . THR C 1 219 ? -11.215 49.339 21.615 1.00 23.93 219 THR C N 1
ATOM 13377 C CA . THR C 1 219 ? -12.114 48.459 20.869 1.00 24.01 219 THR C CA 1
ATOM 13378 C C . THR C 1 219 ? -13.575 48.545 21.342 1.00 23.97 219 THR C C 1
ATOM 13379 O O . THR C 1 219 ? -13.856 48.902 22.494 1.00 23.80 219 THR C O 1
ATOM 13383 N N . ARG C 1 220 ? -14.498 48.236 20.434 1.00 23.95 220 ARG C N 1
ATOM 13384 C CA . ARG C 1 220 ? -15.906 48.067 20.793 1.00 23.95 220 ARG C CA 1
ATOM 13385 C C . ARG C 1 220 ? -16.444 46.727 20.284 1.00 23.85 220 ARG C C 1
ATOM 13386 O O . ARG C 1 220 ? -17.659 46.492 20.283 1.00 23.25 220 ARG C O 1
ATOM 13394 N N . GLN C 1 221 ? -15.532 45.850 19.861 1.00 23.65 221 GLN C N 1
ATOM 13395 C CA . GLN C 1 221 ? -15.893 44.527 19.360 1.00 24.10 221 GLN C CA 1
ATOM 13396 C C . GLN C 1 221 ? -15.988 43.535 20.522 1.00 23.69 221 GLN C C 1
ATOM 13397 O O . GLN C 1 221 ? -14.967 43.054 21.017 1.00 23.06 221 GLN C O 1
ATOM 13403 N N . PHE C 1 222 ? -17.210 43.236 20.958 1.00 23.65 222 PHE C N 1
ATOM 13404 C CA . PHE C 1 222 ? -17.411 42.348 22.107 1.00 24.12 222 PHE C CA 1
ATOM 13405 C C . PHE C 1 222 ? -18.409 41.222 21.830 1.00 24.58 222 PHE C C 1
ATOM 13406 O O . PHE C 1 222 ? -18.610 40.350 22.670 1.00 24.75 222 PHE C O 1
ATOM 13414 N N . SER C 1 223 ? -19.040 41.244 20.661 1.00 25.25 223 SER C N 1
ATOM 13415 C CA . SER C 1 223 ? -19.956 40.176 20.271 1.00 25.96 223 SER C CA 1
ATOM 13416 C C . SER C 1 223 ? -19.198 38.919 19.854 1.00 26.62 223 SER C C 1
ATOM 13417 O O . SER C 1 223 ? -18.339 38.966 18.970 1.00 26.81 223 SER C O 1
ATOM 13420 N N . SER C 1 224 ? -19.508 37.801 20.504 1.00 27.17 224 SER C N 1
ATOM 13421 C CA . SER C 1 224 ? -18.820 36.543 20.224 1.00 28.01 224 SER C CA 1
ATOM 13422 C C . SER C 1 224 ? -19.795 35.413 19.885 1.00 27.81 224 SER C C 1
ATOM 13423 O O . SER C 1 224 ? -19.388 34.282 19.600 1.00 27.98 224 SER C O 1
ATOM 13426 N N . CYS C 1 225 ? -21.081 35.733 19.906 1.00 27.79 225 CYS C N 1
ATOM 13427 C CA . CYS C 1 225 ? -22.119 34.734 19.766 1.00 27.33 225 CYS C CA 1
ATOM 13428 C C . CYS C 1 225 ? -23.198 35.249 18.817 1.00 26.65 225 CYS C C 1
ATOM 13429 O O . CYS C 1 225 ? -24.023 36.078 19.205 1.00 27.17 225 CYS C O 1
ATOM 13432 N N . VAL C 1 226 ? -23.187 34.784 17.568 1.00 25.54 226 VAL C N 1
ATOM 13433 C CA . VAL C 1 226 ? -24.186 35.254 16.601 1.00 24.74 226 VAL C CA 1
ATOM 13434 C C . VAL C 1 226 ? -25.006 34.133 15.965 1.00 23.88 226 VAL C C 1
ATOM 13435 O O . VAL C 1 226 ? -24.496 33.041 15.689 1.00 23.31 226 VAL C O 1
ATOM 13439 N N . LEU C 1 227 ? -26.289 34.423 15.757 1.00 22.75 227 LEU C N 1
ATOM 13440 C CA . LEU C 1 227 ? -27.225 33.476 15.181 1.00 22.38 227 LEU C CA 1
ATOM 13441 C C . LEU C 1 227 ? -27.906 34.107 13.969 1.00 22.70 227 LEU C C 1
ATOM 13442 O O . LEU C 1 227 ? -28.553 35.143 14.085 1.00 22.28 227 LEU C O 1
ATOM 13447 N N . ILE C 1 228 ? -27.748 33.468 12.812 1.00 23.09 228 ILE C N 1
ATOM 13448 C CA . ILE C 1 228 ? -28.251 33.986 11.542 1.00 23.31 228 ILE C CA 1
ATOM 13449 C C . ILE C 1 228 ? -29.124 32.911 10.911 1.00 23.21 228 ILE C C 1
ATOM 13450 O O . ILE C 1 228 ? -28.756 31.736 10.897 1.00 23.31 228 ILE C O 1
ATOM 13455 N N . GLU C 1 229 ? -30.289 33.319 10.417 1.00 23.05 229 GLU C N 1
ATOM 13456 C CA . GLU C 1 229 ? -31.195 32.428 9.705 1.00 23.31 229 GLU C CA 1
ATOM 13457 C C . GLU C 1 229 ? -31.168 32.782 8.224 1.00 23.57 229 GLU C C 1
ATOM 13458 O O . GLU C 1 229 ? -31.358 33.941 7.853 1.00 23.52 229 GLU C O 1
ATOM 13464 N N . CYS C 1 230 ? -30.929 31.779 7.386 1.00 24.14 230 CYS C N 1
ATOM 13465 C CA . CYS C 1 230 ? -30.889 31.970 5.944 1.00 24.57 230 CYS C CA 1
ATOM 13466 C C . CYS C 1 230 ? -32.249 31.688 5.301 1.00 24.93 230 CYS C C 1
ATOM 13467 O O . CYS C 1 230 ? -32.883 30.671 5.589 1.00 25.11 230 CYS C O 1
ATOM 13470 N N . GLY C 1 231 ? -32.694 32.588 4.427 1.00 25.52 231 GLY C N 1
ATOM 13471 C CA . GLY C 1 231 ? -33.911 32.354 3.643 1.00 25.81 231 GLY C CA 1
ATOM 13472 C C . GLY C 1 231 ? -33.619 31.529 2.399 1.00 26.29 231 GLY C C 1
ATOM 13473 O O . GLY C 1 231 ? -32.454 31.352 2.020 1.00 26.51 231 GLY C O 1
ATOM 13474 N N . ASP C 1 232 ? -34.674 31.030 1.760 1.00 26.32 232 ASP C N 1
ATOM 13475 C CA . ASP C 1 232 ? -34.545 30.211 0.553 1.00 26.60 232 ASP C CA 1
ATOM 13476 C C . ASP C 1 232 ? -34.460 31.062 -0.724 1.00 26.71 232 ASP C C 1
ATOM 13477 O O . ASP C 1 232 ? -35.336 30.987 -1.592 1.00 26.99 232 ASP C O 1
ATOM 13482 N N . SER C 1 233 ? -33.403 31.865 -0.826 1.00 26.25 233 SER C N 1
ATOM 13483 C CA . SER C 1 233 ? -33.162 32.717 -1.992 1.00 25.88 233 SER C CA 1
ATOM 13484 C C . SER C 1 233 ? -31.679 33.067 -2.084 1.00 25.84 233 SER C C 1
ATOM 13485 O O . SER C 1 233 ? -30.959 33.035 -1.075 1.00 25.49 233 SER C O 1
ATOM 13488 N N . LEU C 1 234 ? -31.223 33.404 -3.290 1.00 25.56 234 LEU C N 1
ATOM 13489 C CA . LEU C 1 234 ? -29.830 33.794 -3.497 1.00 25.36 234 LEU C CA 1
ATOM 13490 C C . LEU C 1 234 ? -29.482 35.061 -2.742 1.00 25.22 234 LEU C C 1
ATOM 13491 O O . LEU C 1 234 ? -28.395 35.162 -2.180 1.00 25.34 234 LEU C O 1
ATOM 13496 N N . ASP C 1 235 ? -30.413 36.015 -2.720 1.00 24.85 235 ASP C N 1
ATOM 13497 C CA . ASP C 1 235 ? -30.239 37.257 -1.980 1.00 24.80 235 ASP C CA 1
ATOM 13498 C C . ASP C 1 235 ? -29.936 37.012 -0.502 1.00 24.29 235 ASP C C 1
ATOM 13499 O O . ASP C 1 235 ? -29.038 37.637 0.061 1.00 24.13 235 ASP C O 1
ATOM 13504 N N . SER C 1 236 ? -30.692 36.103 0.110 1.00 23.89 236 SER C N 1
ATOM 13505 C CA . SER C 1 236 ? -30.528 35.771 1.525 1.00 23.43 236 SER C CA 1
ATOM 13506 C C . SER C 1 236 ? -29.290 34.917 1.774 1.00 22.65 236 SER C C 1
ATOM 13507 O O . SER C 1 236 ? -28.601 35.101 2.777 1.00 22.82 236 SER C O 1
ATOM 13510 N N . ILE C 1 237 ? -29.015 33.982 0.865 1.00 21.92 237 ILE C N 1
ATOM 13511 C CA . ILE C 1 237 ? -27.777 33.197 0.914 1.00 20.89 237 ILE C CA 1
ATOM 13512 C C . ILE C 1 237 ? -26.558 34.132 0.901 1.00 20.45 237 ILE C C 1
ATOM 13513 O O . ILE C 1 237 ? -25.657 34.011 1.738 1.00 19.97 237 ILE C O 1
ATOM 13518 N N . ASN C 1 238 ? -26.556 35.079 -0.035 1.00 19.89 238 ASN C N 1
ATOM 13519 C CA . ASN C 1 238 ? -25.508 36.100 -0.120 1.00 19.63 238 ASN C CA 1
ATOM 13520 C C . ASN C 1 238 ? -25.373 36.969 1.136 1.00 19.69 238 ASN C C 1
ATOM 13521 O O . ASN C 1 238 ? -24.274 37.148 1.648 1.00 19.74 238 ASN C O 1
ATOM 13526 N N . ALA C 1 239 ? -26.496 37.500 1.620 1.00 19.56 239 ALA C N 1
ATOM 13527 C CA . ALA C 1 239 ? -26.523 38.302 2.852 1.00 19.59 239 ALA C CA 1
ATOM 13528 C C . ALA C 1 239 ? -25.982 37.513 4.058 1.00 19.40 239 ALA C C 1
ATOM 13529 O O . ALA C 1 239 ? -25.180 38.036 4.827 1.00 19.61 239 ALA C O 1
ATOM 13531 N N . THR C 1 240 ? -26.411 36.260 4.196 1.00 19.33 240 THR C N 1
ATOM 13532 C CA . THR C 1 240 ? -25.939 35.358 5.277 1.00 19.36 240 THR C CA 1
ATOM 13533 C C . THR C 1 240 ? -24.415 35.157 5.245 1.00 19.43 240 THR C C 1
ATOM 13534 O O . THR C 1 240 ? -23.731 35.358 6.249 1.00 19.30 240 THR C O 1
ATOM 13538 N N . SER C 1 241 ? -23.898 34.783 4.077 1.00 20.00 241 SER C N 1
ATOM 13539 C CA . SER C 1 241 ? -22.464 34.679 3.843 1.00 20.13 241 SER C CA 1
ATOM 13540 C C . SER C 1 241 ? -21.727 35.971 4.204 1.00 20.30 241 SER C C 1
ATOM 13541 O O . SER C 1 241 ? -20.712 35.932 4.903 1.00 20.49 241 SER C O 1
ATOM 13544 N N . SER C 1 242 ? -22.240 37.109 3.736 1.00 20.03 242 SER C N 1
ATOM 13545 C CA . SER C 1 242 ? -21.620 38.399 4.032 1.00 20.25 242 SER C CA 1
ATOM 13546 C C . SER C 1 242 ? -21.585 38.694 5.531 1.00 20.19 242 SER C C 1
ATOM 13547 O O . SER C 1 242 ? -20.562 39.131 6.059 1.00 20.44 242 SER C O 1
ATOM 13550 N N . ALA C 1 243 ? -22.712 38.448 6.197 1.00 20.04 243 ALA C N 1
ATOM 13551 C CA . ALA C 1 243 ? -22.844 38.620 7.640 1.00 20.04 243 ALA C CA 1
ATOM 13552 C C . ALA C 1 243 ? -21.868 37.731 8.424 1.00 19.89 243 ALA C C 1
ATOM 13553 O O . ALA C 1 243 ? -21.253 38.186 9.388 1.00 20.02 243 ALA C O 1
ATOM 13555 N N . ILE C 1 244 ? -21.733 36.473 8.000 1.00 20.10 244 ILE C N 1
ATOM 13556 C CA . ILE C 1 244 ? -20.756 35.537 8.573 1.00 20.37 244 ILE C CA 1
ATOM 13557 C C . ILE C 1 244 ? -19.327 36.089 8.459 1.00 20.82 244 ILE C C 1
ATOM 13558 O O . ILE C 1 244 ? -18.616 36.213 9.468 1.00 20.55 244 ILE C O 1
ATOM 13563 N N . VAL C 1 245 ? -18.924 36.438 7.232 1.00 20.80 245 VAL C N 1
ATOM 13564 C CA . VAL C 1 245 ? -17.590 36.988 6.974 1.00 20.83 245 VAL C CA 1
ATOM 13565 C C . VAL C 1 245 ? -17.288 38.152 7.926 1.00 21.08 245 VAL C C 1
ATOM 13566 O O . VAL C 1 245 ? -16.252 38.159 8.592 1.00 21.08 245 VAL C O 1
ATOM 13570 N N . LYS C 1 246 ? -18.206 39.113 8.005 1.00 21.48 246 LYS C N 1
ATOM 13571 C CA . LYS C 1 246 ? -18.045 40.266 8.892 1.00 22.26 246 LYS C CA 1
ATOM 13572 C C . LYS C 1 246 ? -17.817 39.857 10.343 1.00 21.99 246 LYS C C 1
ATOM 13573 O O . LYS C 1 246 ? -16.883 40.344 10.984 1.00 22.14 246 LYS C O 1
ATOM 13579 N N . TYR C 1 247 ? -18.662 38.960 10.851 1.00 22.02 247 TYR C N 1
ATOM 13580 C CA . TYR C 1 247 ? -18.587 38.544 12.256 1.00 22.29 247 TYR C CA 1
ATOM 13581 C C . TYR C 1 247 ? -17.419 37.617 12.594 1.00 22.57 247 TYR C C 1
ATOM 13582 O O . TYR C 1 247 ? -16.851 37.726 13.682 1.00 22.66 247 TYR C O 1
ATOM 13591 N N . VAL C 1 248 ? -17.048 36.718 11.680 1.00 22.70 248 VAL C N 1
ATOM 13592 C CA . VAL C 1 248 ? -15.888 35.848 11.932 1.00 23.11 248 VAL C CA 1
ATOM 13593 C C . VAL C 1 248 ? -14.568 36.620 11.916 1.00 23.75 248 VAL C C 1
ATOM 13594 O O . VAL C 1 248 ? -13.599 36.193 12.541 1.00 23.83 248 VAL C O 1
ATOM 13598 N N . SER C 1 249 ? -14.531 37.759 11.226 1.00 24.11 249 SER C N 1
ATOM 13599 C CA . SER C 1 249 ? -13.336 38.600 11.257 1.00 25.21 249 SER C CA 1
ATOM 13600 C C . SER C 1 249 ? -13.157 39.243 12.635 1.00 25.62 249 SER C C 1
ATOM 13601 O O . SER C 1 249 ? -12.054 39.633 12.995 1.00 25.34 249 SER C O 1
ATOM 13604 N N . GLN C 1 250 ? -14.251 39.337 13.391 1.00 26.58 250 GLN C N 1
ATOM 13605 C CA . GLN C 1 250 ? -14.218 39.798 14.777 1.00 28.08 250 GLN C CA 1
ATOM 13606 C C . GLN C 1 250 ? -14.225 38.615 15.748 1.00 28.47 250 GLN C C 1
ATOM 13607 O O . GLN C 1 250 ? -14.493 38.790 16.932 1.00 29.25 250 GLN C O 1
ATOM 13613 N N . ARG C 1 251 ? -13.960 37.419 15.223 1.00 28.91 251 ARG C N 1
ATOM 13614 C CA . ARG C 1 251 ? -13.799 36.179 16.000 1.00 29.53 251 ARG C CA 1
ATOM 13615 C C . ARG C 1 251 ? -15.065 35.610 16.681 1.00 28.80 251 ARG C C 1
ATOM 13616 O O . ARG C 1 251 ? -14.969 34.832 17.645 1.00 29.06 251 ARG C O 1
ATOM 13624 N N . ALA C 1 252 ? -16.236 35.967 16.161 1.00 27.31 252 ALA C N 1
ATOM 13625 C CA . ALA C 1 252 ? -17.493 35.427 16.683 1.00 25.91 252 ALA C CA 1
ATOM 13626 C C . ALA C 1 252 ? -17.714 33.971 16.272 1.00 24.94 252 ALA C C 1
ATOM 13627 O O . ALA C 1 252 ? -17.302 33.551 15.190 1.00 24.66 252 ALA C O 1
ATOM 13629 N N . GLY C 1 253 ? -18.342 33.202 17.160 1.00 23.89 253 GLY C N 1
ATOM 13630 C CA . GLY C 1 253 ? -18.847 31.875 16.820 1.00 22.12 253 GLY C CA 1
ATOM 13631 C C . GLY C 1 253 ? -20.229 32.036 16.210 1.00 21.38 253 GLY C C 1
ATOM 13632 O O . GLY C 1 253 ? -20.988 32.930 16.601 1.00 20.68 253 GLY C O 1
ATOM 13633 N N . ILE C 1 254 ? -20.564 31.181 15.248 1.00 20.54 254 ILE C N 1
ATOM 13634 C CA . ILE C 1 254 ? -21.807 31.352 14.490 1.00 20.21 254 ILE C CA 1
ATOM 13635 C C . ILE C 1 254 ? -22.746 30.147 14.594 1.00 19.64 254 ILE C C 1
ATOM 13636 O O . ILE C 1 254 ? -22.312 29.002 14.506 1.00 19.64 254 ILE C O 1
ATOM 13641 N N . GLY C 1 255 ? -24.026 30.424 14.798 1.00 19.12 255 GLY C N 1
ATOM 13642 C CA . GLY C 1 255 ? -25.080 29.447 14.551 1.00 19.22 255 GLY C CA 1
ATOM 13643 C C . GLY C 1 255 ? -25.781 29.828 13.259 1.00 19.07 255 GLY C C 1
ATOM 13644 O O . GLY C 1 255 ? -26.219 30.970 13.107 1.00 19.17 255 GLY C O 1
ATOM 13645 N N . ILE C 1 256 ? -25.867 28.882 12.328 1.00 18.79 256 ILE C N 1
ATOM 13646 C CA . ILE C 1 256 ? -26.492 29.115 11.028 1.00 19.41 256 ILE C CA 1
ATOM 13647 C C . ILE C 1 256 ? -27.706 28.209 10.827 1.00 19.81 256 ILE C C 1
ATOM 13648 O O . ILE C 1 256 ? -27.584 26.992 10.804 1.00 20.06 256 ILE C O 1
ATOM 13653 N N . ASN C 1 257 ? -28.874 28.809 10.665 1.00 20.56 257 ASN C N 1
ATOM 13654 C CA . ASN C 1 257 ? -30.040 28.040 10.265 1.00 21.62 257 ASN C CA 1
ATOM 13655 C C . ASN C 1 257 ? -30.116 28.065 8.739 1.00 22.03 257 ASN C C 1
ATOM 13656 O O . ASN C 1 257 ? -30.307 29.121 8.136 1.00 22.36 257 ASN C O 1
ATOM 13661 N N . ALA C 1 258 ? -29.931 26.897 8.132 1.00 22.53 258 ALA C N 1
ATOM 13662 C CA . ALA C 1 258 ? -29.959 26.749 6.676 1.00 23.25 258 ALA C CA 1
ATOM 13663 C C . ALA C 1 258 ? -30.978 25.697 6.251 1.00 23.70 258 ALA C C 1
ATOM 13664 O O . ALA C 1 258 ? -30.953 25.215 5.112 1.00 23.84 258 ALA C O 1
ATOM 13666 N N . GLY C 1 259 ? -31.881 25.359 7.168 1.00 24.07 259 GLY C N 1
ATOM 13667 C CA . GLY C 1 259 ? -32.882 24.321 6.939 1.00 25.13 259 GLY C CA 1
ATOM 13668 C C . GLY C 1 259 ? -33.970 24.674 5.943 1.00 26.17 259 GLY C C 1
ATOM 13669 O O . GLY C 1 259 ? -34.667 23.791 5.446 1.00 25.49 259 GLY C O 1
ATOM 13670 N N . ARG C 1 260 ? -34.117 25.965 5.650 1.00 27.29 260 ARG C N 1
ATOM 13671 C CA . ARG C 1 260 ? -35.113 26.414 4.677 1.00 28.87 260 ARG C CA 1
ATOM 13672 C C . ARG C 1 260 ? -34.658 26.319 3.225 1.00 29.05 260 ARG C C 1
ATOM 13673 O O . ARG C 1 260 ? -35.476 26.448 2.314 1.00 29.23 260 ARG C O 1
ATOM 13681 N N . ILE C 1 261 ? -33.364 26.115 3.001 1.00 29.41 261 ILE C N 1
ATOM 13682 C CA . ILE C 1 261 ? -32.878 25.987 1.628 1.00 30.01 261 ILE C CA 1
ATOM 13683 C C . ILE C 1 261 ? -33.489 24.728 1.012 1.00 30.66 261 ILE C C 1
ATOM 13684 O O . ILE C 1 261 ? -33.443 23.645 1.605 1.00 30.41 261 ILE C O 1
ATOM 13689 N N . ARG C 1 262 ? -34.099 24.900 -0.159 1.00 31.37 262 ARG C N 1
ATOM 13690 C CA . ARG C 1 262 ? -34.827 23.823 -0.814 1.00 32.58 262 ARG C CA 1
ATOM 13691 C C . ARG C 1 262 ? -33.883 22.740 -1.321 1.00 33.05 262 ARG C C 1
ATOM 13692 O O . ARG C 1 262 ? -32.706 22.995 -1.585 1.00 33.18 262 ARG C O 1
ATOM 13700 N N . ALA C 1 263 ? -34.418 21.534 -1.458 1.00 33.93 263 ALA C N 1
ATOM 13701 C CA . ALA C 1 263 ? -33.615 20.363 -1.770 1.00 35.10 263 ALA C CA 1
ATOM 13702 C C . ALA C 1 263 ? -33.161 20.315 -3.229 1.00 35.81 263 ALA C C 1
ATOM 13703 O O . ALA C 1 263 ? -33.734 20.985 -4.090 1.00 35.72 263 ALA C O 1
ATOM 13705 N N . LEU C 1 264 ? -32.123 19.518 -3.479 1.00 37.05 264 LEU C N 1
ATOM 13706 C CA . LEU C 1 264 ? -31.667 19.181 -4.827 1.00 38.55 264 LEU C CA 1
ATOM 13707 C C . LEU C 1 264 ? -32.815 18.610 -5.663 1.00 39.37 264 LEU C C 1
ATOM 13708 O O . LEU C 1 264 ? -33.573 17.761 -5.187 1.00 39.29 264 LEU C O 1
ATOM 13713 N N . GLY C 1 265 ? -32.940 19.094 -6.897 1.00 40.36 265 GLY C N 1
ATOM 13714 C CA . GLY C 1 265 ? -33.963 18.619 -7.825 1.00 41.76 265 GLY C CA 1
ATOM 13715 C C . GLY C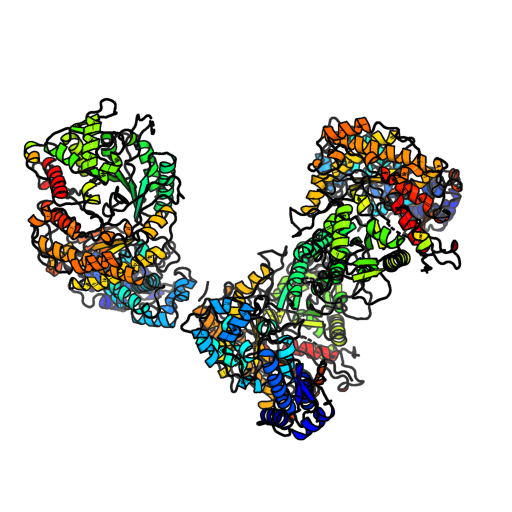 1 265 ? -35.213 19.478 -7.859 1.00 42.72 265 GLY C C 1
ATOM 13716 O O . GLY C 1 265 ? -36.104 19.250 -8.682 1.00 42.93 265 GLY C O 1
ATOM 13717 N N . SER C 1 266 ? -35.276 20.468 -6.969 1.00 43.46 266 SER C N 1
ATOM 13718 C CA . SER C 1 266 ? -36.443 21.345 -6.837 1.00 44.28 266 SER C CA 1
ATOM 13719 C C . SER C 1 266 ? -36.565 22.325 -8.003 1.00 44.86 266 SER C C 1
ATOM 13720 O O . SER C 1 266 ? -35.553 22.811 -8.504 1.00 44.92 266 SER C O 1
ATOM 13723 N N . PRO C 1 267 ? -37.808 22.629 -8.429 1.00 45.55 267 PRO C N 1
ATOM 13724 C CA . PRO C 1 267 ? -38.058 23.586 -9.515 1.00 45.89 267 PRO C CA 1
ATOM 13725 C C . PRO C 1 267 ? -37.480 24.971 -9.232 1.00 46.22 267 PRO C C 1
ATOM 13726 O O . PRO C 1 267 ? -37.400 25.383 -8.072 1.00 46.66 267 PRO C O 1
ATOM 13730 N N . PHE C 1 274 ? -30.455 26.030 -6.327 1.00 47.27 274 PHE C N 1
ATOM 13731 C CA . PHE C 1 274 ? -31.638 25.450 -5.682 1.00 46.95 274 PHE C CA 1
ATOM 13732 C C . PHE C 1 274 ? -32.058 24.154 -6.342 1.00 46.47 274 PHE C C 1
ATOM 13733 O O . PHE C 1 274 ? -32.502 23.223 -5.671 1.00 46.57 274 PHE C O 1
ATOM 13741 N N . HIS C 1 275 ? -31.913 24.110 -7.666 1.00 45.57 275 HIS C N 1
ATOM 13742 C CA . HIS C 1 275 ? -32.002 22.875 -8.418 1.00 44.34 275 HIS C CA 1
ATOM 13743 C C . HIS C 1 275 ? -30.825 21.999 -7.993 1.00 42.88 275 HIS C C 1
ATOM 13744 O O . HIS C 1 275 ? -30.930 20.773 -7.982 1.00 42.74 275 HIS C O 1
ATOM 13751 N N . THR C 1 276 ? -29.718 22.643 -7.623 1.00 41.03 276 THR C N 1
ATOM 13752 C CA . THR C 1 276 ? -28.463 21.948 -7.311 1.00 39.45 276 THR C CA 1
ATOM 13753 C C . THR C 1 276 ? -28.272 21.584 -5.835 1.00 38.09 276 THR C C 1
ATOM 13754 O O . THR C 1 276 ? -27.334 20.860 -5.497 1.00 38.07 276 THR C O 1
ATOM 13758 N N . GLY C 1 277 ? -29.150 22.085 -4.966 1.00 36.30 277 GLY C N 1
ATOM 13759 C CA . GLY C 1 277 ? -29.237 21.591 -3.591 1.00 34.46 277 GLY C CA 1
ATOM 13760 C C . GLY C 1 277 ? -28.606 22.409 -2.477 1.00 32.96 277 GLY C C 1
ATOM 13761 O O . GLY C 1 277 ? -28.081 23.496 -2.704 1.00 32.68 277 GLY C O 1
ATOM 13762 N N . CYS C 1 278 ? -28.653 21.852 -1.268 1.00 31.44 278 CYS C N 1
ATOM 13763 C CA . CYS C 1 278 ? -28.139 22.501 -0.062 1.00 30.07 278 CYS C CA 1
ATOM 13764 C C . CYS C 1 278 ? -26.621 22.517 0.030 1.00 28.33 278 CYS C C 1
ATOM 13765 O O . CYS C 1 278 ? -26.036 23.518 0.421 1.00 27.74 278 CYS C O 1
ATOM 13768 N N . ILE C 1 279 ? -25.993 21.397 -0.313 1.00 26.77 279 ILE C N 1
ATOM 13769 C CA . ILE C 1 279 ? -24.569 21.184 -0.022 1.00 25.52 279 ILE C CA 1
ATOM 13770 C C . ILE C 1 279 ? -23.605 22.236 -0.620 1.00 24.87 279 ILE C C 1
ATOM 13771 O O . ILE C 1 279 ? -22.714 22.722 0.089 1.00 24.82 279 ILE C O 1
ATOM 13776 N N . PRO C 1 280 ? -23.780 22.607 -1.907 1.00 24.25 280 PRO C N 1
ATOM 13777 C CA . PRO C 1 280 ? -22.873 23.637 -2.428 1.00 23.66 280 PRO C CA 1
ATOM 13778 C C . PRO C 1 280 ? -23.016 24.969 -1.692 1.00 23.01 280 PRO C C 1
ATOM 13779 O O . PRO C 1 280 ? -22.041 25.703 -1.575 1.00 22.74 280 PRO C O 1
ATOM 13783 N N . PHE C 1 281 ? -24.211 25.258 -1.181 1.00 22.23 281 PHE C N 1
ATOM 13784 C CA . PHE C 1 281 ? -24.411 26.434 -0.332 1.00 22.11 281 PHE C CA 1
ATOM 13785 C C . PHE C 1 281 ? -23.821 26.279 1.082 1.00 21.90 281 PHE C C 1
ATOM 13786 O O . PHE C 1 281 ? -23.321 27.250 1.655 1.00 21.94 281 PHE C O 1
ATOM 13794 N N . TYR C 1 282 ? -23.877 25.065 1.630 1.00 21.55 282 TYR C N 1
ATOM 13795 C CA . TYR C 1 282 ? -23.206 24.753 2.897 1.00 21.85 282 TYR C CA 1
ATOM 13796 C C . TYR C 1 282 ? -21.693 24.955 2.786 1.00 21.50 282 TYR C C 1
ATOM 13797 O O . TYR C 1 282 ? -21.068 25.508 3.693 1.00 21.59 282 TYR C O 1
ATOM 13806 N N . LYS C 1 283 ? -21.117 24.504 1.671 1.00 21.16 283 LYS C N 1
ATOM 13807 C CA . LYS C 1 283 ? -19.693 24.674 1.397 1.00 21.54 283 LYS C CA 1
ATOM 13808 C C . LYS C 1 283 ? -19.311 26.146 1.389 1.00 20.75 283 LYS C C 1
ATOM 13809 O O . LYS C 1 283 ? -18.255 26.527 1.899 1.00 20.50 283 LYS C O 1
ATOM 13815 N N . HIS C 1 284 ? -20.190 26.958 0.808 1.00 20.34 284 HIS C N 1
ATOM 13816 C CA . HIS C 1 284 ? -20.013 28.403 0.733 1.00 19.99 284 HIS C CA 1
ATOM 13817 C C . HIS C 1 284 ? -20.106 29.060 2.115 1.00 20.01 284 HIS C C 1
ATOM 13818 O O . HIS C 1 284 ? -19.364 29.991 2.419 1.00 20.03 284 HIS C O 1
ATOM 13825 N N . PHE C 1 285 ? -21.016 28.574 2.952 1.00 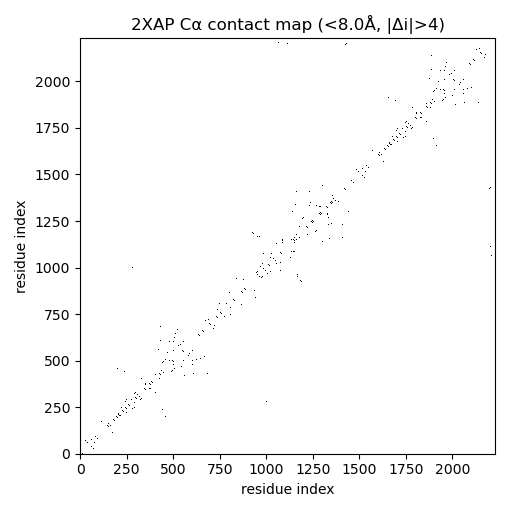20.10 285 PHE C N 1
ATOM 13826 C CA . PHE C 1 285 ? -21.079 29.050 4.333 1.00 20.29 285 PHE C CA 1
ATOM 13827 C C . PHE C 1 285 ? -19.801 28.679 5.091 1.00 20.23 285 PHE C C 1
ATOM 13828 O O . PHE C 1 285 ? -19.269 29.493 5.844 1.00 20.30 285 PHE C O 1
ATOM 13836 N N . GLN C 1 286 ? -19.297 27.466 4.867 1.00 20.65 286 GLN C N 1
ATOM 13837 C CA . GLN C 1 286 ? -18.034 27.038 5.473 1.00 21.16 286 GLN C CA 1
ATOM 13838 C C . GLN C 1 286 ? -16.841 27.939 5.107 1.00 21.26 286 GLN C C 1
ATOM 13839 O O . GLN C 1 286 ? -16.046 28.302 5.978 1.00 21.42 286 GLN C O 1
ATOM 13845 N N . THR C 1 287 ? -16.715 28.308 3.834 1.00 21.04 287 THR C N 1
ATOM 13846 C CA . THR C 1 287 ? -15.603 29.171 3.439 1.00 21.00 287 THR C CA 1
ATOM 13847 C C . THR C 1 287 ? -15.761 30.575 4.007 1.00 21.09 287 THR C C 1
ATOM 13848 O O . THR C 1 287 ? -14.767 31.247 4.267 1.00 21.29 287 THR C O 1
ATOM 13852 N N . ALA C 1 288 ? -17.007 31.012 4.194 1.00 20.92 288 ALA C N 1
ATOM 13853 C CA . ALA C 1 288 ? -17.284 32.280 4.857 1.00 21.08 288 ALA C CA 1
ATOM 13854 C C . ALA C 1 288 ? -16.807 32.235 6.314 1.00 21.16 288 ALA C C 1
ATOM 13855 O O . ALA C 1 288 ? -16.159 33.168 6.793 1.00 20.83 288 ALA C O 1
ATOM 13857 N N . VAL C 1 289 ? -17.133 31.140 6.997 1.00 21.54 289 VAL C N 1
ATOM 13858 C CA . VAL C 1 289 ? -16.733 30.903 8.389 1.00 22.02 289 VAL C CA 1
ATOM 13859 C C . VAL C 1 289 ? -15.210 30.852 8.536 1.00 22.45 289 VAL C C 1
ATOM 13860 O O . VAL C 1 289 ? -14.656 31.360 9.512 1.00 22.33 289 VAL C O 1
ATOM 13864 N N . LYS C 1 290 ? -14.549 30.256 7.548 1.00 23.38 290 LYS C N 1
ATOM 13865 C CA . LYS C 1 290 ? -13.104 30.055 7.567 1.00 24.53 290 LYS C CA 1
ATOM 13866 C C . LYS C 1 290 ? -12.321 31.161 6.856 1.00 25.44 290 LYS C C 1
ATOM 13867 O O . LYS C 1 290 ? -11.093 31.083 6.762 1.00 25.29 290 LYS C O 1
ATOM 13873 N N . SER C 1 291 ? -13.031 32.184 6.376 1.00 26.26 291 SER C N 1
ATOM 13874 C CA . SER C 1 291 ? -12.445 33.257 5.559 1.00 27.64 291 SER C CA 1
ATOM 13875 C C . SER C 1 291 ? -11.374 34.089 6.265 1.00 29.51 291 SER C C 1
ATOM 13876 O O . SER C 1 291 ? -10.554 34.738 5.614 1.00 29.56 291 SER C O 1
ATOM 13879 N N . CYS C 1 292 ? -11.396 34.087 7.593 1.00 31.73 292 CYS C N 1
ATOM 13880 C CA . CYS C 1 292 ? -10.413 34.837 8.356 1.00 34.39 292 CYS C CA 1
ATOM 13881 C C . CYS C 1 292 ? -9.584 33.907 9.246 1.00 36.05 292 CYS C C 1
ATOM 13882 O O . CYS C 1 292 ? -9.076 34.313 10.293 1.00 36.47 292 CYS C O 1
ATOM 13885 N N . SER C 1 293 ? -9.443 32.658 8.804 1.00 38.06 293 SER C N 1
ATOM 13886 C CA . SER C 1 293 ? -8.697 31.645 9.548 1.00 40.51 293 SER C CA 1
ATOM 13887 C C . SER C 1 293 ? -7.329 31.397 8.924 1.00 42.29 293 SER C C 1
ATOM 13888 O O . SER C 1 293 ? -7.217 31.221 7.706 1.00 42.42 293 SER C O 1
ATOM 13891 N N . GLN C 1 294 ? -6.312 31.380 9.789 1.00 44.58 294 GLN C N 1
ATOM 13892 C CA . GLN C 1 294 ? -4.885 31.233 9.440 1.00 46.82 294 GLN C CA 1
ATOM 13893 C C . GLN C 1 294 ? -4.624 30.503 8.125 1.00 47.60 294 GLN C C 1
ATOM 13894 O O . GLN C 1 294 ? -4.276 31.133 7.123 1.00 48.10 294 GLN C O 1
ATOM 13900 N N . GLY C 1 295 ? -4.781 29.181 8.143 1.00 48.59 295 GLY C N 1
ATOM 13901 C CA . GLY C 1 295 ? -4.607 28.358 6.947 1.00 49.51 295 GLY C CA 1
ATOM 13902 C C . GLY C 1 295 ? -5.949 27.858 6.451 1.00 50.20 295 GLY C C 1
ATOM 13903 O O . GLY C 1 295 ? -6.059 26.727 5.964 1.00 50.37 295 GLY C O 1
ATOM 13904 N N . GLY C 1 296 ? -6.969 28.710 6.588 1.00 50.67 296 GLY C N 1
ATOM 13905 C CA . GLY C 1 296 ? -8.349 28.379 6.218 1.00 50.95 296 GLY C CA 1
ATOM 13906 C C . GLY C 1 296 ? -8.996 27.316 7.093 1.00 51.16 296 GLY C C 1
ATOM 13907 O O . GLY C 1 296 ? -10.032 26.752 6.726 1.00 51.35 296 GLY C O 1
ATOM 13908 N N . VAL C 1 297 ? -8.381 27.037 8.242 1.00 51.15 297 VAL C N 1
ATOM 13909 C CA . VAL C 1 297 ? -8.905 26.061 9.210 1.00 51.14 297 VAL C CA 1
ATOM 13910 C C . VAL C 1 297 ? -8.681 26.513 10.656 1.00 50.74 297 VAL C C 1
ATOM 13911 O O . VAL C 1 297 ? -9.553 26.330 11.516 1.00 50.94 297 VAL C O 1
ATOM 13915 N N . ARG C 1 298 ? -7.513 27.105 10.910 1.00 49.96 298 ARG C N 1
ATOM 13916 C CA . ARG C 1 298 ? -7.139 27.570 12.242 1.00 49.07 298 ARG C CA 1
ATOM 13917 C C . ARG C 1 298 ? -7.953 28.804 12.633 1.00 47.83 298 ARG C C 1
ATOM 13918 O O . ARG C 1 298 ? -7.555 29.948 12.365 1.00 47.88 298 ARG C O 1
ATOM 13926 N N . GLY C 1 299 ? -9.098 28.550 13.267 1.00 46.06 299 GLY C N 1
ATOM 13927 C CA . GLY C 1 299 ? -10.046 29.600 13.638 1.00 43.55 299 GLY C CA 1
ATOM 13928 C C . GLY C 1 299 ? -11.328 29.475 12.839 1.00 41.63 299 GLY C C 1
ATOM 13929 O O . GLY C 1 299 ? -11.411 28.661 11.915 1.00 42.08 299 GLY C O 1
ATOM 13930 N N . GLY C 1 300 ? -12.326 30.287 13.187 1.00 39.56 300 GLY C N 1
ATOM 13931 C CA . GLY C 1 300 ? -13.613 30.296 12.487 1.00 35.92 300 GLY C CA 1
ATOM 13932 C C . GLY C 1 300 ? -14.456 29.092 12.830 1.00 33.44 300 GLY C C 1
ATOM 13933 O O . GLY C 1 300 ? -14.146 27.973 12.408 1.00 33.53 300 GLY C O 1
ATOM 13934 N N . ALA C 1 301 ? -15.535 29.308 13.582 1.00 31.03 301 ALA C N 1
ATOM 13935 C CA . ALA C 1 301 ? -16.370 28.186 14.028 1.00 28.44 301 ALA C CA 1
ATOM 13936 C C . ALA C 1 301 ? -17.873 28.400 13.853 1.00 26.84 301 ALA C C 1
ATOM 13937 O O . ALA C 1 301 ? -18.411 29.462 14.195 1.00 26.22 301 ALA C O 1
ATOM 13939 N N . ALA C 1 302 ? -18.540 27.381 13.314 1.00 24.89 302 ALA C N 1
ATOM 13940 C CA . ALA C 1 302 ? -19.994 27.418 13.126 1.00 23.48 302 ALA C CA 1
ATOM 13941 C C . ALA C 1 302 ? -20.671 26.068 13.318 1.00 22.53 302 ALA C C 1
ATOM 13942 O O . ALA C 1 302 ? -20.075 25.013 13.081 1.00 21.81 302 ALA C O 1
ATOM 13944 N N . THR C 1 303 ? -21.921 26.136 13.771 1.00 21.39 303 THR C N 1
ATOM 13945 C CA . THR C 1 303 ? -22.835 25.006 13.779 1.00 20.64 303 THR C CA 1
ATOM 13946 C C . THR C 1 303 ? -24.015 25.371 12.876 1.00 20.51 303 THR C C 1
ATOM 13947 O O . THR C 1 303 ? -24.602 26.457 13.004 1.00 19.98 303 THR C O 1
ATOM 13951 N N . LEU C 1 304 ? -24.347 24.469 11.958 1.00 20.36 304 LEU C N 1
ATOM 13952 C CA . LEU C 1 304 ? -25.429 24.696 11.002 1.00 20.55 304 LEU C CA 1
ATOM 13953 C C . LEU C 1 304 ? -26.610 23.760 11.279 1.00 20.48 304 LEU C C 1
ATOM 13954 O O . LEU C 1 304 ? -26.423 22.557 11.445 1.00 20.13 304 LEU C O 1
ATOM 13959 N N . PHE C 1 305 ? -27.816 24.332 11.298 1.00 20.52 305 PHE C N 1
ATOM 13960 C CA . PHE C 1 305 ? -29.053 23.652 11.714 1.00 20.57 305 PHE C CA 1
ATOM 13961 C C . PHE C 1 305 ? -29.999 23.346 10.555 1.00 21.17 305 PHE C C 1
ATOM 13962 O O . PHE C 1 305 ? -30.210 24.184 9.664 1.00 20.84 305 PHE C O 1
ATOM 13970 N N . TYR C 1 306 ? -30.574 22.145 10.586 1.00 21.57 306 TYR C N 1
ATOM 13971 C CA . TYR C 1 306 ? -31.586 21.732 9.616 1.00 22.30 306 TYR C CA 1
ATOM 13972 C C . TYR C 1 306 ? -32.580 20.742 10.258 1.00 22.62 306 TYR C C 1
ATOM 13973 O O . TYR C 1 306 ? -32.240 20.071 11.237 1.00 22.22 306 TYR C O 1
ATOM 13982 N N . PRO C 1 307 ? -33.806 20.647 9.705 1.00 23.13 307 PRO C N 1
ATOM 13983 C CA . PRO C 1 307 ? -34.773 19.699 10.257 1.00 23.60 307 PRO C CA 1
ATOM 13984 C C . PRO C 1 307 ? -34.485 18.255 9.832 1.00 24.11 307 PRO C C 1
ATOM 13985 O O . PRO C 1 307 ? -33.946 18.013 8.741 1.00 23.74 307 PRO C O 1
ATOM 13989 N N . MET C 1 308 ? -34.819 17.311 10.707 1.00 24.64 308 MET C N 1
ATOM 13990 C CA . MET C 1 308 ? -34.603 15.884 10.446 1.00 25.89 308 MET C CA 1
ATOM 13991 C C . MET C 1 308 ? -35.412 15.384 9.237 1.00 25.73 308 MET C C 1
ATOM 13992 O O . MET C 1 308 ? -35.025 14.418 8.573 1.00 25.71 308 MET C O 1
ATOM 13997 N N . TRP C 1 309 ? -36.519 16.058 8.940 1.00 26.13 309 TRP C N 1
ATOM 13998 C CA . TRP C 1 309 ? -37.367 15.664 7.814 1.00 26.51 309 TRP C CA 1
ATOM 13999 C C . TRP C 1 309 ? -36.984 16.294 6.464 1.00 26.83 309 TRP C C 1
ATOM 14000 O O . TRP C 1 309 ? -37.706 16.130 5.471 1.00 26.98 309 TRP C O 1
ATOM 14011 N N . HIS C 1 310 ? -35.862 17.013 6.424 1.00 26.58 310 HIS C N 1
ATOM 14012 C CA . HIS C 1 310 ? -35.385 17.598 5.173 1.00 26.72 310 HIS C CA 1
ATOM 14013 C C . HIS C 1 310 ? -35.134 16.497 4.146 1.00 26.71 310 HIS C C 1
ATOM 14014 O O . HIS C 1 310 ? -34.581 15.448 4.471 1.00 26.21 310 HIS C O 1
ATOM 14021 N N . LEU C 1 311 ? -35.557 16.735 2.908 1.00 27.03 311 LEU C N 1
ATOM 14022 C CA . LEU C 1 311 ? -35.408 15.744 1.838 1.00 27.38 311 LEU C CA 1
ATOM 14023 C C . LEU C 1 311 ? -33.959 15.273 1.657 1.00 27.26 311 LEU C C 1
ATOM 14024 O O . LEU C 1 311 ? -33.717 14.110 1.326 1.00 27.06 311 LEU C O 1
ATOM 14029 N N . GLU C 1 312 ? -33.004 16.170 1.899 1.00 27.28 312 GLU C N 1
ATOM 14030 C CA . GLU C 1 312 ? -31.582 15.850 1.720 1.00 27.29 312 GLU C CA 1
ATOM 14031 C C . GLU C 1 312 ? -30.920 15.291 2.985 1.00 27.15 312 GLU C C 1
ATOM 14032 O O . GLU C 1 312 ? -29.717 15.049 2.985 1.00 26.77 312 GLU C O 1
ATOM 14038 N N . VAL C 1 313 ? -31.703 15.081 4.044 1.00 27.54 313 VAL C N 1
ATOM 14039 C CA . VAL C 1 313 ? -31.160 14.772 5.385 1.00 28.00 313 VAL C CA 1
ATOM 14040 C C . VAL C 1 313 ? -30.103 13.655 5.419 1.00 28.24 313 VAL C C 1
ATOM 14041 O O . VAL C 1 313 ? -29.106 13.760 6.138 1.00 28.26 313 VAL C O 1
ATOM 14045 N N . GLU C 1 314 ? -30.310 12.601 4.632 1.00 28.63 314 GLU C N 1
ATOM 14046 C CA . GLU C 1 314 ? -29.386 11.463 4.622 1.00 29.42 314 GLU C CA 1
ATOM 14047 C C . GLU C 1 314 ? -28.003 11.872 4.126 1.00 28.75 314 GLU C C 1
ATOM 14048 O O . GLU C 1 314 ? -26.989 11.363 4.610 1.00 28.91 314 GLU C O 1
ATOM 14054 N N . SER C 1 315 ? -27.972 12.799 3.171 1.00 28.13 315 SER C N 1
ATOM 14055 C CA . SER C 1 315 ? -26.720 13.382 2.687 1.00 27.82 315 SER C CA 1
ATOM 14056 C C . SER C 1 315 ? -26.125 14.366 3.696 1.00 26.97 315 SER C C 1
ATOM 14057 O O . SER C 1 315 ? -24.906 14.429 3.858 1.00 26.87 315 SER C O 1
ATOM 14060 N N . LEU C 1 316 ? -26.990 15.124 4.369 1.00 26.12 316 LEU C N 1
ATOM 14061 C CA . LEU C 1 316 ? -26.552 16.140 5.329 1.00 25.90 316 LEU C CA 1
ATOM 14062 C C . LEU C 1 316 ? -25.926 15.520 6.577 1.00 25.77 316 LEU C C 1
ATOM 14063 O O . LEU C 1 316 ? -24.918 16.007 7.081 1.00 25.88 316 LEU C O 1
ATOM 14068 N N . LEU C 1 317 ? -26.529 14.434 7.052 1.00 25.75 317 LEU C N 1
ATOM 14069 C CA . LEU C 1 317 ? -26.056 13.703 8.227 1.00 26.23 317 LEU C CA 1
ATOM 14070 C C . LEU C 1 317 ? -24.591 13.263 8.150 1.00 26.36 317 LEU C C 1
ATOM 14071 O O . LEU C 1 317 ? -23.893 13.268 9.161 1.00 26.25 317 LEU C O 1
ATOM 14076 N N . VAL C 1 318 ? -24.137 12.902 6.952 1.00 26.94 318 VAL C N 1
ATOM 14077 C CA . VAL C 1 318 ? -22.793 12.343 6.751 1.00 27.73 318 VAL C CA 1
ATOM 14078 C C . VAL C 1 318 ? -21.750 13.369 6.297 1.00 28.34 318 VAL C C 1
ATOM 14079 O O . VAL C 1 318 ? -20.642 12.993 5.897 1.00 28.54 318 VAL C O 1
ATOM 14083 N N . LEU C 1 319 ? -22.092 14.656 6.387 1.00 29.25 319 LEU C N 1
ATOM 14084 C CA . LEU C 1 319 ? -21.232 15.735 5.877 1.00 30.53 319 LEU C CA 1
ATOM 14085 C C . LEU C 1 319 ? -19.839 15.828 6.510 1.00 31.74 319 LEU C C 1
ATOM 14086 O O . LEU C 1 319 ? -18.905 16.297 5.858 1.00 32.03 319 LEU C O 1
ATOM 14091 N N . LYS C 1 320 ? -19.680 15.411 7.763 1.00 33.34 320 LYS C N 1
ATOM 14092 C CA . LYS C 1 320 ? -18.321 15.392 8.328 1.00 35.53 320 LYS C CA 1
ATOM 14093 C C . LYS C 1 320 ? -17.648 14.021 8.365 1.00 37.41 320 LYS C C 1
ATOM 14094 O O . LYS C 1 320 ? -16.545 13.877 8.899 1.00 37.68 320 LYS C O 1
ATOM 14100 N N . ASN C 1 321 ? -18.306 13.032 7.763 1.00 39.73 321 ASN C N 1
ATOM 14101 C CA . ASN C 1 321 ? -17.779 11.674 7.665 1.00 42.06 321 ASN C CA 1
ATOM 14102 C C . ASN C 1 321 ? -16.383 11.688 7.052 1.00 43.61 321 ASN C C 1
ATOM 14103 O O . ASN C 1 321 ? -16.145 12.332 6.023 1.00 43.54 321 ASN C O 1
ATOM 14108 N N . ASN C 1 322 ? -15.470 10.975 7.709 1.00 45.66 322 ASN C N 1
ATOM 14109 C CA . ASN C 1 322 ? -14.042 10.993 7.391 1.00 47.56 322 ASN C CA 1
ATOM 14110 C C . ASN C 1 322 ? -13.663 10.478 6.004 1.00 48.47 322 ASN C C 1
ATOM 14111 O O . ASN C 1 322 ? -12.632 10.874 5.458 1.00 48.86 322 ASN C O 1
ATOM 14116 N N . ARG C 1 323 ? -14.495 9.607 5.439 1.00 49.56 323 ARG C N 1
ATOM 14117 C CA . ARG C 1 323 ? -14.194 8.978 4.157 1.00 50.60 323 ARG C CA 1
ATOM 14118 C C . ARG C 1 323 ? -15.398 8.995 3.214 1.00 50.70 323 ARG C C 1
ATOM 14119 O O . ARG C 1 323 ? -16.246 8.099 3.250 1.00 51.09 323 ARG C O 1
ATOM 14127 N N . GLY C 1 324 ? -15.467 10.032 2.384 1.00 50.74 324 GLY C N 1
ATOM 14128 C CA . GLY C 1 324 ? -16.434 10.101 1.291 1.00 50.69 324 GLY C CA 1
ATOM 14129 C C . GLY C 1 324 ? -15.754 10.662 0.055 1.00 50.62 324 GLY C C 1
ATOM 14130 O O . GLY C 1 324 ? -14.625 10.283 -0.267 1.00 50.80 324 GLY C O 1
ATOM 14131 N N . VAL C 1 325 ? -16.449 11.550 -0.648 1.00 50.43 325 VAL C N 1
ATOM 14132 C CA . VAL C 1 325 ? -15.828 12.362 -1.694 1.00 50.17 325 VAL C CA 1
ATOM 14133 C C . VAL C 1 325 ? -15.955 13.839 -1.326 1.00 49.85 325 VAL C C 1
ATOM 14134 O O . VAL C 1 325 ? -16.905 14.236 -0.638 1.00 49.82 325 VAL C O 1
ATOM 14138 N N . GLU C 1 326 ? -14.995 14.640 -1.789 1.00 49.22 326 GLU C N 1
ATOM 14139 C CA . GLU C 1 326 ? -14.911 16.060 -1.450 1.00 48.56 326 GLU C CA 1
ATOM 14140 C C . GLU C 1 326 ? -16.206 16.811 -1.752 1.00 47.67 326 GLU C C 1
ATOM 14141 O O . GLU C 1 326 ? -16.622 17.674 -0.975 1.00 47.57 326 GLU C O 1
ATOM 14147 N N . GLY C 1 327 ? -16.841 16.469 -2.872 1.00 46.54 327 GLY C N 1
ATOM 14148 C CA . GLY C 1 327 ? -18.086 17.106 -3.296 1.00 45.16 327 GLY C CA 1
ATOM 14149 C C . GLY C 1 327 ? -19.276 16.841 -2.390 1.00 44.23 327 GLY C C 1
ATOM 14150 O O . GLY C 1 327 ? -20.238 17.611 -2.383 1.00 44.38 327 GLY C O 1
ATOM 14151 N N . ASN C 1 328 ? -19.216 15.749 -1.633 1.00 43.20 328 ASN C N 1
ATOM 14152 C CA . ASN C 1 328 ? -20.304 15.372 -0.729 1.00 42.16 328 ASN C CA 1
ATOM 14153 C C . ASN C 1 328 ? -19.972 15.575 0.750 1.00 40.71 328 ASN C C 1
ATOM 14154 O O . ASN C 1 328 ? -20.669 15.051 1.626 1.00 40.76 328 ASN C O 1
ATOM 14159 N N . ARG C 1 329 ? -18.916 16.340 1.020 1.00 38.87 329 ARG C N 1
ATOM 14160 C CA . ARG C 1 329 ? -18.441 16.560 2.385 1.00 37.02 329 ARG C CA 1
ATOM 14161 C C . ARG C 1 329 ? -18.236 18.037 2.711 1.00 35.48 329 ARG C C 1
ATOM 14162 O O . ARG C 1 329 ? -17.697 18.801 1.906 1.00 34.93 329 ARG C O 1
ATOM 14170 N N . VAL C 1 330 ? -18.688 18.425 3.900 1.00 33.52 330 VAL C N 1
ATOM 14171 C CA . VAL C 1 330 ? -18.508 19.779 4.429 1.00 31.83 330 VAL C CA 1
ATOM 14172 C C . VAL C 1 330 ? -18.104 19.575 5.892 1.00 31.21 330 VAL C C 1
ATOM 14173 O O . VAL C 1 330 ? -18.940 19.613 6.805 1.00 30.26 330 VAL C O 1
ATOM 14177 N N . ARG C 1 331 ? -16.808 19.352 6.082 1.00 30.29 331 ARG C N 1
ATOM 14178 C CA . ARG C 1 331 ? -16.263 18.779 7.311 1.00 30.67 331 ARG C CA 1
ATOM 14179 C C . ARG C 1 331 ? -15.976 19.753 8.450 1.00 29.48 331 ARG C C 1
ATOM 14180 O O . ARG C 1 331 ? -15.911 19.345 9.607 1.00 29.41 331 ARG C O 1
ATOM 14188 N N . HIS C 1 332 ? -15.791 21.028 8.126 1.00 28.57 332 HIS C N 1
ATOM 14189 C CA . HIS C 1 332 ? -15.285 21.993 9.104 1.00 28.13 332 HIS C CA 1
ATOM 14190 C C . HIS C 1 332 ? -16.348 22.939 9.658 1.00 27.08 332 HIS C C 1
ATOM 14191 O O . HIS C 1 332 ? -16.046 24.061 10.068 1.00 27.33 332 HIS C O 1
ATOM 14198 N N . MET C 1 333 ? -17.592 22.478 9.639 1.00 25.58 333 MET C N 1
ATOM 14199 C CA . MET C 1 333 ? -18.660 23.058 10.445 1.00 24.83 333 MET C CA 1
ATOM 14200 C C . MET C 1 333 ? -19.275 21.891 11.209 1.00 23.82 333 MET C C 1
ATOM 14201 O O . MET C 1 333 ? -19.147 20.730 10.790 1.00 23.64 333 MET C O 1
ATOM 14206 N N . ASP C 1 334 ? -19.899 22.189 12.343 1.00 22.77 334 ASP C N 1
ATOM 14207 C CA . ASP C 1 334 ? -20.699 21.193 13.062 1.00 21.98 334 ASP C CA 1
ATOM 14208 C C . ASP C 1 334 ? -22.167 21.338 12.678 1.00 21.42 334 ASP C C 1
ATOM 14209 O O . ASP C 1 334 ? -22.553 22.299 11.995 1.00 20.73 334 ASP C O 1
ATOM 14214 N N . TYR C 1 335 ? -22.985 20.374 13.087 1.00 20.57 335 TYR C N 1
ATOM 14215 C CA . TYR C 1 335 ? -24.383 20.370 12.668 1.00 20.48 335 TYR C CA 1
ATOM 14216 C C . TYR C 1 335 ? -25.337 20.088 13.814 1.00 19.91 335 TYR C C 1
ATOM 14217 O O . TYR C 1 335 ? -25.017 19.319 14.715 1.00 19.74 335 TYR C O 1
ATOM 14226 N N . GLY C 1 336 ? -26.499 20.732 13.767 1.00 19.83 336 GLY C N 1
ATOM 14227 C CA . GLY C 1 336 ? -27.569 20.493 14.732 1.00 19.75 336 GLY C CA 1
ATOM 14228 C C . GLY C 1 336 ? -28.820 20.011 14.023 1.00 20.07 336 GLY C C 1
ATOM 14229 O O . GLY C 1 336 ? -29.407 20.737 13.202 1.00 20.11 336 GLY C O 1
ATOM 14230 N N . VAL C 1 337 ? -29.223 18.780 14.327 1.00 19.90 337 VAL C N 1
ATOM 14231 C CA . VAL C 1 337 ? -30.408 18.176 13.718 1.00 20.16 337 VAL C CA 1
ATOM 14232 C C . VAL C 1 337 ? -31.627 18.480 14.578 1.00 20.60 337 VAL C C 1
ATOM 14233 O O . VAL C 1 337 ? -31.619 18.234 15.787 1.00 20.60 337 VAL C O 1
ATOM 14237 N N . GLN C 1 338 ? -32.673 19.006 13.946 1.00 20.76 338 GLN C N 1
ATOM 14238 C CA . GLN C 1 338 ? -33.846 19.487 14.664 1.00 21.30 338 GLN C CA 1
ATOM 14239 C C . GLN C 1 338 ? -34.952 18.446 14.653 1.00 21.76 338 GLN C C 1
ATOM 14240 O O . GLN C 1 338 ? -35.269 17.868 13.611 1.00 21.75 338 GLN C O 1
ATOM 14246 N N . ILE C 1 339 ? -35.514 18.195 15.833 1.00 22.05 339 ILE C N 1
ATOM 14247 C CA . ILE C 1 339 ? -36.384 17.043 16.047 1.00 22.54 339 ILE C CA 1
ATOM 14248 C C . ILE C 1 339 ? -37.570 17.460 16.920 1.00 23.06 339 ILE C C 1
ATOM 14249 O O . ILE C 1 339 ? -37.445 18.353 17.766 1.00 22.41 339 ILE C O 1
ATOM 14254 N N . ASN C 1 340 ? -38.726 16.846 16.679 1.00 23.76 340 ASN C N 1
ATOM 14255 C CA . ASN C 1 340 ? -39.888 17.039 17.552 1.00 24.63 340 ASN C CA 1
ATOM 14256 C C . ASN C 1 340 ? -40.510 15.701 17.973 1.00 25.27 340 ASN C C 1
ATOM 14257 O O . ASN C 1 340 ? -40.043 14.641 17.556 1.00 25.22 340 ASN C O 1
ATOM 14262 N N . LYS C 1 341 ? -41.549 15.762 18.803 1.00 26.42 341 LYS C N 1
ATOM 14263 C CA . LYS C 1 341 ? -42.211 14.564 19.326 1.00 27.45 341 LYS C CA 1
ATOM 14264 C C . LYS C 1 341 ? -42.625 13.590 18.224 1.00 27.75 341 LYS C C 1
ATOM 14265 O O . LYS C 1 341 ? -42.414 12.380 18.357 1.00 27.90 341 LYS C O 1
ATOM 14271 N N . LEU C 1 342 ? -43.207 14.120 17.145 1.00 28.02 342 LEU C N 1
ATOM 14272 C CA . LEU C 1 342 ? -43.696 13.289 16.049 1.00 28.37 342 LEU C CA 1
ATOM 14273 C C . LEU C 1 342 ? -42.582 12.401 15.482 1.00 28.51 342 LEU C C 1
ATOM 14274 O O . LEU C 1 342 ? -42.768 11.187 15.338 1.00 28.58 342 LEU C O 1
ATOM 14279 N N . MET C 1 343 ? -41.423 12.999 15.196 1.00 28.55 343 MET C N 1
ATOM 14280 C CA . MET C 1 343 ? -40.248 12.242 14.744 1.00 28.79 343 MET C CA 1
ATOM 14281 C C . MET C 1 343 ? -39.905 11.093 15.703 1.00 28.59 343 MET C C 1
ATOM 14282 O O . MET C 1 343 ? -39.707 9.953 15.267 1.00 28.43 343 MET C O 1
ATOM 14287 N N . TYR C 1 344 ? -39.828 11.407 16.998 1.00 28.49 344 TYR C N 1
ATOM 14288 C CA . TYR C 1 344 ? -39.534 10.412 18.037 1.00 28.93 344 TYR C CA 1
ATOM 14289 C C . TYR C 1 344 ? -40.609 9.317 18.127 1.00 29.46 344 TYR C C 1
ATOM 14290 O O . TYR C 1 344 ? -40.289 8.151 18.347 1.00 29.72 344 TYR C O 1
ATOM 14299 N N . THR C 1 345 ? -41.874 9.702 17.965 1.00 30.24 345 THR C N 1
ATOM 14300 C CA . THR C 1 345 ? -42.988 8.741 17.972 1.00 31.22 345 THR C CA 1
ATOM 14301 C C . THR C 1 345 ? -42.856 7.722 16.831 1.00 31.68 345 THR C C 1
ATOM 14302 O O . THR C 1 345 ? -43.088 6.526 17.035 1.00 32.24 345 THR C O 1
ATOM 14306 N N . ARG C 1 346 ? -42.458 8.191 15.648 1.00 32.02 346 ARG C N 1
ATOM 14307 C CA . ARG C 1 346 ? -42.246 7.311 14.500 1.00 32.35 346 ARG C CA 1
ATOM 14308 C C . ARG C 1 346 ? -41.177 6.263 14.809 1.00 32.69 346 ARG C C 1
ATOM 14309 O O . ARG C 1 346 ? -41.324 5.091 14.450 1.00 32.41 346 ARG C O 1
ATOM 14317 N N . LEU C 1 347 ? -40.109 6.695 15.484 1.00 32.92 347 LEU C N 1
ATOM 14318 C CA . LEU C 1 347 ? -39.056 5.788 15.939 1.00 32.99 347 LEU C CA 1
ATOM 14319 C C . LEU C 1 347 ? -39.604 4.730 16.901 1.00 33.34 347 LEU C C 1
ATOM 14320 O O . LEU C 1 347 ? -39.331 3.540 16.739 1.00 33.53 347 LEU C O 1
ATOM 14325 N N . LEU C 1 348 ? -40.380 5.169 17.888 1.00 33.63 348 LEU C N 1
ATOM 14326 C CA . LEU C 1 348 ? -40.885 4.280 18.937 1.00 34.22 348 LEU C CA 1
ATOM 14327 C C . LEU C 1 348 ? -41.822 3.216 18.385 1.00 34.80 348 LEU C C 1
ATOM 14328 O O . LEU C 1 348 ? -41.786 2.063 18.819 1.00 35.02 348 LEU C O 1
ATOM 14333 N N . LYS C 1 349 ? -42.646 3.619 17.421 1.00 35.44 349 LYS C N 1
ATOM 14334 C CA . LYS C 1 349 ? -43.630 2.748 16.794 1.00 36.17 349 LYS C CA 1
ATOM 14335 C C . LYS C 1 349 ? -43.073 1.986 15.592 1.00 36.50 349 LYS C C 1
ATOM 14336 O O . LYS C 1 349 ? -43.798 1.220 14.953 1.00 36.77 349 LYS C O 1
ATOM 14342 N N . GLY C 1 350 ? -41.788 2.190 15.298 1.00 36.82 350 GLY C N 1
ATOM 14343 C CA . GLY C 1 350 ? -41.113 1.529 14.177 1.00 36.90 350 GLY C CA 1
ATOM 14344 C C . GLY C 1 350 ? -41.719 1.869 12.827 1.00 37.15 350 GLY C C 1
ATOM 14345 O O . GLY C 1 350 ? -41.781 1.024 11.933 1.00 37.24 350 GLY C O 1
ATOM 14346 N N . GLU C 1 351 ? -42.167 3.112 12.684 1.00 37.27 351 GLU C N 1
ATOM 14347 C CA . GLU C 1 351 ? -42.827 3.564 11.465 1.00 37.59 351 GLU C CA 1
ATOM 14348 C C . GLU C 1 351 ? -41.846 4.290 10.537 1.00 37.28 351 GLU C C 1
ATOM 14349 O O . GLU C 1 351 ? -40.636 4.305 10.787 1.00 37.18 351 GLU C O 1
ATOM 14355 N N . ASP C 1 352 ? -42.368 4.860 9.455 1.00 37.00 352 ASP C N 1
ATOM 14356 C CA . ASP C 1 352 ? -41.561 5.637 8.523 1.00 36.77 352 ASP C CA 1
ATOM 14357 C C . ASP C 1 352 ? -41.556 7.109 8.914 1.00 36.22 352 ASP C C 1
ATOM 14358 O O . ASP C 1 352 ? -42.519 7.611 9.490 1.00 36.18 352 ASP C O 1
ATOM 14363 N N . ILE C 1 353 ? -40.459 7.788 8.596 1.00 35.58 353 ILE C N 1
ATOM 14364 C CA . ILE C 1 353 ? -40.421 9.244 8.579 1.00 34.83 353 ILE C CA 1
ATOM 14365 C C . ILE C 1 353 ? -40.444 9.664 7.109 1.00 34.53 353 ILE C C 1
ATOM 14366 O O . ILE C 1 353 ? -39.679 9.138 6.298 1.00 34.60 353 ILE C O 1
ATOM 14371 N N . THR C 1 354 ? -41.336 10.587 6.762 1.00 34.06 354 THR C N 1
ATOM 14372 C CA . THR C 1 354 ? -41.382 11.115 5.395 1.00 33.66 354 THR C CA 1
ATOM 14373 C C . THR C 1 354 ? -40.552 12.396 5.253 1.00 33.17 354 THR C C 1
ATOM 14374 O O . THR C 1 354 ? -40.706 13.348 6.029 1.00 32.80 354 THR C O 1
ATOM 14378 N N . LEU C 1 355 ? -39.679 12.397 4.249 1.00 32.60 355 LEU C N 1
ATOM 14379 C CA . LEU C 1 355 ? -38.793 13.518 3.962 1.00 32.32 355 LEU C CA 1
ATOM 14380 C C . LEU C 1 355 ? -39.394 14.437 2.897 1.00 32.64 355 LEU C C 1
ATOM 14381 O O . LEU C 1 355 ? -39.878 13.960 1.869 1.00 32.54 355 LEU C O 1
ATOM 14386 N N . PHE C 1 356 ? -39.363 15.747 3.163 1.00 32.64 356 PHE C N 1
ATOM 14387 C CA . PHE C 1 356 ? -39.874 16.774 2.249 1.00 32.84 356 PHE C CA 1
ATOM 14388 C C . PHE C 1 356 ? -38.861 17.904 2.063 1.00 32.92 356 PHE C C 1
ATOM 14389 O O . PHE C 1 356 ? -38.119 18.248 2.990 1.00 32.62 356 PHE C O 1
ATOM 14397 N N . SER C 1 357 ? -38.860 18.509 0.878 1.00 33.07 357 SER C N 1
ATOM 14398 C CA . SER C 1 357 ? -38.254 19.822 0.712 1.00 33.40 357 SER C CA 1
ATOM 14399 C C . SER C 1 357 ? -39.195 20.862 1.323 1.00 33.81 357 SER C C 1
ATOM 14400 O O . SER C 1 357 ? -40.400 20.840 1.048 1.00 34.11 357 SER C O 1
ATOM 14403 N N . PRO C 1 358 ? -38.656 21.771 2.163 1.00 34.10 358 PRO C N 1
ATOM 14404 C CA . PRO C 1 358 ? -39.439 22.841 2.798 1.00 34.25 358 PRO C CA 1
ATOM 14405 C C . PRO C 1 358 ? -40.195 23.725 1.801 1.00 34.42 358 PRO C C 1
ATOM 14406 O O . PRO C 1 358 ? -41.198 24.344 2.165 1.00 34.57 358 PRO C O 1
ATOM 14410 N N . SER C 1 359 ? -39.717 23.771 0.559 1.00 34.47 359 SER C N 1
ATOM 14411 C CA . SER C 1 359 ? -40.362 24.536 -0.511 1.00 34.55 359 SER C CA 1
ATOM 14412 C C . SER C 1 359 ? -41.638 23.883 -1.068 1.00 34.62 359 SER C C 1
ATOM 14413 O O . SER C 1 359 ? -42.436 24.553 -1.733 1.00 34.73 359 SER C O 1
ATOM 14416 N N . ASP C 1 360 ? -41.825 22.590 -0.802 1.00 34.69 360 ASP C N 1
ATOM 14417 C CA . ASP C 1 360 ? -42.970 21.835 -1.344 1.00 34.77 360 ASP C CA 1
ATOM 14418 C C . ASP C 1 360 ? -44.110 21.616 -0.344 1.00 34.74 360 ASP C C 1
ATOM 14419 O O . ASP C 1 360 ? -45.133 21.005 -0.685 1.00 34.66 360 ASP C O 1
ATOM 14424 N N . VAL C 1 361 ? -43.932 22.107 0.881 1.00 34.56 361 VAL C N 1
ATOM 14425 C CA . VAL C 1 361 ? -44.871 21.817 1.969 1.00 34.51 361 VAL C CA 1
ATOM 14426 C C . VAL C 1 361 ? -45.320 23.074 2.714 1.00 34.54 361 VAL C C 1
ATOM 14427 O O . VAL C 1 361 ? -44.758 23.416 3.756 1.00 34.79 361 VAL C O 1
ATOM 14431 N N . PRO C 1 362 ? -46.345 23.771 2.181 1.00 34.49 362 PRO C N 1
ATOM 14432 C CA . PRO C 1 362 ? -46.778 25.054 2.736 1.00 34.15 362 PRO C CA 1
ATOM 14433 C C . PRO C 1 362 ? -47.123 24.974 4.223 1.00 33.86 362 PRO C C 1
ATOM 14434 O O . PRO C 1 362 ? -47.867 24.088 4.637 1.00 34.09 362 PRO C O 1
ATOM 14438 N N . GLY C 1 363 ? -46.554 25.881 5.014 1.00 33.42 363 GLY C N 1
ATOM 14439 C CA . GLY C 1 363 ? -46.825 25.944 6.450 1.00 32.79 363 GLY C CA 1
ATOM 14440 C C . GLY C 1 363 ? -46.104 24.939 7.343 1.00 32.18 363 GLY C C 1
ATOM 14441 O O . GLY C 1 363 ? -46.105 25.105 8.559 1.00 31.93 363 GLY C O 1
ATOM 14442 N N . LEU C 1 364 ? -45.501 23.907 6.747 1.00 31.69 364 LEU C N 1
ATOM 14443 C CA . LEU C 1 364 ? -44.877 22.799 7.495 1.00 31.60 364 LEU C CA 1
ATOM 14444 C C . LEU C 1 364 ? -43.649 23.221 8.311 1.00 31.33 364 LEU C C 1
ATOM 14445 O O . LEU C 1 364 ? -43.532 22.858 9.484 1.00 31.08 364 LEU C O 1
ATOM 14450 N N . TYR C 1 365 ? -42.740 23.971 7.685 1.00 30.92 365 TYR C N 1
ATOM 14451 C CA . TYR C 1 365 ? -41.545 24.474 8.372 1.00 30.78 365 TYR C CA 1
ATOM 14452 C C . TYR C 1 365 ? -41.923 25.346 9.568 1.00 30.88 365 TYR C C 1
ATOM 14453 O O . TYR C 1 365 ? -41.446 25.117 10.678 1.00 30.62 365 TYR C O 1
ATOM 14462 N N . ASP C 1 366 ? -42.783 26.339 9.335 1.00 31.11 366 ASP C N 1
ATOM 14463 C CA . ASP C 1 366 ? -43.272 27.224 10.394 1.00 31.39 366 ASP C CA 1
ATOM 14464 C C . ASP C 1 366 ? -43.865 26.449 11.573 1.00 31.19 366 ASP C C 1
ATOM 14465 O O . ASP C 1 366 ? -43.553 26.736 12.730 1.00 31.31 366 ASP C O 1
ATOM 14470 N N . ALA C 1 367 ? -44.712 25.467 11.269 1.00 30.73 367 ALA C N 1
ATOM 14471 C CA . ALA C 1 367 ? -45.422 24.701 12.298 1.00 30.40 367 ALA C CA 1
ATOM 14472 C C . ALA C 1 367 ? -44.495 23.785 13.108 1.00 29.88 367 ALA C C 1
ATOM 14473 O O . ALA C 1 367 ? -44.728 23.550 14.299 1.00 29.77 367 ALA C O 1
ATOM 14475 N N . PHE C 1 368 ? -43.453 23.282 12.448 1.00 29.23 368 PHE C N 1
ATOM 14476 C CA . PHE C 1 368 ? -42.418 22.446 13.065 1.00 28.75 368 PHE C CA 1
ATOM 14477 C C . PHE C 1 368 ? -41.911 23.029 14.385 1.00 28.54 368 PHE C C 1
ATOM 14478 O O . PHE C 1 368 ? -41.725 22.304 15.366 1.00 27.91 368 PHE C O 1
ATOM 14486 N N . PHE C 1 369 ? -41.721 24.345 14.404 1.00 28.45 369 PHE C N 1
ATOM 14487 C CA . PHE C 1 369 ? -41.205 25.048 15.571 1.00 28.69 369 PHE C CA 1
ATOM 14488 C C . PHE C 1 369 ? -42.309 25.620 16.468 1.00 28.84 369 PHE C C 1
ATOM 14489 O O . PHE C 1 369 ? -42.193 25.589 17.693 1.00 28.81 369 PHE C O 1
ATOM 14497 N N . ALA C 1 370 ? -43.379 26.119 15.855 1.00 29.05 370 ALA C N 1
ATOM 14498 C CA . ALA C 1 370 ? -44.357 26.959 16.553 1.00 29.37 370 ALA C CA 1
ATOM 14499 C C . ALA C 1 370 ? -45.621 26.260 17.056 1.00 29.72 370 ALA C C 1
ATOM 14500 O O . ALA C 1 370 ? -46.241 26.727 18.014 1.00 29.95 370 ALA C O 1
ATOM 14502 N N . ASP C 1 371 ? -46.014 25.166 16.407 1.00 30.26 371 ASP C N 1
ATOM 14503 C CA . ASP C 1 371 ? -47.342 24.583 16.625 1.00 30.75 371 ASP C CA 1
ATOM 14504 C C . ASP C 1 371 ? -47.337 23.104 16.301 1.00 30.87 371 ASP C C 1
ATOM 14505 O O . ASP C 1 371 ? -47.531 22.715 15.146 1.00 31.25 371 ASP C O 1
ATOM 14510 N N . GLN C 1 372 ? -47.129 22.273 17.320 1.00 31.21 372 GLN C N 1
ATOM 14511 C CA . GLN C 1 372 ? -47.028 20.827 17.109 1.00 31.64 372 GLN C CA 1
ATOM 14512 C C . GLN C 1 372 ? -48.321 20.214 16.560 1.00 32.40 372 GLN C C 1
ATOM 14513 O O . GLN C 1 372 ? -48.275 19.309 15.724 1.00 32.46 372 GLN C O 1
ATOM 14519 N N . GLU C 1 373 ? -49.465 20.720 17.016 1.00 33.28 373 GLU C N 1
ATOM 14520 C CA . GLU C 1 373 ? -50.764 20.251 16.520 1.00 34.45 373 GLU C CA 1
ATOM 14521 C C . GLU C 1 373 ? -50.943 20.539 15.030 1.00 34.23 373 GLU C C 1
ATOM 14522 O O . GLU C 1 373 ? -51.339 19.655 14.274 1.00 34.58 373 GLU C O 1
ATOM 14528 N N . GLU C 1 374 ? -50.634 21.765 14.615 1.00 34.46 374 GLU C N 1
ATOM 14529 C CA . GLU C 1 374 ? -50.643 22.125 13.192 1.00 34.80 374 GLU C CA 1
ATOM 14530 C C . GLU C 1 374 ? -49.598 21.334 12.397 1.00 34.83 374 GLU C C 1
ATOM 14531 O O . GLU C 1 374 ? -49.862 20.936 11.258 1.00 35.01 374 GLU C O 1
ATOM 14537 N N . PHE C 1 375 ? -48.426 21.094 12.994 1.00 34.78 375 PHE C N 1
ATOM 14538 C CA . PHE C 1 375 ? -47.388 20.309 12.321 1.00 34.75 375 PHE C CA 1
ATOM 14539 C C . PHE C 1 375 ? -47.871 18.899 12.012 1.00 35.37 375 PHE C C 1
ATOM 14540 O O . PHE C 1 375 ? -47.634 18.392 10.918 1.00 35.38 375 PHE C O 1
ATOM 14548 N N . GLU C 1 376 ? -48.525 18.265 12.983 1.00 36.09 376 GLU C N 1
ATOM 14549 C CA . GLU C 1 376 ? -49.069 16.927 12.781 1.00 37.16 376 GLU C CA 1
ATOM 14550 C C . GLU C 1 376 ? -50.117 16.925 11.672 1.00 36.80 376 GLU C C 1
ATOM 14551 O O . GLU C 1 376 ? -50.128 16.025 10.832 1.00 36.85 376 GLU C O 1
ATOM 14557 N N . ARG C 1 377 ? -50.972 17.947 11.668 1.00 36.85 377 ARG C N 1
ATOM 14558 C CA . ARG C 1 377 ? -52.032 18.080 10.666 1.00 37.02 377 ARG C CA 1
ATOM 14559 C C . ARG C 1 377 ? -51.471 18.185 9.247 1.00 36.86 377 ARG C C 1
ATOM 14560 O O . ARG C 1 377 ? -51.883 17.440 8.354 1.00 36.95 377 ARG C O 1
ATOM 14568 N N . LEU C 1 378 ? -50.527 19.103 9.054 1.00 36.73 378 LEU C N 1
ATOM 14569 C CA . LEU C 1 378 ? -49.909 19.317 7.747 1.00 36.49 378 LEU C CA 1
ATOM 14570 C C . LEU C 1 378 ? -49.034 18.147 7.326 1.00 36.52 378 LEU C C 1
ATOM 14571 O O . LEU C 1 378 ? -49.058 17.742 6.161 1.00 36.45 378 LEU C O 1
ATOM 14576 N N . TYR C 1 379 ? -48.278 17.597 8.277 1.00 36.44 379 TYR C N 1
ATOM 14577 C CA . TYR C 1 379 ? -47.352 16.500 7.993 1.00 36.51 379 TYR C CA 1
ATOM 14578 C C . TYR C 1 379 ? 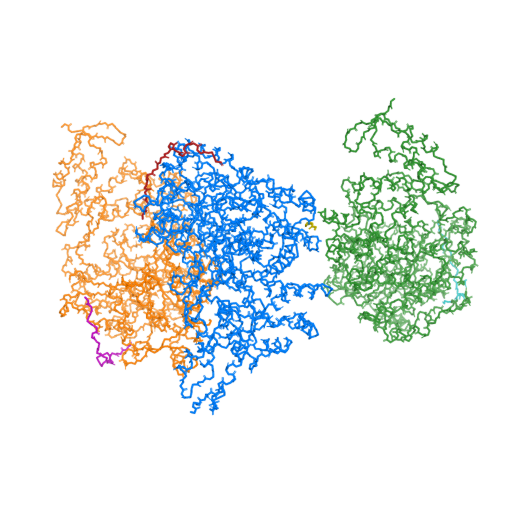-48.078 15.271 7.450 1.00 36.99 379 TYR C C 1
ATOM 14579 O O . TYR C 1 379 ? -47.679 14.717 6.427 1.00 37.16 379 TYR C O 1
ATOM 14588 N N . THR C 1 380 ? -49.144 14.858 8.132 1.00 37.68 380 THR C N 1
ATOM 14589 C CA . THR C 1 380 ? -49.931 13.693 7.713 1.00 38.42 380 THR C CA 1
ATOM 14590 C C . THR C 1 380 ? -50.729 13.974 6.436 1.00 38.88 380 THR C C 1
ATOM 14591 O O . THR C 1 380 ? -50.895 13.087 5.597 1.00 38.98 380 THR C O 1
ATOM 14595 N N . LYS C 1 381 ? -51.210 15.209 6.297 1.00 39.63 381 LYS C N 1
ATOM 14596 C CA . LYS C 1 381 ? -51.851 15.669 5.062 1.00 40.65 381 LYS C CA 1
ATOM 14597 C C . LYS C 1 381 ? -50.899 15.480 3.879 1.00 40.87 381 LYS C C 1
ATOM 14598 O O . LYS C 1 381 ? -51.211 14.746 2.938 1.00 41.06 381 LYS C O 1
ATOM 14604 N N . TYR C 1 382 ? -49.726 16.108 3.954 1.00 41.00 382 TYR C N 1
ATOM 14605 C CA . TYR C 1 382 ? -48.734 16.040 2.880 1.00 41.15 382 TYR C CA 1
ATOM 14606 C C . TYR C 1 382 ? -48.174 14.640 2.635 1.00 41.61 382 TYR C C 1
ATOM 14607 O O . TYR C 1 382 ? -47.762 14.332 1.520 1.00 41.62 382 TYR C O 1
ATOM 14616 N N . GLU C 1 383 ? -48.167 13.799 3.671 1.00 42.38 383 GLU C N 1
ATOM 14617 C CA . GLU C 1 383 ? -47.795 12.389 3.526 1.00 43.11 383 GLU C CA 1
ATOM 14618 C C . GLU C 1 383 ? -48.771 11.620 2.624 1.00 43.86 383 GLU C C 1
ATOM 14619 O O . GLU C 1 383 ? -48.371 10.690 1.924 1.00 43.95 383 GLU C O 1
ATOM 14625 N N . LYS C 1 384 ? -50.043 12.015 2.652 1.00 44.77 384 LYS C N 1
ATOM 14626 C CA . LYS C 1 384 ? -51.087 11.373 1.840 1.00 45.86 384 LYS C CA 1
ATOM 14627 C C . LYS C 1 384 ? -51.233 11.953 0.432 1.00 46.14 384 LYS C C 1
ATOM 14628 O O . LYS C 1 384 ? -51.823 11.321 -0.445 1.00 46.36 384 LYS C O 1
ATOM 14634 N N . ASP C 1 385 ? -50.689 13.148 0.222 1.00 46.64 385 ASP C N 1
ATOM 14635 C CA . ASP C 1 385 ? -50.780 13.830 -1.064 1.00 46.97 385 ASP C CA 1
ATOM 14636 C C . ASP C 1 385 ? -49.763 13.252 -2.040 1.00 47.27 385 ASP C C 1
ATOM 14637 O O . ASP C 1 385 ? -48.554 13.386 -1.839 1.00 47.32 385 ASP C O 1
ATOM 14642 N N . ASP C 1 386 ? -50.267 12.619 -3.100 1.00 47.52 386 ASP C N 1
ATOM 14643 C CA . ASP C 1 386 ? -49.421 11.953 -4.095 1.00 47.73 386 ASP C CA 1
ATOM 14644 C C . ASP C 1 386 ? -48.668 12.951 -4.966 1.00 47.39 386 ASP C C 1
ATOM 14645 O O . ASP C 1 386 ? -47.648 12.608 -5.565 1.00 47.51 386 ASP C O 1
ATOM 14650 N N . SER C 1 387 ? -49.175 14.179 -5.033 1.00 47.03 387 SER C N 1
ATOM 14651 C CA . SER C 1 387 ? -48.585 15.217 -5.877 1.00 46.86 387 SER C CA 1
ATOM 14652 C C . SER C 1 387 ? -47.366 15.912 -5.252 1.00 46.47 387 SER C C 1
ATOM 14653 O O . SER C 1 387 ? -46.628 16.614 -5.950 1.00 46.35 387 SER C O 1
ATOM 14656 N N . ILE C 1 388 ? -47.165 15.722 -3.946 1.00 46.00 388 ILE C N 1
ATOM 14657 C CA . ILE C 1 388 ? -46.019 16.301 -3.231 1.00 45.38 388 ILE C CA 1
ATOM 14658 C C . ILE C 1 388 ? -44.796 15.394 -3.363 1.00 45.13 388 ILE C C 1
ATOM 14659 O O . ILE C 1 388 ? -44.878 14.192 -3.094 1.00 45.00 388 ILE C O 1
ATOM 14664 N N . ARG C 1 389 ? -43.667 15.967 -3.780 1.00 44.83 389 ARG C N 1
ATOM 14665 C CA . ARG C 1 389 ? -42.406 15.226 -3.826 1.00 44.70 389 ARG C CA 1
ATOM 14666 C C . ARG C 1 389 ? -41.974 14.848 -2.411 1.00 44.28 389 ARG C C 1
ATOM 14667 O O . ARG C 1 389 ? -42.008 15.677 -1.499 1.00 44.19 389 ARG C O 1
ATOM 14675 N N . LYS C 1 390 ? -41.581 13.589 -2.243 1.00 43.97 390 LYS C N 1
ATOM 14676 C CA . LYS C 1 390 ? -41.259 13.039 -0.932 1.00 43.85 390 LYS C CA 1
ATOM 14677 C C . LYS C 1 390 ? -40.401 11.785 -1.037 1.00 43.67 390 LYS C C 1
ATOM 14678 O O . LYS C 1 390 ? -40.269 11.196 -2.113 1.00 43.45 390 LYS C O 1
ATOM 14684 N N . GLN C 1 391 ? -39.820 11.392 0.094 1.00 43.43 391 GLN C N 1
ATOM 14685 C CA . GLN C 1 391 ? -39.195 10.086 0.228 1.00 43.26 391 GLN C CA 1
ATOM 14686 C C . GLN C 1 391 ? -39.517 9.504 1.600 1.00 42.93 391 GLN C C 1
ATOM 14687 O O . GLN C 1 391 ? -39.577 10.232 2.595 1.00 42.67 391 GLN C O 1
ATOM 14693 N N . ARG C 1 392 ? -39.727 8.191 1.638 1.00 42.53 392 ARG C N 1
ATOM 14694 C CA . ARG C 1 392 ? -39.988 7.474 2.882 1.00 42.30 392 ARG C CA 1
ATOM 14695 C C . ARG C 1 392 ? -38.705 6.812 3.351 1.00 41.44 392 ARG C C 1
ATOM 14696 O O . ARG C 1 392 ? -38.010 6.168 2.562 1.00 41.48 392 ARG C O 1
ATOM 14704 N N . VAL C 1 393 ? -38.379 6.995 4.628 1.00 40.47 393 VAL C N 1
ATOM 14705 C CA . VAL C 1 393 ? -37.285 6.257 5.267 1.00 39.64 393 VAL C CA 1
ATOM 14706 C C . VAL C 1 393 ? -37.763 5.694 6.599 1.00 39.05 393 VAL C C 1
ATOM 14707 O O . VAL C 1 393 ? -38.591 6.308 7.271 1.00 39.02 393 VAL C O 1
ATOM 14711 N N . LYS C 1 394 ? -37.252 4.521 6.965 1.00 38.48 394 LYS C N 1
ATOM 14712 C CA . LYS C 1 394 ? -37.526 3.926 8.270 1.00 38.00 394 LYS C CA 1
ATOM 14713 C C . LYS C 1 394 ? -36.922 4.812 9.362 1.00 37.37 394 LYS C C 1
ATOM 14714 O O . LYS C 1 394 ? -35.759 5.204 9.267 1.00 37.15 394 LYS C O 1
ATOM 14720 N N . ALA C 1 395 ? -37.722 5.130 10.380 1.00 36.67 395 ALA C N 1
ATOM 14721 C CA . ALA C 1 395 ? -37.296 6.014 11.463 1.00 36.18 395 ALA C CA 1
ATOM 14722 C C . ALA C 1 395 ? -36.076 5.465 12.196 1.00 35.96 395 ALA C C 1
ATOM 14723 O O . ALA C 1 395 ? -35.168 6.224 12.545 1.00 35.65 395 ALA C O 1
ATOM 14725 N N . VAL C 1 396 ? -36.063 4.145 12.404 1.00 35.54 396 VAL C N 1
ATOM 14726 C CA . VAL C 1 396 ? -34.947 3.435 13.041 1.00 35.35 396 VAL C CA 1
ATOM 14727 C C . VAL C 1 396 ? -33.652 3.644 12.265 1.00 34.70 396 VAL C C 1
ATOM 14728 O O . VAL C 1 396 ? -32.592 3.851 12.861 1.00 34.64 396 VAL C O 1
ATOM 14732 N N . GLU C 1 397 ? -33.749 3.577 10.939 1.00 33.91 397 GLU C N 1
ATOM 14733 C CA . GLU C 1 397 ? -32.596 3.750 10.064 1.00 33.63 397 GLU C CA 1
ATOM 14734 C C . GLU C 1 397 ? -32.091 5.186 10.077 1.00 32.15 397 GLU C C 1
ATOM 14735 O O . GLU C 1 397 ? -30.885 5.418 10.176 1.00 32.00 397 GLU C O 1
ATOM 14741 N N . LEU C 1 398 ? -33.016 6.138 9.986 1.00 30.89 398 LEU C N 1
ATOM 14742 C CA . LEU C 1 398 ? -32.669 7.560 10.003 1.00 29.70 398 LEU C CA 1
ATOM 14743 C C . LEU C 1 398 ? -32.060 7.997 11.344 1.00 28.79 398 LEU C C 1
ATOM 14744 O O . LEU C 1 398 ? -31.028 8.671 11.366 1.00 28.43 398 LEU C O 1
ATOM 14749 N N . PHE C 1 399 ? -32.702 7.611 12.446 1.00 27.84 399 PHE C N 1
ATOM 14750 C CA . PHE C 1 399 ? -32.180 7.885 13.786 1.00 27.16 399 PHE C CA 1
ATOM 14751 C C . PHE C 1 399 ? -30.828 7.219 14.008 1.00 26.64 399 PHE C C 1
ATOM 14752 O O . PHE C 1 399 ? -29.938 7.818 14.609 1.00 26.66 399 PHE C O 1
ATOM 14760 N N . SER C 1 400 ? -30.677 5.990 13.512 1.00 26.28 400 SER C N 1
ATOM 14761 C CA . SER C 1 400 ? -29.408 5.257 13.617 1.00 25.99 400 SER C CA 1
ATOM 14762 C C . SER C 1 400 ? -28.266 5.906 12.845 1.00 25.50 400 SER C C 1
ATOM 14763 O O . SER C 1 400 ? -27.141 5.953 13.337 1.00 25.08 400 SER C O 1
ATOM 14766 N N . LEU C 1 401 ? -28.548 6.394 11.636 1.00 25.10 401 LEU C N 1
ATOM 14767 C CA . LEU C 1 401 ? -27.530 7.094 10.846 1.00 24.84 401 LEU C CA 1
ATOM 14768 C C . LEU C 1 401 ? -27.055 8.365 11.569 1.00 24.31 401 LEU C C 1
ATOM 14769 O O . LEU C 1 401 ? -25.852 8.617 11.659 1.00 23.98 401 LEU C O 1
ATOM 14774 N N . MET C 1 402 ? -28.009 9.147 12.077 1.00 24.08 402 MET C N 1
ATOM 14775 C CA . MET C 1 402 ? -27.719 10.356 12.861 1.00 23.99 402 MET C CA 1
ATOM 14776 C C . MET C 1 402 ? -26.848 10.049 14.077 1.00 24.14 402 MET C C 1
ATOM 14777 O O . MET C 1 402 ? -25.805 10.682 14.274 1.00 24.12 402 MET C O 1
ATOM 14782 N N . MET C 1 403 ? -27.256 9.056 14.868 1.00 24.12 403 MET C N 1
ATOM 14783 C CA . MET C 1 403 ? -26.519 8.695 16.078 1.00 24.34 403 MET C CA 1
ATOM 14784 C C . MET C 1 403 ? -25.146 8.086 15.774 1.00 24.45 403 MET C C 1
ATOM 14785 O O . MET C 1 403 ? -24.198 8.287 16.531 1.00 24.15 403 MET C O 1
ATOM 14790 N N . GLN C 1 404 ? -25.049 7.361 14.660 1.00 24.94 404 GLN C N 1
ATOM 14791 C CA . GLN C 1 404 ? -23.769 6.854 14.146 1.00 26.00 404 GLN C CA 1
ATOM 14792 C C . GLN C 1 404 ? -22.799 8.016 13.881 1.00 24.82 404 GLN C C 1
ATOM 14793 O O . GLN C 1 404 ? -21.664 8.012 14.351 1.00 24.92 404 GLN C O 1
ATOM 14799 N N . GLU C 1 405 ? -23.270 9.019 13.149 1.00 24.18 405 GLU C N 1
ATOM 14800 C CA . GLU C 1 405 ? -22.478 10.212 12.853 1.00 23.67 405 GLU C CA 1
ATOM 14801 C C . GLU C 1 405 ? -22.185 11.051 14.106 1.00 23.02 405 GLU C C 1
ATOM 14802 O O . GLU C 1 405 ? -21.075 11.560 14.262 1.00 22.53 405 GLU C O 1
ATOM 14808 N N . ARG C 1 406 ? -23.169 11.172 15.002 1.00 22.01 406 ARG C N 1
ATOM 14809 C CA . ARG C 1 406 ? -22.934 11.795 16.310 1.00 21.22 406 ARG C CA 1
ATOM 14810 C C . ARG C 1 406 ? -21.797 11.095 17.077 1.00 21.62 406 ARG C C 1
ATOM 14811 O O . ARG C 1 406 ? -20.888 11.750 17.589 1.00 21.06 406 ARG C O 1
ATOM 14819 N N . ALA C 1 407 ? -21.849 9.765 17.145 1.00 21.94 407 ALA C N 1
ATOM 14820 C CA . ALA C 1 407 ? -20.850 8.999 17.891 1.00 22.80 407 ALA C CA 1
ATOM 14821 C C . ALA C 1 407 ? -19.449 9.107 17.281 1.00 23.35 407 ALA C C 1
ATOM 14822 O O . ALA C 1 407 ? -18.467 9.296 18.001 1.00 23.37 407 ALA C O 1
ATOM 14824 N N . SER C 1 408 ? -19.359 9.009 15.958 1.00 24.06 408 SER C N 1
ATOM 14825 C CA . SER C 1 408 ? -18.052 8.968 15.307 1.00 24.95 408 SER C CA 1
ATOM 14826 C C . SER C 1 408 ? -17.343 10.324 15.282 1.00 24.79 408 SER C C 1
ATOM 14827 O O . SER C 1 408 ? -16.123 10.379 15.403 1.00 24.60 408 SER C O 1
ATOM 14830 N N . THR C 1 409 ? -18.105 11.411 15.154 1.00 24.88 409 THR C N 1
ATOM 14831 C CA . THR C 1 409 ? -17.522 12.761 15.140 1.00 24.87 409 THR C CA 1
ATOM 14832 C C . THR C 1 409 ? -17.599 13.466 16.501 1.00 24.53 409 THR C C 1
ATOM 14833 O O . THR C 1 409 ? -16.744 14.287 16.832 1.00 24.56 409 THR C O 1
ATOM 14837 N N . GLY C 1 410 ? -18.625 13.137 17.284 1.00 24.29 410 GLY C N 1
ATOM 14838 C CA . GLY C 1 410 ? -18.896 13.819 18.544 1.00 23.29 410 GLY C CA 1
ATOM 14839 C C . GLY C 1 410 ? -19.601 15.145 18.326 1.00 23.27 410 GLY C C 1
ATOM 14840 O O . GLY C 1 410 ? -19.881 15.870 19.290 1.00 23.42 410 GLY C O 1
ATOM 14841 N N . ARG C 1 411 ? -19.904 15.456 17.062 1.00 22.44 411 ARG C N 1
ATOM 14842 C CA . ARG C 1 411 ? -20.210 16.831 16.651 1.00 22.20 411 ARG C CA 1
ATOM 14843 C C . ARG C 1 411 ? -21.424 16.973 15.724 1.00 21.38 411 ARG C C 1
ATOM 14844 O O . ARG C 1 411 ? -21.549 17.958 14.981 1.00 21.27 411 ARG C O 1
ATOM 14852 N N . ILE C 1 412 ? -22.305 15.979 15.773 1.00 20.25 412 ILE C N 1
ATOM 14853 C CA . ILE C 1 412 ? -23.652 16.085 15.230 1.00 19.56 412 ILE C CA 1
ATOM 14854 C C . ILE C 1 412 ? -24.566 16.249 16.436 1.00 19.42 412 ILE C C 1
ATOM 14855 O O . ILE C 1 412 ? -24.675 15.341 17.281 1.00 19.07 412 ILE C O 1
ATOM 14860 N N . TYR C 1 413 ? -25.194 17.419 16.518 1.00 18.88 413 TYR C N 1
ATOM 14861 C CA . TYR C 1 413 ? -25.954 17.830 17.698 1.00 19.36 413 TYR C CA 1
ATOM 14862 C C . TYR C 1 413 ? -27.451 17.664 17.492 1.00 19.44 413 TYR C C 1
ATOM 14863 O O . TYR C 1 413 ? -27.915 17.432 16.376 1.00 19.84 413 TYR C O 1
ATOM 14872 N N . ILE C 1 414 ? -28.199 17.786 18.580 1.00 19.86 414 ILE C N 1
ATOM 14873 C CA . ILE C 1 414 ? -29.646 17.623 18.542 1.00 20.12 414 ILE C CA 1
ATOM 14874 C C . ILE C 1 414 ? -30.300 18.867 19.127 1.00 20.21 414 ILE C C 1
ATOM 14875 O O . ILE C 1 414 ? -29.821 19.422 20.112 1.00 19.94 414 ILE C O 1
ATOM 14880 N N . GLN C 1 415 ? -31.369 19.326 18.482 1.00 20.32 415 GLN C N 1
ATOM 14881 C CA . GLN C 1 415 ? -32.214 20.362 19.053 1.00 20.64 415 GLN C CA 1
ATOM 14882 C C . GLN C 1 415 ? -33.661 19.882 19.048 1.00 20.96 415 GLN C C 1
ATOM 14883 O O . GLN C 1 415 ? -34.223 19.560 17.998 1.00 21.46 415 GLN C O 1
ATOM 14889 N N . ASN C 1 416 ? -34.247 19.808 20.234 1.00 21.11 416 ASN C N 1
ATOM 14890 C CA . ASN C 1 416 ? -35.648 19.458 20.367 1.00 21.30 416 ASN C CA 1
ATOM 14891 C C . ASN C 1 416 ? -36.464 20.734 20.233 1.00 21.45 416 ASN C C 1
ATOM 14892 O O . ASN C 1 416 ? -36.680 21.449 21.205 1.00 21.71 416 ASN C O 1
ATOM 14897 N N . VAL C 1 417 ? -36.895 21.017 19.007 1.00 22.18 417 VAL C N 1
ATOM 14898 C CA . VAL C 1 417 ? -37.461 22.320 18.657 1.00 22.37 417 VAL C CA 1
ATOM 14899 C C . VAL C 1 417 ? -38.818 22.582 19.311 1.00 22.59 417 VAL C C 1
ATOM 14900 O O . VAL C 1 417 ? -39.175 23.737 19.535 1.00 22.36 417 VAL C O 1
ATOM 14904 N N . ASP C 1 418 ? -39.555 21.514 19.623 1.00 22.98 418 ASP C N 1
ATOM 14905 C CA . ASP C 1 418 ? -40.815 21.644 20.371 1.00 23.30 418 ASP C CA 1
ATOM 14906 C C . ASP C 1 418 ? -40.571 22.136 21.795 1.00 23.20 418 ASP C C 1
ATOM 14907 O O . ASP C 1 418 ? -41.199 23.104 22.225 1.00 23.62 418 ASP C O 1
ATOM 14912 N N . HIS C 1 419 ? -39.631 21.506 22.506 1.00 23.12 419 HIS C N 1
ATOM 14913 C CA . HIS C 1 419 ? -39.226 21.973 23.840 1.00 22.74 419 HIS C CA 1
ATOM 14914 C C . HIS C 1 419 ? -38.722 23.409 23.820 1.00 22.83 419 HIS C C 1
ATOM 14915 O O . HIS C 1 419 ? -38.981 24.173 24.756 1.00 22.85 419 HIS C O 1
ATOM 14922 N N . CYS C 1 420 ? -38.015 23.780 22.751 1.00 22.46 420 CYS C N 1
ATOM 14923 C CA . CYS C 1 420 ? -37.489 25.141 22.604 1.00 22.38 420 CYS C CA 1
ATOM 14924 C C . CYS C 1 420 ? -38.566 26.211 22.463 1.00 22.39 420 CYS C C 1
ATOM 14925 O O . CYS C 1 420 ? -38.296 27.395 22.685 1.00 22.14 420 CYS C O 1
ATOM 14928 N N . ASN C 1 421 ? -39.774 25.792 22.095 1.00 22.36 421 ASN C N 1
ATOM 14929 C CA . ASN C 1 421 ? -40.881 26.729 21.883 1.00 23.11 421 ASN C CA 1
ATOM 14930 C C . ASN C 1 421 ? -42.082 26.580 22.828 1.00 23.44 421 ASN C C 1
ATOM 14931 O O . ASN C 1 421 ? -42.849 27.526 22.999 1.00 24.05 421 ASN C O 1
ATOM 14936 N N . THR C 1 422 ? -42.237 25.410 23.445 1.00 24.07 422 THR C N 1
ATOM 14937 C CA . THR C 1 422 ? -43.293 25.212 24.447 1.00 24.45 422 THR C CA 1
ATOM 14938 C C . THR C 1 422 ? -42.837 25.666 25.831 1.00 24.47 422 THR C C 1
ATOM 14939 O O . THR C 1 422 ? -43.651 26.090 26.647 1.00 25.10 422 THR C O 1
ATOM 14943 N N . HIS C 1 423 ? -41.532 25.589 26.078 1.00 23.99 423 HIS C N 1
ATOM 14944 C CA . HIS C 1 423 ? -40.933 26.030 27.335 1.00 23.78 423 HIS C CA 1
ATOM 14945 C C . HIS C 1 423 ? -39.925 27.123 26.984 1.00 24.05 423 HIS C C 1
ATOM 14946 O O . HIS C 1 423 ? -38.741 26.862 26.808 1.00 23.99 423 HIS C O 1
ATOM 14953 N N . SER C 1 424 ? -40.413 28.354 26.869 1.00 24.09 424 SER C N 1
ATOM 14954 C CA . SER C 1 424 ? -39.645 29.418 26.240 1.00 24.31 424 SER C CA 1
ATOM 14955 C C . SER C 1 424 ? -40.077 30.806 26.715 1.00 24.32 424 SER C C 1
ATOM 14956 O O . SER C 1 424 ? -41.263 31.033 26.982 1.00 24.41 424 SER C O 1
ATOM 14959 N N . PRO C 1 425 ? -39.112 31.736 26.832 1.00 24.08 425 PRO C N 1
ATOM 14960 C CA . PRO C 1 425 ? -39.420 33.138 27.105 1.00 24.00 425 PRO C CA 1
ATOM 14961 C C . PRO C 1 425 ? -40.141 33.822 25.942 1.00 24.01 425 PRO C C 1
ATOM 14962 O O . PRO C 1 425 ? -40.605 34.945 26.102 1.00 23.72 425 PRO C O 1
ATOM 14966 N N . PHE C 1 426 ? -40.250 33.141 24.800 1.00 23.75 426 PHE C N 1
ATOM 14967 C CA . PHE C 1 426 ? -40.803 33.753 23.592 1.00 23.89 426 PHE C CA 1
ATOM 14968 C C . PHE C 1 426 ? -42.111 33.115 23.136 1.00 24.34 426 PHE C C 1
ATOM 14969 O O . PHE C 1 426 ? -42.266 31.895 23.150 1.00 23.96 426 PHE C O 1
ATOM 14977 N N . ASP C 1 427 ? -43.048 33.962 22.724 1.00 25.74 427 ASP C N 1
ATOM 14978 C CA . ASP C 1 427 ? -44.277 33.515 22.067 1.00 26.74 427 ASP C CA 1
ATOM 14979 C C . ASP C 1 427 ? -43.939 33.004 20.667 1.00 26.87 427 ASP C C 1
ATOM 14980 O O . ASP C 1 427 ? -43.529 33.789 19.813 1.00 27.10 427 ASP C O 1
ATOM 14985 N N . PRO C 1 428 ? -44.131 31.691 20.421 1.00 27.12 428 PRO C N 1
ATOM 14986 C CA . PRO C 1 428 ? -43.734 31.088 19.144 1.00 27.66 428 PRO C CA 1
ATOM 14987 C C . PRO C 1 428 ? -44.586 31.506 17.933 1.00 28.28 428 PRO C C 1
ATOM 14988 O O . PRO C 1 428 ? -44.187 31.252 16.796 1.00 28.26 428 PRO C O 1
ATOM 14992 N N . ALA C 1 429 ? -45.738 32.132 18.175 1.00 28.70 429 ALA C N 1
ATOM 14993 C CA . ALA C 1 429 ? -46.565 32.669 17.094 1.00 29.20 429 ALA C CA 1
ATOM 14994 C C . ALA C 1 429 ? -45.987 33.983 16.567 1.00 29.56 429 ALA C C 1
ATOM 14995 O O . ALA C 1 429 ? -46.244 34.363 15.418 1.00 30.04 429 ALA C O 1
ATOM 14997 N N . ILE C 1 430 ? -45.202 34.668 17.401 1.00 29.36 430 ILE C N 1
ATOM 14998 C CA . ILE C 1 430 ? -44.564 35.924 17.003 1.00 29.37 430 ILE C CA 1
ATOM 14999 C C . ILE C 1 430 ? -43.062 35.764 16.769 1.00 28.74 430 ILE C C 1
ATOM 15000 O O . ILE C 1 430 ? -42.530 36.213 15.750 1.00 29.11 430 ILE C O 1
ATOM 15005 N N . ALA C 1 431 ? -42.383 35.141 17.728 1.00 27.51 431 ALA C N 1
ATOM 15006 C CA . ALA C 1 431 ? -40.930 35.088 17.726 1.00 26.42 431 ALA C CA 1
ATOM 15007 C C . ALA C 1 431 ? -40.459 33.690 18.082 1.00 25.52 431 ALA C C 1
ATOM 15008 O O . ALA C 1 431 ? -39.949 33.477 19.181 1.00 25.32 431 ALA C O 1
ATOM 15010 N N . PRO C 1 432 ? -40.621 32.728 17.151 1.00 24.93 432 PRO C N 1
ATOM 15011 C CA . PRO C 1 432 ? -40.252 31.351 17.462 1.00 24.47 432 PRO C CA 1
ATOM 15012 C C . PRO C 1 432 ? -38.731 31.188 17.557 1.00 24.01 432 PRO C C 1
ATOM 15013 O O . PRO C 1 432 ? -37.988 31.987 16.982 1.00 23.74 432 PRO C O 1
ATOM 15017 N N . VAL C 1 433 ? -38.288 30.184 18.310 1.00 23.40 433 VAL C N 1
ATOM 15018 C CA . VAL C 1 433 ? -36.873 29.825 18.375 1.00 22.74 433 VAL C CA 1
ATOM 15019 C C . VAL C 1 433 ? -36.663 28.706 17.363 1.00 22.19 433 VAL C C 1
ATOM 15020 O O . VAL C 1 433 ? -37.235 27.620 17.489 1.00 21.98 433 VAL C O 1
ATOM 15024 N N . ARG C 1 434 ? -35.860 28.971 16.341 1.00 21.85 434 ARG C N 1
ATOM 15025 C CA . ARG C 1 434 ? -35.762 28.022 15.231 1.00 21.72 434 ARG C CA 1
ATOM 15026 C C . ARG C 1 434 ? -34.343 27.532 14.953 1.00 21.18 434 ARG C C 1
ATOM 15027 O O . ARG C 1 434 ? -34.085 26.890 13.938 1.00 21.24 434 ARG C O 1
ATOM 15035 N N . GLN C 1 435 ? -33.440 27.829 15.881 1.00 20.57 435 GLN C N 1
ATOM 15036 C CA . GLN C 1 435 ? -32.046 27.395 15.785 1.00 20.34 435 GLN C CA 1
ATOM 15037 C C . GLN C 1 435 ? -31.349 27.556 17.132 1.00 20.02 435 GLN C C 1
ATOM 15038 O O . GLN C 1 435 ? -31.959 27.986 18.114 1.00 19.77 435 GLN C O 1
ATOM 15044 N N . SER C 1 436 ? -30.067 27.210 17.173 1.00 19.83 436 SER C N 1
ATOM 15045 C CA . SER C 1 436 ? -29.251 27.531 18.328 1.00 19.70 436 SER C CA 1
ATOM 15046 C C . SER C 1 436 ? -27.970 28.209 17.842 1.00 19.58 436 SER C C 1
ATOM 15047 O O . SER C 1 436 ? -27.907 28.669 16.696 1.00 19.93 436 SER C O 1
ATOM 15050 N N . ASN C 1 437 ? -26.971 28.291 18.720 1.00 18.71 437 ASN C N 1
ATOM 15051 C CA . ASN C 1 437 ? -25.681 28.888 18.396 1.00 18.35 437 ASN C CA 1
ATOM 15052 C C . ASN C 1 437 ? -24.616 27.801 18.196 1.00 18.23 437 ASN C C 1
ATOM 15053 O O . ASN C 1 437 ? -24.935 26.619 18.073 1.00 18.35 437 ASN C O 1
ATOM 15058 N N . LEU C 1 438 ? -23.352 28.205 18.198 1.00 18.52 438 LEU C N 1
ATOM 15059 C CA . LEU C 1 438 ? -22.229 27.276 18.041 1.00 18.89 438 LEU C CA 1
ATOM 15060 C C . LEU C 1 438 ? -22.253 26.135 19.064 1.00 19.24 438 LEU C C 1
ATOM 15061 O O . LEU C 1 438 ? -22.078 24.965 18.708 1.00 19.15 438 LEU C O 1
ATOM 15066 N N . CYS C 1 439 ? -22.490 26.494 20.326 1.00 19.43 439 CYS C N 1
ATOM 15067 C CA . CYS C 1 439 ? -22.320 25.586 21.457 1.00 19.96 439 CYS C CA 1
ATOM 15068 C C . CYS C 1 439 ? -23.624 25.042 22.029 1.00 19.25 439 CYS C C 1
ATOM 15069 O O . CYS C 1 439 ? -23.611 24.334 23.034 1.00 19.28 439 CYS C O 1
ATOM 15072 N N . LEU C 1 440 ? -24.736 25.369 21.376 1.00 19.09 440 LEU C N 1
ATOM 15073 C CA . LEU C 1 440 ? -26.038 24.741 21.644 1.00 18.70 440 LEU C CA 1
ATOM 15074 C C . LEU C 1 440 ? -26.725 25.148 22.965 1.00 18.53 440 LEU C C 1
ATOM 15075 O O . LEU C 1 440 ? -27.638 24.455 23.427 1.00 18.54 440 LEU C O 1
ATOM 15080 N N . GLU C 1 441 ? -26.311 26.271 23.552 1.00 18.12 441 GLU C N 1
ATOM 15081 C CA . GLU C 1 441 ? -26.978 26.779 24.753 1.00 18.75 441 GLU C CA 1
ATOM 15082 C C . GLU C 1 441 ? -27.876 27.999 24.487 1.00 18.93 441 GLU C C 1
ATOM 15083 O O . GLU C 1 441 ? -28.708 28.349 25.313 1.00 18.88 441 GLU C O 1
ATOM 15089 N N . ILE C 1 442 ? -27.692 28.643 23.339 1.00 19.67 442 ILE C N 1
ATOM 15090 C CA . ILE C 1 442 ? -28.417 29.872 23.021 1.00 19.85 442 ILE C CA 1
ATOM 15091 C C . ILE C 1 442 ? -29.658 29.535 22.207 1.00 20.52 442 ILE C C 1
ATOM 15092 O O . ILE C 1 442 ? -29.600 28.727 21.285 1.00 21.26 442 ILE C O 1
ATOM 15097 N N . ALA C 1 443 ? -30.786 30.146 22.567 1.00 20.82 443 ALA C N 1
ATOM 15098 C CA . ALA C 1 443 ? -32.057 29.865 21.909 1.00 20.74 443 ALA C CA 1
ATOM 15099 C C . ALA C 1 443 ? -32.842 31.162 21.785 1.00 20.64 443 ALA C C 1
ATOM 15100 O O . ALA C 1 443 ? -33.519 31.584 22.733 1.00 20.72 443 ALA C O 1
ATOM 15102 N N . LEU C 1 444 ? -32.728 31.791 20.614 1.00 20.10 444 LEU C N 1
ATOM 15103 C CA . LEU C 1 444 ? -33.255 33.140 20.380 1.00 20.23 444 LEU C CA 1
ATOM 15104 C C . LEU C 1 444 ? -33.932 33.260 19.020 1.00 20.59 444 LEU C C 1
ATOM 15105 O O . LEU C 1 444 ? -33.616 32.492 18.102 1.00 20.68 444 LEU C O 1
ATOM 15110 N N . PRO C 1 445 ? -34.876 34.218 18.884 1.00 21.03 445 PRO C N 1
ATOM 15111 C CA . PRO C 1 445 ? -35.546 34.455 17.607 1.00 21.25 445 PRO C CA 1
ATOM 15112 C C . PRO C 1 445 ? -34.622 35.067 16.555 1.00 21.32 445 PRO C C 1
ATOM 15113 O O . PRO C 1 445 ? -33.686 35.802 16.884 1.00 20.66 445 PRO C O 1
ATOM 15117 N N . THR C 1 446 ? -34.911 34.765 15.297 1.00 22.14 446 THR C N 1
ATOM 15118 C CA . THR C 1 446 ? -34.172 35.305 14.156 1.00 23.00 446 THR C CA 1
ATOM 15119 C C . THR C 1 446 ? -35.141 35.629 13.019 1.00 23.86 446 THR C C 1
ATOM 15120 O O . THR C 1 446 ? -36.296 35.197 13.033 1.00 24.04 446 THR C O 1
ATOM 15124 N N . LYS C 1 447 ? -34.660 36.398 12.044 1.00 24.94 447 LYS C N 1
ATOM 15125 C CA . LYS C 1 447 ? -35.383 36.662 10.794 1.00 25.92 447 LYS C CA 1
ATOM 15126 C C . LYS C 1 447 ? -34.356 36.718 9.672 1.00 25.82 447 LYS C C 1
ATOM 15127 O O . LYS C 1 447 ? -33.335 37.388 9.813 1.00 25.89 447 LYS C O 1
ATOM 15133 N N . PRO C 1 448 ? -34.618 36.021 8.552 1.00 26.27 448 PRO C N 1
ATOM 15134 C CA . PRO C 1 448 ? -33.706 36.071 7.403 1.00 26.61 448 PRO C CA 1
ATOM 15135 C C . PRO C 1 448 ? -33.474 37.481 6.841 1.00 27.04 448 PRO C C 1
ATOM 15136 O O . PRO C 1 448 ? -34.346 38.349 6.939 1.00 26.90 448 PRO C O 1
ATOM 15140 N N . LEU C 1 449 ? -32.280 37.694 6.291 1.00 27.21 449 LEU C N 1
ATOM 15141 C CA . LEU C 1 449 ? -31.914 38.939 5.624 1.00 27.47 449 LEU C CA 1
ATOM 15142 C C . LEU C 1 449 ? -32.008 38.749 4.113 1.00 28.07 449 LEU C C 1
ATOM 15143 O O . LEU C 1 449 ? -31.766 37.659 3.614 1.00 27.73 449 LEU C O 1
ATOM 15148 N N . ASN C 1 450 ? -32.368 39.808 3.392 1.00 29.00 450 ASN C N 1
ATOM 15149 C CA . ASN C 1 450 ? -32.373 39.776 1.926 1.00 30.06 450 ASN C CA 1
ATOM 15150 C C . ASN C 1 450 ? -31.248 40.637 1.345 1.00 29.67 450 ASN C C 1
ATOM 15151 O O . ASN C 1 450 ? -31.128 40.797 0.123 1.00 29.59 450 ASN C O 1
ATOM 15156 N N . ASP C 1 451 ? -30.435 41.183 2.249 1.00 29.16 451 ASP C N 1
ATOM 15157 C CA . ASP C 1 451 ? -29.264 42.006 1.939 1.00 29.06 451 ASP C CA 1
ATOM 15158 C C . ASP C 1 451 ? -28.489 42.132 3.247 1.00 28.87 451 ASP C C 1
ATOM 15159 O O . ASP C 1 451 ? -29.106 42.117 4.313 1.00 28.83 451 ASP C O 1
ATOM 15164 N N . VAL C 1 452 ? -27.162 42.265 3.187 1.00 28.90 452 VAL C N 1
ATOM 15165 C CA . VAL C 1 452 ? -26.343 42.369 4.411 1.00 29.13 452 VAL C CA 1
ATOM 15166 C C . VAL C 1 452 ? -26.845 43.488 5.318 1.00 29.26 452 VAL C C 1
ATOM 15167 O O . VAL C 1 452 ? -26.728 43.395 6.537 1.00 28.84 452 VAL C O 1
ATOM 15171 N N . ASN C 1 453 ? -27.377 44.547 4.704 1.00 29.58 453 ASN C N 1
ATOM 15172 C CA . ASN C 1 453 ? -27.828 45.739 5.423 1.00 30.03 453 ASN C CA 1
ATOM 15173 C C . ASN C 1 453 ? -29.342 45.861 5.549 1.00 30.24 453 ASN C C 1
ATOM 15174 O O . ASN C 1 453 ? -29.862 46.927 5.880 1.00 30.40 453 ASN C O 1
ATOM 15179 N N . ASP C 1 454 ? -30.035 44.756 5.295 1.00 30.62 454 ASP C N 1
ATOM 15180 C CA . ASP C 1 454 ? -31.481 44.670 5.438 1.00 31.44 454 ASP C CA 1
ATOM 15181 C C . ASP C 1 454 ? -31.915 44.988 6.874 1.00 31.98 454 ASP C C 1
ATOM 15182 O O . ASP C 1 454 ? -31.607 44.240 7.806 1.00 32.03 454 ASP C O 1
ATOM 15187 N N . GLU C 1 455 ? -32.634 46.098 7.030 1.00 32.53 455 GLU C N 1
ATOM 15188 C CA . GLU C 1 455 ? -33.149 46.541 8.330 1.00 33.08 455 GLU C CA 1
ATOM 15189 C C . GLU C 1 455 ? -34.345 45.733 8.821 1.00 32.52 455 GLU C C 1
ATOM 15190 O O . GLU C 1 455 ? -34.801 45.935 9.943 1.00 33.01 455 GLU C O 1
ATOM 15196 N N . ASN C 1 456 ? -34.876 44.841 7.986 1.00 31.98 456 ASN C N 1
ATOM 15197 C CA . ASN C 1 456 ? -36.003 43.997 8.401 1.00 31.33 456 ASN C CA 1
ATOM 15198 C C . ASN C 1 456 ? -35.586 42.604 8.873 1.00 30.32 456 ASN C C 1
ATOM 15199 O O . ASN C 1 456 ? -36.410 41.838 9.378 1.00 30.30 456 ASN C O 1
ATOM 15204 N N . GLY C 1 457 ? -34.308 42.276 8.699 1.00 28.98 457 GLY C N 1
ATOM 15205 C CA . GLY C 1 457 ? -33.771 41.015 9.201 1.00 27.62 457 GLY C CA 1
ATOM 15206 C C . GLY C 1 457 ? -33.513 41.083 10.697 1.00 26.33 457 GLY C C 1
ATOM 15207 O O . GLY C 1 457 ? -33.500 42.164 11.287 1.00 26.14 457 GLY C O 1
ATOM 15208 N N . GLU C 1 458 ? -33.330 39.923 11.315 1.00 25.26 458 GLU C N 1
ATOM 15209 C CA . GLU C 1 458 ? -32.940 39.873 12.718 1.00 24.32 458 GLU C CA 1
ATOM 15210 C C . GLU C 1 458 ? -31.875 38.819 12.937 1.00 23.40 458 GLU C C 1
ATOM 15211 O O . GLU C 1 458 ? -32.122 37.626 12.778 1.00 23.24 458 GLU C O 1
ATOM 15217 N N . ILE C 1 459 ? -30.692 39.281 13.303 1.00 22.78 459 ILE C N 1
ATOM 15218 C CA . ILE C 1 459 ? -29.627 38.395 13.729 1.00 22.16 459 ILE C CA 1
ATOM 15219 C C . ILE C 1 459 ? -29.634 38.423 15.253 1.00 21.85 459 ILE C C 1
ATOM 15220 O O . ILE C 1 459 ? -29.639 39.494 15.863 1.00 21.74 459 ILE C O 1
ATOM 15225 N N . ALA C 1 460 ? -29.685 37.243 15.861 1.00 21.74 460 ALA C N 1
ATOM 15226 C CA . ALA C 1 460 ? -29.654 37.146 17.312 1.00 21.62 460 ALA C CA 1
ATOM 15227 C C . ALA C 1 460 ? -28.234 37.238 17.857 1.00 21.88 460 ALA C C 1
ATOM 15228 O O . ALA C 1 460 ? -27.296 36.591 17.358 1.00 21.23 460 ALA C O 1
ATOM 15230 N N . LEU C 1 461 ? -28.099 38.070 18.881 1.00 22.25 461 LEU C N 1
ATOM 15231 C CA . LEU C 1 461 ? -26.869 38.209 19.635 1.00 22.78 461 LEU C CA 1
ATOM 15232 C C . LEU C 1 461 ? -27.163 37.931 21.099 1.00 23.19 461 LEU C C 1
ATOM 15233 O O . LEU C 1 461 ? -28.288 38.143 21.573 1.00 23.27 461 LEU C O 1
ATOM 15238 N N . CYS C 1 462 ? -26.147 37.466 21.813 1.00 23.21 462 CYS C N 1
ATOM 15239 C CA . CYS C 1 462 ? -26.266 37.252 23.240 1.00 23.20 462 CYS C CA 1
ATOM 15240 C C . CYS C 1 462 ? -24.964 37.601 23.939 1.00 23.10 462 CYS C C 1
ATOM 15241 O O . CYS C 1 462 ? -23.880 37.240 23.473 1.00 23.16 462 CYS C O 1
ATOM 15244 N N . THR C 1 463 ? -25.085 38.340 25.036 1.00 22.51 463 THR C N 1
ATOM 15245 C CA . THR C 1 463 ? -23.956 38.631 25.903 1.00 22.70 463 THR C CA 1
ATOM 15246 C C . THR C 1 463 ? -23.956 37.663 27.090 1.00 22.19 463 THR C C 1
ATOM 15247 O O . THR C 1 463 ? -24.976 37.481 27.773 1.00 21.12 463 THR C O 1
ATOM 15251 N N . LEU C 1 464 ? -22.799 37.045 27.315 1.00 22.02 464 LEU C N 1
ATOM 15252 C CA . LEU C 1 464 ? -22.666 35.949 28.272 1.00 21.89 464 LEU C CA 1
ATOM 15253 C C . LEU C 1 464 ? -21.943 36.360 29.553 1.00 21.16 464 LEU C C 1
ATOM 15254 O O . LEU C 1 464 ? -21.197 37.336 29.570 1.00 20.67 464 LEU C O 1
ATOM 15259 N N . SER C 1 465 ? -22.204 35.615 30.627 1.00 20.76 465 SER C N 1
ATOM 15260 C CA . SER C 1 465 ? -21.407 35.644 31.859 1.00 20.04 465 SER C CA 1
ATOM 15261 C C . SER C 1 465 ? -21.746 34.390 32.661 1.00 19.31 465 SER C C 1
ATOM 15262 O O . SER C 1 465 ? -22.558 33.586 32.227 1.00 19.01 465 SER C O 1
ATOM 15265 N N . ALA C 1 466 ? -21.131 34.229 33.828 1.00 18.56 466 ALA C N 1
ATOM 15266 C CA . ALA C 1 466 ? -21.436 33.087 34.681 1.00 18.20 466 ALA C CA 1
ATOM 15267 C C . ALA C 1 466 ? -21.267 33.384 36.168 1.00 17.65 466 ALA C C 1
ATOM 15268 O O . ALA C 1 466 ? -20.386 34.159 36.568 1.00 17.28 466 ALA C O 1
ATOM 15270 N N . PHE C 1 467 ? -22.133 32.777 36.976 1.00 17.57 467 PHE C N 1
ATOM 15271 C CA . PHE C 1 467 ? -21.945 32.745 38.423 1.00 17.96 467 PHE C CA 1
ATOM 15272 C C . PHE C 1 467 ? -21.027 31.576 38.790 1.00 17.87 467 PHE C C 1
ATOM 15273 O O . PHE C 1 467 ? -21.164 30.467 38.271 1.00 17.84 467 PHE C O 1
ATOM 15281 N N . ASN C 1 468 ? -20.105 31.831 39.705 1.00 18.21 468 ASN C N 1
ATOM 15282 C CA . ASN C 1 468 ? -19.229 30.792 40.211 1.00 18.38 468 ASN C CA 1
ATOM 15283 C C . ASN C 1 468 ? -19.838 30.158 41.463 1.00 18.79 468 ASN C C 1
ATOM 15284 O O . ASN C 1 468 ? -19.755 30.711 42.563 1.00 19.10 468 ASN C O 1
ATOM 15289 N N . LEU C 1 469 ? -20.442 28.992 41.283 1.00 19.29 469 LEU C N 1
ATOM 15290 C CA . LEU C 1 469 ? -21.158 28.319 42.368 1.00 20.29 469 LEU C CA 1
ATOM 15291 C C . LEU C 1 469 ? -20.272 27.915 43.536 1.00 20.82 469 LEU C C 1
ATOM 15292 O O . LEU C 1 469 ? -20.765 27.742 44.638 1.00 21.10 469 LEU C O 1
ATOM 15297 N N . GLY C 1 470 ? -18.969 27.792 43.292 1.00 21.68 470 GLY C N 1
ATOM 15298 C CA . GLY C 1 470 ? -18.011 27.448 44.332 1.00 22.89 470 GLY C CA 1
ATOM 15299 C C . GLY C 1 470 ? -17.538 28.624 45.166 1.00 24.22 470 GLY C C 1
ATOM 15300 O O . GLY C 1 470 ? -16.961 28.432 46.241 1.00 24.17 470 GLY C O 1
ATOM 15301 N N . ALA C 1 471 ? -17.786 29.841 44.682 1.00 25.27 471 ALA C N 1
ATOM 15302 C CA . ALA C 1 471 ? -17.371 31.051 45.391 1.00 26.89 471 ALA C CA 1
ATOM 15303 C C . ALA C 1 471 ? -18.483 31.703 46.220 1.00 27.94 471 ALA C C 1
ATOM 15304 O O . ALA C 1 471 ? -18.253 32.715 46.867 1.00 28.22 471 ALA C O 1
ATOM 15306 N N . ILE C 1 472 ? -19.683 31.129 46.207 1.00 29.79 472 ILE C N 1
ATOM 15307 C CA . ILE C 1 472 ? -20.766 31.651 47.049 1.00 31.28 472 ILE C CA 1
ATOM 15308 C C . ILE C 1 472 ? -20.988 30.792 48.302 1.00 32.11 472 ILE C C 1
ATOM 15309 O O . ILE C 1 472 ? -20.978 29.567 48.222 1.00 32.67 472 ILE C O 1
ATOM 15314 N N . ASN C 1 473 ? -21.164 31.441 49.456 1.00 33.25 473 ASN C N 1
ATOM 15315 C CA . ASN C 1 473 ? -21.433 30.742 50.728 1.00 34.06 473 ASN C CA 1
ATOM 15316 C C . ASN C 1 473 ? -22.885 30.309 50.834 1.00 33.73 473 ASN C C 1
ATOM 15317 O O . ASN C 1 473 ? -23.202 29.318 51.491 1.00 33.73 473 ASN C O 1
ATOM 15322 N N . ASN C 1 474 ? -23.773 31.087 50.221 1.00 33.38 474 ASN C N 1
ATOM 15323 C CA . ASN C 1 474 ? -25.182 30.714 50.144 1.00 32.94 474 ASN C CA 1
ATOM 15324 C C . ASN C 1 474 ? -25.907 31.341 48.961 1.00 32.10 474 ASN C C 1
ATOM 15325 O O . ASN C 1 474 ? -25.414 32.287 48.348 1.00 31.99 474 ASN C O 1
ATOM 15330 N N . LEU C 1 475 ? -27.069 30.782 48.641 1.00 30.99 475 LEU C N 1
ATOM 15331 C CA . LEU C 1 475 ? -27.792 31.110 47.421 1.00 30.17 475 LEU C CA 1
ATOM 15332 C C . LEU C 1 475 ? -28.357 32.527 47.387 1.00 29.74 475 LEU C C 1
ATOM 15333 O O . LEU C 1 475 ? -28.583 33.074 46.312 1.00 29.46 475 LEU C O 1
ATOM 15338 N N . ASP C 1 476 ? -28.583 33.123 48.555 1.00 29.40 476 ASP C N 1
ATOM 15339 C CA . ASP C 1 476 ? -29.141 34.478 48.606 1.00 29.09 476 ASP C CA 1
ATOM 15340 C C . ASP C 1 476 ? -28.105 35.556 48.260 1.00 28.37 476 ASP C C 1
ATOM 15341 O O . ASP C 1 476 ? -28.457 36.701 47.990 1.00 28.11 476 ASP C O 1
ATOM 15346 N N . GLU C 1 477 ? -26.833 35.164 48.240 1.00 28.02 477 GLU C N 1
ATOM 15347 C CA . GLU C 1 477 ? -25.771 35.964 47.636 1.00 27.63 477 GLU C CA 1
ATOM 15348 C C . GLU C 1 477 ? -26.056 36.265 46.172 1.00 26.50 477 GLU C C 1
ATOM 15349 O O . GLU C 1 477 ? -25.540 37.239 45.629 1.00 26.40 477 GLU C O 1
ATOM 15355 N N . LEU C 1 478 ? -26.855 35.413 45.531 1.00 25.60 478 LEU C N 1
ATOM 15356 C CA . LEU C 1 478 ? -27.183 35.582 44.118 1.00 24.90 478 LEU C CA 1
ATOM 15357 C C . LEU C 1 478 ? -28.042 36.825 43.850 1.00 24.77 478 LEU C C 1
ATOM 15358 O O . LEU C 1 478 ? -28.070 37.320 42.723 1.00 23.96 478 LEU C O 1
ATOM 15363 N N . GLU C 1 479 ? -28.735 37.330 44.874 1.00 24.54 479 GLU C N 1
ATOM 15364 C CA . GLU C 1 479 ? -29.562 38.526 44.687 1.00 25.06 479 GLU C CA 1
ATOM 15365 C C . GLU C 1 479 ? -28.709 39.686 44.206 1.00 24.50 479 GLU C C 1
ATOM 15366 O O . GLU C 1 479 ? -29.016 40.317 43.196 1.00 24.85 479 GLU C O 1
ATOM 15372 N N . GLU C 1 480 ? -27.635 39.950 44.940 1.00 24.30 480 GLU C N 1
ATOM 15373 C CA . GLU C 1 480 ? -26.728 41.042 44.638 1.00 24.61 480 GLU C CA 1
ATOM 15374 C C . GLU C 1 480 ? -25.920 40.756 43.372 1.00 23.70 480 GLU C C 1
ATOM 15375 O O . GLU C 1 480 ? -25.670 41.660 42.573 1.00 23.51 480 GLU C O 1
ATOM 15381 N N . LEU C 1 481 ? -25.504 39.504 43.198 1.00 22.69 481 LEU C N 1
ATOM 15382 C CA . LEU C 1 481 ? -24.683 39.138 42.045 1.00 21.59 481 LEU C CA 1
ATOM 15383 C C . LEU C 1 481 ? -25.479 39.226 40.750 1.00 21.08 481 LEU C C 1
ATOM 15384 O O . LEU C 1 481 ? -24.941 39.629 39.714 1.00 20.78 481 LEU C O 1
ATOM 15389 N N . ALA C 1 482 ? -26.758 38.866 40.816 1.00 19.98 482 ALA C N 1
ATOM 15390 C CA . ALA C 1 482 ? -27.642 38.984 39.663 1.00 20.22 482 ALA C CA 1
ATOM 15391 C C . ALA C 1 482 ? -27.839 40.449 39.277 1.00 20.33 482 ALA C C 1
ATOM 15392 O O . ALA C 1 482 ? -27.816 40.775 38.090 1.00 19.99 482 ALA C O 1
ATOM 15394 N N . ILE C 1 483 ? -28.012 41.324 40.277 1.00 20.42 483 ILE C N 1
ATOM 15395 C CA . ILE C 1 483 ? -28.136 42.773 40.036 1.00 20.89 483 ILE C CA 1
ATOM 15396 C C . ILE C 1 483 ? -26.904 43.278 39.290 1.00 20.87 483 ILE C C 1
ATOM 15397 O O . ILE C 1 483 ? -27.008 43.947 38.259 1.00 20.99 483 ILE C O 1
ATOM 15402 N N . LEU C 1 484 ? -25.741 42.923 39.819 1.00 20.92 484 LEU C N 1
ATOM 15403 C CA . LEU C 1 484 ? -24.465 43.321 39.269 1.00 21.33 484 LEU C CA 1
ATOM 15404 C C . LEU C 1 484 ? -24.252 42.795 37.837 1.00 21.37 484 LEU C C 1
ATOM 15405 O O . LEU C 1 484 ? -23.912 43.571 36.935 1.00 21.60 484 LEU C O 1
ATOM 15410 N N . ALA C 1 485 ? -24.481 41.496 37.629 1.00 20.73 485 ALA C N 1
ATOM 15411 C CA . ALA C 1 485 ? -24.244 40.853 36.326 1.00 20.54 485 ALA C CA 1
ATOM 15412 C C . ALA C 1 485 ? -25.204 41.338 35.235 1.00 20.16 485 ALA C C 1
ATOM 15413 O O . ALA C 1 485 ? -24.777 41.655 34.121 1.00 19.87 485 ALA C O 1
ATOM 15415 N N . VAL C 1 486 ? -26.497 41.387 35.559 1.00 19.63 486 VAL C N 1
ATOM 15416 C CA . VAL C 1 486 ? -27.510 41.858 34.614 1.00 19.54 486 VAL C CA 1
ATOM 15417 C C . VAL C 1 486 ? -27.245 43.296 34.179 1.00 19.57 486 VAL C C 1
ATOM 15418 O O . VAL C 1 486 ? -27.298 43.600 32.979 1.00 19.65 486 VAL C O 1
ATOM 15422 N N . ARG C 1 487 ? -26.939 44.169 35.140 1.00 19.49 487 ARG C N 1
ATOM 15423 C CA . ARG C 1 487 ? -26.714 45.588 34.844 1.00 19.53 487 ARG C CA 1
ATOM 15424 C C . ARG C 1 487 ? -25.420 45.843 34.064 1.00 19.16 487 ARG C C 1
ATOM 15425 O O . ARG C 1 487 ? -25.405 46.649 33.130 1.00 18.98 487 ARG C O 1
ATOM 15433 N N . ALA C 1 488 ? -24.338 45.170 34.454 1.00 18.79 488 ALA C N 1
ATOM 15434 C CA . ALA C 1 488 ? -23.069 45.273 33.717 1.00 18.85 488 ALA C CA 1
ATOM 15435 C C . ALA C 1 488 ? -23.244 44.896 32.239 1.00 18.78 488 ALA C C 1
ATOM 15436 O O . ALA C 1 488 ? -22.797 45.630 31.344 1.00 18.89 488 ALA C O 1
ATOM 15438 N N . LEU C 1 489 ? -23.914 43.772 31.997 1.00 18.73 489 LEU C N 1
ATOM 15439 C CA . LEU C 1 489 ? -24.095 43.234 30.648 1.00 19.23 489 LEU C CA 1
ATOM 15440 C C . LEU C 1 489 ? -25.091 44.044 29.824 1.00 19.85 489 LEU C C 1
ATOM 15441 O O . LEU C 1 489 ? -24.893 44.247 28.624 1.00 19.26 489 LEU C O 1
ATOM 15446 N N . ASP C 1 490 ? -26.168 44.494 30.471 1.00 19.84 490 ASP C N 1
ATOM 15447 C CA . ASP C 1 490 ? -27.136 45.338 29.790 1.00 20.18 490 ASP C CA 1
ATOM 15448 C C . ASP C 1 490 ? -26.497 46.654 29.330 1.00 20.20 490 ASP C C 1
ATOM 15449 O O . ASP C 1 490 ? -26.843 47.173 28.270 1.00 20.46 490 ASP C O 1
ATOM 15454 N N . ALA C 1 491 ? -25.553 47.167 30.117 1.00 19.98 491 ALA C N 1
ATOM 15455 C CA . ALA C 1 491 ? -24.825 48.380 29.770 1.00 20.39 491 ALA C CA 1
ATOM 15456 C C . ALA C 1 491 ? -23.896 48.140 28.586 1.00 20.74 491 ALA C C 1
ATOM 15457 O O . ALA C 1 491 ? -23.712 49.028 27.744 1.00 20.49 491 ALA C O 1
ATOM 15459 N N . LEU C 1 492 ? -23.311 46.940 28.537 1.00 20.82 492 LEU C N 1
ATOM 15460 C CA . LEU C 1 492 ? -22.453 46.530 27.434 1.00 20.95 492 LEU C CA 1
ATOM 15461 C C . LEU C 1 492 ? -23.209 46.518 26.108 1.00 21.14 492 LEU C C 1
ATOM 15462 O O . LEU C 1 492 ? -22.638 46.827 25.066 1.00 21.06 492 LEU C O 1
ATOM 15467 N N . LEU C 1 493 ? -24.491 46.160 26.147 1.00 21.62 493 LEU C N 1
ATOM 15468 C CA . LEU C 1 493 ? -25.320 46.191 24.940 1.00 22.30 493 LEU C CA 1
ATOM 15469 C C . LEU C 1 493 ? -25.339 47.553 24.252 1.00 22.79 493 LEU C C 1
ATOM 15470 O O . LEU C 1 493 ? -25.394 47.618 23.029 1.00 22.55 493 LEU C O 1
ATOM 15475 N N . ASP C 1 494 ? -25.277 48.627 25.039 1.00 23.48 494 ASP C N 1
ATOM 15476 C CA . ASP C 1 494 ? -25.292 49.997 24.505 1.00 24.34 494 ASP C CA 1
ATOM 15477 C C . ASP C 1 494 ? -23.895 50.482 24.133 1.00 24.40 494 ASP C C 1
ATOM 15478 O O . ASP C 1 494 ? -23.740 51.379 23.310 1.00 24.61 494 ASP C O 1
ATOM 15483 N N . TYR C 1 495 ? -22.891 49.854 24.736 1.00 24.45 495 TYR C N 1
ATOM 15484 C CA . TYR C 1 495 ? -21.486 50.225 24.599 1.00 24.77 495 TYR C CA 1
ATOM 15485 C C . TYR C 1 495 ? -20.837 49.602 23.353 1.00 24.72 495 TYR C C 1
ATOM 15486 O O . TYR C 1 495 ? -20.021 50.244 22.686 1.00 24.76 495 TYR C O 1
ATOM 15495 N N . GLN C 1 496 ? -21.206 48.359 23.037 1.00 24.52 496 GLN C N 1
ATOM 15496 C CA . GLN C 1 496 ? -20.543 47.596 21.965 1.00 24.26 496 GLN C CA 1
ATOM 15497 C C . GLN C 1 496 ? -20.957 48.018 20.546 1.00 24.76 496 GLN C C 1
ATOM 15498 O O . GLN C 1 496 ? -22.047 48.547 20.340 1.00 24.88 496 GLN C O 1
ATOM 15504 N N . ASP C 1 497 ? -20.081 47.753 19.580 1.00 25.25 497 ASP C N 1
ATOM 15505 C CA . ASP C 1 497 ? -20.355 48.031 18.168 1.00 26.10 497 ASP C CA 1
ATOM 15506 C C . ASP C 1 497 ? -21.243 46.964 17.539 1.00 25.53 497 ASP C C 1
ATOM 15507 O O . ASP C 1 497 ? -21.241 45.798 17.962 1.00 25.31 497 ASP C O 1
ATOM 15512 N N . TYR C 1 498 ? -22.001 47.374 16.526 1.00 25.24 498 TYR C N 1
ATOM 15513 C CA . TYR C 1 498 ? -22.819 46.460 15.731 1.00 25.25 498 TYR C CA 1
ATOM 15514 C C . TYR C 1 498 ? -22.506 46.619 14.240 1.00 25.62 498 TYR C C 1
ATOM 15515 O O . TYR C 1 498 ? -22.981 47.566 13.605 1.00 25.55 498 TYR C O 1
ATOM 15524 N N . PRO C 1 499 ? -21.699 45.694 13.677 1.00 25.87 499 PRO C N 1
ATOM 15525 C CA . PRO C 1 499 ? -21.318 45.774 12.259 1.00 25.93 499 PRO C CA 1
ATOM 15526 C C . PRO C 1 499 ? -22.461 45.508 11.267 1.00 25.95 499 PRO C C 1
ATOM 15527 O O . PRO C 1 499 ? -22.362 45.898 10.111 1.00 25.74 499 PRO C O 1
ATOM 15531 N N . ILE C 1 500 ? -23.523 44.842 11.712 1.00 25.74 500 ILE C N 1
ATOM 15532 C CA . ILE C 1 500 ? -24.648 44.512 10.838 1.00 25.26 500 ILE C CA 1
ATOM 15533 C C . ILE C 1 500 ? -25.975 44.994 11.446 1.00 25.05 500 ILE C C 1
ATOM 15534 O O . ILE C 1 500 ? -26.311 44.606 12.572 1.00 24.79 500 ILE C O 1
ATOM 15539 N N . PRO C 1 501 ? -26.724 45.850 10.707 1.00 24.71 501 PRO C N 1
ATOM 15540 C CA . PRO C 1 501 ? -27.970 46.449 11.217 1.00 24.61 501 PRO C CA 1
ATOM 15541 C C . PRO C 1 501 ? -28.957 45.461 11.843 1.00 24.39 501 PRO C C 1
ATOM 15542 O O . PRO C 1 501 ? -29.549 45.774 12.876 1.00 24.48 501 PRO C O 1
ATOM 15546 N N . ALA C 1 502 ? -29.113 44.287 11.229 1.00 24.21 502 ALA C N 1
ATOM 15547 C CA . ALA C 1 502 ? -30.041 43.262 11.705 1.00 24.21 502 ALA C CA 1
ATOM 15548 C C . ALA C 1 502 ? -29.641 42.687 13.071 1.00 23.97 502 ALA C C 1
ATOM 15549 O O . ALA C 1 502 ? -30.498 42.235 13.830 1.00 23.86 502 ALA C O 1
ATOM 15551 N N . ALA C 1 503 ? -28.347 42.722 13.377 1.00 23.78 503 ALA C N 1
ATOM 15552 C CA . ALA C 1 503 ? -27.838 42.262 14.674 1.00 23.91 503 ALA C CA 1
ATOM 15553 C C . ALA C 1 503 ? -28.109 43.296 15.762 1.00 24.15 503 ALA C C 1
ATOM 15554 O O . ALA C 1 503 ? -28.488 42.948 16.885 1.00 23.66 503 ALA C O 1
ATOM 15556 N N . LYS C 1 504 ? -27.913 44.570 15.421 1.00 24.60 504 LYS C N 1
ATOM 15557 C CA . LYS C 1 504 ? -28.291 45.665 16.298 1.00 25.34 504 LYS C CA 1
ATOM 15558 C C . LYS C 1 504 ? -29.787 45.592 16.628 1.00 25.42 504 LYS C C 1
ATOM 15559 O O . LYS C 1 504 ? -30.180 45.844 17.766 1.00 25.35 504 LYS C O 1
ATOM 15565 N N . ARG C 1 505 ? -30.605 45.221 15.641 1.00 25.50 505 ARG C N 1
ATOM 15566 C CA . ARG C 1 505 ? -32.051 45.081 15.842 1.00 26.09 505 ARG C CA 1
ATOM 15567 C C . ARG C 1 505 ? -32.412 44.032 16.895 1.00 25.63 505 ARG C C 1
ATOM 15568 O O . ARG C 1 505 ? -33.265 44.275 17.748 1.00 25.46 505 ARG C O 1
ATOM 15576 N N . GLY C 1 506 ? -31.770 42.869 16.813 1.00 25.18 506 GLY C N 1
ATOM 15577 C CA . GLY C 1 506 ? -31.953 41.804 17.793 1.00 24.81 506 GLY C CA 1
ATOM 15578 C C . GLY C 1 506 ? -31.555 42.248 19.187 1.00 24.84 506 GLY C C 1
ATOM 15579 O O . GLY C 1 506 ? -32.334 42.107 20.131 1.00 25.10 506 GLY C O 1
ATOM 15580 N N . ALA C 1 507 ? -30.351 42.807 19.307 1.00 24.31 507 ALA C N 1
ATOM 15581 C CA . ALA C 1 507 ? -29.806 43.202 20.600 1.00 24.38 507 ALA C CA 1
ATOM 15582 C C . ALA C 1 507 ? -30.591 44.356 21.228 1.00 24.31 507 ALA C C 1
ATOM 15583 O O . ALA C 1 507 ? -30.934 44.298 22.405 1.00 24.12 507 ALA C O 1
ATOM 15585 N N . MET C 1 508 ? -30.879 45.394 20.447 1.00 23.97 508 MET C N 1
ATOM 15586 C CA . MET C 1 508 ? -31.632 46.534 20.970 1.00 24.05 508 MET C CA 1
ATOM 15587 C C . MET C 1 508 ? -33.100 46.212 21.230 1.00 23.69 508 MET C C 1
ATOM 15588 O O . MET C 1 508 ? -33.671 46.708 22.192 1.00 24.06 508 MET C O 1
ATOM 15593 N N . GLY C 1 509 ? -33.702 45.389 20.374 1.00 23.47 509 GLY C N 1
ATOM 15594 C CA . GLY C 1 509 ? -35.097 44.978 20.534 1.00 23.30 509 GLY C CA 1
ATOM 15595 C C . GLY C 1 509 ? -35.355 44.047 21.712 1.00 23.60 509 GLY C C 1
ATOM 15596 O O . GLY C 1 509 ? -36.349 44.198 22.444 1.00 23.08 509 GLY C O 1
ATOM 15597 N N . ARG C 1 510 ? -34.459 43.082 21.907 1.00 23.17 510 ARG C N 1
ATOM 15598 C CA . ARG C 1 510 ? -34.690 42.031 22.896 1.00 22.86 510 ARG C CA 1
ATOM 15599 C C . ARG C 1 510 ? -33.756 42.080 24.102 1.00 22.46 510 ARG C C 1
ATOM 15600 O O . ARG C 1 510 ? -34.097 41.559 25.168 1.00 22.83 510 ARG C O 1
ATOM 15608 N N . ARG C 1 511 ? -32.594 42.713 23.940 1.00 21.60 511 ARG C N 1
ATOM 15609 C CA . ARG C 1 511 ? -31.599 42.857 25.015 1.00 20.99 511 ARG C CA 1
ATOM 15610 C C . ARG C 1 511 ? -31.347 41.519 25.732 1.00 21.15 511 ARG C C 1
ATOM 15611 O O . ARG C 1 511 ? -31.434 41.400 26.961 1.00 20.77 511 ARG C O 1
ATOM 15619 N N . THR C 1 512 ? -31.026 40.513 24.927 1.00 20.74 512 THR C N 1
ATOM 15620 C CA . THR C 1 512 ? -30.929 39.150 25.403 1.00 20.71 512 THR C CA 1
ATOM 15621 C C . THR C 1 512 ? -29.578 38.869 26.063 1.00 20.54 512 THR C C 1
ATOM 15622 O O . THR C 1 512 ? -28.517 39.175 25.506 1.00 20.74 512 THR C O 1
ATOM 15626 N N . LEU C 1 513 ? -29.637 38.312 27.270 1.00 19.91 513 LEU C N 1
ATOM 15627 C CA . LEU C 1 513 ? -28.440 37.928 28.016 1.00 19.36 513 LEU C CA 1
ATOM 15628 C C . LEU C 1 513 ? -28.437 36.425 28.240 1.00 18.88 513 LEU C C 1
ATOM 15629 O O . LEU C 1 513 ? -29.483 35.785 28.187 1.00 18.70 513 LEU C O 1
ATOM 15634 N N . GLY C 1 514 ? -27.250 35.873 28.468 1.00 18.42 514 GLY C N 1
ATOM 15635 C CA . GLY C 1 514 ? -27.099 34.449 28.717 1.00 18.37 514 GLY C CA 1
ATOM 15636 C C . GLY C 1 514 ? -26.130 34.262 29.862 1.00 18.12 514 GLY C C 1
ATOM 15637 O O . GLY C 1 514 ? -24.926 34.154 29.647 1.00 18.19 514 GLY C O 1
ATOM 15638 N N . ILE C 1 515 ? -26.659 34.244 31.082 1.00 17.48 515 ILE C N 1
ATOM 15639 C CA . ILE C 1 515 ? -25.830 34.103 32.273 1.00 17.29 515 ILE C CA 1
ATOM 15640 C C . ILE C 1 515 ? -25.915 32.658 32.765 1.00 17.13 515 ILE C C 1
ATOM 15641 O O . ILE C 1 515 ? -27.008 32.126 32.943 1.00 16.98 515 ILE C O 1
ATOM 15646 N N . GLY C 1 516 ? -24.755 32.028 32.953 1.00 16.90 516 GLY C N 1
ATOM 15647 C CA . GLY C 1 516 ? -24.698 30.608 33.313 1.00 16.83 516 GLY C CA 1
ATOM 15648 C C . GLY C 1 516 ? -23.988 30.340 34.620 1.00 16.63 516 GLY C C 1
ATOM 15649 O O . GLY C 1 516 ? -23.980 31.184 35.519 1.00 16.41 516 GLY C O 1
ATOM 15650 N N . VAL C 1 517 ? -23.399 29.151 34.725 1.00 16.44 517 VAL C N 1
ATOM 15651 C CA . VAL C 1 517 ? -22.656 28.762 35.922 1.00 16.28 517 VAL C CA 1
ATOM 15652 C C . VAL C 1 517 ? -21.328 28.083 35.583 1.00 15.91 517 VAL C C 1
ATOM 15653 O O . VAL C 1 517 ? -21.193 27.442 34.534 1.00 15.86 517 VAL C O 1
ATOM 15657 N N . ILE C 1 518 ? -20.361 28.239 36.484 1.00 15.24 518 ILE C N 1
ATOM 15658 C CA . ILE C 1 518 ? -19.155 27.419 36.496 1.00 15.51 518 ILE C CA 1
ATOM 15659 C C . ILE C 1 518 ? -18.996 26.807 37.886 1.00 15.70 518 ILE C C 1
ATOM 15660 O O . ILE C 1 518 ? -19.677 27.226 38.846 1.00 15.14 518 ILE C O 1
ATOM 15665 N N . ASN C 1 519 ? -18.109 25.818 37.991 1.00 15.29 519 ASN C N 1
ATOM 15666 C CA . ASN C 1 519 ? -17.801 25.184 39.275 1.00 15.58 519 ASN C CA 1
ATOM 15667 C C . ASN C 1 519 ? -18.948 24.338 39.844 1.00 15.69 519 ASN C C 1
ATOM 15668 O O . ASN C 1 519 ? -19.011 24.126 41.053 1.00 16.10 519 ASN C O 1
ATOM 15673 N N . PHE C 1 520 ? -19.833 23.844 38.982 1.00 15.81 520 PHE C N 1
ATOM 15674 C CA . PHE C 1 520 ? -20.953 23.012 39.427 1.00 16.43 520 PHE C CA 1
ATOM 15675 C C . PHE C 1 520 ? -20.500 21.681 40.048 1.00 16.72 520 PHE C C 1
ATOM 15676 O O . PHE C 1 520 ? -21.053 21.264 41.064 1.00 16.88 520 PHE C O 1
ATOM 15684 N N . ALA C 1 521 ? -19.506 21.030 39.438 1.00 17.08 521 ALA C N 1
ATOM 15685 C CA . ALA C 1 521 ? -18.960 19.766 39.956 1.00 17.57 521 ALA C CA 1
ATOM 15686 C C . ALA C 1 521 ? -18.418 19.929 41.375 1.00 17.94 521 ALA C C 1
ATOM 15687 O O . ALA C 1 521 ? -18.738 19.138 42.270 1.00 17.80 521 ALA C O 1
ATOM 15689 N N . TYR C 1 522 ? -17.607 20.968 41.566 1.00 18.09 522 TYR C N 1
ATOM 15690 C CA . TYR C 1 522 ? -17.093 21.344 42.883 1.00 19.13 522 TYR C CA 1
ATOM 15691 C C . TYR C 1 522 ? -18.201 21.645 43.902 1.00 19.06 522 TYR C C 1
ATOM 15692 O O . TYR C 1 522 ? -18.138 21.201 45.046 1.00 18.96 522 TYR C O 1
ATOM 15701 N N . TYR C 1 523 ? -19.206 22.404 43.478 1.00 19.12 523 TYR C N 1
ATOM 15702 C CA . TYR C 1 523 ? -20.370 22.723 44.305 1.00 19.30 523 TYR C CA 1
ATOM 15703 C C . TYR C 1 523 ? -21.063 21.443 44.804 1.00 19.40 523 TYR C C 1
ATOM 15704 O O . TYR C 1 523 ? -21.335 21.306 46.000 1.00 19.54 523 TYR C O 1
ATOM 15713 N N . LEU C 1 524 ? -21.318 20.503 43.897 1.00 19.43 524 LEU C N 1
ATOM 15714 C CA . LEU C 1 524 ? -21.890 19.201 44.267 1.00 19.90 524 LEU C CA 1
ATOM 15715 C C . LEU C 1 524 ? -21.010 18.430 45.246 1.00 20.09 524 LEU C C 1
ATOM 15716 O O . LEU C 1 524 ? -21.495 17.958 46.273 1.00 20.11 524 LEU C O 1
ATOM 15721 N N . ALA C 1 525 ? -19.719 18.310 44.925 1.00 20.44 525 ALA C N 1
ATOM 15722 C CA . ALA C 1 525 ? -18.757 17.628 45.798 1.00 20.94 525 ALA C CA 1
ATOM 15723 C C . ALA C 1 525 ? -18.777 18.208 47.218 1.00 21.84 525 ALA C C 1
ATOM 15724 O O . ALA C 1 525 ? -18.884 17.457 48.190 1.00 21.68 525 ALA C O 1
ATOM 15726 N N . LYS C 1 526 ? -18.705 19.537 47.336 1.00 22.46 526 LYS C N 1
ATOM 15727 C CA . LYS C 1 526 ? -18.702 20.182 48.656 1.00 23.97 526 LYS C CA 1
ATOM 15728 C C . LYS C 1 526 ? -20.041 20.071 49.414 1.00 23.75 526 LYS C C 1
ATOM 15729 O O . LYS C 1 526 ? -20.089 20.275 50.633 1.00 23.55 526 LYS C O 1
ATOM 15735 N N . HIS C 1 527 ? -21.110 19.720 48.699 1.00 23.80 527 HIS C N 1
ATOM 15736 C CA . HIS C 1 527 ? -22.403 19.417 49.334 1.00 24.01 527 HIS C CA 1
ATOM 15737 C C . HIS C 1 527 ? -22.655 17.916 49.510 1.00 23.63 527 HIS C C 1
ATOM 15738 O O . HIS C 1 527 ? -23.738 17.506 49.942 1.00 23.40 527 HIS C O 1
ATOM 15745 N N . GLY C 1 528 ? -21.649 17.110 49.175 1.00 23.29 528 GLY C N 1
ATOM 15746 C CA . GLY C 1 528 ? -21.712 15.657 49.324 1.00 23.03 528 GLY C CA 1
ATOM 15747 C C . GLY C 1 528 ? -22.626 14.949 48.346 1.00 23.05 528 GLY C C 1
ATOM 15748 O O . GLY C 1 528 ? -23.056 13.819 48.606 1.00 23.37 528 GLY C O 1
ATOM 15749 N N . LYS C 1 529 ? -22.930 15.603 47.223 1.00 22.57 529 LYS C N 1
ATOM 15750 C CA . LYS C 1 529 ? -23.795 15.018 46.194 1.00 22.08 529 LYS C CA 1
ATOM 15751 C C . LYS C 1 529 ? -22.990 14.530 44.983 1.00 21.70 529 LYS C C 1
ATOM 15752 O O . LYS C 1 529 ? -21.816 14.868 44.825 1.00 21.61 529 LYS C O 1
ATOM 15758 N N . ARG C 1 530 ? -23.636 13.737 44.136 1.00 21.68 530 ARG C N 1
ATOM 15759 C CA . ARG C 1 530 ? -23.013 13.196 42.929 1.00 22.42 530 ARG C CA 1
ATOM 15760 C C . ARG C 1 530 ? -23.898 13.430 41.707 1.00 21.35 530 ARG C C 1
ATOM 15761 O O . ARG C 1 530 ? -25.080 13.739 41.850 1.00 21.62 530 ARG C O 1
ATOM 15769 N N . TYR C 1 531 ? -23.322 13.275 40.515 1.00 20.69 531 TYR C N 1
ATOM 15770 C CA . TYR C 1 531 ? -24.076 13.387 39.262 1.00 20.08 531 TYR C CA 1
ATOM 15771 C C . TYR C 1 531 ? -24.962 12.187 38.977 1.00 20.10 531 TYR C C 1
ATOM 15772 O O . TYR C 1 531 ? -26.095 12.347 38.536 1.00 19.71 531 TYR C O 1
ATOM 15781 N N . SER C 1 532 ? -24.435 10.989 39.228 1.00 20.11 532 SER C N 1
ATOM 15782 C CA . SER C 1 532 ? -24.938 9.780 38.574 1.00 20.68 532 SER C CA 1
ATOM 15783 C C . SER C 1 532 ? -26.074 9.027 39.262 1.00 20.93 532 SER C C 1
ATOM 15784 O O . SER C 1 532 ? -26.629 8.093 38.676 1.00 21.26 532 SER C O 1
ATOM 15787 N N . ASP C 1 533 ? -26.418 9.414 40.487 1.00 21.47 533 ASP C N 1
ATOM 15788 C CA . ASP C 1 533 ? -27.292 8.579 41.322 1.00 21.82 533 ASP C CA 1
ATOM 15789 C C . ASP C 1 533 ? -28.588 9.262 41.781 1.00 21.68 533 ASP C C 1
ATOM 15790 O O . ASP C 1 533 ? -29.345 8.689 42.565 1.00 21.92 533 ASP C O 1
ATOM 15795 N N . GLY C 1 534 ? -28.831 10.483 41.306 1.00 21.31 534 GLY C N 1
ATOM 15796 C CA . GLY C 1 534 ? -30.027 11.240 41.688 1.00 20.67 534 GLY C CA 1
ATOM 15797 C C . GLY C 1 534 ? -29.900 12.000 42.999 1.00 20.34 534 GLY C C 1
ATOM 15798 O O . GLY C 1 534 ? -30.832 12.691 43.406 1.00 20.28 534 GLY C O 1
ATOM 15799 N N . SER C 1 535 ? -28.747 11.891 43.657 1.00 20.18 535 SER C N 1
ATOM 15800 C CA . SER C 1 535 ? -28.535 12.549 44.958 1.00 19.95 535 SER C CA 1
ATOM 15801 C C . SER C 1 535 ? -28.508 14.083 44.890 1.00 19.71 535 SER C C 1
ATOM 15802 O O . SER C 1 535 ? -28.717 14.755 45.899 1.00 19.47 535 SER C O 1
ATOM 15805 N N . ALA C 1 536 ? -28.246 14.628 43.704 1.00 19.69 536 ALA C N 1
ATOM 15806 C CA . ALA C 1 536 ? -28.139 16.077 43.520 1.00 19.51 536 ALA C CA 1
ATOM 15807 C C . ALA C 1 536 ? -29.428 16.722 42.986 1.00 19.61 536 ALA C C 1
ATOM 15808 O O . ALA C 1 536 ? -29.473 17.928 42.786 1.00 19.77 536 ALA C O 1
ATOM 15810 N N . ASN C 1 537 ? -30.463 15.922 42.751 1.00 20.07 537 ASN C N 1
ATOM 15811 C CA . ASN C 1 537 ? -31.699 16.406 42.126 1.00 20.46 537 ASN C CA 1
ATOM 15812 C C . ASN C 1 537 ? -32.396 17.574 42.830 1.00 20.54 537 ASN C C 1
ATOM 15813 O O . ASN C 1 537 ? -32.734 18.570 42.194 1.00 20.82 537 ASN C O 1
ATOM 15818 N N . ASN C 1 538 ? -32.605 17.452 44.134 1.00 20.98 538 ASN C N 1
ATOM 15819 C CA . ASN C 1 538 ? -33.280 18.498 44.907 1.00 21.18 538 ASN C CA 1
ATOM 15820 C C . ASN C 1 538 ? -32.397 19.722 45.102 1.00 20.82 538 ASN C C 1
ATOM 15821 O O . ASN C 1 538 ? -32.870 20.853 45.000 1.00 21.09 538 ASN C O 1
ATOM 15826 N N . LEU C 1 539 ? -31.116 19.496 45.382 1.00 20.31 539 LEU C N 1
ATOM 15827 C CA . LEU C 1 539 ? -30.159 20.598 45.485 1.00 20.19 539 LEU C CA 1
ATOM 15828 C C . LEU C 1 539 ? -30.050 21.413 44.188 1.00 19.92 539 LEU C C 1
ATOM 15829 O O . LEU C 1 539 ? -29.909 22.633 44.238 1.00 20.37 539 LEU C O 1
ATOM 15834 N N . THR C 1 540 ? -30.110 20.736 43.043 1.00 19.61 540 THR C N 1
ATOM 15835 C CA . THR C 1 540 ? -30.038 21.398 41.738 1.00 19.36 540 THR C CA 1
ATOM 15836 C C . THR C 1 540 ? -31.315 22.222 41.464 1.00 19.37 540 THR C C 1
ATOM 15837 O O . THR C 1 540 ? -31.244 23.330 40.940 1.00 19.02 540 THR C O 1
ATOM 15841 N N . HIS C 1 541 ? -32.474 21.677 41.838 1.00 19.54 541 HIS C N 1
ATOM 15842 C CA . HIS C 1 541 ? -33.753 22.395 41.741 1.00 19.74 541 HIS C CA 1
ATOM 15843 C C . HIS C 1 541 ? -33.690 23.684 42.561 1.00 19.94 541 HIS C C 1
ATOM 15844 O O . HIS C 1 541 ? -33.990 24.772 42.058 1.00 19.70 541 HIS C O 1
ATOM 15851 N N . LYS C 1 542 ? -33.273 23.550 43.818 1.00 20.34 542 LYS C N 1
ATOM 15852 C CA . LYS C 1 542 ? -33.076 24.681 44.724 1.00 20.56 542 LYS C CA 1
ATOM 15853 C C . LYS C 1 542 ? -32.130 25.746 44.147 1.00 20.47 542 LYS C C 1
ATOM 15854 O O . LYS C 1 542 ? -32.420 26.952 44.172 1.00 20.11 542 LYS C O 1
ATOM 15860 N N . THR C 1 543 ? -30.989 25.280 43.649 1.00 19.72 543 THR C N 1
ATOM 15861 C CA . THR C 1 543 ? -29.933 26.150 43.155 1.00 19.25 543 THR C CA 1
ATOM 15862 C C . THR C 1 543 ? -30.391 26.932 41.930 1.00 18.75 543 THR C C 1
ATOM 15863 O O . THR C 1 543 ? -30.233 28.143 41.864 1.00 18.96 543 THR C O 1
ATOM 15867 N N . PHE C 1 544 ? -30.968 26.231 40.969 1.00 18.82 544 PHE C N 1
ATOM 15868 C CA . PHE C 1 544 ? -31.364 26.867 39.724 1.00 18.73 544 PHE C CA 1
ATOM 15869 C C . PHE C 1 544 ? -32.652 27.691 39.844 1.00 18.55 544 PHE C C 1
ATOM 15870 O O . PHE C 1 544 ? -32.843 28.658 39.095 1.00 17.98 544 PHE C O 1
ATOM 15878 N N . GLU C 1 545 ? -33.500 27.348 40.820 1.00 18.53 545 GLU C N 1
ATOM 15879 C CA . GLU C 1 545 ? -34.597 28.254 41.186 1.00 18.59 545 GLU C CA 1
ATOM 15880 C C . GLU C 1 545 ? -34.045 29.600 41.627 1.00 18.30 545 GLU C C 1
ATOM 15881 O O . GLU C 1 545 ? -34.490 30.640 41.150 1.00 18.81 545 GLU C O 1
ATOM 15887 N N . ALA C 1 546 ? -33.074 29.578 42.536 1.00 18.13 546 ALA C N 1
ATOM 15888 C CA . ALA C 1 546 ? -32.498 30.809 43.053 1.00 17.99 546 ALA C CA 1
ATOM 15889 C C . ALA C 1 546 ? -31.860 31.641 41.943 1.00 18.52 546 ALA C C 1
ATOM 15890 O O . ALA C 1 546 ? -32.038 32.859 41.908 1.00 18.54 546 ALA C O 1
ATOM 15892 N N . ILE C 1 547 ? -31.116 30.984 41.045 1.00 18.38 547 ILE C N 1
ATOM 15893 C CA . ILE C 1 547 ? -30.448 31.679 39.944 1.00 18.29 547 ILE C CA 1
ATOM 15894 C C . ILE C 1 547 ? -31.459 32.449 39.089 1.00 18.51 547 ILE C C 1
ATOM 15895 O O . ILE C 1 547 ? -31.318 33.651 38.891 1.00 18.97 547 ILE C O 1
ATOM 15900 N N . GLN C 1 548 ? -32.476 31.749 38.607 1.00 18.80 548 GLN C N 1
ATOM 15901 C CA . GLN C 1 548 ? -33.474 32.331 37.722 1.00 19.48 548 GLN C CA 1
ATOM 15902 C C . GLN C 1 548 ? -34.373 33.356 38.422 1.00 20.21 548 GLN C C 1
ATOM 15903 O O . GLN C 1 548 ? -34.678 34.394 37.846 1.00 20.39 548 GLN C O 1
ATOM 15909 N N . TYR C 1 549 ? -34.791 33.061 39.654 1.00 20.97 549 TYR C N 1
ATOM 15910 C CA . TYR C 1 549 ? -35.604 34.012 40.425 1.00 21.42 549 TYR C CA 1
ATOM 15911 C C . TYR C 1 549 ? -34.893 35.352 40.551 1.00 21.37 549 TYR C C 1
ATOM 15912 O O . TYR C 1 549 ? -35.452 36.390 40.195 1.00 21.39 549 TYR C O 1
ATOM 15921 N N . TYR C 1 550 ? -33.653 35.317 41.035 1.00 21.22 550 TYR C N 1
ATOM 15922 C CA . TYR C 1 550 ? -32.861 36.524 41.236 1.00 20.93 550 TYR C CA 1
ATOM 15923 C C . TYR C 1 550 ? -32.423 37.238 39.943 1.00 21.05 550 TYR C C 1
ATOM 15924 O O . TYR C 1 550 ? -32.293 38.480 39.927 1.00 20.62 550 TYR C O 1
ATOM 15933 N N . LEU C 1 551 ? -32.181 36.467 38.880 1.00 20.24 551 LEU C N 1
ATOM 15934 C CA . LEU C 1 551 ? -31.900 37.049 37.560 1.00 20.33 551 LEU C CA 1
ATOM 15935 C C . LEU C 1 551 ? -33.124 37.818 37.056 1.00 20.64 551 LEU C C 1
ATOM 15936 O O . LEU C 1 551 ? -32.998 38.942 36.588 1.00 20.74 551 LEU C O 1
ATOM 15941 N N . LEU C 1 552 ? -34.296 37.199 37.164 1.00 21.23 552 LEU C N 1
ATOM 15942 C CA . LEU C 1 552 ? -35.552 37.834 36.772 1.00 22.24 552 LEU C CA 1
ATOM 15943 C C . LEU C 1 552 ? -35.887 39.055 37.639 1.00 22.74 552 LEU C C 1
ATOM 15944 O O . LEU C 1 552 ? -36.331 40.095 37.119 1.00 22.79 552 LEU C O 1
ATOM 15949 N N . LYS C 1 553 ? -35.646 38.934 38.943 1.00 23.04 553 LYS C N 1
ATOM 15950 C CA . LYS C 1 553 ? -35.827 40.050 39.876 1.00 23.97 553 LYS C CA 1
ATOM 15951 C C . LYS C 1 553 ? -34.931 41.244 39.522 1.00 23.69 553 LYS C C 1
ATOM 15952 O O . LYS C 1 553 ? -35.400 42.386 39.507 1.00 23.64 553 LYS C O 1
ATOM 15958 N N . ALA C 1 554 ? -33.654 40.982 39.227 1.00 23.07 554 ALA C N 1
ATOM 15959 C CA . ALA C 1 554 ? -32.721 42.035 38.799 1.00 22.80 554 ALA C CA 1
ATOM 15960 C C . ALA C 1 554 ? -33.165 42.747 37.515 1.00 22.68 554 ALA C C 1
ATOM 15961 O O . ALA C 1 554 ? -33.114 43.976 37.430 1.00 22.72 554 ALA C O 1
ATOM 15963 N N . SER C 1 555 ? -33.582 41.965 36.523 1.00 22.47 555 SER C N 1
ATOM 15964 C CA . SER C 1 555 ? -33.987 42.499 35.229 1.00 22.78 555 SER C CA 1
ATOM 15965 C C . SER C 1 555 ? -35.333 43.231 35.302 1.00 23.09 555 SER C C 1
ATOM 15966 O O . SER C 1 555 ? -35.549 44.209 34.584 1.00 22.90 555 SER C O 1
ATOM 15969 N N . ASN C 1 556 ? -36.226 42.732 36.154 1.00 23.61 556 ASN C N 1
ATOM 15970 C CA . ASN C 1 556 ? -37.503 43.389 36.434 1.00 24.49 556 ASN C CA 1
ATOM 15971 C C . ASN C 1 556 ? -37.277 44.751 37.086 1.00 25.02 556 ASN C C 1
ATOM 15972 O O . ASN C 1 556 ? -37.890 45.736 36.694 1.00 25.72 556 ASN C O 1
ATOM 15977 N N . GLU C 1 557 ? -36.372 44.809 38.058 1.00 25.53 557 GLU C N 1
ATOM 15978 C CA . GLU C 1 557 ? -36.017 46.069 38.696 1.00 26.09 557 GLU C CA 1
ATOM 15979 C C . GLU C 1 557 ? -35.316 47.036 37.748 1.00 26.01 557 GLU C C 1
ATOM 15980 O O . GLU C 1 557 ? -35.518 48.248 37.839 1.00 25.32 557 GLU C O 1
ATOM 15986 N N . LEU C 1 558 ? -34.484 46.501 36.852 1.00 25.61 558 LEU C N 1
ATOM 15987 C CA . LEU C 1 558 ? -33.824 47.318 35.838 1.00 25.33 558 LEU C CA 1
ATOM 15988 C C . LEU C 1 558 ? -34.846 47.923 34.871 1.00 25.44 558 LEU C C 1
ATOM 15989 O O . LEU C 1 558 ? -34.690 49.068 34.442 1.00 25.26 558 LEU C O 1
ATOM 15994 N N . ALA C 1 559 ? -35.881 47.151 34.540 1.00 25.94 559 ALA C N 1
ATOM 15995 C CA . ALA C 1 559 ? -36.986 47.629 33.704 1.00 27.09 559 ALA C CA 1
ATOM 15996 C C . ALA C 1 559 ? -37.786 48.754 34.378 1.00 27.71 559 ALA C C 1
ATOM 15997 O O . ALA C 1 559 ? -38.163 49.721 33.720 1.00 27.82 559 ALA C O 1
ATOM 15999 N N . LYS C 1 560 ? -38.025 48.632 35.683 1.00 28.54 560 LYS C N 1
ATOM 16000 C CA . LYS C 1 560 ? -38.709 49.690 36.447 1.00 29.45 560 LYS C CA 1
ATOM 16001 C C . LYS C 1 560 ? -37.919 50.993 36.384 1.00 29.45 560 LYS C C 1
ATOM 16002 O O . LYS C 1 560 ? -38.493 52.078 36.261 1.00 29.76 560 LYS C O 1
ATOM 16008 N N . GLU C 1 561 ? -36.596 50.868 36.451 1.00 29.25 561 GLU C N 1
ATOM 16009 C CA . GLU C 1 561 ? -35.692 52.013 36.502 1.00 28.87 561 GLU C CA 1
ATOM 16010 C C . GLU C 1 561 ? -35.405 52.633 35.130 1.00 28.50 561 GLU C C 1
ATOM 16011 O O . GLU C 1 561 ? -35.303 53.857 35.003 1.00 28.12 561 GLU C O 1
ATOM 16017 N N . GLN C 1 562 ? -35.275 51.791 34.104 1.00 28.07 562 GLN C N 1
ATOM 16018 C CA . GLN C 1 562 ? -34.744 52.243 32.815 1.00 27.56 562 GLN C CA 1
ATOM 16019 C C . GLN C 1 562 ? -35.633 51.910 31.624 1.00 26.88 562 GLN C C 1
ATOM 16020 O O . GLN C 1 562 ? -35.369 52.356 30.511 1.00 26.64 562 GLN C O 1
ATOM 16026 N N . GLY C 1 563 ? -36.674 51.117 31.864 1.00 26.40 563 GLY C N 1
ATOM 16027 C CA . GLY C 1 563 ? -37.605 50.711 30.820 1.00 26.28 563 GLY C CA 1
ATOM 16028 C C . GLY C 1 563 ? -37.412 49.268 30.393 1.00 26.27 563 GLY C C 1
ATOM 16029 O O . GLY C 1 563 ? -36.287 48.773 30.354 1.00 26.30 563 GLY C O 1
ATOM 16030 N N . ALA C 1 564 ? -38.514 48.593 30.087 1.00 25.79 564 ALA C N 1
ATOM 16031 C CA . ALA C 1 564 ? -38.479 47.253 29.526 1.00 26.08 564 ALA C CA 1
ATOM 16032 C C . ALA C 1 564 ? -37.882 47.302 28.116 1.00 26.28 564 ALA C C 1
ATOM 16033 O O . ALA C 1 564 ? -37.863 48.365 27.490 1.00 26.02 564 ALA C O 1
ATOM 16035 N N . CYS C 1 565 ? -37.385 46.165 27.629 1.00 26.23 565 CYS C N 1
ATOM 16036 C CA . CYS C 1 565 ? -36.842 46.105 26.264 1.00 26.52 565 CYS C CA 1
ATOM 16037 C C . CYS C 1 565 ? -37.958 46.366 25.257 1.00 26.44 565 CYS C C 1
ATOM 16038 O O . CYS C 1 565 ? -39.093 45.935 25.470 1.00 26.45 565 CYS C O 1
ATOM 16041 N N . PRO C 1 566 ? -37.638 47.076 24.159 1.00 26.51 566 PRO C N 1
ATOM 16042 C CA . PRO C 1 566 ? -38.603 47.437 23.118 1.00 26.52 566 PRO C CA 1
ATOM 16043 C C . PRO C 1 566 ? -39.559 46.319 22.690 1.00 26.57 566 PRO C C 1
ATOM 16044 O O . PRO C 1 566 ? -40.752 46.577 22.528 1.00 26.36 566 PRO C O 1
ATOM 16048 N N . TRP C 1 567 ? -39.050 45.096 22.519 1.00 26.21 567 TRP C N 1
ATOM 16049 C CA . TRP C 1 567 ? -39.883 43.983 22.065 1.00 26.05 567 TRP C CA 1
ATOM 16050 C C . TRP C 1 567 ? -40.303 43.029 23.197 1.00 25.95 567 TRP C C 1
ATOM 16051 O O . TRP C 1 567 ? -40.532 41.834 22.964 1.00 25.54 567 TRP C O 1
ATOM 16062 N N . PHE C 1 568 ? -40.420 43.563 24.411 1.00 26.02 568 PHE C N 1
ATOM 16063 C CA . PHE C 1 568 ? -40.878 42.770 25.559 1.00 26.84 568 PHE C CA 1
ATOM 16064 C C . PHE C 1 568 ? -42.230 42.090 25.335 1.00 27.30 568 PHE C C 1
ATOM 16065 O O . PHE C 1 568 ? -42.455 40.986 25.837 1.00 27.11 568 PHE C O 1
ATOM 16073 N N . ASN C 1 569 ? -43.114 42.734 24.568 1.00 27.94 569 ASN C N 1
ATOM 16074 C CA . ASN C 1 569 ? -44.450 42.189 24.294 1.00 28.89 569 ASN C CA 1
ATOM 16075 C C . ASN C 1 569 ? -44.488 40.913 23.445 1.00 28.68 569 ASN C C 1
ATOM 16076 O O . ASN C 1 569 ? -45.541 40.289 23.310 1.00 28.82 569 ASN C O 1
ATOM 16081 N N . GLU C 1 570 ? -43.345 40.522 22.886 1.00 28.52 570 GLU C N 1
ATOM 16082 C CA . GLU C 1 570 ? -43.253 39.280 22.119 1.00 28.53 570 GLU C CA 1
ATOM 16083 C C . GLU C 1 570 ? -42.872 38.093 23.004 1.00 27.97 570 GLU C C 1
ATOM 16084 O O . GLU C 1 570 ? -42.811 36.952 22.535 1.00 27.87 570 GLU C O 1
ATOM 16090 N N . THR C 1 571 ? -42.635 38.370 24.285 1.00 27.75 571 THR C N 1
ATOM 16091 C CA . THR C 1 571 ? -42.269 37.336 25.256 1.00 27.59 571 THR C CA 1
ATOM 16092 C C . THR C 1 571 ? -43.459 36.700 25.973 1.00 27.92 571 THR C C 1
ATOM 16093 O O . THR C 1 571 ? -44.509 37.332 26.145 1.00 27.91 571 THR C O 1
ATOM 16097 N N . THR C 1 572 ? -43.282 35.452 26.410 1.00 27.84 572 THR C N 1
ATOM 16098 C CA . THR C 1 572 ? -44.269 34.791 27.269 1.00 27.86 572 THR C CA 1
ATOM 16099 C C . THR C 1 572 ? -44.368 35.503 28.620 1.00 27.84 572 THR C C 1
ATOM 16100 O O . THR C 1 572 ? -45.445 35.557 29.219 1.00 27.97 572 THR C O 1
ATOM 16104 N N . TYR C 1 573 ? -43.248 36.069 29.070 1.00 27.81 573 TYR C N 1
ATOM 16105 C CA . TYR C 1 573 ? -43.197 36.904 30.276 1.00 27.95 573 TYR C CA 1
ATOM 16106 C C . TYR C 1 573 ? -44.219 38.044 30.287 1.00 28.60 573 TYR C C 1
ATOM 16107 O O . TYR C 1 573 ? -44.781 38.365 31.344 1.00 28.28 573 TYR C O 1
ATOM 16116 N N . ALA C 1 574 ? -44.432 38.654 29.116 1.00 29.04 574 ALA C N 1
ATOM 16117 C CA . ALA C 1 574 ? -45.382 39.756 28.951 1.00 29.67 574 ALA C CA 1
ATOM 16118 C C . ALA C 1 574 ? -46.808 39.333 29.277 1.00 30.21 574 ALA C C 1
ATOM 16119 O O . ALA C 1 574 ? -47.582 40.124 29.802 1.00 30.26 574 ALA C O 1
ATOM 16121 N N . LYS C 1 575 ? -47.129 38.079 28.965 1.00 30.98 575 LYS C N 1
ATOM 16122 C CA . LYS C 1 575 ? -48.437 37.496 29.234 1.00 31.85 575 LYS C CA 1
ATOM 16123 C C . LYS C 1 575 ? -48.537 36.890 30.637 1.00 31.72 575 LYS C C 1
ATOM 16124 O O . LYS C 1 575 ? -49.505 36.186 30.945 1.00 32.26 575 LYS C O 1
ATOM 16130 N N . GLY C 1 576 ? -47.540 37.158 31.476 1.00 31.54 576 GLY C N 1
ATOM 16131 C CA . GLY C 1 576 ? -47.492 36.606 32.826 1.00 31.31 576 GLY C CA 1
ATOM 16132 C C . GLY C 1 576 ? -47.279 35.106 32.862 1.00 31.18 576 GLY C C 1
ATOM 16133 O O . GLY C 1 576 ? -47.822 34.411 33.725 1.00 31.70 576 GLY C O 1
ATOM 16134 N N . ILE C 1 577 ? -46.495 34.605 31.913 1.00 30.35 577 ILE C N 1
ATOM 16135 C CA . ILE C 1 577 ? -46.129 33.198 31.880 1.00 29.67 577 ILE C CA 1
ATOM 16136 C C . ILE C 1 577 ? -44.676 33.081 32.342 1.00 29.11 577 ILE C C 1
ATOM 16137 O O . ILE C 1 577 ? -43.801 33.819 31.883 1.00 28.62 577 ILE C O 1
ATOM 16142 N N . LEU C 1 578 ? -44.438 32.171 33.279 1.00 28.45 578 LEU C N 1
ATOM 16143 C CA . LEU C 1 578 ? -43.112 31.987 33.859 1.00 27.55 578 LEU C CA 1
ATOM 16144 C C . LEU C 1 578 ? -42.563 30.608 33.493 1.00 27.00 578 LEU C C 1
ATOM 16145 O O . LEU C 1 578 ? -43.335 29.722 33.105 1.00 26.92 578 LEU C O 1
ATOM 16150 N N . PRO C 1 579 ? -41.226 30.419 33.596 1.00 26.29 579 PRO C N 1
ATOM 16151 C CA . PRO C 1 579 ? -40.673 29.080 33.367 1.00 26.01 579 PRO C CA 1
ATOM 16152 C C . PRO C 1 579 ? -41.295 27.997 34.262 1.00 25.88 579 PRO C C 1
ATOM 16153 O O . PRO C 1 579 ? -41.406 26.849 33.838 1.00 25.69 579 PRO C O 1
ATOM 16157 N N . ILE C 1 580 ? -41.713 28.370 35.473 1.00 25.92 580 ILE C N 1
ATOM 16158 C CA . ILE C 1 580 ? -42.401 27.445 36.387 1.00 26.25 580 ILE C CA 1
ATOM 16159 C C . ILE C 1 580 ? -43.789 26.984 35.903 1.00 26.42 580 ILE C C 1
ATOM 16160 O O . ILE C 1 580 ? -44.373 26.057 36.478 1.00 26.33 580 ILE C O 1
ATOM 16165 N N . ASP C 1 581 ? -44.312 27.633 34.860 1.00 26.34 581 ASP C N 1
ATOM 16166 C CA . ASP C 1 581 ? -45.620 27.284 34.311 1.00 26.31 581 ASP C CA 1
ATOM 16167 C C . ASP C 1 581 ? -45.543 26.267 33.169 1.00 26.37 581 ASP C C 1
ATOM 16168 O O . ASP C 1 581 ? -46.497 25.521 32.945 1.00 26.53 581 ASP C O 1
ATOM 16173 N N . THR C 1 582 ? -44.410 26.240 32.459 1.00 26.18 582 THR C N 1
ATOM 16174 C CA . THR C 1 582 ? -44.319 25.582 31.148 1.00 26.13 582 THR C CA 1
ATOM 16175 C C . THR C 1 582 ? -43.320 24.425 31.039 1.00 26.28 582 THR C C 1
ATOM 16176 O O . THR C 1 582 ? -43.181 23.826 29.964 1.00 25.89 582 THR C O 1
ATOM 16180 N N . TYR C 1 583 ? -42.635 24.113 32.139 1.00 26.39 583 TYR C N 1
ATOM 16181 C CA . TYR C 1 583 ? -41.606 23.075 32.141 1.00 26.71 583 TYR C CA 1
ATOM 16182 C C . TYR C 1 583 ? -42.209 21.706 31.829 1.00 27.14 583 TYR C C 1
ATOM 16183 O O . TYR C 1 583 ? -43.422 21.503 31.974 1.00 26.96 583 TYR C O 1
ATOM 16192 N N . LYS C 1 584 ? -41.358 20.782 31.391 1.00 27.33 584 LYS C N 1
ATOM 16193 C CA . LYS C 1 584 ? -41.767 19.414 31.086 1.00 27.97 584 LYS C CA 1
ATOM 16194 C C . LYS C 1 584 ? -42.197 18.700 32.371 1.00 28.47 584 LYS C C 1
ATOM 16195 O O . LYS C 1 584 ? -41.407 18.557 33.300 1.00 28.42 584 LYS C O 1
ATOM 16201 N N . LYS C 1 585 ? -43.451 18.255 32.399 1.00 29.28 585 LYS C N 1
ATOM 16202 C CA . LYS C 1 585 ? -44.110 17.765 33.622 1.00 30.18 585 LYS C CA 1
ATOM 16203 C C . LYS C 1 585 ? -43.450 16.549 34.260 1.00 29.66 585 LYS C C 1
ATOM 16204 O O . LYS C 1 585 ? -43.528 16.367 35.472 1.00 29.70 585 LYS C O 1
ATOM 16210 N N . ASP C 1 586 ? -42.804 15.721 33.444 1.00 29.83 586 ASP C N 1
ATOM 16211 C CA . ASP C 1 586 ? -42.102 14.526 33.930 1.00 29.58 586 ASP C CA 1
ATOM 16212 C C . ASP C 1 586 ? -41.048 14.838 34.990 1.00 28.75 586 ASP C C 1
ATOM 16213 O O . ASP C 1 586 ? -40.650 13.956 35.749 1.00 28.49 586 ASP C O 1
ATOM 16218 N N . LEU C 1 587 ? -40.604 16.095 35.038 1.00 27.97 587 LEU C N 1
ATOM 16219 C CA . LEU C 1 587 ? -39.670 16.565 36.067 1.00 27.23 587 LEU C CA 1
ATOM 16220 C C . LEU C 1 587 ? -40.205 16.414 37.490 1.00 27.35 587 LEU C C 1
ATOM 16221 O O . LEU C 1 587 ? -39.427 16.327 38.436 1.00 26.47 587 LEU C O 1
ATOM 16226 N N . ASP C 1 588 ? -41.533 16.394 37.634 1.00 27.94 588 ASP C N 1
ATOM 16227 C CA . ASP C 1 588 ? -42.167 16.222 38.950 1.00 28.45 588 ASP C CA 1
ATOM 16228 C C . ASP C 1 588 ? -41.846 14.865 39.572 1.00 28.60 588 ASP C C 1
ATOM 16229 O O . ASP C 1 588 ? -41.860 14.716 40.792 1.00 29.05 588 ASP C O 1
ATOM 16234 N N . THR C 1 589 ? -41.540 13.890 38.724 1.00 28.75 589 THR C N 1
ATOM 16235 C CA . THR C 1 589 ? -41.265 12.524 39.161 1.00 29.36 589 THR C CA 1
ATOM 16236 C C . THR C 1 589 ? -39.836 12.298 39.681 1.00 29.42 589 THR C C 1
ATOM 16237 O O . THR C 1 589 ? -39.554 11.255 40.276 1.00 29.49 589 THR C O 1
ATOM 16241 N N . ILE C 1 590 ? -38.946 13.270 39.473 1.00 29.37 590 ILE C N 1
ATOM 16242 C CA . ILE C 1 590 ? -37.518 13.090 39.800 1.00 29.23 590 ILE C CA 1
ATOM 16243 C C . ILE C 1 590 ? -36.953 14.115 40.787 1.00 29.69 590 ILE C C 1
ATOM 16244 O O . ILE C 1 590 ? -35.774 14.061 41.138 1.00 29.47 590 ILE C O 1
ATOM 16249 N N . ALA C 1 591 ? -37.794 15.048 41.220 1.00 30.23 591 ALA C N 1
ATOM 16250 C CA . ALA C 1 591 ? -37.441 15.982 42.284 1.00 31.34 591 ALA C CA 1
ATOM 16251 C C . ALA C 1 591 ? -38.708 16.438 43.005 1.00 32.11 591 ALA C C 1
ATOM 16252 O O . ALA C 1 591 ? -39.747 16.637 42.377 1.00 32.37 591 ALA C O 1
ATOM 16254 N N . ASN C 1 592 ? -38.621 16.600 44.320 1.00 33.17 592 ASN C N 1
ATOM 16255 C CA . ASN C 1 592 ? -39.770 17.057 45.099 1.00 33.88 592 ASN C CA 1
ATOM 16256 C C . ASN C 1 592 ? -39.491 18.342 45.870 1.00 33.77 592 ASN C C 1
ATOM 16257 O O . ASN C 1 592 ? -40.259 18.728 46.759 1.00 34.58 592 ASN C O 1
ATOM 16262 N N . GLU C 1 593 ? -38.399 19.014 45.515 1.00 33.02 593 GLU C N 1
ATOM 16263 C CA . GLU C 1 593 ? -38.041 20.278 46.138 1.00 32.20 593 GLU C CA 1
ATOM 16264 C C . GLU C 1 593 ? -39.133 21.320 45.889 1.00 31.65 593 GLU C C 1
ATOM 16265 O O . GLU C 1 593 ? -39.560 21.501 44.749 1.00 31.51 593 GLU C O 1
ATOM 16271 N N . PRO C 1 594 ? -39.603 21.994 46.960 1.00 31.25 594 PRO C N 1
ATOM 16272 C CA . PRO C 1 594 ? -40.570 23.059 46.741 1.00 30.84 594 PRO C CA 1
ATOM 16273 C C . PRO C 1 594 ? -39.872 24.331 46.270 1.00 30.28 594 PRO C C 1
ATOM 16274 O O . PRO C 1 594 ? -38.670 24.494 46.492 1.00 30.09 594 PRO C O 1
ATOM 16278 N N . LEU C 1 595 ? -40.624 25.206 45.609 1.00 29.71 595 LEU C N 1
ATOM 16279 C CA . LEU C 1 595 ? -40.158 26.548 45.304 1.00 29.23 595 LEU C CA 1
ATOM 16280 C C . LEU C 1 595 ? -40.024 27.312 46.612 1.00 29.15 595 LEU C C 1
ATOM 16281 O O . LEU C 1 595 ? -40.942 27.299 47.439 1.00 29.10 595 LEU C O 1
ATOM 16286 N N . HIS C 1 596 ? -38.876 27.952 46.811 1.00 28.67 596 HIS C N 1
ATOM 16287 C CA . HIS C 1 596 ? -38.610 28.691 48.040 1.00 28.46 596 HIS C CA 1
ATOM 16288 C C . HIS C 1 596 ? -38.849 30.196 47.879 1.00 28.39 596 HIS C C 1
ATOM 16289 O O . HIS C 1 596 ? -38.871 30.933 48.862 1.00 28.02 596 HIS C O 1
ATOM 16296 N N . TYR C 1 597 ? -39.013 30.654 46.639 1.00 28.03 597 TYR C N 1
ATOM 16297 C CA . TYR C 1 597 ? -39.163 32.083 46.386 1.00 28.03 597 TYR C CA 1
ATOM 16298 C C . TYR C 1 597 ? -40.562 32.432 45.916 1.00 27.87 597 TYR C C 1
ATOM 16299 O O . TYR C 1 597 ? -41.310 31.566 45.455 1.00 27.87 597 TYR C O 1
ATOM 16308 N N . ASP C 1 598 ? -40.901 33.709 46.043 1.00 28.21 598 ASP C N 1
ATOM 16309 C CA . ASP C 1 598 ? -42.247 34.189 45.764 1.00 28.47 598 ASP C CA 1
ATOM 16310 C C . ASP C 1 598 ? -42.416 34.485 44.279 1.00 28.23 598 ASP C C 1
ATOM 16311 O O . ASP C 1 598 ? -42.345 35.637 43.856 1.00 28.38 598 ASP C O 1
ATOM 16316 N N . TRP C 1 599 ? -42.653 33.433 43.502 1.00 28.08 599 TRP C N 1
ATOM 16317 C CA . TRP C 1 599 ? -42.815 33.560 42.055 1.00 28.19 599 TRP C CA 1
ATOM 16318 C C . TRP C 1 599 ? -44.115 34.268 41.649 1.00 28.08 599 TRP C C 1
ATOM 16319 O O . TRP C 1 599 ? -44.180 34.887 40.586 1.00 27.86 599 TRP C O 1
ATOM 16330 N N . GLU C 1 600 ? -45.143 34.171 42.488 1.00 27.87 600 GLU C N 1
ATOM 16331 C CA . GLU C 1 600 ? -46.418 34.836 42.192 1.00 27.86 600 GLU C CA 1
ATOM 16332 C C . GLU C 1 600 ? -46.325 36.354 42.271 1.00 27.28 600 GLU C C 1
ATOM 16333 O O . GLU C 1 600 ? -46.891 37.046 41.432 1.00 27.93 600 GLU C O 1
ATOM 16339 N N . ALA C 1 601 ? -45.598 36.870 43.258 1.00 26.96 601 ALA C N 1
ATOM 16340 C CA . ALA C 1 601 ? -45.334 38.308 43.343 1.00 26.70 601 ALA C CA 1
ATOM 16341 C C . ALA C 1 601 ? -44.455 38.803 42.187 1.00 26.70 601 ALA C C 1
ATOM 16342 O O . ALA C 1 601 ? -44.661 39.903 41.669 1.00 26.47 601 ALA C O 1
ATOM 16344 N N . LEU C 1 602 ? -43.477 37.986 41.792 1.00 26.42 602 LEU C N 1
ATOM 16345 C CA . LEU C 1 602 ? -42.605 38.309 40.666 1.00 26.10 602 LEU C CA 1
ATOM 16346 C C . LEU C 1 602 ? -43.410 38.360 39.368 1.00 26.34 602 LEU C C 1
ATOM 16347 O O . LEU C 1 602 ? -43.235 39.264 38.551 1.00 26.28 602 LEU C O 1
ATOM 16352 N N . ARG C 1 603 ? -44.294 37.382 39.202 1.00 26.90 603 ARG C N 1
ATOM 16353 C CA . ARG C 1 603 ? -45.203 37.307 38.070 1.00 27.80 603 ARG C CA 1
ATOM 16354 C C . ARG C 1 603 ? -45.938 38.632 37.805 1.00 28.48 603 ARG C C 1
ATOM 16355 O O . ARG C 1 603 ? -45.980 39.110 36.668 1.00 28.16 603 ARG C O 1
ATOM 16363 N N . GLU C 1 604 ? -46.504 39.217 38.861 1.00 29.24 604 GLU C N 1
ATOM 16364 C CA . GLU C 1 604 ? -47.280 40.457 38.735 1.00 29.77 604 GLU C CA 1
ATOM 16365 C C . GLU C 1 604 ? -46.394 41.654 38.456 1.00 29.65 604 GLU C C 1
ATOM 16366 O O . GLU C 1 604 ? -46.757 42.549 37.687 1.00 29.48 604 GLU C O 1
ATOM 16372 N N . SER C 1 605 ? -45.226 41.668 39.085 1.00 29.72 605 SER C N 1
ATOM 16373 C CA . SER C 1 605 ? -44.271 42.737 38.858 1.00 29.99 605 SER C CA 1
ATOM 16374 C C . SER C 1 605 ? -43.742 42.702 37.417 1.00 30.09 605 SER C C 1
ATOM 16375 O O . SER C 1 605 ? -43.554 43.748 36.798 1.00 30.16 605 SER C O 1
ATOM 16378 N N . ILE C 1 606 ? -43.529 41.497 36.888 1.00 30.24 606 ILE C N 1
ATOM 16379 C CA . ILE C 1 606 ? -43.145 41.321 35.481 1.00 30.04 606 ILE C CA 1
ATOM 16380 C C . ILE C 1 606 ? -44.289 41.729 34.539 1.00 30.48 606 ILE C C 1
ATOM 16381 O O . ILE C 1 606 ? -44.068 42.482 33.590 1.00 30.40 606 ILE C O 1
ATOM 16386 N N . LYS C 1 607 ? -45.502 41.244 34.815 1.00 31.01 607 LYS C N 1
ATOM 16387 C CA . LYS C 1 607 ? -46.700 41.627 34.052 1.00 31.65 607 LYS C CA 1
ATOM 16388 C C . LYS C 1 607 ? -46.796 43.146 33.923 1.00 31.29 607 LYS C C 1
ATOM 16389 O O . LYS C 1 607 ? -47.090 43.670 32.847 1.00 31.62 607 LYS C O 1
ATOM 16395 N N . THR C 1 608 ? -46.500 43.833 35.021 1.00 30.99 608 THR C N 1
ATOM 16396 C CA . THR C 1 608 ? -46.731 45.267 35.160 1.00 31.06 608 THR C CA 1
ATOM 16397 C C . THR C 1 608 ? -45.576 46.139 34.658 1.00 30.77 608 THR C C 1
ATOM 16398 O O . THR C 1 608 ? -45.802 47.145 33.981 1.00 30.45 608 THR C O 1
ATOM 16402 N N . HIS C 1 609 ? -44.348 45.760 35.000 1.00 30.29 609 HIS C N 1
ATOM 16403 C CA . HIS C 1 609 ? -43.184 46.593 34.700 1.00 30.17 609 HIS C CA 1
ATOM 16404 C C . HIS C 1 609 ? -42.266 46.007 33.626 1.00 29.37 609 HIS C C 1
ATOM 16405 O O . HIS C 1 609 ? -41.415 46.710 33.079 1.00 29.70 609 HIS C O 1
ATOM 16412 N N . GLY C 1 610 ? -42.436 44.722 33.343 1.00 28.48 610 GLY C N 1
ATOM 16413 C CA . GLY C 1 610 ? -41.662 44.057 32.306 1.00 27.08 610 GLY C CA 1
ATOM 16414 C C . GLY C 1 610 ? -40.258 43.661 32.725 1.00 25.88 610 GLY C C 1
ATOM 16415 O O . GLY C 1 610 ? -39.903 43.709 33.904 1.00 25.59 610 GLY C O 1
ATOM 16416 N N . LEU C 1 611 ? -39.470 43.247 31.740 1.00 24.77 611 LEU C N 1
ATOM 16417 C CA . LEU C 1 611 ? -38.062 42.922 31.949 1.00 23.57 611 LEU C CA 1
ATOM 16418 C C . LEU C 1 611 ? -37.232 43.768 31.010 1.00 22.95 611 LEU C C 1
ATOM 16419 O O . LEU C 1 611 ? -37.625 44.008 29.872 1.00 22.39 611 LEU C O 1
ATOM 16424 N N . ARG C 1 612 ? -36.086 44.219 31.497 1.00 22.45 612 ARG C N 1
ATOM 16425 C CA . ARG C 1 612 ? -35.118 44.903 30.659 1.00 22.26 612 ARG C CA 1
ATOM 16426 C C . ARG C 1 612 ? -34.592 43.961 29.572 1.00 21.87 612 ARG C C 1
ATOM 16427 O O . ARG C 1 612 ? -34.199 44.408 28.495 1.00 21.95 612 ARG C O 1
ATOM 16435 N N . ASN C 1 613 ? -34.603 42.664 29.874 1.00 21.42 613 ASN C N 1
ATOM 16436 C CA . ASN C 1 613 ? -33.981 41.628 29.045 1.00 21.31 613 ASN C CA 1
ATOM 16437 C C . ASN C 1 613 ? -34.932 40.471 28.767 1.00 21.12 613 ASN C C 1
ATOM 16438 O O . ASN C 1 613 ? -35.525 39.917 29.698 1.00 21.33 613 ASN C O 1
ATOM 16443 N N . SER C 1 614 ? -35.071 40.107 27.490 1.00 21.25 614 SER C N 1
ATOM 16444 C CA . SER C 1 614 ? -35.969 39.023 27.065 1.00 21.26 614 SER C CA 1
ATOM 16445 C C . SER C 1 614 ? -35.539 37.637 27.542 1.00 21.25 614 SER C C 1
ATOM 16446 O O . SER C 1 614 ? -36.386 36.769 27.760 1.00 20.98 614 SER C O 1
ATOM 16449 N N . THR C 1 615 ? -34.222 37.429 27.654 1.00 20.73 615 THR C N 1
ATOM 16450 C CA . THR C 1 615 ? -33.652 36.197 28.219 1.00 20.07 615 THR C CA 1
ATOM 16451 C C . THR C 1 615 ? -32.588 36.592 29.212 1.00 19.39 615 THR C C 1
ATOM 16452 O O . THR C 1 615 ? -31.963 37.641 29.072 1.00 19.48 615 THR C O 1
ATOM 16456 N N . LEU C 1 616 ? -32.382 35.759 30.223 1.00 18.78 616 LEU C N 1
ATOM 16457 C CA . LEU C 1 616 ? -31.335 36.035 31.193 1.00 18.50 616 LEU C CA 1
ATOM 16458 C C . LEU C 1 616 ? -30.323 34.907 31.357 1.00 17.77 616 LEU C C 1
ATOM 16459 O O . LEU C 1 616 ? -29.152 35.161 31.597 1.00 17.64 616 LEU C O 1
ATOM 16464 N N . SER C 1 617 ? -30.788 33.674 31.218 1.00 17.05 617 SER C N 1
ATOM 16465 C CA . SER C 1 617 ? -29.988 32.515 31.594 1.00 16.85 617 SER C CA 1
ATOM 16466 C C . SER C 1 617 ? -29.755 31.565 30.425 1.00 16.41 617 SER C C 1
ATOM 16467 O O . SER C 1 617 ? -30.628 31.373 29.576 1.00 15.97 617 SER C O 1
ATOM 16470 N N . ALA C 1 618 ? -28.553 30.988 30.410 1.00 16.37 618 ALA C N 1
ATOM 16471 C CA . ALA C 1 618 ? -28.114 29.995 29.435 1.00 16.13 618 ALA C CA 1
ATOM 16472 C C . ALA C 1 618 ? -26.887 29.325 30.037 1.00 16.04 618 ALA C C 1
ATOM 16473 O O . ALA C 1 618 ? -26.048 30.002 30.629 1.00 16.47 618 ALA C O 1
ATOM 16475 N N . LEU C 1 619 ? -26.771 28.011 29.864 1.00 15.95 619 LEU C N 1
ATOM 16476 C CA . LEU C 1 619 ? -25.664 27.265 30.456 1.00 16.11 619 LEU C CA 1
ATOM 16477 C C . LEU C 1 619 ? -24.640 26.846 29.396 1.00 16.47 619 LEU C C 1
ATOM 16478 O O . LEU C 1 619 ? -24.791 25.825 28.716 1.00 16.07 619 LEU C O 1
ATOM 16483 N N . MET C 1 620 ? -23.609 27.673 29.281 1.00 17.05 620 MET C N 1
ATOM 16484 C CA . MET C 1 620 ? -22.559 27.534 28.272 1.00 18.08 620 MET C CA 1
ATOM 16485 C C . MET C 1 620 ? -21.414 26.642 28.751 1.00 18.67 620 MET C C 1
ATOM 16486 O O . MET C 1 620 ? -21.266 26.419 29.960 1.00 18.84 620 MET C O 1
ATOM 16491 N N . PRO C 1 621 ? -20.576 26.156 27.812 1.00 19.29 621 PRO C N 1
ATOM 16492 C CA . PRO C 1 621 ? -19.355 25.523 28.288 1.00 20.08 621 PRO C CA 1
ATOM 16493 C C . PRO C 1 621 ? -18.396 26.617 28.755 1.00 20.96 621 PRO C C 1
ATOM 16494 O O . PRO C 1 621 ? -18.540 27.778 28.354 1.00 20.17 621 PRO C O 1
ATOM 16498 N N . SER C 1 622 ? -17.451 26.259 29.616 1.00 21.91 622 SER C N 1
ATOM 16499 C CA . SER C 1 622 ? -16.362 27.163 29.951 1.00 23.52 622 SER C CA 1
ATOM 16500 C C . SER C 1 622 ? -15.024 26.432 29.887 1.00 24.44 622 SER C C 1
ATOM 16501 O O . SER C 1 622 ? -14.961 25.205 30.011 1.00 24.85 622 SER C O 1
ATOM 16504 N N . GLU C 1 623 ? -13.963 27.195 29.661 1.00 25.39 623 GLU C N 1
ATOM 16505 C CA . GLU C 1 623 ? -12.606 26.675 29.731 1.00 26.58 623 GLU C CA 1
ATOM 16506 C C . GLU C 1 623 ? -11.726 27.764 30.327 1.00 26.48 623 GLU C C 1
ATOM 16507 O O . GLU C 1 623 ? -11.216 27.624 31.440 1.00 26.48 623 GLU C O 1
ATOM 16513 N N . THR C 1 624 ? -11.596 28.871 29.599 1.00 26.40 624 THR C N 1
ATOM 16514 C CA . THR C 1 624 ? -10.713 29.969 29.987 1.00 26.15 624 THR C CA 1
ATOM 16515 C C . THR C 1 624 ? -11.124 30.615 31.308 1.00 26.19 624 THR C C 1
ATOM 16516 O O . THR C 1 624 ? -10.285 30.792 32.188 1.00 25.67 624 THR C O 1
ATOM 16520 N N . SER C 1 625 ? -12.416 30.929 31.442 1.00 26.04 625 SER C N 1
ATOM 16521 C CA . SER C 1 625 ? -12.966 31.621 32.611 1.00 26.54 625 SER C CA 1
ATOM 16522 C C . SER C 1 625 ? -12.860 30.754 33.856 1.00 26.47 625 SER C C 1
ATOM 16523 O O . SER C 1 625 ? -12.469 31.229 34.930 1.00 26.42 625 SER C O 1
ATOM 16526 N N . SER C 1 626 ? -13.221 29.480 33.723 1.00 25.75 626 SER C N 1
ATOM 16527 C CA . SER C 1 626 ? -13.129 28.580 34.860 1.00 25.90 626 SER C CA 1
ATOM 16528 C C . SER C 1 626 ? -11.672 28.314 35.270 1.00 25.53 626 SER C C 1
ATOM 16529 O O . SER C 1 626 ? -11.396 28.111 36.448 1.00 25.33 626 SER C O 1
ATOM 16532 N N . GLN C 1 627 ? -10.743 28.357 34.314 1.00 25.73 627 GLN C N 1
ATOM 16533 C CA . GLN C 1 627 ? -9.305 28.263 34.642 1.00 25.72 627 GLN C CA 1
ATOM 16534 C C . GLN C 1 627 ? -8.833 29.452 35.474 1.00 25.14 627 GLN C C 1
ATOM 16535 O O . GLN C 1 627 ? -8.047 29.287 36.411 1.00 24.86 627 GLN C O 1
ATOM 16541 N N . ILE C 1 628 ? -9.320 30.644 35.133 1.00 24.74 628 ILE C N 1
ATOM 16542 C CA . ILE C 1 628 ? -8.980 31.861 35.877 1.00 24.19 628 ILE C CA 1
ATOM 16543 C C . ILE C 1 628 ? -9.390 31.752 37.350 1.00 23.48 628 ILE C C 1
ATOM 16544 O O . ILE C 1 628 ? -8.650 32.171 38.240 1.00 22.90 628 ILE C O 1
ATOM 16549 N N . SER C 1 629 ? -10.569 31.179 37.585 1.00 22.64 629 SER C N 1
ATOM 16550 C CA . SER C 1 629 ? -11.142 31.031 38.924 1.00 22.72 629 SER C CA 1
ATOM 16551 C C . SER C 1 629 ? -10.738 29.719 39.604 1.00 21.96 629 SER C C 1
ATOM 16552 O O . SER C 1 629 ? -11.189 29.443 40.712 1.00 21.62 629 SER C O 1
ATOM 16555 N N . ASN C 1 630 ? -9.913 28.914 38.932 1.00 21.76 630 ASN C N 1
ATOM 16556 C CA . ASN C 1 630 ? -9.683 27.513 39.328 1.00 21.75 630 ASN C CA 1
ATOM 16557 C C . ASN C 1 630 ? -11.019 26.822 39.625 1.00 21.19 630 ASN C C 1
ATOM 16558 O O . ASN C 1 630 ? -11.214 26.237 40.686 1.00 21.39 630 ASN C O 1
ATOM 16563 N N . ALA C 1 631 ? -11.958 26.950 38.690 1.00 20.34 631 ALA C N 1
ATOM 16564 C CA . ALA C 1 631 ? -13.263 26.344 38.823 1.00 19.16 631 ALA C CA 1
ATOM 16565 C C . ALA C 1 631 ? -13.328 25.126 37.924 1.00 18.53 631 ALA C C 1
ATOM 16566 O O . ALA C 1 631 ? -12.609 25.065 36.931 1.00 18.03 631 ALA C O 1
ATOM 16568 N N . THR C 1 632 ? -14.198 24.171 38.259 1.00 17.87 632 THR C N 1
ATOM 16569 C CA . THR C 1 632 ? -14.538 23.098 37.314 1.00 17.72 632 THR C CA 1
ATOM 16570 C C . THR C 1 632 ? -15.370 23.717 36.190 1.00 17.62 632 THR C C 1
ATOM 16571 O O . THR C 1 632 ? -16.050 24.735 36.394 1.00 17.05 632 THR C O 1
ATOM 16575 N N . ASN C 1 633 ? -15.286 23.131 35.002 1.00 17.59 633 ASN C N 1
ATOM 16576 C CA . ASN C 1 633 ? -15.816 23.762 33.797 1.00 17.93 633 ASN C CA 1
ATOM 16577 C C . ASN C 1 633 ? -17.324 23.655 33.708 1.00 17.70 633 ASN C C 1
ATOM 16578 O O . ASN C 1 633 ? -17.863 22.546 33.666 1.00 18.20 633 ASN C O 1
ATOM 16583 N N . GLY C 1 634 ? -18.001 24.802 33.683 1.00 17.13 634 GLY C N 1
ATOM 16584 C CA . GLY C 1 634 ? -19.448 24.838 33.491 1.00 16.70 634 GLY C CA 1
ATOM 16585 C C . GLY C 1 634 ? -20.176 23.890 34.424 1.00 16.18 634 GLY C C 1
ATOM 16586 O O . GLY C 1 634 ? -19.916 23.874 35.625 1.00 15.92 634 GLY C O 1
ATOM 16587 N N . ILE C 1 635 ? -21.088 23.098 33.872 1.00 16.19 635 ILE C N 1
ATOM 16588 C CA . ILE C 1 635 ? -21.806 22.091 34.653 1.00 16.34 635 ILE C CA 1
ATOM 16589 C C . ILE C 1 635 ? -21.160 20.691 34.564 1.00 16.77 635 ILE C C 1
ATOM 16590 O O . ILE C 1 635 ? -21.712 19.708 35.082 1.00 16.76 635 ILE C O 1
ATOM 16595 N N . GLU C 1 636 ? -20.006 20.601 33.903 1.00 16.61 636 GLU C N 1
ATOM 16596 C CA . GLU C 1 636 ? -19.407 19.302 33.595 1.00 16.94 636 GLU C CA 1
ATOM 16597 C C . GLU C 1 636 ? -18.583 18.712 34.742 1.00 17.14 636 GLU C C 1
ATOM 16598 O O . GLU C 1 636 ? -17.849 19.434 35.425 1.00 17.03 636 GLU C O 1
ATOM 16604 N N . PRO C 1 637 ? -18.709 17.388 34.960 1.00 17.72 637 PRO C N 1
ATOM 16605 C CA . PRO C 1 637 ? -17.778 16.711 35.861 1.00 18.24 637 PRO C CA 1
ATOM 16606 C C . PRO C 1 637 ? -16.362 16.729 35.274 1.00 18.75 637 PRO C C 1
ATOM 16607 O O . PRO C 1 637 ? -16.197 16.591 34.066 1.00 18.77 637 PRO C O 1
ATOM 16611 N N . PRO C 1 638 ? -15.345 16.929 36.119 1.00 19.32 638 PRO C N 1
ATOM 16612 C CA . PRO C 1 638 ? -13.976 16.906 35.592 1.00 19.99 638 PRO C CA 1
ATOM 16613 C C . PRO C 1 638 ? -13.580 15.499 35.110 1.00 20.70 638 PRO C C 1
ATOM 16614 O O . PRO C 1 638 ? -14.032 14.503 35.676 1.00 20.28 638 PRO C O 1
ATOM 16618 N N . ARG C 1 639 ? -12.779 15.430 34.051 1.00 21.78 639 ARG C N 1
ATOM 16619 C CA . ARG C 1 639 ? -12.277 14.143 33.532 1.00 23.50 639 ARG C CA 1
ATOM 16620 C C . ARG C 1 639 ? -11.252 13.528 34.478 1.00 23.12 639 ARG C C 1
ATOM 16621 O O . ARG C 1 639 ? -11.152 12.306 34.593 1.00 23.38 639 ARG C O 1
ATOM 16629 N N . GLY C 1 640 ? -10.492 14.386 35.153 1.00 23.14 640 GLY C N 1
ATOM 16630 C CA . GLY C 1 640 ? -9.499 13.944 36.120 1.00 22.89 640 GLY C CA 1
ATOM 16631 C C . GLY C 1 640 ? -9.273 14.975 37.202 1.00 23.19 640 GLY C C 1
ATOM 16632 O O . GLY C 1 640 ? -9.810 16.081 37.141 1.00 22.89 640 GLY C O 1
ATOM 16633 N N . TYR C 1 641 ? -8.469 14.611 38.195 1.00 23.39 641 TYR C N 1
ATOM 16634 C CA . TYR C 1 641 ? -8.125 15.510 39.289 1.00 24.05 641 TYR C CA 1
ATOM 16635 C C . TYR C 1 641 ? -7.155 16.601 38.843 1.00 24.41 641 TYR C C 1
ATOM 16636 O O . TYR C 1 641 ? -7.108 17.682 39.429 1.00 24.02 641 TYR C O 1
ATOM 16645 N N . VAL C 1 642 ? -6.381 16.304 37.803 1.00 25.20 642 VAL C N 1
ATOM 16646 C CA . VAL C 1 642 ? -5.367 17.225 37.299 1.00 26.01 642 VAL C CA 1
ATOM 16647 C C . VAL C 1 642 ? -5.555 17.413 35.804 1.00 27.04 642 VAL C C 1
ATOM 16648 O O . VAL C 1 642 ? -5.587 16.447 35.042 1.00 27.15 642 VAL C O 1
ATOM 16652 N N . SER C 1 643 ? -5.698 18.667 35.396 1.00 28.33 643 SER C N 1
ATOM 16653 C CA . SER C 1 643 ? -5.843 19.014 33.994 1.00 30.27 643 SER C CA 1
ATOM 16654 C C . SER C 1 643 ? -4.487 19.435 33.443 1.00 31.47 643 SER C C 1
ATOM 16655 O O . SER C 1 643 ? -3.736 20.143 34.110 1.00 31.19 643 SER C O 1
ATOM 16658 N N . ILE C 1 644 ? -4.173 18.989 32.231 1.00 33.42 644 ILE C N 1
ATOM 16659 C CA . ILE C 1 644 ? -2.899 19.320 31.591 1.00 35.55 644 ILE C CA 1
ATOM 16660 C C . ILE C 1 644 ? -3.120 20.095 30.294 1.00 36.74 644 ILE C C 1
ATOM 16661 O O . ILE C 1 644 ? -3.933 19.701 29.453 1.00 37.17 644 ILE C O 1
ATOM 16666 N N . LYS C 1 645 ? -2.408 21.210 30.154 1.00 38.09 645 LYS C N 1
ATOM 16667 C CA . LYS C 1 645 ? -2.394 21.971 28.911 1.00 39.42 645 LYS C CA 1
ATOM 16668 C C . LYS C 1 645 ? -0.959 22.223 28.446 1.00 39.70 645 LYS C C 1
ATOM 16669 O O . LYS C 1 645 ? -0.080 22.507 29.257 1.00 39.54 645 LYS C O 1
ATOM 16675 N N . ALA C 1 646 ? -0.727 22.101 27.140 1.00 40.33 646 ALA C N 1
ATOM 16676 C CA . ALA C 1 646 ? 0.575 22.413 26.551 1.00 40.87 646 ALA C CA 1
ATOM 16677 C C . ALA C 1 646 ? 0.734 23.919 26.308 1.00 41.40 646 ALA C C 1
ATOM 16678 O O . ALA C 1 646 ? -0.248 24.625 26.058 1.00 41.38 646 ALA C O 1
ATOM 16680 N N . SER C 1 647 ? 1.973 24.403 26.394 1.00 41.95 647 SER C N 1
ATOM 16681 C CA . SER C 1 647 ? 2.284 25.805 26.114 1.00 42.39 647 SER C CA 1
ATOM 16682 C C . SER C 1 647 ? 3.768 26.002 25.804 1.00 42.61 647 SER C C 1
ATOM 16683 O O . SER C 1 647 ? 4.586 25.118 26.065 1.00 42.81 647 SER C O 1
ATOM 16686 N N . LYS C 1 648 ? 4.111 27.169 25.261 1.00 42.81 648 LYS C N 1
ATOM 16687 C CA . LYS C 1 648 ? 5.511 27.525 25.012 1.00 42.96 648 LYS C CA 1
ATOM 16688 C C . LYS C 1 648 ? 6.318 27.644 26.310 1.00 42.56 648 LYS C C 1
ATOM 16689 O O . LYS C 1 648 ? 7.545 27.493 26.306 1.00 42.80 648 LYS C O 1
ATOM 16695 N N . ASP C 1 649 ? 5.619 27.895 27.415 1.00 41.84 649 ASP C N 1
ATOM 16696 C CA . ASP C 1 649 ? 6.259 28.103 28.714 1.00 40.95 649 ASP C CA 1
ATOM 16697 C C . ASP C 1 649 ? 6.330 26.836 29.574 1.00 39.84 649 ASP C C 1
ATOM 16698 O O . ASP C 1 649 ? 6.747 26.893 30.734 1.00 39.91 649 ASP C O 1
ATOM 16703 N N . GLY C 1 650 ? 5.945 25.698 28.992 1.00 38.44 650 GLY C N 1
ATOM 16704 C CA . GLY C 1 650 ? 6.004 24.398 29.667 1.00 36.40 650 GLY C CA 1
ATOM 16705 C C . GLY C 1 650 ? 4.652 23.706 29.772 1.00 35.17 650 GLY C C 1
ATOM 16706 O O . GLY C 1 650 ? 3.647 24.198 29.250 1.00 34.99 650 GLY C O 1
ATOM 16707 N N . ILE C 1 651 ? 4.636 22.553 30.439 1.00 33.80 651 ILE C N 1
ATOM 16708 C CA . ILE C 1 651 ? 3.398 21.820 30.719 1.00 32.35 651 ILE C CA 1
ATOM 16709 C C . ILE C 1 651 ? 2.664 22.520 31.862 1.00 31.75 651 ILE C C 1
ATOM 16710 O O . ILE C 1 651 ? 3.227 22.703 32.947 1.00 31.67 651 ILE C O 1
ATOM 16715 N N . LEU C 1 652 ? 1.419 22.918 31.612 1.00 30.80 652 LEU C N 1
ATOM 16716 C CA . LEU C 1 652 ? 0.627 23.644 32.606 1.00 29.98 652 LEU C CA 1
ATOM 16717 C C . LEU C 1 652 ? -0.370 22.714 33.277 1.00 29.02 652 LEU C C 1
ATOM 16718 O O . LEU C 1 652 ? -1.263 22.173 32.620 1.00 28.73 652 LEU C O 1
ATOM 16723 N N . ARG C 1 653 ? -0.210 22.523 34.584 1.00 27.55 653 ARG C N 1
ATOM 16724 C CA . ARG C 1 653 ? -1.143 21.699 35.345 1.00 26.80 653 ARG C CA 1
ATOM 16725 C C . ARG C 1 653 ? -2.059 22.543 36.221 1.00 25.51 653 ARG C C 1
ATOM 16726 O O . ARG C 1 653 ? -1.654 23.580 36.747 1.00 24.94 653 ARG C O 1
ATOM 16734 N N . GLN C 1 654 ? -3.292 22.077 36.370 1.00 24.44 654 GLN C N 1
ATOM 16735 C CA . GLN C 1 654 ? -4.245 22.665 37.302 1.00 23.91 654 GLN C CA 1
ATOM 16736 C C . GLN C 1 654 ? -4.954 21.550 38.062 1.00 23.12 654 GLN C C 1
ATOM 16737 O O . GLN C 1 654 ? -5.500 20.628 37.457 1.00 23.20 654 GLN C O 1
ATOM 16743 N N . VAL C 1 655 ? -4.943 21.645 39.386 1.00 22.00 655 VAL C N 1
ATOM 16744 C CA . VAL C 1 655 ? -5.613 20.669 40.239 1.00 21.46 655 VAL C CA 1
ATOM 16745 C C . VAL C 1 655 ? -7.045 21.138 40.543 1.00 21.22 655 VAL C C 1
ATOM 16746 O O . VAL C 1 655 ? -7.268 22.324 40.786 1.00 20.90 655 VAL C O 1
ATOM 16750 N N . VAL C 1 656 ? -8.010 20.215 40.522 1.00 20.89 656 VAL C N 1
ATOM 16751 C CA . VAL C 1 656 ? -9.389 20.542 40.909 1.00 20.77 656 VAL C CA 1
ATOM 16752 C C . VAL C 1 656 ? -9.413 21.227 42.290 1.00 21.36 656 VAL C C 1
ATOM 16753 O O . VAL C 1 656 ? -8.619 20.866 43.176 1.00 20.89 656 VAL C O 1
ATOM 16757 N N . PRO C 1 657 ? -10.297 22.236 42.472 1.00 21.77 657 PRO C N 1
ATOM 16758 C CA . PRO C 1 657 ? -10.301 22.977 43.739 1.00 22.31 657 PRO C CA 1
ATOM 16759 C C . PRO C 1 657 ? -10.561 22.078 44.953 1.00 23.09 657 PRO C C 1
ATOM 16760 O O . PRO C 1 657 ? -11.423 21.197 44.907 1.00 22.86 657 PRO C O 1
ATOM 16764 N N . ASP C 1 658 ? -9.791 22.300 46.017 1.00 24.27 658 ASP C N 1
ATOM 16765 C CA . ASP C 1 658 ? -9.899 21.534 47.263 1.00 25.46 658 ASP C CA 1
ATOM 16766 C C . ASP C 1 658 ? -9.814 20.020 47.045 1.00 25.92 658 ASP C C 1
ATOM 16767 O O . ASP C 1 658 ? -10.546 19.246 47.664 1.00 25.64 658 ASP C O 1
ATOM 16772 N N . TYR C 1 659 ? -8.911 19.599 46.162 1.00 26.79 659 TYR C N 1
ATOM 16773 C CA . TYR C 1 659 ? -8.616 18.179 45.995 1.00 27.86 659 TYR C CA 1
ATOM 16774 C C . TYR C 1 659 ? -8.287 17.542 47.352 1.00 28.78 659 TYR C C 1
ATOM 16775 O O . TYR C 1 659 ? -8.732 16.437 47.641 1.00 28.55 659 TYR C O 1
ATOM 16784 N N . GLU C 1 660 ? -7.511 18.256 48.170 1.00 30.39 660 GLU C N 1
ATOM 16785 C CA . GLU C 1 660 ? -7.079 17.772 49.487 1.00 32.14 660 GLU C CA 1
ATOM 16786 C C . GLU C 1 660 ? -8.222 17.197 50.322 1.00 31.92 660 GLU C C 1
ATOM 16787 O O . GLU C 1 660 ? -8.102 16.100 50.875 1.00 32.47 660 GLU C O 1
ATOM 16793 N N . HIS C 1 661 ? -9.329 17.931 50.395 1.00 31.59 661 HIS C N 1
ATOM 16794 C CA . HIS C 1 661 ? -10.458 17.529 51.222 1.00 31.22 661 HIS C CA 1
ATOM 16795 C C . HIS C 1 661 ? -11.576 16.842 50.451 1.00 30.88 661 HIS C C 1
ATOM 16796 O O . HIS C 1 661 ? -12.382 16.129 51.052 1.00 30.97 661 HIS C O 1
ATOM 16803 N N . LEU C 1 662 ? -11.632 17.032 49.133 1.00 29.88 662 LEU C N 1
ATOM 16804 C CA . LEU C 1 662 ? -12.794 16.555 48.376 1.00 29.60 662 LEU C CA 1
ATOM 16805 C C . LEU C 1 662 ? -12.540 15.447 47.357 1.00 29.20 662 LEU C C 1
ATOM 16806 O O . LEU C 1 662 ? -13.452 15.086 46.613 1.00 29.34 662 LEU C O 1
ATOM 16811 N N . HIS C 1 663 ? -11.328 14.899 47.311 1.00 29.09 663 HIS C N 1
ATOM 16812 C CA . HIS C 1 663 ? -10.999 13.946 46.241 1.00 29.05 663 HIS C CA 1
ATOM 16813 C C . HIS C 1 663 ? -11.987 12.779 46.149 1.00 28.30 663 HIS C C 1
ATOM 16814 O O . HIS C 1 663 ? -12.344 12.352 45.051 1.00 28.19 663 HIS C O 1
ATOM 16821 N N . ASP C 1 664 ? -12.447 12.291 47.298 1.00 27.71 664 ASP C N 1
ATOM 16822 C CA . ASP C 1 664 ? -13.435 11.212 47.342 1.00 27.25 664 ASP C CA 1
ATOM 16823 C C . ASP C 1 664 ? -14.854 11.706 47.041 1.00 25.83 664 ASP C C 1
ATOM 16824 O O . ASP C 1 664 ? -15.692 10.950 46.547 1.00 25.41 664 ASP C O 1
ATOM 16829 N N . ALA C 1 665 ? -15.116 12.975 47.342 1.00 24.82 665 ALA C N 1
ATOM 16830 C CA . ALA C 1 665 ? -16.441 13.574 47.128 1.00 23.60 665 ALA C CA 1
ATOM 16831 C C . ALA C 1 665 ? -16.726 13.851 45.652 1.00 22.78 665 ALA C C 1
ATOM 16832 O O . ALA C 1 665 ? -17.880 13.827 45.223 1.00 22.63 665 ALA C O 1
ATOM 16834 N N . TYR C 1 666 ? -15.668 14.124 44.887 1.00 22.01 666 TYR C N 1
ATOM 16835 C CA . TYR C 1 666 ? -15.769 14.325 43.444 1.00 20.96 666 TYR C CA 1
ATOM 16836 C C . TYR C 1 666 ? -16.216 13.055 42.750 1.00 21.05 666 TYR C C 1
ATOM 16837 O O . TYR C 1 666 ? -15.884 11.943 43.175 1.00 21.01 666 TYR C O 1
ATOM 16846 N N . GLU C 1 667 ? -16.978 13.230 41.681 1.00 20.81 667 GLU C N 1
ATOM 16847 C CA . GLU C 1 667 ? -17.291 12.138 40.784 1.00 20.78 667 GLU C CA 1
ATOM 16848 C C . GLU C 1 667 ? -16.732 12.501 39.425 1.00 20.87 667 GLU C C 1
ATOM 16849 O O . GLU C 1 667 ? -17.256 13.390 38.738 1.00 21.09 667 GLU C O 1
ATOM 16855 N N . LEU C 1 668 ? -15.640 11.833 39.063 1.00 20.78 668 LEU C N 1
ATOM 16856 C CA . LEU C 1 668 ? -14.962 12.084 37.800 1.00 20.99 668 LEU C CA 1
ATOM 16857 C C . LEU C 1 668 ? -15.809 11.590 36.632 1.00 21.05 668 LEU C C 1
ATOM 16858 O O . LEU C 1 668 ? -16.609 10.668 36.792 1.00 21.00 668 LEU C O 1
ATOM 16863 N N . LEU C 1 669 ? -15.639 12.216 35.468 1.00 21.15 669 LEU C N 1
ATOM 16864 C CA . LEU C 1 669 ? -16.487 11.948 34.307 1.00 21.58 669 LEU C CA 1
ATOM 16865 C C . LEU C 1 669 ? -16.695 10.451 34.035 1.00 21.92 669 LEU C C 1
ATOM 16866 O O . LEU C 1 669 ? -17.836 9.985 33.902 1.00 21.56 669 LEU C O 1
ATOM 16871 N N . TRP C 1 670 ? -15.594 9.704 33.977 1.00 22.14 670 TRP C N 1
ATOM 16872 C CA . TRP C 1 670 ? -15.652 8.291 33.588 1.00 22.64 670 TRP C CA 1
ATOM 16873 C C . TRP C 1 670 ? -15.998 7.360 34.747 1.00 22.96 670 TRP C C 1
ATOM 16874 O O . TRP C 1 670 ? -16.113 6.151 34.561 1.00 23.09 670 TRP C O 1
ATOM 16885 N N . GLU C 1 671 ? -16.188 7.937 35.931 1.00 23.19 671 GLU C N 1
ATOM 16886 C CA . GLU C 1 671 ? -16.703 7.193 37.083 1.00 23.76 671 GLU C CA 1
ATOM 16887 C C . GLU C 1 671 ? -18.227 7.069 37.055 1.00 23.34 671 GLU C C 1
ATOM 16888 O O . GLU C 1 671 ? -18.787 6.244 37.771 1.00 23.19 671 GLU C O 1
ATOM 16894 N N . MET C 1 672 ? -18.891 7.873 36.223 1.00 23.03 672 MET C N 1
ATOM 16895 C CA . MET C 1 672 ? -20.352 7.783 36.078 1.00 23.29 672 MET C CA 1
ATOM 16896 C C . MET C 1 672 ? -20.730 6.484 35.358 1.00 22.88 672 MET C C 1
ATOM 16897 O O . MET C 1 672 ? -20.203 6.204 34.285 1.00 22.79 672 MET C O 1
ATOM 16902 N N . PRO C 1 673 ? -21.607 5.661 35.969 1.00 22.78 673 PRO C N 1
ATOM 16903 C CA . PRO C 1 673 ? -22.056 4.411 35.338 1.00 22.58 673 PRO C CA 1
ATOM 16904 C C . PRO C 1 673 ? -22.827 4.616 34.034 1.00 22.19 673 PRO C C 1
ATOM 16905 O O . PRO C 1 673 ? -22.882 3.714 33.201 1.00 22.07 673 PRO C O 1
ATOM 16909 N N . GLY C 1 674 ? -23.421 5.793 33.870 1.00 21.82 674 GLY C N 1
ATOM 16910 C CA . GLY C 1 674 ? -24.239 6.092 32.696 1.00 21.47 674 GLY C CA 1
ATOM 16911 C C . GLY C 1 674 ? -24.592 7.565 32.655 1.00 21.21 674 GLY C C 1
ATOM 16912 O O . GLY C 1 674 ? -24.115 8.347 33.483 1.00 21.08 674 GLY C O 1
ATOM 16913 N N . ASN C 1 675 ? -25.427 7.932 31.684 1.00 20.89 675 ASN C N 1
ATOM 16914 C CA . ASN C 1 675 ? -25.826 9.323 31.461 1.00 20.54 675 ASN C CA 1
ATOM 16915 C C . ASN C 1 675 ? -27.096 9.760 32.200 1.00 20.41 675 ASN C C 1
ATOM 16916 O O . ASN C 1 675 ? -27.399 10.954 32.240 1.00 19.93 675 ASN C O 1
ATOM 16921 N N . ASP C 1 676 ? -27.830 8.803 32.774 1.00 20.39 676 ASP C N 1
ATOM 16922 C CA . ASP C 1 676 ? -29.158 9.078 33.351 1.00 20.88 676 ASP C CA 1
ATOM 16923 C C . ASP C 1 676 ? -29.162 10.187 34.391 1.00 20.20 676 ASP C C 1
ATOM 16924 O O . ASP C 1 676 ? -29.961 11.113 34.300 1.00 20.25 676 ASP C O 1
ATOM 16929 N N . GLY C 1 677 ? -28.282 10.077 35.384 1.00 19.80 677 GLY C N 1
ATOM 16930 C CA . GLY C 1 677 ? -28.232 11.044 36.480 1.00 19.17 677 GLY C CA 1
ATOM 16931 C C . GLY C 1 677 ? -27.921 12.454 35.999 1.00 19.07 677 GLY C C 1
ATOM 16932 O O . GLY C 1 677 ? -28.588 13.410 36.392 1.00 17.95 677 GLY C O 1
ATOM 16933 N N . TYR C 1 678 ? -26.899 12.575 35.146 1.00 18.87 678 TYR C N 1
ATOM 16934 C CA . TYR C 1 678 ? -26.520 13.865 34.564 1.00 18.39 678 TYR C CA 1
ATOM 16935 C C . TYR C 1 678 ? -27.666 14.478 33.739 1.00 18.17 678 TYR C C 1
ATOM 16936 O O . TYR C 1 678 ? -27.935 15.668 33.844 1.00 17.46 678 TYR C O 1
ATOM 16945 N N . LEU C 1 679 ? -28.346 13.658 32.941 1.00 18.10 679 LEU C N 1
ATOM 16946 C CA . LEU C 1 679 ? -29.453 14.144 32.121 1.00 18.43 679 LEU C CA 1
ATOM 16947 C C . LEU C 1 679 ? -30.650 14.617 32.953 1.00 18.77 679 LEU C C 1
ATOM 16948 O O . LEU C 1 679 ? -31.344 15.563 32.562 1.00 18.55 679 LEU C O 1
ATOM 16953 N N . GLN C 1 680 ? -30.881 13.958 34.094 1.00 18.73 680 GLN C N 1
ATOM 16954 C CA . GLN C 1 680 ? -31.906 14.390 35.046 1.00 18.66 680 GLN C CA 1
ATOM 16955 C C . GLN C 1 680 ? -31.556 15.763 35.623 1.00 18.31 680 GLN C C 1
ATOM 16956 O O . GLN C 1 680 ? -32.423 16.618 35.747 1.00 18.76 680 GLN C O 1
ATOM 16962 N N . LEU C 1 681 ? -30.289 15.976 35.970 1.00 18.03 681 LEU C N 1
ATOM 16963 C CA . LEU C 1 681 ? -29.838 17.294 36.444 1.00 17.71 681 LEU C CA 1
ATOM 16964 C C . LEU C 1 681 ? -29.994 18.377 35.377 1.00 17.45 681 LEU C C 1
ATOM 16965 O O . LEU C 1 681 ? -30.439 19.474 35.683 1.00 17.72 681 LEU C O 1
ATOM 16970 N N . VAL C 1 682 ? -29.637 18.068 34.133 1.00 17.06 682 VAL C N 1
ATOM 16971 C CA . VAL C 1 682 ? -29.854 18.999 33.016 1.00 17.30 682 VAL C CA 1
ATOM 16972 C C . VAL C 1 682 ? -31.340 19.357 32.848 1.00 17.49 682 VAL C C 1
ATOM 16973 O O . VAL C 1 682 ? -31.689 20.533 32.689 1.00 17.48 682 VAL C O 1
ATOM 16977 N N . GLY C 1 683 ? -32.199 18.337 32.884 1.00 17.57 683 GLY C N 1
ATOM 16978 C CA . GLY C 1 683 ? -33.646 18.531 32.822 1.00 18.16 683 GLY C CA 1
ATOM 16979 C C . GLY C 1 683 ? -34.137 19.448 33.921 1.00 17.98 683 GLY C C 1
ATOM 16980 O O . GLY C 1 683 ? -34.921 20.368 33.672 1.00 18.58 683 GLY C O 1
ATOM 16981 N N . ILE C 1 684 ? -33.671 19.196 35.140 1.00 18.16 684 ILE C N 1
ATOM 16982 C CA . ILE C 1 684 ? -34.019 20.017 36.303 1.00 18.09 684 ILE C CA 1
ATOM 16983 C C . ILE C 1 684 ? -33.539 21.463 36.153 1.00 18.38 684 ILE C C 1
ATOM 16984 O O . ILE C 1 684 ? -34.293 22.402 36.422 1.00 18.94 684 ILE C O 1
ATOM 16989 N N . MET C 1 685 ? -32.289 21.649 35.730 1.00 18.09 685 MET C N 1
ATOM 16990 C CA . MET C 1 685 ? -31.783 22.988 35.415 1.00 17.93 685 MET C CA 1
ATOM 16991 C C . MET C 1 685 ? -32.660 23.671 34.360 1.00 17.99 685 MET C C 1
ATOM 16992 O O . MET C 1 685 ? -32.987 24.854 34.485 1.00 17.63 685 MET C O 1
ATOM 16997 N N . GLN C 1 686 ? -33.020 22.915 33.322 1.00 18.01 686 GLN C N 1
ATOM 16998 C CA . GLN C 1 686 ? -33.780 23.450 32.196 1.00 18.69 686 GLN C CA 1
ATOM 16999 C C . GLN C 1 686 ? -35.186 23.934 32.592 1.00 19.42 686 GLN C C 1
ATOM 17000 O O . GLN C 1 686 ? -35.751 24.791 31.917 1.00 19.71 686 GLN C O 1
ATOM 17006 N N . LYS C 1 687 ? -35.739 23.385 33.676 1.00 19.74 687 LYS C N 1
ATOM 17007 C CA . LYS C 1 687 ? -37.000 23.889 34.235 1.00 20.50 687 LYS C CA 1
ATOM 17008 C C . LYS C 1 687 ? -36.972 25.418 34.367 1.00 20.38 687 LYS C C 1
ATOM 17009 O O . LYS C 1 687 ? -37.949 26.090 34.047 1.00 20.72 687 LYS C O 1
ATOM 17015 N N . PHE C 1 688 ? -35.837 25.948 34.817 1.00 20.40 688 PHE C N 1
ATOM 17016 C CA . PHE C 1 688 ? -35.685 27.373 35.120 1.00 20.69 688 PHE C CA 1
ATOM 17017 C C . PHE C 1 688 ? -34.935 28.212 34.064 1.00 20.59 688 PHE C C 1
ATOM 17018 O O . PHE C 1 688 ? -35.219 29.397 33.899 1.00 21.34 688 PHE C O 1
ATOM 17026 N N . ILE C 1 689 ? -33.990 27.596 33.361 1.00 19.71 689 ILE C N 1
ATOM 17027 C CA . ILE C 1 689 ? -33.171 28.266 32.341 1.00 19.14 689 ILE C CA 1
ATOM 17028 C C . ILE C 1 689 ? -34.015 28.811 31.173 1.00 18.68 689 ILE C C 1
ATOM 17029 O O . ILE C 1 689 ? -34.849 28.097 30.633 1.00 18.93 689 ILE C O 1
ATOM 17034 N N . ASP C 1 690 ? -33.788 30.075 30.810 1.00 18.65 690 ASP C N 1
ATOM 17035 C CA . ASP C 1 690 ? -34.479 30.747 29.684 1.00 19.04 690 ASP C CA 1
ATOM 17036 C C . ASP C 1 690 ? -34.119 30.178 28.325 1.00 18.84 690 ASP C C 1
ATOM 17037 O O . ASP C 1 690 ? -34.980 30.024 27.459 1.00 19.46 690 ASP C O 1
ATOM 17042 N N . GLN C 1 691 ? -32.837 29.895 28.123 1.00 18.19 691 GLN C N 1
ATOM 17043 C CA . GLN C 1 691 ? -32.392 29.408 26.828 1.00 17.98 691 GLN C CA 1
ATOM 17044 C C . GLN C 1 691 ? -32.162 27.905 26.927 1.00 18.02 691 GLN C C 1
ATOM 17045 O O . GLN C 1 691 ? -33.076 27.174 27.324 1.00 18.14 691 GLN C O 1
ATOM 17051 N N . SER C 1 692 ? -30.960 27.441 26.604 1.00 17.88 692 SER C N 1
ATOM 17052 C CA . SER C 1 692 ? -30.665 26.018 26.730 1.00 17.61 692 SER C CA 1
ATOM 17053 C C . SER C 1 692 ? -29.360 25.774 27.482 1.00 16.91 692 SER C C 1
ATOM 17054 O O . SER C 1 692 ? -28.830 26.669 28.150 1.00 16.78 692 SER C O 1
ATOM 17057 N N . ILE C 1 693 ? -28.868 24.548 27.378 1.00 16.54 693 ILE C N 1
ATOM 17058 C CA . ILE C 1 693 ? -27.730 24.069 28.142 1.00 16.01 693 ILE C CA 1
ATOM 17059 C C . ILE C 1 693 ? -26.869 23.242 27.187 1.00 16.14 693 ILE C C 1
ATOM 17060 O O . ILE C 1 693 ? -27.392 22.422 26.430 1.00 16.39 693 ILE C O 1
ATOM 17065 N N . SER C 1 694 ? -25.559 23.447 27.234 1.00 15.92 694 SER C N 1
ATOM 17066 C CA . SER C 1 694 ? -24.620 22.695 26.393 1.00 16.45 694 SER C CA 1
ATOM 17067 C C . SER C 1 694 ? -24.400 21.277 26.935 1.00 16.63 694 SER C C 1
ATOM 17068 O O . SER C 1 694 ? -23.293 20.917 27.329 1.00 16.72 694 SER C O 1
ATOM 17071 N N . ALA C 1 695 ? -25.470 20.487 26.947 1.00 17.00 695 ALA C N 1
ATOM 17072 C CA . ALA C 1 695 ? -25.469 19.156 27.552 1.00 17.40 695 ALA C CA 1
ATOM 17073 C C . ALA C 1 695 ? -24.631 18.158 26.749 1.00 17.82 695 ALA C C 1
ATOM 17074 O O . ALA C 1 695 ? -24.862 17.970 25.556 1.00 17.79 695 ALA C O 1
ATOM 17076 N N . ASN C 1 696 ? -23.671 17.524 27.415 1.00 18.25 696 ASN C N 1
ATOM 17077 C CA . ASN C 1 696 ? -22.862 16.457 26.814 1.00 19.00 696 ASN C CA 1
ATOM 17078 C C . ASN C 1 696 ? -23.485 15.082 27.057 1.00 19.54 696 ASN C C 1
ATOM 17079 O O . ASN C 1 696 ? -24.175 14.878 28.059 1.00 19.25 696 ASN C O 1
ATOM 17084 N N . THR C 1 697 ? -23.254 14.142 26.140 1.00 19.87 697 THR C N 1
ATOM 17085 C CA . THR C 1 697 ? -23.407 12.724 26.473 1.00 20.35 697 THR C CA 1
ATOM 17086 C C . THR C 1 697 ? -22.031 12.058 26.455 1.00 20.92 697 THR C C 1
ATOM 17087 O O . THR C 1 697 ? -21.126 12.490 25.729 1.00 20.61 697 THR C O 1
ATOM 17091 N N . ASN C 1 698 ? -21.879 11.013 27.264 1.00 21.24 698 ASN C N 1
ATOM 17092 C CA . ASN C 1 698 ? -20.583 10.385 27.473 1.00 21.71 698 ASN C CA 1
ATOM 17093 C C . ASN C 1 698 ? -20.704 8.872 27.438 1.00 22.11 698 ASN C C 1
ATOM 17094 O O . ASN C 1 698 ? -21.641 8.308 28.004 1.00 21.97 698 ASN C O 1
ATOM 17099 N N . TYR C 1 699 ? -19.758 8.223 26.766 1.00 22.42 699 TYR C N 1
ATOM 17100 C CA . TYR C 1 699 ? -19.731 6.762 26.685 1.00 22.99 699 TYR C CA 1
ATOM 17101 C C . TYR C 1 699 ? -18.310 6.243 26.798 1.00 23.82 699 TYR C C 1
ATOM 17102 O O . TYR C 1 699 ? -17.401 6.749 26.139 1.00 23.57 699 TYR C O 1
ATOM 17111 N N . ASP C 1 700 ? -18.129 5.263 27.681 1.00 24.80 700 ASP C N 1
ATOM 17112 C CA . ASP C 1 700 ? -16.863 4.563 27.836 1.00 25.97 700 ASP C CA 1
ATOM 17113 C C . ASP C 1 700 ? -17.029 3.167 27.234 1.00 26.84 700 ASP C C 1
ATOM 17114 O O . ASP C 1 700 ? -17.711 2.324 27.816 1.00 26.77 700 ASP C O 1
ATOM 17119 N N . PRO C 1 701 ? -16.417 2.922 26.059 1.00 27.77 701 PRO C N 1
ATOM 17120 C CA . PRO C 1 701 ? -16.526 1.628 25.378 1.00 28.53 701 PRO C CA 1
ATOM 17121 C C . PRO C 1 701 ? -16.229 0.416 26.273 1.00 29.15 701 PRO C C 1
ATOM 17122 O O . PRO C 1 701 ? -16.856 -0.628 26.108 1.00 29.28 701 PRO C O 1
ATOM 17126 N N . SER C 1 702 ? -15.301 0.564 27.217 1.00 30.05 702 SER C N 1
ATOM 17127 C CA . SER C 1 702 ? -14.912 -0.536 28.111 1.00 31.13 702 SER C CA 1
ATOM 17128 C C . SER C 1 702 ? -16.008 -0.962 29.093 1.00 31.85 702 SER C C 1
ATOM 17129 O O . SER C 1 702 ? -15.898 -2.017 29.727 1.00 32.40 702 SER C O 1
ATOM 17132 N N . ARG C 1 703 ? -17.057 -0.149 29.223 1.00 32.17 703 ARG C N 1
ATOM 17133 C CA . ARG C 1 703 ? -18.212 -0.504 30.050 1.00 32.80 703 ARG C CA 1
ATOM 17134 C C . ARG C 1 703 ? -19.202 -1.399 29.311 1.00 33.00 703 ARG C C 1
ATOM 17135 O O . ARG C 1 703 ? -20.190 -1.851 29.888 1.00 33.14 703 ARG C O 1
ATOM 17143 N N . PHE C 1 704 ? -18.940 -1.654 28.034 1.00 33.29 704 PHE C N 1
ATOM 17144 C CA . PHE C 1 704 ? -19.883 -2.393 27.205 1.00 33.85 704 PHE C CA 1
ATOM 17145 C C . PHE C 1 704 ? -19.252 -3.667 26.649 1.00 34.59 704 PHE C C 1
ATOM 17146 O O . PHE C 1 704 ? -18.052 -3.682 26.374 1.00 34.68 704 PHE C O 1
ATOM 17154 N N . PRO C 1 705 ? -20.054 -4.742 26.503 1.00 35.42 705 PRO C N 1
ATOM 17155 C CA . PRO C 1 705 ? -19.530 -6.019 26.009 1.00 36.21 705 PRO C CA 1
ATOM 17156 C C . PRO C 1 705 ? -18.905 -5.886 24.622 1.00 36.85 705 PRO C C 1
ATOM 17157 O O . PRO C 1 705 ? -19.498 -5.272 23.727 1.00 37.10 705 PRO C O 1
ATOM 17161 N N . SER C 1 706 ? -17.703 -6.443 24.479 1.00 37.42 706 SER C N 1
ATOM 17162 C CA . SER C 1 706 ? -16.902 -6.370 23.246 1.00 38.00 706 SER C CA 1
ATOM 17163 C C . SER C 1 706 ? -16.494 -4.937 22.901 1.00 38.07 706 SER C C 1
ATOM 17164 O O . SER C 1 706 ? -16.207 -4.621 21.743 1.00 38.11 706 SER C O 1
ATOM 17167 N N . GLY C 1 707 ? -16.483 -4.079 23.924 1.00 38.00 707 GLY C N 1
ATOM 17168 C CA . GLY C 1 707 ? -16.005 -2.705 23.808 1.00 37.54 707 GLY C CA 1
ATOM 17169 C C . GLY C 1 707 ? -16.734 -1.822 22.815 1.00 37.37 707 GLY C C 1
ATOM 17170 O O . GLY C 1 707 ? -16.172 -0.845 22.329 1.00 37.51 707 GLY C O 1
ATOM 17171 N N . LYS C 1 708 ? -17.983 -2.157 22.509 1.00 37.17 708 LYS C N 1
ATOM 17172 C CA . LYS C 1 708 ? -18.764 -1.349 21.582 1.00 37.11 708 LYS C CA 1
ATOM 17173 C C . LYS C 1 708 ? -20.029 -0.771 22.206 1.00 36.39 708 LYS C C 1
ATOM 17174 O O . LYS C 1 708 ? -20.813 -1.487 22.831 1.00 36.17 708 LYS C O 1
ATOM 17180 N N . VAL C 1 709 ? -20.208 0.534 22.021 1.00 35.46 709 VAL C N 1
ATOM 17181 C CA . VAL C 1 709 ? -21.380 1.242 22.510 1.00 34.64 709 VAL C CA 1
ATOM 17182 C C . VAL C 1 709 ? -22.578 0.834 21.663 1.00 34.22 709 VAL C C 1
ATOM 17183 O O . VAL C 1 709 ? -22.562 1.002 20.445 1.00 34.37 709 VAL C O 1
ATOM 17187 N N . PRO C 1 710 ? -23.614 0.269 22.299 1.00 33.70 710 PRO C N 1
ATOM 17188 C CA . PRO C 1 710 ? -24.771 -0.166 21.532 1.00 33.37 710 PRO C CA 1
ATOM 17189 C C . PRO C 1 710 ? -25.676 1.003 21.131 1.00 32.88 710 PRO C C 1
ATOM 17190 O O . PRO C 1 710 ? -25.883 1.932 21.921 1.00 32.48 710 PRO C O 1
ATOM 17194 N N . MET C 1 711 ? -26.205 0.939 19.909 1.00 32.16 711 MET C N 1
ATOM 17195 C CA . MET C 1 711 ? -27.160 1.923 19.400 1.00 31.63 711 MET C CA 1
ATOM 17196 C C . MET C 1 711 ? -28.392 2.006 20.294 1.00 31.58 711 MET C C 1
ATOM 17197 O O . MET C 1 711 ? -28.973 3.077 20.460 1.00 31.44 711 MET C O 1
ATOM 17202 N N . GLN C 1 712 ? -28.783 0.866 20.865 1.00 31.26 712 GLN C N 1
ATOM 17203 C CA . GLN C 1 712 ? -29.898 0.808 21.804 1.00 31.14 712 GLN C CA 1
ATOM 17204 C C . GLN C 1 712 ? -29.727 1.803 22.957 1.00 30.40 712 GLN C C 1
ATOM 17205 O O . GLN C 1 712 ? -30.682 2.484 23.330 1.00 30.48 712 GLN C O 1
ATOM 17211 N N . GLN C 1 713 ? -28.518 1.881 23.514 1.00 29.72 713 GLN C N 1
ATOM 17212 C CA . GLN C 1 713 ? -28.237 2.804 24.614 1.00 29.30 713 GLN C CA 1
ATOM 17213 C C . GLN C 1 713 ? -28.155 4.251 24.141 1.00 28.66 713 GLN C C 1
ATOM 17214 O O . GLN C 1 713 ? -28.622 5.155 24.834 1.00 28.52 713 GLN C O 1
ATOM 17220 N N . LEU C 1 714 ? -27.561 4.465 22.969 1.00 28.13 714 LEU C N 1
ATOM 17221 C CA . LEU C 1 714 ? -27.481 5.805 22.376 1.00 27.67 714 LEU C CA 1
ATOM 17222 C C . LEU C 1 714 ? -28.875 6.376 22.182 1.00 27.45 714 LEU C C 1
ATOM 17223 O O . LEU C 1 714 ? -29.120 7.550 22.476 1.00 27.22 714 LEU C O 1
ATOM 17228 N N . LEU C 1 715 ? -29.791 5.530 21.710 1.00 27.20 715 LEU C N 1
ATOM 17229 C CA . LEU C 1 715 ? -31.171 5.946 21.483 1.00 27.17 715 LEU C CA 1
ATOM 17230 C C . LEU C 1 715 ? -31.952 6.142 22.785 1.00 27.06 715 LEU C C 1
ATOM 17231 O O . LEU C 1 715 ? -32.722 7.092 22.893 1.00 26.61 715 LEU C O 1
ATOM 17236 N N . LYS C 1 716 ? -31.744 5.270 23.774 1.00 27.10 716 LYS C N 1
ATOM 17237 C CA . LYS C 1 716 ? -32.452 5.426 25.059 1.00 27.52 716 LYS C CA 1
ATOM 17238 C C . LYS C 1 716 ? -32.051 6.711 25.792 1.00 26.45 716 LYS C C 1
ATOM 17239 O O . LYS C 1 716 ? -32.903 7.378 26.379 1.00 26.42 716 LYS C O 1
ATOM 17245 N N . ASP C 1 717 ? -30.766 7.060 25.755 1.00 25.65 717 ASP C N 1
ATOM 17246 C CA . ASP C 1 717 ? -30.312 8.311 26.370 1.00 25.27 717 ASP C CA 1
ATOM 17247 C C . ASP C 1 717 ? -30.899 9.528 25.635 1.00 24.71 717 ASP C C 1
ATOM 17248 O O . ASP C 1 717 ? -31.281 10.510 26.267 1.00 24.32 717 ASP C O 1
ATOM 17253 N N . LEU C 1 718 ? -30.978 9.444 24.307 1.00 24.39 718 LEU C N 1
ATOM 17254 C CA . LEU C 1 718 ? -31.623 10.474 23.483 1.00 24.44 718 LEU C CA 1
ATOM 17255 C C . LEU C 1 718 ? -33.085 10.644 23.891 1.00 24.66 718 LEU C C 1
ATOM 17256 O O . LEU C 1 718 ? -33.589 11.765 24.010 1.00 24.59 718 LEU C O 1
ATOM 17261 N N . LEU C 1 719 ? -33.758 9.518 24.112 1.00 24.75 719 LEU C N 1
ATOM 17262 C CA . LEU C 1 719 ? -35.158 9.530 24.524 1.00 25.07 719 LEU C CA 1
ATOM 17263 C C . LEU C 1 719 ? -35.331 10.032 25.958 1.00 24.70 719 LEU C C 1
ATOM 17264 O O . LEU C 1 719 ? -36.266 10.772 26.250 1.00 25.25 719 LEU C O 1
ATOM 17269 N N . THR C 1 720 ? -34.420 9.633 26.841 1.00 24.55 720 THR C N 1
ATOM 17270 C CA . THR C 1 720 ? -34.389 10.117 28.227 1.00 24.31 720 THR C CA 1
ATOM 17271 C C . THR C 1 720 ? -34.272 11.638 28.278 1.00 23.84 720 THR C C 1
ATOM 17272 O O . THR C 1 720 ? -35.036 12.307 28.989 1.00 23.74 720 THR C O 1
ATOM 17276 N N . ALA C 1 721 ? -33.318 12.175 27.519 1.00 23.02 721 ALA C N 1
ATOM 17277 C CA . ALA C 1 721 ? -33.170 13.621 27.362 1.00 22.67 721 ALA C CA 1
ATOM 17278 C C . ALA C 1 721 ? -34.501 14.277 26.959 1.00 22.62 721 ALA C C 1
ATOM 17279 O O . ALA C 1 721 ? -34.947 15.217 27.613 1.00 22.42 721 ALA C O 1
ATOM 17281 N N . TYR C 1 722 ? -35.138 13.767 25.906 1.00 22.57 722 TYR C N 1
ATOM 17282 C CA . TYR C 1 722 ? -36.415 14.334 25.455 1.00 23.09 722 TYR C CA 1
ATOM 17283 C C . TYR C 1 722 ? -37.478 14.301 26.564 1.00 23.29 722 TYR C C 1
ATOM 17284 O O . TYR C 1 722 ? -38.154 15.309 26.831 1.00 23.11 722 TYR C O 1
ATOM 17293 N N . LYS C 1 723 ? -37.595 13.150 27.219 1.00 23.60 723 LYS C N 1
ATOM 17294 C CA . LYS C 1 723 ? -38.606 12.940 28.265 1.00 24.11 723 LYS C CA 1
ATOM 17295 C C . LYS C 1 723 ? -38.499 13.934 29.423 1.00 23.73 723 LYS C C 1
ATOM 17296 O O . LYS C 1 723 ? -39.508 14.365 29.969 1.00 23.64 723 LYS C O 1
ATOM 17302 N N . PHE C 1 724 ? -37.276 14.307 29.785 1.00 23.42 724 PHE C N 1
ATOM 17303 C CA . PHE C 1 724 ? -37.066 15.247 30.881 1.00 23.28 724 PHE C CA 1
ATOM 17304 C C . PHE C 1 724 ? -36.992 16.715 30.429 1.00 22.78 724 PHE C C 1
ATOM 17305 O O . PHE C 1 724 ? -36.655 17.604 31.220 1.00 22.83 724 PHE C O 1
ATOM 17313 N N . GLY C 1 725 ? -37.348 16.963 29.168 1.00 22.22 725 GLY C N 1
ATOM 17314 C CA . GLY C 1 725 ? -37.459 18.318 28.630 1.00 21.24 725 GLY C CA 1
ATOM 17315 C C . GLY C 1 725 ? -36.159 18.957 28.161 1.00 21.06 725 GLY C C 1
ATOM 17316 O O . GLY C 1 725 ? -36.097 20.176 27.979 1.00 20.80 725 GLY C O 1
ATOM 17317 N N . VAL C 1 726 ? -35.124 18.142 27.953 1.00 20.66 726 VAL C N 1
ATOM 17318 C CA . VAL C 1 726 ? -33.823 18.653 27.499 1.00 20.20 726 VAL C CA 1
ATOM 17319 C C . VAL C 1 726 ? -33.947 19.247 26.095 1.00 19.79 726 VAL C C 1
ATOM 17320 O O . VAL C 1 726 ? -34.408 18.582 25.176 1.00 20.28 726 VAL C O 1
ATOM 17324 N N . LYS C 1 727 ? -33.545 20.509 25.946 1.00 19.77 727 LYS C N 1
ATOM 17325 C CA . LYS C 1 727 ? -33.739 21.247 24.685 1.00 19.61 727 LYS C CA 1
ATOM 17326 C C . LYS C 1 727 ? -32.693 20.902 23.620 1.00 19.55 727 LYS C C 1
ATOM 17327 O O . LYS C 1 727 ? -33.016 20.823 22.436 1.00 19.69 727 LYS C O 1
ATOM 17333 N N . THR C 1 728 ? -31.442 20.720 24.039 1.00 19.37 728 THR C N 1
ATOM 17334 C CA . THR C 1 728 ? -30.354 20.430 23.100 1.00 19.14 728 THR C CA 1
ATOM 17335 C C . THR C 1 728 ? -29.356 19.409 23.640 1.00 19.25 728 THR C C 1
ATOM 17336 O O . THR C 1 728 ? -29.209 19.240 24.856 1.00 18.90 728 THR C O 1
ATOM 17340 N N . LEU C 1 729 ? -28.660 18.745 22.723 1.00 19.15 729 LEU C N 1
ATOM 17341 C CA . LEU C 1 729 ? -27.516 17.922 23.087 1.00 19.20 729 LEU C CA 1
ATOM 17342 C C . LEU C 1 729 ? -26.301 18.414 22.320 1.00 19.36 729 LEU C C 1
ATOM 17343 O O . LEU C 1 729 ? -26.312 18.502 21.090 1.00 18.86 729 LEU C O 1
ATOM 17348 N N . TYR C 1 730 ? -25.267 18.756 23.072 1.00 19.33 730 TYR C N 1
ATOM 17349 C CA . TYR C 1 730 ? -24.031 19.253 22.523 1.00 20.06 730 TYR C CA 1
ATOM 17350 C C . TYR C 1 730 ? -23.119 18.037 22.283 1.00 20.58 730 TYR C C 1
ATOM 17351 O O . TYR C 1 730 ? -23.581 17.042 21.728 1.00 20.39 730 TYR C O 1
ATOM 17375 N N . GLN C 1 732 ? -20.996 14.607 22.046 1.00 21.96 732 GLN C N 1
ATOM 17376 C CA . GLN C 1 732 ? -20.871 13.259 22.586 1.00 22.64 732 GLN C CA 1
ATOM 17377 C C . GLN C 1 732 ? -19.392 12.954 22.782 1.00 23.12 732 GLN C C 1
ATOM 17378 O O . GLN C 1 732 ? -18.596 13.028 21.838 1.00 22.95 732 GLN C O 1
ATOM 17384 N N . ASN C 1 733 ? -19.031 12.622 24.012 1.00 23.91 733 ASN C N 1
ATOM 17385 C CA . ASN C 1 733 ? -17.664 12.242 24.325 1.00 25.20 733 ASN C CA 1
ATOM 17386 C C . ASN C 1 733 ? -17.534 10.728 24.422 1.00 26.14 733 ASN C C 1
ATOM 17387 O O . ASN C 1 733 ? -18.333 10.060 25.089 1.00 25.67 733 ASN C O 1
ATOM 17392 N N . THR C 1 734 ? -16.537 10.196 23.724 1.00 27.20 734 THR C N 1
ATOM 17393 C CA . THR C 1 734 ? -16.211 8.780 23.792 1.00 28.77 734 THR C CA 1
ATOM 17394 C C . THR C 1 734 ? -14.816 8.657 24.380 1.00 30.04 734 THR C C 1
ATOM 17395 O O . THR C 1 734 ? -13.863 9.245 23.863 1.00 29.95 734 THR C O 1
ATOM 17399 N N . ARG C 1 735 ? -14.705 7.923 25.484 1.00 31.61 735 ARG C N 1
ATOM 17400 C CA . ARG C 1 735 ? -13.425 7.768 26.160 1.00 33.47 735 ARG C CA 1
ATOM 17401 C C . ARG C 1 735 ? -12.425 7.074 25.239 1.00 35.05 735 ARG C C 1
ATOM 17402 O O . ARG C 1 735 ? -12.774 6.122 24.542 1.00 34.87 735 ARG C O 1
ATOM 17410 N N . ASP C 1 736 ? -11.194 7.575 25.230 1.00 37.20 736 ASP C N 1
ATOM 17411 C CA . ASP C 1 736 ? -10.124 6.966 24.453 1.00 39.52 736 ASP C CA 1
ATOM 17412 C C . ASP C 1 736 ? -9.579 5.782 25.251 1.00 40.30 736 ASP C C 1
ATOM 17413 O O . ASP C 1 736 ? -8.768 5.955 26.167 1.00 40.87 736 ASP C O 1
ATOM 17418 N N . GLY C 1 737 ? -10.056 4.586 24.905 1.00 41.27 737 GLY C N 1
ATOM 17419 C CA . GLY C 1 737 ? -9.784 3.364 25.672 1.00 42.02 737 GLY C CA 1
ATOM 17420 C C . GLY C 1 737 ? -11.061 2.623 26.051 1.00 42.49 737 GLY C C 1
ATOM 17421 O O . GLY C 1 737 ? -11.725 2.953 27.046 1.00 42.79 737 GLY C O 1
ATOM 17422 N N . GLN D 2 5 ? 10.478 117.172 14.235 1.00 81.31 360 GLN D N 1
ATOM 17423 C CA . GLN D 2 5 ? 11.519 116.505 13.393 1.00 81.30 360 GLN D CA 1
ATOM 17424 C C . GLN D 2 5 ? 12.570 115.774 14.241 1.00 81.22 360 GLN D C 1
ATOM 17425 O O . GLN D 2 5 ? 12.595 115.908 15.468 1.00 81.17 360 GLN D O 1
ATOM 17431 N N . ILE D 2 6 ? 13.423 114.997 13.576 1.00 81.14 361 ILE D N 1
ATOM 17432 C CA . ILE D 2 6 ? 14.470 114.230 14.257 1.00 81.04 361 ILE D CA 1
ATOM 17433 C C . ILE D 2 6 ? 15.882 114.601 13.789 1.00 80.96 361 ILE D C 1
ATOM 17434 O O . ILE D 2 6 ? 16.098 114.911 12.615 1.00 80.93 361 ILE D O 1
ATOM 17439 N N . ASP D 2 7 ? 16.830 114.578 14.723 1.00 80.86 362 ASP D N 1
ATOM 17440 C CA . ASP D 2 7 ? 18.240 114.795 14.412 1.00 80.81 362 ASP D CA 1
ATOM 17441 C C . ASP D 2 7 ? 18.854 113.502 13.877 1.00 80.72 362 ASP D C 1
ATOM 17442 O O . ASP D 2 7 ? 18.884 112.485 14.573 1.00 80.65 362 ASP D O 1
ATOM 17447 N N . SER D 2 8 ? 19.348 113.559 12.642 1.00 80.66 363 SER D N 1
ATOM 17448 C CA . SER D 2 8 ? 19.867 112.383 11.939 1.00 80.65 363 SER D CA 1
ATOM 17449 C C . SER D 2 8 ? 21.291 111.986 12.342 1.00 80.61 363 SER D C 1
ATOM 17450 O O . SER D 2 8 ? 21.859 111.048 11.777 1.00 80.59 363 SER D O 1
ATOM 17453 N N . GLU D 2 9 ? 21.857 112.697 13.316 1.00 80.56 364 GLU D N 1
ATOM 17454 C CA . GLU D 2 9 ? 23.218 112.437 13.793 1.00 80.58 364 GLU D CA 1
ATOM 17455 C C . GLU D 2 9 ? 23.338 111.063 14.462 1.00 80.44 364 GLU D C 1
ATOM 17456 O O . GLU D 2 9 ? 22.688 110.793 15.477 1.00 80.35 364 GLU D O 1
ATOM 17462 N N . VAL D 2 10 ? 24.165 110.201 13.873 1.00 80.28 365 VAL D N 1
ATOM 17463 C CA . VAL D 2 10 ? 24.433 108.875 14.428 1.00 80.22 365 VAL D CA 1
ATOM 17464 C C . VAL D 2 10 ? 25.927 108.695 14.696 1.00 80.21 365 VAL D C 1
ATOM 17465 O O . VAL D 2 10 ? 26.748 108.778 13.779 1.00 80.19 365 VAL D O 1
ATOM 17469 N N . ASP D 2 11 ? 26.267 108.459 15.960 1.00 80.18 366 ASP D N 1
ATOM 17470 C CA . ASP D 2 11 ? 27.627 108.108 16.344 1.00 80.17 366 ASP D CA 1
ATOM 17471 C C . ASP D 2 11 ? 27.747 106.586 16.403 1.00 80.12 366 ASP D C 1
ATOM 17472 O O . ASP D 2 11 ? 27.252 105.946 17.338 1.00 80.09 366 ASP D O 1
ATOM 17477 N N . THR D 2 12 ? 28.399 106.019 15.390 1.00 80.06 367 THR D N 1
ATOM 17478 C CA . THR D 2 12 ? 28.548 104.568 15.258 1.00 80.04 367 THR D CA 1
ATOM 17479 C C . THR D 2 12 ? 29.553 104.014 16.269 1.00 79.92 367 THR D C 1
ATOM 17480 O O . THR D 2 12 ? 29.470 102.847 16.663 1.00 79.91 367 THR D O 1
ATOM 17484 N N . ASP D 2 13 ? 30.495 104.861 16.683 1.00 79.77 368 ASP D N 1
ATOM 17485 C CA . ASP D 2 13 ? 31.511 104.494 17.669 1.00 79.64 368 ASP D CA 1
ATOM 17486 C C . ASP D 2 13 ? 30.927 104.377 19.077 1.00 79.45 368 ASP D C 1
ATOM 17487 O O . ASP D 2 13 ? 31.426 103.606 19.899 1.00 79.49 368 ASP D O 1
ATOM 17492 N N . ASP D 2 14 ? 29.875 105.150 19.345 1.00 79.17 369 ASP D N 1
ATOM 17493 C CA . ASP D 2 14 ? 29.141 105.072 20.607 1.00 78.91 369 ASP D CA 1
ATOM 17494 C C . ASP D 2 14 ? 28.331 103.774 20.681 1.00 78.64 369 ASP D C 1
ATOM 17495 O O . ASP D 2 14 ? 28.219 103.168 21.749 1.00 78.64 369 ASP D O 1
ATOM 17500 N N . LEU D 2 15 ? 27.778 103.354 19.543 1.00 78.29 370 LEU D N 1
ATOM 17501 C CA . LEU D 2 15 ? 26.995 102.118 19.463 1.00 77.91 370 LEU D CA 1
ATOM 17502 C C . LEU D 2 15 ? 27.870 100.865 19.486 1.00 77.64 370 LEU D C 1
ATOM 17503 O O . LEU D 2 15 ? 27.485 99.850 20.069 1.00 77.63 370 LEU D O 1
ATOM 17508 N N . SER D 2 16 ? 29.046 100.947 18.863 1.00 77.22 371 SER D N 1
ATOM 17509 C CA . SER D 2 16 ? 29.963 99.805 18.737 1.00 76.88 371 SER D CA 1
ATOM 17510 C C . SER D 2 16 ? 30.342 99.156 20.072 1.00 76.66 371 SER D C 1
ATOM 17511 O O . SER D 2 16 ? 30.846 98.029 20.101 1.00 76.58 371 SER D O 1
ATOM 17514 N N . ASN D 2 17 ? 30.089 99.872 21.165 1.00 76.36 372 ASN D N 1
ATOM 17515 C CA . ASN D 2 17 ? 30.377 99.390 22.516 1.00 76.11 372 ASN D CA 1
ATOM 17516 C C . ASN D 2 17 ? 29.337 98.381 23.013 1.00 75.80 372 ASN D C 1
ATOM 17517 O O . ASN D 2 17 ? 29.682 97.390 23.665 1.00 75.87 372 ASN D O 1
ATOM 17522 N N . PHE D 2 18 ? 28.073 98.646 22.682 1.00 75.31 373 PHE D N 1
ATOM 17523 C CA . PHE D 2 18 ? 26.918 97.864 23.137 1.00 74.71 373 PHE D CA 1
ATOM 17524 C C . PHE D 2 18 ? 27.052 96.364 22.868 1.00 74.40 373 PHE D C 1
ATOM 17525 O O . PHE D 2 18 ? 27.567 95.953 21.825 1.00 74.35 373 PHE D O 1
ATOM 17533 N N . GLN D 2 19 ? 26.594 95.558 23.825 1.00 73.98 374 GLN D N 1
ATOM 17534 C CA . GLN D 2 19 ? 26.519 94.107 23.663 1.00 73.65 374 GLN D CA 1
ATOM 17535 C C . GLN D 2 19 ? 25.061 93.654 23.693 1.00 73.36 374 GLN D C 1
ATOM 17536 O O . GLN D 2 19 ? 24.317 93.988 24.617 1.00 73.31 374 GLN D O 1
ATOM 17542 N N . LEU D 2 20 ? 24.665 92.894 22.675 1.00 73.01 375 LEU D N 1
ATOM 17543 C CA . LEU D 2 20 ? 23.275 92.471 22.502 1.00 72.68 375 LEU D CA 1
ATOM 17544 C C . LEU D 2 20 ? 22.881 91.336 23.446 1.00 72.69 375 LEU D C 1
ATOM 17545 O O . LEU D 2 20 ? 21.763 91.296 23.955 1.00 72.54 375 LEU D O 1
ATOM 17551 N N . GLN E 2 5 ? -15.049 123.184 -21.205 1.00 81.34 360 GLN E N 1
ATOM 17552 C CA . GLN E 2 5 ? -16.177 122.748 -20.326 1.00 81.36 360 GLN E CA 1
ATOM 17553 C C . GLN E 2 5 ? -17.482 122.542 -21.106 1.00 81.24 360 GLN E C 1
ATOM 17554 O O . GLN E 2 5 ? -17.552 122.816 -22.307 1.00 81.15 360 GLN E O 1
ATOM 17560 N N . ILE E 2 6 ? -18.506 122.052 -20.412 1.00 81.10 361 ILE E N 1
ATOM 17561 C CA . ILE E 2 6 ? -19.796 121.765 -21.038 1.00 81.02 361 ILE E CA 1
ATOM 17562 C C . ILE E 2 6 ? -20.871 122.799 -20.681 1.00 80.89 361 ILE E C 1
ATOM 17563 O O . ILE E 2 6 ? -20.876 123.356 -19.580 1.00 80.85 361 ILE E O 1
ATOM 17568 N N . ASP E 2 7 ? -21.765 123.054 -21.633 1.00 80.72 362 ASP E N 1
ATOM 17569 C CA . ASP E 2 7 ? -22.916 123.920 -21.413 1.00 80.56 362 ASP E CA 1
ATOM 17570 C C . ASP E 2 7 ? -24.085 123.056 -20.938 1.00 80.42 362 ASP E C 1
ATOM 17571 O O . ASP E 2 7 ? -24.705 122.343 -21.730 1.00 80.36 362 ASP E O 1
ATOM 17576 N N . SER E 2 8 ? -24.378 123.136 -19.642 1.00 80.26 363 SER E N 1
ATOM 17577 C CA . SER E 2 8 ? -25.333 122.235 -18.988 1.00 80.10 363 SER E CA 1
ATOM 17578 C C . SER E 2 8 ? -26.811 122.562 -19.239 1.00 80.00 363 SER E C 1
ATOM 17579 O O . SER E 2 8 ? -27.695 121.968 -18.616 1.00 79.99 363 SER E O 1
ATOM 17582 N N . GLU E 2 9 ? -27.069 123.496 -20.155 1.00 79.84 364 GLU E N 1
ATOM 17583 C CA . GLU E 2 9 ? -28.428 123.875 -20.550 1.00 79.71 364 GLU E CA 1
ATOM 17584 C C . GLU E 2 9 ? -29.166 122.696 -21.192 1.00 79.47 364 GLU E C 1
ATOM 17585 O O . GLU E 2 9 ? -28.685 122.106 -22.159 1.00 79.43 364 GLU E O 1
ATOM 17591 N N . VAL E 2 10 ? -30.323 122.346 -20.634 1.00 79.24 365 VAL E N 1
ATOM 17592 C CA . VAL E 2 10 ? -31.159 121.276 -21.186 1.00 79.02 365 VAL E CA 1
ATOM 17593 C C . VAL E 2 10 ? -32.594 121.757 -21.393 1.00 78.90 365 VAL E C 1
ATOM 17594 O O . VAL E 2 10 ? -33.198 122.342 -20.492 1.00 78.87 365 VAL E O 1
ATOM 17598 N N . ASP E 2 11 ? -33.126 121.506 -22.587 1.00 78.78 366 ASP E N 1
ATOM 17599 C CA . ASP E 2 11 ? -34.510 121.831 -22.917 1.00 78.64 366 ASP E CA 1
ATOM 17600 C C . ASP E 2 11 ? -35.312 120.543 -23.108 1.00 78.49 366 ASP E C 1
ATOM 17601 O O . ASP E 2 11 ? -35.182 119.864 -24.132 1.00 78.41 366 ASP E O 1
ATOM 17606 N N . THR E 2 12 ? -36.131 120.214 -22.109 1.00 78.37 367 THR E N 1
ATOM 17607 C CA . THR E 2 12 ? -36.929 118.979 -22.106 1.00 78.24 367 THR E CA 1
ATOM 17608 C C . THR E 2 12 ? -38.036 118.950 -23.154 1.00 78.06 367 THR E C 1
ATOM 17609 O O . THR E 2 12 ? -38.362 117.883 -23.683 1.00 78.06 367 THR E O 1
ATOM 17613 N N . ASP E 2 13 ? -38.616 120.115 -23.439 1.00 77.81 368 ASP E N 1
ATOM 17614 C CA . ASP E 2 13 ? -39.638 120.232 -24.477 1.00 77.57 368 ASP E CA 1
ATOM 17615 C C . ASP E 2 13 ? -39.062 119.941 -25.863 1.00 77.25 368 ASP E C 1
ATOM 17616 O O . ASP E 2 13 ? -39.749 119.386 -26.723 1.00 77.20 368 ASP E O 1
ATOM 17621 N N . ASP E 2 14 ? -37.798 120.311 -26.062 1.00 76.86 369 ASP E N 1
ATOM 17622 C CA . ASP E 2 14 ? -37.063 119.983 -27.282 1.00 76.56 369 ASP E CA 1
ATOM 17623 C C . ASP E 2 14 ? -36.753 118.485 -27.349 1.00 76.24 369 ASP E C 1
ATOM 17624 O O . ASP E 2 14 ? -36.743 117.895 -28.431 1.00 76.23 369 ASP E O 1
ATOM 17629 N N . LEU E 2 15 ? -36.506 117.880 -26.187 1.00 75.82 370 LEU E N 1
ATOM 17630 C CA . LEU E 2 15 ? -36.232 116.446 -26.094 1.00 75.37 370 LEU E CA 1
ATOM 17631 C C . LEU E 2 15 ? -37.487 115.602 -26.310 1.00 75.03 370 LEU E C 1
ATOM 17632 O O . LEU E 2 15 ? -37.451 114.610 -27.040 1.00 74.99 370 LEU E O 1
ATOM 17637 N N . SER E 2 16 ? -38.590 116.018 -25.684 1.00 74.56 371 SER E N 1
ATOM 17638 C CA . SER E 2 16 ? -39.853 115.265 -25.671 1.00 74.12 371 SER E CA 1
ATOM 17639 C C . SER E 2 16 ? -40.396 114.888 -27.053 1.00 73.90 371 SER E C 1
ATOM 17640 O O . SER E 2 16 ? -41.216 113.974 -27.173 1.00 73.87 371 SER E O 1
ATOM 17643 N N . ASN E 2 17 ? -39.936 115.595 -28.085 1.00 73.59 372 ASN E N 1
ATOM 17644 C CA . ASN E 2 17 ? -40.342 115.331 -29.467 1.00 73.26 372 ASN E CA 1
ATOM 17645 C C . ASN E 2 17 ? -39.813 113.994 -29.990 1.00 72.93 372 ASN E C 1
ATOM 17646 O O . ASN E 2 17 ? -40.525 113.267 -30.689 1.00 72.98 372 ASN E O 1
ATOM 17651 N N . PHE E 2 18 ? -38.568 113.684 -29.630 1.00 72.43 373 PHE E N 1
ATOM 17652 C CA . PHE E 2 18 ? -37.857 112.484 -30.085 1.00 71.88 373 PHE E CA 1
ATOM 17653 C C . PHE E 2 18 ? -38.641 111.187 -29.860 1.00 71.70 373 PHE E C 1
ATOM 17654 O O . PHE E 2 18 ? -39.254 110.994 -28.807 1.00 71.62 373 PHE E O 1
ATOM 17662 N N . GLN E 2 19 ? -38.619 110.314 -30.865 1.00 71.49 374 GLN E N 1
ATOM 17663 C CA . GLN E 2 19 ? -39.213 108.981 -30.768 1.00 71.40 374 GLN E CA 1
ATOM 17664 C C . GLN E 2 19 ? -38.113 107.929 -30.696 1.00 71.07 374 GLN E C 1
ATOM 17665 O O . GLN E 2 19 ? -37.312 107.797 -31.623 1.00 71.05 374 GLN E O 1
ATOM 17671 N N . LEU E 2 20 ? -38.087 107.185 -29.593 1.00 70.78 375 LEU E N 1
ATOM 17672 C CA . LEU E 2 20 ? -37.054 106.179 -29.343 1.00 70.44 375 LEU E CA 1
ATOM 17673 C C . LEU E 2 20 ? -37.190 104.960 -30.252 1.00 70.33 375 LEU E C 1
ATOM 17674 O O . LEU E 2 20 ? -36.223 104.240 -30.489 1.00 70.21 375 LEU E O 1
ATOM 17680 N N . GLN F 2 5 ? -15.757 1.585 18.128 1.00 75.29 360 GLN F N 1
ATOM 17681 C CA . GLN F 2 5 ? -16.858 0.959 17.333 1.00 75.31 360 GLN F CA 1
ATOM 17682 C C . GLN F 2 5 ? -18.210 1.009 18.054 1.00 75.16 360 GLN F C 1
ATOM 17683 O O . GLN F 2 5 ? -18.271 1.133 19.281 1.00 75.07 360 GLN F O 1
ATOM 17689 N N . ILE F 2 6 ? -19.288 0.927 17.277 1.00 75.00 361 ILE F N 1
ATOM 17690 C CA . ILE F 2 6 ? -20.643 0.880 17.826 1.00 74.91 361 ILE F CA 1
ATOM 17691 C C . ILE F 2 6 ? -21.409 -0.350 17.342 1.00 74.78 361 ILE F C 1
ATOM 17692 O O . ILE F 2 6 ? -21.153 -0.864 16.252 1.00 74.75 361 ILE F O 1
ATOM 17697 N N . ASP F 2 7 ? -22.339 -0.816 18.173 1.00 74.66 362 ASP F N 1
ATOM 17698 C CA . ASP F 2 7 ? -23.214 -1.935 17.834 1.00 74.57 362 ASP F CA 1
ATOM 17699 C C . ASP F 2 7 ? -24.576 -1.398 17.391 1.00 74.43 362 ASP F C 1
ATOM 17700 O O . ASP F 2 7 ? -25.334 -0.863 18.200 1.00 74.37 362 ASP F O 1
ATOM 17705 N N . SER F 2 8 ? -24.876 -1.554 16.103 1.00 74.29 363 SER F N 1
ATOM 17706 C CA . SER F 2 8 ? -26.061 -0.944 15.496 1.00 74.17 363 SER F CA 1
ATOM 17707 C C . SER F 2 8 ? -27.344 -1.782 15.593 1.00 74.05 363 SER F C 1
ATOM 17708 O O . SER F 2 8 ? -28.340 -1.470 14.934 1.00 74.04 363 SER F O 1
ATOM 17711 N N . GLU F 2 9 ? -27.319 -2.832 16.414 1.00 73.86 364 GLU F N 1
ATOM 17712 C CA . GLU F 2 9 ? -28.500 -3.664 16.653 1.00 73.74 364 GLU F CA 1
ATOM 17713 C C . GLU F 2 9 ? -29.551 -2.868 17.431 1.00 73.53 364 GLU F C 1
ATOM 17714 O O . GLU F 2 9 ? -29.277 -2.374 18.526 1.00 73.53 364 GLU F O 1
ATOM 17720 N N . VAL F 2 10 ? -30.745 -2.734 16.857 1.00 73.27 365 VAL F N 1
ATOM 17721 C CA . VAL F 2 10 ? -31.830 -1.990 17.504 1.00 73.06 365 VAL F CA 1
ATOM 17722 C C . VAL F 2 10 ? -33.086 -2.848 17.662 1.00 72.99 365 VAL F C 1
ATOM 17723 O O . VAL F 2 10 ? -33.527 -3.502 16.714 1.00 72.96 365 VAL F O 1
ATOM 17727 N N . ASP F 2 11 ? -33.648 -2.837 18.868 1.00 72.86 366 ASP F N 1
ATOM 17728 C CA . ASP F 2 11 ? -34.922 -3.489 19.150 1.00 72.74 366 ASP F CA 1
ATOM 17729 C C . ASP F 2 11 ? -35.988 -2.433 19.456 1.00 72.61 366 ASP F C 1
ATOM 17730 O O . ASP F 2 11 ? -35.968 -1.805 20.522 1.00 72.51 366 ASP F O 1
ATOM 17735 N N . THR F 2 12 ? -36.905 -2.233 18.509 1.00 72.47 367 THR F N 1
ATOM 17736 C CA . THR F 2 12 ? -37.992 -1.256 18.666 1.00 72.33 367 THR F CA 1
ATOM 17737 C C . THR F 2 12 ? -39.084 -1.706 19.639 1.00 72.10 367 THR F C 1
ATOM 17738 O O . THR F 2 12 ? -39.842 -0.873 20.146 1.00 72.13 367 THR F O 1
ATOM 17742 N N . ASP F 2 13 ? -39.161 -3.014 19.890 1.00 71.74 368 ASP F N 1
ATOM 17743 C CA . ASP F 2 13 ? -40.059 -3.563 20.910 1.00 71.44 368 ASP F CA 1
ATOM 17744 C C . ASP F 2 13 ? -39.729 -2.996 22.286 1.00 71.09 368 ASP F C 1
ATOM 17745 O O . ASP F 2 13 ? -40.625 -2.603 23.036 1.00 71.06 368 ASP F O 1
ATOM 17750 N N . ASP F 2 14 ? -38.436 -2.955 22.598 1.00 70.69 369 ASP F N 1
ATOM 17751 C CA . ASP F 2 14 ? -37.938 -2.371 23.838 1.00 70.35 369 ASP F CA 1
ATOM 17752 C C . ASP F 2 14 ? -38.178 -0.856 23.888 1.00 69.97 369 ASP F C 1
ATOM 17753 O O . ASP F 2 14 ? -38.406 -0.293 24.959 1.00 69.85 369 ASP F O 1
ATOM 17758 N N . LEU F 2 15 ? -38.132 -0.211 22.724 1.00 69.56 370 LEU F N 1
ATOM 17759 C CA . LEU F 2 15 ? -38.317 1.237 22.627 1.00 69.16 370 LEU F CA 1
ATOM 17760 C C . LEU F 2 15 ? -39.786 1.651 22.712 1.00 68.86 370 LEU F C 1
ATOM 17761 O O . LEU F 2 15 ? -40.096 2.720 23.237 1.00 68.84 370 LEU F O 1
ATOM 17766 N N . SER F 2 16 ? -40.680 0.801 22.208 1.00 68.42 371 SER F N 1
ATOM 17767 C CA . SER F 2 16 ? -42.113 1.115 22.123 1.00 68.05 371 SER F CA 1
ATOM 17768 C C . SER F 2 16 ? -42.798 1.305 23.479 1.00 67.73 371 SER F C 1
ATOM 17769 O O . SER F 2 16 ? -43.899 1.857 23.553 1.00 67.77 371 SER F O 1
ATOM 17772 N N . ASN F 2 17 ? -42.142 0.844 24.542 1.00 67.32 372 ASN F N 1
ATOM 17773 C CA . ASN F 2 17 ? -42.659 0.980 25.904 1.00 66.83 372 ASN F CA 1
ATOM 17774 C C . ASN F 2 17 ? -42.524 2.412 26.431 1.00 66.39 372 ASN F C 1
ATOM 17775 O O . ASN F 2 17 ? -43.353 2.875 27.223 1.00 66.30 372 ASN F O 1
ATOM 17780 N N . PHE F 2 18 ? -41.475 3.099 25.974 1.00 65.73 373 PHE F N 1
ATOM 17781 C CA . PHE F 2 18 ? -41.133 4.450 26.419 1.00 64.97 373 PHE F CA 1
ATOM 17782 C C . PHE F 2 18 ? -42.242 5.465 26.144 1.00 64.60 373 PHE F C 1
ATOM 17783 O O . PHE F 2 18 ? -42.842 5.472 25.065 1.00 64.57 373 PHE F O 1
ATOM 17791 N N . GLN F 2 19 ? -42.510 6.311 27.136 1.00 64.04 374 GLN F N 1
ATOM 17792 C CA . GLN F 2 19 ? -43.484 7.389 26.999 1.00 63.67 374 GLN F CA 1
ATOM 17793 C C . GLN F 2 19 ? -42.773 8.741 27.003 1.00 63.22 374 GLN F C 1
ATOM 17794 O O . GLN F 2 19 ? -42.212 9.150 28.019 1.00 63.08 374 GLN F O 1
ATOM 17800 N N . LEU F 2 20 ? -42.802 9.420 25.858 1.00 62.71 375 LEU F N 1
ATOM 17801 C CA . LEU F 2 20 ? -42.115 10.702 25.671 1.00 62.27 375 LEU F CA 1
ATOM 17802 C C . LEU F 2 20 ? -42.664 11.817 26.562 1.00 62.24 375 LEU F C 1
ATOM 17803 O O . LEU F 2 20 ? -41.959 12.767 26.902 1.00 61.96 375 LEU F O 1
ATOM 17809 N N . TYR G 2 1 ? -4.324 64.966 30.528 1.00 30.94 1 TYR P N 1
ATOM 17810 C CA . TYR G 2 1 ? -3.809 63.790 29.762 1.00 30.97 1 TYR P CA 1
ATOM 17811 C C . TYR G 2 1 ? -3.554 64.142 28.301 1.00 31.86 1 TYR P C 1
ATOM 17812 O O . TYR G 2 1 ? -4.115 65.110 27.788 1.00 31.73 1 TYR P O 1
ATOM 17821 N N . LEU G 2 2 ? -2.725 63.343 27.631 1.00 33.18 2 LEU P N 1
ATOM 17822 C CA . LEU G 2 2 ? -2.345 63.611 26.238 1.00 34.77 2 LEU P CA 1
ATOM 17823 C C . LEU G 2 2 ? -3.105 62.762 25.223 1.00 36.09 2 LEU P C 1
ATOM 17824 O O . LEU G 2 2 ? -3.556 61.662 25.535 1.00 36.72 2 LEU P O 1
ATOM 17829 N N . VAL G 2 3 ? -3.233 63.284 24.003 1.00 37.80 3 VAL P N 1
ATOM 17830 C CA . VAL G 2 3 ? -3.900 62.581 22.899 1.00 38.92 3 VAL P CA 1
ATOM 17831 C C . VAL G 2 3 ? -3.087 61.376 22.408 1.00 39.56 3 VAL P C 1
ATOM 17832 O O . VAL G 2 3 ? -3.385 60.220 22.742 1.00 40.17 3 VAL P O 1
#

Sequence (2232 aa):
NLLVTKRDGSTERINLDKIHRVLDWAAEGLHNVSISQVELRSHIQFYDGIKTSDIHETIIKAAADLISRDAPDYQYLAARLAIFHLRKKAYGQFEPPALYDHVVKMVEMGKYDNHLLEDYTEEEFKQMDTFIDHDRDMTFSYAAVKQLEGKYLVQNRVTGEIYESAQFLYILVAACLFSNYPRETRLQYVKRFYDAVSTFKISLPTPIMSGVRTPTRQFSSCVLIECGDSLDSINATSSAIVKYVSQRAGIGINAGRIRALGSPFHTGCIPFYKHFQTAVKSCSQGGVRGGAATLFYPMWHLEVESLLVLKNNRGVEGNRVRHMDYGVQINKLMYTRLLKGEDITLFSPSDVPGLYDAFFADQEEFERLYTKYEKDDSIRKQRVKAVELFSLMMQERASTGRIYIQNVDHCNTHSPFDPAIAPVRQSNLCLEIALPTKPLNDVNDENGEIALCTLSAFNLGAINNLDELEELAILAVRALDALLDYQDYPIPAAKRGAMGRRTLGIGVINFAYYLAKHGKRYSDGSANNLTHKTFEAIQYYLLKASNELAKEQGACPWFNETTYAKGILPIDTYKKDLDTIANEPLHYDWEALRESIKTHGLRNSTLSALMPSETSSQISNATNGIEPPRGYVSIKASKDGILRQVVPDYEHLHDAYELLWEMPGNDGYLQLVGIMQKFIDQSISANTNYDPSRFPSGKVPMQQLLKDLLTAYKFGVKTLYQNTRDGNLLVTKRDGSTERINLDKIHRVLDWAAEGLHNVSISQVELRSHIQFYDGIKTSDIHETIIKAAADLISRDAPDYQYLAARLAIFHLRKKAYGQFEPPALYDHVVKMVEMGKYDNHLLEDYTEEEFKQMDTFIDHDRDMTFSYAAVKQLEGKYLVQNRVTGEIYESAQFLYILVAACLFSNYPRETRLQYVKRFYDAVSTFKISLPTPIMSGVRTPTRQFSSCVLIECGDSLDSINATSSAIVKYVSQRAGIGINAGRIRALGSPFHTGCIPFYKHFQTAVKSCSQGGVRGGAATLFYPMWHLEVESLLVLKNNRGVEGNRVRHMDYGVQINKLMYTRLLKGEDITLFSPSDVPGLYDAFFADQEEFERLYTKYEKDDSIRKQRVKAVELFSLMMQERASTGRIYIQNVDHCNTHSPFDPAIAPVRQSNLCLEIALPTKPLNDVNDENGEIALCTLSAFNLGAINNLDELEELAILAVRALDALLDYQDYPIPAAKRGAMGRRTLGIGVINFAYYLAKHGKRYSDGSANNLTHKTFEAIQYYLLKASNELAKEQGACPWFNETTYAKGILPIDTYKKDLDTIANEPLHYDWEALRESIKTHGLRNSTLSALMPSETSSQISNATNGIEPPRGYVSIKASKDGILRQVVPDYEHLHDAYELLWEMPGNDGYLQLVGIMQKFIDQSISANTNYDPSRFPSGKVPMQQLLKDLLTAYKFGVKTLYQNTRDGNLLVTKRDGSTERINLDKIHRVLDWAAEGLHNVSISQVELRSHIQFYDGIKTSDIHETIIKAAADLISRDAPDYQYLAARLAIFHLRKKAYGQFEPPALYDHVVKMVEMGKYDNHLLEDYTEEEFKQMDTFIDHDRDMTFSYAAVKQLEGKYLVQNRVTGEIYESAQFLYILVAACLFSNYPRETRLQYVKRFYDAVSTFKISLPTPIMSGVRTPTRQFSSCVLIECGDSLDSINATSSAIVKYVSQRAGIGINAGRIRALGSPFHTGCIPFYKHFQTAVKSCSQGGVRGGAATLFYPMWHLEVESLLVLKNNRGVEGNRVRHMDYGVQINKLMYTRLLKGEDITLFSPSDVPGLYDAFFADQEEFERLYTKYEKDDSIRKQRVKAVELFSLMMQERASTGRIYIQNVDHCNTHSPFDPAIAPVRQSNLCLEIALPTKPLNDVNDENGEIALCTLSAFNLGAINNLDELEELAILAVRALDALLDYQDYPIPAAKRGAMGRRTLGIGVINFAYYLAKHGKRYSDGSANNLTHKTFEAIQYYLLKASNELAKEQGACPWFNETTYAKGILPIDTYKKDLDTIANEPLHYDWEALRESIKTHGLRNSTLSALMPSETSSQISNATNGIEPPRGYVSIKASKDGILRQVVPDYEHLHDAYELLWEMPGNDGYLQLVGIMQKFIDQSISANTNYDPSRFPSGKVPMQQLLKDLLTAYKFGVKTLYQNTRDGQIDSEVDTDDLSNFQLQIDSEVDTDDLSNFQLQIDSEVDTDDLSNFQLYLV

Secondary structure (DSSP, 8-state):
--EEE-SSS-EEE--HHHHHHHHHHHHTT-SS--HHHHHHHHHTT--TTEEHHHHHHHHHHHHHHT--SSSTTHHHHHHHHHHHHHHHHHHSSSSPPPHHHHHHHHHHTTSS-THHHHHS-HHHHHHHHHH--GGGGGG--HHHHHHIIIIIS-B-TTT--B---HHHHHHHHHHHHTTTS-TTTHHHHHHHHHHHHHTTSEE--HHHHHHBTBS------EEEEE--SSHHHHHHHHHHHHHHHTTT-EEEEE-TTSPPTT----S-HHHHHHHHHHHHTTTSTTSSSS-EEEEEEETTBTTHHHHHTTT-SSS-GGG--TTSEEEEEE-HHHHHHHHHT-EEEEB-GGGSTTHHHHHHH-HHHHHHHHHHHHH-TTS--EEEEHHHHHHHHHHHHHHHS-EEEEETTHHHHSSSB-TTTS-B----TTS----B-B--SSTT-TT-B-EE-EEEEEETTT-SSGGGHHHHHHHHHHHHHHHHHHS--SSHHHHHHHHHH--EEEEEE-HHHHHHHTT--STTSTTHHHHHHHHHHHHHHHHHHHHHHHHHH---TTGGGBSGGGT--HHHHS-GGGGGT--PPP-S-HHHHHHHHHHH--S-S--B-B---SHHHHHTT---TTPPPSSSEEEE--TTS-EEEEPTTHHHHTTT---GGG-S-SHHHHHHHHHHHTT-SS-B----EE-GGGSGGG-EEHHHHHHHHHHHHHTT--EE--EE---/--EEE-SSS-EEE--HHHHHHHHHHHTTT--S--HHHHHHHHHTT--TTEEHHHHHHHHHHHHHTT--SSSTTHHHHHHHHHHHHHHHHHHSSSSPPPHHHHHHHHHHTTSS-THHHHHS-HHHHHHHHHH--GGGGGG--HHHHHHIIIIIS-B-TTT--B---HHHHHHHHHHHHTTTS-TTTHHHHHHHHHHHHHTTSEE--HHHHHHBTBS------EEEEEPPSSHHHHHHHHHHHHHHHTTT-EEEEE-TTSPPTT----S-HHHHHHHHHHHHGGGSSSSSSS-EEEEEEETTBTTHHHHHTTT-SSS-GGG--TTSEEEEEE-HHHHHHHHTT-EEEEB-GGGSTTHHHHHHH-HHHHHHHHHHHHH-TTS--EEEEHHHHHHHHHHHHHHHS-EEEEETTHHHHSSSB-TTTS-B----TTS----B-B--SSTT-TT-B-EE-EEEEEETTT-SSGGGHHHHHHHHHHHHHHHHHHS--SSHHHHHHHHHH--EEEEEE-HHHHHHHTT--STTSTTHHHHHHHHHHHHHHHHHHHHHHHHHH---TTGGGBTGGGT--HHHHS-GGGGGT--PPP-S-HHHHHHHHHHH--S-S--B-B---SHHHHHTT---TTPPPSSSEEEE--TT--EEEEPTTHHHHTTT---GGG-S-SHHHHHHHHHHHHH-SS-B----EE-GGGSGGG-EEHHHHHHHHHHHHHTT--EE--EE---/--EEE-SSS-EEE--HHHHHHHHHHHHTT--S--HHHHHHHHHTT--TTEEHHHHHHHHHHHHHTT--SSSTTHHHHHHHHHHHHHHHHHHSSSSPPPHHHHHHHHHHTTSS-THHHHHS-HHHHHHHHHH--GGGGGG--HHHHHHIIIIIS-B-TTT--B---HHHHHHHHHHHHTTTS-TTTHHHHHHHHHHHHHTTSEE--HHHHHHBTBS------EEEEE--SSHHHHHHHHHHHHHHHTTT-EEEEE-TTSPPTT----S-SHHHHHHHHHHHTTTSTTSSSS--EEEEEETTBTTHHHHHTTT-SSS-GGG--TTSEEEEEE-HHHHHHHHTT-EEEEB-GGGSTTHHHHHHH-HHHHHHHHHHHHH-TTS--EEEEHHHHHHHHHHHHHHHS-EEEEEHHHHHHSSSB-TTTS-B----TTS----B-B--SSTT-TT-B-EE-EEEEEETTS-SSGGGHHHHHHHHHHHHHHHHHHS--SSHHHHHHHHHH--EEEEEE-HHHHHHHTT--STTSTTHHHHHHHHHHHHHHHHHHHHHHHHHH---TTGGGBGGGGT--HHHHS-GGGGGT--PPP-S-HHHHHHHHHHH--S-S--B-B---SHHHHHTT---TTPPPSSSEEEE--TT--EEEEPTTHHHHTTT---GGG-S-SHHHHHHHHHHHHH-SS-B----EE-GGGSGGG-EEHHHHHHHHHHHHHTT--EE--EE---/-EE----HHHHTT---/-EE----HHHHTT---/-EE----HHHHTT---/---

CATH classification: 3.20.70.20

Foldseek 3Di:
DAWEQEPVGDTDHDDPVVVLVLLVVQCPPFPPDDSVQLCVQQVVVGDRHHYDLSSLLSSLVSLQVPPDLVRPSSQLSSQSSLLQSLCCLADVHNDHDQQLVLLVVCVVVQFFDCVLPVLDPPVLSNVLSVLFDPCLSSVWTNLQSVLCLPQFFRADPPVSGTHDHQLSLLLQLLCQLLSPPDPVCRVVLSSLSSVCVSLLQKFFDRLSRRPRRHPAQLRFAWKEAEAAQDPLLLVLLLVLLLVNQLSQHFYEYEPAQHFACCPCVVHGDQVSLLSSLCSQCVNADPSAHGGAWEYEHELQAQCNLLVLCQQVPPDDPSSHDNRYFYEYEDEPVLVVLVVVFHKRKHATNVQQPPLLLCSQQNVVVNVVRRVVLVPDPVGDIDIDTSNVSLLSNLVSCVVPVRYKYFHRNLLALQFQFNSVQFTFNTATRLQFGTGGWAGASHQARLPTAMATEGEMEGELVSDPDLLVLLSVLLSVLSSLLSSLVRHDDPGNRHNCNCQQAVAYAYAYFQQLVNQLVVLHDQAPLRCLQVLLQNLLSNLVSNLVSQLVVLLVPNARNNLVRTVLLVLDALLNRAQCLLVVSYVHDRPDDSVVSSVSCNPRNGNHSFHHTFGWDDSRCSSVLGHTTNDQAQDQWDWDDDPSDIRIGGRPPCVPRVVSGDHPVNRLACLRNLSSLLSSSSRHNGAHSAEGEEELVSDPVSDDDPVRSVVVVVSNVNSSHRMYRYYYDDD/DAWEAEPVGDIDDDDVVVVLVLLVVQCPPFPPDDSVQLCVQQVVPGDRYYYDLVSLLSSLVSLQVPPDLNRPCSQLSSQSSLLQSLCCLAPVHNDDDQQLVLLVVCVVVQQFPPCLCVLDPPVRSNVLSVLFDPCLSSVWTNLLSVLCLPQFFRADPVPSGGHDHDLSLLLQLLCQLQSPPDPVCRVVLSSLSSCCVSLLQKFFDRLSRRPRRHPAQLRFAWKEAEAAQDPLLLVLRLVLLLVNQLSQHFYEYEPQLHFAQCPCVVHGDQVSLLSSLCSQCVNAPPDQHGGAYEYEHELQAQCNLLVLCQQPPDDDPSSHDNRYFYEYEDEPVLVVLQVVQHKRKHATNVQQPCLLLCSQAPVVVNVVSRVVLVPDPVGDIDIDGSNVSLLSNLVSCVVVVRHKYFHRNLQALQFQFNSVQFTFNIATRLQFFTGGWAGASHNQRLPTAMATEGEMEGELVSDPDLVVLLSVLLSVLSSLLSSLVRHDDPGNNHNCNCQQAVAYAYAYFQQLVNCLVVLHAQAPLRCLQVLLQNLLSNLVSNLVSQLVVLVVPNARNNLVRTPLLVLDALLRRAQPCLVVRYDHDRPDDSVVSSVSCNPRNGNHSFHHTFGWDDSRCSSNLGHTTNDAAQDQWDWDDDPSGIGIGGRPPCVVRVVSGQHPVNRLACLRNLSSLLSSSSRHNTAHSAEGEEELVSDVVSDDDVVRSSVVVVSSVNSSHRMYRYYYDPD/DAWEAEPVGDIDHDDVVVVLVLLVVQCPPFPPDDSVQLCVQQVVPGDRHHYPLVSLLSSLVSLQVPPDLVRPCSQLSSQSSLLQSLCCLAPVGNDDDQQVVLLVVCVVVQFFDCVLPVLDPPVLSNVLSVLFDPCLSSVWTNLLNVLCLPQFFRADPVPSGGHDHQLSLLLQLLCQLLSPPPPVCRVVLSSLSSVCVSLLQKFFDRLSRRPRRHPAQLRFAWKEAEAAQDPLLLVLLLVLLLVNVLSQHFYEYEPQQHFACCPCVVHGDQVSLLSSLQSQQVNADVSQNGGAYEYEHELQAQCNLLVLCQQPPDDDPSSHDNRYFYEYEDEPVLVVLQVVQHKRKHATNVQQPPQLLCSQAPVVVNVVSRVVLVPDPPGDIDIDGSNVSLLSNLVSCVVVVGYKYFHRNLLALLAQFNSVQFTFNIAIRLQFFTGGWATASHNARLPTAMATEGEMEGELLSDPDLVVLLSVLLSVLSSLLSSLVRHDDPGNNHNCNCQQAVAYAYAYFQQLVNQLVVLHAQADLRCLQVLLQNLLSNLVSNLVSQLVVCQVPNARNNQVRTPLLVLDALLRRAQPCLVVRYPHDRPDDSVVSSVSCNPRNGNHSFHHTFGWDDSRCSSVLGHTTNDQAQDQWDWDDDPSGIGIRGRPPCVPRVVSGQHPVNRLACLRNLSSLLSSSSRHNTAHSAEGEDELVSDPVSDDDPVRSVVVVVSNVNSSHRMYRYYYDPD/DDDPDDDVVVVVVDDD/DDDPDDDVVVVVVDDD/DDDPDDDVVVVVVDDD

B-factor: mean 35.06, std 12.4, range [12.39, 153.87]

Nearest PDB structures (foldseek):
  2x0x-assembly1_C  TM=1.001E+00  e=0.000E+00  Escherichia coli K-12
  2xap-assembly1_A  TM=1.001E+00  e=0.000E+00  Escherichia coli K-12
  2xay-assembly1_A  TM=1.000E+00  e=0.000E+00  Escherichia coli K-12
  2xak-assembly2_C  TM=1.000E+00  e=0.000E+00  Escherichia coli K-12
  2xaz-assembly1_B  TM=1.000E+00  e=0.000E+00  Escherichia coli K-12

GO terms:
  GO:0042802 identical protein binding (F, IPI)
  GO:0005515 protein binding (F, IPI)
  GO:0004748 ribonucleoside-diphosphate reductase activity, thioredoxin disulfide as acceptor (F, IDA)
  GO:0005829 cytosol (C, IDA)
  GO:0005524 ATP binding (F, IDA)
  GO:0005971 ribonucleoside-diphosphate reductase complex (C, IDA)
  GO:0015949 nucleobase-containing small molecule interconversion (P, IDA)
  GO:0009263 deoxyribonucleotide biosynthetic process (P, IDA)
  GO:0044183 protein folding chaperone (F, EXP)
  GO:0009185 ribonucleoside diphosphate metabolic process (P, IDA)
  GO:0009265 2'-deoxyribonucleotide biosynthetic process (P, IDA)

Radius of gyration: 49.05 Å; Cα contacts (8 Å, |Δi|>4): 4708; chains: 7; bounding box: 92×136×111 Å